Protein 2FJL (pdb70)

GO terms:
  GO:0005085 guanyl-nucleotide exchange factor activity (F, IDA)
  GO:0004435 phosphatidylinositol-4,5-bisphosphate phospholipase C activity (F, IDA)
  GO:0046488 phosphatidylinositol metabolic process (P, IDA)
  GO:0007173 epidermal growth factor receptor signaling pathway (P, IDA)
  GO:0140324 lysophospholipase C activity (F, IDA)
  GO:0120548 phosphatidylinositol phospholipase C activity (F, EXP)
  GO:0005515 protein binding (F, IPI)
  GO:0005158 insulin receptor binding (F, IDA)
  GO:0030136 clathrin-coated vesicle (C, IDA)
  GO:0042542 response to hydrogen peroxide (P, IEP)
  GO:0009629 response to gravity (P, IEP)
  GO:1904643 response to curcumin (P, IDA)
  GO:0031161 phosphatidylinositol catabolic process (P, IDA)
  GO:0032957 inositol trisphosphate metabolic process (P, IDA)
  GO:0045793 positive regulation of cell size (P, IMP)
  GO:0010634 positive regulation of epithelial cell migration (P, IMP)
  GO:0030335 positive regulation of cell migration (P, IMP)
  GO:1901339 regulation of store-operated calcium channel activity (P, IMP)
  GO:0032959 inositol trisphosphate biosynthetic process (P, IMP)
  GO:0090303 positive regulation of wound healing (P, IMP)

Structure (mmCIF, N/CA/C/O backbone):
data_2FJL
#
_entry.id   2FJL
#
loop_
_atom_site.group_PDB
_atom_site.id
_atom_site.type_symbol
_atom_site.label_atom_id
_atom_site.label_alt_id
_atom_site.label_comp_id
_atom_site.label_asym_id
_atom_site.label_entity_id
_atom_site.label_seq_id
_atom_site.pdbx_PDB_ins_code
_atom_site.Cartn_x
_atom_site.Cartn_y
_atom_site.Cartn_z
_atom_site.occupancy
_atom_site.B_iso_or_equiv
_atom_site.auth_seq_id
_atom_site.auth_comp_id
_atom_site.auth_asym_id
_atom_site.auth_atom_id
_atom_site.pdbx_PDB_model_num
ATOM 1 N N . SER A 1 1 ? -3.854 14.056 -4.381 1.00 0.00 1 SER A N 1
ATOM 2 C CA . SER A 1 1 ? -3.672 12.591 -4.206 1.00 0.00 1 SER A CA 1
ATOM 3 C C . SER A 1 1 ? -2.268 12.157 -4.621 1.00 0.00 1 SER A C 1
ATOM 4 O O . SER A 1 1 ? -2.056 11.695 -5.741 1.00 0.00 1 SER A O 1
ATOM 14 N N . ILE A 1 2 ? -1.315 12.311 -3.708 1.00 0.00 2 ILE A N 1
ATOM 15 C CA . ILE A 1 2 ? 0.069 11.935 -3.978 1.00 0.00 2 ILE A CA 1
ATOM 16 C C . ILE A 1 2 ? 0.297 10.451 -3.720 1.00 0.00 2 ILE A C 1
ATOM 17 O O . ILE A 1 2 ? 1.091 9.807 -4.406 1.00 0.00 2 ILE A O 1
ATOM 33 N N . LYS A 1 3 ? -0.403 9.913 -2.727 1.00 0.00 3 LYS A N 1
ATOM 34 C CA . LYS A 1 3 ? -0.270 8.502 -2.382 1.00 0.00 3 LYS A CA 1
ATOM 35 C C . LYS A 1 3 ? -1.637 7.858 -2.176 1.00 0.00 3 LYS A C 1
ATOM 36 O O . LYS A 1 3 ? -2.535 8.457 -1.584 1.00 0.00 3 LYS A O 1
ATOM 55 N N . ASN A 1 4 ? -1.786 6.632 -2.669 1.00 0.00 4 ASN A N 1
ATOM 56 C CA . ASN A 1 4 ? -3.043 5.904 -2.541 1.00 0.00 4 ASN A CA 1
ATOM 57 C C . ASN A 1 4 ? -2.794 4.401 -2.474 1.00 0.00 4 ASN A C 1
ATOM 58 O O . ASN A 1 4 ? -2.146 3.828 -3.350 1.00 0.00 4 ASN A O 1
ATOM 69 N N . GLY A 1 5 ? -3.314 3.766 -1.427 1.00 0.00 5 GLY A N 1
ATOM 70 C CA . GLY A 1 5 ? -3.136 2.335 -1.265 1.00 0.00 5 GLY A CA 1
ATOM 71 C C . GLY A 1 5 ? -3.997 1.766 -0.155 1.00 0.00 5 GLY A C 1
ATOM 72 O O . GLY A 1 5 ? -4.723 2.501 0.515 1.00 0.00 5 GLY A O 1
ATOM 76 N N . ILE A 1 6 ? -3.916 0.454 0.042 1.00 0.00 6 ILE A N 1
ATOM 77 C CA . ILE A 1 6 ? -4.693 -0.213 1.078 1.00 0.00 6 ILE A CA 1
ATOM 78 C C . ILE A 1 6 ? -3.887 -0.347 2.366 1.00 0.00 6 ILE A C 1
ATOM 79 O O . ILE A 1 6 ? -3.187 -1.338 2.573 1.00 0.00 6 ILE A O 1
ATOM 95 N N . LEU A 1 7 ? -3.992 0.657 3.230 1.00 0.00 7 LEU A N 1
ATOM 96 C CA . LEU A 1 7 ? -3.274 0.651 4.500 1.00 0.00 7 LEU A CA 1
ATOM 97 C C . LEU A 1 7 ? -4.130 0.044 5.607 1.00 0.00 7 LEU A C 1
ATOM 98 O O . LEU A 1 7 ? -5.333 0.293 5.683 1.00 0.00 7 LEU A O 1
ATOM 114 N N . TYR A 1 8 ? -3.501 -0.754 6.464 1.00 0.00 8 TYR A N 1
ATOM 115 C CA . TYR A 1 8 ? -4.205 -1.396 7.567 1.00 0.00 8 TYR A CA 1
ATOM 116 C C . TYR A 1 8 ? -4.402 -0.426 8.727 1.00 0.00 8 TYR A C 1
ATOM 117 O O . TYR A 1 8 ? -3.764 0.626 8.785 1.00 0.00 8 TYR A O 1
ATOM 135 N N . LEU A 1 9 ? -5.288 -0.785 9.649 1.00 0.00 9 LEU A N 1
ATOM 136 C CA . LEU A 1 9 ? -5.569 0.055 10.808 1.00 0.00 9 LEU A CA 1
ATOM 137 C C . LEU A 1 9 ? -6.466 -0.673 11.804 1.00 0.00 9 LEU A C 1
ATOM 138 O O . LEU A 1 9 ? -7.460 -1.290 11.423 1.00 0.00 9 LEU A O 1
ATOM 154 N N . GLU A 1 10 ? -6.106 -0.598 13.082 1.00 0.00 10 GLU A N 1
ATOM 155 C CA . GLU A 1 10 ? -6.879 -1.249 14.133 1.00 0.00 10 GLU A CA 1
ATOM 156 C C . GLU A 1 10 ? -8.265 -0.625 14.257 1.00 0.00 10 GLU A C 1
ATOM 157 O O . GLU A 1 10 ? -8.460 0.329 15.009 1.00 0.00 10 GLU A O 1
ATOM 169 N N . ASP A 1 11 ? -9.224 -1.172 13.519 1.00 0.00 11 ASP A N 1
ATOM 170 C CA . ASP A 1 11 ? -10.592 -0.667 13.551 1.00 0.00 11 ASP A CA 1
ATOM 171 C C . ASP A 1 11 ? -11.193 -0.825 14.947 1.00 0.00 11 ASP A C 1
ATOM 172 O O . ASP A 1 11 ? -11.003 -1.853 15.597 1.00 0.00 11 ASP A O 1
ATOM 181 N N . PRO A 1 12 ? -11.929 0.192 15.428 1.00 0.00 12 PRO A N 1
ATOM 182 C CA . PRO A 1 12 ? -12.553 0.153 16.754 1.00 0.00 12 PRO A CA 1
ATOM 183 C C . PRO A 1 12 ? -13.748 -0.795 16.811 1.00 0.00 12 PRO A C 1
ATOM 184 O O . PRO A 1 12 ? -14.285 -1.065 17.886 1.00 0.00 12 PRO A O 1
ATOM 195 N N . VAL A 1 13 ? -14.163 -1.300 15.652 1.00 0.00 13 VAL A N 1
ATOM 196 C CA . VAL A 1 13 ? -15.293 -2.217 15.582 1.00 0.00 13 VAL A CA 1
ATOM 197 C C . VAL A 1 13 ? -14.960 -3.545 16.248 1.00 0.00 13 VAL A C 1
ATOM 198 O O . VAL A 1 13 ? -15.776 -4.112 16.974 1.00 0.00 13 VAL A O 1
ATOM 211 N N . ASN A 1 14 ? -13.754 -4.036 15.994 1.00 0.00 14 ASN A N 1
ATOM 212 C CA . ASN A 1 14 ? -13.304 -5.299 16.568 1.00 0.00 14 ASN A CA 1
ATOM 213 C C . ASN A 1 14 ? -11.906 -5.173 17.178 1.00 0.00 14 ASN A C 1
ATOM 214 O O . ASN A 1 14 ? -11.333 -6.161 17.638 1.00 0.00 14 ASN A O 1
ATOM 225 N N . HIS A 1 15 ? -11.363 -3.956 17.184 1.00 0.00 15 HIS A N 1
ATOM 226 C CA . HIS A 1 15 ? -10.035 -3.712 17.742 1.00 0.00 15 HIS A CA 1
ATOM 227 C C . HIS A 1 15 ? -9.000 -4.660 17.137 1.00 0.00 15 HIS A C 1
ATOM 228 O O . HIS A 1 15 ? -8.355 -5.430 17.849 1.00 0.00 15 HIS A O 1
ATOM 243 N N . GLU A 1 16 ? -8.846 -4.596 15.817 1.00 0.00 16 GLU A N 1
ATOM 244 C CA . GLU A 1 16 ? -7.890 -5.448 15.118 1.00 0.00 16 GLU A CA 1
ATOM 245 C C . GLU A 1 16 ? -7.521 -4.853 13.762 1.00 0.00 16 GLU A C 1
ATOM 246 O O . GLU A 1 16 ? -8.252 -4.025 13.218 1.00 0.00 16 GLU A O 1
ATOM 258 N N . TRP A 1 17 ? -6.384 -5.281 13.222 1.00 0.00 17 TRP A N 1
ATOM 259 C CA . TRP A 1 17 ? -5.919 -4.789 11.929 1.00 0.00 17 TRP A CA 1
ATOM 260 C C . TRP A 1 17 ? -6.959 -5.046 10.842 1.00 0.00 17 TRP A C 1
ATOM 261 O O . TRP A 1 17 ? -7.456 -6.162 10.696 1.00 0.00 17 TRP A O 1
ATOM 282 N N . TYR A 1 18 ? -7.280 -4.005 10.080 1.00 0.00 18 TYR A N 1
ATOM 283 C CA . TYR A 1 18 ? -8.259 -4.119 9.006 1.00 0.00 18 TYR A CA 1
ATOM 284 C C . TYR A 1 18 ? -7.753 -3.437 7.734 1.00 0.00 18 TYR A C 1
ATOM 285 O O . TYR A 1 18 ? -7.403 -2.258 7.753 1.00 0.00 18 TYR A O 1
ATOM 303 N N . PRO A 1 19 ? -7.705 -4.171 6.607 1.00 0.00 19 PRO A N 1
ATOM 304 C CA . PRO A 1 19 ? -7.236 -3.621 5.331 1.00 0.00 19 PRO A CA 1
ATOM 305 C C . PRO A 1 19 ? -8.235 -2.645 4.719 1.00 0.00 19 PRO A C 1
ATOM 306 O O . PRO A 1 19 ? -9.096 -3.034 3.931 1.00 0.00 19 PRO A O 1
ATOM 317 N N . HIS A 1 20 ? -8.114 -1.373 5.088 1.00 0.00 20 HIS A N 1
ATOM 318 C CA . HIS A 1 20 ? -9.006 -0.340 4.575 1.00 0.00 20 HIS A CA 1
ATOM 319 C C . HIS A 1 20 ? -8.254 0.621 3.661 1.00 0.00 20 HIS A C 1
ATOM 320 O O . HIS A 1 20 ? -7.050 0.825 3.812 1.00 0.00 20 HIS A O 1
ATOM 335 N N . TYR A 1 21 ? -8.974 1.211 2.711 1.00 0.00 21 TYR A N 1
ATOM 336 C CA . TYR A 1 21 ? -8.376 2.150 1.771 1.00 0.00 21 TYR A CA 1
ATOM 337 C C . TYR A 1 21 ? -7.773 3.344 2.504 1.00 0.00 21 TYR A C 1
ATOM 338 O O . TYR A 1 21 ? -8.178 3.669 3.619 1.00 0.00 21 TYR A O 1
ATOM 356 N N . PHE A 1 22 ? -6.800 3.991 1.870 1.00 0.00 22 PHE A N 1
ATOM 357 C CA . PHE A 1 22 ? -6.139 5.147 2.462 1.00 0.00 22 PHE A CA 1
ATOM 358 C C . PHE A 1 22 ? -5.569 6.059 1.378 1.00 0.00 22 PHE A C 1
ATOM 359 O O . PHE A 1 22 ? -5.001 5.588 0.393 1.00 0.00 22 PHE A O 1
ATOM 376 N N . VAL A 1 23 ? -5.726 7.367 1.563 1.00 0.00 23 VAL A N 1
ATOM 377 C CA . VAL A 1 23 ? -5.228 8.340 0.598 1.00 0.00 23 VAL A CA 1
ATOM 378 C C . VAL A 1 23 ? -4.361 9.399 1.273 1.00 0.00 23 VAL A C 1
ATOM 379 O O . VAL A 1 23 ? -4.517 9.678 2.462 1.00 0.00 23 VAL A O 1
ATOM 392 N N . LEU A 1 24 ? -3.447 9.984 0.502 1.00 0.00 24 LEU A N 1
ATOM 393 C CA . LEU A 1 24 ? -2.553 11.011 1.022 1.00 0.00 24 LEU A CA 1
ATOM 394 C C . LEU A 1 24 ? -2.484 12.204 0.074 1.00 0.00 24 LEU A C 1
ATOM 395 O O . LEU A 1 24 ? -2.077 12.070 -1.082 1.00 0.00 24 LEU A O 1
ATOM 411 N N . THR A 1 25 ? -2.882 13.372 0.572 1.00 0.00 25 THR A N 1
ATOM 412 C CA . THR A 1 25 ? -2.863 14.593 -0.228 1.00 0.00 25 THR A CA 1
ATOM 413 C C . THR A 1 25 ? -1.679 15.477 0.154 1.00 0.00 25 THR A C 1
ATOM 414 O O . THR A 1 25 ? -1.136 15.366 1.255 1.00 0.00 25 THR A O 1
ATOM 425 N N . SER A 1 26 ? -1.285 16.348 -0.772 1.00 0.00 26 SER A N 1
ATOM 426 C CA . SER A 1 26 ? -0.158 17.260 -0.565 1.00 0.00 26 SER A CA 1
ATOM 427 C C . SER A 1 26 ? -0.128 17.830 0.852 1.00 0.00 26 SER A C 1
ATOM 428 O O . SER A 1 26 ? 0.944 18.097 1.395 1.00 0.00 26 SER A O 1
ATOM 436 N N . SER A 1 27 ? -1.300 18.022 1.446 1.00 0.00 27 SER A N 1
ATOM 437 C CA . SER A 1 27 ? -1.381 18.566 2.796 1.00 0.00 27 SER A CA 1
ATOM 438 C C . SER A 1 27 ? -2.638 18.088 3.516 1.00 0.00 27 SER A C 1
ATOM 439 O O . SER A 1 27 ? -3.362 18.886 4.112 1.00 0.00 27 SER A O 1
ATOM 447 N N . LYS A 1 28 ? -2.891 16.786 3.465 1.00 0.00 28 LYS A N 1
ATOM 448 C CA . LYS A 1 28 ? -4.061 16.217 4.125 1.00 0.00 28 LYS A CA 1
ATOM 449 C C . LYS A 1 28 ? -4.072 14.696 4.016 1.00 0.00 28 LYS A C 1
ATOM 450 O O . LYS A 1 28 ? -3.463 14.122 3.117 1.00 0.00 28 LYS A O 1
ATOM 469 N N . ILE A 1 29 ? -4.772 14.052 4.944 1.00 0.00 29 ILE A N 1
ATOM 470 C CA . ILE A 1 29 ? -4.873 12.598 4.961 1.00 0.00 29 ILE A CA 1
ATOM 471 C C . ILE A 1 29 ? -6.332 12.159 4.941 1.00 0.00 29 ILE A C 1
ATOM 472 O O . ILE A 1 29 ? -7.119 12.558 5.800 1.00 0.00 29 ILE A O 1
ATOM 488 N N . TYR A 1 30 ? -6.693 11.343 3.955 1.00 0.00 30 TYR A N 1
ATOM 489 C CA . TYR A 1 30 ? -8.066 10.865 3.832 1.00 0.00 30 TYR A CA 1
ATOM 490 C C . TYR A 1 30 ? -8.144 9.354 4.019 1.00 0.00 30 TYR A C 1
ATOM 491 O O . TYR A 1 30 ? -7.177 8.634 3.774 1.00 0.00 30 TYR A O 1
ATOM 509 N N . TYR A 1 31 ? -9.307 8.882 4.457 1.00 0.00 31 TYR A N 1
ATOM 510 C CA . TYR A 1 31 ? -9.523 7.458 4.679 1.00 0.00 31 TYR A CA 1
ATOM 511 C C . TYR A 1 31 ? -11.014 7.130 4.669 1.00 0.00 31 TYR A C 1
ATOM 512 O O . TYR A 1 31 ? -11.842 7.956 5.052 1.00 0.00 31 TYR A O 1
ATOM 530 N N . SER A 1 32 ? -11.349 5.922 4.227 1.00 0.00 32 SER A N 1
ATOM 531 C CA . SER A 1 32 ? -12.741 5.493 4.168 1.00 0.00 32 SER A CA 1
ATOM 532 C C . SER A 1 32 ? -12.856 3.981 4.341 1.00 0.00 32 SER A C 1
ATOM 533 O O . SER A 1 32 ? -11.850 3.279 4.438 1.00 0.00 32 SER A O 1
ATOM 541 N N . GLU A 1 33 ? -14.089 3.488 4.377 1.00 0.00 33 GLU A N 1
ATOM 542 C CA . GLU A 1 33 ? -14.339 2.060 4.539 1.00 0.00 33 GLU A CA 1
ATOM 543 C C . GLU A 1 33 ? -14.468 1.365 3.184 1.00 0.00 33 GLU A C 1
ATOM 544 O O . GLU A 1 33 ? -14.380 0.140 3.097 1.00 0.00 33 GLU A O 1
ATOM 556 N N . GLU A 1 34 ? -14.678 2.152 2.130 1.00 0.00 34 GLU A N 1
ATOM 557 C CA . GLU A 1 34 ? -14.819 1.606 0.783 1.00 0.00 34 GLU A CA 1
ATOM 558 C C . GLU A 1 34 ? -16.114 0.813 0.651 1.00 0.00 34 GLU A C 1
ATOM 559 O O . GLU A 1 34 ? -16.175 -0.362 1.014 1.00 0.00 34 GLU A O 1
ATOM 571 N N . THR A 1 35 ? -17.149 1.462 0.127 1.00 0.00 35 THR A N 1
ATOM 572 C CA . THR A 1 35 ? -18.445 0.818 -0.053 1.00 0.00 35 THR A CA 1
ATOM 573 C C . THR A 1 35 ? -18.389 -0.216 -1.173 1.00 0.00 35 THR A C 1
ATOM 574 O O . THR A 1 35 ? -17.324 -0.487 -1.729 1.00 0.00 35 THR A O 1
ATOM 585 N N . SER A 1 36 ? -19.541 -0.791 -1.500 1.00 0.00 36 SER A N 1
ATOM 586 C CA . SER A 1 36 ? -19.623 -1.796 -2.555 1.00 0.00 36 SER A CA 1
ATOM 587 C C . SER A 1 36 ? -20.091 -1.172 -3.865 1.00 0.00 36 SER A C 1
ATOM 588 O O . SER A 1 36 ? -20.882 -1.762 -4.599 1.00 0.00 36 SER A O 1
ATOM 596 N N . SER A 1 37 ? -19.595 0.028 -4.152 1.00 0.00 37 SER A N 1
ATOM 597 C CA . SER A 1 37 ? -19.961 0.734 -5.375 1.00 0.00 37 SER A CA 1
ATOM 598 C C . SER A 1 37 ? -18.846 0.642 -6.412 1.00 0.00 37 SER A C 1
ATOM 599 O O . SER A 1 37 ? -17.734 1.117 -6.184 1.00 0.00 37 SER A O 1
ATOM 607 N N . ASP A 1 38 ? -19.152 0.029 -7.550 1.00 0.00 38 ASP A N 1
ATOM 608 C CA . ASP A 1 38 ? -18.176 -0.125 -8.623 1.00 0.00 38 ASP A CA 1
ATOM 609 C C . ASP A 1 38 ? -18.867 -0.427 -9.948 1.00 0.00 38 ASP A C 1
ATOM 610 O O . ASP A 1 38 ? -18.937 -1.579 -10.373 1.00 0.00 38 ASP A O 1
ATOM 619 N N . GLN A 1 39 ? -19.376 0.616 -10.596 1.00 0.00 39 GLN A N 1
ATOM 620 C CA . GLN A 1 39 ? -20.062 0.464 -11.874 1.00 0.00 39 GLN A CA 1
ATOM 621 C C . GLN A 1 39 ? -21.264 -0.464 -11.737 1.00 0.00 39 GLN A C 1
ATOM 622 O O . GLN A 1 39 ? -21.622 -1.177 -12.675 1.00 0.00 39 GLN A O 1
ATOM 636 N N . GLY A 1 40 ? -21.888 -0.448 -10.564 1.00 0.00 40 GLY A N 1
ATOM 637 C CA . GLY A 1 40 ? -23.045 -1.291 -10.325 1.00 0.00 40 GLY A CA 1
ATOM 638 C C . GLY A 1 40 ? -24.340 -0.636 -10.763 1.00 0.00 40 GLY A C 1
ATOM 639 O O . GLY A 1 40 ? -25.247 -0.440 -9.956 1.00 0.00 40 GLY A O 1
ATOM 643 N N . ASN A 1 41 ? -24.425 -0.297 -12.046 1.00 0.00 41 ASN A N 1
ATOM 644 C CA . ASN A 1 41 ? -25.616 0.339 -12.590 1.00 0.00 41 ASN A CA 1
ATOM 645 C C . ASN A 1 41 ? -26.040 -0.327 -13.897 1.00 0.00 41 ASN A C 1
ATOM 646 O O . ASN A 1 41 ? -26.403 0.347 -14.861 1.00 0.00 41 ASN A O 1
ATOM 657 N N . GLU A 1 42 ? -25.991 -1.655 -13.920 1.00 0.00 42 GLU A N 1
ATOM 658 C CA . GLU A 1 42 ? -26.367 -2.412 -15.105 1.00 0.00 42 GLU A CA 1
ATOM 659 C C . GLU A 1 42 ? -27.173 -3.652 -14.728 1.00 0.00 42 GLU A C 1
ATOM 660 O O . GLU A 1 42 ? -26.984 -4.725 -15.298 1.00 0.00 42 GLU A O 1
ATOM 672 N N . ASP A 1 43 ? -28.072 -3.495 -13.761 1.00 0.00 43 ASP A N 1
ATOM 673 C CA . ASP A 1 43 ? -28.907 -4.602 -13.307 1.00 0.00 43 ASP A CA 1
ATOM 674 C C . ASP A 1 43 ? -30.215 -4.089 -12.712 1.00 0.00 43 ASP A C 1
ATOM 675 O O . ASP A 1 43 ? -30.326 -3.900 -11.503 1.00 0.00 43 ASP A O 1
ATOM 684 N N . GLU A 1 44 ? -31.201 -3.866 -13.574 1.00 0.00 44 GLU A N 1
ATOM 685 C CA . GLU A 1 44 ? -32.501 -3.375 -13.136 1.00 0.00 44 GLU A CA 1
ATOM 686 C C . GLU A 1 44 ? -33.531 -4.501 -13.118 1.00 0.00 44 GLU A C 1
ATOM 687 O O . GLU A 1 44 ? -33.613 -5.297 -14.055 1.00 0.00 44 GLU A O 1
ATOM 699 N N . GLU A 1 45 ? -34.316 -4.562 -12.047 1.00 0.00 45 GLU A N 1
ATOM 700 C CA . GLU A 1 45 ? -35.340 -5.591 -11.908 1.00 0.00 45 GLU A CA 1
ATOM 701 C C . GLU A 1 45 ? -36.588 -5.226 -12.706 1.00 0.00 45 GLU A C 1
ATOM 702 O O . GLU A 1 45 ? -37.393 -4.400 -12.277 1.00 0.00 45 GLU A O 1
ATOM 714 N N . GLU A 1 46 ? -36.742 -5.851 -13.869 1.00 0.00 46 GLU A N 1
ATOM 715 C CA . GLU A 1 46 ? -37.891 -5.595 -14.728 1.00 0.00 46 GLU A CA 1
ATOM 716 C C . GLU A 1 46 ? -38.334 -6.871 -15.442 1.00 0.00 46 GLU A C 1
ATOM 717 O O . GLU A 1 46 ? -37.559 -7.816 -15.574 1.00 0.00 46 GLU A O 1
ATOM 729 N N . PRO A 1 47 ? -39.592 -6.911 -15.912 1.00 0.00 47 PRO A N 1
ATOM 730 C CA . PRO A 1 47 ? -40.134 -8.078 -16.614 1.00 0.00 47 PRO A CA 1
ATOM 731 C C . PRO A 1 47 ? -39.510 -8.266 -17.993 1.00 0.00 47 PRO A C 1
ATOM 732 O O . PRO A 1 47 ? -40.197 -8.191 -19.014 1.00 0.00 47 PRO A O 1
ATOM 743 N N . LYS A 1 48 ? -38.204 -8.512 -18.017 1.00 0.00 48 LYS A N 1
ATOM 744 C CA . LYS A 1 48 ? -37.484 -8.711 -19.270 1.00 0.00 48 LYS A CA 1
ATOM 745 C C . LYS A 1 48 ? -37.519 -7.449 -20.127 1.00 0.00 48 LYS A C 1
ATOM 746 O O . LYS A 1 48 ? -38.553 -6.789 -20.235 1.00 0.00 48 LYS A O 1
ATOM 765 N N . GLU A 1 49 ? -36.383 -7.120 -20.733 1.00 0.00 49 GLU A N 1
ATOM 766 C CA . GLU A 1 49 ? -36.283 -5.937 -21.579 1.00 0.00 49 GLU A CA 1
ATOM 767 C C . GLU A 1 49 ? -36.765 -6.240 -22.995 1.00 0.00 49 GLU A C 1
ATOM 768 O O . GLU A 1 49 ? -36.881 -7.400 -23.388 1.00 0.00 49 GLU A O 1
ATOM 780 N N . ALA A 1 50 ? -37.045 -5.186 -23.755 1.00 0.00 50 ALA A N 1
ATOM 781 C CA . ALA A 1 50 ? -37.514 -5.339 -25.127 1.00 0.00 50 ALA A CA 1
ATOM 782 C C . ALA A 1 50 ? -36.958 -4.239 -26.024 1.00 0.00 50 ALA A C 1
ATOM 783 O O . ALA A 1 50 ? -37.116 -3.052 -25.739 1.00 0.00 50 ALA A O 1
ATOM 790 N N . SER A 1 51 ? -36.303 -4.642 -27.109 1.00 0.00 51 SER A N 1
ATOM 791 C CA . SER A 1 51 ? -35.722 -3.691 -28.049 1.00 0.00 51 SER A CA 1
ATOM 792 C C . SER A 1 51 ? -36.602 -3.537 -29.284 1.00 0.00 51 SER A C 1
ATOM 793 O O . SER A 1 51 ? -37.244 -4.491 -29.725 1.00 0.00 51 SER A O 1
ATOM 801 N N . GLY A 1 52 ? -36.629 -2.329 -29.838 1.00 0.00 52 GLY A N 1
ATOM 802 C CA . GLY A 1 52 ? -37.435 -2.073 -31.018 1.00 0.00 52 GLY A CA 1
ATOM 803 C C . GLY A 1 52 ? -36.631 -2.160 -32.301 1.00 0.00 52 GLY A C 1
ATOM 804 O O . GLY A 1 52 ? -35.491 -2.626 -32.297 1.00 0.00 52 GLY A O 1
ATOM 808 N N . SER A 1 53 ? -37.226 -1.709 -33.401 1.00 0.00 53 SER A N 1
ATOM 809 C CA . SER A 1 53 ? -36.557 -1.738 -34.697 1.00 0.00 53 SER A CA 1
ATOM 810 C C . SER A 1 53 ? -35.956 -0.377 -35.029 1.00 0.00 53 SER A C 1
ATOM 811 O O . SER A 1 53 ? -35.893 0.016 -36.195 1.00 0.00 53 SER A O 1
ATOM 819 N N . THR A 1 54 ? -35.517 0.338 -34.000 1.00 0.00 54 THR A N 1
ATOM 820 C CA . THR A 1 54 ? -34.920 1.657 -34.183 1.00 0.00 54 THR A CA 1
ATOM 821 C C . THR A 1 54 ? -33.905 1.953 -33.082 1.00 0.00 54 THR A C 1
ATOM 822 O O . THR A 1 54 ? -34.239 1.942 -31.897 1.00 0.00 54 THR A O 1
ATOM 833 N N . GLU A 1 55 ? -32.667 2.218 -33.484 1.00 0.00 55 GLU A N 1
ATOM 834 C CA . GLU A 1 55 ? -31.602 2.518 -32.534 1.00 0.00 55 GLU A CA 1
ATOM 835 C C . GLU A 1 55 ? -30.433 3.206 -33.229 1.00 0.00 55 GLU A C 1
ATOM 836 O O . GLU A 1 55 ? -30.460 3.429 -34.439 1.00 0.00 55 GLU A O 1
ATOM 848 N N . LEU A 1 56 ? -29.404 3.537 -32.456 1.00 0.00 56 LEU A N 1
ATOM 849 C CA . LEU A 1 56 ? -28.223 4.199 -32.994 1.00 0.00 56 LEU A CA 1
ATOM 850 C C . LEU A 1 56 ? -26.959 3.412 -32.664 1.00 0.00 56 LEU A C 1
ATOM 851 O O . LEU A 1 56 ? -26.978 2.516 -31.821 1.00 0.00 56 LEU A O 1
ATOM 867 N N . HIS A 1 57 ? -25.864 3.752 -33.335 1.00 0.00 57 HIS A N 1
ATOM 868 C CA . HIS A 1 57 ? -24.591 3.077 -33.111 1.00 0.00 57 HIS A CA 1
ATOM 869 C C . HIS A 1 57 ? -23.482 3.723 -33.936 1.00 0.00 57 HIS A C 1
ATOM 870 O O . HIS A 1 57 ? -23.236 3.332 -35.078 1.00 0.00 57 HIS A O 1
ATOM 885 N N . SER A 1 58 ? -22.816 4.713 -33.350 1.00 0.00 58 SER A N 1
ATOM 886 C CA . SER A 1 58 ? -21.731 5.412 -34.031 1.00 0.00 58 SER A CA 1
ATOM 887 C C . SER A 1 58 ? -20.374 4.888 -33.574 1.00 0.00 58 SER A C 1
ATOM 888 O O . SER A 1 58 ? -20.294 3.971 -32.757 1.00 0.00 58 SER A O 1
ATOM 896 N N . SER A 1 59 ? -19.308 5.479 -34.105 1.00 0.00 59 SER A N 1
ATOM 897 C CA . SER A 1 59 ? -17.953 5.073 -33.752 1.00 0.00 59 SER A CA 1
ATOM 898 C C . SER A 1 59 ? -16.991 6.253 -33.854 1.00 0.00 59 SER A C 1
ATOM 899 O O . SER A 1 59 ? -17.330 7.295 -34.412 1.00 0.00 59 SER A O 1
ATOM 907 N N . LEU A 1 60 ? -15.790 6.077 -33.303 1.00 0.00 60 LEU A N 1
ATOM 908 C CA . LEU A 1 60 ? -14.762 7.121 -33.320 1.00 0.00 60 LEU A CA 1
ATOM 909 C C . LEU A 1 60 ? -14.997 8.159 -32.223 1.00 0.00 60 LEU A C 1
ATOM 910 O O . LEU A 1 60 ? -14.130 8.991 -31.955 1.00 0.00 60 LEU A O 1
ATOM 926 N N . GLU A 1 61 ? -16.163 8.105 -31.582 1.00 0.00 61 GLU A N 1
ATOM 927 C CA . GLU A 1 61 ? -16.487 9.039 -30.513 1.00 0.00 61 GLU A CA 1
ATOM 928 C C . GLU A 1 61 ? -15.987 8.509 -29.174 1.00 0.00 61 GLU A C 1
ATOM 929 O O . GLU A 1 61 ? -15.670 9.279 -28.267 1.00 0.00 61 GLU A O 1
ATOM 941 N N . VAL A 1 62 ? -15.913 7.187 -29.062 1.00 0.00 62 VAL A N 1
ATOM 942 C CA . VAL A 1 62 ? -15.446 6.547 -27.841 1.00 0.00 62 VAL A CA 1
ATOM 943 C C . VAL A 1 62 ? -13.950 6.775 -27.650 1.00 0.00 62 VAL A C 1
ATOM 944 O O . VAL A 1 62 ? -13.478 6.951 -26.526 1.00 0.00 62 VAL A O 1
ATOM 957 N N . LEU A 1 63 ? -13.210 6.774 -28.754 1.00 0.00 63 LEU A N 1
ATOM 958 C CA . LEU A 1 63 ? -11.769 6.987 -28.705 1.00 0.00 63 LEU A CA 1
ATOM 959 C C . LEU A 1 63 ? -11.443 8.422 -28.295 1.00 0.00 63 LEU A C 1
ATOM 960 O O . LEU A 1 63 ? -10.314 8.721 -27.906 1.00 0.00 63 LEU A O 1
ATOM 976 N N . PHE A 1 64 ? -12.439 9.305 -28.366 1.00 0.00 64 PHE A N 1
ATOM 977 C CA . PHE A 1 64 ? -12.244 10.698 -27.980 1.00 0.00 64 PHE A CA 1
ATOM 978 C C . PHE A 1 64 ? -12.544 10.890 -26.496 1.00 0.00 64 PHE A C 1
ATOM 979 O O . PHE A 1 64 ? -12.812 12.000 -26.037 1.00 0.00 64 PHE A O 1
ATOM 996 N N . GLN A 1 65 ? -12.475 9.791 -25.758 1.00 0.00 65 GLN A N 1
ATOM 997 C CA . GLN A 1 65 ? -12.715 9.791 -24.323 1.00 0.00 65 GLN A CA 1
ATOM 998 C C . GLN A 1 65 ? -11.919 8.664 -23.674 1.00 0.00 65 GLN A C 1
ATOM 999 O O . GLN A 1 65 ? -12.289 8.147 -22.621 1.00 0.00 65 GLN A O 1
ATOM 1013 N N . GLY A 1 66 ? -10.821 8.294 -24.325 1.00 0.00 66 GLY A N 1
ATOM 1014 C CA . GLY A 1 66 ? -9.973 7.231 -23.827 1.00 0.00 66 GLY A CA 1
ATOM 1015 C C . GLY A 1 66 ? -8.599 7.734 -23.428 1.00 0.00 66 GLY A C 1
ATOM 1016 O O . GLY A 1 66 ? -8.304 7.864 -22.240 1.00 0.00 66 GLY A O 1
ATOM 1020 N N . PRO A 1 67 ? -7.728 8.033 -24.410 1.00 0.00 67 PRO A N 1
ATOM 1021 C CA . PRO A 1 67 ? -6.375 8.530 -24.143 1.00 0.00 67 PRO A CA 1
ATOM 1022 C C . PRO A 1 67 ? -6.385 9.873 -23.421 1.00 0.00 67 PRO A C 1
ATOM 1023 O O . PRO A 1 67 ? -6.283 10.928 -24.046 1.00 0.00 67 PRO A O 1
ATOM 1034 N N . ASN A 1 68 ? -6.509 9.826 -22.097 1.00 0.00 68 ASN A N 1
ATOM 1035 C CA . ASN A 1 68 ? -6.533 11.039 -21.288 1.00 0.00 68 ASN A CA 1
ATOM 1036 C C . ASN A 1 68 ? -7.693 11.944 -21.695 1.00 0.00 68 ASN A C 1
ATOM 1037 O O . ASN A 1 68 ? -7.509 12.908 -22.439 1.00 0.00 68 ASN A O 1
ATOM 1048 N N . PRO A 1 69 ? -8.911 11.642 -21.212 1.00 0.00 69 PRO A N 1
ATOM 1049 C CA . PRO A 1 69 ? -10.110 12.419 -21.523 1.00 0.00 69 PRO A CA 1
ATOM 1050 C C . PRO A 1 69 ? -10.228 13.689 -20.680 1.00 0.00 69 PRO A C 1
ATOM 1051 O O . PRO A 1 69 ? -11.251 14.373 -20.720 1.00 0.00 69 PRO A O 1
ATOM 1062 N N . ALA A 1 70 ? -9.184 14.001 -19.915 1.00 0.00 70 ALA A N 1
ATOM 1063 C CA . ALA A 1 70 ? -9.191 15.189 -19.068 1.00 0.00 70 ALA A CA 1
ATOM 1064 C C . ALA A 1 70 ? -8.497 16.361 -19.753 1.00 0.00 70 ALA A C 1
ATOM 1065 O O . ALA A 1 70 ? -7.913 17.221 -19.093 1.00 0.00 70 ALA A O 1
ATOM 1072 N N . ILE A 1 71 ? -8.564 16.389 -21.079 1.00 0.00 71 ILE A N 1
ATOM 1073 C CA . ILE A 1 71 ? -7.945 17.457 -21.853 1.00 0.00 71 ILE A CA 1
ATOM 1074 C C . ILE A 1 71 ? -8.982 18.443 -22.384 1.00 0.00 71 ILE A C 1
ATOM 1075 O O . ILE A 1 71 ? -8.632 19.520 -22.865 1.00 0.00 71 ILE A O 1
ATOM 1091 N N . LEU A 1 72 ? -10.257 18.075 -22.301 1.00 0.00 72 LEU A N 1
ATOM 1092 C CA . LEU A 1 72 ? -11.326 18.940 -22.784 1.00 0.00 72 LEU A CA 1
ATOM 1093 C C . LEU A 1 72 ? -11.828 19.871 -21.688 1.00 0.00 72 LEU A C 1
ATOM 1094 O O . LEU A 1 72 ? -12.936 20.402 -21.762 1.00 0.00 72 LEU A O 1
ATOM 1110 N N . GLU A 1 73 ? -10.999 20.065 -20.681 1.00 0.00 73 GLU A N 1
ATOM 1111 C CA . GLU A 1 73 ? -11.330 20.932 -19.558 1.00 0.00 73 GLU A CA 1
ATOM 1112 C C . GLU A 1 73 ? -10.063 21.551 -18.970 1.00 0.00 73 GLU A C 1
ATOM 1113 O O . GLU A 1 73 ? -9.679 21.245 -17.840 1.00 0.00 73 GLU A O 1
ATOM 1125 N N . PRO A 1 74 ? -9.389 22.426 -19.737 1.00 0.00 74 PRO A N 1
ATOM 1126 C CA . PRO A 1 74 ? -8.154 23.085 -19.296 1.00 0.00 74 PRO A CA 1
ATOM 1127 C C . PRO A 1 74 ? -8.400 24.085 -18.168 1.00 0.00 74 PRO A C 1
ATOM 1128 O O . PRO A 1 74 ? -8.110 25.275 -18.303 1.00 0.00 74 PRO A O 1
ATOM 1139 N N . GLU A 1 75 ? -8.934 23.596 -17.054 1.00 0.00 75 GLU A N 1
ATOM 1140 C CA . GLU A 1 75 ? -9.215 24.447 -15.906 1.00 0.00 75 GLU A CA 1
ATOM 1141 C C . GLU A 1 75 ? -8.225 24.182 -14.778 1.00 0.00 75 GLU A C 1
ATOM 1142 O O . GLU A 1 75 ? -7.741 25.108 -14.129 1.00 0.00 75 GLU A O 1
ATOM 1154 N N . ARG A 1 76 ? -7.929 22.907 -14.554 1.00 0.00 76 ARG A N 1
ATOM 1155 C CA . ARG A 1 76 ? -6.997 22.511 -13.506 1.00 0.00 76 ARG A CA 1
ATOM 1156 C C . ARG A 1 76 ? -6.399 21.140 -13.804 1.00 0.00 76 ARG A C 1
ATOM 1157 O O . ARG A 1 76 ? -7.095 20.233 -14.260 1.00 0.00 76 ARG A O 1
ATOM 1178 N N . GLU A 1 77 ? -5.104 20.996 -13.544 1.00 0.00 77 GLU A N 1
ATOM 1179 C CA . GLU A 1 77 ? -4.411 19.738 -13.783 1.00 0.00 77 GLU A CA 1
ATOM 1180 C C . GLU A 1 77 ? -3.730 19.242 -12.513 1.00 0.00 77 GLU A C 1
ATOM 1181 O O . GLU A 1 77 ? -3.037 19.997 -11.831 1.00 0.00 77 GLU A O 1
ATOM 1193 N N . HIS A 1 78 ? -3.936 17.967 -12.197 1.00 0.00 78 HIS A N 1
ATOM 1194 C CA . HIS A 1 78 ? -3.346 17.369 -11.006 1.00 0.00 78 HIS A CA 1
ATOM 1195 C C . HIS A 1 78 ? -3.861 18.051 -9.743 1.00 0.00 78 HIS A C 1
ATOM 1196 O O . HIS A 1 78 ? -3.114 18.258 -8.787 1.00 0.00 78 HIS A O 1
ATOM 1211 N N . LEU A 1 79 ? -5.143 18.400 -9.748 1.00 0.00 79 LEU A N 1
ATOM 1212 C CA . LEU A 1 79 ? -5.762 19.059 -8.605 1.00 0.00 79 LEU A CA 1
ATOM 1213 C C . LEU A 1 79 ? -7.018 18.314 -8.163 1.00 0.00 79 LEU A C 1
ATOM 1214 O O . LEU A 1 79 ? -7.372 17.282 -8.733 1.00 0.00 79 LEU A O 1
ATOM 1230 N N . ASP A 1 80 ? -7.691 18.844 -7.147 1.00 0.00 80 ASP A N 1
ATOM 1231 C CA . ASP A 1 80 ? -8.908 18.229 -6.634 1.00 0.00 80 ASP A CA 1
ATOM 1232 C C . ASP A 1 80 ? -10.044 18.345 -7.646 1.00 0.00 80 ASP A C 1
ATOM 1233 O O . ASP A 1 80 ? -10.981 19.120 -7.458 1.00 0.00 80 ASP A O 1
ATOM 1242 N N . GLU A 1 81 ? -9.950 17.570 -8.722 1.00 0.00 81 GLU A N 1
ATOM 1243 C CA . GLU A 1 81 ? -10.966 17.585 -9.765 1.00 0.00 81 GLU A CA 1
ATOM 1244 C C . GLU A 1 81 ? -12.015 16.504 -9.522 1.00 0.00 81 GLU A C 1
ATOM 1245 O O . GLU A 1 81 ? -11.708 15.312 -9.541 1.00 0.00 81 GLU A O 1
ATOM 1257 N N . ASN A 1 82 ? -13.253 16.930 -9.293 1.00 0.00 82 ASN A N 1
ATOM 1258 C CA . ASN A 1 82 ? -14.349 15.998 -9.048 1.00 0.00 82 ASN A CA 1
ATOM 1259 C C . ASN A 1 82 ? -14.063 15.132 -7.823 1.00 0.00 82 ASN A C 1
ATOM 1260 O O . ASN A 1 82 ? -14.349 13.935 -7.816 1.00 0.00 82 ASN A O 1
ATOM 1271 N N . SER A 1 83 ? -13.496 15.746 -6.789 1.00 0.00 83 SER A N 1
ATOM 1272 C CA . SER A 1 83 ? -13.173 15.030 -5.561 1.00 0.00 83 SER A CA 1
ATOM 1273 C C . SER A 1 83 ? -14.428 14.784 -4.727 1.00 0.00 83 SER A C 1
ATOM 1274 O O . SER A 1 83 ? -14.738 13.647 -4.371 1.00 0.00 83 SER A O 1
ATOM 1282 N N . PRO A 1 84 ? -15.164 15.856 -4.404 1.00 0.00 84 PRO A N 1
ATOM 1283 C CA . PRO A 1 84 ? -16.389 15.775 -3.609 1.00 0.00 84 PRO A CA 1
ATOM 1284 C C . PRO A 1 84 ? -17.607 15.411 -4.453 1.00 0.00 84 PRO A C 1
ATOM 1285 O O . PRO A 1 84 ? -18.636 16.084 -4.397 1.00 0.00 84 PRO A O 1
ATOM 1296 N N . LEU A 1 85 ? -17.485 14.343 -5.237 1.00 0.00 85 LEU A N 1
ATOM 1297 C CA . LEU A 1 85 ? -18.576 13.894 -6.093 1.00 0.00 85 LEU A CA 1
ATOM 1298 C C . LEU A 1 85 ? -18.331 12.472 -6.586 1.00 0.00 85 LEU A C 1
ATOM 1299 O O . LEU A 1 85 ? -19.238 11.638 -6.588 1.00 0.00 85 LEU A O 1
ATOM 1315 N N . GLY A 1 86 ? -17.101 12.206 -7.004 1.00 0.00 86 GLY A N 1
ATOM 1316 C CA . GLY A 1 86 ? -16.752 10.886 -7.496 1.00 0.00 86 GLY A CA 1
ATOM 1317 C C . GLY A 1 86 ? -15.792 10.157 -6.577 1.00 0.00 86 GLY A C 1
ATOM 1318 O O . GLY A 1 86 ? -14.865 9.492 -7.038 1.00 0.00 86 GLY A O 1
ATOM 1322 N N . ASP A 1 87 ? -16.015 10.284 -5.273 1.00 0.00 87 ASP A N 1
ATOM 1323 C CA . ASP A 1 87 ? -15.161 9.631 -4.286 1.00 0.00 87 ASP A CA 1
ATOM 1324 C C . ASP A 1 87 ? -15.817 9.639 -2.910 1.00 0.00 87 ASP A C 1
ATOM 1325 O O . ASP A 1 87 ? -15.821 8.630 -2.205 1.00 0.00 87 ASP A O 1
ATOM 1334 N N . LEU A 1 88 ? -16.370 10.786 -2.535 1.00 0.00 88 LEU A N 1
ATOM 1335 C CA . LEU A 1 88 ? -17.031 10.934 -1.243 1.00 0.00 88 LEU A CA 1
ATOM 1336 C C . LEU A 1 88 ? -16.086 10.567 -0.102 1.00 0.00 88 LEU A C 1
ATOM 1337 O O . LEU A 1 88 ? -16.035 9.413 0.327 1.00 0.00 88 LEU A O 1
ATOM 1353 N N . LEU A 1 89 ? -15.342 11.554 0.384 1.00 0.00 89 LEU A N 1
ATOM 1354 C CA . LEU A 1 89 ? -14.399 11.334 1.474 1.00 0.00 89 LEU A CA 1
ATOM 1355 C C . LEU A 1 89 ? -15.129 11.014 2.773 1.00 0.00 89 LEU A C 1
ATOM 1356 O O . LEU A 1 89 ? -16.084 11.696 3.146 1.00 0.00 89 LEU A O 1
ATOM 1372 N N . ARG A 1 90 ? -14.674 9.971 3.459 1.00 0.00 90 ARG A N 1
ATOM 1373 C CA . ARG A 1 90 ? -15.283 9.560 4.719 1.00 0.00 90 ARG A CA 1
ATOM 1374 C C . ARG A 1 90 ? -14.531 10.157 5.903 1.00 0.00 90 ARG A C 1
ATOM 1375 O O . ARG A 1 90 ? -15.132 10.526 6.912 1.00 0.00 90 ARG A O 1
ATOM 1396 N N . GLY A 1 91 ? -13.213 10.250 5.772 1.00 0.00 91 GLY A N 1
ATOM 1397 C CA . GLY A 1 91 ? -12.396 10.805 6.834 1.00 0.00 91 GLY A CA 1
ATOM 1398 C C . GLY A 1 91 ? -11.304 11.714 6.308 1.00 0.00 91 GLY A C 1
ATOM 1399 O O . GLY A 1 91 ? -10.783 11.499 5.214 1.00 0.00 91 GLY A O 1
ATOM 1403 N N . VAL A 1 92 ? -10.957 12.734 7.088 1.00 0.00 92 VAL A N 1
ATOM 1404 C CA . VAL A 1 92 ? -9.920 13.679 6.691 1.00 0.00 92 VAL A CA 1
ATOM 1405 C C . VAL A 1 92 ? -9.104 14.139 7.897 1.00 0.00 92 VAL A C 1
ATOM 1406 O O . VAL A 1 92 ? -9.603 14.166 9.022 1.00 0.00 92 VAL A O 1
ATOM 1419 N N . LEU A 1 93 ? -7.847 14.497 7.653 1.00 0.00 93 LEU A N 1
ATOM 1420 C CA . LEU A 1 93 ? -6.962 14.955 8.717 1.00 0.00 93 LEU A CA 1
ATOM 1421 C C . LEU A 1 93 ? -5.846 15.830 8.157 1.00 0.00 93 LEU A C 1
ATOM 1422 O O . LEU A 1 93 ? -5.674 15.934 6.943 1.00 0.00 93 LEU A O 1
ATOM 1438 N N . ASP A 1 94 ? -5.088 16.458 9.051 1.00 0.00 94 ASP A N 1
ATOM 1439 C CA . ASP A 1 94 ? -3.988 17.327 8.646 1.00 0.00 94 ASP A CA 1
ATOM 1440 C C . ASP A 1 94 ? -2.649 16.608 8.773 1.00 0.00 94 ASP A C 1
ATOM 1441 O O . ASP A 1 94 ? -2.251 16.202 9.867 1.00 0.00 94 ASP A O 1
ATOM 1450 N N . VAL A 1 95 ? -1.956 16.454 7.649 1.00 0.00 95 VAL A N 1
ATOM 1451 C CA . VAL A 1 95 ? -0.662 15.787 7.633 1.00 0.00 95 VAL A CA 1
ATOM 1452 C C . VAL A 1 95 ? 0.488 16.730 8.015 1.00 0.00 95 VAL A C 1
ATOM 1453 O O . VAL A 1 95 ? 1.508 16.276 8.533 1.00 0.00 95 VAL A O 1
ATOM 1466 N N . PRO A 1 96 ? 0.358 18.053 7.771 1.00 0.00 96 PRO A N 1
ATOM 1467 C CA . PRO A 1 96 ? 1.410 19.012 8.102 1.00 0.00 96 PRO A CA 1
ATOM 1468 C C . PRO A 1 96 ? 1.329 19.493 9.547 1.00 0.00 96 PRO A C 1
ATOM 1469 O O . PRO A 1 96 ? 1.364 20.695 9.816 1.00 0.00 96 PRO A O 1
ATOM 1480 N N . ALA A 1 97 ? 1.223 18.549 10.477 1.00 0.00 97 ALA A N 1
ATOM 1481 C CA . ALA A 1 97 ? 1.139 18.873 11.896 1.00 0.00 97 ALA A CA 1
ATOM 1482 C C . ALA A 1 97 ? 1.039 17.607 12.740 1.00 0.00 97 ALA A C 1
ATOM 1483 O O . ALA A 1 97 ? 0.317 17.567 13.736 1.00 0.00 97 ALA A O 1
ATOM 1490 N N . CYS A 1 98 ? 1.770 16.573 12.334 1.00 0.00 98 CYS A N 1
ATOM 1491 C CA . CYS A 1 98 ? 1.764 15.304 13.050 1.00 0.00 98 CYS A CA 1
ATOM 1492 C C . CYS A 1 98 ? 3.175 14.740 13.172 1.00 0.00 98 CYS A C 1
ATOM 1493 O O . CYS A 1 98 ? 4.123 15.281 12.603 1.00 0.00 98 CYS A O 1
ATOM 1501 N N . GLN A 1 99 ? 3.306 13.646 13.916 1.00 0.00 99 GLN A N 1
ATOM 1502 C CA . GLN A 1 99 ? 4.600 13.004 14.113 1.00 0.00 99 GLN A CA 1
ATOM 1503 C C . GLN A 1 99 ? 4.469 11.486 14.020 1.00 0.00 99 GLN A C 1
ATOM 1504 O O . GLN A 1 99 ? 3.834 10.856 14.865 1.00 0.00 99 GLN A O 1
ATOM 1518 N N . ILE A 1 100 ? 5.073 10.907 12.989 1.00 0.00 100 ILE A N 1
ATOM 1519 C CA . ILE A 1 100 ? 5.022 9.464 12.786 1.00 0.00 100 ILE A CA 1
ATOM 1520 C C . ILE A 1 100 ? 6.015 8.748 13.695 1.00 0.00 100 ILE A C 1
ATOM 1521 O O . ILE A 1 100 ? 6.969 9.350 14.187 1.00 0.00 100 ILE A O 1
ATOM 1537 N N . ALA A 1 101 ? 5.783 7.457 13.914 1.00 0.00 101 ALA A N 1
ATOM 1538 C CA . ALA A 1 101 ? 6.657 6.658 14.764 1.00 0.00 101 ALA A CA 1
ATOM 1539 C C . ALA A 1 101 ? 6.643 5.194 14.338 1.00 0.00 101 ALA A C 1
ATOM 1540 O O . ALA A 1 101 ? 5.802 4.416 14.787 1.00 0.00 101 ALA A O 1
ATOM 1547 N N . ILE A 1 102 ? 7.580 4.826 13.472 1.00 0.00 102 ILE A N 1
ATOM 1548 C CA . ILE A 1 102 ? 7.674 3.453 12.987 1.00 0.00 102 ILE A CA 1
ATOM 1549 C C . ILE A 1 102 ? 7.859 2.476 14.143 1.00 0.00 102 ILE A C 1
ATOM 1550 O O . ILE A 1 102 ? 8.614 2.740 15.078 1.00 0.00 102 ILE A O 1
ATOM 1566 N N . ARG A 1 103 ? 7.166 1.346 14.068 1.00 0.00 103 ARG A N 1
ATOM 1567 C CA . ARG A 1 103 ? 7.252 0.326 15.106 1.00 0.00 103 ARG A CA 1
ATOM 1568 C C . ARG A 1 103 ? 7.583 -1.036 14.499 1.00 0.00 103 ARG A C 1
ATOM 1569 O O . ARG A 1 103 ? 6.739 -1.650 13.845 1.00 0.00 103 ARG A O 1
ATOM 1590 N N . PRO A 1 104 ? 8.818 -1.535 14.702 1.00 0.00 104 PRO A N 1
ATOM 1591 C CA . PRO A 1 104 ? 9.248 -2.829 14.168 1.00 0.00 104 PRO A CA 1
ATOM 1592 C C . PRO A 1 104 ? 8.709 -4.010 14.980 1.00 0.00 104 PRO A C 1
ATOM 1593 O O . PRO A 1 104 ? 9.278 -5.101 14.951 1.00 0.00 104 PRO A O 1
ATOM 1604 N N . GLU A 1 105 ? 7.614 -3.787 15.703 1.00 0.00 105 GLU A N 1
ATOM 1605 C CA . GLU A 1 105 ? 7.007 -4.832 16.518 1.00 0.00 105 GLU A CA 1
ATOM 1606 C C . GLU A 1 105 ? 5.682 -4.350 17.105 1.00 0.00 105 GLU A C 1
ATOM 1607 O O . GLU A 1 105 ? 5.541 -4.211 18.319 1.00 0.00 105 GLU A O 1
ATOM 1619 N N . GLY A 1 106 ? 4.713 -4.092 16.231 1.00 0.00 106 GLY A N 1
ATOM 1620 C CA . GLY A 1 106 ? 3.415 -3.623 16.677 1.00 0.00 106 GLY A CA 1
ATOM 1621 C C . GLY A 1 106 ? 2.761 -4.565 17.668 1.00 0.00 106 GLY A C 1
ATOM 1622 O O . GLY A 1 106 ? 3.031 -4.500 18.866 1.00 0.00 106 GLY A O 1
ATOM 1626 N N . LYS A 1 107 ? 1.893 -5.439 17.165 1.00 0.00 107 LYS A N 1
ATOM 1627 C CA . LYS A 1 107 ? 1.194 -6.398 18.015 1.00 0.00 107 LYS A CA 1
ATOM 1628 C C . LYS A 1 107 ? 0.258 -7.278 17.193 1.00 0.00 107 LYS A C 1
ATOM 1629 O O . LYS A 1 107 ? -0.185 -6.891 16.112 1.00 0.00 107 LYS A O 1
ATOM 1648 N N . ASN A 1 108 ? -0.045 -8.461 17.718 1.00 0.00 108 ASN A N 1
ATOM 1649 C CA . ASN A 1 108 ? -0.935 -9.398 17.039 1.00 0.00 108 ASN A CA 1
ATOM 1650 C C . ASN A 1 108 ? -0.399 -9.762 15.656 1.00 0.00 108 ASN A C 1
ATOM 1651 O O . ASN A 1 108 ? -1.077 -9.575 14.645 1.00 0.00 108 ASN A O 1
ATOM 1662 N N . ASN A 1 109 ? 0.820 -10.289 15.620 1.00 0.00 109 ASN A N 1
ATOM 1663 C CA . ASN A 1 109 ? 1.445 -10.687 14.363 1.00 0.00 109 ASN A CA 1
ATOM 1664 C C . ASN A 1 109 ? 1.564 -9.501 13.409 1.00 0.00 109 ASN A C 1
ATOM 1665 O O . ASN A 1 109 ? 1.042 -9.532 12.294 1.00 0.00 109 ASN A O 1
ATOM 1676 N N . ARG A 1 110 ? 2.257 -8.458 13.853 1.00 0.00 110 ARG A N 1
ATOM 1677 C CA . ARG A 1 110 ? 2.449 -7.264 13.039 1.00 0.00 110 ARG A CA 1
ATOM 1678 C C . ARG A 1 110 ? 3.742 -6.553 13.421 1.00 0.00 110 ARG A C 1
ATOM 1679 O O . ARG A 1 110 ? 3.753 -5.692 14.300 1.00 0.00 110 ARG A O 1
ATOM 1700 N N . LEU A 1 111 ? 4.832 -6.924 12.758 1.00 0.00 111 LEU A N 1
ATOM 1701 C CA . LEU A 1 111 ? 6.134 -6.324 13.030 1.00 0.00 111 LEU A CA 1
ATOM 1702 C C . LEU A 1 111 ? 6.285 -4.986 12.313 1.00 0.00 111 LEU A C 1
ATOM 1703 O O . LEU A 1 111 ? 7.014 -4.107 12.770 1.00 0.00 111 LEU A O 1
ATOM 1719 N N . PHE A 1 112 ? 5.591 -4.838 11.190 1.00 0.00 112 PHE A N 1
ATOM 1720 C CA . PHE A 1 112 ? 5.653 -3.605 10.414 1.00 0.00 112 PHE A CA 1
ATOM 1721 C C . PHE A 1 112 ? 4.425 -2.737 10.668 1.00 0.00 112 PHE A C 1
ATOM 1722 O O . PHE A 1 112 ? 3.381 -2.924 10.043 1.00 0.00 112 PHE A O 1
ATOM 1739 N N . VAL A 1 113 ? 4.558 -1.788 11.588 1.00 0.00 113 VAL A N 1
ATOM 1740 C CA . VAL A 1 113 ? 3.459 -0.890 11.925 1.00 0.00 113 VAL A CA 1
ATOM 1741 C C . VAL A 1 113 ? 3.982 0.438 12.461 1.00 0.00 113 VAL A C 1
ATOM 1742 O O . VAL A 1 113 ? 4.690 0.477 13.465 1.00 0.00 113 VAL A O 1
ATOM 1755 N N . PHE A 1 114 ? 3.625 1.527 11.785 1.00 0.00 114 PHE A N 1
ATOM 1756 C CA . PHE A 1 114 ? 4.058 2.855 12.201 1.00 0.00 114 PHE A CA 1
ATOM 1757 C C . PHE A 1 114 ? 2.910 3.620 12.852 1.00 0.00 114 PHE A C 1
ATOM 1758 O O . PHE A 1 114 ? 1.857 3.818 12.243 1.00 0.00 114 PHE A O 1
ATOM 1775 N N . SER A 1 115 ? 3.121 4.041 14.093 1.00 0.00 115 SER A N 1
ATOM 1776 C CA . SER A 1 115 ? 2.103 4.780 14.833 1.00 0.00 115 SER A CA 1
ATOM 1777 C C . SER A 1 115 ? 2.286 6.284 14.666 1.00 0.00 115 SER A C 1
ATOM 1778 O O . SER A 1 115 ? 3.388 6.809 14.825 1.00 0.00 115 SER A O 1
ATOM 1786 N N . ILE A 1 116 ? 1.195 6.974 14.346 1.00 0.00 116 ILE A N 1
ATOM 1787 C CA . ILE A 1 116 ? 1.231 8.420 14.162 1.00 0.00 116 ILE A CA 1
ATOM 1788 C C . ILE A 1 116 ? 0.772 9.139 15.426 1.00 0.00 116 ILE A C 1
ATOM 1789 O O . ILE A 1 116 ? 0.111 8.549 16.280 1.00 0.00 116 ILE A O 1
ATOM 1805 N N . SER A 1 117 ? 1.123 10.415 15.540 1.00 0.00 117 SER A N 1
ATOM 1806 C CA . SER A 1 117 ? 0.742 11.209 16.703 1.00 0.00 117 SER A CA 1
ATOM 1807 C C . SER A 1 117 ? 1.122 12.673 16.516 1.00 0.00 117 SER A C 1
ATOM 1808 O O . SER A 1 117 ? 2.264 12.991 16.186 1.00 0.00 117 SER A O 1
ATOM 1816 N N . MET A 1 118 ? 0.157 13.561 16.730 1.00 0.00 118 MET A N 1
ATOM 1817 C CA . MET A 1 118 ? 0.392 14.993 16.586 1.00 0.00 118 MET A CA 1
ATOM 1818 C C . MET A 1 118 ? 0.604 15.646 17.951 1.00 0.00 118 MET A C 1
ATOM 1819 O O . MET A 1 118 ? -0.212 15.478 18.858 1.00 0.00 118 MET A O 1
ATOM 1833 N N . PRO A 1 119 ? 1.705 16.399 18.121 1.00 0.00 119 PRO A N 1
ATOM 1834 C CA . PRO A 1 119 ? 2.016 17.071 19.381 1.00 0.00 119 PRO A CA 1
ATOM 1835 C C . PRO A 1 119 ? 1.319 18.421 19.516 1.00 0.00 119 PRO A C 1
ATOM 1836 O O . PRO A 1 119 ? 1.944 19.421 19.866 1.00 0.00 119 PRO A O 1
ATOM 1847 N N . SER A 1 120 ? 0.017 18.446 19.238 1.00 0.00 120 SER A N 1
ATOM 1848 C CA . SER A 1 120 ? -0.761 19.676 19.331 1.00 0.00 120 SER A CA 1
ATOM 1849 C C . SER A 1 120 ? -2.209 19.439 18.908 1.00 0.00 120 SER A C 1
ATOM 1850 O O . SER A 1 120 ? -2.818 20.279 18.244 1.00 0.00 120 SER A O 1
ATOM 1858 N N . VAL A 1 121 ? -2.756 18.292 19.296 1.00 0.00 121 VAL A N 1
ATOM 1859 C CA . VAL A 1 121 ? -4.132 17.951 18.957 1.00 0.00 121 VAL A CA 1
ATOM 1860 C C . VAL A 1 121 ? -4.895 17.462 20.185 1.00 0.00 121 VAL A C 1
ATOM 1861 O O . VAL A 1 121 ? -5.995 17.932 20.473 1.00 0.00 121 VAL A O 1
ATOM 1874 N N . ALA A 1 122 ? -4.294 16.520 20.904 1.00 0.00 122 ALA A N 1
ATOM 1875 C CA . ALA A 1 122 ? -4.900 15.956 22.111 1.00 0.00 122 ALA A CA 1
ATOM 1876 C C . ALA A 1 122 ? -4.195 14.669 22.533 1.00 0.00 122 ALA A C 1
ATOM 1877 O O . ALA A 1 122 ? -4.838 13.705 22.951 1.00 0.00 122 ALA A O 1
ATOM 1884 N N . GLN A 1 123 ? -2.869 14.657 22.423 1.00 0.00 123 GLN A N 1
ATOM 1885 C CA . GLN A 1 123 ? -2.080 13.486 22.795 1.00 0.00 123 GLN A CA 1
ATOM 1886 C C . GLN A 1 123 ? -2.619 12.224 22.127 1.00 0.00 123 GLN A C 1
ATOM 1887 O O . GLN A 1 123 ? -2.540 11.131 22.689 1.00 0.00 123 GLN A O 1
ATOM 1901 N N . TRP A 1 124 ? -3.167 12.382 20.927 1.00 0.00 124 TRP A N 1
ATOM 1902 C CA . TRP A 1 124 ? -3.720 11.253 20.185 1.00 0.00 124 TRP A CA 1
ATOM 1903 C C . TRP A 1 124 ? -2.611 10.321 19.706 1.00 0.00 124 TRP A C 1
ATOM 1904 O O . TRP A 1 124 ? -1.426 10.639 19.820 1.00 0.00 124 TRP A O 1
ATOM 1925 N N . SER A 1 125 ? -3.003 9.171 19.170 1.00 0.00 125 SER A N 1
ATOM 1926 C CA . SER A 1 125 ? -2.043 8.193 18.674 1.00 0.00 125 SER A CA 1
ATOM 1927 C C . SER A 1 125 ? -2.694 7.256 17.662 1.00 0.00 125 SER A C 1
ATOM 1928 O O . SER A 1 125 ? -3.539 6.433 18.016 1.00 0.00 125 SER A O 1
ATOM 1936 N N . LEU A 1 126 ? -2.296 7.386 16.401 1.00 0.00 126 LEU A N 1
ATOM 1937 C CA . LEU A 1 126 ? -2.840 6.551 15.336 1.00 0.00 126 LEU A CA 1
ATOM 1938 C C . LEU A 1 126 ? -1.885 5.412 14.997 1.00 0.00 126 LEU A C 1
ATOM 1939 O O . LEU A 1 126 ? -0.701 5.459 15.334 1.00 0.00 126 LEU A O 1
ATOM 1955 N N . ASP A 1 127 ? -2.405 4.389 14.328 1.00 0.00 127 ASP A N 1
ATOM 1956 C CA . ASP A 1 127 ? -1.599 3.237 13.943 1.00 0.00 127 ASP A CA 1
ATOM 1957 C C . ASP A 1 127 ? -1.967 2.758 12.543 1.00 0.00 127 ASP A C 1
ATOM 1958 O O . ASP A 1 127 ? -3.143 2.578 12.225 1.00 0.00 127 ASP A O 1
ATOM 1967 N N . VAL A 1 128 ? -0.954 2.558 11.707 1.00 0.00 128 VAL A N 1
ATOM 1968 C CA . VAL A 1 128 ? -1.169 2.101 10.340 1.00 0.00 128 VAL A CA 1
ATOM 1969 C C . VAL A 1 128 ? -0.052 1.160 9.898 1.00 0.00 128 VAL A C 1
ATOM 1970 O O . VAL A 1 128 ? 1.097 1.307 10.313 1.00 0.00 128 VAL A O 1
ATOM 1983 N N . ALA A 1 129 ? -0.398 0.191 9.057 1.00 0.00 129 ALA A N 1
ATOM 1984 C CA . ALA A 1 129 ? 0.577 -0.773 8.563 1.00 0.00 129 ALA A CA 1
ATOM 1985 C C . ALA A 1 129 ? 0.357 -1.073 7.085 1.00 0.00 129 ALA A C 1
ATOM 1986 O O . ALA A 1 129 ? -0.769 -1.310 6.649 1.00 0.00 129 ALA A O 1
ATOM 1993 N N . ALA A 1 130 ? 1.444 -1.068 6.318 1.00 0.00 130 ALA A N 1
ATOM 1994 C CA . ALA A 1 130 ? 1.374 -1.345 4.889 1.00 0.00 130 ALA A CA 1
ATOM 1995 C C . ALA A 1 130 ? 1.847 -2.764 4.587 1.00 0.00 130 ALA A C 1
ATOM 1996 O O . ALA A 1 130 ? 2.865 -3.213 5.113 1.00 0.00 130 ALA A O 1
ATOM 2003 N N . ASP A 1 131 ? 1.098 -3.467 3.743 1.00 0.00 131 ASP A N 1
ATOM 2004 C CA . ASP A 1 131 ? 1.438 -4.840 3.374 1.00 0.00 131 ASP A CA 1
ATOM 2005 C C . ASP A 1 131 ? 2.890 -4.949 2.921 1.00 0.00 131 ASP A C 1
ATOM 2006 O O . ASP A 1 131 ? 3.628 -5.829 3.365 1.00 0.00 131 ASP A O 1
ATOM 2015 N N . SER A 1 132 ? 3.292 -4.045 2.039 1.00 0.00 132 SER A N 1
ATOM 2016 C CA . SER A 1 132 ? 4.656 -4.027 1.522 1.00 0.00 132 SER A CA 1
ATOM 2017 C C . SER A 1 132 ? 5.567 -3.207 2.423 1.00 0.00 132 SER A C 1
ATOM 2018 O O . SER A 1 132 ? 5.376 -2.002 2.584 1.00 0.00 132 SER A O 1
ATOM 2026 N N . GLN A 1 133 ? 6.567 -3.869 3.000 1.00 0.00 133 GLN A N 1
ATOM 2027 C CA . GLN A 1 133 ? 7.521 -3.199 3.878 1.00 0.00 133 GLN A CA 1
ATOM 2028 C C . GLN A 1 133 ? 8.028 -1.916 3.229 1.00 0.00 133 GLN A C 1
ATOM 2029 O O . GLN A 1 133 ? 8.399 -0.961 3.915 1.00 0.00 133 GLN A O 1
ATOM 2043 N N . GLU A 1 134 ? 8.035 -1.900 1.899 1.00 0.00 134 GLU A N 1
ATOM 2044 C CA . GLU A 1 134 ? 8.488 -0.735 1.153 1.00 0.00 134 GLU A CA 1
ATOM 2045 C C . GLU A 1 134 ? 7.432 0.361 1.182 1.00 0.00 134 GLU A C 1
ATOM 2046 O O . GLU A 1 134 ? 7.745 1.535 1.367 1.00 0.00 134 GLU A O 1
ATOM 2058 N N . GLU A 1 135 ? 6.178 -0.038 1.009 1.00 0.00 135 GLU A N 1
ATOM 2059 C CA . GLU A 1 135 ? 5.071 0.907 1.029 1.00 0.00 135 GLU A CA 1
ATOM 2060 C C . GLU A 1 135 ? 4.947 1.537 2.410 1.00 0.00 135 GLU A C 1
ATOM 2061 O O . GLU A 1 135 ? 4.587 2.706 2.541 1.00 0.00 135 GLU A O 1
ATOM 2073 N N . LEU A 1 136 ? 5.257 0.752 3.438 1.00 0.00 136 LEU A N 1
ATOM 2074 C CA . LEU A 1 136 ? 5.191 1.229 4.813 1.00 0.00 136 LEU A CA 1
ATOM 2075 C C . LEU A 1 136 ? 6.244 2.298 5.058 1.00 0.00 136 LEU A C 1
ATOM 2076 O O . LEU A 1 136 ? 5.937 3.392 5.533 1.00 0.00 136 LEU A O 1
ATOM 2092 N N . GLN A 1 137 ? 7.486 1.978 4.720 1.00 0.00 137 GLN A N 1
ATOM 2093 C CA . GLN A 1 137 ? 8.588 2.917 4.895 1.00 0.00 137 GLN A CA 1
ATOM 2094 C C . GLN A 1 137 ? 8.425 4.104 3.956 1.00 0.00 137 GLN A C 1
ATOM 2095 O O . GLN A 1 137 ? 8.730 5.243 4.315 1.00 0.00 137 GLN A O 1
ATOM 2109 N N . ASP A 1 138 ? 7.931 3.831 2.755 1.00 0.00 138 ASP A N 1
ATOM 2110 C CA . ASP A 1 138 ? 7.715 4.874 1.764 1.00 0.00 138 ASP A CA 1
ATOM 2111 C C . ASP A 1 138 ? 6.566 5.782 2.187 1.00 0.00 138 ASP A C 1
ATOM 2112 O O . ASP A 1 138 ? 6.563 6.976 1.886 1.00 0.00 138 ASP A O 1
ATOM 2121 N N . TRP A 1 139 ? 5.595 5.211 2.894 1.00 0.00 139 TRP A N 1
ATOM 2122 C CA . TRP A 1 139 ? 4.450 5.978 3.362 1.00 0.00 139 TRP A CA 1
ATOM 2123 C C . TRP A 1 139 ? 4.880 6.987 4.417 1.00 0.00 139 TRP A C 1
ATOM 2124 O O . TRP A 1 139 ? 4.479 8.149 4.383 1.00 0.00 139 TRP A O 1
ATOM 2145 N N . VAL A 1 140 ? 5.708 6.534 5.350 1.00 0.00 140 VAL A N 1
ATOM 2146 C CA . VAL A 1 140 ? 6.202 7.396 6.414 1.00 0.00 140 VAL A CA 1
ATOM 2147 C C . VAL A 1 140 ? 7.007 8.555 5.839 1.00 0.00 140 VAL A C 1
ATOM 2148 O O . VAL A 1 140 ? 6.836 9.708 6.238 1.00 0.00 140 VAL A O 1
ATOM 2161 N N . LYS A 1 141 ? 7.882 8.237 4.892 1.00 0.00 141 LYS A N 1
ATOM 2162 C CA . LYS A 1 141 ? 8.714 9.249 4.253 1.00 0.00 141 LYS A CA 1
ATOM 2163 C C . LYS A 1 141 ? 7.850 10.284 3.542 1.00 0.00 141 LYS A C 1
ATOM 2164 O O . LYS A 1 141 ? 8.175 11.471 3.522 1.00 0.00 141 LYS A O 1
ATOM 2183 N N . LYS A 1 142 ? 6.745 9.826 2.962 1.00 0.00 142 LYS A N 1
ATOM 2184 C CA . LYS A 1 142 ? 5.834 10.716 2.255 1.00 0.00 142 LYS A CA 1
ATOM 2185 C C . LYS A 1 142 ? 5.184 11.690 3.228 1.00 0.00 142 LYS A C 1
ATOM 2186 O O . LYS A 1 142 ? 5.192 12.899 3.002 1.00 0.00 142 LYS A O 1
ATOM 2205 N N . ILE A 1 143 ? 4.638 11.163 4.319 1.00 0.00 143 ILE A N 1
ATOM 2206 C CA . ILE A 1 143 ? 4.010 12.003 5.330 1.00 0.00 143 ILE A CA 1
ATOM 2207 C C . ILE A 1 143 ? 4.979 13.095 5.762 1.00 0.00 143 ILE A C 1
ATOM 2208 O O . ILE A 1 143 ? 4.587 14.236 6.008 1.00 0.00 143 ILE A O 1
ATOM 2224 N N . ARG A 1 144 ? 6.254 12.732 5.831 1.00 0.00 144 ARG A N 1
ATOM 2225 C CA . ARG A 1 144 ? 7.299 13.670 6.211 1.00 0.00 144 ARG A CA 1
ATOM 2226 C C . ARG A 1 144 ? 7.664 14.569 5.034 1.00 0.00 144 ARG A C 1
ATOM 2227 O O . ARG A 1 144 ? 8.102 15.705 5.222 1.00 0.00 144 ARG A O 1
ATOM 2248 N N . GLU A 1 145 ? 7.475 14.059 3.816 1.00 0.00 145 GLU A N 1
ATOM 2249 C CA . GLU A 1 145 ? 7.783 14.828 2.616 1.00 0.00 145 GLU A CA 1
ATOM 2250 C C . GLU A 1 145 ? 6.742 15.919 2.395 1.00 0.00 145 GLU A C 1
ATOM 2251 O O . GLU A 1 145 ? 7.074 17.033 1.989 1.00 0.00 145 GLU A O 1
ATOM 2263 N N . VAL A 1 146 ? 5.487 15.595 2.676 1.00 0.00 146 VAL A N 1
ATOM 2264 C CA . VAL A 1 146 ? 4.401 16.554 2.520 1.00 0.00 146 VAL A CA 1
ATOM 2265 C C . VAL A 1 146 ? 4.368 17.510 3.703 1.00 0.00 146 VAL A C 1
ATOM 2266 O O . VAL A 1 146 ? 3.982 18.671 3.571 1.00 0.00 146 VAL A O 1
ATOM 2279 N N . ALA A 1 147 ? 4.791 17.014 4.861 1.00 0.00 147 ALA A N 1
ATOM 2280 C CA . ALA A 1 147 ? 4.827 17.819 6.070 1.00 0.00 147 ALA A CA 1
ATOM 2281 C C . ALA A 1 147 ? 6.012 18.775 6.036 1.00 0.00 147 ALA A C 1
ATOM 2282 O O . ALA A 1 147 ? 5.935 19.897 6.536 1.00 0.00 147 ALA A O 1
ATOM 2289 N N . GLN A 1 148 ? 7.108 18.322 5.434 1.00 0.00 148 GLN A N 1
ATOM 2290 C CA . GLN A 1 148 ? 8.310 19.137 5.323 1.00 0.00 148 GLN A CA 1
ATOM 2291 C C . GLN A 1 148 ? 8.148 20.202 4.240 1.00 0.00 148 GLN A C 1
ATOM 2292 O O . GLN A 1 148 ? 8.967 21.115 4.129 1.00 0.00 148 GLN A O 1
ATOM 2306 N N . THR A 1 149 ? 7.087 20.083 3.442 1.00 0.00 149 THR A N 1
ATOM 2307 C CA . THR A 1 149 ? 6.827 21.039 2.371 1.00 0.00 149 THR A CA 1
ATOM 2308 C C . THR A 1 149 ? 5.489 21.748 2.576 1.00 0.00 149 THR A C 1
ATOM 2309 O O . THR A 1 149 ? 4.960 22.371 1.654 1.00 0.00 149 THR A O 1
ATOM 2320 N N . ALA A 1 150 ? 4.943 21.653 3.786 1.00 0.00 150 ALA A N 1
ATOM 2321 C CA . ALA A 1 150 ? 3.670 22.287 4.102 1.00 0.00 150 ALA A CA 1
ATOM 2322 C C . ALA A 1 150 ? 3.691 22.893 5.502 1.00 0.00 150 ALA A C 1
ATOM 2323 O O . ALA A 1 150 ? 4.664 22.636 6.242 1.00 0.00 150 ALA A O 1
ATOM 2331 N N . SER A 1 1 ? -3.267 13.921 -3.913 1.00 0.00 1 SER A N 2
ATOM 2332 C CA . SER A 1 1 ? -3.128 12.444 -3.828 1.00 0.00 1 SER A CA 2
ATOM 2333 C C . SER A 1 1 ? -1.733 11.995 -4.251 1.00 0.00 1 SER A C 2
ATOM 2334 O O . SER A 1 1 ? -1.532 11.532 -5.373 1.00 0.00 1 SER A O 2
ATOM 2344 N N . ILE A 1 2 ? -0.772 12.133 -3.342 1.00 0.00 2 ILE A N 2
ATOM 2345 C CA . ILE A 1 2 ? 0.605 11.741 -3.623 1.00 0.00 2 ILE A CA 2
ATOM 2346 C C . ILE A 1 2 ? 0.808 10.249 -3.392 1.00 0.00 2 ILE A C 2
ATOM 2347 O O . ILE A 1 2 ? 1.580 9.601 -4.098 1.00 0.00 2 ILE A O 2
ATOM 2363 N N . LYS A 1 3 ? 0.111 9.708 -2.399 1.00 0.00 3 LYS A N 2
ATOM 2364 C CA . LYS A 1 3 ? 0.216 8.289 -2.076 1.00 0.00 3 LYS A CA 2
ATOM 2365 C C . LYS A 1 3 ? -1.101 7.755 -1.520 1.00 0.00 3 LYS A C 2
ATOM 2366 O O . LYS A 1 3 ? -1.553 8.173 -0.454 1.00 0.00 3 LYS A O 2
ATOM 2385 N N . ASN A 1 4 ? -1.714 6.829 -2.253 1.00 0.00 4 ASN A N 2
ATOM 2386 C CA . ASN A 1 4 ? -2.979 6.237 -1.833 1.00 0.00 4 ASN A CA 2
ATOM 2387 C C . ASN A 1 4 ? -2.974 4.728 -2.062 1.00 0.00 4 ASN A C 2
ATOM 2388 O O . ASN A 1 4 ? -2.512 4.251 -3.097 1.00 0.00 4 ASN A O 2
ATOM 2399 N N . GLY A 1 5 ? -3.492 3.988 -1.088 1.00 0.00 5 GLY A N 2
ATOM 2400 C CA . GLY A 1 5 ? -3.537 2.541 -1.204 1.00 0.00 5 GLY A CA 2
ATOM 2401 C C . GLY A 1 5 ? -4.372 1.897 -0.116 1.00 0.00 5 GLY A C 2
ATOM 2402 O O . GLY A 1 5 ? -5.101 2.579 0.605 1.00 0.00 5 GLY A O 2
ATOM 2406 N N . ILE A 1 6 ? -4.267 0.577 0.004 1.00 0.00 6 ILE A N 2
ATOM 2407 C CA . ILE A 1 6 ? -5.018 -0.160 1.012 1.00 0.00 6 ILE A CA 2
ATOM 2408 C C . ILE A 1 6 ? -4.189 -0.359 2.276 1.00 0.00 6 ILE A C 2
ATOM 2409 O O . ILE A 1 6 ? -3.387 -1.289 2.364 1.00 0.00 6 ILE A O 2
ATOM 2425 N N . LEU A 1 7 ? -4.387 0.520 3.253 1.00 0.00 7 LEU A N 2
ATOM 2426 C CA . LEU A 1 7 ? -3.656 0.440 4.513 1.00 0.00 7 LEU A CA 2
ATOM 2427 C C . LEU A 1 7 ? -4.526 -0.173 5.608 1.00 0.00 7 LEU A C 2
ATOM 2428 O O . LEU A 1 7 ? -5.753 -0.101 5.551 1.00 0.00 7 LEU A O 2
ATOM 2444 N N . TYR A 1 8 ? -3.881 -0.779 6.600 1.00 0.00 8 TYR A N 2
ATOM 2445 C CA . TYR A 1 8 ? -4.596 -1.407 7.707 1.00 0.00 8 TYR A CA 2
ATOM 2446 C C . TYR A 1 8 ? -4.401 -0.619 8.998 1.00 0.00 8 TYR A C 2
ATOM 2447 O O . TYR A 1 8 ? -3.277 -0.270 9.360 1.00 0.00 8 TYR A O 2
ATOM 2465 N N . LEU A 1 9 ? -5.502 -0.341 9.689 1.00 0.00 9 LEU A N 2
ATOM 2466 C CA . LEU A 1 9 ? -5.450 0.409 10.941 1.00 0.00 9 LEU A CA 2
ATOM 2467 C C . LEU A 1 9 ? -6.123 -0.354 12.084 1.00 0.00 9 LEU A C 2
ATOM 2468 O O . LEU A 1 9 ? -6.141 0.114 13.223 1.00 0.00 9 LEU A O 2
ATOM 2484 N N . GLU A 1 10 ? -6.678 -1.527 11.778 1.00 0.00 10 GLU A N 2
ATOM 2485 C CA . GLU A 1 10 ? -7.353 -2.351 12.780 1.00 0.00 10 GLU A CA 2
ATOM 2486 C C . GLU A 1 10 ? -8.304 -1.519 13.639 1.00 0.00 10 GLU A C 2
ATOM 2487 O O . GLU A 1 10 ? -8.575 -0.357 13.339 1.00 0.00 10 GLU A O 2
ATOM 2499 N N . ASP A 1 11 ? -8.806 -2.127 14.710 1.00 0.00 11 ASP A N 2
ATOM 2500 C CA . ASP A 1 11 ? -9.724 -1.450 15.616 1.00 0.00 11 ASP A CA 2
ATOM 2501 C C . ASP A 1 11 ? -9.583 -2.003 17.034 1.00 0.00 11 ASP A C 2
ATOM 2502 O O . ASP A 1 11 ? -9.312 -3.187 17.219 1.00 0.00 11 ASP A O 2
ATOM 2511 N N . PRO A 1 12 ? -9.763 -1.149 18.055 1.00 0.00 12 PRO A N 2
ATOM 2512 C CA . PRO A 1 12 ? -9.649 -1.564 19.457 1.00 0.00 12 PRO A CA 2
ATOM 2513 C C . PRO A 1 12 ? -10.855 -2.371 19.929 1.00 0.00 12 PRO A C 2
ATOM 2514 O O . PRO A 1 12 ? -10.791 -3.056 20.950 1.00 0.00 12 PRO A O 2
ATOM 2525 N N . VAL A 1 13 ? -11.954 -2.287 19.185 1.00 0.00 13 VAL A N 2
ATOM 2526 C CA . VAL A 1 13 ? -13.169 -3.012 19.536 1.00 0.00 13 VAL A CA 2
ATOM 2527 C C . VAL A 1 13 ? -13.025 -4.500 19.244 1.00 0.00 13 VAL A C 2
ATOM 2528 O O . VAL A 1 13 ? -13.447 -5.344 20.035 1.00 0.00 13 VAL A O 2
ATOM 2541 N N . ASN A 1 14 ? -12.423 -4.813 18.103 1.00 0.00 14 ASN A N 2
ATOM 2542 C CA . ASN A 1 14 ? -12.217 -6.200 17.700 1.00 0.00 14 ASN A CA 2
ATOM 2543 C C . ASN A 1 14 ? -10.751 -6.600 17.853 1.00 0.00 14 ASN A C 2
ATOM 2544 O O . ASN A 1 14 ? -10.431 -7.782 17.979 1.00 0.00 14 ASN A O 2
ATOM 2555 N N . HIS A 1 15 ? -9.865 -5.607 17.838 1.00 0.00 15 HIS A N 2
ATOM 2556 C CA . HIS A 1 15 ? -8.433 -5.856 17.975 1.00 0.00 15 HIS A CA 2
ATOM 2557 C C . HIS A 1 15 ? -7.903 -6.654 16.788 1.00 0.00 15 HIS A C 2
ATOM 2558 O O . HIS A 1 15 ? -6.984 -7.461 16.931 1.00 0.00 15 HIS A O 2
ATOM 2573 N N . GLU A 1 16 ? -8.486 -6.422 15.617 1.00 0.00 16 GLU A N 2
ATOM 2574 C CA . GLU A 1 16 ? -8.071 -7.119 14.403 1.00 0.00 16 GLU A CA 2
ATOM 2575 C C . GLU A 1 16 ? -7.729 -6.127 13.298 1.00 0.00 16 GLU A C 2
ATOM 2576 O O . GLU A 1 16 ? -8.366 -5.081 13.170 1.00 0.00 16 GLU A O 2
ATOM 2588 N N . TRP A 1 17 ? -6.719 -6.460 12.501 1.00 0.00 17 TRP A N 2
ATOM 2589 C CA . TRP A 1 17 ? -6.293 -5.594 11.407 1.00 0.00 17 TRP A CA 2
ATOM 2590 C C . TRP A 1 17 ? -7.041 -5.929 10.120 1.00 0.00 17 TRP A C 2
ATOM 2591 O O . TRP A 1 17 ? -7.029 -7.071 9.662 1.00 0.00 17 TRP A O 2
ATOM 2612 N N . TYR A 1 18 ? -7.684 -4.921 9.540 1.00 0.00 18 TYR A N 2
ATOM 2613 C CA . TYR A 1 18 ? -8.434 -5.102 8.302 1.00 0.00 18 TYR A CA 2
ATOM 2614 C C . TYR A 1 18 ? -8.005 -4.074 7.258 1.00 0.00 18 TYR A C 2
ATOM 2615 O O . TYR A 1 18 ? -7.636 -2.950 7.599 1.00 0.00 18 TYR A O 2
ATOM 2633 N N . PRO A 1 19 ? -8.042 -4.447 5.968 1.00 0.00 19 PRO A N 2
ATOM 2634 C CA . PRO A 1 19 ? -7.651 -3.549 4.877 1.00 0.00 19 PRO A CA 2
ATOM 2635 C C . PRO A 1 19 ? -8.620 -2.384 4.706 1.00 0.00 19 PRO A C 2
ATOM 2636 O O . PRO A 1 19 ? -9.822 -2.584 4.531 1.00 0.00 19 PRO A O 2
ATOM 2647 N N . HIS A 1 20 ? -8.086 -1.168 4.754 1.00 0.00 20 HIS A N 2
ATOM 2648 C CA . HIS A 1 20 ? -8.899 0.032 4.602 1.00 0.00 20 HIS A CA 2
ATOM 2649 C C . HIS A 1 20 ? -8.350 0.917 3.485 1.00 0.00 20 HIS A C 2
ATOM 2650 O O . HIS A 1 20 ? -7.220 0.730 3.034 1.00 0.00 20 HIS A O 2
ATOM 2665 N N . TYR A 1 21 ? -9.155 1.877 3.042 1.00 0.00 21 TYR A N 2
ATOM 2666 C CA . TYR A 1 21 ? -8.744 2.784 1.976 1.00 0.00 21 TYR A CA 2
ATOM 2667 C C . TYR A 1 21 ? -8.258 4.112 2.549 1.00 0.00 21 TYR A C 2
ATOM 2668 O O . TYR A 1 21 ? -9.046 4.900 3.071 1.00 0.00 21 TYR A O 2
ATOM 2686 N N . PHE A 1 22 ? -6.955 4.352 2.448 1.00 0.00 22 PHE A N 2
ATOM 2687 C CA . PHE A 1 22 ? -6.363 5.585 2.955 1.00 0.00 22 PHE A CA 2
ATOM 2688 C C . PHE A 1 22 ? -5.619 6.325 1.848 1.00 0.00 22 PHE A C 2
ATOM 2689 O O . PHE A 1 22 ? -4.828 5.732 1.115 1.00 0.00 22 PHE A O 2
ATOM 2706 N N . VAL A 1 23 ? -5.875 7.625 1.734 1.00 0.00 23 VAL A N 2
ATOM 2707 C CA . VAL A 1 23 ? -5.225 8.443 0.718 1.00 0.00 23 VAL A CA 2
ATOM 2708 C C . VAL A 1 23 ? -4.444 9.586 1.357 1.00 0.00 23 VAL A C 2
ATOM 2709 O O . VAL A 1 23 ? -4.941 10.265 2.256 1.00 0.00 23 VAL A O 2
ATOM 2722 N N . LEU A 1 24 ? -3.218 9.792 0.890 1.00 0.00 24 LEU A N 2
ATOM 2723 C CA . LEU A 1 24 ? -2.366 10.849 1.419 1.00 0.00 24 LEU A CA 2
ATOM 2724 C C . LEU A 1 24 ? -2.173 11.964 0.396 1.00 0.00 24 LEU A C 2
ATOM 2725 O O . LEU A 1 24 ? -1.458 11.795 -0.592 1.00 0.00 24 LEU A O 2
ATOM 2741 N N . THR A 1 25 ? -2.810 13.104 0.642 1.00 0.00 25 THR A N 2
ATOM 2742 C CA . THR A 1 25 ? -2.703 14.248 -0.255 1.00 0.00 25 THR A CA 2
ATOM 2743 C C . THR A 1 25 ? -1.720 15.276 0.294 1.00 0.00 25 THR A C 2
ATOM 2744 O O . THR A 1 25 ? -1.628 15.482 1.506 1.00 0.00 25 THR A O 2
ATOM 2755 N N . SER A 1 26 ? -0.985 15.917 -0.606 1.00 0.00 26 SER A N 2
ATOM 2756 C CA . SER A 1 26 ? 0.004 16.922 -0.223 1.00 0.00 26 SER A CA 2
ATOM 2757 C C . SER A 1 26 ? -0.594 17.986 0.698 1.00 0.00 26 SER A C 2
ATOM 2758 O O . SER A 1 26 ? 0.134 18.674 1.414 1.00 0.00 26 SER A O 2
ATOM 2766 N N . SER A 1 27 ? -1.915 18.133 0.669 1.00 0.00 27 SER A N 2
ATOM 2767 C CA . SER A 1 27 ? -2.582 19.130 1.498 1.00 0.00 27 SER A CA 2
ATOM 2768 C C . SER A 1 27 ? -3.212 18.506 2.742 1.00 0.00 27 SER A C 2
ATOM 2769 O O . SER A 1 27 ? -3.364 19.173 3.764 1.00 0.00 27 SER A O 2
ATOM 2777 N N . LYS A 1 28 ? -3.583 17.230 2.653 1.00 0.00 28 LYS A N 2
ATOM 2778 C CA . LYS A 1 28 ? -4.206 16.539 3.782 1.00 0.00 28 LYS A CA 2
ATOM 2779 C C . LYS A 1 28 ? -4.141 15.022 3.610 1.00 0.00 28 LYS A C 2
ATOM 2780 O O . LYS A 1 28 ? -3.544 14.519 2.660 1.00 0.00 28 LYS A O 2
ATOM 2799 N N . ILE A 1 29 ? -4.763 14.302 4.537 1.00 0.00 29 ILE A N 2
ATOM 2800 C CA . ILE A 1 29 ? -4.786 12.844 4.492 1.00 0.00 29 ILE A CA 2
ATOM 2801 C C . ILE A 1 29 ? -6.212 12.324 4.626 1.00 0.00 29 ILE A C 2
ATOM 2802 O O . ILE A 1 29 ? -6.868 12.542 5.644 1.00 0.00 29 ILE A O 2
ATOM 2818 N N . TYR A 1 30 ? -6.693 11.643 3.590 1.00 0.00 30 TYR A N 2
ATOM 2819 C CA . TYR A 1 30 ? -8.047 11.102 3.596 1.00 0.00 30 TYR A CA 2
ATOM 2820 C C . TYR A 1 30 ? -8.075 9.695 4.184 1.00 0.00 30 TYR A C 2
ATOM 2821 O O . TYR A 1 30 ? -7.197 8.878 3.908 1.00 0.00 30 TYR A O 2
ATOM 2839 N N . TYR A 1 31 ? -9.092 9.422 4.994 1.00 0.00 31 TYR A N 2
ATOM 2840 C CA . TYR A 1 31 ? -9.244 8.116 5.623 1.00 0.00 31 TYR A CA 2
ATOM 2841 C C . TYR A 1 31 ? -10.670 7.918 6.123 1.00 0.00 31 TYR A C 2
ATOM 2842 O O . TYR A 1 31 ? -11.057 8.457 7.163 1.00 0.00 31 TYR A O 2
ATOM 2860 N N . SER A 1 32 ? -11.449 7.142 5.374 1.00 0.00 32 SER A N 2
ATOM 2861 C CA . SER A 1 32 ? -12.837 6.866 5.733 1.00 0.00 32 SER A CA 2
ATOM 2862 C C . SER A 1 32 ? -13.502 5.987 4.681 1.00 0.00 32 SER A C 2
ATOM 2863 O O . SER A 1 32 ? -14.156 6.486 3.765 1.00 0.00 32 SER A O 2
ATOM 2871 N N . GLU A 1 33 ? -13.331 4.676 4.817 1.00 0.00 33 GLU A N 2
ATOM 2872 C CA . GLU A 1 33 ? -13.913 3.726 3.874 1.00 0.00 33 GLU A CA 2
ATOM 2873 C C . GLU A 1 33 ? -13.342 3.930 2.474 1.00 0.00 33 GLU A C 2
ATOM 2874 O O . GLU A 1 33 ? -12.533 4.829 2.248 1.00 0.00 33 GLU A O 2
ATOM 2886 N N . GLU A 1 34 ? -13.769 3.090 1.537 1.00 0.00 34 GLU A N 2
ATOM 2887 C CA . GLU A 1 34 ? -13.299 3.178 0.159 1.00 0.00 34 GLU A CA 2
ATOM 2888 C C . GLU A 1 34 ? -13.984 4.324 -0.577 1.00 0.00 34 GLU A C 2
ATOM 2889 O O . GLU A 1 34 ? -14.973 4.882 -0.098 1.00 0.00 34 GLU A O 2
ATOM 2901 N N . THR A 1 35 ? -13.452 4.673 -1.745 1.00 0.00 35 THR A N 2
ATOM 2902 C CA . THR A 1 35 ? -14.012 5.753 -2.549 1.00 0.00 35 THR A CA 2
ATOM 2903 C C . THR A 1 35 ? -15.313 5.320 -3.215 1.00 0.00 35 THR A C 2
ATOM 2904 O O . THR A 1 35 ? -15.477 4.155 -3.580 1.00 0.00 35 THR A O 2
ATOM 2915 N N . SER A 1 36 ? -16.237 6.263 -3.369 1.00 0.00 36 SER A N 2
ATOM 2916 C CA . SER A 1 36 ? -17.523 5.980 -3.992 1.00 0.00 36 SER A CA 2
ATOM 2917 C C . SER A 1 36 ? -18.222 7.270 -4.408 1.00 0.00 36 SER A C 2
ATOM 2918 O O . SER A 1 36 ? -19.443 7.389 -4.300 1.00 0.00 36 SER A O 2
ATOM 2926 N N . SER A 1 37 ? -17.440 8.234 -4.882 1.00 0.00 37 SER A N 2
ATOM 2927 C CA . SER A 1 37 ? -17.985 9.516 -5.314 1.00 0.00 37 SER A CA 2
ATOM 2928 C C . SER A 1 37 ? -18.687 10.225 -4.161 1.00 0.00 37 SER A C 2
ATOM 2929 O O . SER A 1 37 ? -18.879 9.649 -3.090 1.00 0.00 37 SER A O 2
ATOM 2937 N N . ASP A 1 38 ? -19.069 11.477 -4.387 1.00 0.00 38 ASP A N 2
ATOM 2938 C CA . ASP A 1 38 ? -19.751 12.265 -3.366 1.00 0.00 38 ASP A CA 2
ATOM 2939 C C . ASP A 1 38 ? -18.876 12.423 -2.127 1.00 0.00 38 ASP A C 2
ATOM 2940 O O . ASP A 1 38 ? -19.362 12.347 -0.998 1.00 0.00 38 ASP A O 2
ATOM 2949 N N . GLN A 1 39 ? -17.584 12.644 -2.345 1.00 0.00 39 GLN A N 2
ATOM 2950 C CA . GLN A 1 39 ? -16.642 12.814 -1.247 1.00 0.00 39 GLN A CA 2
ATOM 2951 C C . GLN A 1 39 ? -15.813 14.081 -1.432 1.00 0.00 39 GLN A C 2
ATOM 2952 O O . GLN A 1 39 ? -14.652 14.141 -1.026 1.00 0.00 39 GLN A O 2
ATOM 2966 N N . GLY A 1 40 ? -16.416 15.092 -2.049 1.00 0.00 40 GLY A N 2
ATOM 2967 C CA . GLY A 1 40 ? -15.719 16.344 -2.277 1.00 0.00 40 GLY A CA 2
ATOM 2968 C C . GLY A 1 40 ? -14.597 16.210 -3.287 1.00 0.00 40 GLY A C 2
ATOM 2969 O O . GLY A 1 40 ? -13.602 16.934 -3.219 1.00 0.00 40 GLY A O 2
ATOM 2973 N N . ASN A 1 41 ? -14.754 15.281 -4.224 1.00 0.00 41 ASN A N 2
ATOM 2974 C CA . ASN A 1 41 ? -13.744 15.053 -5.250 1.00 0.00 41 ASN A CA 2
ATOM 2975 C C . ASN A 1 41 ? -14.222 15.567 -6.606 1.00 0.00 41 ASN A C 2
ATOM 2976 O O . ASN A 1 41 ? -13.864 15.021 -7.650 1.00 0.00 41 ASN A O 2
ATOM 2987 N N . GLU A 1 42 ? -15.031 16.621 -6.581 1.00 0.00 42 GLU A N 2
ATOM 2988 C CA . GLU A 1 42 ? -15.556 17.208 -7.806 1.00 0.00 42 GLU A CA 2
ATOM 2989 C C . GLU A 1 42 ? -14.831 18.507 -8.141 1.00 0.00 42 GLU A C 2
ATOM 2990 O O . GLU A 1 42 ? -15.438 19.461 -8.629 1.00 0.00 42 GLU A O 2
ATOM 3002 N N . ASP A 1 43 ? -13.530 18.536 -7.877 1.00 0.00 43 ASP A N 2
ATOM 3003 C CA . ASP A 1 43 ? -12.720 19.717 -8.151 1.00 0.00 43 ASP A CA 2
ATOM 3004 C C . ASP A 1 43 ? -11.304 19.323 -8.564 1.00 0.00 43 ASP A C 2
ATOM 3005 O O . ASP A 1 43 ? -10.391 19.296 -7.740 1.00 0.00 43 ASP A O 2
ATOM 3014 N N . GLU A 1 44 ? -11.133 19.017 -9.846 1.00 0.00 44 GLU A N 2
ATOM 3015 C CA . GLU A 1 44 ? -9.830 18.623 -10.369 1.00 0.00 44 GLU A CA 2
ATOM 3016 C C . GLU A 1 44 ? -9.011 19.847 -10.772 1.00 0.00 44 GLU A C 2
ATOM 3017 O O . GLU A 1 44 ? -9.564 20.870 -11.174 1.00 0.00 44 GLU A O 2
ATOM 3029 N N . GLU A 1 45 ? -7.692 19.732 -10.662 1.00 0.00 45 GLU A N 2
ATOM 3030 C CA . GLU A 1 45 ? -6.797 20.827 -11.015 1.00 0.00 45 GLU A CA 2
ATOM 3031 C C . GLU A 1 45 ? -5.440 20.294 -11.469 1.00 0.00 45 GLU A C 2
ATOM 3032 O O . GLU A 1 45 ? -4.500 20.207 -10.678 1.00 0.00 45 GLU A O 2
ATOM 3044 N N . GLU A 1 46 ? -5.346 19.940 -12.746 1.00 0.00 46 GLU A N 2
ATOM 3045 C CA . GLU A 1 46 ? -4.107 19.417 -13.305 1.00 0.00 46 GLU A CA 2
ATOM 3046 C C . GLU A 1 46 ? -3.881 19.947 -14.721 1.00 0.00 46 GLU A C 2
ATOM 3047 O O . GLU A 1 46 ? -4.472 19.448 -15.677 1.00 0.00 46 GLU A O 2
ATOM 3059 N N . PRO A 1 47 ? -3.019 20.970 -14.874 1.00 0.00 47 PRO A N 2
ATOM 3060 C CA . PRO A 1 47 ? -2.724 21.560 -16.184 1.00 0.00 47 PRO A CA 2
ATOM 3061 C C . PRO A 1 47 ? -1.953 20.604 -17.089 1.00 0.00 47 PRO A C 2
ATOM 3062 O O . PRO A 1 47 ? -0.790 20.293 -16.834 1.00 0.00 47 PRO A O 2
ATOM 3073 N N . LYS A 1 48 ? -2.609 20.141 -18.148 1.00 0.00 48 LYS A N 2
ATOM 3074 C CA . LYS A 1 48 ? -1.989 19.223 -19.092 1.00 0.00 48 LYS A CA 2
ATOM 3075 C C . LYS A 1 48 ? -1.769 19.895 -20.444 1.00 0.00 48 LYS A C 2
ATOM 3076 O O . LYS A 1 48 ? -2.160 19.365 -21.485 1.00 0.00 48 LYS A O 2
ATOM 3095 N N . GLU A 1 49 ? -1.139 21.066 -20.420 1.00 0.00 49 GLU A N 2
ATOM 3096 C CA . GLU A 1 49 ? -0.867 21.812 -21.643 1.00 0.00 49 GLU A CA 2
ATOM 3097 C C . GLU A 1 49 ? -2.164 22.188 -22.353 1.00 0.00 49 GLU A C 2
ATOM 3098 O O . GLU A 1 49 ? -3.253 21.822 -21.912 1.00 0.00 49 GLU A O 2
ATOM 3110 N N . ALA A 1 50 ? -2.039 22.918 -23.456 1.00 0.00 50 ALA A N 2
ATOM 3111 C CA . ALA A 1 50 ? -3.201 23.342 -24.228 1.00 0.00 50 ALA A CA 2
ATOM 3112 C C . ALA A 1 50 ? -3.039 22.989 -25.703 1.00 0.00 50 ALA A C 2
ATOM 3113 O O . ALA A 1 50 ? -2.061 22.354 -26.097 1.00 0.00 50 ALA A O 2
ATOM 3120 N N . SER A 1 51 ? -4.005 23.406 -26.515 1.00 0.00 51 SER A N 2
ATOM 3121 C CA . SER A 1 51 ? -3.970 23.133 -27.948 1.00 0.00 51 SER A CA 2
ATOM 3122 C C . SER A 1 51 ? -4.648 24.252 -28.731 1.00 0.00 51 SER A C 2
ATOM 3123 O O . SER A 1 51 ? -3.985 25.046 -29.398 1.00 0.00 51 SER A O 2
ATOM 3131 N N . GLY A 1 52 ? -5.972 24.309 -28.646 1.00 0.00 52 GLY A N 2
ATOM 3132 C CA . GLY A 1 52 ? -6.718 25.335 -29.352 1.00 0.00 52 GLY A CA 2
ATOM 3133 C C . GLY A 1 52 ? -6.941 26.574 -28.508 1.00 0.00 52 GLY A C 2
ATOM 3134 O O . GLY A 1 52 ? -6.821 26.530 -27.284 1.00 0.00 52 GLY A O 2
ATOM 3138 N N . SER A 1 53 ? -7.268 27.683 -29.164 1.00 0.00 53 SER A N 2
ATOM 3139 C CA . SER A 1 53 ? -7.509 28.941 -28.467 1.00 0.00 53 SER A CA 2
ATOM 3140 C C . SER A 1 53 ? -8.987 29.314 -28.511 1.00 0.00 53 SER A C 2
ATOM 3141 O O . SER A 1 53 ? -9.651 29.142 -29.532 1.00 0.00 53 SER A O 2
ATOM 3149 N N . THR A 1 54 ? -9.497 29.825 -27.395 1.00 0.00 54 THR A N 2
ATOM 3150 C CA . THR A 1 54 ? -10.896 30.221 -27.305 1.00 0.00 54 THR A CA 2
ATOM 3151 C C . THR A 1 54 ? -11.106 31.230 -26.182 1.00 0.00 54 THR A C 2
ATOM 3152 O O . THR A 1 54 ? -10.287 31.336 -25.268 1.00 0.00 54 THR A O 2
ATOM 3163 N N . GLU A 1 55 ? -12.206 31.973 -26.257 1.00 0.00 55 GLU A N 2
ATOM 3164 C CA . GLU A 1 55 ? -12.521 32.974 -25.245 1.00 0.00 55 GLU A CA 2
ATOM 3165 C C . GLU A 1 55 ? -12.858 32.314 -23.912 1.00 0.00 55 GLU A C 2
ATOM 3166 O O . GLU A 1 55 ? -13.699 31.417 -23.846 1.00 0.00 55 GLU A O 2
ATOM 3178 N N . LEU A 1 56 ? -12.198 32.766 -22.851 1.00 0.00 56 LEU A N 2
ATOM 3179 C CA . LEU A 1 56 ? -12.427 32.220 -21.520 1.00 0.00 56 LEU A CA 2
ATOM 3180 C C . LEU A 1 56 ? -13.393 33.098 -20.730 1.00 0.00 56 LEU A C 2
ATOM 3181 O O . LEU A 1 56 ? -13.392 34.320 -20.869 1.00 0.00 56 LEU A O 2
ATOM 3197 N N . HIS A 1 57 ? -14.217 32.464 -19.902 1.00 0.00 57 HIS A N 2
ATOM 3198 C CA . HIS A 1 57 ? -15.189 33.188 -19.090 1.00 0.00 57 HIS A CA 2
ATOM 3199 C C . HIS A 1 57 ? -14.746 33.241 -17.633 1.00 0.00 57 HIS A C 2
ATOM 3200 O O . HIS A 1 57 ? -14.790 32.237 -16.921 1.00 0.00 57 HIS A O 2
ATOM 3215 N N . SER A 1 58 ? -14.319 34.421 -17.193 1.00 0.00 58 SER A N 2
ATOM 3216 C CA . SER A 1 58 ? -13.867 34.608 -15.818 1.00 0.00 58 SER A CA 2
ATOM 3217 C C . SER A 1 58 ? -15.012 34.383 -14.835 1.00 0.00 58 SER A C 2
ATOM 3218 O O . SER A 1 58 ? -16.015 35.097 -14.860 1.00 0.00 58 SER A O 2
ATOM 3226 N N . SER A 1 59 ? -14.853 33.388 -13.968 1.00 0.00 59 SER A N 2
ATOM 3227 C CA . SER A 1 59 ? -15.872 33.070 -12.974 1.00 0.00 59 SER A CA 2
ATOM 3228 C C . SER A 1 59 ? -15.418 33.485 -11.578 1.00 0.00 59 SER A C 2
ATOM 3229 O O . SER A 1 59 ? -14.517 32.878 -11.001 1.00 0.00 59 SER A O 2
ATOM 3237 N N . LEU A 1 60 ? -16.050 34.524 -11.041 1.00 0.00 60 LEU A N 2
ATOM 3238 C CA . LEU A 1 60 ? -15.710 35.021 -9.713 1.00 0.00 60 LEU A CA 2
ATOM 3239 C C . LEU A 1 60 ? -16.940 35.582 -9.010 1.00 0.00 60 LEU A C 2
ATOM 3240 O O . LEU A 1 60 ? -17.186 35.295 -7.838 1.00 0.00 60 LEU A O 2
ATOM 3256 N N . GLU A 1 61 ? -17.712 36.383 -9.735 1.00 0.00 61 GLU A N 2
ATOM 3257 C CA . GLU A 1 61 ? -18.920 36.987 -9.186 1.00 0.00 61 GLU A CA 2
ATOM 3258 C C . GLU A 1 61 ? -19.880 35.919 -8.672 1.00 0.00 61 GLU A C 2
ATOM 3259 O O . GLU A 1 61 ? -20.629 36.148 -7.722 1.00 0.00 61 GLU A O 2
ATOM 3271 N N . VAL A 1 62 ? -19.848 34.749 -9.303 1.00 0.00 62 VAL A N 2
ATOM 3272 C CA . VAL A 1 62 ? -20.714 33.645 -8.909 1.00 0.00 62 VAL A CA 2
ATOM 3273 C C . VAL A 1 62 ? -20.397 33.175 -7.494 1.00 0.00 62 VAL A C 2
ATOM 3274 O O . VAL A 1 62 ? -21.273 32.687 -6.781 1.00 0.00 62 VAL A O 2
ATOM 3287 N N . LEU A 1 63 ? -19.138 33.326 -7.092 1.00 0.00 63 LEU A N 2
ATOM 3288 C CA . LEU A 1 63 ? -18.707 32.916 -5.760 1.00 0.00 63 LEU A CA 2
ATOM 3289 C C . LEU A 1 63 ? -18.916 34.034 -4.741 1.00 0.00 63 LEU A C 2
ATOM 3290 O O . LEU A 1 63 ? -18.860 33.798 -3.534 1.00 0.00 63 LEU A O 2
ATOM 3306 N N . PHE A 1 64 ? -19.172 35.250 -5.225 1.00 0.00 64 PHE A N 2
ATOM 3307 C CA . PHE A 1 64 ? -19.405 36.387 -4.339 1.00 0.00 64 PHE A CA 2
ATOM 3308 C C . PHE A 1 64 ? -20.884 36.487 -3.977 1.00 0.00 64 PHE A C 2
ATOM 3309 O O . PHE A 1 64 ? -21.388 37.558 -3.638 1.00 0.00 64 PHE A O 2
ATOM 3326 N N . GLN A 1 65 ? -21.566 35.352 -4.058 1.00 0.00 65 GLN A N 2
ATOM 3327 C CA . GLN A 1 65 ? -22.986 35.261 -3.750 1.00 0.00 65 GLN A CA 2
ATOM 3328 C C . GLN A 1 65 ? -23.478 33.842 -4.012 1.00 0.00 65 GLN A C 2
ATOM 3329 O O . GLN A 1 65 ? -24.618 33.629 -4.426 1.00 0.00 65 GLN A O 2
ATOM 3343 N N . GLY A 1 66 ? -22.597 32.872 -3.773 1.00 0.00 66 GLY A N 2
ATOM 3344 C CA . GLY A 1 66 ? -22.936 31.480 -3.992 1.00 0.00 66 GLY A CA 2
ATOM 3345 C C . GLY A 1 66 ? -21.927 30.535 -3.367 1.00 0.00 66 GLY A C 2
ATOM 3346 O O . GLY A 1 66 ? -21.441 29.619 -4.030 1.00 0.00 66 GLY A O 2
ATOM 3350 N N . PRO A 1 67 ? -21.589 30.730 -2.081 1.00 0.00 67 PRO A N 2
ATOM 3351 C CA . PRO A 1 67 ? -20.625 29.876 -1.381 1.00 0.00 67 PRO A CA 2
ATOM 3352 C C . PRO A 1 67 ? -21.156 28.461 -1.179 1.00 0.00 67 PRO A C 2
ATOM 3353 O O . PRO A 1 67 ? -22.312 28.271 -0.803 1.00 0.00 67 PRO A O 2
ATOM 3364 N N . ASN A 1 68 ? -20.305 27.471 -1.433 1.00 0.00 68 ASN A N 2
ATOM 3365 C CA . ASN A 1 68 ? -20.694 26.074 -1.282 1.00 0.00 68 ASN A CA 2
ATOM 3366 C C . ASN A 1 68 ? -21.822 25.722 -2.252 1.00 0.00 68 ASN A C 2
ATOM 3367 O O . ASN A 1 68 ? -22.967 26.120 -2.048 1.00 0.00 68 ASN A O 2
ATOM 3378 N N . PRO A 1 69 ? -21.515 24.974 -3.330 1.00 0.00 69 PRO A N 2
ATOM 3379 C CA . PRO A 1 69 ? -22.508 24.579 -4.332 1.00 0.00 69 PRO A CA 2
ATOM 3380 C C . PRO A 1 69 ? -23.420 23.444 -3.858 1.00 0.00 69 PRO A C 2
ATOM 3381 O O . PRO A 1 69 ? -24.162 22.868 -4.651 1.00 0.00 69 PRO A O 2
ATOM 3392 N N . ALA A 1 70 ? -23.362 23.123 -2.566 1.00 0.00 70 ALA A N 2
ATOM 3393 C CA . ALA A 1 70 ? -24.187 22.055 -2.012 1.00 0.00 70 ALA A CA 2
ATOM 3394 C C . ALA A 1 70 ? -25.474 22.603 -1.406 1.00 0.00 70 ALA A C 2
ATOM 3395 O O . ALA A 1 70 ? -26.019 22.032 -0.462 1.00 0.00 70 ALA A O 2
ATOM 3402 N N . ILE A 1 71 ? -25.958 23.711 -1.957 1.00 0.00 71 ILE A N 2
ATOM 3403 C CA . ILE A 1 71 ? -27.185 24.333 -1.473 1.00 0.00 71 ILE A CA 2
ATOM 3404 C C . ILE A 1 71 ? -28.371 24.018 -2.380 1.00 0.00 71 ILE A C 2
ATOM 3405 O O . ILE A 1 71 ? -29.519 24.277 -2.020 1.00 0.00 71 ILE A O 2
ATOM 3421 N N . LEU A 1 72 ? -28.095 23.464 -3.556 1.00 0.00 72 LEU A N 2
ATOM 3422 C CA . LEU A 1 72 ? -29.155 23.126 -4.499 1.00 0.00 72 LEU A CA 2
ATOM 3423 C C . LEU A 1 72 ? -29.687 21.719 -4.257 1.00 0.00 72 LEU A C 2
ATOM 3424 O O . LEU A 1 72 ? -30.301 21.110 -5.133 1.00 0.00 72 LEU A O 2
ATOM 3440 N N . GLU A 1 73 ? -29.446 21.219 -3.061 1.00 0.00 73 GLU A N 2
ATOM 3441 C CA . GLU A 1 73 ? -29.892 19.890 -2.667 1.00 0.00 73 GLU A CA 2
ATOM 3442 C C . GLU A 1 73 ? -30.011 19.802 -1.148 1.00 0.00 73 GLU A C 2
ATOM 3443 O O . GLU A 1 73 ? -29.091 19.343 -0.470 1.00 0.00 73 GLU A O 2
ATOM 3455 N N . PRO A 1 74 ? -31.151 20.250 -0.591 1.00 0.00 74 PRO A N 2
ATOM 3456 C CA . PRO A 1 74 ? -31.390 20.232 0.855 1.00 0.00 74 PRO A CA 2
ATOM 3457 C C . PRO A 1 74 ? -31.549 18.818 1.407 1.00 0.00 74 PRO A C 2
ATOM 3458 O O . PRO A 1 74 ? -32.564 18.488 2.019 1.00 0.00 74 PRO A O 2
ATOM 3469 N N . GLU A 1 75 ? -30.536 17.988 1.189 1.00 0.00 75 GLU A N 2
ATOM 3470 C CA . GLU A 1 75 ? -30.559 16.610 1.664 1.00 0.00 75 GLU A CA 2
ATOM 3471 C C . GLU A 1 75 ? -29.917 16.500 3.043 1.00 0.00 75 GLU A C 2
ATOM 3472 O O . GLU A 1 75 ? -30.609 16.386 4.055 1.00 0.00 75 GLU A O 2
ATOM 3484 N N . ARG A 1 76 ? -28.590 16.536 3.072 1.00 0.00 76 ARG A N 2
ATOM 3485 C CA . ARG A 1 76 ? -27.847 16.442 4.321 1.00 0.00 76 ARG A CA 2
ATOM 3486 C C . ARG A 1 76 ? -27.086 17.734 4.601 1.00 0.00 76 ARG A C 2
ATOM 3487 O O . ARG A 1 76 ? -26.485 18.320 3.701 1.00 0.00 76 ARG A O 2
ATOM 3508 N N . GLU A 1 77 ? -27.116 18.172 5.855 1.00 0.00 77 GLU A N 2
ATOM 3509 C CA . GLU A 1 77 ? -26.431 19.395 6.256 1.00 0.00 77 GLU A CA 2
ATOM 3510 C C . GLU A 1 77 ? -26.212 19.425 7.767 1.00 0.00 77 GLU A C 2
ATOM 3511 O O . GLU A 1 77 ? -26.961 20.071 8.499 1.00 0.00 77 GLU A O 2
ATOM 3523 N N . HIS A 1 78 ? -25.181 18.723 8.223 1.00 0.00 78 HIS A N 2
ATOM 3524 C CA . HIS A 1 78 ? -24.863 18.670 9.646 1.00 0.00 78 HIS A CA 2
ATOM 3525 C C . HIS A 1 78 ? -26.027 18.086 10.441 1.00 0.00 78 HIS A C 2
ATOM 3526 O O . HIS A 1 78 ? -26.796 18.819 11.064 1.00 0.00 78 HIS A O 2
ATOM 3541 N N . LEU A 1 79 ? -26.150 16.763 10.416 1.00 0.00 79 LEU A N 2
ATOM 3542 C CA . LEU A 1 79 ? -27.219 16.081 11.135 1.00 0.00 79 LEU A CA 2
ATOM 3543 C C . LEU A 1 79 ? -26.702 15.480 12.438 1.00 0.00 79 LEU A C 2
ATOM 3544 O O . LEU A 1 79 ? -25.574 15.751 12.854 1.00 0.00 79 LEU A O 2
ATOM 3560 N N . ASP A 1 80 ? -27.531 14.664 13.079 1.00 0.00 80 ASP A N 2
ATOM 3561 C CA . ASP A 1 80 ? -27.157 14.025 14.336 1.00 0.00 80 ASP A CA 2
ATOM 3562 C C . ASP A 1 80 ? -26.326 12.769 14.083 1.00 0.00 80 ASP A C 2
ATOM 3563 O O . ASP A 1 80 ? -26.722 11.664 14.453 1.00 0.00 80 ASP A O 2
ATOM 3572 N N . GLU A 1 81 ? -25.171 12.948 13.449 1.00 0.00 81 GLU A N 2
ATOM 3573 C CA . GLU A 1 81 ? -24.283 11.830 13.148 1.00 0.00 81 GLU A CA 2
ATOM 3574 C C . GLU A 1 81 ? -23.693 11.247 14.427 1.00 0.00 81 GLU A C 2
ATOM 3575 O O . GLU A 1 81 ? -23.049 11.952 15.204 1.00 0.00 81 GLU A O 2
ATOM 3587 N N . ASN A 1 82 ? -23.919 9.955 14.642 1.00 0.00 82 ASN A N 2
ATOM 3588 C CA . ASN A 1 82 ? -23.412 9.276 15.827 1.00 0.00 82 ASN A CA 2
ATOM 3589 C C . ASN A 1 82 ? -22.110 8.545 15.526 1.00 0.00 82 ASN A C 2
ATOM 3590 O O . ASN A 1 82 ? -21.870 7.449 16.033 1.00 0.00 82 ASN A O 2
ATOM 3601 N N . SER A 1 83 ? -21.265 9.164 14.708 1.00 0.00 83 SER A N 2
ATOM 3602 C CA . SER A 1 83 ? -19.980 8.576 14.350 1.00 0.00 83 SER A CA 2
ATOM 3603 C C . SER A 1 83 ? -19.187 8.235 15.611 1.00 0.00 83 SER A C 2
ATOM 3604 O O . SER A 1 83 ? -19.613 8.565 16.720 1.00 0.00 83 SER A O 2
ATOM 3612 N N . PRO A 1 84 ? -18.028 7.571 15.474 1.00 0.00 84 PRO A N 2
ATOM 3613 C CA . PRO A 1 84 ? -17.201 7.199 16.626 1.00 0.00 84 PRO A CA 2
ATOM 3614 C C . PRO A 1 84 ? -16.546 8.409 17.289 1.00 0.00 84 PRO A C 2
ATOM 3615 O O . PRO A 1 84 ? -15.324 8.463 17.434 1.00 0.00 84 PRO A O 2
ATOM 3626 N N . LEU A 1 85 ? -17.366 9.379 17.690 1.00 0.00 85 LEU A N 2
ATOM 3627 C CA . LEU A 1 85 ? -16.865 10.590 18.337 1.00 0.00 85 LEU A CA 2
ATOM 3628 C C . LEU A 1 85 ? -15.744 11.236 17.526 1.00 0.00 85 LEU A C 2
ATOM 3629 O O . LEU A 1 85 ? -14.923 11.976 18.069 1.00 0.00 85 LEU A O 2
ATOM 3645 N N . GLY A 1 86 ? -15.715 10.954 16.222 1.00 0.00 86 GLY A N 2
ATOM 3646 C CA . GLY A 1 86 ? -14.691 11.519 15.355 1.00 0.00 86 GLY A CA 2
ATOM 3647 C C . GLY A 1 86 ? -13.304 11.482 15.971 1.00 0.00 86 GLY A C 2
ATOM 3648 O O . GLY A 1 86 ? -12.555 12.453 15.885 1.00 0.00 86 GLY A O 2
ATOM 3652 N N . ASP A 1 87 ? -12.965 10.360 16.598 1.00 0.00 87 ASP A N 2
ATOM 3653 C CA . ASP A 1 87 ? -11.661 10.206 17.235 1.00 0.00 87 ASP A CA 2
ATOM 3654 C C . ASP A 1 87 ? -10.702 9.421 16.347 1.00 0.00 87 ASP A C 2
ATOM 3655 O O . ASP A 1 87 ? -9.511 9.725 16.284 1.00 0.00 87 ASP A O 2
ATOM 3664 N N . LEU A 1 88 ? -11.228 8.411 15.664 1.00 0.00 88 LEU A N 2
ATOM 3665 C CA . LEU A 1 88 ? -10.414 7.583 14.781 1.00 0.00 88 LEU A CA 2
ATOM 3666 C C . LEU A 1 88 ? -10.708 7.893 13.316 1.00 0.00 88 LEU A C 2
ATOM 3667 O O . LEU A 1 88 ? -9.897 8.514 12.629 1.00 0.00 88 LEU A O 2
ATOM 3683 N N . LEU A 1 89 ? -11.870 7.455 12.843 1.00 0.00 89 LEU A N 2
ATOM 3684 C CA . LEU A 1 89 ? -12.267 7.686 11.458 1.00 0.00 89 LEU A CA 2
ATOM 3685 C C . LEU A 1 89 ? -12.839 9.089 11.280 1.00 0.00 89 LEU A C 2
ATOM 3686 O O . LEU A 1 89 ? -13.879 9.421 11.847 1.00 0.00 89 LEU A O 2
ATOM 3702 N N . ARG A 1 90 ? -12.151 9.909 10.490 1.00 0.00 90 ARG A N 2
ATOM 3703 C CA . ARG A 1 90 ? -12.593 11.276 10.238 1.00 0.00 90 ARG A CA 2
ATOM 3704 C C . ARG A 1 90 ? -12.829 11.515 8.750 1.00 0.00 90 ARG A C 2
ATOM 3705 O O . ARG A 1 90 ? -13.761 12.220 8.365 1.00 0.00 90 ARG A O 2
ATOM 3726 N N . GLY A 1 91 ? -11.980 10.923 7.916 1.00 0.00 91 GLY A N 2
ATOM 3727 C CA . GLY A 1 91 ? -12.121 11.086 6.481 1.00 0.00 91 GLY A CA 2
ATOM 3728 C C . GLY A 1 91 ? -11.113 12.057 5.894 1.00 0.00 91 GLY A C 2
ATOM 3729 O O . GLY A 1 91 ? -10.810 11.997 4.702 1.00 0.00 91 GLY A O 2
ATOM 3733 N N . VAL A 1 92 ? -10.592 12.956 6.726 1.00 0.00 92 VAL A N 2
ATOM 3734 C CA . VAL A 1 92 ? -9.618 13.941 6.267 1.00 0.00 92 VAL A CA 2
ATOM 3735 C C . VAL A 1 92 ? -8.881 14.582 7.442 1.00 0.00 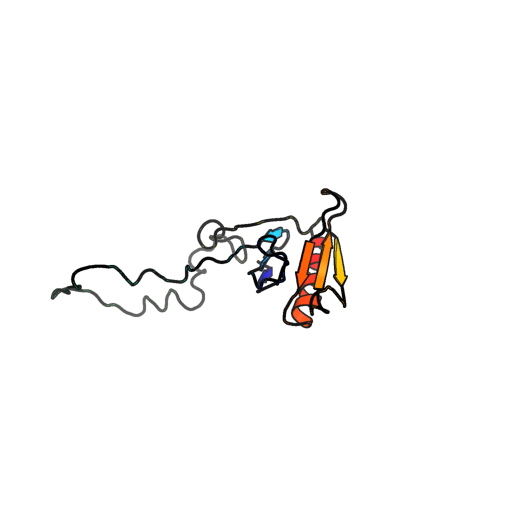92 VAL A C 2
ATOM 3736 O O . VAL A 1 92 ? -9.475 14.851 8.487 1.00 0.00 92 VAL A O 2
ATOM 3749 N N . LEU A 1 93 ? -7.585 14.825 7.265 1.00 0.00 93 LEU A N 2
ATOM 3750 C CA . LEU A 1 93 ? -6.769 15.436 8.310 1.00 0.00 93 LEU A CA 2
ATOM 3751 C C . LEU A 1 93 ? -5.604 16.218 7.709 1.00 0.00 93 LEU A C 2
ATOM 3752 O O . LEU A 1 93 ? -5.141 15.917 6.611 1.00 0.00 93 LEU A O 2
ATOM 3768 N N . ASP A 1 94 ? -5.133 17.225 8.439 1.00 0.00 94 ASP A N 2
ATOM 3769 C CA . ASP A 1 94 ? -4.022 18.050 7.980 1.00 0.00 94 ASP A CA 2
ATOM 3770 C C . ASP A 1 94 ? -2.708 17.277 8.038 1.00 0.00 94 ASP A C 2
ATOM 3771 O O . ASP A 1 94 ? -2.408 16.618 9.033 1.00 0.00 94 ASP A O 2
ATOM 3780 N N . VAL A 1 95 ? -1.929 17.365 6.966 1.00 0.00 95 VAL A N 2
ATOM 3781 C CA . VAL A 1 95 ? -0.647 16.675 6.892 1.00 0.00 95 VAL A CA 2
ATOM 3782 C C . VAL A 1 95 ? 0.419 17.369 7.742 1.00 0.00 95 VAL A C 2
ATOM 3783 O O . VAL A 1 95 ? 1.129 16.715 8.505 1.00 0.00 95 VAL A O 2
ATOM 3796 N N . PRO A 1 96 ? 0.554 18.707 7.626 1.00 0.00 96 PRO A N 2
ATOM 3797 C CA . PRO A 1 96 ? 1.548 19.460 8.395 1.00 0.00 96 PRO A CA 2
ATOM 3798 C C . PRO A 1 96 ? 1.141 19.643 9.854 1.00 0.00 96 PRO A C 2
ATOM 3799 O O . PRO A 1 96 ? 1.019 20.767 10.341 1.00 0.00 96 PRO A O 2
ATOM 3810 N N . ALA A 1 97 ? 0.936 18.528 10.547 1.00 0.00 97 ALA A N 2
ATOM 3811 C CA . ALA A 1 97 ? 0.545 18.560 11.951 1.00 0.00 97 ALA A CA 2
ATOM 3812 C C . ALA A 1 97 ? 0.467 17.151 12.528 1.00 0.00 97 ALA A C 2
ATOM 3813 O O . ALA A 1 97 ? -0.404 16.851 13.345 1.00 0.00 97 ALA A O 2
ATOM 3820 N N . CYS A 1 98 ? 1.382 16.289 12.096 1.00 0.00 98 CYS A N 2
ATOM 3821 C CA . CYS A 1 98 ? 1.414 14.911 12.571 1.00 0.00 98 CYS A CA 2
ATOM 3822 C C . CYS A 1 98 ? 2.849 14.453 12.819 1.00 0.00 98 CYS A C 2
ATOM 3823 O O . CYS A 1 98 ? 3.799 15.065 12.332 1.00 0.00 98 CYS A O 2
ATOM 3831 N N . GLN A 1 99 ? 2.994 13.374 13.580 1.00 0.00 99 GLN A N 2
ATOM 3832 C CA . GLN A 1 99 ? 4.310 12.830 13.895 1.00 0.00 99 GLN A CA 2
ATOM 3833 C C . GLN A 1 99 ? 4.296 11.306 13.836 1.00 0.00 99 GLN A C 2
ATOM 3834 O O . GLN A 1 99 ? 3.713 10.648 14.697 1.00 0.00 99 GLN A O 2
ATOM 3848 N N . ILE A 1 100 ? 4.940 10.752 12.814 1.00 0.00 100 ILE A N 2
ATOM 3849 C CA . ILE A 1 100 ? 5.001 9.305 12.643 1.00 0.00 100 ILE A CA 2
ATOM 3850 C C . ILE A 1 100 ? 6.061 8.688 13.548 1.00 0.00 100 ILE A C 2
ATOM 3851 O O . ILE A 1 100 ? 6.966 9.376 14.020 1.00 0.00 100 ILE A O 2
ATOM 3867 N N . ALA A 1 101 ? 5.944 7.385 13.783 1.00 0.00 101 ALA A N 2
ATOM 3868 C CA . ALA A 1 101 ? 6.893 6.674 14.632 1.00 0.00 101 ALA A CA 2
ATOM 3869 C C . ALA A 1 101 ? 6.831 5.171 14.381 1.00 0.00 101 ALA A C 2
ATOM 3870 O O . ALA A 1 101 ? 6.037 4.462 14.997 1.00 0.00 101 ALA A O 2
ATOM 3877 N N . ILE A 1 102 ? 7.675 4.691 13.473 1.00 0.00 102 ILE A N 2
ATOM 3878 C CA . ILE A 1 102 ? 7.716 3.271 13.142 1.00 0.00 102 ILE A CA 2
ATOM 3879 C C . ILE A 1 102 ? 8.044 2.431 14.371 1.00 0.00 102 ILE A C 2
ATOM 3880 O O . ILE A 1 102 ? 8.869 2.817 15.200 1.00 0.00 102 ILE A O 2
ATOM 3896 N N . ARG A 1 103 ? 7.392 1.280 14.480 1.00 0.00 103 ARG A N 2
ATOM 3897 C CA . ARG A 1 103 ? 7.609 0.378 15.604 1.00 0.00 103 ARG A CA 2
ATOM 3898 C C . ARG A 1 103 ? 7.752 -1.062 15.121 1.00 0.00 103 ARG A C 2
ATOM 3899 O O . ARG A 1 103 ? 6.767 -1.688 14.727 1.00 0.00 103 ARG A O 2
ATOM 3920 N N . PRO A 1 104 ? 8.978 -1.616 15.142 1.00 0.00 104 PRO A N 2
ATOM 3921 C CA . PRO A 1 104 ? 9.231 -2.994 14.700 1.00 0.00 104 PRO A CA 2
ATOM 3922 C C . PRO A 1 104 ? 8.639 -4.031 15.656 1.00 0.00 104 PRO A C 2
ATOM 3923 O O . PRO A 1 104 ? 9.329 -4.955 16.088 1.00 0.00 104 PRO A O 2
ATOM 3934 N N . GLU A 1 105 ? 7.358 -3.869 15.983 1.00 0.00 105 GLU A N 2
ATOM 3935 C CA . GLU A 1 105 ? 6.664 -4.783 16.888 1.00 0.00 105 GLU A CA 2
ATOM 3936 C C . GLU A 1 105 ? 5.265 -4.255 17.203 1.00 0.00 105 GLU A C 2
ATOM 3937 O O . GLU A 1 105 ? 4.889 -4.112 18.365 1.00 0.00 105 GLU A O 2
ATOM 3949 N N . GLY A 1 106 ? 4.502 -3.961 16.152 1.00 0.00 106 GLY A N 2
ATOM 3950 C CA . GLY A 1 106 ? 3.154 -3.444 16.322 1.00 0.00 106 GLY A CA 2
ATOM 3951 C C . GLY A 1 106 ? 2.360 -4.187 17.379 1.00 0.00 106 GLY A C 2
ATOM 3952 O O . GLY A 1 106 ? 2.343 -3.788 18.544 1.00 0.00 106 GLY A O 2
ATOM 3956 N N . LYS A 1 107 ? 1.698 -5.264 16.974 1.00 0.00 107 LYS A N 2
ATOM 3957 C CA . LYS A 1 107 ? 0.894 -6.057 17.900 1.00 0.00 107 LYS A CA 2
ATOM 3958 C C . LYS A 1 107 ? 0.218 -7.222 17.182 1.00 0.00 107 LYS A C 2
ATOM 3959 O O . LYS A 1 107 ? 0.206 -7.288 15.954 1.00 0.00 107 LYS A O 2
ATOM 3978 N N . ASN A 1 108 ? -0.351 -8.135 17.965 1.00 0.00 108 ASN A N 2
ATOM 3979 C CA . ASN A 1 108 ? -1.039 -9.297 17.414 1.00 0.00 108 ASN A CA 2
ATOM 3980 C C . ASN A 1 108 ? -0.088 -10.163 16.590 1.00 0.00 108 ASN A C 2
ATOM 3981 O O . ASN A 1 108 ? 0.444 -11.156 17.085 1.00 0.00 108 ASN A O 2
ATOM 3992 N N . ASN A 1 109 ? 0.118 -9.782 15.336 1.00 0.00 109 ASN A N 2
ATOM 3993 C CA . ASN A 1 109 ? 1.002 -10.526 14.448 1.00 0.00 109 ASN A CA 2
ATOM 3994 C C . ASN A 1 109 ? 1.637 -9.602 13.412 1.00 0.00 109 ASN A C 2
ATOM 3995 O O . ASN A 1 109 ? 1.914 -10.013 12.285 1.00 0.00 109 ASN A O 2
ATOM 4006 N N . ARG A 1 110 ? 1.866 -8.352 13.803 1.00 0.00 110 ARG A N 2
ATOM 4007 C CA . ARG A 1 110 ? 2.470 -7.370 12.910 1.00 0.00 110 ARG A CA 2
ATOM 4008 C C . ARG A 1 110 ? 3.802 -6.879 13.464 1.00 0.00 110 ARG A C 2
ATOM 4009 O O . ARG A 1 110 ? 3.843 -6.170 14.470 1.00 0.00 110 ARG A O 2
ATOM 4030 N N . LEU A 1 111 ? 4.890 -7.259 12.803 1.00 0.00 111 LEU A N 2
ATOM 4031 C CA . LEU A 1 111 ? 6.223 -6.857 13.231 1.00 0.00 111 LEU A CA 2
ATOM 4032 C C . LEU A 1 111 ? 6.590 -5.491 12.661 1.00 0.00 111 LEU A C 2
ATOM 4033 O O . LEU A 1 111 ? 7.313 -4.721 13.290 1.00 0.00 111 LEU A O 2
ATOM 4049 N N . PHE A 1 112 ? 6.083 -5.197 11.469 1.00 0.00 112 PHE A N 2
ATOM 4050 C CA . PHE A 1 112 ? 6.359 -3.921 10.816 1.00 0.00 112 PHE A CA 2
ATOM 4051 C C . PHE A 1 112 ? 5.139 -3.006 10.873 1.00 0.00 112 PHE A C 2
ATOM 4052 O O . PHE A 1 112 ? 4.319 -2.991 9.955 1.00 0.00 112 PHE A O 2
ATOM 4069 N N . VAL A 1 113 ? 5.027 -2.244 11.955 1.00 0.00 113 VAL A N 2
ATOM 4070 C CA . VAL A 1 113 ? 3.909 -1.325 12.132 1.00 0.00 113 VAL A CA 2
ATOM 4071 C C . VAL A 1 113 ? 4.395 0.054 12.563 1.00 0.00 113 VAL A C 2
ATOM 4072 O O . VAL A 1 113 ? 5.355 0.175 13.324 1.00 0.00 113 VAL A O 2
ATOM 4085 N N . PHE A 1 114 ? 3.727 1.093 12.072 1.00 0.00 114 PHE A N 2
ATOM 4086 C CA . PHE A 1 114 ? 4.092 2.464 12.407 1.00 0.00 114 PHE A CA 2
ATOM 4087 C C . PHE A 1 114 ? 2.894 3.226 12.965 1.00 0.00 114 PHE A C 2
ATOM 4088 O O . PHE A 1 114 ? 1.796 3.169 12.411 1.00 0.00 114 PHE A O 2
ATOM 4105 N N . SER A 1 115 ? 3.112 3.939 14.064 1.00 0.00 115 SER A N 2
ATOM 4106 C CA . SER A 1 115 ? 2.049 4.712 14.697 1.00 0.00 115 SER A CA 2
ATOM 4107 C C . SER A 1 115 ? 2.225 6.202 14.423 1.00 0.00 115 SER A C 2
ATOM 4108 O O . SER A 1 115 ? 3.344 6.716 14.417 1.00 0.00 115 SER A O 2
ATOM 4116 N N . ILE A 1 116 ? 1.112 6.891 14.198 1.00 0.00 116 ILE A N 2
ATOM 4117 C CA . ILE A 1 116 ? 1.141 8.324 13.924 1.00 0.00 116 ILE A CA 2
ATOM 4118 C C . ILE A 1 116 ? 0.667 9.121 15.135 1.00 0.00 116 ILE A C 2
ATOM 4119 O O . ILE A 1 116 ? -0.040 8.600 15.996 1.00 0.00 116 ILE A O 2
ATOM 4135 N N . SER A 1 117 ? 1.062 10.389 15.193 1.00 0.00 117 SER A N 2
ATOM 4136 C CA . SER A 1 117 ? 0.677 11.262 16.296 1.00 0.00 117 SER A CA 2
ATOM 4137 C C . SER A 1 117 ? 0.587 12.712 15.834 1.00 0.00 117 SER A C 2
ATOM 4138 O O . SER A 1 117 ? 0.589 12.990 14.635 1.00 0.00 117 SER A O 2
ATOM 4146 N N . MET A 1 118 ? 0.512 13.634 16.788 1.00 0.00 118 MET A N 2
ATOM 4147 C CA . MET A 1 118 ? 0.425 15.055 16.470 1.00 0.00 118 MET A CA 2
ATOM 4148 C C . MET A 1 118 ? 1.353 15.873 17.367 1.00 0.00 118 MET A C 2
ATOM 4149 O O . MET A 1 118 ? 1.699 15.445 18.468 1.00 0.00 118 MET A O 2
ATOM 4163 N N . PRO A 1 119 ? 1.772 17.065 16.904 1.00 0.00 119 PRO A N 2
ATOM 4164 C CA . PRO A 1 119 ? 2.666 17.942 17.668 1.00 0.00 119 PRO A CA 2
ATOM 4165 C C . PRO A 1 119 ? 2.030 18.430 18.967 1.00 0.00 119 PRO A C 2
ATOM 4166 O O . PRO A 1 119 ? 1.649 19.595 19.085 1.00 0.00 119 PRO A O 2
ATOM 4177 N N . SER A 1 120 ? 1.920 17.532 19.940 1.00 0.00 120 SER A N 2
ATOM 4178 C CA . SER A 1 120 ? 1.332 17.870 21.231 1.00 0.00 120 SER A CA 2
ATOM 4179 C C . SER A 1 120 ? -0.105 18.360 21.065 1.00 0.00 120 SER A C 2
ATOM 4180 O O . SER A 1 120 ? -0.343 19.458 20.564 1.00 0.00 120 SER A O 2
ATOM 4188 N N . VAL A 1 121 ? -1.057 17.537 21.493 1.00 0.00 121 VAL A N 2
ATOM 4189 C CA . VAL A 1 121 ? -2.468 17.886 21.394 1.00 0.00 121 VAL A CA 2
ATOM 4190 C C . VAL A 1 121 ? -3.254 17.332 22.578 1.00 0.00 121 VAL A C 2
ATOM 4191 O O . VAL A 1 121 ? -3.763 18.087 23.407 1.00 0.00 121 VAL A O 2
ATOM 4204 N N . ALA A 1 122 ? -3.348 16.009 22.651 1.00 0.00 122 ALA A N 2
ATOM 4205 C CA . ALA A 1 122 ? -4.070 15.351 23.734 1.00 0.00 122 ALA A CA 2
ATOM 4206 C C . ALA A 1 122 ? -3.942 13.834 23.635 1.00 0.00 122 ALA A C 2
ATOM 4207 O O . ALA A 1 122 ? -4.893 13.144 23.270 1.00 0.00 122 ALA A O 2
ATOM 4214 N N . GLN A 1 123 ? -2.753 13.326 23.962 1.00 0.00 123 GLN A N 2
ATOM 4215 C CA . GLN A 1 123 ? -2.474 11.890 23.916 1.00 0.00 123 GLN A CA 2
ATOM 4216 C C . GLN A 1 123 ? -3.097 11.230 22.685 1.00 0.00 123 GLN A C 2
ATOM 4217 O O . GLN A 1 123 ? -3.570 10.095 22.751 1.00 0.00 123 GLN A O 2
ATOM 4231 N N . TRP A 1 124 ? -3.090 11.947 21.566 1.00 0.00 124 TRP A N 2
ATOM 4232 C CA . TRP A 1 124 ? -3.652 11.430 20.325 1.00 0.00 124 TRP A CA 2
ATOM 4233 C C . TRP A 1 124 ? -2.583 10.727 19.496 1.00 0.00 124 TRP A C 2
ATOM 4234 O O . TRP A 1 124 ? -1.532 11.298 19.206 1.00 0.00 124 TRP A O 2
ATOM 4255 N N . SER A 1 125 ? -2.856 9.482 19.119 1.00 0.00 125 SER A N 2
ATOM 4256 C CA . SER A 1 125 ? -1.915 8.701 18.324 1.00 0.00 125 SER A CA 2
ATOM 4257 C C . SER A 1 125 ? -2.593 7.468 17.734 1.00 0.00 125 SER A C 2
ATOM 4258 O O . SER A 1 125 ? -3.105 6.620 18.465 1.00 0.00 125 SER A O 2
ATOM 4266 N N . LEU A 1 126 ? -2.592 7.376 16.409 1.00 0.00 126 LEU A N 2
ATOM 4267 C CA . LEU A 1 126 ? -3.206 6.246 15.721 1.00 0.00 126 LEU A CA 2
ATOM 4268 C C . LEU A 1 126 ? -2.147 5.253 15.255 1.00 0.00 126 LEU A C 2
ATOM 4269 O O . LEU A 1 126 ? -0.954 5.558 15.252 1.00 0.00 126 LEU A O 2
ATOM 4285 N N . ASP A 1 127 ? -2.590 4.062 14.864 1.00 0.00 127 ASP A N 2
ATOM 4286 C CA . ASP A 1 127 ? -1.679 3.022 14.398 1.00 0.00 127 ASP A CA 2
ATOM 4287 C C . ASP A 1 127 ? -1.923 2.703 12.927 1.00 0.00 127 ASP A C 2
ATOM 4288 O O . ASP A 1 127 ? -3.063 2.690 12.464 1.00 0.00 127 ASP A O 2
ATOM 4297 N N . VAL A 1 128 ? -0.842 2.447 12.197 1.00 0.00 128 VAL A N 2
ATOM 4298 C CA . VAL A 1 128 ? -0.936 2.125 10.778 1.00 0.00 128 VAL A CA 2
ATOM 4299 C C . VAL A 1 128 ? 0.179 1.174 10.358 1.00 0.00 128 VAL A C 2
ATOM 4300 O O . VAL A 1 128 ? 1.244 1.142 10.975 1.00 0.00 128 VAL A O 2
ATOM 4313 N N . ALA A 1 129 ? -0.070 0.402 9.306 1.00 0.00 129 ALA A N 2
ATOM 4314 C CA . ALA A 1 129 ? 0.918 -0.548 8.809 1.00 0.00 129 ALA A CA 2
ATOM 4315 C C . ALA A 1 129 ? 0.629 -0.941 7.363 1.00 0.00 129 ALA A C 2
ATOM 4316 O O . ALA A 1 129 ? -0.513 -1.226 7.004 1.00 0.00 129 ALA A O 2
ATOM 4323 N N . ALA A 1 130 ? 1.673 -0.959 6.542 1.00 0.00 130 ALA A N 2
ATOM 4324 C CA . ALA A 1 130 ? 1.534 -1.320 5.137 1.00 0.00 130 ALA A CA 2
ATOM 4325 C C . ALA A 1 130 ? 2.064 -2.728 4.880 1.00 0.00 130 ALA A C 2
ATOM 4326 O O . ALA A 1 130 ? 3.160 -3.078 5.319 1.00 0.00 130 ALA A O 2
ATOM 4333 N N . ASP A 1 131 ? 1.278 -3.532 4.169 1.00 0.00 131 ASP A N 2
ATOM 4334 C CA . ASP A 1 131 ? 1.668 -4.903 3.856 1.00 0.00 131 ASP A CA 2
ATOM 4335 C C . ASP A 1 131 ? 3.033 -4.943 3.172 1.00 0.00 131 ASP A C 2
ATOM 4336 O O . ASP A 1 131 ? 3.831 -5.849 3.408 1.00 0.00 131 ASP A O 2
ATOM 4345 N N . SER A 1 132 ? 3.291 -3.950 2.329 1.00 0.00 132 SER A N 2
ATOM 4346 C CA . SER A 1 132 ? 4.556 -3.864 1.611 1.00 0.00 132 SER A CA 2
ATOM 4347 C C . SER A 1 132 ? 5.566 -3.033 2.392 1.00 0.00 132 SER A C 2
ATOM 4348 O O . SER A 1 132 ? 5.406 -1.822 2.539 1.00 0.00 132 SER A O 2
ATOM 4356 N N . GLN A 1 133 ? 6.612 -3.691 2.885 1.00 0.00 133 GLN A N 2
ATOM 4357 C CA . GLN A 1 133 ? 7.655 -3.012 3.644 1.00 0.00 133 GLN A CA 2
ATOM 4358 C C . GLN A 1 133 ? 8.118 -1.758 2.912 1.00 0.00 133 GLN A C 2
ATOM 4359 O O . GLN A 1 133 ? 8.550 -0.784 3.531 1.00 0.00 133 GLN A O 2
ATOM 4373 N N . GLU A 1 134 ? 8.011 -1.786 1.586 1.00 0.00 134 GLU A N 2
ATOM 4374 C CA . GLU A 1 134 ? 8.408 -0.650 0.766 1.00 0.00 134 GLU A CA 2
ATOM 4375 C C . GLU A 1 134 ? 7.360 0.451 0.847 1.00 0.00 134 GLU A C 2
ATOM 4376 O O . GLU A 1 134 ? 7.691 1.634 0.939 1.00 0.00 134 GLU A O 2
ATOM 4388 N N . GLU A 1 135 ? 6.095 0.053 0.826 1.00 0.00 135 GLU A N 2
ATOM 4389 C CA . GLU A 1 135 ? 4.996 1.004 0.913 1.00 0.00 135 GLU A CA 2
ATOM 4390 C C . GLU A 1 135 ? 4.957 1.632 2.301 1.00 0.00 135 GLU A C 2
ATOM 4391 O O . GLU A 1 135 ? 4.598 2.798 2.460 1.00 0.00 135 GLU A O 2
ATOM 4403 N N . LEU A 1 136 ? 5.337 0.846 3.304 1.00 0.00 136 LEU A N 2
ATOM 4404 C CA . LEU A 1 136 ? 5.357 1.319 4.682 1.00 0.00 136 LEU A CA 2
ATOM 4405 C C . LEU A 1 136 ? 6.418 2.398 4.858 1.00 0.00 136 LEU A C 2
ATOM 4406 O O . LEU A 1 136 ? 6.151 3.462 5.417 1.00 0.00 136 LEU A O 2
ATOM 4422 N N . GLN A 1 137 ? 7.618 2.117 4.368 1.00 0.00 137 GLN A N 2
ATOM 4423 C CA . GLN A 1 137 ? 8.717 3.068 4.462 1.00 0.00 137 GLN A CA 2
ATOM 4424 C C . GLN A 1 137 ? 8.456 4.268 3.560 1.00 0.00 137 GLN A C 2
ATOM 4425 O O . GLN A 1 137 ? 8.753 5.407 3.919 1.00 0.00 137 GLN A O 2
ATOM 4439 N N . ASP A 1 138 ? 7.885 4.002 2.392 1.00 0.00 138 ASP A N 2
ATOM 4440 C CA . ASP A 1 138 ? 7.568 5.057 1.440 1.00 0.00 138 ASP A CA 2
ATOM 4441 C C . ASP A 1 138 ? 6.424 5.916 1.965 1.00 0.00 138 ASP A C 2
ATOM 4442 O O . ASP A 1 138 ? 6.331 7.103 1.651 1.00 0.00 138 ASP A O 2
ATOM 4451 N N . TRP A 1 139 ? 5.558 5.309 2.772 1.00 0.00 139 TRP A N 2
ATOM 4452 C CA . TRP A 1 139 ? 4.423 6.020 3.347 1.00 0.00 139 TRP A CA 2
ATOM 4453 C C . TRP A 1 139 ? 4.894 7.034 4.381 1.00 0.00 139 TRP A C 2
ATOM 4454 O O . TRP A 1 139 ? 4.466 8.187 4.376 1.00 0.00 139 TRP A O 2
ATOM 4475 N N . VAL A 1 140 ? 5.783 6.594 5.264 1.00 0.00 140 VAL A N 2
ATOM 4476 C CA . VAL A 1 140 ? 6.318 7.464 6.304 1.00 0.00 140 VAL A CA 2
ATOM 4477 C C . VAL A 1 140 ? 7.107 8.618 5.699 1.00 0.00 140 VAL A C 2
ATOM 4478 O O . VAL A 1 140 ? 7.022 9.756 6.163 1.00 0.00 140 VAL A O 2
ATOM 4491 N N . LYS A 1 141 ? 7.872 8.319 4.657 1.00 0.00 141 LYS A N 2
ATOM 4492 C CA . LYS A 1 141 ? 8.676 9.331 3.985 1.00 0.00 141 LYS A CA 2
ATOM 4493 C C . LYS A 1 141 ? 7.787 10.369 3.312 1.00 0.00 141 LYS A C 2
ATOM 4494 O O . LYS A 1 141 ? 8.114 11.556 3.287 1.00 0.00 141 LYS A O 2
ATOM 4513 N N . LYS A 1 142 ? 6.662 9.918 2.770 1.00 0.00 142 LYS A N 2
ATOM 4514 C CA . LYS A 1 142 ? 5.731 10.817 2.102 1.00 0.00 142 LYS A CA 2
ATOM 4515 C C . LYS A 1 142 ? 5.093 11.765 3.107 1.00 0.00 142 LYS A C 2
ATOM 4516 O O . LYS A 1 142 ? 5.097 12.981 2.911 1.00 0.00 142 LYS A O 2
ATOM 4535 N N . ILE A 1 143 ? 4.566 11.211 4.193 1.00 0.00 143 ILE A N 2
ATOM 4536 C CA . ILE A 1 143 ? 3.955 12.031 5.231 1.00 0.00 143 ILE A CA 2
ATOM 4537 C C . ILE A 1 143 ? 4.949 13.084 5.697 1.00 0.00 143 ILE A C 2
ATOM 4538 O O . ILE A 1 143 ? 4.583 14.222 5.997 1.00 0.00 143 ILE A O 2
ATOM 4554 N N . ARG A 1 144 ? 6.217 12.689 5.731 1.00 0.00 144 ARG A N 2
ATOM 4555 C CA . ARG A 1 144 ? 7.287 13.587 6.135 1.00 0.00 144 ARG A CA 2
ATOM 4556 C C . ARG A 1 144 ? 7.624 14.554 5.005 1.00 0.00 144 ARG A C 2
ATOM 4557 O O . ARG A 1 144 ? 8.055 15.682 5.251 1.00 0.00 144 ARG A O 2
ATOM 4578 N N . GLU A 1 145 ? 7.421 14.113 3.763 1.00 0.00 145 GLU A N 2
ATOM 4579 C CA . GLU A 1 145 ? 7.700 14.955 2.607 1.00 0.00 145 GLU A CA 2
ATOM 4580 C C . GLU A 1 145 ? 6.611 16.005 2.433 1.00 0.00 145 GLU A C 2
ATOM 4581 O O . GLU A 1 145 ? 6.875 17.118 1.980 1.00 0.00 145 GLU A O 2
ATOM 4593 N N . VAL A 1 146 ? 5.388 15.648 2.808 1.00 0.00 146 VAL A N 2
ATOM 4594 C CA . VAL A 1 146 ? 4.263 16.565 2.708 1.00 0.00 146 VAL A CA 2
ATOM 4595 C C . VAL A 1 146 ? 4.288 17.554 3.866 1.00 0.00 146 VAL A C 2
ATOM 4596 O O . VAL A 1 146 ? 3.878 18.707 3.725 1.00 0.00 146 VAL A O 2
ATOM 4609 N N . ALA A 1 147 ? 4.782 17.093 5.010 1.00 0.00 147 ALA A N 2
ATOM 4610 C CA . ALA A 1 147 ? 4.873 17.931 6.196 1.00 0.00 147 ALA A CA 2
ATOM 4611 C C . ALA A 1 147 ? 5.986 18.961 6.048 1.00 0.00 147 ALA A C 2
ATOM 4612 O O . ALA A 1 147 ? 5.835 20.115 6.448 1.00 0.00 147 ALA A O 2
ATOM 4619 N N . GLN A 1 148 ? 7.101 18.536 5.465 1.00 0.00 148 GLN A N 2
ATOM 4620 C CA . GLN A 1 148 ? 8.239 19.422 5.260 1.00 0.00 148 GLN A CA 2
ATOM 4621 C C . GLN A 1 148 ? 7.949 20.433 4.154 1.00 0.00 148 GLN A C 2
ATOM 4622 O O . GLN A 1 148 ? 8.633 21.449 4.034 1.00 0.00 148 GLN A O 2
ATOM 4636 N N . THR A 1 149 ? 6.926 20.150 3.353 1.00 0.00 149 THR A N 2
ATOM 4637 C CA . THR A 1 149 ? 6.543 21.040 2.263 1.00 0.00 149 THR A CA 2
ATOM 4638 C C . THR A 1 149 ? 5.193 21.692 2.542 1.00 0.00 149 THR A C 2
ATOM 4639 O O . THR A 1 149 ? 4.552 22.226 1.636 1.00 0.00 149 THR A O 2
ATOM 4650 N N . ALA A 1 150 ? 4.763 21.648 3.801 1.00 0.00 150 ALA A N 2
ATOM 4651 C CA . ALA A 1 150 ? 3.488 22.235 4.194 1.00 0.00 150 ALA A CA 2
ATOM 4652 C C . ALA A 1 150 ? 2.332 21.598 3.433 1.00 0.00 150 ALA A C 2
ATOM 4653 O O . ALA A 1 150 ? 2.566 20.585 2.742 1.00 0.00 150 ALA A O 2
ATOM 4661 N N . SER A 1 1 ? -2.896 13.998 -4.312 1.00 0.00 1 SER A N 3
ATOM 4662 C CA . SER A 1 1 ? -2.712 12.526 -4.219 1.00 0.00 1 SER A CA 3
ATOM 4663 C C . SER A 1 1 ? -1.234 12.149 -4.286 1.00 0.00 1 SER A C 3
ATOM 4664 O O . SER A 1 1 ? -0.698 11.886 -5.363 1.00 0.00 1 SER A O 3
ATOM 4674 N N . ILE A 1 2 ? -0.583 12.128 -3.129 1.00 0.00 2 ILE A N 3
ATOM 4675 C CA . ILE A 1 2 ? 0.832 11.783 -3.054 1.00 0.00 2 ILE A CA 3
ATOM 4676 C C . ILE A 1 2 ? 1.029 10.274 -2.974 1.00 0.00 2 ILE A C 3
ATOM 4677 O O . ILE A 1 2 ? 2.010 9.737 -3.488 1.00 0.00 2 ILE A O 3
ATOM 4693 N N . LYS A 1 3 ? 0.088 9.594 -2.326 1.00 0.00 3 LYS A N 3
ATOM 4694 C CA . LYS A 1 3 ? 0.159 8.145 -2.178 1.00 0.00 3 LYS A CA 3
ATOM 4695 C C . LYS A 1 3 ? -1.213 7.562 -1.857 1.00 0.00 3 LYS A C 3
ATOM 4696 O O . LYS A 1 3 ? -1.989 8.151 -1.103 1.00 0.00 3 LYS A O 3
ATOM 4715 N N . ASN A 1 4 ? -1.507 6.402 -2.431 1.00 0.00 4 ASN A N 3
ATOM 4716 C CA . ASN A 1 4 ? -2.784 5.735 -2.207 1.00 0.00 4 ASN A CA 3
ATOM 4717 C C . ASN A 1 4 ? -2.590 4.230 -2.056 1.00 0.00 4 ASN A C 3
ATOM 4718 O O . ASN A 1 4 ? -1.889 3.603 -2.848 1.00 0.00 4 ASN A O 3
ATOM 4729 N N . GLY A 1 5 ? -3.214 3.657 -1.032 1.00 0.00 5 GLY A N 3
ATOM 4730 C CA . GLY A 1 5 ? -3.092 2.228 -0.800 1.00 0.00 5 GLY A CA 3
ATOM 4731 C C . GLY A 1 5 ? -4.057 1.724 0.255 1.00 0.00 5 GLY A C 3
ATOM 4732 O O . GLY A 1 5 ? -4.777 2.507 0.875 1.00 0.00 5 GLY A O 3
ATOM 4736 N N . ILE A 1 6 ? -4.070 0.409 0.458 1.00 0.00 6 ILE A N 3
ATOM 4737 C CA . ILE A 1 6 ? -4.953 -0.204 1.444 1.00 0.00 6 ILE A CA 3
ATOM 4738 C C . ILE A 1 6 ? -4.250 -0.361 2.788 1.00 0.00 6 ILE A C 3
ATOM 4739 O O . ILE A 1 6 ? -3.844 -1.462 3.162 1.00 0.00 6 ILE A O 3
ATOM 4755 N N . LEU A 1 7 ? -4.110 0.745 3.512 1.00 0.00 7 LEU A N 3
ATOM 4756 C CA . LEU A 1 7 ? -3.458 0.726 4.816 1.00 0.00 7 LEU A CA 3
ATOM 4757 C C . LEU A 1 7 ? -4.410 0.207 5.888 1.00 0.00 7 LEU A C 3
ATOM 4758 O O . LEU A 1 7 ? -5.557 0.646 5.981 1.00 0.00 7 LEU A O 3
ATOM 4774 N N . TYR A 1 8 ? -3.929 -0.737 6.694 1.00 0.00 8 TYR A N 3
ATOM 4775 C CA . TYR A 1 8 ? -4.739 -1.321 7.757 1.00 0.00 8 TYR A CA 3
ATOM 4776 C C . TYR A 1 8 ? -4.751 -0.429 8.993 1.00 0.00 8 TYR A C 3
ATOM 4777 O O . TYR A 1 8 ? -3.831 0.357 9.216 1.00 0.00 8 TYR A O 3
ATOM 4795 N N . LEU A 1 9 ? -5.801 -0.561 9.797 1.00 0.00 9 LEU A N 3
ATOM 4796 C CA . LEU A 1 9 ? -5.940 0.225 11.016 1.00 0.00 9 LEU A CA 3
ATOM 4797 C C . LEU A 1 9 ? -6.535 -0.620 12.138 1.00 0.00 9 LEU A C 3
ATOM 4798 O O . LEU A 1 9 ? -7.080 -1.697 11.892 1.00 0.00 9 LEU A O 3
ATOM 4814 N N . GLU A 1 10 ? -6.427 -0.129 13.368 1.00 0.00 10 GLU A N 3
ATOM 4815 C CA . GLU A 1 10 ? -6.954 -0.848 14.523 1.00 0.00 10 GLU A CA 3
ATOM 4816 C C . GLU A 1 10 ? -8.145 -0.114 15.130 1.00 0.00 10 GLU A C 3
ATOM 4817 O O . GLU A 1 10 ? -7.997 0.965 15.705 1.00 0.00 10 GLU A O 3
ATOM 4829 N N . ASP A 1 11 ? -9.325 -0.712 15.007 1.00 0.00 11 ASP A N 3
ATOM 4830 C CA . ASP A 1 11 ? -10.543 -0.122 15.552 1.00 0.00 11 ASP A CA 3
ATOM 4831 C C . ASP A 1 11 ? -10.717 -0.521 17.018 1.00 0.00 11 ASP A C 3
ATOM 4832 O O . ASP A 1 11 ? -10.935 -1.691 17.323 1.00 0.00 11 ASP A O 3
ATOM 4841 N N . PRO A 1 12 ? -10.617 0.446 17.948 1.00 0.00 12 PRO A N 3
ATOM 4842 C CA . PRO A 1 12 ? -10.758 0.178 19.386 1.00 0.00 12 PRO A CA 3
ATOM 4843 C C . PRO A 1 12 ? -12.052 -0.553 19.736 1.00 0.00 12 PRO A C 3
ATOM 4844 O O . PRO A 1 12 ? -12.176 -1.119 20.823 1.00 0.00 12 PRO A O 3
ATOM 4855 N N . VAL A 1 13 ? -13.015 -0.542 18.820 1.00 0.00 13 VAL A N 3
ATOM 4856 C CA . VAL A 1 13 ? -14.291 -1.207 19.049 1.00 0.00 13 VAL A CA 3
ATOM 4857 C C . VAL A 1 13 ? -14.103 -2.711 19.192 1.00 0.00 13 VAL A C 3
ATOM 4858 O O . VAL A 1 13 ? -14.743 -3.354 20.024 1.00 0.00 13 VAL A O 3
ATOM 4871 N N . ASN A 1 14 ? -13.218 -3.264 18.373 1.00 0.00 14 ASN A N 3
ATOM 4872 C CA . ASN A 1 14 ? -12.939 -4.697 18.401 1.00 0.00 14 ASN A CA 3
ATOM 4873 C C . ASN A 1 14 ? -11.437 -4.977 18.519 1.00 0.00 14 ASN A C 3
ATOM 4874 O O . ASN A 1 14 ? -11.028 -6.127 18.677 1.00 0.00 14 ASN A O 3
ATOM 4885 N N . HIS A 1 15 ? -10.622 -3.928 18.438 1.00 0.00 15 HIS A N 3
ATOM 4886 C CA . HIS A 1 15 ? -9.174 -4.075 18.533 1.00 0.00 15 HIS A CA 3
ATOM 4887 C C . HIS A 1 15 ? -8.659 -5.097 17.521 1.00 0.00 15 HIS A C 3
ATOM 4888 O O . HIS A 1 15 ? -8.119 -6.139 17.894 1.00 0.00 15 HIS A O 3
ATOM 4903 N N . GLU A 1 16 ? -8.837 -4.794 16.239 1.00 0.00 16 GLU A N 3
ATOM 4904 C CA . GLU A 1 16 ? -8.393 -5.687 15.174 1.00 0.00 16 GLU A CA 3
ATOM 4905 C C . GLU A 1 16 ? -7.981 -4.895 13.936 1.00 0.00 16 GLU A C 3
ATOM 4906 O O . GLU A 1 16 ? -8.360 -3.734 13.776 1.00 0.00 16 GLU A O 3
ATOM 4918 N N . TRP A 1 17 ? -7.206 -5.530 13.064 1.00 0.00 17 TRP A N 3
ATOM 4919 C CA . TRP A 1 17 ? -6.744 -4.885 11.840 1.00 0.00 17 TRP A CA 3
ATOM 4920 C C . TRP A 1 17 ? -7.823 -4.924 10.763 1.00 0.00 17 TRP A C 3
ATOM 4921 O O . TRP A 1 17 ? -8.481 -5.946 10.567 1.00 0.00 17 TRP A O 3
ATOM 4942 N N . TYR A 1 18 ? -7.997 -3.806 10.067 1.00 0.00 18 TYR A N 3
ATOM 4943 C CA . TYR A 1 18 ? -8.997 -3.712 9.008 1.00 0.00 18 TYR A CA 3
ATOM 4944 C C . TYR A 1 18 ? -8.429 -2.983 7.791 1.00 0.00 18 TYR A C 3
ATOM 4945 O O . TYR A 1 18 ? -7.868 -1.895 7.919 1.00 0.00 18 TYR A O 3
ATOM 4963 N N . PRO A 1 19 ? -8.564 -3.572 6.588 1.00 0.00 19 PRO A N 3
ATOM 4964 C CA . PRO A 1 19 ? -8.058 -2.966 5.354 1.00 0.00 19 PRO A CA 3
ATOM 4965 C C . PRO A 1 19 ? -8.887 -1.762 4.920 1.00 0.00 19 PRO A C 3
ATOM 4966 O O . PRO A 1 19 ? -10.115 -1.781 4.998 1.00 0.00 19 PRO A O 3
ATOM 4977 N N . HIS A 1 20 ? -8.207 -0.716 4.460 1.00 0.00 20 HIS A N 3
ATOM 4978 C CA . HIS A 1 20 ? -8.881 0.497 4.014 1.00 0.00 20 HIS A CA 3
ATOM 4979 C C . HIS A 1 20 ? -8.019 1.263 3.015 1.00 0.00 20 HIS A C 3
ATOM 4980 O O . HIS A 1 20 ? -6.842 1.518 3.264 1.00 0.00 20 HIS A O 3
ATOM 4995 N N . TYR A 1 21 ? -8.615 1.629 1.885 1.00 0.00 21 TYR A N 3
ATOM 4996 C CA . TYR A 1 21 ? -7.903 2.367 0.849 1.00 0.00 21 TYR A CA 3
ATOM 4997 C C . TYR A 1 21 ? -7.694 3.820 1.262 1.00 0.00 21 TYR A C 3
ATOM 4998 O O . TYR A 1 21 ? -8.536 4.677 0.993 1.00 0.00 21 TYR A O 3
ATOM 5016 N N . PHE A 1 22 ? -6.569 4.091 1.915 1.00 0.00 22 PHE A N 3
ATOM 5017 C CA . PHE A 1 22 ? -6.252 5.441 2.363 1.00 0.00 22 PHE A CA 3
ATOM 5018 C C . PHE A 1 22 ? -5.773 6.303 1.199 1.00 0.00 22 PHE A C 3
ATOM 5019 O O . PHE A 1 22 ? -5.080 5.824 0.302 1.00 0.00 22 PHE A O 3
ATOM 5036 N N . VAL A 1 23 ? -6.147 7.579 1.224 1.00 0.00 23 VAL A N 3
ATOM 5037 C CA . VAL A 1 23 ? -5.757 8.513 0.174 1.00 0.00 23 VAL A CA 3
ATOM 5038 C C . VAL A 1 23 ? -4.978 9.689 0.753 1.00 0.00 23 VAL A C 3
ATOM 5039 O O . VAL A 1 23 ? -5.558 10.602 1.341 1.00 0.00 23 VAL A O 3
ATOM 5052 N N . LEU A 1 24 ? -3.659 9.660 0.584 1.00 0.00 24 LEU A N 3
ATOM 5053 C CA . LEU A 1 24 ? -2.800 10.723 1.092 1.00 0.00 24 LEU A CA 3
ATOM 5054 C C . LEU A 1 24 ? -2.596 11.810 0.041 1.00 0.00 24 LEU A C 3
ATOM 5055 O O . LEU A 1 24 ? -1.955 11.583 -0.985 1.00 0.00 24 LEU A O 3
ATOM 5071 N N . THR A 1 25 ? -3.146 12.991 0.306 1.00 0.00 25 THR A N 3
ATOM 5072 C CA . THR A 1 25 ? -3.023 14.115 -0.615 1.00 0.00 25 THR A CA 3
ATOM 5073 C C . THR A 1 25 ? -2.051 15.157 -0.072 1.00 0.00 25 THR A C 3
ATOM 5074 O O . THR A 1 25 ? -1.886 15.293 1.142 1.00 0.00 25 THR A O 3
ATOM 5085 N N . SER A 1 26 ? -1.416 15.893 -0.980 1.00 0.00 26 SER A N 3
ATOM 5086 C CA . SER A 1 26 ? -0.457 16.929 -0.608 1.00 0.00 26 SER A CA 3
ATOM 5087 C C . SER A 1 26 ? -1.166 18.113 0.037 1.00 0.00 26 SER A C 3
ATOM 5088 O O . SER A 1 26 ? -1.079 19.245 -0.441 1.00 0.00 26 SER A O 3
ATOM 5096 N N . SER A 1 27 ? -1.868 17.836 1.126 1.00 0.00 27 SER A N 3
ATOM 5097 C CA . SER A 1 27 ? -2.603 18.864 1.853 1.00 0.00 27 SER A CA 3
ATOM 5098 C C . SER A 1 27 ? -3.352 18.261 3.040 1.00 0.00 27 SER A C 3
ATOM 5099 O O . SER A 1 27 ? -3.582 18.935 4.043 1.00 0.00 27 SER A O 3
ATOM 5107 N N . LYS A 1 28 ? -3.730 16.989 2.920 1.00 0.00 28 LYS A N 3
ATOM 5108 C CA . LYS A 1 28 ? -4.452 16.302 3.986 1.00 0.00 28 LYS A CA 3
ATOM 5109 C C . LYS A 1 28 ? -4.608 14.819 3.668 1.00 0.00 28 LYS A C 3
ATOM 5110 O O . LYS A 1 28 ? -4.344 14.383 2.548 1.00 0.00 28 LYS A O 3
ATOM 5129 N N . ILE A 1 29 ? -5.042 14.048 4.661 1.00 0.00 29 ILE A N 3
ATOM 5130 C CA . ILE A 1 29 ? -5.236 12.613 4.488 1.00 0.00 29 ILE A CA 3
ATOM 5131 C C . ILE A 1 29 ? -6.720 12.262 4.453 1.00 0.00 29 ILE A C 3
ATOM 5132 O O . ILE A 1 29 ? -7.479 12.653 5.339 1.00 0.00 29 ILE A O 3
ATOM 5148 N N . TYR A 1 30 ? -7.127 11.522 3.426 1.00 0.00 30 TYR A N 3
ATOM 5149 C CA . TYR A 1 30 ? -8.521 11.120 3.278 1.00 0.00 30 TYR A CA 3
ATOM 5150 C C . TYR A 1 30 ? -8.646 9.600 3.228 1.00 0.00 30 TYR A C 3
ATOM 5151 O O . TYR A 1 30 ? -8.108 8.952 2.332 1.00 0.00 30 TYR A O 3
ATOM 5169 N N . TYR A 1 31 ? -9.362 9.038 4.197 1.00 0.00 31 TYR A N 3
ATOM 5170 C CA . TYR A 1 31 ? -9.559 7.594 4.264 1.00 0.00 31 TYR A CA 3
ATOM 5171 C C . TYR A 1 31 ? -11.045 7.246 4.274 1.00 0.00 31 TYR A C 3
ATOM 5172 O O . TYR A 1 31 ? -11.863 7.991 4.814 1.00 0.00 31 TYR A O 3
ATOM 5190 N N . SER A 1 32 ? -11.386 6.110 3.673 1.00 0.00 32 SER A N 3
ATOM 5191 C CA . SER A 1 32 ? -12.774 5.664 3.614 1.00 0.00 32 SER A CA 3
ATOM 5192 C C . SER A 1 32 ? -12.856 4.185 3.254 1.00 0.00 32 SER A C 3
ATOM 5193 O O . SER A 1 32 ? -11.979 3.652 2.575 1.00 0.00 32 SER A O 3
ATOM 5201 N N . GLU A 1 33 ? -13.917 3.527 3.711 1.00 0.00 33 GLU A N 3
ATOM 5202 C CA . GLU A 1 33 ? -14.115 2.108 3.437 1.00 0.00 33 GLU A CA 3
ATOM 5203 C C . GLU A 1 33 ? -14.180 1.850 1.935 1.00 0.00 33 GLU A C 3
ATOM 5204 O O . GLU A 1 33 ? -15.108 2.296 1.259 1.00 0.00 33 GLU A O 3
ATOM 5216 N N . GLU A 1 34 ? -13.192 1.128 1.419 1.00 0.00 34 GLU A N 3
ATOM 5217 C CA . GLU A 1 34 ? -13.138 0.810 -0.004 1.00 0.00 34 GLU A CA 3
ATOM 5218 C C . GLU A 1 34 ? -12.430 -0.520 -0.240 1.00 0.00 34 GLU A C 3
ATOM 5219 O O . GLU A 1 34 ? -11.342 -0.757 0.285 1.00 0.00 34 GLU A O 3
ATOM 5231 N N . THR A 1 35 ? -13.056 -1.385 -1.031 1.00 0.00 35 THR A N 3
ATOM 5232 C CA . THR A 1 35 ? -12.487 -2.692 -1.338 1.00 0.00 35 THR A CA 3
ATOM 5233 C C . THR A 1 35 ? -11.125 -2.549 -2.008 1.00 0.00 35 THR A C 3
ATOM 5234 O O . THR A 1 35 ? -10.650 -1.438 -2.240 1.00 0.00 35 THR A O 3
ATOM 5245 N N . SER A 1 36 ? -10.502 -3.682 -2.318 1.00 0.00 36 SER A N 3
ATOM 5246 C CA . SER A 1 36 ? -9.193 -3.682 -2.962 1.00 0.00 36 SER A CA 3
ATOM 5247 C C . SER A 1 36 ? -9.335 -3.720 -4.481 1.00 0.00 36 SER A C 3
ATOM 5248 O O . SER A 1 36 ? -8.727 -4.554 -5.153 1.00 0.00 36 SER A O 3
ATOM 5256 N N . SER A 1 37 ? -10.142 -2.810 -5.016 1.00 0.00 37 SER A N 3
ATOM 5257 C CA . SER A 1 37 ? -10.364 -2.738 -6.456 1.00 0.00 37 SER A CA 3
ATOM 5258 C C . SER A 1 37 ? -9.312 -1.861 -7.127 1.00 0.00 37 SER A C 3
ATOM 5259 O O . SER A 1 37 ? -8.318 -1.483 -6.506 1.00 0.00 37 SER A O 3
ATOM 5267 N N . ASP A 1 38 ? -9.535 -1.545 -8.399 1.00 0.00 38 ASP A N 3
ATOM 5268 C CA . ASP A 1 38 ? -8.606 -0.714 -9.153 1.00 0.00 38 ASP A CA 3
ATOM 5269 C C . ASP A 1 38 ? -7.233 -1.373 -9.239 1.00 0.00 38 ASP A C 3
ATOM 5270 O O . ASP A 1 38 ? -6.352 -1.104 -8.422 1.00 0.00 38 ASP A O 3
ATOM 5279 N N . GLN A 1 39 ? -7.057 -2.237 -10.233 1.00 0.00 39 GLN A N 3
ATOM 5280 C CA . GLN A 1 39 ? -5.793 -2.935 -10.426 1.00 0.00 39 GLN A CA 3
ATOM 5281 C C . GLN A 1 39 ? -5.489 -3.112 -11.909 1.00 0.00 39 GLN A C 3
ATOM 5282 O O . GLN A 1 39 ? -4.965 -4.145 -12.328 1.00 0.00 39 GLN A O 3
ATOM 5296 N N . GLY A 1 40 ? -5.823 -2.098 -12.702 1.00 0.00 40 GLY A N 3
ATOM 5297 C CA . GLY A 1 40 ? -5.579 -2.163 -14.131 1.00 0.00 40 GLY A CA 3
ATOM 5298 C C . GLY A 1 40 ? -6.861 -2.132 -14.941 1.00 0.00 40 GLY A C 3
ATOM 5299 O O . GLY A 1 40 ? -6.861 -1.713 -16.099 1.00 0.00 40 GLY A O 3
ATOM 5303 N N . ASN A 1 41 ? -7.955 -2.576 -14.332 1.00 0.00 41 ASN A N 3
ATOM 5304 C CA . ASN A 1 41 ? -9.249 -2.599 -15.004 1.00 0.00 41 ASN A CA 3
ATOM 5305 C C . ASN A 1 41 ? -9.213 -3.515 -16.222 1.00 0.00 41 ASN A C 3
ATOM 5306 O O . ASN A 1 41 ? -9.903 -3.275 -17.214 1.00 0.00 41 ASN A O 3
ATOM 5317 N N . GLU A 1 42 ? -8.403 -4.566 -16.142 1.00 0.00 42 GLU A N 3
ATOM 5318 C CA . GLU A 1 42 ? -8.277 -5.519 -17.236 1.00 0.00 42 GLU A CA 3
ATOM 5319 C C . GLU A 1 42 ? -9.085 -6.782 -16.955 1.00 0.00 42 GLU A C 3
ATOM 5320 O O . GLU A 1 42 ? -8.677 -7.886 -17.316 1.00 0.00 42 GLU A O 3
ATOM 5332 N N . ASP A 1 43 ? -10.232 -6.611 -16.308 1.00 0.00 43 ASP A N 3
ATOM 5333 C CA . ASP A 1 43 ? -11.099 -7.734 -15.977 1.00 0.00 43 ASP A CA 3
ATOM 5334 C C . ASP A 1 43 ? -12.567 -7.323 -16.032 1.00 0.00 43 ASP A C 3
ATOM 5335 O O . ASP A 1 43 ? -12.984 -6.386 -15.353 1.00 0.00 43 ASP A O 3
ATOM 5344 N N . GLU A 1 44 ? -13.345 -8.031 -16.844 1.00 0.00 44 GLU A N 3
ATOM 5345 C CA . GLU A 1 44 ? -14.765 -7.739 -16.986 1.00 0.00 44 GLU A CA 3
ATOM 5346 C C . GLU A 1 44 ? -15.582 -9.026 -17.039 1.00 0.00 44 GLU A C 3
ATOM 5347 O O . GLU A 1 44 ? -15.028 -10.123 -17.105 1.00 0.00 44 GLU A O 3
ATOM 5359 N N . GLU A 1 45 ? -16.904 -8.883 -17.010 1.00 0.00 45 GLU A N 3
ATOM 5360 C CA . GLU A 1 45 ? -17.798 -10.032 -17.054 1.00 0.00 45 GLU A CA 3
ATOM 5361 C C . GLU A 1 45 ? -19.219 -9.600 -17.402 1.00 0.00 45 GLU A C 3
ATOM 5362 O O . GLU A 1 45 ? -19.762 -8.675 -16.798 1.00 0.00 45 GLU A O 3
ATOM 5374 N N . GLU A 1 46 ? -19.815 -10.276 -18.381 1.00 0.00 46 GLU A N 3
ATOM 5375 C CA . GLU A 1 46 ? -21.174 -9.959 -18.806 1.00 0.00 46 GLU A CA 3
ATOM 5376 C C . GLU A 1 46 ? -22.159 -10.121 -17.651 1.00 0.00 46 GLU A C 3
ATOM 5377 O O . GLU A 1 46 ? -22.035 -11.040 -16.843 1.00 0.00 46 GLU A O 3
ATOM 5389 N N . PRO A 1 47 ? -23.157 -9.223 -17.554 1.00 0.00 47 PRO A N 3
ATOM 5390 C CA . PRO A 1 47 ? -24.163 -9.274 -16.490 1.00 0.00 47 PRO A CA 3
ATOM 5391 C C . PRO A 1 47 ? -25.175 -10.395 -16.701 1.00 0.00 47 PRO A C 3
ATOM 5392 O O . PRO A 1 47 ? -25.375 -10.860 -17.823 1.00 0.00 47 PRO A O 3
ATOM 5403 N N . LYS A 1 48 ? -25.810 -10.824 -15.616 1.00 0.00 48 LYS A N 3
ATOM 5404 C CA . LYS A 1 48 ? -26.803 -11.890 -15.684 1.00 0.00 48 LYS A CA 3
ATOM 5405 C C . LYS A 1 48 ? -28.130 -11.360 -16.225 1.00 0.00 48 LYS A C 3
ATOM 5406 O O . LYS A 1 48 ? -29.127 -11.293 -15.506 1.00 0.00 48 LYS A O 3
ATOM 5425 N N . GLU A 1 49 ? -28.133 -10.984 -17.499 1.00 0.00 49 GLU A N 3
ATOM 5426 C CA . GLU A 1 49 ? -29.334 -10.460 -18.139 1.00 0.00 49 GLU A CA 3
ATOM 5427 C C . GLU A 1 49 ? -29.921 -11.478 -19.113 1.00 0.00 49 GLU A C 3
ATOM 5428 O O . GLU A 1 49 ? -29.724 -11.379 -20.323 1.00 0.00 49 GLU A O 3
ATOM 5440 N N . ALA A 1 50 ? -30.640 -12.457 -18.574 1.00 0.00 50 ALA A N 3
ATOM 5441 C CA . ALA A 1 50 ? -31.256 -13.493 -19.394 1.00 0.00 50 ALA A CA 3
ATOM 5442 C C . ALA A 1 50 ? -32.745 -13.617 -19.097 1.00 0.00 50 ALA A C 3
ATOM 5443 O O . ALA A 1 50 ? -33.175 -13.466 -17.953 1.00 0.00 50 ALA A O 3
ATOM 5450 N N . SER A 1 51 ? -33.530 -13.890 -20.135 1.00 0.00 51 SER A N 3
ATOM 5451 C CA . SER A 1 51 ? -34.972 -14.032 -19.986 1.00 0.00 51 SER A CA 3
ATOM 5452 C C . SER A 1 51 ? -35.484 -15.238 -20.764 1.00 0.00 51 SER A C 3
ATOM 5453 O O . SER A 1 51 ? -34.759 -15.822 -21.571 1.00 0.00 51 SER A O 3
ATOM 5461 N N . GLY A 1 52 ? -36.737 -15.609 -20.519 1.00 0.00 52 GLY A N 3
ATOM 5462 C CA . GLY A 1 52 ? -37.322 -16.744 -21.207 1.00 0.00 52 GLY A CA 3
ATOM 5463 C C . GLY A 1 52 ? -38.372 -17.449 -20.370 1.00 0.00 52 GLY A C 3
ATOM 5464 O O . GLY A 1 52 ? -38.047 -18.132 -19.399 1.00 0.00 52 GLY A O 3
ATOM 5468 N N . SER A 1 53 ? -39.637 -17.286 -20.749 1.00 0.00 53 SER A N 3
ATOM 5469 C CA . SER A 1 53 ? -40.739 -17.911 -20.028 1.00 0.00 53 SER A CA 3
ATOM 5470 C C . SER A 1 53 ? -41.095 -19.260 -20.643 1.00 0.00 53 SER A C 3
ATOM 5471 O O . SER A 1 53 ? -41.530 -20.175 -19.945 1.00 0.00 53 SER A O 3
ATOM 5479 N N . THR A 1 54 ? -40.907 -19.375 -21.954 1.00 0.00 54 THR A N 3
ATOM 5480 C CA . THR A 1 54 ? -41.209 -20.613 -22.663 1.00 0.00 54 THR A CA 3
ATOM 5481 C C . THR A 1 54 ? -40.070 -20.992 -23.605 1.00 0.00 54 THR A C 3
ATOM 5482 O O . THR A 1 54 ? -39.827 -20.314 -24.606 1.00 0.00 54 THR A O 3
ATOM 5493 N N . GLU A 1 55 ? -39.375 -22.076 -23.279 1.00 0.00 55 GLU A N 3
ATOM 5494 C CA . GLU A 1 55 ? -38.262 -22.545 -24.096 1.00 0.00 55 GLU A CA 3
ATOM 5495 C C . GLU A 1 55 ? -38.767 -23.211 -25.372 1.00 0.00 55 GLU A C 3
ATOM 5496 O O . GLU A 1 55 ? -39.968 -23.423 -25.541 1.00 0.00 55 GLU A O 3
ATOM 5508 N N . LEU A 1 56 ? -37.842 -23.540 -26.269 1.00 0.00 56 LEU A N 3
ATOM 5509 C CA . LEU A 1 56 ? -38.192 -24.183 -27.529 1.00 0.00 56 LEU A CA 3
ATOM 5510 C C . LEU A 1 56 ? -38.408 -25.681 -27.334 1.00 0.00 56 LEU A C 3
ATOM 5511 O O . LEU A 1 56 ? -39.542 -26.160 -27.340 1.00 0.00 56 LEU A O 3
ATOM 5527 N N . HIS A 1 57 ? -37.313 -26.413 -27.166 1.00 0.00 57 HIS A N 3
ATOM 5528 C CA . HIS A 1 57 ? -37.382 -27.857 -26.971 1.00 0.00 57 HIS A CA 3
ATOM 5529 C C . HIS A 1 57 ? -36.472 -28.295 -25.828 1.00 0.00 57 HIS A C 3
ATOM 5530 O O . HIS A 1 57 ? -36.905 -28.987 -24.907 1.00 0.00 57 HIS A O 3
ATOM 5545 N N . SER A 1 58 ? -35.209 -27.887 -25.895 1.00 0.00 58 SER A N 3
ATOM 5546 C CA . SER A 1 58 ? -34.237 -28.238 -24.866 1.00 0.00 58 SER A CA 3
ATOM 5547 C C . SER A 1 58 ? -34.269 -27.231 -23.720 1.00 0.00 58 SER A C 3
ATOM 5548 O O . SER A 1 58 ? -35.162 -26.386 -23.649 1.00 0.00 58 SER A O 3
ATOM 5556 N N . SER A 1 59 ? -33.289 -27.326 -22.828 1.00 0.00 59 SER A N 3
ATOM 5557 C CA . SER A 1 59 ? -33.205 -26.424 -21.687 1.00 0.00 59 SER A CA 3
ATOM 5558 C C . SER A 1 59 ? -31.779 -26.360 -21.147 1.00 0.00 59 SER A C 3
ATOM 5559 O O . SER A 1 59 ? -31.114 -27.385 -20.999 1.00 0.00 59 SER A O 3
ATOM 5567 N N . LEU A 1 60 ? -31.318 -25.150 -20.853 1.00 0.00 60 LEU A N 3
ATOM 5568 C CA . LEU A 1 60 ? -29.972 -24.951 -20.328 1.00 0.00 60 LEU A CA 3
ATOM 5569 C C . LEU A 1 60 ? -29.946 -23.817 -19.312 1.00 0.00 60 LEU A C 3
ATOM 5570 O O . LEU A 1 60 ? -29.388 -23.955 -18.224 1.00 0.00 60 LEU A O 3
ATOM 5586 N N . GLU A 1 61 ? -30.558 -22.698 -19.675 1.00 0.00 61 GLU A N 3
ATOM 5587 C CA . GLU A 1 61 ? -30.610 -21.535 -18.797 1.00 0.00 61 GLU A CA 3
ATOM 5588 C C . GLU A 1 61 ? -31.431 -21.837 -17.547 1.00 0.00 61 GLU A C 3
ATOM 5589 O O . GLU A 1 61 ? -31.174 -21.291 -16.475 1.00 0.00 61 GLU A O 3
ATOM 5601 N N . VAL A 1 62 ? -32.419 -22.716 -17.694 1.00 0.00 62 VAL A N 3
ATOM 5602 C CA . VAL A 1 62 ? -33.274 -23.095 -16.576 1.00 0.00 62 VAL A CA 3
ATOM 5603 C C . VAL A 1 62 ? -32.510 -23.947 -15.568 1.00 0.00 62 VAL A C 3
ATOM 5604 O O . VAL A 1 62 ? -32.691 -23.807 -14.359 1.00 0.00 62 VAL A O 3
ATOM 5617 N N . LEU A 1 63 ? -31.654 -24.827 -16.076 1.00 0.00 63 LEU A N 3
ATOM 5618 C CA . LEU A 1 63 ? -30.860 -25.700 -15.219 1.00 0.00 63 LEU A CA 3
ATOM 5619 C C . LEU A 1 63 ? -29.825 -24.902 -14.432 1.00 0.00 63 LEU A C 3
ATOM 5620 O O . LEU A 1 63 ? -29.300 -25.377 -13.424 1.00 0.00 63 LEU A O 3
ATOM 5636 N N . PHE A 1 64 ? -29.540 -23.681 -14.884 1.00 0.00 64 PHE A N 3
ATOM 5637 C CA . PHE A 1 64 ? -28.576 -22.825 -14.202 1.00 0.00 64 PHE A CA 3
ATOM 5638 C C . PHE A 1 64 ? -29.272 -21.932 -13.181 1.00 0.00 64 PHE A C 3
ATOM 5639 O O . PHE A 1 64 ? -28.753 -20.885 -12.792 1.00 0.00 64 PHE A O 3
ATOM 5656 N N . GLN A 1 65 ? -30.447 -22.367 -12.749 1.00 0.00 65 GLN A N 3
ATOM 5657 C CA . GLN A 1 65 ? -31.237 -21.640 -11.766 1.00 0.00 65 GLN A CA 3
ATOM 5658 C C . GLN A 1 65 ? -32.170 -22.601 -11.038 1.00 0.00 65 GLN A C 3
ATOM 5659 O O . GLN A 1 65 ? -33.240 -22.213 -10.567 1.00 0.00 65 GLN A O 3
ATOM 5673 N N . GLY A 1 66 ? -31.752 -23.860 -10.957 1.00 0.00 66 GLY A N 3
ATOM 5674 C CA . GLY A 1 66 ? -32.548 -24.872 -10.295 1.00 0.00 66 GLY A CA 3
ATOM 5675 C C . GLY A 1 66 ? -32.097 -25.121 -8.867 1.00 0.00 66 GLY A C 3
ATOM 5676 O O . GLY A 1 66 ? -32.892 -25.005 -7.934 1.00 0.00 66 GLY A O 3
ATOM 5680 N N . PRO A 1 67 ? -30.813 -25.466 -8.664 1.00 0.00 67 PRO A N 3
ATOM 5681 C CA . PRO A 1 67 ? -30.266 -25.729 -7.328 1.00 0.00 67 PRO A CA 3
ATOM 5682 C C . PRO A 1 67 ? -30.562 -24.598 -6.349 1.00 0.00 67 PRO A C 3
ATOM 5683 O O . PRO A 1 67 ? -30.486 -23.420 -6.702 1.00 0.00 67 PRO A O 3
ATOM 5694 N N . ASN A 1 68 ? -30.899 -24.963 -5.115 1.00 0.00 68 ASN A N 3
ATOM 5695 C CA . ASN A 1 68 ? -31.207 -23.979 -4.084 1.00 0.00 68 ASN A CA 3
ATOM 5696 C C . ASN A 1 68 ? -32.390 -23.104 -4.502 1.00 0.00 68 ASN A C 3
ATOM 5697 O O . ASN A 1 68 ? -32.230 -21.915 -4.777 1.00 0.00 68 ASN A O 3
ATOM 5708 N N . PRO A 1 69 ? -33.599 -23.690 -4.555 1.00 0.00 69 PRO A N 3
ATOM 5709 C CA . PRO A 1 69 ? -34.810 -22.970 -4.944 1.00 0.00 69 PRO A CA 3
ATOM 5710 C C . PRO A 1 69 ? -35.475 -22.250 -3.771 1.00 0.00 69 PRO A C 3
ATOM 5711 O O . PRO A 1 69 ? -36.633 -21.843 -3.863 1.00 0.00 69 PRO A O 3
ATOM 5722 N N . ALA A 1 70 ? -34.741 -22.094 -2.673 1.00 0.00 70 ALA A N 3
ATOM 5723 C CA . ALA A 1 70 ? -35.273 -21.421 -1.494 1.00 0.00 70 ALA A CA 3
ATOM 5724 C C . ALA A 1 70 ? -34.842 -19.960 -1.450 1.00 0.00 70 ALA A C 3
ATOM 5725 O O . ALA A 1 70 ? -34.694 -19.377 -0.375 1.00 0.00 70 ALA A O 3
ATOM 5732 N N . ILE A 1 71 ? -34.644 -19.375 -2.625 1.00 0.00 71 ILE A N 3
ATOM 5733 C CA . ILE A 1 71 ? -34.230 -17.982 -2.728 1.00 0.00 71 ILE A CA 3
ATOM 5734 C C . ILE A 1 71 ? -35.402 -17.071 -3.083 1.00 0.00 71 ILE A C 3
ATOM 5735 O O . ILE A 1 71 ? -35.254 -15.849 -3.127 1.00 0.00 71 ILE A O 3
ATOM 5751 N N . LEU A 1 72 ? -36.562 -17.661 -3.346 1.00 0.00 72 LEU A N 3
ATOM 5752 C CA . LEU A 1 72 ? -37.738 -16.881 -3.706 1.00 0.00 72 LEU A CA 3
ATOM 5753 C C . LEU A 1 72 ? -38.571 -16.523 -2.479 1.00 0.00 72 LEU A C 3
ATOM 5754 O O . LEU A 1 72 ? -39.762 -16.233 -2.583 1.00 0.00 72 LEU A O 3
ATOM 5770 N N . GLU A 1 73 ? -37.929 -16.545 -1.329 1.00 0.00 73 GLU A N 3
ATOM 5771 C CA . GLU A 1 73 ? -38.589 -16.224 -0.071 1.00 0.00 73 GLU A CA 3
ATOM 5772 C C . GLU A 1 73 ? -37.711 -15.312 0.785 1.00 0.00 73 GLU A C 3
ATOM 5773 O O . GLU A 1 73 ? -37.196 -15.725 1.825 1.00 0.00 73 GLU A O 3
ATOM 5785 N N . PRO A 1 74 ? -37.525 -14.052 0.352 1.00 0.00 74 PRO A N 3
ATOM 5786 C CA . PRO A 1 74 ? -36.704 -13.074 1.074 1.00 0.00 74 PRO A CA 3
ATOM 5787 C C . PRO A 1 74 ? -37.339 -12.653 2.398 1.00 0.00 74 PRO A C 3
ATOM 5788 O O . PRO A 1 74 ? -37.637 -11.478 2.610 1.00 0.00 74 PRO A O 3
ATOM 5799 N N . GLU A 1 75 ? -37.543 -13.621 3.285 1.00 0.00 75 GLU A N 3
ATOM 5800 C CA . GLU A 1 75 ? -38.142 -13.353 4.587 1.00 0.00 75 GLU A CA 3
ATOM 5801 C C . GLU A 1 75 ? -37.366 -12.275 5.341 1.00 0.00 75 GLU A C 3
ATOM 5802 O O . GLU A 1 75 ? -37.931 -11.543 6.153 1.00 0.00 75 GLU A O 3
ATOM 5814 N N . ARG A 1 76 ? -36.068 -12.185 5.067 1.00 0.00 76 ARG A N 3
ATOM 5815 C CA . ARG A 1 76 ? -35.217 -11.198 5.719 1.00 0.00 76 ARG A CA 3
ATOM 5816 C C . ARG A 1 76 ? -34.253 -10.565 4.721 1.00 0.00 76 ARG A C 3
ATOM 5817 O O . ARG A 1 76 ? -33.638 -11.257 3.911 1.00 0.00 76 ARG A O 3
ATOM 5838 N N . GLU A 1 77 ? -34.127 -9.243 4.787 1.00 0.00 77 GLU A N 3
ATOM 5839 C CA . GLU A 1 77 ? -33.237 -8.514 3.892 1.00 0.00 77 GLU A CA 3
ATOM 5840 C C . GLU A 1 77 ? -33.147 -7.045 4.293 1.00 0.00 77 GLU A C 3
ATOM 5841 O O . GLU A 1 77 ? -33.901 -6.208 3.799 1.00 0.00 77 GLU A O 3
ATOM 5853 N N . HIS A 1 78 ? -32.218 -6.740 5.194 1.00 0.00 78 HIS A N 3
ATOM 5854 C CA . HIS A 1 78 ? -32.029 -5.371 5.664 1.00 0.00 78 HIS A CA 3
ATOM 5855 C C . HIS A 1 78 ? -33.286 -4.854 6.355 1.00 0.00 78 HIS A C 3
ATOM 5856 O O . HIS A 1 78 ? -34.065 -4.102 5.767 1.00 0.00 78 HIS A O 3
ATOM 5871 N N . LEU A 1 79 ? -33.478 -5.260 7.605 1.00 0.00 79 LEU A N 3
ATOM 5872 C CA . LEU A 1 79 ? -34.640 -4.838 8.378 1.00 0.00 79 LEU A CA 3
ATOM 5873 C C . LEU A 1 79 ? -34.233 -4.414 9.784 1.00 0.00 79 LEU A C 3
ATOM 5874 O O . LEU A 1 79 ? -33.753 -5.228 10.574 1.00 0.00 79 LEU A O 3
ATOM 5890 N N . ASP A 1 80 ? -34.426 -3.136 10.092 1.00 0.00 80 ASP A N 3
ATOM 5891 C CA . ASP A 1 80 ? -34.077 -2.606 11.406 1.00 0.00 80 ASP A CA 3
ATOM 5892 C C . ASP A 1 80 ? -32.590 -2.791 11.687 1.00 0.00 80 ASP A C 3
ATOM 5893 O O . ASP A 1 80 ? -32.182 -2.974 12.835 1.00 0.00 80 ASP A O 3
ATOM 5902 N N . GLU A 1 81 ? -31.783 -2.743 10.631 1.00 0.00 81 GLU A N 3
ATOM 5903 C CA . GLU A 1 81 ? -30.341 -2.907 10.762 1.00 0.00 81 GLU A CA 3
ATOM 5904 C C . GLU A 1 81 ? -29.717 -1.707 11.467 1.00 0.00 81 GLU A C 3
ATOM 5905 O O . GLU A 1 81 ? -30.127 -0.565 11.252 1.00 0.00 81 GLU A O 3
ATOM 5917 N N . ASN A 1 82 ? -28.720 -1.974 12.304 1.00 0.00 82 ASN A N 3
ATOM 5918 C CA . ASN A 1 82 ? -28.034 -0.917 13.039 1.00 0.00 82 ASN A CA 3
ATOM 5919 C C . ASN A 1 82 ? -27.133 -0.110 12.118 1.00 0.00 82 ASN A C 3
ATOM 5920 O O . ASN A 1 82 ? -27.172 1.120 12.118 1.00 0.00 82 ASN A O 3
ATOM 5931 N N . SER A 1 83 ? -26.315 -0.805 11.331 1.00 0.00 83 SER A N 3
ATOM 5932 C CA . SER A 1 83 ? -25.405 -0.135 10.412 1.00 0.00 83 SER A CA 3
ATOM 5933 C C . SER A 1 83 ? -24.522 0.854 11.171 1.00 0.00 83 SER A C 3
ATOM 5934 O O . SER A 1 83 ? -24.663 1.008 12.384 1.00 0.00 83 SER A O 3
ATOM 5942 N N . PRO A 1 84 ? -23.597 1.539 10.480 1.00 0.00 84 PRO A N 3
ATOM 5943 C CA . PRO A 1 84 ? -22.705 2.507 11.124 1.00 0.00 84 PRO A CA 3
ATOM 5944 C C . PRO A 1 84 ? -23.403 3.825 11.463 1.00 0.00 84 PRO A C 3
ATOM 5945 O O . PRO A 1 84 ? -22.850 4.901 11.238 1.00 0.00 84 PRO A O 3
ATOM 5956 N N . LEU A 1 85 ? -24.614 3.735 12.019 1.00 0.00 85 LEU A N 3
ATOM 5957 C CA . LEU A 1 85 ? -25.380 4.920 12.404 1.00 0.00 85 LEU A CA 3
ATOM 5958 C C . LEU A 1 85 ? -25.327 6.010 11.332 1.00 0.00 85 LEU A C 3
ATOM 5959 O O . LEU A 1 85 ? -24.974 7.155 11.617 1.00 0.00 85 LEU A O 3
ATOM 5975 N N . GLY A 1 86 ? -25.690 5.654 10.103 1.00 0.00 86 GLY A N 3
ATOM 5976 C CA . GLY A 1 86 ? -25.685 6.624 9.021 1.00 0.00 86 GLY A CA 3
ATOM 5977 C C . GLY A 1 86 ? -24.644 6.324 7.959 1.00 0.00 86 GLY A C 3
ATOM 5978 O O . GLY A 1 86 ? -24.910 6.466 6.767 1.00 0.00 86 GLY A O 3
ATOM 5982 N N . ASP A 1 87 ? -23.455 5.911 8.391 1.00 0.00 87 ASP A N 3
ATOM 5983 C CA . ASP A 1 87 ? -22.367 5.594 7.468 1.00 0.00 87 ASP A CA 3
ATOM 5984 C C . ASP A 1 87 ? -21.738 6.865 6.908 1.00 0.00 87 ASP A C 3
ATOM 5985 O O . ASP A 1 87 ? -22.230 7.440 5.938 1.00 0.00 87 ASP A O 3
ATOM 5994 N N . LEU A 1 88 ? -20.642 7.296 7.527 1.00 0.00 88 LEU A N 3
ATOM 5995 C CA . LEU A 1 88 ? -19.940 8.497 7.092 1.00 0.00 88 LEU A CA 3
ATOM 5996 C C . LEU A 1 88 ? -18.484 8.181 6.757 1.00 0.00 88 LEU A C 3
ATOM 5997 O O . LEU A 1 88 ? -17.562 8.766 7.326 1.00 0.00 88 LEU A O 3
ATOM 6013 N N . LEU A 1 89 ? -18.288 7.246 5.832 1.00 0.00 89 LEU A N 3
ATOM 6014 C CA . LEU A 1 89 ? -16.948 6.844 5.419 1.00 0.00 89 LEU A CA 3
ATOM 6015 C C . LEU A 1 89 ? -16.222 7.991 4.721 1.00 0.00 89 LEU A C 3
ATOM 6016 O O . LEU A 1 89 ? -16.111 8.017 3.496 1.00 0.00 89 LEU A O 3
ATOM 6032 N N . ARG A 1 90 ? -15.728 8.935 5.512 1.00 0.00 90 ARG A N 3
ATOM 6033 C CA . ARG A 1 90 ? -15.011 10.084 4.975 1.00 0.00 90 ARG A CA 3
ATOM 6034 C C . ARG A 1 90 ? -14.296 10.847 6.086 1.00 0.00 90 ARG A C 3
ATOM 6035 O O . ARG A 1 90 ? -14.790 11.866 6.572 1.00 0.00 90 ARG A O 3
ATOM 6056 N N . GLY A 1 91 ? -13.131 10.348 6.486 1.00 0.00 91 GLY A N 3
ATOM 6057 C CA . GLY A 1 91 ? -12.369 10.995 7.538 1.00 0.00 91 GLY A CA 3
ATOM 6058 C C . GLY A 1 91 ? -11.177 11.763 7.003 1.00 0.00 91 GLY A C 3
ATOM 6059 O O . GLY A 1 91 ? -10.497 11.306 6.083 1.00 0.00 91 GLY A O 3
ATOM 6063 N N . VAL A 1 92 ? -10.921 12.933 7.580 1.00 0.00 92 VAL A N 3
ATOM 6064 C CA . VAL A 1 92 ? -9.803 13.767 7.155 1.00 0.00 92 VAL A CA 3
ATOM 6065 C C . VAL A 1 92 ? -8.723 13.831 8.233 1.00 0.00 92 VAL A C 3
ATOM 6066 O O . VAL A 1 92 ? -9.003 13.641 9.417 1.00 0.00 92 VAL A O 3
ATOM 6079 N N . LEU A 1 93 ? -7.491 14.099 7.814 1.00 0.00 93 LEU A N 3
ATOM 6080 C CA . LEU A 1 93 ? -6.370 14.188 8.742 1.00 0.00 93 LEU A CA 3
ATOM 6081 C C . LEU A 1 93 ? -5.268 15.082 8.181 1.00 0.00 93 LEU A C 3
ATOM 6082 O O . LEU A 1 93 ? -4.619 14.737 7.194 1.00 0.00 93 LEU A O 3
ATOM 6098 N N . ASP A 1 94 ? -5.063 16.230 8.817 1.00 0.00 94 ASP A N 3
ATOM 6099 C CA . ASP A 1 94 ? -4.041 17.175 8.381 1.00 0.00 94 ASP A CA 3
ATOM 6100 C C . ASP A 1 94 ? -2.656 16.536 8.406 1.00 0.00 94 ASP A C 3
ATOM 6101 O O . ASP A 1 94 ? -2.236 15.982 9.422 1.00 0.00 94 ASP A O 3
ATOM 6110 N N . VAL A 1 95 ? -1.951 16.618 7.282 1.00 0.00 95 VAL A N 3
ATOM 6111 C CA . VAL A 1 95 ? -0.613 16.050 7.176 1.00 0.00 95 VAL A CA 3
ATOM 6112 C C . VAL A 1 95 ? 0.417 16.895 7.924 1.00 0.00 95 VAL A C 3
ATOM 6113 O O . VAL A 1 95 ? 1.216 16.362 8.694 1.00 0.00 95 VAL A O 3
ATOM 6126 N N . PRO A 1 96 ? 0.423 18.228 7.715 1.00 0.00 96 PRO A N 3
ATOM 6127 C CA . PRO A 1 96 ? 1.375 19.120 8.386 1.00 0.00 96 PRO A CA 3
ATOM 6128 C C . PRO A 1 96 ? 1.031 19.335 9.856 1.00 0.00 96 PRO A C 3
ATOM 6129 O O . PRO A 1 96 ? 0.833 20.466 10.302 1.00 0.00 96 PRO A O 3
ATOM 6140 N N . ALA A 1 97 ? 0.964 18.239 10.607 1.00 0.00 97 ALA A N 3
ATOM 6141 C CA . ALA A 1 97 ? 0.648 18.292 12.031 1.00 0.00 97 ALA A CA 3
ATOM 6142 C C . ALA A 1 97 ? 0.445 16.889 12.589 1.00 0.00 97 ALA A C 3
ATOM 6143 O O . ALA A 1 97 ? -0.455 16.652 13.396 1.00 0.00 97 ALA A O 3
ATOM 6150 N N . CYS A 1 98 ? 1.288 15.957 12.152 1.00 0.00 98 CYS A N 3
ATOM 6151 C CA . CYS A 1 98 ? 1.200 14.575 12.604 1.00 0.00 98 CYS A CA 3
ATOM 6152 C C . CYS A 1 98 ? 2.518 13.842 12.373 1.00 0.00 98 CYS A C 3
ATOM 6153 O O . CYS A 1 98 ? 2.804 13.397 11.261 1.00 0.00 98 CYS A O 3
ATOM 6161 N N . GLN A 1 99 ? 3.316 13.718 13.428 1.00 0.00 99 GLN A N 3
ATOM 6162 C CA . GLN A 1 99 ? 4.600 13.036 13.338 1.00 0.00 99 GLN A CA 3
ATOM 6163 C C . GLN A 1 99 ? 4.413 11.524 13.382 1.00 0.00 99 GLN A C 3
ATOM 6164 O O . GLN A 1 99 ? 3.628 11.009 14.178 1.00 0.00 99 GLN A O 3
ATOM 6178 N N . ILE A 1 100 ? 5.137 10.817 12.521 1.00 0.00 100 ILE A N 3
ATOM 6179 C CA . ILE A 1 100 ? 5.047 9.364 12.462 1.00 0.00 100 ILE A CA 3
ATOM 6180 C C . ILE A 1 100 ? 6.009 8.715 13.451 1.00 0.00 100 ILE A C 3
ATOM 6181 O O . ILE A 1 100 ? 6.945 9.355 13.933 1.00 0.00 100 ILE A O 3
ATOM 6197 N N . ALA A 1 101 ? 5.774 7.442 13.749 1.00 0.00 101 ALA A N 3
ATOM 6198 C CA . ALA A 1 101 ? 6.619 6.706 14.680 1.00 0.00 101 ALA A CA 3
ATOM 6199 C C . ALA A 1 101 ? 6.659 5.225 14.327 1.00 0.00 101 ALA A C 3
ATOM 6200 O O . ALA A 1 101 ? 5.912 4.422 14.889 1.00 0.00 101 ALA A O 3
ATOM 6207 N N . ILE A 1 102 ? 7.532 4.864 13.391 1.00 0.00 102 ILE A N 3
ATOM 6208 C CA . ILE A 1 102 ? 7.664 3.478 12.963 1.00 0.00 102 ILE A CA 3
ATOM 6209 C C . ILE A 1 102 ? 8.027 2.571 14.134 1.00 0.00 102 ILE A C 3
ATOM 6210 O O . ILE A 1 102 ? 8.646 3.004 15.104 1.00 0.00 102 ILE A O 3
ATOM 6226 N N . ARG A 1 103 ? 7.638 1.308 14.023 1.00 0.00 103 ARG A N 3
ATOM 6227 C CA . ARG A 1 103 ? 7.919 0.323 15.057 1.00 0.00 103 ARG A CA 3
ATOM 6228 C C . ARG A 1 103 ? 8.112 -1.056 14.433 1.00 0.00 103 ARG A C 3
ATOM 6229 O O . ARG A 1 103 ? 7.180 -1.615 13.857 1.00 0.00 103 ARG A O 3
ATOM 6250 N N . PRO A 1 104 ? 9.327 -1.627 14.529 1.00 0.00 104 PRO A N 3
ATOM 6251 C CA . PRO A 1 104 ? 9.622 -2.944 13.958 1.00 0.00 104 PRO A CA 3
ATOM 6252 C C . PRO A 1 104 ? 9.099 -4.092 14.822 1.00 0.00 104 PRO A C 3
ATOM 6253 O O . PRO A 1 104 ? 9.787 -5.093 15.018 1.00 0.00 104 PRO A O 3
ATOM 6264 N N . GLU A 1 105 ? 7.881 -3.940 15.336 1.00 0.00 105 GLU A N 3
ATOM 6265 C CA . GLU A 1 105 ? 7.261 -4.959 16.179 1.00 0.00 105 GLU A CA 3
ATOM 6266 C C . GLU A 1 105 ? 5.922 -4.462 16.718 1.00 0.00 105 GLU A C 3
ATOM 6267 O O . GLU A 1 105 ? 5.738 -4.319 17.926 1.00 0.00 105 GLU A O 3
ATOM 6279 N N . GLY A 1 106 ? 4.990 -4.194 15.808 1.00 0.00 106 GLY A N 3
ATOM 6280 C CA . GLY A 1 106 ? 3.679 -3.708 16.204 1.00 0.00 106 GLY A CA 3
ATOM 6281 C C . GLY A 1 106 ? 3.009 -4.599 17.232 1.00 0.00 106 GLY A C 3
ATOM 6282 O O . GLY A 1 106 ? 3.223 -4.444 18.433 1.00 0.00 106 GLY A O 3
ATOM 6286 N N . LYS A 1 107 ? 2.192 -5.533 16.757 1.00 0.00 107 LYS A N 3
ATOM 6287 C CA . LYS A 1 107 ? 1.485 -6.449 17.643 1.00 0.00 107 LYS A CA 3
ATOM 6288 C C . LYS A 1 107 ? 0.659 -7.452 16.844 1.00 0.00 107 LYS A C 3
ATOM 6289 O O . LYS A 1 107 ? 0.499 -7.314 15.631 1.00 0.00 107 LYS A O 3
ATOM 6308 N N . ASN A 1 108 ? 0.135 -8.461 17.534 1.00 0.00 108 ASN A N 3
ATOM 6309 C CA . ASN A 1 108 ? -0.678 -9.490 16.894 1.00 0.00 108 ASN A CA 3
ATOM 6310 C C . ASN A 1 108 ? 0.147 -10.286 15.887 1.00 0.00 108 ASN A C 3
ATOM 6311 O O . ASN A 1 108 ? 0.601 -11.393 16.178 1.00 0.00 108 ASN A O 3
ATOM 6322 N N . ASN A 1 109 ? 0.337 -9.716 14.703 1.00 0.00 109 ASN A N 3
ATOM 6323 C CA . ASN A 1 109 ? 1.107 -10.370 13.653 1.00 0.00 109 ASN A CA 3
ATOM 6324 C C . ASN A 1 109 ? 1.600 -9.356 12.626 1.00 0.00 109 ASN A C 3
ATOM 6325 O O . ASN A 1 109 ? 1.733 -9.669 11.443 1.00 0.00 109 ASN A O 3
ATOM 6336 N N . ARG A 1 110 ? 1.871 -8.139 13.086 1.00 0.00 110 ARG A N 3
ATOM 6337 C CA . ARG A 1 110 ? 2.350 -7.077 12.209 1.00 0.00 110 ARG A CA 3
ATOM 6338 C C . ARG A 1 110 ? 3.721 -6.581 12.655 1.00 0.00 110 ARG A C 3
ATOM 6339 O O . ARG A 1 110 ? 3.825 -5.685 13.491 1.00 0.00 110 ARG A O 3
ATOM 6360 N N . LEU A 1 111 ? 4.771 -7.170 12.090 1.00 0.00 111 LEU A N 3
ATOM 6361 C CA . LEU A 1 111 ? 6.136 -6.7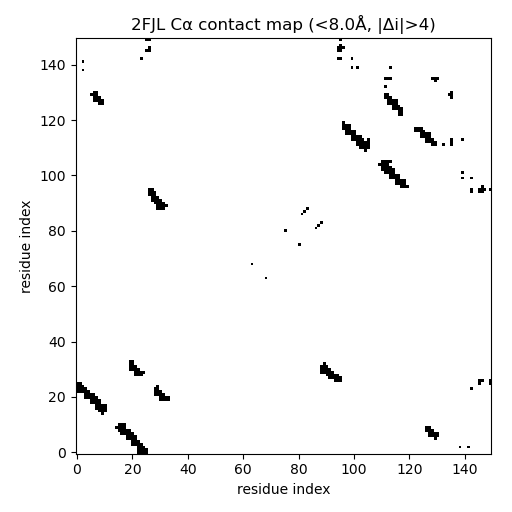89 12.430 1.00 0.00 111 LEU A CA 3
ATOM 6362 C C . LEU A 1 111 ? 6.448 -5.382 11.929 1.00 0.00 111 LEU A C 3
ATOM 6363 O O . LEU A 1 111 ? 7.244 -4.662 12.532 1.00 0.00 111 LEU A O 3
ATOM 6379 N N . PHE A 1 112 ? 5.818 -4.998 10.824 1.00 0.00 112 PHE A N 3
ATOM 6380 C CA . PHE A 1 112 ? 6.030 -3.678 10.243 1.00 0.00 112 PHE A CA 3
ATOM 6381 C C . PHE A 1 112 ? 4.835 -2.769 10.503 1.00 0.00 112 PHE A C 3
ATOM 6382 O O . PHE A 1 112 ? 3.871 -2.756 9.736 1.00 0.00 112 PHE A O 3
ATOM 6399 N N . VAL A 1 113 ? 4.904 -2.009 11.591 1.00 0.00 113 VAL A N 3
ATOM 6400 C CA . VAL A 1 113 ? 3.828 -1.096 11.956 1.00 0.00 113 VAL A CA 3
ATOM 6401 C C . VAL A 1 113 ? 4.383 0.247 12.421 1.00 0.00 113 VAL A C 3
ATOM 6402 O O . VAL A 1 113 ? 5.422 0.304 13.079 1.00 0.00 113 VAL A O 3
ATOM 6415 N N . PHE A 1 114 ? 3.686 1.323 12.072 1.00 0.00 114 PHE A N 3
ATOM 6416 C CA . PHE A 1 114 ? 4.111 2.664 12.454 1.00 0.00 114 PHE A CA 3
ATOM 6417 C C . PHE A 1 114 ? 2.968 3.430 13.112 1.00 0.00 114 PHE A C 3
ATOM 6418 O O . PHE A 1 114 ? 1.854 3.472 12.589 1.00 0.00 114 PHE A O 3
ATOM 6435 N N . SER A 1 115 ? 3.252 4.036 14.259 1.00 0.00 115 SER A N 3
ATOM 6436 C CA . SER A 1 115 ? 2.249 4.802 14.989 1.00 0.00 115 SER A CA 3
ATOM 6437 C C . SER A 1 115 ? 2.451 6.299 14.779 1.00 0.00 115 SER A C 3
ATOM 6438 O O . SER A 1 115 ? 3.550 6.821 14.969 1.00 0.00 115 SER A O 3
ATOM 6446 N N . ILE A 1 116 ? 1.383 6.984 14.388 1.00 0.00 116 ILE A N 3
ATOM 6447 C CA . ILE A 1 116 ? 1.438 8.422 14.156 1.00 0.00 116 ILE A CA 3
ATOM 6448 C C . ILE A 1 116 ? 0.873 9.189 15.346 1.00 0.00 116 ILE A C 3
ATOM 6449 O O . ILE A 1 116 ? 0.127 8.635 16.155 1.00 0.00 116 ILE A O 3
ATOM 6465 N N . SER A 1 117 ? 1.229 10.466 15.450 1.00 0.00 117 SER A N 3
ATOM 6466 C CA . SER A 1 117 ? 0.753 11.303 16.546 1.00 0.00 117 SER A CA 3
ATOM 6467 C C . SER A 1 117 ? 0.732 12.773 16.140 1.00 0.00 117 SER A C 3
ATOM 6468 O O . SER A 1 117 ? 1.533 13.211 15.314 1.00 0.00 117 SER A O 3
ATOM 6476 N N . MET A 1 118 ? -0.193 13.531 16.724 1.00 0.00 118 MET A N 3
ATOM 6477 C CA . MET A 1 118 ? -0.322 14.953 16.424 1.00 0.00 118 MET A CA 3
ATOM 6478 C C . MET A 1 118 ? 0.423 15.804 17.456 1.00 0.00 118 MET A C 3
ATOM 6479 O O . MET A 1 118 ? -0.010 15.912 18.602 1.00 0.00 118 MET A O 3
ATOM 6493 N N . PRO A 1 119 ? 1.557 16.419 17.066 1.00 0.00 119 PRO A N 3
ATOM 6494 C CA . PRO A 1 119 ? 2.352 17.257 17.965 1.00 0.00 119 PRO A CA 3
ATOM 6495 C C . PRO A 1 119 ? 1.706 18.620 18.214 1.00 0.00 119 PRO A C 3
ATOM 6496 O O . PRO A 1 119 ? 2.328 19.661 18.001 1.00 0.00 119 PRO A O 3
ATOM 6507 N N . SER A 1 120 ? 0.455 18.606 18.664 1.00 0.00 120 SER A N 3
ATOM 6508 C CA . SER A 1 120 ? -0.279 19.839 18.943 1.00 0.00 120 SER A CA 3
ATOM 6509 C C . SER A 1 120 ? -1.745 19.539 19.240 1.00 0.00 120 SER A C 3
ATOM 6510 O O . SER A 1 120 ? -2.641 20.244 18.776 1.00 0.00 120 SER A O 3
ATOM 6518 N N . VAL A 1 121 ? -1.981 18.483 20.012 1.00 0.00 121 VAL A N 3
ATOM 6519 C CA . VAL A 1 121 ? -3.338 18.084 20.367 1.00 0.00 121 VAL A CA 3
ATOM 6520 C C . VAL A 1 121 ? -3.367 17.397 21.727 1.00 0.00 121 VAL A C 3
ATOM 6521 O O . VAL A 1 121 ? -3.911 17.930 22.695 1.00 0.00 121 VAL A O 3
ATOM 6534 N N . ALA A 1 122 ? -2.782 16.207 21.786 1.00 0.00 122 ALA A N 3
ATOM 6535 C CA . ALA A 1 122 ? -2.736 15.431 23.017 1.00 0.00 122 ALA A CA 3
ATOM 6536 C C . ALA A 1 122 ? -1.953 14.139 22.800 1.00 0.00 122 ALA A C 3
ATOM 6537 O O . ALA A 1 122 ? -1.096 14.068 21.918 1.00 0.00 122 ALA A O 3
ATOM 6544 N N . GLN A 1 123 ? -2.244 13.120 23.598 1.00 0.00 123 GLN A N 3
ATOM 6545 C CA . GLN A 1 123 ? -1.559 11.839 23.478 1.00 0.00 123 GLN A CA 3
ATOM 6546 C C . GLN A 1 123 ? -2.227 10.952 22.427 1.00 0.00 123 GLN A C 3
ATOM 6547 O O . GLN A 1 123 ? -2.451 9.763 22.658 1.00 0.00 123 GLN A O 3
ATOM 6561 N N . TRP A 1 124 ? -2.541 11.532 21.268 1.00 0.00 124 TRP A N 3
ATOM 6562 C CA . TRP A 1 124 ? -3.177 10.786 20.190 1.00 0.00 124 TRP A CA 3
ATOM 6563 C C . TRP A 1 124 ? -2.176 9.854 19.514 1.00 0.00 124 TRP A C 3
ATOM 6564 O O . TRP A 1 124 ? -1.021 10.221 19.296 1.00 0.00 124 TRP A O 3
ATOM 6585 N N . SER A 1 125 ? -2.624 8.647 19.186 1.00 0.00 125 SER A N 3
ATOM 6586 C CA . SER A 1 125 ? -1.764 7.665 18.538 1.00 0.00 125 SER A CA 3
ATOM 6587 C C . SER A 1 125 ? -2.525 6.891 17.466 1.00 0.00 125 SER A C 3
ATOM 6588 O O . SER A 1 125 ? -3.406 6.088 17.773 1.00 0.00 125 SER A O 3
ATOM 6596 N N . LEU A 1 126 ? -2.179 7.140 16.207 1.00 0.00 126 LEU A N 3
ATOM 6597 C CA . LEU A 1 126 ? -2.828 6.466 15.089 1.00 0.00 126 LEU A CA 3
ATOM 6598 C C . LEU A 1 126 ? -1.998 5.276 14.614 1.00 0.00 126 LEU A C 3
ATOM 6599 O O . LEU A 1 126 ? -0.904 5.444 14.077 1.00 0.00 126 LEU A O 3
ATOM 6615 N N . ASP A 1 127 ? -2.525 4.073 14.819 1.00 0.00 127 ASP A N 3
ATOM 6616 C CA . ASP A 1 127 ? -1.832 2.855 14.414 1.00 0.00 127 ASP A CA 3
ATOM 6617 C C . ASP A 1 127 ? -2.102 2.535 12.947 1.00 0.00 127 ASP A C 3
ATOM 6618 O O . ASP A 1 127 ? -3.245 2.314 12.550 1.00 0.00 127 ASP A O 3
ATOM 6627 N N . VAL A 1 128 ? -1.039 2.512 12.147 1.00 0.00 128 VAL A N 3
ATOM 6628 C CA . VAL A 1 128 ? -1.158 2.217 10.724 1.00 0.00 128 VAL A CA 3
ATOM 6629 C C . VAL A 1 128 ? 0.014 1.370 10.244 1.00 0.00 128 VAL A C 3
ATOM 6630 O O . VAL A 1 128 ? 1.111 1.438 10.799 1.00 0.00 128 VAL A O 3
ATOM 6643 N N . ALA A 1 129 ? -0.222 0.570 9.209 1.00 0.00 129 ALA A N 3
ATOM 6644 C CA . ALA A 1 129 ? 0.819 -0.290 8.658 1.00 0.00 129 ALA A CA 3
ATOM 6645 C C . ALA A 1 129 ? 0.480 -0.728 7.236 1.00 0.00 129 ALA A C 3
ATOM 6646 O O . ALA A 1 129 ? -0.690 -0.885 6.886 1.00 0.00 129 ALA A O 3
ATOM 6653 N N . ALA A 1 130 ? 1.513 -0.926 6.425 1.00 0.00 130 ALA A N 3
ATOM 6654 C CA . ALA A 1 130 ? 1.328 -1.351 5.040 1.00 0.00 130 ALA A CA 3
ATOM 6655 C C . ALA A 1 130 ? 1.893 -2.750 4.820 1.00 0.00 130 ALA A C 3
ATOM 6656 O O . ALA A 1 130 ? 2.845 -3.158 5.485 1.00 0.00 130 ALA A O 3
ATOM 6663 N N . ASP A 1 131 ? 1.302 -3.483 3.881 1.00 0.00 131 ASP A N 3
ATOM 6664 C CA . ASP A 1 131 ? 1.749 -4.839 3.575 1.00 0.00 131 ASP A CA 3
ATOM 6665 C C . ASP A 1 131 ? 3.223 -4.850 3.186 1.00 0.00 131 ASP A C 3
ATOM 6666 O O . ASP A 1 131 ? 4.041 -5.513 3.823 1.00 0.00 131 ASP A O 3
ATOM 6675 N N . SER A 1 132 ? 3.549 -4.106 2.139 1.00 0.00 132 SER A N 3
ATOM 6676 C CA . SER A 1 132 ? 4.922 -4.019 1.657 1.00 0.00 132 SER A CA 3
ATOM 6677 C C . SER A 1 132 ? 5.770 -3.169 2.594 1.00 0.00 132 SER A C 3
ATOM 6678 O O . SER A 1 132 ? 5.560 -1.962 2.714 1.00 0.00 132 SER A O 3
ATOM 6686 N N . GLN A 1 133 ? 6.736 -3.807 3.249 1.00 0.00 133 GLN A N 3
ATOM 6687 C CA . GLN A 1 133 ? 7.624 -3.106 4.171 1.00 0.00 133 GLN A CA 3
ATOM 6688 C C . GLN A 1 133 ? 8.178 -1.842 3.524 1.00 0.00 133 GLN A C 3
ATOM 6689 O O . GLN A 1 133 ? 8.502 -0.870 4.207 1.00 0.00 133 GLN A O 3
ATOM 6703 N N . GLU A 1 134 ? 8.276 -1.860 2.198 1.00 0.00 134 GLU A N 3
ATOM 6704 C CA . GLU A 1 134 ? 8.780 -0.710 1.457 1.00 0.00 134 GLU A CA 3
ATOM 6705 C C . GLU A 1 134 ? 7.741 0.400 1.426 1.00 0.00 134 GLU A C 3
ATOM 6706 O O . GLU A 1 134 ? 8.067 1.577 1.577 1.00 0.00 134 GLU A O 3
ATOM 6718 N N . GLU A 1 135 ? 6.483 0.014 1.244 1.00 0.00 135 GLU A N 3
ATOM 6719 C CA . GLU A 1 135 ? 5.389 0.975 1.208 1.00 0.00 135 GLU A CA 3
ATOM 6720 C C . GLU A 1 135 ? 5.201 1.609 2.581 1.00 0.00 135 GLU A C 3
ATOM 6721 O O . GLU A 1 135 ? 4.810 2.770 2.691 1.00 0.00 135 GLU A O 3
ATOM 6733 N N . LEU A 1 136 ? 5.491 0.836 3.624 1.00 0.00 136 LEU A N 3
ATOM 6734 C CA . LEU A 1 136 ? 5.365 1.320 4.992 1.00 0.00 136 LEU A CA 3
ATOM 6735 C C . LEU A 1 136 ? 6.408 2.393 5.277 1.00 0.00 136 LEU A C 3
ATOM 6736 O O . LEU A 1 136 ? 6.088 3.471 5.779 1.00 0.00 136 LEU A O 3
ATOM 6752 N N . GLN A 1 137 ? 7.656 2.093 4.941 1.00 0.00 137 GLN A N 3
ATOM 6753 C CA . GLN A 1 137 ? 8.747 3.036 5.151 1.00 0.00 137 GLN A CA 3
ATOM 6754 C C . GLN A 1 137 ? 8.591 4.238 4.230 1.00 0.00 137 GLN A C 3
ATOM 6755 O O . GLN A 1 137 ? 8.821 5.379 4.632 1.00 0.00 137 GLN A O 3
ATOM 6769 N N . ASP A 1 138 ? 8.186 3.971 2.993 1.00 0.00 138 ASP A N 3
ATOM 6770 C CA . ASP A 1 138 ? 7.983 5.031 2.016 1.00 0.00 138 ASP A CA 3
ATOM 6771 C C . ASP A 1 138 ? 6.804 5.906 2.422 1.00 0.00 138 ASP A C 3
ATOM 6772 O O . ASP A 1 138 ? 6.765 7.097 2.112 1.00 0.00 138 ASP A O 3
ATOM 6781 N N . TRP A 1 139 ? 5.847 5.307 3.127 1.00 0.00 139 TRP A N 3
ATOM 6782 C CA . TRP A 1 139 ? 4.670 6.035 3.584 1.00 0.00 139 TRP A CA 3
ATOM 6783 C C . TRP A 1 139 ? 5.056 7.063 4.639 1.00 0.00 139 TRP A C 3
ATOM 6784 O O . TRP A 1 139 ? 4.671 8.228 4.559 1.00 0.00 139 TRP A O 3
ATOM 6805 N N . VAL A 1 140 ? 5.821 6.616 5.626 1.00 0.00 140 VAL A N 3
ATOM 6806 C CA . VAL A 1 140 ? 6.267 7.490 6.705 1.00 0.00 140 VAL A CA 3
ATOM 6807 C C . VAL A 1 140 ? 7.098 8.646 6.164 1.00 0.00 140 VAL A C 3
ATOM 6808 O O . VAL A 1 140 ? 6.963 9.787 6.609 1.00 0.00 140 VAL A O 3
ATOM 6821 N N . LYS A 1 141 ? 7.959 8.343 5.199 1.00 0.00 141 LYS A N 3
ATOM 6822 C CA . LYS A 1 141 ? 8.815 9.357 4.594 1.00 0.00 141 LYS A CA 3
ATOM 6823 C C . LYS A 1 141 ? 7.990 10.360 3.797 1.00 0.00 141 LYS A C 3
ATOM 6824 O O . LYS A 1 141 ? 8.278 11.558 3.803 1.00 0.00 141 LYS A O 3
ATOM 6843 N N . LYS A 1 142 ? 6.964 9.868 3.114 1.00 0.00 142 LYS A N 3
ATOM 6844 C CA . LYS A 1 142 ? 6.100 10.729 2.318 1.00 0.00 142 LYS A CA 3
ATOM 6845 C C . LYS A 1 142 ? 5.315 11.674 3.216 1.00 0.00 142 LYS A C 3
ATOM 6846 O O . LYS A 1 142 ? 5.301 12.882 2.995 1.00 0.00 142 LYS A O 3
ATOM 6865 N N . ILE A 1 143 ? 4.679 11.121 4.244 1.00 0.00 143 ILE A N 3
ATOM 6866 C CA . ILE A 1 143 ? 3.918 11.934 5.182 1.00 0.00 143 ILE A CA 3
ATOM 6867 C C . ILE A 1 143 ? 4.814 13.023 5.755 1.00 0.00 143 ILE A C 3
ATOM 6868 O O . ILE A 1 143 ? 4.386 14.158 5.971 1.00 0.00 143 ILE A O 3
ATOM 6884 N N . ARG A 1 144 ? 6.071 12.660 5.982 1.00 0.00 144 ARG A N 3
ATOM 6885 C CA . ARG A 1 144 ? 7.054 13.591 6.514 1.00 0.00 144 ARG A CA 3
ATOM 6886 C C . ARG A 1 144 ? 7.590 14.499 5.409 1.00 0.00 144 ARG A C 3
ATOM 6887 O O . ARG A 1 144 ? 8.036 15.614 5.676 1.00 0.00 144 ARG A O 3
ATOM 6908 N N . GLU A 1 145 ? 7.543 14.019 4.165 1.00 0.00 145 GLU A N 3
ATOM 6909 C CA . GLU A 1 145 ? 8.026 14.803 3.035 1.00 0.00 145 GLU A CA 3
ATOM 6910 C C . GLU A 1 145 ? 7.027 15.893 2.668 1.00 0.00 145 GLU A C 3
ATOM 6911 O O . GLU A 1 145 ? 7.409 17.015 2.336 1.00 0.00 145 GLU A O 3
ATOM 6923 N N . VAL A 1 146 ? 5.745 15.560 2.743 1.00 0.00 146 VAL A N 3
ATOM 6924 C CA . VAL A 1 146 ? 4.691 16.515 2.433 1.00 0.00 146 VAL A CA 3
ATOM 6925 C C . VAL A 1 146 ? 4.439 17.428 3.627 1.00 0.00 146 VAL A C 3
ATOM 6926 O O . VAL A 1 146 ? 4.036 18.581 3.468 1.00 0.00 146 VAL A O 3
ATOM 6939 N N . ALA A 1 147 ? 4.697 16.910 4.821 1.00 0.00 147 ALA A N 3
ATOM 6940 C CA . ALA A 1 147 ? 4.516 17.680 6.041 1.00 0.00 147 ALA A CA 3
ATOM 6941 C C . ALA A 1 147 ? 5.694 18.621 6.251 1.00 0.00 147 ALA A C 3
ATOM 6942 O O . ALA A 1 147 ? 5.535 19.727 6.767 1.00 0.00 147 ALA A O 3
ATOM 6949 N N . GLN A 1 148 ? 6.876 18.173 5.840 1.00 0.00 148 GLN A N 3
ATOM 6950 C CA . GLN A 1 148 ? 8.084 18.977 5.975 1.00 0.00 148 GLN A CA 3
ATOM 6951 C C . GLN A 1 148 ? 8.103 20.107 4.949 1.00 0.00 148 GLN A C 3
ATOM 6952 O O . GLN A 1 148 ? 8.900 21.040 5.058 1.00 0.00 148 GLN A O 3
ATOM 6966 N N . THR A 1 149 ? 7.223 20.021 3.954 1.00 0.00 149 THR A N 3
ATOM 6967 C CA . THR A 1 149 ? 7.150 21.045 2.916 1.00 0.00 149 THR A CA 3
ATOM 6968 C C . THR A 1 149 ? 5.925 21.936 3.108 1.00 0.00 149 THR A C 3
ATOM 6969 O O . THR A 1 149 ? 5.876 23.055 2.596 1.00 0.00 149 THR A O 3
ATOM 6980 N N . ALA A 1 150 ? 4.939 21.437 3.848 1.00 0.00 150 ALA A N 3
ATOM 6981 C CA . ALA A 1 150 ? 3.720 22.193 4.104 1.00 0.00 150 ALA A CA 3
ATOM 6982 C C . ALA A 1 150 ? 3.950 23.265 5.164 1.00 0.00 150 ALA A C 3
ATOM 6983 O O . ALA A 1 150 ? 5.076 23.332 5.702 1.00 0.00 150 ALA A O 3
ATOM 6991 N N . SER A 1 1 ? -3.698 13.068 -4.575 1.00 0.00 1 SER A N 4
ATOM 6992 C CA . SER A 1 1 ? -3.383 11.758 -3.946 1.00 0.00 1 SER A CA 4
ATOM 6993 C C . SER A 1 1 ? -1.957 11.321 -4.267 1.00 0.00 1 SER A C 4
ATOM 6994 O O . SER A 1 1 ? -1.718 10.621 -5.250 1.00 0.00 1 SER A O 4
ATOM 7004 N N . ILE A 1 2 ? -1.014 11.738 -3.428 1.00 0.00 2 ILE A N 4
ATOM 7005 C CA . ILE A 1 2 ? 0.388 11.389 -3.621 1.00 0.00 2 ILE A CA 4
ATOM 7006 C C . ILE A 1 2 ? 0.659 9.950 -3.201 1.00 0.00 2 ILE A C 4
ATOM 7007 O O . ILE A 1 2 ? 1.482 9.260 -3.801 1.00 0.00 2 ILE A O 4
ATOM 7023 N N . LYS A 1 3 ? -0.041 9.502 -2.164 1.00 0.00 3 LYS A N 4
ATOM 7024 C CA . LYS A 1 3 ? 0.124 8.143 -1.661 1.00 0.00 3 LYS A CA 4
ATOM 7025 C C . LYS A 1 3 ? -1.215 7.558 -1.228 1.00 0.00 3 LYS A C 4
ATOM 7026 O O . LYS A 1 3 ? -1.635 7.724 -0.083 1.00 0.00 3 LYS A O 4
ATOM 7045 N N . ASN A 1 4 ? -1.881 6.871 -2.150 1.00 0.00 4 ASN A N 4
ATOM 7046 C CA . ASN A 1 4 ? -3.172 6.259 -1.863 1.00 0.00 4 ASN A CA 4
ATOM 7047 C C . ASN A 1 4 ? -3.151 4.768 -2.183 1.00 0.00 4 ASN A C 4
ATOM 7048 O O . ASN A 1 4 ? -2.703 4.359 -3.256 1.00 0.00 4 ASN A O 4
ATOM 7059 N N . GLY A 1 5 ? -3.636 3.959 -1.246 1.00 0.00 5 GLY A N 4
ATOM 7060 C CA . GLY A 1 5 ? -3.664 2.523 -1.448 1.00 0.00 5 GLY A CA 4
ATOM 7061 C C . GLY A 1 5 ? -4.468 1.803 -0.385 1.00 0.00 5 GLY A C 4
ATOM 7062 O O . GLY A 1 5 ? -5.230 2.425 0.356 1.00 0.00 5 GLY A O 4
ATOM 7066 N N . ILE A 1 6 ? -4.301 0.486 -0.309 1.00 0.00 6 ILE A N 4
ATOM 7067 C CA . ILE A 1 6 ? -5.018 -0.320 0.671 1.00 0.00 6 ILE A CA 4
ATOM 7068 C C . ILE A 1 6 ? -4.156 -0.584 1.901 1.00 0.00 6 ILE A C 4
ATOM 7069 O O . ILE A 1 6 ? -3.565 -1.655 2.037 1.00 0.00 6 ILE A O 4
ATOM 7085 N N . LEU A 1 7 ? -4.093 0.397 2.793 1.00 0.00 7 LEU A N 4
ATOM 7086 C CA . LEU A 1 7 ? -3.303 0.269 4.013 1.00 0.00 7 LEU A CA 4
ATOM 7087 C C . LEU A 1 7 ? -4.125 -0.376 5.125 1.00 0.00 7 LEU A C 4
ATOM 7088 O O . LEU A 1 7 ? -5.355 -0.360 5.089 1.00 0.00 7 LEU A O 4
ATOM 7104 N N . TYR A 1 8 ? -3.436 -0.943 6.110 1.00 0.00 8 TYR A N 4
ATOM 7105 C CA . TYR A 1 8 ? -4.103 -1.596 7.231 1.00 0.00 8 TYR A CA 4
ATOM 7106 C C . TYR A 1 8 ? -4.093 -0.704 8.469 1.00 0.00 8 TYR A C 4
ATOM 7107 O O . TYR A 1 8 ? -3.331 0.260 8.546 1.00 0.00 8 TYR A O 4
ATOM 7125 N N . LEU A 1 9 ? -4.945 -1.034 9.434 1.00 0.00 9 LEU A N 4
ATOM 7126 C CA . LEU A 1 9 ? -5.038 -0.266 10.670 1.00 0.00 9 LEU A CA 4
ATOM 7127 C C . LEU A 1 9 ? -6.052 -0.893 11.622 1.00 0.00 9 LEU A C 4
ATOM 7128 O O . LEU A 1 9 ? -7.187 -1.176 11.236 1.00 0.00 9 LEU A O 4
ATOM 7144 N N . GLU A 1 10 ? -5.636 -1.111 12.865 1.00 0.00 10 GLU A N 4
ATOM 7145 C CA . GLU A 1 10 ? -6.511 -1.709 13.867 1.00 0.00 10 GLU A CA 4
ATOM 7146 C C . GLU A 1 10 ? -7.195 -0.636 14.706 1.00 0.00 10 GLU A C 4
ATOM 7147 O O . GLU A 1 10 ? -6.806 0.531 14.681 1.00 0.00 10 GLU A O 4
ATOM 7159 N N . ASP A 1 11 ? -8.218 -1.043 15.452 1.00 0.00 11 ASP A N 4
ATOM 7160 C CA . ASP A 1 11 ? -8.962 -0.121 16.302 1.00 0.00 11 ASP A CA 4
ATOM 7161 C C . ASP A 1 11 ? -8.912 -0.571 17.760 1.00 0.00 11 ASP A C 4
ATOM 7162 O O . ASP A 1 11 ? -8.817 -1.762 18.048 1.00 0.00 11 ASP A O 4
ATOM 7171 N N . PRO A 1 12 ? -8.976 0.384 18.704 1.00 0.00 12 PRO A N 4
ATOM 7172 C CA . PRO A 1 12 ? -8.940 0.081 20.137 1.00 0.00 12 PRO A CA 4
ATOM 7173 C C . PRO A 1 12 ? -10.246 -0.530 20.638 1.00 0.00 12 PRO A C 4
ATOM 7174 O O . PRO A 1 12 ? -10.285 -1.141 21.707 1.00 0.00 12 PRO A O 4
ATOM 7185 N N . VAL A 1 13 ? -11.312 -0.365 19.861 1.00 0.00 13 VAL A N 4
ATOM 7186 C CA . VAL A 1 13 ? -12.616 -0.903 20.229 1.00 0.00 13 VAL A CA 4
ATOM 7187 C C . VAL A 1 13 ? -12.685 -2.400 19.956 1.00 0.00 13 VAL A C 4
ATOM 7188 O O . VAL A 1 13 ? -13.266 -3.160 20.732 1.00 0.00 13 VAL A O 4
ATOM 7201 N N . ASN A 1 14 ? -12.085 -2.817 18.848 1.00 0.00 14 ASN A N 4
ATOM 7202 C CA . ASN A 1 14 ? -12.071 -4.224 18.466 1.00 0.00 14 ASN A CA 4
ATOM 7203 C C . ASN A 1 14 ? -10.724 -4.863 18.796 1.00 0.00 14 ASN A C 4
ATOM 7204 O O . ASN A 1 14 ? -10.630 -6.079 18.971 1.00 0.00 14 ASN A O 4
ATOM 7215 N N . HIS A 1 15 ? -9.685 -4.036 18.881 1.00 0.00 15 HIS A N 4
ATOM 7216 C CA . HIS A 1 15 ? -8.344 -4.520 19.192 1.00 0.00 15 HIS A CA 4
ATOM 7217 C C . HIS A 1 15 ? -7.834 -5.450 18.093 1.00 0.00 15 HIS A C 4
ATOM 7218 O O . HIS A 1 15 ? -7.095 -6.397 18.361 1.00 0.00 15 HIS A O 4
ATOM 7233 N N . GLU A 1 16 ? -8.233 -5.173 16.856 1.00 0.00 16 GLU A N 4
ATOM 7234 C CA . GLU A 1 16 ? -7.815 -5.986 15.718 1.00 0.00 16 GLU A CA 4
ATOM 7235 C C . GLU A 1 16 ? -7.616 -5.126 14.474 1.00 0.00 16 GLU A C 4
ATOM 7236 O O . GLU A 1 16 ? -8.192 -4.045 14.356 1.00 0.00 16 GLU A O 4
ATOM 7248 N N . TRP A 1 17 ? -6.797 -5.616 13.550 1.00 0.00 17 TRP A N 4
ATOM 7249 C CA . TRP A 1 17 ? -6.521 -4.894 12.312 1.00 0.00 17 TRP A CA 4
ATOM 7250 C C . TRP A 1 17 ? -7.682 -5.032 11.332 1.00 0.00 17 TRP A C 4
ATOM 7251 O O . TRP A 1 17 ? -8.268 -6.107 11.197 1.00 0.00 17 TRP A O 4
ATOM 7272 N N . TYR A 1 18 ? -8.009 -3.939 10.650 1.00 0.00 18 TYR A N 4
ATOM 7273 C CA . TYR A 1 18 ? -9.099 -3.940 9.682 1.00 0.00 18 TYR A CA 4
ATOM 7274 C C . TYR A 1 18 ? -8.664 -3.283 8.373 1.00 0.00 18 TYR A C 4
ATOM 7275 O O . TYR A 1 18 ? -7.977 -2.262 8.382 1.00 0.00 18 TYR A O 4
ATOM 7293 N N . PRO A 1 19 ? -9.060 -3.861 7.224 1.00 0.00 19 PRO A N 4
ATOM 7294 C CA . PRO A 1 19 ? -8.703 -3.322 5.908 1.00 0.00 19 PRO A CA 4
ATOM 7295 C C . PRO A 1 19 ? -9.480 -2.054 5.572 1.00 0.00 19 PRO A C 4
ATOM 7296 O O . PRO A 1 19 ? -10.703 -2.012 5.694 1.00 0.00 19 PRO A O 4
ATOM 7307 N N . HIS A 1 20 ? -8.759 -1.020 5.148 1.00 0.00 20 HIS A N 4
ATOM 7308 C CA . HIS A 1 20 ? -9.381 0.250 4.794 1.00 0.00 20 HIS A CA 4
ATOM 7309 C C . HIS A 1 20 ? -8.653 0.904 3.624 1.00 0.00 20 HIS A C 4
ATOM 7310 O O . HIS A 1 20 ? -7.695 0.349 3.087 1.00 0.00 20 HIS A O 4
ATOM 7325 N N . TYR A 1 21 ? -9.113 2.088 3.235 1.00 0.00 21 TYR A N 4
ATOM 7326 C CA . TYR A 1 21 ? -8.506 2.819 2.129 1.00 0.00 21 TYR A CA 4
ATOM 7327 C C . TYR A 1 21 ? -7.984 4.174 2.593 1.00 0.00 21 TYR A C 4
ATOM 7328 O O . TYR A 1 21 ? -8.629 4.861 3.384 1.00 0.00 21 TYR A O 4
ATOM 7346 N N . PHE A 1 22 ? -6.811 4.551 2.095 1.00 0.00 22 PHE A N 4
ATOM 7347 C CA . PHE A 1 22 ? -6.201 5.825 2.458 1.00 0.00 22 PHE A CA 4
ATOM 7348 C C . PHE A 1 22 ? -5.716 6.568 1.218 1.00 0.00 22 PHE A C 4
ATOM 7349 O O . PHE A 1 22 ? -5.311 5.952 0.230 1.00 0.00 22 PHE A O 4
ATOM 7366 N N . VAL A 1 23 ? -5.756 7.895 1.275 1.00 0.00 23 VAL A N 4
ATOM 7367 C CA . VAL A 1 23 ? -5.318 8.723 0.158 1.00 0.00 23 VAL A CA 4
ATOM 7368 C C . VAL A 1 23 ? -4.546 9.941 0.650 1.00 0.00 23 VAL A C 4
ATOM 7369 O O . VAL A 1 23 ? -5.133 10.983 0.948 1.00 0.00 23 VAL A O 4
ATOM 7382 N N . LEU A 1 24 ? -3.227 9.803 0.738 1.00 0.00 24 LEU A N 4
ATOM 7383 C CA . LEU A 1 24 ? -2.372 10.889 1.197 1.00 0.00 24 LEU A CA 4
ATOM 7384 C C . LEU A 1 24 ? -2.315 12.015 0.169 1.00 0.00 24 LEU A C 4
ATOM 7385 O O . LEU A 1 24 ? -1.813 11.829 -0.941 1.00 0.00 24 LEU A O 4
ATOM 7401 N N . THR A 1 25 ? -2.833 13.179 0.546 1.00 0.00 25 THR A N 4
ATOM 7402 C CA . THR A 1 25 ? -2.840 14.336 -0.340 1.00 0.00 25 THR A CA 4
ATOM 7403 C C . THR A 1 25 ? -1.697 15.291 -0.003 1.00 0.00 25 THR A C 4
ATOM 7404 O O . THR A 1 25 ? -1.177 15.284 1.114 1.00 0.00 25 THR A O 4
ATOM 7415 N N . SER A 1 26 ? -1.311 16.103 -0.984 1.00 0.00 26 SER A N 4
ATOM 7416 C CA . SER A 1 26 ? -0.223 17.065 -0.819 1.00 0.00 26 SER A CA 4
ATOM 7417 C C . SER A 1 26 ? -0.291 17.790 0.525 1.00 0.00 26 SER A C 4
ATOM 7418 O O . SER A 1 26 ? 0.740 18.120 1.109 1.00 0.00 26 SER A O 4
ATOM 7426 N N . SER A 1 27 ? -1.503 18.045 1.008 1.00 0.00 27 SER A N 4
ATOM 7427 C CA . SER A 1 27 ? -1.674 18.742 2.278 1.00 0.00 27 SER A CA 4
ATOM 7428 C C . SER A 1 27 ? -2.875 18.210 3.054 1.00 0.00 27 SER A C 4
ATOM 7429 O O . SER A 1 27 ? -3.683 18.982 3.569 1.00 0.00 27 SER A O 4
ATOM 7437 N N . LYS A 1 28 ? -2.987 16.887 3.145 1.00 0.00 28 LYS A N 4
ATOM 7438 C CA . LYS A 1 28 ? -4.093 16.269 3.872 1.00 0.00 28 LYS A CA 4
ATOM 7439 C C . LYS A 1 28 ? -4.041 14.747 3.774 1.00 0.00 28 LYS A C 4
ATOM 7440 O O . LYS A 1 28 ? -3.295 14.192 2.968 1.00 0.00 28 LYS A O 4
ATOM 7459 N N . ILE A 1 29 ? -4.843 14.084 4.601 1.00 0.00 29 ILE A N 4
ATOM 7460 C CA . ILE A 1 29 ? -4.899 12.626 4.614 1.00 0.00 29 ILE A CA 4
ATOM 7461 C C . ILE A 1 29 ? -6.346 12.146 4.589 1.00 0.00 29 ILE A C 4
ATOM 7462 O O . ILE A 1 29 ? -7.027 12.141 5.615 1.00 0.00 29 ILE A O 4
ATOM 7478 N N . TYR A 1 30 ? -6.812 11.747 3.410 1.00 0.00 30 TYR A N 4
ATOM 7479 C CA . TYR A 1 30 ? -8.180 11.269 3.249 1.00 0.00 30 TYR A CA 4
ATOM 7480 C C . TYR A 1 30 ? -8.352 9.877 3.851 1.00 0.00 30 TYR A C 4
ATOM 7481 O O . TYR A 1 30 ? -7.546 8.980 3.604 1.00 0.00 30 TYR A O 4
ATOM 7499 N N . TYR A 1 31 ? -9.407 9.707 4.641 1.00 0.00 31 TYR A N 4
ATOM 7500 C CA . TYR A 1 31 ? -9.690 8.426 5.278 1.00 0.00 31 TYR A CA 4
ATOM 7501 C C . TYR A 1 31 ? -11.193 8.168 5.331 1.00 0.00 31 TYR A C 4
ATOM 7502 O O . TYR A 1 31 ? -11.951 8.973 5.874 1.00 0.00 31 TYR A O 4
ATOM 7520 N N . SER A 1 32 ? -11.617 7.044 4.763 1.00 0.00 32 SER A N 4
ATOM 7521 C CA . SER A 1 32 ? -13.031 6.683 4.748 1.00 0.00 32 SER A CA 4
ATOM 7522 C C . SER A 1 32 ? -13.216 5.225 4.336 1.00 0.00 32 SER A C 4
ATOM 7523 O O . SER A 1 32 ? -13.430 4.354 5.177 1.00 0.00 32 SER A O 4
ATOM 7531 N N . GLU A 1 33 ? -13.133 4.971 3.035 1.00 0.00 33 GLU A N 4
ATOM 7532 C CA . GLU A 1 33 ? -13.291 3.621 2.508 1.00 0.00 33 GLU A CA 4
ATOM 7533 C C . GLU A 1 33 ? -12.728 3.519 1.094 1.00 0.00 33 GLU A C 4
ATOM 7534 O O . GLU A 1 33 ? -12.233 4.500 0.540 1.00 0.00 33 GLU A O 4
ATOM 7546 N N . GLU A 1 34 ? -12.807 2.325 0.516 1.00 0.00 34 GLU A N 4
ATOM 7547 C CA . GLU A 1 34 ? -12.306 2.093 -0.833 1.00 0.00 34 GLU A CA 4
ATOM 7548 C C . GLU A 1 34 ? -13.315 2.562 -1.877 1.00 0.00 34 GLU A C 4
ATOM 7549 O O . GLU A 1 34 ? -14.526 2.479 -1.665 1.00 0.00 34 GLU A O 4
ATOM 7561 N N . THR A 1 35 ? -12.811 3.052 -3.004 1.00 0.00 35 THR A N 4
ATOM 7562 C CA . THR A 1 35 ? -13.667 3.534 -4.081 1.00 0.00 35 THR A CA 4
ATOM 7563 C C . THR A 1 35 ? -13.837 2.466 -5.158 1.00 0.00 35 THR A C 4
ATOM 7564 O O . THR A 1 35 ? -12.908 1.716 -5.456 1.00 0.00 35 THR A O 4
ATOM 7575 N N . SER A 1 36 ? -15.032 2.406 -5.739 1.00 0.00 36 SER A N 4
ATOM 7576 C CA . SER A 1 36 ? -15.324 1.431 -6.783 1.00 0.00 36 SER A CA 4
ATOM 7577 C C . SER A 1 36 ? -16.346 1.981 -7.772 1.00 0.00 36 SER A C 4
ATOM 7578 O O . SER A 1 36 ? -17.217 1.254 -8.251 1.00 0.00 36 SER A O 4
ATOM 7586 N N . SER A 1 37 ? -16.233 3.270 -8.076 1.00 0.00 37 SER A N 4
ATOM 7587 C CA . SER A 1 37 ? -17.148 3.920 -9.008 1.00 0.00 37 SER A CA 4
ATOM 7588 C C . SER A 1 37 ? -16.379 4.664 -10.095 1.00 0.00 37 SER A C 4
ATOM 7589 O O . SER A 1 37 ? -15.153 4.763 -10.046 1.00 0.00 37 SER A O 4
ATOM 7597 N N . ASP A 1 38 ? -17.109 5.188 -11.075 1.00 0.00 38 ASP A N 4
ATOM 7598 C CA . ASP A 1 38 ? -16.497 5.925 -12.173 1.00 0.00 38 ASP A CA 4
ATOM 7599 C C . ASP A 1 38 ? -17.061 7.338 -12.263 1.00 0.00 38 ASP A C 4
ATOM 7600 O O . ASP A 1 38 ? -18.125 7.557 -12.842 1.00 0.00 38 ASP A O 4
ATOM 7609 N N . GLN A 1 39 ? -16.343 8.294 -11.684 1.00 0.00 39 GLN A N 4
ATOM 7610 C CA . GLN A 1 39 ? -16.772 9.687 -11.696 1.00 0.00 39 GLN A CA 4
ATOM 7611 C C . GLN A 1 39 ? -15.572 10.625 -11.803 1.00 0.00 39 GLN A C 4
ATOM 7612 O O . GLN A 1 39 ? -15.448 11.583 -11.039 1.00 0.00 39 GLN A O 4
ATOM 7626 N N . GLY A 1 40 ? -14.689 10.340 -12.756 1.00 0.00 40 GLY A N 4
ATOM 7627 C CA . GLY A 1 40 ? -13.512 11.167 -12.945 1.00 0.00 40 GLY A CA 4
ATOM 7628 C C . GLY A 1 40 ? -13.727 12.254 -13.981 1.00 0.00 40 GLY A C 4
ATOM 7629 O O . GLY A 1 40 ? -12.872 12.482 -14.837 1.00 0.00 40 GLY A O 4
ATOM 7633 N N . ASN A 1 41 ? -14.872 12.925 -13.902 1.00 0.00 41 ASN A N 4
ATOM 7634 C CA . ASN A 1 41 ? -15.197 13.992 -14.839 1.00 0.00 41 ASN A CA 4
ATOM 7635 C C . ASN A 1 41 ? -15.749 15.210 -14.104 1.00 0.00 41 ASN A C 4
ATOM 7636 O O . ASN A 1 41 ? -16.639 15.898 -14.604 1.00 0.00 41 ASN A O 4
ATOM 7647 N N . GLU A 1 42 ? -15.214 15.468 -12.912 1.00 0.00 42 GLU A N 4
ATOM 7648 C CA . GLU A 1 42 ? -15.645 16.602 -12.097 1.00 0.00 42 GLU A CA 4
ATOM 7649 C C . GLU A 1 42 ? -17.167 16.713 -12.056 1.00 0.00 42 GLU A C 4
ATOM 7650 O O . GLU A 1 42 ? -17.720 17.812 -12.025 1.00 0.00 42 GLU A O 4
ATOM 7662 N N . ASP A 1 43 ? -17.839 15.566 -12.058 1.00 0.00 43 ASP A N 4
ATOM 7663 C CA . ASP A 1 43 ? -19.296 15.533 -12.022 1.00 0.00 43 ASP A CA 4
ATOM 7664 C C . ASP A 1 43 ? -19.888 16.251 -13.231 1.00 0.00 43 ASP A C 4
ATOM 7665 O O . ASP A 1 43 ? -19.169 16.897 -13.993 1.00 0.00 43 ASP A O 4
ATOM 7674 N N . GLU A 1 44 ? -21.200 16.131 -13.400 1.00 0.00 44 GLU A N 4
ATOM 7675 C CA . GLU A 1 44 ? -21.887 16.770 -14.517 1.00 0.00 44 GLU A CA 4
ATOM 7676 C C . GLU A 1 44 ? -22.274 18.203 -14.169 1.00 0.00 44 GLU A C 4
ATOM 7677 O O . GLU A 1 44 ? -23.123 18.438 -13.310 1.00 0.00 44 GLU A O 4
ATOM 7689 N N . GLU A 1 45 ? -21.645 19.161 -14.845 1.00 0.00 45 GLU A N 4
ATOM 7690 C CA . GLU A 1 45 ? -21.923 20.572 -14.608 1.00 0.00 45 GLU A CA 4
ATOM 7691 C C . GLU A 1 45 ? -21.870 21.363 -15.912 1.00 0.00 45 GLU A C 4
ATOM 7692 O O . GLU A 1 45 ? -20.876 21.319 -16.635 1.00 0.00 45 GLU A O 4
ATOM 7704 N N . GLU A 1 46 ? -22.947 22.084 -16.205 1.00 0.00 46 GLU A N 4
ATOM 7705 C CA . GLU A 1 46 ? -23.023 22.885 -17.422 1.00 0.00 46 GLU A CA 4
ATOM 7706 C C . GLU A 1 46 ? -22.093 24.095 -17.337 1.00 0.00 46 GLU A C 4
ATOM 7707 O O . GLU A 1 46 ? -22.330 25.013 -16.551 1.00 0.00 46 GLU A O 4
ATOM 7719 N N . PRO A 1 47 ? -21.019 24.117 -18.147 1.00 0.00 47 PRO A N 4
ATOM 7720 C CA . PRO A 1 47 ? -20.059 25.227 -18.150 1.00 0.00 47 PRO A CA 4
ATOM 7721 C C . PRO A 1 47 ? -20.645 26.496 -18.760 1.00 0.00 47 PRO A C 4
ATOM 7722 O O . PRO A 1 47 ? -21.715 26.467 -19.370 1.00 0.00 47 PRO A O 4
ATOM 7733 N N . LYS A 1 48 ? -19.939 27.608 -18.589 1.00 0.00 48 LYS A N 4
ATOM 7734 C CA . LYS A 1 48 ? -20.389 28.889 -19.124 1.00 0.00 48 LYS A CA 4
ATOM 7735 C C . LYS A 1 48 ? -19.914 29.074 -20.562 1.00 0.00 48 LYS A C 4
ATOM 7736 O O . LYS A 1 48 ? -18.885 28.530 -20.962 1.00 0.00 48 LYS A O 4
ATOM 7755 N N . GLU A 1 49 ? -20.670 29.847 -21.334 1.00 0.00 49 GLU A N 4
ATOM 7756 C CA . GLU A 1 49 ? -20.328 30.106 -22.729 1.00 0.00 49 GLU A CA 4
ATOM 7757 C C . GLU A 1 49 ? -20.099 31.594 -22.965 1.00 0.00 49 GLU A C 4
ATOM 7758 O O . GLU A 1 49 ? -20.419 32.425 -22.115 1.00 0.00 49 GLU A O 4
ATOM 7770 N N . ALA A 1 50 ? -19.545 31.926 -24.127 1.00 0.00 50 ALA A N 4
ATOM 7771 C CA . ALA A 1 50 ? -19.274 33.315 -24.478 1.00 0.00 50 ALA A CA 4
ATOM 7772 C C . ALA A 1 50 ? -20.170 33.778 -25.621 1.00 0.00 50 ALA A C 4
ATOM 7773 O O . ALA A 1 50 ? -19.821 33.635 -26.793 1.00 0.00 50 ALA A O 4
ATOM 7780 N N . SER A 1 51 ? -21.326 34.334 -25.272 1.00 0.00 51 SER A N 4
ATOM 7781 C CA . SER A 1 51 ? -22.271 34.820 -26.270 1.00 0.00 51 SER A CA 4
ATOM 7782 C C . SER A 1 51 ? -21.950 36.257 -26.670 1.00 0.00 51 SER A C 4
ATOM 7783 O O . SER A 1 51 ? -21.254 36.972 -25.949 1.00 0.00 51 SER A O 4
ATOM 7791 N N . GLY A 1 52 ? -22.461 36.673 -27.824 1.00 0.00 52 GLY A N 4
ATOM 7792 C CA . GLY A 1 52 ? -22.218 38.022 -28.299 1.00 0.00 52 GLY A CA 4
ATOM 7793 C C . GLY A 1 52 ? -23.398 38.942 -28.059 1.00 0.00 52 GLY A C 4
ATOM 7794 O O . GLY A 1 52 ? -23.954 38.975 -26.961 1.00 0.00 52 GLY A O 4
ATOM 7798 N N . SER A 1 53 ? -23.784 39.689 -29.087 1.00 0.00 53 SER A N 4
ATOM 7799 C CA . SER A 1 53 ? -24.908 40.612 -28.983 1.00 0.00 53 SER A CA 4
ATOM 7800 C C . SER A 1 53 ? -26.167 40.005 -29.592 1.00 0.00 53 SER A C 4
ATOM 7801 O O . SER A 1 53 ? -26.093 39.067 -30.385 1.00 0.00 53 SER A O 4
ATOM 7809 N N . THR A 1 54 ? -27.323 40.548 -29.213 1.00 0.00 54 THR A N 4
ATOM 7810 C CA . THR A 1 54 ? -28.611 40.067 -29.714 1.00 0.00 54 THR A CA 4
ATOM 7811 C C . THR A 1 54 ? -28.667 38.540 -29.739 1.00 0.00 54 THR A C 4
ATOM 7812 O O . THR A 1 54 ? -28.625 37.923 -30.804 1.00 0.00 54 THR A O 4
ATOM 7823 N N . GLU A 1 55 ? -28.760 37.937 -28.558 1.00 0.00 55 GLU A N 4
ATOM 7824 C CA . GLU A 1 55 ? -28.821 36.485 -28.443 1.00 0.00 55 GLU A CA 4
ATOM 7825 C C . GLU A 1 55 ? -29.403 36.071 -27.095 1.00 0.00 55 GLU A C 4
ATOM 7826 O O . GLU A 1 55 ? -29.587 36.902 -26.206 1.00 0.00 55 GLU A O 4
ATOM 7838 N N . LEU A 1 56 ? -29.692 34.781 -26.951 1.00 0.00 56 LEU A N 4
ATOM 7839 C CA . LEU A 1 56 ? -30.254 34.257 -25.712 1.00 0.00 56 LEU A CA 4
ATOM 7840 C C . LEU A 1 56 ? -29.218 34.285 -24.591 1.00 0.00 56 LEU A C 4
ATOM 7841 O O . LEU A 1 56 ? -28.051 33.957 -24.804 1.00 0.00 56 LEU A O 4
ATOM 7857 N N . HIS A 1 57 ? -29.653 34.676 -23.398 1.00 0.00 57 HIS A N 4
ATOM 7858 C CA . HIS A 1 57 ? -28.763 34.744 -22.245 1.00 0.00 57 HIS A CA 4
ATOM 7859 C C . HIS A 1 57 ? -29.560 34.852 -20.949 1.00 0.00 57 HIS A C 4
ATOM 7860 O O . HIS A 1 57 ? -30.730 35.235 -20.958 1.00 0.00 57 HIS A O 4
ATOM 7875 N N . SER A 1 58 ? -28.918 34.513 -19.836 1.00 0.00 58 SER A N 4
ATOM 7876 C CA . SER A 1 58 ? -29.566 34.572 -18.531 1.00 0.00 58 SER A CA 4
ATOM 7877 C C . SER A 1 58 ? -28.534 34.532 -17.409 1.00 0.00 58 SER A C 4
ATOM 7878 O O . SER A 1 58 ? -27.670 33.656 -17.377 1.00 0.00 58 SER A O 4
ATOM 7886 N N . SER A 1 59 ? -28.632 35.487 -16.489 1.00 0.00 59 SER A N 4
ATOM 7887 C CA . SER A 1 59 ? -27.705 35.561 -15.365 1.00 0.00 59 SER A CA 4
ATOM 7888 C C . SER A 1 59 ? -28.363 36.226 -14.161 1.00 0.00 59 SER A C 4
ATOM 7889 O O . SER A 1 59 ? -28.834 37.360 -14.246 1.00 0.00 59 SER A O 4
ATOM 7897 N N . LEU A 1 60 ? -28.392 35.514 -13.039 1.00 0.00 60 LEU A N 4
ATOM 7898 C CA . LEU A 1 60 ? -28.992 36.036 -11.817 1.00 0.00 60 LEU A CA 4
ATOM 7899 C C . LEU A 1 60 ? -28.268 35.505 -10.586 1.00 0.00 60 LEU A C 4
ATOM 7900 O O . LEU A 1 60 ? -27.935 36.260 -9.673 1.00 0.00 60 LEU A O 4
ATOM 7916 N N . GLU A 1 61 ? -28.027 34.199 -10.571 1.00 0.00 61 GLU A N 4
ATOM 7917 C CA . GLU A 1 61 ? -27.340 33.561 -9.454 1.00 0.00 61 GLU A CA 4
ATOM 7918 C C . GLU A 1 61 ? -25.950 34.158 -9.263 1.00 0.00 61 GLU A C 4
ATOM 7919 O O . GLU A 1 61 ? -25.441 34.227 -8.143 1.00 0.00 61 GLU A O 4
ATOM 7931 N N . VAL A 1 62 ? -25.341 34.592 -10.362 1.00 0.00 62 VAL A N 4
ATOM 7932 C CA . VAL A 1 62 ? -24.012 35.187 -10.313 1.00 0.00 62 VAL A CA 4
ATOM 7933 C C . VAL A 1 62 ? -24.017 36.457 -9.472 1.00 0.00 62 VAL A C 4
ATOM 7934 O O . VAL A 1 62 ? -23.041 36.765 -8.786 1.00 0.00 62 VAL A O 4
ATOM 7947 N N . LEU A 1 63 ? -25.123 37.192 -9.526 1.00 0.00 63 LEU A N 4
ATOM 7948 C CA . LEU A 1 63 ? -25.258 38.429 -8.766 1.00 0.00 63 LEU A CA 4
ATOM 7949 C C . LEU A 1 63 ? -25.217 38.155 -7.266 1.00 0.00 63 LEU A C 4
ATOM 7950 O O . LEU A 1 63 ? -24.957 39.057 -6.469 1.00 0.00 63 LEU A O 4
ATOM 7966 N N . PHE A 1 64 ? -25.461 36.902 -6.880 1.00 0.00 64 PHE A N 4
ATOM 7967 C CA . PHE A 1 64 ? -25.433 36.523 -5.473 1.00 0.00 64 PHE A CA 4
ATOM 7968 C C . PHE A 1 64 ? -24.035 36.072 -5.063 1.00 0.00 64 PHE A C 4
ATOM 7969 O O . PHE A 1 64 ? -23.859 35.361 -4.073 1.00 0.00 64 PHE A O 4
ATOM 7986 N N . GLN A 1 65 ? -23.048 36.509 -5.831 1.00 0.00 65 GLN A N 4
ATOM 7987 C CA . GLN A 1 65 ? -21.651 36.189 -5.574 1.00 0.00 65 GLN A CA 4
ATOM 7988 C C . GLN A 1 65 ? -20.761 37.300 -6.115 1.00 0.00 65 GLN A C 4
ATOM 7989 O O . GLN A 1 65 ? -19.598 37.077 -6.457 1.00 0.00 65 GLN A O 4
ATOM 8003 N N . GLY A 1 66 ? -21.326 38.500 -6.189 1.00 0.00 66 GLY A N 4
ATOM 8004 C CA . GLY A 1 66 ? -20.596 39.648 -6.687 1.00 0.00 66 GLY A CA 4
ATOM 8005 C C . GLY A 1 66 ? -20.111 40.549 -5.567 1.00 0.00 66 GLY A C 4
ATOM 8006 O O . GLY A 1 66 ? -18.914 40.593 -5.280 1.00 0.00 66 GLY A O 4
ATOM 8010 N N . PRO A 1 67 ? -21.025 41.282 -4.905 1.00 0.00 67 PRO A N 4
ATOM 8011 C CA . PRO A 1 67 ? -20.680 42.182 -3.803 1.00 0.00 67 PRO A CA 4
ATOM 8012 C C . PRO A 1 67 ? -19.730 41.528 -2.803 1.00 0.00 67 PRO A C 4
ATOM 8013 O O . PRO A 1 67 ? -20.098 40.579 -2.112 1.00 0.00 67 PRO A O 4
ATOM 8024 N N . ASN A 1 68 ? -18.506 42.042 -2.734 1.00 0.00 68 ASN A N 4
ATOM 8025 C CA . ASN A 1 68 ? -17.502 41.507 -1.821 1.00 0.00 68 ASN A CA 4
ATOM 8026 C C . ASN A 1 68 ? -17.159 40.063 -2.179 1.00 0.00 68 ASN A C 4
ATOM 8027 O O . ASN A 1 68 ? -17.802 39.128 -1.700 1.00 0.00 68 ASN A O 4
ATOM 8038 N N . PRO A 1 69 ? -16.143 39.860 -3.035 1.00 0.00 69 PRO A N 4
ATOM 8039 C CA . PRO A 1 69 ? -15.720 38.525 -3.460 1.00 0.00 69 PRO A CA 4
ATOM 8040 C C . PRO A 1 69 ? -14.793 37.844 -2.455 1.00 0.00 69 PRO A C 4
ATOM 8041 O O . PRO A 1 69 ? -14.216 36.797 -2.746 1.00 0.00 69 PRO A O 4
ATOM 8052 N N . ALA A 1 70 ? -14.652 38.439 -1.273 1.00 0.00 70 ALA A N 4
ATOM 8053 C CA . ALA A 1 70 ? -13.792 37.877 -0.237 1.00 0.00 70 ALA A CA 4
ATOM 8054 C C . ALA A 1 70 ? -14.597 37.052 0.761 1.00 0.00 70 ALA A C 4
ATOM 8055 O O . ALA A 1 70 ? -14.238 36.954 1.934 1.00 0.00 70 ALA A O 4
ATOM 8062 N N . ILE A 1 71 ? -15.686 36.460 0.285 1.00 0.00 71 ILE A N 4
ATOM 8063 C CA . ILE A 1 71 ? -16.544 35.640 1.131 1.00 0.00 71 ILE A CA 4
ATOM 8064 C C . ILE A 1 71 ? -16.261 34.151 0.947 1.00 0.00 71 ILE A C 4
ATOM 8065 O O . ILE A 1 71 ? -16.810 33.316 1.666 1.00 0.00 71 ILE A O 4
ATOM 8081 N N . LEU A 1 72 ? -15.410 33.819 -0.018 1.00 0.00 72 LEU A N 4
ATOM 8082 C CA . LEU A 1 72 ? -15.076 32.426 -0.282 1.00 0.00 72 LEU A CA 4
ATOM 8083 C C . LEU A 1 72 ? -13.842 31.987 0.499 1.00 0.00 72 LEU A C 4
ATOM 8084 O O . LEU A 1 72 ? -13.179 31.014 0.145 1.00 0.00 72 LEU A O 4
ATOM 8100 N N . GLU A 1 73 ? -13.552 32.713 1.559 1.00 0.00 73 GLU A N 4
ATOM 8101 C CA . GLU A 1 73 ? -12.407 32.417 2.410 1.00 0.00 73 GLU A CA 4
ATOM 8102 C C . GLU A 1 73 ? -12.773 32.593 3.883 1.00 0.00 73 GLU A C 4
ATOM 8103 O O . GLU A 1 73 ? -12.281 33.506 4.548 1.00 0.00 73 GLU A O 4
ATOM 8115 N N . PRO A 1 74 ? -13.648 31.721 4.410 1.00 0.00 74 PRO A N 4
ATOM 8116 C CA . PRO A 1 74 ? -14.090 31.778 5.808 1.00 0.00 74 PRO A CA 4
ATOM 8117 C C . PRO A 1 74 ? -12.967 31.434 6.785 1.00 0.00 74 PRO A C 4
ATOM 8118 O O . PRO A 1 74 ? -13.068 30.477 7.552 1.00 0.00 74 PRO A O 4
ATOM 8129 N N . GLU A 1 75 ? -11.898 32.221 6.749 1.00 0.00 75 GLU A N 4
ATOM 8130 C CA . GLU A 1 75 ? -10.756 32.000 7.630 1.00 0.00 75 GLU A CA 4
ATOM 8131 C C . GLU A 1 75 ? -10.874 32.830 8.906 1.00 0.00 75 GLU A C 4
ATOM 8132 O O . GLU A 1 75 ? -9.880 33.073 9.591 1.00 0.00 75 GLU A O 4
ATOM 8144 N N . ARG A 1 76 ? -12.091 33.262 9.224 1.00 0.00 76 ARG A N 4
ATOM 8145 C CA . ARG A 1 76 ? -12.330 34.062 10.420 1.00 0.00 76 ARG A CA 4
ATOM 8146 C C . ARG A 1 76 ? -13.708 33.765 11.002 1.00 0.00 76 ARG A C 4
ATOM 8147 O O . ARG A 1 76 ? -14.520 33.077 10.384 1.00 0.00 76 ARG A O 4
ATOM 8168 N N . GLU A 1 77 ? -13.966 34.289 12.196 1.00 0.00 77 GLU A N 4
ATOM 8169 C CA . GLU A 1 77 ? -15.248 34.079 12.862 1.00 0.00 77 GLU A CA 4
ATOM 8170 C C . GLU A 1 77 ? -15.483 32.597 13.133 1.00 0.00 77 GLU A C 4
ATOM 8171 O O . GLU A 1 77 ? -15.664 31.806 12.206 1.00 0.00 77 GLU A O 4
ATOM 8183 N N . HIS A 1 78 ? -15.482 32.226 14.409 1.00 0.00 78 HIS A N 4
ATOM 8184 C CA . HIS A 1 78 ? -15.696 30.838 14.802 1.00 0.00 78 HIS A CA 4
ATOM 8185 C C . HIS A 1 78 ? -14.617 29.933 14.214 1.00 0.00 78 HIS A C 4
ATOM 8186 O O . HIS A 1 78 ? -14.752 29.434 13.097 1.00 0.00 78 HIS A O 4
ATOM 8201 N N . LEU A 1 79 ? -13.546 29.726 14.975 1.00 0.00 79 LEU A N 4
ATOM 8202 C CA . LEU A 1 79 ? -12.445 28.881 14.530 1.00 0.00 79 LEU A CA 4
ATOM 8203 C C . LEU A 1 79 ? -12.176 27.764 15.534 1.00 0.00 79 LEU A C 4
ATOM 8204 O O . LEU A 1 79 ? -12.875 27.638 16.539 1.00 0.00 79 LEU A O 4
ATOM 8220 N N . ASP A 1 80 ? -11.158 26.956 15.254 1.00 0.00 80 ASP A N 4
ATOM 8221 C CA . ASP A 1 80 ? -10.796 25.850 16.134 1.00 0.00 80 ASP A CA 4
ATOM 8222 C C . ASP A 1 80 ? -11.954 24.866 16.272 1.00 0.00 80 ASP A C 4
ATOM 8223 O O . ASP A 1 80 ? -12.198 24.323 17.349 1.00 0.00 80 ASP A O 4
ATOM 8232 N N . GLU A 1 81 ? -12.664 24.641 15.170 1.00 0.00 81 GLU A N 4
ATOM 8233 C CA . GLU A 1 81 ? -13.797 23.722 15.166 1.00 0.00 81 GLU A CA 4
ATOM 8234 C C . GLU A 1 81 ? -13.339 22.294 14.881 1.00 0.00 81 GLU A C 4
ATOM 8235 O O . GLU A 1 81 ? -13.827 21.645 13.955 1.00 0.00 81 GLU A O 4
ATOM 8247 N N . ASN A 1 82 ? -12.397 21.809 15.684 1.00 0.00 82 ASN A N 4
ATOM 8248 C CA . ASN A 1 82 ? -11.872 20.460 15.519 1.00 0.00 82 ASN A CA 4
ATOM 8249 C C . ASN A 1 82 ? -12.546 19.490 16.484 1.00 0.00 82 ASN A C 4
ATOM 8250 O O . ASN A 1 82 ? -11.952 18.493 16.895 1.00 0.00 82 ASN A O 4
ATOM 8261 N N . SER A 1 83 ? -13.792 19.786 16.844 1.00 0.00 83 SER A N 4
ATOM 8262 C CA . SER A 1 83 ? -14.545 18.939 17.763 1.00 0.00 83 SER A CA 4
ATOM 8263 C C . SER A 1 83 ? -14.999 17.654 17.074 1.00 0.00 83 SER A C 4
ATOM 8264 O O . SER A 1 83 ? -14.658 16.552 17.504 1.00 0.00 83 SER A O 4
ATOM 8272 N N . PRO A 1 84 ? -15.777 17.786 15.991 1.00 0.00 84 PRO A N 4
ATOM 8273 C CA . PRO A 1 84 ? -16.286 16.642 15.233 1.00 0.00 84 PRO A CA 4
ATOM 8274 C C . PRO A 1 84 ? -15.223 16.016 14.340 1.00 0.00 84 PRO A C 4
ATOM 8275 O O . PRO A 1 84 ? -15.085 14.794 14.281 1.00 0.00 84 PRO A O 4
ATOM 8286 N N . LEU A 1 85 ? -14.473 16.866 13.649 1.00 0.00 85 LEU A N 4
ATOM 8287 C CA . LEU A 1 85 ? -13.415 16.409 12.753 1.00 0.00 85 LEU A CA 4
ATOM 8288 C C . LEU A 1 85 ? -13.997 15.704 11.534 1.00 0.00 85 LEU A C 4
ATOM 8289 O O . LEU A 1 85 ? -13.888 16.191 10.409 1.00 0.00 85 LEU A O 4
ATOM 8305 N N . GLY A 1 86 ? -14.613 14.554 11.767 1.00 0.00 86 GLY A N 4
ATOM 8306 C CA . GLY A 1 86 ? -15.207 13.794 10.684 1.00 0.00 86 GLY A CA 4
ATOM 8307 C C . GLY A 1 86 ? -16.709 13.978 10.599 1.00 0.00 86 GLY A C 4
ATOM 8308 O O . GLY A 1 86 ? -17.356 14.312 11.591 1.00 0.00 86 GLY A O 4
ATOM 8312 N N . ASP A 1 87 ? -17.265 13.760 9.412 1.00 0.00 87 ASP A N 4
ATOM 8313 C CA . ASP A 1 87 ? -18.700 13.904 9.203 1.00 0.00 87 ASP A CA 4
ATOM 8314 C C . ASP A 1 87 ? -19.377 12.542 9.112 1.00 0.00 87 ASP A C 4
ATOM 8315 O O . ASP A 1 87 ? -20.107 12.137 10.016 1.00 0.00 87 ASP A O 4
ATOM 8324 N N . LEU A 1 88 ? -19.128 11.843 8.015 1.00 0.00 88 LEU A N 4
ATOM 8325 C CA . LEU A 1 88 ? -19.710 10.523 7.798 1.00 0.00 88 LEU A CA 4
ATOM 8326 C C . LEU A 1 88 ? -18.744 9.623 7.033 1.00 0.00 88 LEU A C 4
ATOM 8327 O O . LEU A 1 88 ? -18.394 8.537 7.494 1.00 0.00 88 LEU A O 4
ATOM 8343 N N . LEU A 1 89 ? -18.319 10.081 5.859 1.00 0.00 89 LEU A N 4
ATOM 8344 C CA . LEU A 1 89 ? -17.394 9.318 5.030 1.00 0.00 89 LEU A CA 4
ATOM 8345 C C . LEU A 1 89 ? -16.260 10.202 4.522 1.00 0.00 89 LEU A C 4
ATOM 8346 O O . LEU A 1 89 ? -15.741 9.992 3.425 1.00 0.00 89 LEU A O 4
ATOM 8362 N N . ARG A 1 90 ? -15.883 11.191 5.325 1.00 0.00 90 ARG A N 4
ATOM 8363 C CA . ARG A 1 90 ? -14.811 12.107 4.956 1.00 0.00 90 ARG A CA 4
ATOM 8364 C C . ARG A 1 90 ? -13.840 12.304 6.115 1.00 0.00 90 ARG A C 4
ATOM 8365 O O . ARG A 1 90 ? -13.880 13.321 6.807 1.00 0.00 90 ARG A O 4
ATOM 8386 N N . GLY A 1 91 ? -12.966 11.323 6.321 1.00 0.00 91 GLY A N 4
ATOM 8387 C CA . GLY A 1 91 ? -11.998 11.406 7.397 1.00 0.00 91 GLY A CA 4
ATOM 8388 C C . GLY A 1 91 ? -10.710 12.082 6.970 1.00 0.00 91 GLY A C 4
ATOM 8389 O O . GLY A 1 91 ? -9.695 11.420 6.757 1.00 0.00 91 GLY A O 4
ATOM 8393 N N . VAL A 1 92 ? -10.753 13.404 6.840 1.00 0.00 92 VAL A N 4
ATOM 8394 C CA . VAL A 1 92 ? -9.588 14.172 6.433 1.00 0.00 92 VAL A CA 4
ATOM 8395 C C . VAL A 1 92 ? -8.701 14.501 7.631 1.00 0.00 92 VAL A C 4
ATOM 8396 O O . VAL A 1 92 ? -9.196 14.836 8.707 1.00 0.00 92 VAL A O 4
ATOM 8409 N N . LEU A 1 93 ? -7.391 14.408 7.434 1.00 0.00 93 LEU A N 4
ATOM 8410 C CA . LEU A 1 93 ? -6.438 14.698 8.500 1.00 0.00 93 LEU A CA 4
ATOM 8411 C C . LEU A 1 93 ? -5.348 15.647 8.012 1.00 0.00 93 LEU A C 4
ATOM 8412 O O . LEU A 1 93 ? -4.795 15.468 6.925 1.00 0.00 93 LEU A O 4
ATOM 8428 N N . ASP A 1 94 ? -5.044 16.655 8.821 1.00 0.00 94 ASP A N 4
ATOM 8429 C CA . ASP A 1 94 ? -4.019 17.634 8.474 1.00 0.00 94 ASP A CA 4
ATOM 8430 C C . ASP A 1 94 ? -2.630 17.002 8.507 1.00 0.00 94 ASP A C 4
ATOM 8431 O O . ASP A 1 94 ? -2.236 16.396 9.503 1.00 0.00 94 ASP A O 4
ATOM 8440 N N . VAL A 1 95 ? -1.894 17.149 7.410 1.00 0.00 95 VAL A N 4
ATOM 8441 C CA . VAL A 1 95 ? -0.550 16.594 7.310 1.00 0.00 95 VAL A CA 4
ATOM 8442 C C . VAL A 1 95 ? 0.505 17.491 7.970 1.00 0.00 95 VAL A C 4
ATOM 8443 O O . VAL A 1 95 ? 1.537 16.995 8.423 1.00 0.00 95 VAL A O 4
ATOM 8456 N N . PRO A 1 96 ? 0.281 18.822 8.038 1.00 0.00 96 PRO A N 4
ATOM 8457 C CA . PRO A 1 96 ? 1.239 19.741 8.646 1.00 0.00 96 PRO A CA 4
ATOM 8458 C C . PRO A 1 96 ? 1.057 19.866 10.157 1.00 0.00 96 PRO A C 4
ATOM 8459 O O . PRO A 1 96 ? 1.024 20.970 10.699 1.00 0.00 96 PRO A O 4
ATOM 8470 N N . ALA A 1 97 ? 0.938 18.725 10.829 1.00 0.00 97 ALA A N 4
ATOM 8471 C CA . ALA A 1 97 ? 0.761 18.700 12.277 1.00 0.00 97 ALA A CA 4
ATOM 8472 C C . ALA A 1 97 ? 0.620 17.269 12.782 1.00 0.00 97 ALA A C 4
ATOM 8473 O O . ALA A 1 97 ? -0.182 16.991 13.675 1.00 0.00 97 ALA A O 4
ATOM 8480 N N . CYS A 1 98 ? 1.403 16.364 12.204 1.00 0.00 98 CYS A N 4
ATOM 8481 C CA . CYS A 1 98 ? 1.366 14.959 12.592 1.00 0.00 98 CYS A CA 4
ATOM 8482 C C . CYS A 1 98 ? 2.723 14.502 13.116 1.00 0.00 98 CYS A C 4
ATOM 8483 O O . CYS A 1 98 ? 3.704 15.244 13.061 1.00 0.00 98 CYS A O 4
ATOM 8491 N N . GLN A 1 99 ? 2.772 13.275 13.624 1.00 0.00 99 GLN A N 4
ATOM 8492 C CA . GLN A 1 99 ? 4.007 12.716 14.158 1.00 0.00 99 GLN A CA 4
ATOM 8493 C C . GLN A 1 99 ? 4.022 11.198 14.010 1.00 0.00 99 GLN A C 4
ATOM 8494 O O . GLN A 1 99 ? 3.374 10.485 14.776 1.00 0.00 99 GLN A O 4
ATOM 8508 N N . ILE A 1 100 ? 4.762 10.711 13.020 1.00 0.00 100 ILE A N 4
ATOM 8509 C CA . ILE A 1 100 ? 4.859 9.277 12.776 1.00 0.00 100 ILE A CA 4
ATOM 8510 C C . ILE A 1 100 ? 5.833 8.620 13.748 1.00 0.00 100 ILE A C 4
ATOM 8511 O O . ILE A 1 100 ? 6.701 9.282 14.316 1.00 0.00 100 ILE A O 4
ATOM 8527 N N . ALA A 1 101 ? 5.682 7.313 13.936 1.00 0.00 101 ALA A N 4
ATOM 8528 C CA . ALA A 1 101 ? 6.547 6.566 14.840 1.00 0.00 101 ALA A CA 4
ATOM 8529 C C . ALA A 1 101 ? 6.597 5.092 14.456 1.00 0.00 101 ALA A C 4
ATOM 8530 O O . ALA A 1 101 ? 5.756 4.300 14.883 1.00 0.00 101 ALA A O 4
ATOM 8537 N N . ILE A 1 102 ? 7.588 4.729 13.647 1.00 0.00 102 ILE A N 4
ATOM 8538 C CA . ILE A 1 102 ? 7.746 3.348 13.206 1.00 0.00 102 ILE A CA 4
ATOM 8539 C C . ILE A 1 102 ? 7.926 2.409 14.393 1.00 0.00 102 ILE A C 4
ATOM 8540 O O . ILE A 1 102 ? 8.559 2.760 15.388 1.00 0.00 102 ILE A O 4
ATOM 8556 N N . ARG A 1 103 ? 7.365 1.212 14.275 1.00 0.00 103 ARG A N 4
ATOM 8557 C CA . ARG A 1 103 ? 7.461 0.213 15.330 1.00 0.00 103 ARG A CA 4
ATOM 8558 C C . ARG A 1 103 ? 7.844 -1.147 14.747 1.00 0.00 103 ARG A C 4
ATOM 8559 O O . ARG A 1 103 ? 7.072 -1.739 13.992 1.00 0.00 103 ARG A O 4
ATOM 8580 N N . PRO A 1 104 ? 9.040 -1.665 15.082 1.00 0.00 104 PRO A N 4
ATOM 8581 C CA . PRO A 1 104 ? 9.508 -2.961 14.580 1.00 0.00 104 PRO A CA 4
ATOM 8582 C C . PRO A 1 104 ? 8.812 -4.142 15.259 1.00 0.00 104 PRO A C 4
ATOM 8583 O O . PRO A 1 104 ? 9.395 -5.218 15.395 1.00 0.00 104 PRO A O 4
ATOM 8594 N N . GLU A 1 105 ? 7.567 -3.938 15.681 1.00 0.00 105 GLU A N 4
ATOM 8595 C CA . GLU A 1 105 ? 6.797 -4.983 16.343 1.00 0.00 105 GLU A CA 4
ATOM 8596 C C . GLU A 1 105 ? 5.389 -4.486 16.662 1.00 0.00 105 GLU A C 4
ATOM 8597 O O . GLU A 1 105 ? 5.071 -4.194 17.815 1.00 0.00 105 GLU A O 4
ATOM 8609 N N . GLY A 1 106 ? 4.555 -4.386 15.628 1.00 0.00 106 GLY A N 4
ATOM 8610 C CA . GLY A 1 106 ? 3.189 -3.917 15.803 1.00 0.00 106 GLY A CA 4
ATOM 8611 C C . GLY A 1 106 ? 2.512 -4.495 17.030 1.00 0.00 106 GLY A C 4
ATOM 8612 O O . GLY A 1 106 ? 2.501 -3.872 18.091 1.00 0.00 106 GLY A O 4
ATOM 8616 N N . LYS A 1 107 ? 1.943 -5.689 16.887 1.00 0.00 107 LYS A N 4
ATOM 8617 C CA . LYS A 1 107 ? 1.261 -6.340 18.000 1.00 0.00 107 LYS A CA 4
ATOM 8618 C C . LYS A 1 107 ? 0.799 -7.745 17.620 1.00 0.00 107 LYS A C 4
ATOM 8619 O O . LYS A 1 107 ? 1.445 -8.735 17.961 1.00 0.00 107 LYS A O 4
ATOM 8638 N N . ASN A 1 108 ? -0.328 -7.821 16.922 1.00 0.00 108 ASN A N 4
ATOM 8639 C CA . ASN A 1 108 ? -0.886 -9.102 16.504 1.00 0.00 108 ASN A CA 4
ATOM 8640 C C . ASN A 1 108 ? -0.486 -9.437 15.070 1.00 0.00 108 ASN A C 4
ATOM 8641 O O . ASN A 1 108 ? -0.958 -8.812 14.121 1.00 0.00 108 ASN A O 4
ATOM 8652 N N . ASN A 1 109 ? 0.381 -10.435 14.921 1.00 0.00 109 ASN A N 4
ATOM 8653 C CA . ASN A 1 109 ? 0.845 -10.866 13.604 1.00 0.00 109 ASN A CA 4
ATOM 8654 C C . ASN A 1 109 ? 1.280 -9.675 12.754 1.00 0.00 109 ASN A C 4
ATOM 8655 O O . ASN A 1 109 ? 1.033 -9.636 11.549 1.00 0.00 109 ASN A O 4
ATOM 8666 N N . ARG A 1 110 ? 1.928 -8.706 13.390 1.00 0.00 110 ARG A N 4
ATOM 8667 C CA . ARG A 1 110 ? 2.396 -7.515 12.690 1.00 0.00 110 ARG A CA 4
ATOM 8668 C C . ARG A 1 110 ? 3.776 -7.097 13.188 1.00 0.00 110 ARG A C 4
ATOM 8669 O O . ARG A 1 110 ? 3.931 -6.673 14.334 1.00 0.00 110 ARG A O 4
ATOM 8690 N N . LEU A 1 111 ? 4.774 -7.218 12.319 1.00 0.00 111 LEU A N 4
ATOM 8691 C CA . LEU A 1 111 ? 6.142 -6.851 12.669 1.00 0.00 111 LEU A CA 4
ATOM 8692 C C . LEU A 1 111 ? 6.457 -5.432 12.209 1.00 0.00 111 LEU A C 4
ATOM 8693 O O . LEU A 1 111 ? 7.217 -4.712 12.857 1.00 0.00 111 LEU A O 4
ATOM 8709 N N . PHE A 1 112 ? 5.869 -5.036 11.084 1.00 0.00 112 PHE A N 4
ATOM 8710 C CA . PHE A 1 112 ? 6.086 -3.702 10.536 1.00 0.00 112 PHE A CA 4
ATOM 8711 C C . PHE A 1 112 ? 4.842 -2.836 10.706 1.00 0.00 112 PHE A C 4
ATOM 8712 O O . PHE A 1 112 ? 3.840 -3.029 10.018 1.00 0.00 112 PHE A O 4
ATOM 8729 N N . VAL A 1 113 ? 4.913 -1.882 11.628 1.00 0.00 113 VAL A N 4
ATOM 8730 C CA . VAL A 1 113 ? 3.794 -0.986 11.891 1.00 0.00 113 VAL A CA 4
ATOM 8731 C C . VAL A 1 113 ? 4.281 0.368 12.397 1.00 0.00 113 VAL A C 4
ATOM 8732 O O . VAL A 1 113 ? 5.118 0.439 13.295 1.00 0.00 113 VAL A O 4
ATOM 8745 N N . PHE A 1 114 ? 3.752 1.440 11.816 1.00 0.00 114 PHE A N 4
ATOM 8746 C CA . PHE A 1 114 ? 4.135 2.789 12.213 1.00 0.00 114 PHE A CA 4
ATOM 8747 C C . PHE A 1 114 ? 2.950 3.535 12.819 1.00 0.00 114 PHE A C 4
ATOM 8748 O O . PHE A 1 114 ? 1.908 3.685 12.183 1.00 0.00 114 PHE A O 4
ATOM 8765 N N . SER A 1 115 ? 3.119 3.996 14.053 1.00 0.00 115 SER A N 4
ATOM 8766 C CA . SER A 1 115 ? 2.063 4.724 14.749 1.00 0.00 115 SER A CA 4
ATOM 8767 C C . SER A 1 115 ? 2.156 6.220 14.470 1.00 0.00 115 SER A C 4
ATOM 8768 O O . SER A 1 115 ? 3.215 6.828 14.631 1.00 0.00 115 SER A O 4
ATOM 8776 N N . ILE A 1 116 ? 1.040 6.810 14.051 1.00 0.00 116 ILE A N 4
ATOM 8777 C CA . ILE A 1 116 ? 0.994 8.236 13.751 1.00 0.00 116 ILE A CA 4
ATOM 8778 C C . ILE A 1 116 ? 0.359 9.015 14.897 1.00 0.00 116 ILE A C 4
ATOM 8779 O O . ILE A 1 116 ? -0.377 8.453 15.708 1.00 0.00 116 ILE A O 4
ATOM 8795 N N . SER A 1 117 ? 0.647 10.311 14.958 1.00 0.00 117 SER A N 4
ATOM 8796 C CA . SER A 1 117 ? 0.101 11.165 16.009 1.00 0.00 117 SER A CA 4
ATOM 8797 C C . SER A 1 117 ? -0.039 12.604 15.525 1.00 0.00 117 SER A C 4
ATOM 8798 O O . SER A 1 117 ? 0.121 12.890 14.339 1.00 0.00 117 SER A O 4
ATOM 8806 N N . MET A 1 118 ? -0.341 13.508 16.454 1.00 0.00 118 MET A N 4
ATOM 8807 C CA . MET A 1 118 ? -0.504 14.919 16.122 1.00 0.00 118 MET A CA 4
ATOM 8808 C C . MET A 1 118 ? -0.041 15.812 17.274 1.00 0.00 118 MET A C 4
ATOM 8809 O O . MET A 1 118 ? -0.733 15.937 18.285 1.00 0.00 118 MET A O 4
ATOM 8823 N N . PRO A 1 119 ? 1.138 16.447 17.139 1.00 0.00 119 PRO A N 4
ATOM 8824 C CA . PRO A 1 119 ? 1.681 17.328 18.176 1.00 0.00 119 PRO A CA 4
ATOM 8825 C C . PRO A 1 119 ? 1.018 18.703 18.176 1.00 0.00 119 PRO A C 4
ATOM 8826 O O . PRO A 1 119 ? 1.685 19.724 18.007 1.00 0.00 119 PRO A O 4
ATOM 8837 N N . SER A 1 120 ? -0.296 18.720 18.367 1.00 0.00 120 SER A N 4
ATOM 8838 C CA . SER A 1 120 ? -1.049 19.970 18.390 1.00 0.00 120 SER A CA 4
ATOM 8839 C C . SER A 1 120 ? -2.522 19.712 18.694 1.00 0.00 120 SER A C 4
ATOM 8840 O O . SER A 1 120 ? -3.126 20.398 19.517 1.00 0.00 120 SER A O 4
ATOM 8848 N N . VAL A 1 121 ? -3.089 18.714 18.025 1.00 0.00 121 VAL A N 4
ATOM 8849 C CA . VAL A 1 121 ? -4.489 18.360 18.223 1.00 0.00 121 VAL A CA 4
ATOM 8850 C C . VAL A 1 121 ? -4.725 17.833 19.634 1.00 0.00 121 VAL A C 4
ATOM 8851 O O . VAL A 1 121 ? -5.416 18.461 20.437 1.00 0.00 121 VAL A O 4
ATOM 8864 N N . ALA A 1 122 ? -4.147 16.674 19.921 1.00 0.00 122 ALA A N 4
ATOM 8865 C CA . ALA A 1 122 ? -4.284 16.043 21.226 1.00 0.00 122 ALA A CA 4
ATOM 8866 C C . ALA A 1 122 ? -3.516 14.726 21.260 1.00 0.00 122 ALA A C 4
ATOM 8867 O O . ALA A 1 122 ? -2.559 14.542 20.507 1.00 0.00 122 ALA A O 4
ATOM 8874 N N . GLN A 1 123 ? -3.933 13.810 22.128 1.00 0.00 123 GLN A N 4
ATOM 8875 C CA . GLN A 1 123 ? -3.273 12.515 22.239 1.00 0.00 123 GLN A CA 4
ATOM 8876 C C . GLN A 1 123 ? -3.816 11.532 21.203 1.00 0.00 123 GLN A C 4
ATOM 8877 O O . GLN A 1 123 ? -4.140 10.389 21.528 1.00 0.00 123 GLN A O 4
ATOM 8891 N N . TRP A 1 124 ? -3.912 11.980 19.952 1.00 0.00 124 TRP A N 4
ATOM 8892 C CA . TRP A 1 124 ? -4.414 11.136 18.874 1.00 0.00 124 TRP A CA 4
ATOM 8893 C C . TRP A 1 124 ? -3.326 10.190 18.375 1.00 0.00 124 TRP A C 4
ATOM 8894 O O . TRP A 1 124 ? -2.217 10.619 18.055 1.00 0.00 124 TRP A O 4
ATOM 8915 N N . SER A 1 125 ? -3.650 8.904 18.309 1.00 0.00 125 SER A N 4
ATOM 8916 C CA . SER A 1 125 ? -2.698 7.900 17.848 1.00 0.00 125 SER A CA 4
ATOM 8917 C C . SER A 1 125 ? -3.343 6.963 16.832 1.00 0.00 125 SER A C 4
ATOM 8918 O O . SER A 1 125 ? -4.265 6.217 17.160 1.00 0.00 125 SER A O 4
ATOM 8926 N N . LEU A 1 126 ? -2.852 7.008 15.597 1.00 0.00 126 LEU A N 4
ATOM 8927 C CA . LEU A 1 126 ? -3.382 6.161 14.534 1.00 0.00 126 LEU A CA 4
ATOM 8928 C C . LEU A 1 126 ? -2.353 5.123 14.097 1.00 0.00 126 LEU A C 4
ATOM 8929 O O . LEU A 1 126 ? -1.320 5.464 13.521 1.00 0.00 126 LEU A O 4
ATOM 8945 N N . ASP A 1 127 ? -2.642 3.856 14.374 1.00 0.00 127 ASP A N 4
ATOM 8946 C CA . ASP A 1 127 ? -1.741 2.769 14.008 1.00 0.00 127 ASP A CA 4
ATOM 8947 C C . ASP A 1 127 ? -1.937 2.369 12.549 1.00 0.00 127 ASP A C 4
ATOM 8948 O O . ASP A 1 127 ? -3.053 2.074 12.120 1.00 0.00 127 ASP A O 4
ATOM 8957 N N . VAL A 1 128 ? -0.846 2.360 11.791 1.00 0.00 128 VAL A N 4
ATOM 8958 C CA . VAL A 1 128 ? -0.899 1.995 10.381 1.00 0.00 128 VAL A CA 4
ATOM 8959 C C . VAL A 1 128 ? 0.256 1.069 10.010 1.00 0.00 128 VAL A C 4
ATOM 8960 O O . VAL A 1 128 ? 1.306 1.082 10.653 1.00 0.00 128 VAL A O 4
ATOM 8973 N N . ALA A 1 129 ? 0.055 0.267 8.970 1.00 0.00 129 ALA A N 4
ATOM 8974 C CA . ALA A 1 129 ? 1.079 -0.667 8.516 1.00 0.00 129 ALA A CA 4
ATOM 8975 C C . ALA A 1 129 ? 0.813 -1.122 7.085 1.00 0.00 129 ALA A C 4
ATOM 8976 O O . ALA A 1 129 ? -0.281 -1.587 6.763 1.00 0.00 129 ALA A O 4
ATOM 8983 N N . ALA A 1 130 ? 1.821 -0.986 6.228 1.00 0.00 130 ALA A N 4
ATOM 8984 C CA . ALA A 1 130 ? 1.698 -1.384 4.832 1.00 0.00 130 ALA A CA 4
ATOM 8985 C C . ALA A 1 130 ? 2.170 -2.821 4.630 1.00 0.00 130 ALA A C 4
ATOM 8986 O O . ALA A 1 130 ? 3.137 -3.260 5.252 1.00 0.00 130 ALA A O 4
ATOM 8993 N N . ASP A 1 131 ? 1.480 -3.550 3.757 1.00 0.00 131 ASP A N 4
ATOM 8994 C CA . ASP A 1 131 ? 1.830 -4.940 3.474 1.00 0.00 131 ASP A CA 4
ATOM 8995 C C . ASP A 1 131 ? 3.282 -5.054 3.021 1.00 0.00 131 ASP A C 4
ATOM 8996 O O . ASP A 1 131 ? 3.980 -6.006 3.368 1.00 0.00 131 ASP A O 4
ATOM 9005 N N . SER A 1 132 ? 3.728 -4.074 2.244 1.00 0.00 132 SER A N 4
ATOM 9006 C CA . SER A 1 132 ? 5.097 -4.055 1.741 1.00 0.00 132 SER A CA 4
ATOM 9007 C C . SER A 1 132 ? 5.979 -3.168 2.608 1.00 0.00 132 SER A C 4
ATOM 9008 O O . SER A 1 132 ? 5.795 -1.952 2.658 1.00 0.00 132 SER A O 4
ATOM 9016 N N . GLN A 1 133 ? 6.943 -3.784 3.287 1.00 0.00 133 GLN A N 4
ATOM 9017 C CA . GLN A 1 133 ? 7.861 -3.048 4.150 1.00 0.00 133 GLN A CA 4
ATOM 9018 C C . GLN A 1 133 ? 8.426 -1.835 3.419 1.00 0.00 133 GLN A C 4
ATOM 9019 O O . GLN A 1 133 ? 8.781 -0.832 4.039 1.00 0.00 133 GLN A O 4
ATOM 9033 N N . GLU A 1 134 ? 8.496 -1.931 2.094 1.00 0.00 134 GLU A N 4
ATOM 9034 C CA . GLU A 1 134 ? 9.007 -0.837 1.279 1.00 0.00 134 GLU A CA 4
ATOM 9035 C C . GLU A 1 134 ? 7.989 0.292 1.210 1.00 0.00 134 GLU A C 4
ATOM 9036 O O . GLU A 1 134 ? 8.339 1.468 1.317 1.00 0.00 134 GLU A O 4
ATOM 9048 N N . GLU A 1 135 ? 6.725 -0.076 1.046 1.00 0.00 135 GLU A N 4
ATOM 9049 C CA . GLU A 1 135 ? 5.648 0.902 0.978 1.00 0.00 135 GLU A CA 4
ATOM 9050 C C . GLU A 1 135 ? 5.447 1.556 2.340 1.00 0.00 135 GLU A C 4
ATOM 9051 O O . GLU A 1 135 ? 5.046 2.716 2.431 1.00 0.00 135 GLU A O 4
ATOM 9063 N N . LEU A 1 136 ? 5.737 0.801 3.396 1.00 0.00 136 LEU A N 4
ATOM 9064 C CA . LEU A 1 136 ? 5.598 1.305 4.757 1.00 0.00 136 LEU A CA 4
ATOM 9065 C C . LEU A 1 136 ? 6.635 2.384 5.032 1.00 0.00 136 LEU A C 4
ATOM 9066 O O . LEU A 1 136 ? 6.318 3.441 5.577 1.00 0.00 136 LEU A O 4
ATOM 9082 N N . GLN A 1 137 ? 7.874 2.112 4.643 1.00 0.00 137 GLN A N 4
ATOM 9083 C CA . GLN A 1 137 ? 8.961 3.063 4.837 1.00 0.00 137 GLN A CA 4
ATOM 9084 C C . GLN A 1 137 ? 8.760 4.283 3.950 1.00 0.00 137 GLN A C 4
ATOM 9085 O O . GLN A 1 137 ? 8.950 5.420 4.382 1.00 0.00 137 GLN A O 4
ATOM 9099 N N . ASP A 1 138 ? 8.363 4.036 2.707 1.00 0.00 138 ASP A N 4
ATOM 9100 C CA . ASP A 1 138 ? 8.119 5.110 1.757 1.00 0.00 138 ASP A CA 4
ATOM 9101 C C . ASP A 1 138 ? 6.916 5.937 2.191 1.00 0.00 138 ASP A C 4
ATOM 9102 O O . ASP A 1 138 ? 6.845 7.138 1.927 1.00 0.00 138 ASP A O 4
ATOM 9111 N N . TRP A 1 139 ? 5.973 5.286 2.866 1.00 0.00 139 TRP A N 4
ATOM 9112 C CA . TRP A 1 139 ? 4.775 5.959 3.348 1.00 0.00 139 TRP A CA 4
ATOM 9113 C C . TRP A 1 139 ? 5.131 6.978 4.422 1.00 0.00 139 TRP A C 4
ATOM 9114 O O . TRP A 1 139 ? 4.667 8.118 4.394 1.00 0.00 139 TRP A O 4
ATOM 9135 N N . VAL A 1 140 ? 5.960 6.554 5.368 1.00 0.00 140 VAL A N 4
ATOM 9136 C CA . VAL A 1 140 ? 6.386 7.424 6.457 1.00 0.00 140 VAL A CA 4
ATOM 9137 C C . VAL A 1 140 ? 7.144 8.634 5.923 1.00 0.00 140 VAL A C 4
ATOM 9138 O O . VAL A 1 140 ? 6.912 9.766 6.352 1.00 0.00 140 VAL A O 4
ATOM 9151 N N . LYS A 1 141 ? 8.048 8.385 4.985 1.00 0.00 141 LYS A N 4
ATOM 9152 C CA . LYS A 1 141 ? 8.842 9.452 4.390 1.00 0.00 141 LYS A CA 4
ATOM 9153 C C . LYS A 1 141 ? 7.955 10.436 3.638 1.00 0.00 141 LYS A C 4
ATOM 9154 O O . LYS A 1 141 ? 8.213 11.641 3.635 1.00 0.00 141 LYS A O 4
ATOM 9173 N N . LYS A 1 142 ? 6.908 9.922 3.005 1.00 0.00 142 LYS A N 4
ATOM 9174 C CA . LYS A 1 142 ? 5.986 10.766 2.256 1.00 0.00 142 LYS A CA 4
ATOM 9175 C C . LYS A 1 142 ? 5.225 11.687 3.196 1.00 0.00 142 LYS A C 4
ATOM 9176 O O . LYS A 1 142 ? 5.205 12.902 3.001 1.00 0.00 142 LYS A O 4
ATOM 9195 N N . ILE A 1 143 ? 4.615 11.113 4.228 1.00 0.00 143 ILE A N 4
ATOM 9196 C CA . ILE A 1 143 ? 3.880 11.908 5.202 1.00 0.00 143 ILE A CA 4
ATOM 9197 C C . ILE A 1 143 ? 4.779 13.009 5.747 1.00 0.00 143 ILE A C 4
ATOM 9198 O O . ILE A 1 143 ? 4.331 14.123 6.022 1.00 0.00 143 ILE A O 4
ATOM 9214 N N . ARG A 1 144 ? 6.062 12.686 5.880 1.00 0.00 144 ARG A N 4
ATOM 9215 C CA . ARG A 1 144 ? 7.044 13.638 6.372 1.00 0.00 144 ARG A CA 4
ATOM 9216 C C . ARG A 1 144 ? 7.444 14.615 5.269 1.00 0.00 144 ARG A C 4
ATOM 9217 O O . ARG A 1 144 ? 7.816 15.754 5.546 1.00 0.00 144 ARG A O 4
ATOM 9238 N N . GLU A 1 145 ? 7.364 14.165 4.015 1.00 0.00 145 GLU A N 4
ATOM 9239 C CA . GLU A 1 145 ? 7.716 15.016 2.885 1.00 0.00 145 GLU A CA 4
ATOM 9240 C C . GLU A 1 145 ? 6.626 16.047 2.625 1.00 0.00 145 GLU A C 4
ATOM 9241 O O . GLU A 1 145 ? 6.911 17.207 2.329 1.00 0.00 145 GLU A O 4
ATOM 9253 N N . VAL A 1 146 ? 5.377 15.619 2.756 1.00 0.00 146 VAL A N 4
ATOM 9254 C CA . VAL A 1 146 ? 4.241 16.508 2.551 1.00 0.00 146 VAL A CA 4
ATOM 9255 C C . VAL A 1 146 ? 4.029 17.384 3.778 1.00 0.00 146 VAL A C 4
ATOM 9256 O O . VAL A 1 146 ? 3.500 18.492 3.681 1.00 0.00 146 VAL A O 4
ATOM 9269 N N . ALA A 1 147 ? 4.452 16.881 4.933 1.00 0.00 147 ALA A N 4
ATOM 9270 C CA . ALA A 1 147 ? 4.319 17.614 6.181 1.00 0.00 147 ALA A CA 4
ATOM 9271 C C . ALA A 1 147 ? 5.383 18.698 6.288 1.00 0.00 147 ALA A C 4
ATOM 9272 O O . ALA A 1 147 ? 5.135 19.776 6.831 1.00 0.00 147 ALA A O 4
ATOM 9279 N N . GLN A 1 148 ? 6.570 18.410 5.764 1.00 0.00 148 GLN A N 4
ATOM 9280 C CA . GLN A 1 148 ? 7.670 19.366 5.799 1.00 0.00 148 GLN A CA 4
ATOM 9281 C C . GLN A 1 148 ? 7.505 20.435 4.721 1.00 0.00 148 GLN A C 4
ATOM 9282 O O . GLN A 1 148 ? 8.234 21.425 4.702 1.00 0.00 148 GLN A O 4
ATOM 9296 N N . THR A 1 149 ? 6.542 20.230 3.822 1.00 0.00 149 THR A N 4
ATOM 9297 C CA . THR A 1 149 ? 6.291 21.183 2.745 1.00 0.00 149 THR A CA 4
ATOM 9298 C C . THR A 1 149 ? 4.928 21.852 2.908 1.00 0.00 149 THR A C 4
ATOM 9299 O O . THR A 1 149 ? 4.737 22.998 2.504 1.00 0.00 149 THR A O 4
ATOM 9310 N N . ALA A 1 150 ? 3.985 21.129 3.503 1.00 0.00 150 ALA A N 4
ATOM 9311 C CA . ALA A 1 150 ? 2.641 21.657 3.717 1.00 0.00 150 ALA A CA 4
ATOM 9312 C C . ALA A 1 150 ? 2.599 22.573 4.935 1.00 0.00 150 ALA A C 4
ATOM 9313 O O . ALA A 1 150 ? 3.590 22.591 5.696 1.00 0.00 150 ALA A O 4
ATOM 9321 N N . SER A 1 1 ? -3.571 13.691 -4.053 1.00 0.00 1 SER A N 5
ATOM 9322 C CA . SER A 1 1 ? -3.207 12.403 -3.408 1.00 0.00 1 SER A CA 5
ATOM 9323 C C . SER A 1 1 ? -1.829 11.929 -3.860 1.00 0.00 1 SER A C 5
ATOM 9324 O O . SER A 1 1 ? -1.683 11.358 -4.941 1.00 0.00 1 SER A O 5
ATOM 9334 N N . ILE A 1 2 ? -0.824 12.168 -3.025 1.00 0.00 2 ILE A N 5
ATOM 9335 C CA . ILE A 1 2 ? 0.541 11.765 -3.340 1.00 0.00 2 ILE A CA 5
ATOM 9336 C C . ILE A 1 2 ? 0.723 10.260 -3.172 1.00 0.00 2 ILE A C 5
ATOM 9337 O O . ILE A 1 2 ? 1.525 9.640 -3.869 1.00 0.00 2 ILE A O 5
ATOM 9353 N N . LYS A 1 3 ? -0.028 9.679 -2.241 1.00 0.00 3 LYS A N 5
ATOM 9354 C CA . LYS A 1 3 ? 0.049 8.247 -1.983 1.00 0.00 3 LYS A CA 5
ATOM 9355 C C . LYS A 1 3 ? -1.306 7.697 -1.549 1.00 0.00 3 LYS A C 5
ATOM 9356 O O . LYS A 1 3 ? -1.840 8.082 -0.508 1.00 0.00 3 LYS A O 5
ATOM 9375 N N . ASN A 1 4 ? -1.860 6.798 -2.355 1.00 0.00 4 ASN A N 5
ATOM 9376 C CA . ASN A 1 4 ? -3.153 6.194 -2.055 1.00 0.00 4 ASN A CA 5
ATOM 9377 C C . ASN A 1 4 ? -3.118 4.689 -2.292 1.00 0.00 4 ASN A C 5
ATOM 9378 O O . ASN A 1 4 ? -2.775 4.229 -3.382 1.00 0.00 4 ASN A O 5
ATOM 9389 N N . GLY A 1 5 ? -3.476 3.925 -1.266 1.00 0.00 5 GLY A N 5
ATOM 9390 C CA . GLY A 1 5 ? -3.478 2.478 -1.385 1.00 0.00 5 GLY A CA 5
ATOM 9391 C C . GLY A 1 5 ? -4.280 1.807 -0.288 1.00 0.00 5 GLY A C 5
ATOM 9392 O O . GLY A 1 5 ? -5.174 2.416 0.299 1.00 0.00 5 GLY A O 5
ATOM 9396 N N . ILE A 1 6 ? -3.958 0.547 -0.009 1.00 0.00 6 ILE A N 5
ATOM 9397 C CA . ILE A 1 6 ? -4.655 -0.208 1.025 1.00 0.00 6 ILE A CA 5
ATOM 9398 C C . ILE A 1 6 ? -3.793 -0.358 2.273 1.00 0.00 6 ILE A C 5
ATOM 9399 O O . ILE A 1 6 ? -2.911 -1.215 2.331 1.00 0.00 6 ILE A O 5
ATOM 9415 N N . LEU A 1 7 ? -4.054 0.481 3.270 1.00 0.00 7 LEU A N 5
ATOM 9416 C CA . LEU A 1 7 ? -3.302 0.441 4.518 1.00 0.00 7 LEU A CA 5
ATOM 9417 C C . LEU A 1 7 ? -4.112 -0.238 5.618 1.00 0.00 7 LEU A C 5
ATOM 9418 O O . LEU A 1 7 ? -5.320 -0.032 5.731 1.00 0.00 7 LEU A O 5
ATOM 9434 N N . TYR A 1 8 ? -3.438 -1.051 6.425 1.00 0.00 8 TYR A N 5
ATOM 9435 C CA . TYR A 1 8 ? -4.094 -1.763 7.514 1.00 0.00 8 TYR A CA 5
ATOM 9436 C C . TYR A 1 8 ? -4.277 -0.858 8.728 1.00 0.00 8 TYR A C 5
ATOM 9437 O O . TYR A 1 8 ? -3.400 -0.060 9.058 1.00 0.00 8 TYR A O 5
ATOM 9455 N N . LEU A 1 9 ? -5.423 -0.988 9.390 1.00 0.00 9 LEU A N 5
ATOM 9456 C CA . LEU A 1 9 ? -5.721 -0.184 10.569 1.00 0.00 9 LEU A CA 5
ATOM 9457 C C . LEU A 1 9 ? -6.679 -0.921 11.499 1.00 0.00 9 LEU A C 5
ATOM 9458 O O . LEU A 1 9 ? -7.882 -0.984 11.245 1.00 0.00 9 LEU A O 5
ATOM 9474 N N . GLU A 1 10 ? -6.138 -1.481 12.575 1.00 0.00 10 GLU A N 5
ATOM 9475 C CA . GLU A 1 10 ? -6.943 -2.219 13.543 1.00 0.00 10 GLU A CA 5
ATOM 9476 C C . GLU A 1 10 ? -7.835 -1.274 14.341 1.00 0.00 10 GLU A C 5
ATOM 9477 O O . GLU A 1 10 ? -7.514 -0.099 14.518 1.00 0.00 10 GLU A O 5
ATOM 9489 N N . ASP A 1 11 ? -8.958 -1.798 14.825 1.00 0.00 11 ASP A N 5
ATOM 9490 C CA . ASP A 1 11 ? -9.897 -1.005 15.608 1.00 0.00 11 ASP A CA 5
ATOM 9491 C C . ASP A 1 11 ? -9.952 -1.495 17.052 1.00 0.00 11 ASP A C 5
ATOM 9492 O O . ASP A 1 11 ? -9.732 -2.675 17.324 1.00 0.00 11 ASP A O 5
ATOM 9501 N N . PRO A 1 12 ? -10.248 -0.592 18.003 1.00 0.00 12 PRO A N 5
ATOM 9502 C CA . PRO A 1 12 ? -10.331 -0.940 19.425 1.00 0.00 12 PRO A CA 5
ATOM 9503 C C . PRO A 1 12 ? -11.583 -1.746 19.758 1.00 0.00 12 PRO A C 5
ATOM 9504 O O . PRO A 1 12 ? -11.655 -2.394 20.802 1.00 0.00 12 PRO A O 5
ATOM 9515 N N . VAL A 1 13 ? -12.568 -1.704 18.866 1.00 0.00 13 VAL A N 5
ATOM 9516 C CA . VAL A 1 13 ? -13.816 -2.433 19.073 1.00 0.00 13 VAL A CA 5
ATOM 9517 C C . VAL A 1 13 ? -13.613 -3.933 18.896 1.00 0.00 13 VAL A C 5
ATOM 9518 O O . VAL A 1 13 ? -14.038 -4.730 19.732 1.00 0.00 13 VAL A O 5
ATOM 9531 N N . ASN A 1 14 ? -12.959 -4.306 17.806 1.00 0.00 14 ASN A N 5
ATOM 9532 C CA . ASN A 1 14 ? -12.694 -5.709 17.515 1.00 0.00 14 ASN A CA 5
ATOM 9533 C C . ASN A 1 14 ? -11.260 -6.080 17.880 1.00 0.00 14 ASN A C 5
ATOM 9534 O O . ASN A 1 14 ? -10.936 -7.255 18.053 1.00 0.00 14 ASN A O 5
ATOM 9545 N N . HIS A 1 15 ? -10.404 -5.069 17.999 1.00 0.00 15 HIS A N 5
ATOM 9546 C CA . HIS A 1 15 ? -9.004 -5.291 18.345 1.00 0.00 15 HIS A CA 5
ATOM 9547 C C . HIS A 1 15 ? -8.319 -6.174 17.308 1.00 0.00 15 HIS A C 5
ATOM 9548 O O . HIS A 1 15 ? -7.552 -7.074 17.651 1.00 0.00 15 HIS A O 5
ATOM 9563 N N . GLU A 1 16 ? -8.600 -5.910 16.035 1.00 0.00 16 GLU A N 5
ATOM 9564 C CA . GLU A 1 16 ? -8.008 -6.682 14.947 1.00 0.00 16 GLU A CA 5
ATOM 9565 C C . GLU A 1 16 ? -7.772 -5.804 13.724 1.00 0.00 16 GLU A C 5
ATOM 9566 O O . GLU A 1 16 ? -8.537 -4.877 13.455 1.00 0.00 16 GLU A O 5
ATOM 9578 N N . TRP A 1 17 ? -6.708 -6.100 12.984 1.00 0.00 17 TRP A N 5
ATOM 9579 C CA . TRP A 1 17 ? -6.370 -5.339 11.788 1.00 0.00 17 TRP A CA 5
ATOM 9580 C C . TRP A 1 17 ? -7.339 -5.652 10.653 1.00 0.00 17 TRP A C 5
ATOM 9581 O O . TRP A 1 17 ? -7.880 -6.753 10.571 1.00 0.00 17 TRP A O 5
ATOM 9602 N N . TYR A 1 18 ? -7.553 -4.674 9.777 1.00 0.00 18 TYR A N 5
ATOM 9603 C CA . TYR A 1 18 ? -8.457 -4.847 8.646 1.00 0.00 18 TYR A CA 5
ATOM 9604 C C . TYR A 1 18 ? -7.938 -4.103 7.416 1.00 0.00 18 TYR A C 5
ATOM 9605 O O . TYR A 1 18 ? -7.428 -2.987 7.527 1.00 0.00 18 TYR A O 5
ATOM 9623 N N . PRO A 1 19 ? -8.061 -4.711 6.223 1.00 0.00 19 PRO A N 5
ATOM 9624 C CA . PRO A 1 19 ? -7.602 -4.098 4.974 1.00 0.00 19 PRO A CA 5
ATOM 9625 C C . PRO A 1 19 ? -8.514 -2.968 4.512 1.00 0.00 19 PRO A C 5
ATOM 9626 O O . PRO A 1 19 ? -9.449 -3.187 3.740 1.00 0.00 19 PRO A O 5
ATOM 9637 N N . HIS A 1 20 ? -8.240 -1.758 4.990 1.00 0.00 20 HIS A N 5
ATOM 9638 C CA . HIS A 1 20 ? -9.039 -0.593 4.625 1.00 0.00 20 HIS A CA 5
ATOM 9639 C C . HIS A 1 20 ? -8.299 0.279 3.617 1.00 0.00 20 HIS A C 5
ATOM 9640 O O . HIS A 1 20 ? -7.083 0.160 3.452 1.00 0.00 20 HIS A O 5
ATOM 9655 N N . TYR A 1 21 ? -9.037 1.155 2.944 1.00 0.00 21 TYR A N 5
ATOM 9656 C CA . TYR A 1 21 ? -8.451 2.048 1.950 1.00 0.00 21 TYR A CA 5
ATOM 9657 C C . TYR A 1 21 ? -8.074 3.387 2.578 1.00 0.00 21 TYR A C 5
ATOM 9658 O O . TYR A 1 21 ? -8.826 3.944 3.376 1.00 0.00 21 TYR A O 5
ATOM 9676 N N . PHE A 1 22 ? -6.902 3.897 2.211 1.00 0.00 22 PHE A N 5
ATOM 9677 C CA . PHE A 1 22 ? -6.426 5.170 2.737 1.00 0.00 22 PHE A CA 5
ATOM 9678 C C . PHE A 1 22 ? -5.775 6.005 1.638 1.00 0.00 22 PHE A C 5
ATOM 9679 O O . PHE A 1 22 ? -5.313 5.471 0.629 1.00 0.00 22 PHE A O 5
ATOM 9696 N N . VAL A 1 23 ? -5.742 7.317 1.844 1.00 0.00 23 VAL A N 5
ATOM 9697 C CA . VAL A 1 23 ? -5.144 8.230 0.876 1.00 0.00 23 VAL A CA 5
ATOM 9698 C C . VAL A 1 23 ? -4.380 9.345 1.581 1.00 0.00 23 VAL A C 5
ATOM 9699 O O . VAL A 1 23 ? -4.725 9.738 2.696 1.00 0.00 23 VAL A O 5
ATOM 9712 N N . LEU A 1 24 ? -3.339 9.851 0.929 1.00 0.00 24 LEU A N 5
ATOM 9713 C CA . LEU A 1 24 ? -2.527 10.918 1.501 1.00 0.00 24 LEU A CA 5
ATOM 9714 C C . LEU A 1 24 ? -2.279 12.029 0.485 1.00 0.00 24 LEU A C 5
ATOM 9715 O O . LEU A 1 24 ? -1.669 11.803 -0.560 1.00 0.00 24 LEU A O 5
ATOM 9731 N N . THR A 1 25 ? -2.752 13.230 0.804 1.00 0.00 25 THR A N 5
ATOM 9732 C CA . THR A 1 25 ? -2.577 14.379 -0.077 1.00 0.00 25 THR A CA 5
ATOM 9733 C C . THR A 1 25 ? -1.590 15.376 0.526 1.00 0.00 25 THR A C 5
ATOM 9734 O O . THR A 1 25 ? -1.483 15.498 1.747 1.00 0.00 25 THR A O 5
ATOM 9745 N N . SER A 1 26 ? -0.869 16.081 -0.339 1.00 0.00 26 SER A N 5
ATOM 9746 C CA . SER A 1 26 ? 0.117 17.064 0.099 1.00 0.00 26 SER A CA 5
ATOM 9747 C C . SER A 1 26 ? -0.504 18.130 1.001 1.00 0.00 26 SER A C 5
ATOM 9748 O O . SER A 1 26 ? 0.206 18.829 1.723 1.00 0.00 26 SER A O 5
ATOM 9756 N N . SER A 1 27 ? -1.825 18.263 0.954 1.00 0.00 27 SER A N 5
ATOM 9757 C CA . SER A 1 27 ? -2.514 19.257 1.767 1.00 0.00 27 SER A CA 5
ATOM 9758 C C . SER A 1 27 ? -3.108 18.637 3.031 1.00 0.00 27 SER A C 5
ATOM 9759 O O . SER A 1 27 ? -3.319 19.328 4.027 1.00 0.00 27 SER A O 5
ATOM 9767 N N . LYS A 1 28 ? -3.379 17.336 2.985 1.00 0.00 28 LYS A N 5
ATOM 9768 C CA . LYS A 1 28 ? -3.956 16.636 4.130 1.00 0.00 28 LYS A CA 5
ATOM 9769 C C . LYS A 1 28 ? -4.052 15.138 3.857 1.00 0.00 28 LYS A C 5
ATOM 9770 O O . LYS A 1 28 ? -3.575 14.654 2.831 1.00 0.00 28 LYS A O 5
ATOM 9789 N N . ILE A 1 29 ? -4.677 14.408 4.777 1.00 0.00 29 ILE A N 5
ATOM 9790 C CA . ILE A 1 29 ? -4.839 12.967 4.627 1.00 0.00 29 ILE A CA 5
ATOM 9791 C C . ILE A 1 29 ? -6.303 12.611 4.384 1.00 0.00 29 ILE A C 5
ATOM 9792 O O . ILE A 1 29 ? -7.197 13.413 4.649 1.00 0.00 29 ILE A O 5
ATOM 9808 N N . TYR A 1 30 ? -6.542 11.406 3.876 1.00 0.00 30 TYR A N 5
ATOM 9809 C CA . TYR A 1 30 ? -7.900 10.953 3.598 1.00 0.00 30 TYR A CA 5
ATOM 9810 C C . TYR A 1 30 ? -8.124 9.537 4.121 1.00 0.00 30 TYR A C 5
ATOM 9811 O O . TYR A 1 30 ? -7.259 8.671 3.989 1.00 0.00 30 TYR A O 5
ATOM 9829 N N . TYR A 1 31 ? -9.289 9.311 4.719 1.00 0.00 31 TYR A N 5
ATOM 9830 C CA . TYR A 1 31 ? -9.630 8.001 5.264 1.00 0.00 31 TYR A CA 5
ATOM 9831 C C . TYR A 1 31 ? -10.900 7.457 4.617 1.00 0.00 31 TYR A C 5
ATOM 9832 O O . TYR A 1 31 ? -11.860 8.195 4.392 1.00 0.00 31 TYR A O 5
ATOM 9850 N N . SER A 1 32 ? -10.900 6.162 4.320 1.00 0.00 32 SER A N 5
ATOM 9851 C CA . SER A 1 32 ? -12.051 5.518 3.699 1.00 0.00 32 SER A CA 5
ATOM 9852 C C . SER A 1 32 ? -12.070 4.024 4.004 1.00 0.00 32 SER A C 5
ATOM 9853 O O . SER A 1 32 ? -11.050 3.446 4.383 1.00 0.00 32 SER A O 5
ATOM 9861 N N . GLU A 1 33 ? -13.232 3.405 3.834 1.00 0.00 33 GLU A N 5
ATOM 9862 C CA . GLU A 1 33 ? -13.384 1.977 4.092 1.00 0.00 33 GLU A CA 5
ATOM 9863 C C . GLU A 1 33 ? -13.978 1.265 2.879 1.00 0.00 33 GLU A C 5
ATOM 9864 O O . GLU A 1 33 ? -14.701 1.868 2.087 1.00 0.00 33 GLU A O 5
ATOM 9876 N N . GLU A 1 34 ? -13.669 -0.019 2.743 1.00 0.00 34 GLU A N 5
ATOM 9877 C CA . GLU A 1 34 ? -14.171 -0.813 1.629 1.00 0.00 34 GLU A CA 5
ATOM 9878 C C . GLU A 1 34 ? -15.478 -1.507 2.001 1.00 0.00 34 GLU A C 5
ATOM 9879 O O . GLU A 1 34 ? -15.970 -1.368 3.121 1.00 0.00 34 GLU A O 5
ATOM 9891 N N . THR A 1 35 ? -16.034 -2.256 1.055 1.00 0.00 35 THR A N 5
ATOM 9892 C CA . THR A 1 35 ? -17.284 -2.972 1.284 1.00 0.00 35 THR A CA 5
ATOM 9893 C C . THR A 1 35 ? -17.148 -4.440 0.891 1.00 0.00 35 THR A C 5
ATOM 9894 O O . THR A 1 35 ? -16.048 -4.922 0.619 1.00 0.00 35 THR A O 5
ATOM 9905 N N . SER A 1 36 ? -18.274 -5.147 0.861 1.00 0.00 36 SER A N 5
ATOM 9906 C CA . SER A 1 36 ? -18.280 -6.559 0.502 1.00 0.00 36 SER A CA 5
ATOM 9907 C C . SER A 1 36 ? -18.305 -6.735 -1.014 1.00 0.00 36 SER A C 5
ATOM 9908 O O . SER A 1 36 ? -18.938 -5.958 -1.727 1.00 0.00 36 SER A O 5
ATOM 9916 N N . SER A 1 37 ? -17.614 -7.762 -1.497 1.00 0.00 37 SER A N 5
ATOM 9917 C CA . SER A 1 37 ? -17.556 -8.040 -2.927 1.00 0.00 37 SER A CA 5
ATOM 9918 C C . SER A 1 37 ? -17.306 -9.523 -3.182 1.00 0.00 37 SER A C 5
ATOM 9919 O O . SER A 1 37 ? -16.765 -10.227 -2.330 1.00 0.00 37 SER A O 5
ATOM 9927 N N . ASP A 1 38 ? -17.704 -9.990 -4.362 1.00 0.00 38 ASP A N 5
ATOM 9928 C CA . ASP A 1 38 ? -17.523 -11.389 -4.729 1.00 0.00 38 ASP A CA 5
ATOM 9929 C C . ASP A 1 38 ? -16.182 -11.600 -5.423 1.00 0.00 38 ASP A C 5
ATOM 9930 O O . ASP A 1 38 ? -15.513 -12.611 -5.211 1.00 0.00 38 ASP A O 5
ATOM 9939 N N . GLN A 1 39 ? -15.798 -10.640 -6.255 1.00 0.00 39 GLN A N 5
ATOM 9940 C CA . GLN A 1 39 ? -14.536 -10.716 -6.985 1.00 0.00 39 GLN A CA 5
ATOM 9941 C C . GLN A 1 39 ? -14.479 -11.977 -7.843 1.00 0.00 39 GLN A C 5
ATOM 9942 O O . GLN A 1 39 ? -13.409 -12.543 -8.061 1.00 0.00 39 GLN A O 5
ATOM 9956 N N . GLY A 1 40 ? -15.638 -12.411 -8.325 1.00 0.00 40 GLY A N 5
ATOM 9957 C CA . GLY A 1 40 ? -15.698 -13.601 -9.153 1.00 0.00 40 GLY A CA 5
ATOM 9958 C C . GLY A 1 40 ? -16.517 -13.391 -10.413 1.00 0.00 40 GLY A C 5
ATOM 9959 O O . GLY A 1 40 ? -17.185 -14.310 -10.886 1.00 0.00 40 GLY A O 5
ATOM 9963 N N . ASN A 1 41 ? -16.462 -12.180 -10.957 1.00 0.00 41 ASN A N 5
ATOM 9964 C CA . ASN A 1 41 ? -17.204 -11.854 -12.168 1.00 0.00 41 ASN A CA 5
ATOM 9965 C C . ASN A 1 41 ? -16.676 -10.569 -12.800 1.00 0.00 41 ASN A C 5
ATOM 9966 O O . ASN A 1 41 ? -17.427 -9.816 -13.418 1.00 0.00 41 ASN A O 5
ATOM 9977 N N . GLU A 1 42 ? -15.379 -10.328 -12.639 1.00 0.00 42 GLU A N 5
ATOM 9978 C CA . GLU A 1 42 ? -14.749 -9.137 -13.193 1.00 0.00 42 GLU A CA 5
ATOM 9979 C C . GLU A 1 42 ? -13.877 -9.488 -14.394 1.00 0.00 42 GLU A C 5
ATOM 9980 O O . GLU A 1 42 ? -12.832 -8.876 -14.615 1.00 0.00 42 GLU A O 5
ATOM 9992 N N . ASP A 1 43 ? -14.312 -10.479 -15.165 1.00 0.00 43 ASP A N 5
ATOM 9993 C CA . ASP A 1 43 ? -13.571 -10.912 -16.343 1.00 0.00 43 ASP A CA 5
ATOM 9994 C C . ASP A 1 43 ? -12.183 -11.415 -15.959 1.00 0.00 43 ASP A C 5
ATOM 9995 O O . ASP A 1 43 ? -11.848 -11.497 -14.777 1.00 0.00 43 ASP A O 5
ATOM 10004 N N . GLU A 1 44 ? -11.381 -11.746 -16.964 1.00 0.00 44 GLU A N 5
ATOM 10005 C CA . GLU A 1 44 ? -10.028 -12.240 -16.732 1.00 0.00 44 GLU A CA 5
ATOM 10006 C C . GLU A 1 44 ? -9.034 -11.086 -16.645 1.00 0.00 44 GLU A C 5
ATOM 10007 O O . GLU A 1 44 ? -9.421 -9.918 -16.669 1.00 0.00 44 GLU A O 5
ATOM 10019 N N . GLU A 1 45 ? -7.752 -11.422 -16.544 1.00 0.00 45 GLU A N 5
ATOM 10020 C CA . GLU A 1 45 ? -6.703 -10.413 -16.454 1.00 0.00 45 GLU A CA 5
ATOM 10021 C C . GLU A 1 45 ? -6.524 -9.694 -17.787 1.00 0.00 45 GLU A C 5
ATOM 10022 O O . GLU A 1 45 ? -5.963 -10.247 -18.733 1.00 0.00 45 GLU A O 5
ATOM 10034 N N . GLU A 1 46 ? -7.003 -8.457 -17.854 1.00 0.00 46 GLU A N 5
ATOM 10035 C CA . GLU A 1 46 ? -6.895 -7.660 -19.070 1.00 0.00 46 GLU A CA 5
ATOM 10036 C C . GLU A 1 46 ? -7.584 -8.356 -20.242 1.00 0.00 46 GLU A C 5
ATOM 10037 O O . GLU A 1 46 ? -6.939 -9.052 -21.027 1.00 0.00 46 GLU A O 5
ATOM 10049 N N . PRO A 1 47 ? -8.909 -8.176 -20.377 1.00 0.00 47 PRO A N 5
ATOM 10050 C CA . PRO A 1 47 ? -9.683 -8.790 -21.459 1.00 0.00 47 PRO A CA 5
ATOM 10051 C C . PRO A 1 47 ? -9.390 -8.155 -22.815 1.00 0.00 47 PRO A C 5
ATOM 10052 O O . PRO A 1 47 ? -8.868 -7.043 -22.889 1.00 0.00 47 PRO A O 5
ATOM 10063 N N . LYS A 1 48 ? -9.730 -8.869 -23.882 1.00 0.00 48 LYS A N 5
ATOM 10064 C CA . LYS A 1 48 ? -9.502 -8.375 -25.236 1.00 0.00 48 LYS A CA 5
ATOM 10065 C C . LYS A 1 48 ? -10.687 -7.543 -25.718 1.00 0.00 48 LYS A C 5
ATOM 10066 O O . LYS A 1 48 ? -11.754 -7.551 -25.103 1.00 0.00 48 LYS A O 5
ATOM 10085 N N . GLU A 1 49 ? -10.491 -6.829 -26.820 1.00 0.00 49 GLU A N 5
ATOM 10086 C CA . GLU A 1 49 ? -11.543 -5.991 -27.386 1.00 0.00 49 GLU A CA 5
ATOM 10087 C C . GLU A 1 49 ? -12.241 -6.703 -28.542 1.00 0.00 49 GLU A C 5
ATOM 10088 O O . GLU A 1 49 ? -11.591 -7.313 -29.391 1.00 0.00 49 GLU A O 5
ATOM 10100 N N . ALA A 1 50 ? -13.567 -6.618 -28.567 1.00 0.00 50 ALA A N 5
ATOM 10101 C CA . ALA A 1 50 ? -14.352 -7.253 -29.619 1.00 0.00 50 ALA A CA 5
ATOM 10102 C C . ALA A 1 50 ? -14.957 -6.212 -30.554 1.00 0.00 50 ALA A C 5
ATOM 10103 O O . ALA A 1 50 ? -14.699 -5.016 -30.418 1.00 0.00 50 ALA A O 5
ATOM 10110 N N . SER A 1 51 ? -15.761 -6.676 -31.506 1.00 0.00 51 SER A N 5
ATOM 10111 C CA . SER A 1 51 ? -16.402 -5.784 -32.465 1.00 0.00 51 SER A CA 5
ATOM 10112 C C . SER A 1 51 ? -17.607 -6.457 -33.115 1.00 0.00 51 SER A C 5
ATOM 10113 O O . SER A 1 51 ? -18.674 -5.858 -33.240 1.00 0.00 51 SER A O 5
ATOM 10121 N N . GLY A 1 52 ? -17.427 -7.708 -33.527 1.00 0.00 52 GLY A N 5
ATOM 10122 C CA . GLY A 1 52 ? -18.507 -8.443 -34.158 1.00 0.00 52 GLY A CA 5
ATOM 10123 C C . GLY A 1 52 ? -18.025 -9.705 -34.846 1.00 0.00 52 GLY A C 5
ATOM 10124 O O . GLY A 1 52 ? -16.993 -9.700 -35.516 1.00 0.00 52 GLY A O 5
ATOM 10128 N N . SER A 1 53 ? -18.775 -10.791 -34.678 1.00 0.00 53 SER A N 5
ATOM 10129 C CA . SER A 1 53 ? -18.416 -12.067 -35.288 1.00 0.00 53 SER A CA 5
ATOM 10130 C C . SER A 1 53 ? -19.315 -12.369 -36.483 1.00 0.00 53 SER A C 5
ATOM 10131 O O . SER A 1 53 ? -19.606 -13.528 -36.776 1.00 0.00 53 SER A O 5
ATOM 10139 N N . THR A 1 54 ? -19.751 -11.318 -37.169 1.00 0.00 54 THR A N 5
ATOM 10140 C CA . THR A 1 54 ? -20.616 -11.471 -38.333 1.00 0.00 54 THR A CA 5
ATOM 10141 C C . THR A 1 54 ? -19.805 -11.852 -39.568 1.00 0.00 54 THR A C 5
ATOM 10142 O O . THR A 1 54 ? -18.591 -12.031 -39.494 1.00 0.00 54 THR A O 5
ATOM 10153 N N . GLU A 1 55 ? -20.488 -11.974 -40.703 1.00 0.00 55 GLU A N 5
ATOM 10154 C CA . GLU A 1 55 ? -19.833 -12.333 -41.953 1.00 0.00 55 GLU A CA 5
ATOM 10155 C C . GLU A 1 55 ? -20.427 -11.552 -43.121 1.00 0.00 55 GLU A C 5
ATOM 10156 O O . GLU A 1 55 ? -21.553 -11.062 -43.043 1.00 0.00 55 GLU A O 5
ATOM 10168 N N . LEU A 1 56 ? -19.661 -11.442 -44.203 1.00 0.00 56 LEU A N 5
ATOM 10169 C CA . LEU A 1 56 ? -20.108 -10.720 -45.392 1.00 0.00 56 LEU A CA 5
ATOM 10170 C C . LEU A 1 56 ? -20.188 -9.221 -45.123 1.00 0.00 56 LEU A C 5
ATOM 10171 O O . LEU A 1 56 ? -19.431 -8.437 -45.693 1.00 0.00 56 LEU A O 5
ATOM 10187 N N . HIS A 1 57 ? -21.109 -8.829 -44.247 1.00 0.00 57 HIS A N 5
ATOM 10188 C CA . HIS A 1 57 ? -21.288 -7.423 -43.903 1.00 0.00 57 HIS A CA 5
ATOM 10189 C C . HIS A 1 57 ? -21.246 -7.225 -42.392 1.00 0.00 57 HIS A C 5
ATOM 10190 O O . HIS A 1 57 ? -21.471 -8.162 -41.625 1.00 0.00 57 HIS A O 5
ATOM 10205 N N . SER A 1 58 ? -20.960 -5.997 -41.970 1.00 0.00 58 SER A N 5
ATOM 10206 C CA . SER A 1 58 ? -20.889 -5.674 -40.548 1.00 0.00 58 SER A CA 5
ATOM 10207 C C . SER A 1 58 ? -21.728 -4.443 -40.230 1.00 0.00 58 SER A C 5
ATOM 10208 O O . SER A 1 58 ? -22.030 -3.640 -41.113 1.00 0.00 58 SER A O 5
ATOM 10216 N N . SER A 1 59 ? -22.102 -4.298 -38.963 1.00 0.00 59 SER A N 5
ATOM 10217 C CA . SER A 1 59 ? -22.907 -3.162 -38.528 1.00 0.00 59 SER A CA 5
ATOM 10218 C C . SER A 1 59 ? -22.653 -2.845 -37.059 1.00 0.00 59 SER A C 5
ATOM 10219 O O . SER A 1 59 ? -21.870 -3.522 -36.392 1.00 0.00 59 SER A O 5
ATOM 10227 N N . LEU A 1 60 ? -23.315 -1.803 -36.564 1.00 0.00 60 LEU A N 5
ATOM 10228 C CA . LEU A 1 60 ? -23.167 -1.378 -35.173 1.00 0.00 60 LEU A CA 5
ATOM 10229 C C . LEU A 1 60 ? -21.751 -0.879 -34.888 1.00 0.00 60 LEU A C 5
ATOM 10230 O O . LEU A 1 60 ? -21.394 -0.631 -33.735 1.00 0.00 60 LEU A O 5
ATOM 10246 N N . GLU A 1 61 ? -20.956 -0.715 -35.940 1.00 0.00 61 GLU A N 5
ATOM 10247 C CA . GLU A 1 61 ? -19.592 -0.229 -35.800 1.00 0.00 61 GLU A CA 5
ATOM 10248 C C . GLU A 1 61 ? -19.487 1.187 -36.352 1.00 0.00 61 GLU A C 5
ATOM 10249 O O . GLU A 1 61 ? -18.692 1.996 -35.877 1.00 0.00 61 GLU A O 5
ATOM 10261 N N . VAL A 1 62 ? -20.310 1.478 -37.355 1.00 0.00 62 VAL A N 5
ATOM 10262 C CA . VAL A 1 62 ? -20.331 2.794 -37.974 1.00 0.00 62 VAL A CA 5
ATOM 10263 C C . VAL A 1 62 ? -21.139 3.771 -37.126 1.00 0.00 62 VAL A C 5
ATOM 10264 O O . VAL A 1 62 ? -20.915 4.980 -37.173 1.00 0.00 62 VAL A O 5
ATOM 10277 N N . LEU A 1 63 ? -22.082 3.238 -36.350 1.00 0.00 63 LEU A N 5
ATOM 10278 C CA . LEU A 1 63 ? -22.920 4.064 -35.491 1.00 0.00 63 LEU A CA 5
ATOM 10279 C C . LEU A 1 63 ? -22.227 4.361 -34.161 1.00 0.00 63 LEU A C 5
ATOM 10280 O O . LEU A 1 63 ? -22.667 5.228 -33.407 1.00 0.00 63 LEU A O 5
ATOM 10296 N N . PHE A 1 64 ? -21.138 3.646 -33.881 1.00 0.00 64 PHE A N 5
ATOM 10297 C CA . PHE A 1 64 ? -20.391 3.853 -32.643 1.00 0.00 64 PHE A CA 5
ATOM 10298 C C . PHE A 1 64 ? -19.283 4.882 -32.847 1.00 0.00 64 PHE A C 5
ATOM 10299 O O . PHE A 1 64 ? -18.273 4.876 -32.143 1.00 0.00 64 PHE A O 5
ATOM 10316 N N . GLN A 1 65 ? -19.491 5.766 -33.814 1.00 0.00 65 GLN A N 5
ATOM 10317 C CA . GLN A 1 65 ? -18.533 6.817 -34.130 1.00 0.00 65 GLN A CA 5
ATOM 10318 C C . GLN A 1 65 ? -19.163 7.826 -35.085 1.00 0.00 65 GLN A C 5
ATOM 10319 O O . GLN A 1 65 ? -18.483 8.426 -35.914 1.00 0.00 65 GLN A O 5
ATOM 10333 N N . GLY A 1 66 ? -20.477 7.997 -34.956 1.00 0.00 66 GLY A N 5
ATOM 10334 C CA . GLY A 1 66 ? -21.200 8.924 -35.805 1.00 0.00 66 GLY A CA 5
ATOM 10335 C C . GLY A 1 66 ? -21.907 10.002 -35.005 1.00 0.00 66 GLY A C 5
ATOM 10336 O O . GLY A 1 66 ? -21.474 11.154 -34.996 1.00 0.00 66 GLY A O 5
ATOM 10340 N N . PRO A 1 67 ? -23.004 9.652 -34.308 1.00 0.00 67 PRO A N 5
ATOM 10341 C CA . PRO A 1 67 ? -23.767 10.599 -33.492 1.00 0.00 67 PRO A CA 5
ATOM 10342 C C . PRO A 1 67 ? -22.864 11.504 -32.659 1.00 0.00 67 PRO A C 5
ATOM 10343 O O . PRO A 1 67 ? -21.919 11.040 -32.024 1.00 0.00 67 PRO A O 5
ATOM 10354 N N . ASN A 1 68 ? -23.160 12.800 -32.672 1.00 0.00 68 ASN A N 5
ATOM 10355 C CA . ASN A 1 68 ? -22.372 13.772 -31.923 1.00 0.00 68 ASN A CA 5
ATOM 10356 C C . ASN A 1 68 ? -20.942 13.839 -32.461 1.00 0.00 68 ASN A C 5
ATOM 10357 O O . ASN A 1 68 ? -20.131 12.955 -32.193 1.00 0.00 68 ASN A O 5
ATOM 10368 N N . PRO A 1 69 ? -20.613 14.890 -33.237 1.00 0.00 69 PRO A N 5
ATOM 10369 C CA . PRO A 1 69 ? -19.279 15.062 -33.816 1.00 0.00 69 PRO A CA 5
ATOM 10370 C C . PRO A 1 69 ? -18.247 15.565 -32.804 1.00 0.00 69 PRO A C 5
ATOM 10371 O O . PRO A 1 69 ? -17.127 15.912 -33.177 1.00 0.00 69 PRO A O 5
ATOM 10382 N N . ALA A 1 70 ? -18.624 15.604 -31.528 1.00 0.00 70 ALA A N 5
ATOM 10383 C CA . ALA A 1 70 ? -17.717 16.067 -30.482 1.00 0.00 70 ALA A CA 5
ATOM 10384 C C . ALA A 1 70 ? -16.996 14.901 -29.813 1.00 0.00 70 ALA A C 5
ATOM 10385 O O . ALA A 1 70 ? -16.639 14.971 -28.636 1.00 0.00 70 ALA A O 5
ATOM 10392 N N . ILE A 1 71 ? -16.785 13.832 -30.571 1.00 0.00 71 ILE A N 5
ATOM 10393 C CA . ILE A 1 71 ? -16.109 12.648 -30.056 1.00 0.00 71 ILE A CA 5
ATOM 10394 C C . ILE A 1 71 ? -14.662 12.568 -30.541 1.00 0.00 71 ILE A C 5
ATOM 10395 O O . ILE A 1 71 ? -13.925 11.660 -30.158 1.00 0.00 71 ILE A O 5
ATOM 10411 N N . LEU A 1 72 ? -14.259 13.510 -31.385 1.00 0.00 72 LEU A N 5
ATOM 10412 C CA . LEU A 1 72 ? -12.898 13.516 -31.910 1.00 0.00 72 LEU A CA 5
ATOM 10413 C C . LEU A 1 72 ? -11.967 14.355 -31.045 1.00 0.00 72 LEU A C 5
ATOM 10414 O O . LEU A 1 72 ? -10.921 14.819 -31.501 1.00 0.00 72 LEU A O 5
ATOM 10430 N N . GLU A 1 73 ? -12.355 14.540 -29.799 1.00 0.00 73 GLU A N 5
ATOM 10431 C CA . GLU A 1 73 ? -11.569 15.315 -28.851 1.00 0.00 73 GLU A CA 5
ATOM 10432 C C . GLU A 1 73 ? -11.457 14.585 -27.513 1.00 0.00 73 GLU A C 5
ATOM 10433 O O . GLU A 1 73 ? -12.040 15.008 -26.514 1.00 0.00 73 GLU A O 5
ATOM 10445 N N . PRO A 1 74 ? -10.705 13.470 -27.476 1.00 0.00 74 PRO A N 5
ATOM 10446 C CA . PRO A 1 74 ? -10.520 12.673 -26.259 1.00 0.00 74 PRO A CA 5
ATOM 10447 C C . PRO A 1 74 ? -9.682 13.401 -25.209 1.00 0.00 74 PRO A C 5
ATOM 10448 O O . PRO A 1 74 ? -8.628 12.916 -24.794 1.00 0.00 74 PRO A O 5
ATOM 10459 N N . GLU A 1 75 ? -10.157 14.565 -24.778 1.00 0.00 75 GLU A N 5
ATOM 10460 C CA . GLU A 1 75 ? -9.452 15.352 -23.773 1.00 0.00 75 GLU A CA 5
ATOM 10461 C C . GLU A 1 75 ? -9.493 14.653 -22.420 1.00 0.00 75 GLU A C 5
ATOM 10462 O O . GLU A 1 75 ? -8.489 14.586 -21.711 1.00 0.00 75 GLU A O 5
ATOM 10474 N N . ARG A 1 76 ? -10.662 14.132 -22.072 1.00 0.00 76 ARG A N 5
ATOM 10475 C CA . ARG A 1 76 ? -10.848 13.430 -20.810 1.00 0.00 76 ARG A CA 5
ATOM 10476 C C . ARG A 1 76 ? -11.795 12.251 -20.978 1.00 0.00 76 ARG A C 5
ATOM 10477 O O . ARG A 1 76 ? -12.938 12.415 -21.406 1.00 0.00 76 ARG A O 5
ATOM 10498 N N . GLU A 1 77 ? -11.314 11.061 -20.639 1.00 0.00 77 GLU A N 5
ATOM 10499 C CA . GLU A 1 77 ? -12.117 9.852 -20.753 1.00 0.00 77 GLU A CA 5
ATOM 10500 C C . GLU A 1 77 ? -12.457 9.294 -19.375 1.00 0.00 77 GLU A C 5
ATOM 10501 O O . GLU A 1 77 ? -12.615 8.085 -19.203 1.00 0.00 77 GLU A O 5
ATOM 10513 N N . HIS A 1 78 ? -12.571 10.186 -18.397 1.00 0.00 78 HIS A N 5
ATOM 10514 C CA . HIS A 1 78 ? -12.897 9.792 -17.032 1.00 0.00 78 HIS A CA 5
ATOM 10515 C C . HIS A 1 78 ? -13.875 10.785 -16.411 1.00 0.00 78 HIS A C 5
ATOM 10516 O O . HIS A 1 78 ? -13.857 11.018 -15.203 1.00 0.00 78 HIS A O 5
ATOM 10531 N N . LEU A 1 79 ? -14.725 11.368 -17.249 1.00 0.00 79 LEU A N 5
ATOM 10532 C CA . LEU A 1 79 ? -15.711 12.338 -16.794 1.00 0.00 79 LEU A CA 5
ATOM 10533 C C . LEU A 1 79 ? -17.125 11.789 -16.945 1.00 0.00 79 LEU A C 5
ATOM 10534 O O . LEU A 1 79 ? -17.424 11.069 -17.899 1.00 0.00 79 LEU A O 5
ATOM 10550 N N . ASP A 1 80 ? -17.993 12.133 -15.998 1.00 0.00 80 ASP A N 5
ATOM 10551 C CA . ASP A 1 80 ? -19.378 11.674 -16.025 1.00 0.00 80 ASP A CA 5
ATOM 10552 C C . ASP A 1 80 ? -19.448 10.150 -16.056 1.00 0.00 80 ASP A C 5
ATOM 10553 O O . ASP A 1 80 ? -20.275 9.572 -16.762 1.00 0.00 80 ASP A O 5
ATOM 10562 N N . GLU A 1 81 ? -18.578 9.507 -15.286 1.00 0.00 81 GLU A N 5
ATOM 10563 C CA . GLU A 1 81 ? -18.543 8.052 -15.224 1.00 0.00 81 GLU A CA 5
ATOM 10564 C C . GLU A 1 81 ? -18.276 7.572 -13.801 1.00 0.00 81 GLU A C 5
ATOM 10565 O O . GLU A 1 81 ? -17.217 7.841 -13.234 1.00 0.00 81 GLU A O 5
ATOM 10577 N N . ASN A 1 82 ? -19.243 6.861 -13.230 1.00 0.00 82 ASN A N 5
ATOM 10578 C CA . ASN A 1 82 ? -19.114 6.341 -11.874 1.00 0.00 82 ASN A CA 5
ATOM 10579 C C . ASN A 1 82 ? -18.855 7.467 -10.877 1.00 0.00 82 ASN A C 5
ATOM 10580 O O . ASN A 1 82 ? -17.711 7.739 -10.516 1.00 0.00 82 ASN A O 5
ATOM 10591 N N . SER A 1 83 ? -19.927 8.119 -10.438 1.00 0.00 83 SER A N 5
ATOM 10592 C CA . SER A 1 83 ? -19.814 9.215 -9.482 1.00 0.00 83 SER A CA 5
ATOM 10593 C C . SER A 1 83 ? -19.750 8.689 -8.050 1.00 0.00 83 SER A C 5
ATOM 10594 O O . SER A 1 83 ? -18.845 9.039 -7.290 1.00 0.00 83 SER A O 5
ATOM 10602 N N . PRO A 1 84 ? -20.712 7.839 -7.668 1.00 0.00 84 PRO A N 5
ATOM 10603 C CA . PRO A 1 84 ? -20.771 7.256 -6.323 1.00 0.00 84 PRO A CA 5
ATOM 10604 C C . PRO A 1 84 ? -19.457 6.597 -5.921 1.00 0.00 84 PRO A C 5
ATOM 10605 O O . PRO A 1 84 ? -19.095 6.574 -4.745 1.00 0.00 84 PRO A O 5
ATOM 10616 N N . LEU A 1 85 ? -18.745 6.063 -6.908 1.00 0.00 85 LEU A N 5
ATOM 10617 C CA . LEU A 1 85 ? -17.472 5.401 -6.663 1.00 0.00 85 LEU A CA 5
ATOM 10618 C C . LEU A 1 85 ? -16.332 6.144 -7.350 1.00 0.00 85 LEU A C 5
ATOM 10619 O O . LEU A 1 85 ? -15.860 5.736 -8.411 1.00 0.00 85 LEU A O 5
ATOM 10635 N N . GLY A 1 86 ? -15.892 7.239 -6.737 1.00 0.00 86 GLY A N 5
ATOM 10636 C CA . GLY A 1 86 ? -14.811 8.022 -7.304 1.00 0.00 86 GLY A CA 5
ATOM 10637 C C . GLY A 1 86 ? -13.825 8.497 -6.255 1.00 0.00 86 GLY A C 5
ATOM 10638 O O . GLY A 1 86 ? -12.772 7.891 -6.060 1.00 0.00 86 GLY A O 5
ATOM 10642 N N . ASP A 1 87 ? -14.167 9.588 -5.575 1.00 0.00 87 ASP A N 5
ATOM 10643 C CA . ASP A 1 87 ? -13.305 10.147 -4.541 1.00 0.00 87 ASP A CA 5
ATOM 10644 C C . ASP A 1 87 ? -13.521 9.435 -3.209 1.00 0.00 87 ASP A C 5
ATOM 10645 O O . ASP A 1 87 ? -12.577 9.225 -2.446 1.00 0.00 87 ASP A O 5
ATOM 10654 N N . LEU A 1 88 ? -14.767 9.067 -2.938 1.00 0.00 88 LEU A N 5
ATOM 10655 C CA . LEU A 1 88 ? -15.109 8.378 -1.698 1.00 0.00 88 LEU A CA 5
ATOM 10656 C C . LEU A 1 88 ? -14.760 9.236 -0.486 1.00 0.00 88 LEU A C 5
ATOM 10657 O O . LEU A 1 88 ? -13.611 9.270 -0.047 1.00 0.00 88 LEU A O 5
ATOM 10673 N N . LEU A 1 89 ? -15.760 9.928 0.051 1.00 0.00 89 LEU A N 5
ATOM 10674 C CA . LEU A 1 89 ? -15.558 10.786 1.213 1.00 0.00 89 LEU A CA 5
ATOM 10675 C C . LEU A 1 89 ? -15.902 10.044 2.501 1.00 0.00 89 LEU A C 5
ATOM 10676 O O . LEU A 1 89 ? -16.774 9.176 2.515 1.00 0.00 89 LEU A O 5
ATOM 10692 N N . ARG A 1 90 ? -15.210 10.391 3.580 1.00 0.00 90 ARG A N 5
ATOM 10693 C CA . ARG A 1 90 ? -15.441 9.758 4.874 1.00 0.00 90 ARG A CA 5
ATOM 10694 C C . ARG A 1 90 ? -14.636 10.446 5.970 1.00 0.00 90 ARG A C 5
ATOM 10695 O O . ARG A 1 90 ? -15.196 11.070 6.871 1.00 0.00 90 ARG A O 5
ATOM 10716 N N . GLY A 1 91 ? -13.319 10.326 5.883 1.00 0.00 91 GLY A N 5
ATOM 10717 C CA . GLY A 1 91 ? -12.446 10.939 6.869 1.00 0.00 91 GLY A CA 5
ATOM 10718 C C . GLY A 1 91 ? -11.370 11.797 6.234 1.00 0.00 91 GLY A C 5
ATOM 10719 O O . GLY A 1 91 ? -11.225 11.817 5.011 1.00 0.00 91 GLY A O 5
ATOM 10723 N N . VAL A 1 92 ? -10.614 12.509 7.064 1.00 0.00 92 VAL A N 5
ATOM 10724 C CA . VAL A 1 92 ? -9.549 13.373 6.570 1.00 0.00 92 VAL A CA 5
ATOM 10725 C C . VAL A 1 92 ? -8.668 13.876 7.712 1.00 0.00 92 VAL A C 5
ATOM 10726 O O . VAL A 1 92 ? -9.168 14.371 8.722 1.00 0.00 92 VAL A O 5
ATOM 10739 N N . LEU A 1 93 ? -7.356 13.750 7.538 1.00 0.00 93 LEU A N 5
ATOM 10740 C CA . LEU A 1 93 ? -6.403 14.196 8.548 1.00 0.00 93 LEU A CA 5
ATOM 10741 C C . LEU A 1 93 ? -5.576 15.367 8.024 1.00 0.00 93 LEU A C 5
ATOM 10742 O O . LEU A 1 93 ? -5.834 15.881 6.938 1.00 0.00 93 LEU A O 5
ATOM 10758 N N . ASP A 1 94 ? -4.582 15.783 8.803 1.00 0.00 94 ASP A N 5
ATOM 10759 C CA . ASP A 1 94 ? -3.721 16.895 8.413 1.00 0.00 94 ASP A CA 5
ATOM 10760 C C . ASP A 1 94 ? -2.256 16.473 8.405 1.00 0.00 94 ASP A C 5
ATOM 10761 O O . ASP A 1 94 ? -1.807 15.733 9.281 1.00 0.00 94 ASP A O 5
ATOM 10770 N N . VAL A 1 95 ? -1.515 16.945 7.407 1.00 0.00 95 VAL A N 5
ATOM 10771 C CA . VAL A 1 95 ? -0.101 16.615 7.282 1.00 0.00 95 VAL A CA 5
ATOM 10772 C C . VAL A 1 95 ? 0.783 17.563 8.097 1.00 0.00 95 VAL A C 5
ATOM 10773 O O . VAL A 1 95 ? 1.691 17.118 8.797 1.00 0.00 95 VAL A O 5
ATOM 10786 N N . PRO A 1 96 ? 0.542 18.888 8.019 1.00 0.00 96 PRO A N 5
ATOM 10787 C CA . PRO A 1 96 ? 1.338 19.871 8.754 1.00 0.00 96 PRO A CA 5
ATOM 10788 C C . PRO A 1 96 ? 0.912 19.994 10.215 1.00 0.00 96 PRO A C 5
ATOM 10789 O O . PRO A 1 96 ? 0.608 21.087 10.695 1.00 0.00 96 PRO A O 5
ATOM 10800 N N . ALA A 1 97 ? 0.898 18.865 10.918 1.00 0.00 97 ALA A N 5
ATOM 10801 C CA . ALA A 1 97 ? 0.514 18.840 12.326 1.00 0.00 97 ALA A CA 5
ATOM 10802 C C . ALA A 1 97 ? 0.492 17.410 12.856 1.00 0.00 97 ALA A C 5
ATOM 10803 O O . ALA A 1 97 ? -0.389 17.038 13.631 1.00 0.00 97 ALA A O 5
ATOM 10810 N N . CYS A 1 98 ? 1.467 16.610 12.434 1.00 0.00 98 CYS A N 5
ATOM 10811 C CA . CYS A 1 98 ? 1.552 15.221 12.867 1.00 0.00 98 CYS A CA 5
ATOM 10812 C C . CYS A 1 98 ? 2.999 14.808 13.114 1.00 0.00 98 CYS A C 5
ATOM 10813 O O . CYS A 1 98 ? 3.922 15.610 12.963 1.00 0.00 98 CYS A O 5
ATOM 10821 N N . GLN A 1 99 ? 3.189 13.547 13.492 1.00 0.00 99 GLN A N 5
ATOM 10822 C CA . GLN A 1 99 ? 4.520 13.017 13.761 1.00 0.00 99 GLN A CA 5
ATOM 10823 C C . GLN A 1 99 ? 4.512 11.492 13.696 1.00 0.00 99 GLN A C 5
ATOM 10824 O O . GLN A 1 99 ? 4.011 10.825 14.603 1.00 0.00 99 GLN A O 5
ATOM 10838 N N . ILE A 1 100 ? 5.065 10.949 12.618 1.00 0.00 100 ILE A N 5
ATOM 10839 C CA . ILE A 1 100 ? 5.118 9.504 12.433 1.00 0.00 100 ILE A CA 5
ATOM 10840 C C . ILE A 1 100 ? 6.171 8.870 13.336 1.00 0.00 100 ILE A C 5
ATOM 10841 O O . ILE A 1 100 ? 7.078 9.547 13.820 1.00 0.00 100 ILE A O 5
ATOM 10857 N N . ALA A 1 101 ? 6.044 7.567 13.554 1.00 0.00 101 ALA A N 5
ATOM 10858 C CA . ALA A 1 101 ? 6.984 6.835 14.396 1.00 0.00 101 ALA A CA 5
ATOM 10859 C C . ALA A 1 101 ? 6.917 5.339 14.111 1.00 0.00 101 ALA A C 5
ATOM 10860 O O . ALA A 1 101 ? 6.105 4.621 14.697 1.00 0.00 101 ALA A O 5
ATOM 10867 N N . ILE A 1 102 ? 7.773 4.873 13.207 1.00 0.00 102 ILE A N 5
ATOM 10868 C CA . ILE A 1 102 ? 7.807 3.462 12.843 1.00 0.00 102 ILE A CA 5
ATOM 10869 C C . ILE A 1 102 ? 8.046 2.581 14.063 1.00 0.00 102 ILE A C 5
ATOM 10870 O O . ILE A 1 102 ? 8.899 2.876 14.902 1.00 0.00 102 ILE A O 5
ATOM 10886 N N . ARG A 1 103 ? 7.293 1.492 14.147 1.00 0.00 103 ARG A N 5
ATOM 10887 C CA . ARG A 1 103 ? 7.419 0.553 15.254 1.00 0.00 103 ARG A CA 5
ATOM 10888 C C . ARG A 1 103 ? 7.729 -0.846 14.726 1.00 0.00 103 ARG A C 5
ATOM 10889 O O . ARG A 1 103 ? 6.986 -1.383 13.904 1.00 0.00 103 ARG A O 5
ATOM 10910 N N . PRO A 1 104 ? 8.835 -1.459 15.184 1.00 0.00 104 PRO A N 5
ATOM 10911 C CA . PRO A 1 104 ? 9.232 -2.796 14.742 1.00 0.00 104 PRO A CA 5
ATOM 10912 C C . PRO A 1 104 ? 8.507 -3.912 15.495 1.00 0.00 104 PRO A C 5
ATOM 10913 O O . PRO A 1 104 ? 8.959 -5.057 15.507 1.00 0.00 104 PRO A O 5
ATOM 10924 N N . GLU A 1 105 ? 7.383 -3.575 16.123 1.00 0.00 105 GLU A N 5
ATOM 10925 C CA . GLU A 1 105 ? 6.603 -4.550 16.875 1.00 0.00 105 GLU A CA 5
ATOM 10926 C C . GLU A 1 105 ? 5.244 -3.972 17.259 1.00 0.00 105 GLU A C 5
ATOM 10927 O O . GLU A 1 105 ? 4.991 -3.679 18.428 1.00 0.00 105 GLU A O 5
ATOM 10939 N N . GLY A 1 106 ? 4.377 -3.808 16.266 1.00 0.00 106 GLY A N 5
ATOM 10940 C CA . GLY A 1 106 ? 3.055 -3.261 16.515 1.00 0.00 106 GLY A CA 5
ATOM 10941 C C . GLY A 1 106 ? 2.278 -4.056 17.546 1.00 0.00 106 GLY A C 5
ATOM 10942 O O . GLY A 1 106 ? 2.424 -3.836 18.747 1.00 0.00 106 GLY A O 5
ATOM 10946 N N . LYS A 1 107 ? 1.449 -4.981 17.075 1.00 0.00 107 LYS A N 5
ATOM 10947 C CA . LYS A 1 107 ? 0.644 -5.811 17.964 1.00 0.00 107 LYS A CA 5
ATOM 10948 C C . LYS A 1 107 ? 0.006 -6.969 17.202 1.00 0.00 107 LYS A C 5
ATOM 10949 O O . LYS A 1 107 ? -0.025 -6.974 15.972 1.00 0.00 107 LYS A O 5
ATOM 10968 N N . ASN A 1 108 ? -0.503 -7.946 17.945 1.00 0.00 108 ASN A N 5
ATOM 10969 C CA . ASN A 1 108 ? -1.144 -9.112 17.346 1.00 0.00 108 ASN A CA 5
ATOM 10970 C C . ASN A 1 108 ? -0.149 -9.922 16.518 1.00 0.00 108 ASN A C 5
ATOM 10971 O O . ASN A 1 108 ? 0.374 -10.936 16.979 1.00 0.00 108 ASN A O 5
ATOM 10982 N N . ASN A 1 109 ? 0.106 -9.468 15.297 1.00 0.00 109 ASN A N 5
ATOM 10983 C CA . ASN A 1 109 ? 1.037 -10.151 14.407 1.00 0.00 109 ASN A CA 5
ATOM 10984 C C . ASN A 1 109 ? 1.559 -9.202 13.333 1.00 0.00 109 ASN A C 5
ATOM 10985 O O . ASN A 1 109 ? 1.860 -9.619 12.215 1.00 0.00 109 ASN A O 5
ATOM 10996 N N . ARG A 1 110 ? 1.666 -7.925 13.680 1.00 0.00 110 ARG A N 5
ATOM 10997 C CA . ARG A 1 110 ? 2.155 -6.915 12.749 1.00 0.00 110 ARG A CA 5
ATOM 10998 C C . ARG A 1 110 ? 3.416 -6.247 13.286 1.00 0.00 110 ARG A C 5
ATOM 10999 O O . ARG A 1 110 ? 3.351 -5.198 13.925 1.00 0.00 110 ARG A O 5
ATOM 11020 N N . LEU A 1 111 ? 4.564 -6.866 13.023 1.00 0.00 111 LEU A N 5
ATOM 11021 C CA . LEU A 1 111 ? 5.840 -6.335 13.484 1.00 0.00 111 LEU A CA 5
ATOM 11022 C C . LEU A 1 111 ? 6.198 -5.049 12.746 1.00 0.00 111 LEU A C 5
ATOM 11023 O O . LEU A 1 111 ? 6.840 -4.160 13.307 1.00 0.00 111 LEU A O 5
ATOM 11039 N N . PHE A 1 112 ? 5.783 -4.957 11.486 1.00 0.00 112 PHE A N 5
ATOM 11040 C CA . PHE A 1 112 ? 6.066 -3.779 10.677 1.00 0.00 112 PHE A CA 5
ATOM 11041 C C . PHE A 1 112 ? 4.875 -2.824 10.665 1.00 0.00 112 PHE A C 5
ATOM 11042 O O . PHE A 1 112 ? 4.020 -2.892 9.783 1.00 0.00 112 PHE A O 5
ATOM 11059 N N . VAL A 1 113 ? 4.831 -1.933 11.650 1.00 0.00 113 VAL A N 5
ATOM 11060 C CA . VAL A 1 113 ? 3.750 -0.962 11.756 1.00 0.00 113 VAL A CA 5
ATOM 11061 C C . VAL A 1 113 ? 4.282 0.401 12.184 1.00 0.00 113 VAL A C 5
ATOM 11062 O O . VAL A 1 113 ? 5.223 0.491 12.972 1.00 0.00 113 VAL A O 5
ATOM 11075 N N . PHE A 1 114 ? 3.675 1.461 11.659 1.00 0.00 114 PHE A N 5
ATOM 11076 C CA . PHE A 1 114 ? 4.094 2.819 11.990 1.00 0.00 114 PHE A CA 5
ATOM 11077 C C . PHE A 1 114 ? 2.965 3.586 12.670 1.00 0.00 114 PHE A C 5
ATOM 11078 O O . PHE A 1 114 ? 1.857 3.679 12.142 1.00 0.00 114 PHE A O 5
ATOM 11095 N N . SER A 1 115 ? 3.254 4.130 13.848 1.00 0.00 115 SER A N 5
ATOM 11096 C CA . SER A 1 115 ? 2.263 4.888 14.601 1.00 0.00 115 SER A CA 5
ATOM 11097 C C . SER A 1 115 ? 2.447 6.387 14.391 1.00 0.00 115 SER A C 5
ATOM 11098 O O . SER A 1 115 ? 3.561 6.905 14.475 1.00 0.00 115 SER A O 5
ATOM 11106 N N . ILE A 1 116 ? 1.346 7.079 14.121 1.00 0.00 116 ILE A N 5
ATOM 11107 C CA . ILE A 1 116 ? 1.380 8.519 13.902 1.00 0.00 116 ILE A CA 5
ATOM 11108 C C . ILE A 1 116 ? 0.906 9.268 15.144 1.00 0.00 116 ILE A C 5
ATOM 11109 O O . ILE A 1 116 ? 0.224 8.701 15.998 1.00 0.00 116 ILE A O 5
ATOM 11125 N N . SER A 1 117 ? 1.270 10.542 15.241 1.00 0.00 117 SER A N 5
ATOM 11126 C CA . SER A 1 117 ? 0.878 11.363 16.380 1.00 0.00 117 SER A CA 5
ATOM 11127 C C . SER A 1 117 ? 0.788 12.833 15.983 1.00 0.00 117 SER A C 5
ATOM 11128 O O . SER A 1 117 ? 1.026 13.189 14.830 1.00 0.00 117 SER A O 5
ATOM 11136 N N . MET A 1 118 ? 0.444 13.682 16.945 1.00 0.00 118 MET A N 5
ATOM 11137 C CA . MET A 1 118 ? 0.327 15.116 16.694 1.00 0.00 118 MET A CA 5
ATOM 11138 C C . MET A 1 118 ? 0.991 15.919 17.811 1.00 0.00 118 MET A C 5
ATOM 11139 O O . MET A 1 118 ? 0.815 15.616 18.991 1.00 0.00 118 MET A O 5
ATOM 11153 N N . PRO A 1 119 ? 1.774 16.957 17.457 1.00 0.00 119 PRO A N 5
ATOM 11154 C CA . PRO A 1 119 ? 2.468 17.795 18.445 1.00 0.00 119 PRO A CA 5
ATOM 11155 C C . PRO A 1 119 ? 1.510 18.475 19.416 1.00 0.00 119 PRO A C 5
ATOM 11156 O O . PRO A 1 119 ? 1.517 18.189 20.614 1.00 0.00 119 PRO A O 5
ATOM 11167 N N . SER A 1 120 ? 0.693 19.380 18.893 1.00 0.00 120 SER A N 5
ATOM 11168 C CA . SER A 1 120 ? -0.266 20.109 19.713 1.00 0.00 120 SER A CA 5
ATOM 11169 C C . SER A 1 120 ? -1.701 19.778 19.315 1.00 0.00 120 SER A C 5
ATOM 11170 O O . SER A 1 120 ? -2.196 20.251 18.291 1.00 0.00 120 SER A O 5
ATOM 11178 N N . VAL A 1 121 ? -2.365 18.970 20.135 1.00 0.00 121 VAL A N 5
ATOM 11179 C CA . VAL A 1 121 ? -3.745 18.579 19.874 1.00 0.00 121 VAL A CA 5
ATOM 11180 C C . VAL A 1 121 ? -4.271 17.674 20.985 1.00 0.00 121 VAL A C 5
ATOM 11181 O O . VAL A 1 121 ? -5.366 17.884 21.508 1.00 0.00 121 VAL A O 5
ATOM 11194 N N . ALA A 1 122 ? -3.478 16.669 21.333 1.00 0.00 122 ALA A N 5
ATOM 11195 C CA . ALA A 1 122 ? -3.842 15.716 22.379 1.00 0.00 122 ALA A CA 5
ATOM 11196 C C . ALA A 1 122 ? -2.884 14.530 22.387 1.00 0.00 122 ALA A C 5
ATOM 11197 O O . ALA A 1 122 ? -1.830 14.566 21.752 1.00 0.00 122 ALA A O 5
ATOM 11204 N N . GLN A 1 123 ? -3.255 13.478 23.111 1.00 0.00 123 GLN A N 5
ATOM 11205 C CA . GLN A 1 123 ? -2.427 12.280 23.196 1.00 0.00 123 GLN A CA 5
ATOM 11206 C C . GLN A 1 123 ? -2.920 11.211 22.227 1.00 0.00 123 GLN A C 5
ATOM 11207 O O . GLN A 1 123 ? -2.879 10.019 22.530 1.00 0.00 123 GLN A O 5
ATOM 11221 N N . TRP A 1 124 ? -3.386 11.647 21.061 1.00 0.00 124 TRP A N 5
ATOM 11222 C CA . TRP A 1 124 ? -3.890 10.727 20.047 1.00 0.00 124 TRP A CA 5
ATOM 11223 C C . TRP A 1 124 ? -2.781 9.810 19.542 1.00 0.00 124 TRP A C 5
ATOM 11224 O O . TRP A 1 124 ? -1.645 9.872 20.015 1.00 0.00 124 TRP A O 5
ATOM 11245 N N . SER A 1 125 ? -3.119 8.959 18.577 1.00 0.00 125 SER A N 5
ATOM 11246 C CA . SER A 1 125 ? -2.155 8.027 18.004 1.00 0.00 125 SER A CA 5
ATOM 11247 C C . SER A 1 125 ? -2.794 7.205 16.892 1.00 0.00 125 SER A C 5
ATOM 11248 O O . SER A 1 125 ? -3.547 6.266 17.154 1.00 0.00 125 SER A O 5
ATOM 11256 N N . LEU A 1 126 ? -2.492 7.563 15.648 1.00 0.00 126 LEU A N 5
ATOM 11257 C CA . LEU A 1 126 ? -3.040 6.858 14.495 1.00 0.00 126 LEU A CA 5
ATOM 11258 C C . LEU A 1 126 ? -2.105 5.744 14.036 1.00 0.00 126 LEU A C 5
ATOM 11259 O O . LEU A 1 126 ? -1.072 6.002 13.417 1.00 0.00 126 LEU A O 5
ATOM 11275 N N . ASP A 1 127 ? -2.473 4.505 14.344 1.00 0.00 127 ASP A N 5
ATOM 11276 C CA . ASP A 1 127 ? -1.667 3.350 13.962 1.00 0.00 127 ASP A CA 5
ATOM 11277 C C . ASP A 1 127 ? -2.015 2.889 12.550 1.00 0.00 127 ASP A C 5
ATOM 11278 O O . ASP A 1 127 ? -3.186 2.729 12.209 1.00 0.00 127 ASP A O 5
ATOM 11287 N N . VAL A 1 128 ? -0.988 2.672 11.734 1.00 0.00 128 VAL A N 5
ATOM 11288 C CA . VAL A 1 128 ? -1.184 2.226 10.360 1.00 0.00 128 VAL A CA 5
ATOM 11289 C C . VAL A 1 128 ? 0.018 1.429 9.866 1.00 0.00 128 VAL A C 5
ATOM 11290 O O . VAL A 1 128 ? 1.153 1.690 10.263 1.00 0.00 128 VAL A O 5
ATOM 11303 N N . ALA A 1 129 ? -0.238 0.455 8.999 1.00 0.00 129 ALA A N 5
ATOM 11304 C CA . ALA A 1 129 ? 0.823 -0.381 8.454 1.00 0.00 129 ALA A CA 5
ATOM 11305 C C . ALA A 1 129 ? 0.498 -0.831 7.034 1.00 0.00 129 ALA A C 5
ATOM 11306 O O . ALA A 1 129 ? -0.659 -1.099 6.707 1.00 0.00 129 ALA A O 5
ATOM 11313 N N . ALA A 1 130 ? 1.525 -0.916 6.195 1.00 0.00 130 ALA A N 5
ATOM 11314 C CA . ALA A 1 130 ? 1.350 -1.337 4.811 1.00 0.00 130 ALA A CA 5
ATOM 11315 C C . ALA A 1 130 ? 1.839 -2.767 4.608 1.00 0.00 130 ALA A C 5
ATOM 11316 O O . ALA A 1 130 ? 2.906 -3.143 5.094 1.00 0.00 130 ALA A O 5
ATOM 11323 N N . ASP A 1 131 ? 1.052 -3.562 3.886 1.00 0.00 131 ASP A N 5
ATOM 11324 C CA . ASP A 1 131 ? 1.408 -4.953 3.619 1.00 0.00 131 ASP A CA 5
ATOM 11325 C C . ASP A 1 131 ? 2.796 -5.049 2.993 1.00 0.00 131 ASP A C 5
ATOM 11326 O O . ASP A 1 131 ? 3.543 -5.992 3.250 1.00 0.00 131 ASP A O 5
ATOM 11335 N N . SER A 1 132 ? 3.134 -4.059 2.175 1.00 0.00 132 SER A N 5
ATOM 11336 C CA . SER A 1 132 ? 4.433 -4.020 1.513 1.00 0.00 132 SER A CA 5
ATOM 11337 C C . SER A 1 132 ? 5.410 -3.158 2.298 1.00 0.00 132 SER A C 5
ATOM 11338 O O . SER A 1 132 ? 5.226 -1.947 2.422 1.00 0.00 132 SER A O 5
ATOM 11346 N N . GLN A 1 133 ? 6.457 -3.790 2.823 1.00 0.00 133 GLN A N 5
ATOM 11347 C CA . GLN A 1 133 ? 7.471 -3.078 3.594 1.00 0.00 133 GLN A CA 5
ATOM 11348 C C . GLN A 1 133 ? 7.941 -1.833 2.848 1.00 0.00 133 GLN A C 5
ATOM 11349 O O . GLN A 1 133 ? 8.390 -0.864 3.459 1.00 0.00 133 GLN A O 5
ATOM 11363 N N . GLU A 1 134 ? 7.827 -1.866 1.523 1.00 0.00 134 GLU A N 5
ATOM 11364 C CA . GLU A 1 134 ? 8.235 -0.737 0.697 1.00 0.00 134 GLU A CA 5
ATOM 11365 C C . GLU A 1 134 ? 7.210 0.385 0.780 1.00 0.00 134 GLU A C 5
ATOM 11366 O O . GLU A 1 134 ? 7.563 1.557 0.901 1.00 0.00 134 GLU A O 5
ATOM 11378 N N . GLU A 1 135 ? 5.937 0.014 0.727 1.00 0.00 135 GLU A N 5
ATOM 11379 C CA . GLU A 1 135 ? 4.856 0.988 0.808 1.00 0.00 135 GLU A CA 5
ATOM 11380 C C . GLU A 1 135 ? 4.809 1.609 2.199 1.00 0.00 135 GLU A C 5
ATOM 11381 O O . GLU A 1 135 ? 4.448 2.776 2.357 1.00 0.00 135 GLU A O 5
ATOM 11393 N N . LEU A 1 136 ? 5.184 0.822 3.202 1.00 0.00 136 LEU A N 5
ATOM 11394 C CA . LEU A 1 136 ? 5.194 1.294 4.580 1.00 0.00 136 LEU A CA 5
ATOM 11395 C C . LEU A 1 136 ? 6.288 2.333 4.780 1.00 0.00 136 LEU A C 5
ATOM 11396 O O . LEU A 1 136 ? 6.056 3.393 5.363 1.00 0.00 136 LEU A O 5
ATOM 11412 N N . GLN A 1 137 ? 7.480 2.024 4.286 1.00 0.00 137 GLN A N 5
ATOM 11413 C CA . GLN A 1 137 ? 8.610 2.936 4.402 1.00 0.00 137 GLN A CA 5
ATOM 11414 C C . GLN A 1 137 ? 8.389 4.167 3.535 1.00 0.00 137 GLN A C 5
ATOM 11415 O O . GLN A 1 137 ? 8.675 5.292 3.947 1.00 0.00 137 GLN A O 5
ATOM 11429 N N . ASP A 1 138 ? 7.864 3.944 2.337 1.00 0.00 138 ASP A N 5
ATOM 11430 C CA . ASP A 1 138 ? 7.588 5.035 1.412 1.00 0.00 138 ASP A CA 5
ATOM 11431 C C . ASP A 1 138 ? 6.465 5.914 1.949 1.00 0.00 138 ASP A C 5
ATOM 11432 O O . ASP A 1 138 ? 6.411 7.112 1.667 1.00 0.00 138 ASP A O 5
ATOM 11441 N N . TRP A 1 139 ? 5.571 5.311 2.727 1.00 0.00 139 TRP A N 5
ATOM 11442 C CA . TRP A 1 139 ? 4.452 6.042 3.307 1.00 0.00 139 TRP A CA 5
ATOM 11443 C C . TRP A 1 139 ? 4.942 7.021 4.364 1.00 0.00 139 TRP A C 5
ATOM 11444 O O . TRP A 1 139 ? 4.554 8.189 4.374 1.00 0.00 139 TRP A O 5
ATOM 11465 N N . VAL A 1 140 ? 5.801 6.535 5.251 1.00 0.00 140 VAL A N 5
ATOM 11466 C CA . VAL A 1 140 ? 6.352 7.364 6.314 1.00 0.00 140 VAL A CA 5
ATOM 11467 C C . VAL A 1 140 ? 7.152 8.526 5.738 1.00 0.00 140 VAL A C 5
ATOM 11468 O O . VAL A 1 140 ? 7.080 9.650 6.235 1.00 0.00 140 VAL A O 5
ATOM 11481 N N . LYS A 1 141 ? 7.910 8.246 4.686 1.00 0.00 141 LYS A N 5
ATOM 11482 C CA . LYS A 1 141 ? 8.723 9.268 4.037 1.00 0.00 141 LYS A CA 5
ATOM 11483 C C . LYS A 1 141 ? 7.844 10.341 3.408 1.00 0.00 141 LYS A C 5
ATOM 11484 O O . LYS A 1 141 ? 8.172 11.526 3.443 1.00 0.00 141 LYS A O 5
ATOM 11503 N N . LYS A 1 142 ? 6.723 9.919 2.835 1.00 0.00 142 LYS A N 5
ATOM 11504 C CA . LYS A 1 142 ? 5.795 10.849 2.204 1.00 0.00 142 LYS A CA 5
ATOM 11505 C C . LYS A 1 142 ? 5.177 11.769 3.246 1.00 0.00 142 LYS A C 5
ATOM 11506 O O . LYS A 1 142 ? 5.218 12.992 3.107 1.00 0.00 142 LYS A O 5
ATOM 11525 N N . ILE A 1 143 ? 4.622 11.180 4.301 1.00 0.00 143 ILE A N 5
ATOM 11526 C CA . ILE A 1 143 ? 4.022 11.963 5.372 1.00 0.00 143 ILE A CA 5
ATOM 11527 C C . ILE A 1 143 ? 5.031 12.978 5.891 1.00 0.00 143 ILE A C 5
ATOM 11528 O O . ILE A 1 143 ? 4.676 14.097 6.268 1.00 0.00 143 ILE A O 5
ATOM 11544 N N . ARG A 1 144 ? 6.298 12.578 5.887 1.00 0.00 144 ARG A N 5
ATOM 11545 C CA . ARG A 1 144 ? 7.376 13.445 6.336 1.00 0.00 144 ARG A CA 5
ATOM 11546 C C . ARG A 1 144 ? 7.778 14.412 5.230 1.00 0.00 144 ARG A C 5
ATOM 11547 O O . ARG A 1 144 ? 8.253 15.515 5.500 1.00 0.00 144 ARG A O 5
ATOM 11568 N N . GLU A 1 145 ? 7.579 13.998 3.977 1.00 0.00 145 GLU A N 5
ATOM 11569 C CA . GLU A 1 145 ? 7.919 14.842 2.838 1.00 0.00 145 GLU A CA 5
ATOM 11570 C C . GLU A 1 145 ? 6.950 16.012 2.736 1.00 0.00 145 GLU A C 5
ATOM 11571 O O . GLU A 1 145 ? 7.349 17.140 2.447 1.00 0.00 145 GLU A O 5
ATOM 11583 N N . VAL A 1 146 ? 5.676 15.737 2.989 1.00 0.00 146 VAL A N 5
ATOM 11584 C CA . VAL A 1 146 ? 4.651 16.770 2.943 1.00 0.00 146 VAL A CA 5
ATOM 11585 C C . VAL A 1 146 ? 4.697 17.601 4.217 1.00 0.00 146 VAL A C 5
ATOM 11586 O O . VAL A 1 146 ? 4.440 18.805 4.198 1.00 0.00 146 VAL A O 5
ATOM 11599 N N . ALA A 1 147 ? 5.042 16.946 5.320 1.00 0.00 147 ALA A N 5
ATOM 11600 C CA . ALA A 1 147 ? 5.142 17.617 6.608 1.00 0.00 147 ALA A CA 5
ATOM 11601 C C . ALA A 1 147 ? 6.386 18.493 6.657 1.00 0.00 147 ALA A C 5
ATOM 11602 O O . ALA A 1 147 ? 6.386 19.560 7.271 1.00 0.00 147 ALA A O 5
ATOM 11609 N N . GLN A 1 148 ? 7.446 18.034 5.997 1.00 0.00 148 GLN A N 5
ATOM 11610 C CA . GLN A 1 148 ? 8.699 18.776 5.956 1.00 0.00 148 GLN A CA 5
ATOM 11611 C C . GLN A 1 148 ? 8.591 19.974 5.015 1.00 0.00 148 GLN A C 5
ATOM 11612 O O . GLN A 1 148 ? 9.460 20.847 5.005 1.00 0.00 148 GLN A O 5
ATOM 11626 N N . THR A 1 149 ? 7.518 20.014 4.226 1.00 0.00 149 THR A N 5
ATOM 11627 C CA . THR A 1 149 ? 7.300 21.107 3.285 1.00 0.00 149 THR A CA 5
ATOM 11628 C C . THR A 1 149 ? 5.981 21.825 3.572 1.00 0.00 149 THR A C 5
ATOM 11629 O O . THR A 1 149 ? 5.467 22.554 2.724 1.00 0.00 149 THR A O 5
ATOM 11640 N N . ALA A 1 150 ? 5.439 21.615 4.768 1.00 0.00 150 ALA A N 5
ATOM 11641 C CA . ALA A 1 150 ? 4.183 22.244 5.157 1.00 0.00 150 ALA A CA 5
ATOM 11642 C C . ALA A 1 150 ? 4.195 22.626 6.633 1.00 0.00 150 ALA A C 5
ATOM 11643 O O . ALA A 1 150 ? 3.764 23.752 6.956 1.00 0.00 150 ALA A O 5
ATOM 11651 N N . SER A 1 1 ? -2.931 13.918 -4.958 1.00 0.00 1 SER A N 6
ATOM 11652 C CA . SER A 1 1 ? -2.835 12.473 -4.623 1.00 0.00 1 SER A CA 6
ATOM 11653 C C . SER A 1 1 ? -1.423 11.944 -4.854 1.00 0.00 1 SER A C 6
ATOM 11654 O O . SER A 1 1 ? -1.082 11.517 -5.958 1.00 0.00 1 SER A O 6
ATOM 11664 N N . ILE A 1 2 ? -0.607 11.974 -3.805 1.00 0.00 2 ILE A N 6
ATOM 11665 C CA . ILE A 1 2 ? 0.768 11.495 -3.894 1.00 0.00 2 ILE A CA 6
ATOM 11666 C C . ILE A 1 2 ? 0.840 9.991 -3.662 1.00 0.00 2 ILE A C 6
ATOM 11667 O O . ILE A 1 2 ? 1.682 9.303 -4.240 1.00 0.00 2 ILE A O 6
ATOM 11683 N N . LYS A 1 3 ? -0.047 9.485 -2.812 1.00 0.00 3 LYS A N 6
ATOM 11684 C CA . LYS A 1 3 ? -0.084 8.060 -2.502 1.00 0.00 3 LYS A CA 6
ATOM 11685 C C . LYS A 1 3 ? -1.448 7.655 -1.955 1.00 0.00 3 LYS A C 6
ATOM 11686 O O . LYS A 1 3 ? -1.862 8.115 -0.891 1.00 0.00 3 LYS A O 6
ATOM 11705 N N . ASN A 1 4 ? -2.142 6.791 -2.689 1.00 0.00 4 ASN A N 6
ATOM 11706 C CA . ASN A 1 4 ? -3.459 6.323 -2.275 1.00 0.00 4 ASN A CA 6
ATOM 11707 C C . ASN A 1 4 ? -3.555 4.806 -2.376 1.00 0.00 4 ASN A C 6
ATOM 11708 O O . ASN A 1 4 ? -3.256 4.222 -3.418 1.00 0.00 4 ASN A O 6
ATOM 11719 N N . GLY A 1 5 ? -3.973 4.169 -1.287 1.00 0.00 5 GLY A N 6
ATOM 11720 C CA . GLY A 1 5 ? -4.099 2.724 -1.274 1.00 0.00 5 GLY A CA 6
ATOM 11721 C C . GLY A 1 5 ? -4.891 2.220 -0.083 1.00 0.00 5 GLY A C 6
ATOM 11722 O O . GLY A 1 5 ? -5.708 2.948 0.481 1.00 0.00 5 GLY A O 6
ATOM 11726 N N . ILE A 1 6 ? -4.649 0.970 0.299 1.00 0.00 6 ILE A N 6
ATOM 11727 C CA . ILE A 1 6 ? -5.344 0.369 1.431 1.00 0.00 6 ILE A CA 6
ATOM 11728 C C . ILE A 1 6 ? -4.373 0.043 2.562 1.00 0.00 6 ILE A C 6
ATOM 11729 O O . ILE A 1 6 ? -3.665 -0.963 2.515 1.00 0.00 6 ILE A O 6
ATOM 11745 N N . LEU A 1 7 ? -4.348 0.901 3.577 1.00 0.00 7 LEU A N 6
ATOM 11746 C CA . LEU A 1 7 ? -3.465 0.705 4.721 1.00 0.00 7 LEU A CA 6
ATOM 11747 C C . LEU A 1 7 ? -4.205 0.016 5.864 1.00 0.00 7 LEU A C 6
ATOM 11748 O O . LEU A 1 7 ? -5.372 0.308 6.128 1.00 0.00 7 LEU A O 6
ATOM 11764 N N . TYR A 1 8 ? -3.521 -0.904 6.535 1.00 0.00 8 TYR A N 6
ATOM 11765 C CA . TYR A 1 8 ? -4.113 -1.639 7.647 1.00 0.00 8 TYR A CA 6
ATOM 11766 C C . TYR A 1 8 ? -4.166 -0.781 8.907 1.00 0.00 8 TYR A C 6
ATOM 11767 O O . TYR A 1 8 ? -3.277 0.034 9.156 1.00 0.00 8 TYR A O 6
ATOM 11785 N N . LEU A 1 9 ? -5.216 -0.972 9.700 1.00 0.00 9 LEU A N 6
ATOM 11786 C CA . LEU A 1 9 ? -5.390 -0.220 10.938 1.00 0.00 9 LEU A CA 6
ATOM 11787 C C . LEU A 1 9 ? -6.317 -0.964 11.895 1.00 0.00 9 LEU A C 6
ATOM 11788 O O . LEU A 1 9 ? -7.461 -1.266 11.556 1.00 0.00 9 LEU A O 6
ATOM 11804 N N . GLU A 1 10 ? -5.815 -1.258 13.089 1.00 0.00 10 GLU A N 6
ATOM 11805 C CA . GLU A 1 10 ? -6.599 -1.971 14.092 1.00 0.00 10 GLU A CA 6
ATOM 11806 C C . GLU A 1 10 ? -7.654 -1.063 14.711 1.00 0.00 10 GLU A C 6
ATOM 11807 O O . GLU A 1 10 ? -7.334 -0.033 15.305 1.00 0.00 10 GLU A O 6
ATOM 11819 N N . ASP A 1 11 ? -8.914 -1.461 14.580 1.00 0.00 11 ASP A N 6
ATOM 11820 C CA . ASP A 1 11 ? -10.018 -0.692 15.138 1.00 0.00 11 ASP A CA 6
ATOM 11821 C C . ASP A 1 11 ? -10.125 -0.945 16.640 1.00 0.00 11 ASP A C 6
ATOM 11822 O O . ASP A 1 11 ? -9.980 -2.077 17.092 1.00 0.00 11 ASP A O 6
ATOM 11831 N N . PRO A 1 12 ? -10.375 0.106 17.438 1.00 0.00 12 PRO A N 6
ATOM 11832 C CA . PRO A 1 12 ? -10.494 -0.029 18.894 1.00 0.00 12 PRO A CA 6
ATOM 11833 C C . PRO A 1 12 ? -11.736 -0.813 19.310 1.00 0.00 12 PRO A C 6
ATOM 11834 O O . PRO A 1 12 ? -11.871 -1.206 20.470 1.00 0.00 12 PRO A O 6
ATOM 11845 N N . VAL A 1 13 ? -12.640 -1.040 18.362 1.00 0.00 13 VAL A N 6
ATOM 11846 C CA . VAL A 1 13 ? -13.865 -1.779 18.638 1.00 0.00 13 VAL A CA 6
ATOM 11847 C C . VAL A 1 13 ? -13.594 -3.279 18.700 1.00 0.00 13 VAL A C 6
ATOM 11848 O O . VAL A 1 13 ? -14.193 -3.996 19.499 1.00 0.00 13 VAL A O 6
ATOM 11861 N N . ASN A 1 14 ? -12.685 -3.742 17.850 1.00 0.00 14 ASN A N 6
ATOM 11862 C CA . ASN A 1 14 ? -12.330 -5.157 17.802 1.00 0.00 14 ASN A CA 6
ATOM 11863 C C . ASN A 1 14 ? -10.902 -5.381 18.294 1.00 0.00 14 ASN A C 6
ATOM 11864 O O . ASN A 1 14 ? -10.558 -6.472 18.746 1.00 0.00 14 ASN A O 6
ATOM 11875 N N . HIS A 1 15 ? -10.073 -4.343 18.198 1.00 0.00 15 HIS A N 6
ATOM 11876 C CA . HIS A 1 15 ? -8.683 -4.427 18.629 1.00 0.00 15 HIS A CA 6
ATOM 11877 C C . HIS A 1 15 ? -7.901 -5.387 17.739 1.00 0.00 15 HIS A C 6
ATOM 11878 O O . HIS A 1 15 ? -6.997 -6.083 18.201 1.00 0.00 15 HIS A O 6
ATOM 11893 N N . GLU A 1 16 ? -8.255 -5.415 16.458 1.00 0.00 16 GLU A N 6
ATOM 11894 C CA . GLU A 1 16 ? -7.588 -6.288 15.497 1.00 0.00 16 GLU A CA 6
ATOM 11895 C C . GLU A 1 16 ? -7.343 -5.559 14.180 1.00 0.00 16 GLU A C 6
ATOM 11896 O O . GLU A 1 16 ? -8.158 -4.741 13.752 1.00 0.00 16 GLU A O 6
ATOM 11908 N N . TRP A 1 17 ? -6.217 -5.863 13.540 1.00 0.00 17 TRP A N 6
ATOM 11909 C CA . TRP A 1 17 ? -5.861 -5.236 12.271 1.00 0.00 17 TRP A CA 6
ATOM 11910 C C . TRP A 1 17 ? -6.994 -5.366 11.256 1.00 0.00 17 TRP A C 6
ATOM 11911 O O . TRP A 1 17 ? -7.717 -6.361 11.241 1.00 0.00 17 TRP A O 6
ATOM 11932 N N . TYR A 1 18 ? -7.141 -4.352 10.407 1.00 0.00 18 TYR A N 6
ATOM 11933 C CA . TYR A 1 18 ? -8.184 -4.354 9.389 1.00 0.00 18 TYR A CA 6
ATOM 11934 C C . TYR A 1 18 ? -7.744 -3.565 8.157 1.00 0.00 18 TYR A C 6
ATOM 11935 O O . TYR A 1 18 ? -7.270 -2.435 8.273 1.00 0.00 18 TYR A O 6
ATOM 11953 N N . PRO A 1 19 ? -7.894 -4.150 6.954 1.00 0.00 19 PRO A N 6
ATOM 11954 C CA . PRO A 1 19 ? -7.507 -3.489 5.705 1.00 0.00 19 PRO A CA 6
ATOM 11955 C C . PRO A 1 19 ? -8.505 -2.416 5.283 1.00 0.00 19 PRO A C 6
ATOM 11956 O O . PRO A 1 19 ? -9.530 -2.715 4.669 1.00 0.00 19 PRO A O 6
ATOM 11967 N N . HIS A 1 20 ? -8.200 -1.166 5.616 1.00 0.00 20 HIS A N 6
ATOM 11968 C CA . HIS A 1 20 ? -9.072 -0.048 5.271 1.00 0.00 20 HIS A CA 6
ATOM 11969 C C . HIS A 1 20 ? -8.375 0.907 4.306 1.00 0.00 20 HIS A C 6
ATOM 11970 O O . HIS A 1 20 ? -7.154 1.054 4.336 1.00 0.00 20 HIS A O 6
ATOM 11985 N N . TYR A 1 21 ? -9.161 1.552 3.450 1.00 0.00 21 TYR A N 6
ATOM 11986 C CA . TYR A 1 21 ? -8.619 2.493 2.475 1.00 0.00 21 TYR A CA 6
ATOM 11987 C C . TYR A 1 21 ? -8.007 3.705 3.169 1.00 0.00 21 TYR A C 6
ATOM 11988 O O . TYR A 1 21 ? -8.254 3.947 4.352 1.00 0.00 21 TYR A O 6
ATOM 12006 N N . PHE A 1 22 ? -7.209 4.465 2.427 1.00 0.00 22 PHE A N 6
ATOM 12007 C CA . PHE A 1 22 ? -6.559 5.654 2.969 1.00 0.00 22 PHE A CA 6
ATOM 12008 C C . PHE A 1 22 ? -5.758 6.371 1.886 1.00 0.00 22 PHE A C 6
ATOM 12009 O O . PHE A 1 22 ? -4.837 5.802 1.301 1.00 0.00 22 PHE A O 6
ATOM 12026 N N . VAL A 1 23 ? -6.115 7.625 1.624 1.00 0.00 23 VAL A N 6
ATOM 12027 C CA . VAL A 1 23 ? -5.430 8.417 0.608 1.00 0.00 23 VAL A CA 6
ATOM 12028 C C . VAL A 1 23 ? -4.503 9.447 1.247 1.00 0.00 23 VAL A C 6
ATOM 12029 O O . VAL A 1 23 ? -4.830 10.037 2.277 1.00 0.00 23 VAL A O 6
ATOM 12042 N N . LEU A 1 24 ? -3.347 9.660 0.628 1.00 0.00 24 LEU A N 6
ATOM 12043 C CA . LEU A 1 24 ? -2.373 10.618 1.134 1.00 0.00 24 LEU A CA 6
ATOM 12044 C C . LEU A 1 24 ? -2.121 11.728 0.116 1.00 0.00 24 LEU A C 6
ATOM 12045 O O . LEU A 1 24 ? -1.411 11.529 -0.870 1.00 0.00 24 LEU A O 6
ATOM 12061 N N . THR A 1 25 ? -2.707 12.895 0.363 1.00 0.00 25 THR A N 6
ATOM 12062 C CA . THR A 1 25 ? -2.542 14.036 -0.530 1.00 0.00 25 THR A CA 6
ATOM 12063 C C . THR A 1 25 ? -1.533 15.029 0.038 1.00 0.00 25 THR A C 6
ATOM 12064 O O . THR A 1 25 ? -1.353 15.122 1.253 1.00 0.00 25 THR A O 6
ATOM 12075 N N . SER A 1 26 ? -0.875 15.764 -0.851 1.00 0.00 26 SER A N 6
ATOM 12076 C CA . SER A 1 26 ? 0.123 16.750 -0.448 1.00 0.00 26 SER A CA 6
ATOM 12077 C C . SER A 1 26 ? -0.476 17.816 0.469 1.00 0.00 26 SER A C 6
ATOM 12078 O O . SER A 1 26 ? 0.252 18.547 1.140 1.00 0.00 26 SER A O 6
ATOM 12086 N N . SER A 1 27 ? -1.802 17.914 0.491 1.00 0.00 27 SER A N 6
ATOM 12087 C CA . SER A 1 27 ? -2.475 18.901 1.325 1.00 0.00 27 SER A CA 6
ATOM 12088 C C . SER A 1 27 ? -2.993 18.280 2.620 1.00 0.00 27 SER A C 6
ATOM 12089 O O . SER A 1 27 ? -3.200 18.980 3.611 1.00 0.00 27 SER A O 6
ATOM 12097 N N . LYS A 1 28 ? -3.208 16.967 2.607 1.00 0.00 28 LYS A N 6
ATOM 12098 C CA . LYS A 1 28 ? -3.709 16.266 3.787 1.00 0.00 28 LYS A CA 6
ATOM 12099 C C . LYS A 1 28 ? -3.905 14.780 3.497 1.00 0.00 28 LYS A C 6
ATOM 12100 O O . LYS A 1 28 ? -3.560 14.296 2.421 1.00 0.00 28 LYS A O 6
ATOM 12119 N N . ILE A 1 29 ? -4.462 14.061 4.469 1.00 0.00 29 ILE A N 6
ATOM 12120 C CA . ILE A 1 29 ? -4.708 12.631 4.321 1.00 0.00 29 ILE A CA 6
ATOM 12121 C C . ILE A 1 29 ? -6.195 12.321 4.450 1.00 0.00 29 ILE A C 6
ATOM 12122 O O . ILE A 1 29 ? -6.823 12.663 5.452 1.00 0.00 29 ILE A O 6
ATOM 12138 N N . TYR A 1 30 ? -6.755 11.676 3.433 1.00 0.00 30 TYR A N 6
ATOM 12139 C CA . TYR A 1 30 ? -8.172 11.327 3.438 1.00 0.00 30 TYR A CA 6
ATOM 12140 C C . TYR A 1 30 ? -8.382 9.901 3.935 1.00 0.00 30 TYR A C 6
ATOM 12141 O O . TYR A 1 30 ? -7.459 9.085 3.927 1.00 0.00 30 TYR A O 6
ATOM 12159 N N . TYR A 1 31 ? -9.605 9.606 4.364 1.00 0.00 31 TYR A N 6
ATOM 12160 C CA . TYR A 1 31 ? -9.940 8.278 4.864 1.00 0.00 31 TYR A CA 6
ATOM 12161 C C . TYR A 1 31 ? -11.419 7.972 4.639 1.00 0.00 31 TYR A C 6
ATOM 12162 O O . TYR A 1 31 ? -12.291 8.714 5.088 1.00 0.00 31 TYR A O 6
ATOM 12180 N N . SER A 1 32 ? -11.691 6.876 3.939 1.00 0.00 32 SER A N 6
ATOM 12181 C CA . SER A 1 32 ? -13.063 6.472 3.654 1.00 0.00 32 SER A CA 6
ATOM 12182 C C . SER A 1 32 ? -13.135 4.983 3.332 1.00 0.00 32 SER A C 6
ATOM 12183 O O . SER A 1 32 ? -12.198 4.413 2.774 1.00 0.00 32 SER A O 6
ATOM 12191 N N . GLU A 1 33 ? -14.252 4.357 3.690 1.00 0.00 33 GLU A N 6
ATOM 12192 C CA . GLU A 1 33 ? -14.446 2.934 3.439 1.00 0.00 33 GLU A CA 6
ATOM 12193 C C . GLU A 1 33 ? -15.506 2.708 2.367 1.00 0.00 33 GLU A C 6
ATOM 12194 O O . GLU A 1 33 ? -16.328 3.585 2.098 1.00 0.00 33 GLU A O 6
ATOM 12206 N N . GLU A 1 34 ? -15.483 1.528 1.756 1.00 0.00 34 GLU A N 6
ATOM 12207 C CA . GLU A 1 34 ? -16.442 1.188 0.711 1.00 0.00 34 GLU A CA 6
ATOM 12208 C C . GLU A 1 34 ? -16.605 -0.324 0.592 1.00 0.00 34 GLU A C 6
ATOM 12209 O O . GLU A 1 34 ? -16.005 -1.084 1.351 1.00 0.00 34 GLU A O 6
ATOM 12221 N N . THR A 1 35 ? -17.425 -0.751 -0.369 1.00 0.00 35 THR A N 6
ATOM 12222 C CA . THR A 1 35 ? -17.675 -2.174 -0.598 1.00 0.00 35 THR A CA 6
ATOM 12223 C C . THR A 1 35 ? -17.923 -2.913 0.716 1.00 0.00 35 THR A C 6
ATOM 12224 O O . THR A 1 35 ? -18.143 -2.295 1.757 1.00 0.00 35 THR A O 6
ATOM 12235 N N . SER A 1 36 ? -17.883 -4.242 0.659 1.00 0.00 36 SER A N 6
ATOM 12236 C CA . SER A 1 36 ? -18.102 -5.064 1.842 1.00 0.00 36 SER A CA 6
ATOM 12237 C C . SER A 1 36 ? -19.501 -4.846 2.408 1.00 0.00 36 SER A C 6
ATOM 12238 O O . SER A 1 36 ? -19.682 -4.105 3.374 1.00 0.00 36 SER A O 6
ATOM 12246 N N . SER A 1 37 ? -20.489 -5.496 1.799 1.00 0.00 37 SER A N 6
ATOM 12247 C CA . SER A 1 37 ? -21.872 -5.371 2.243 1.00 0.00 37 SER A CA 6
ATOM 12248 C C . SER A 1 37 ? -22.542 -6.739 2.326 1.00 0.00 37 SER A C 6
ATOM 12249 O O . SER A 1 37 ? -22.111 -7.692 1.678 1.00 0.00 37 SER A O 6
ATOM 12257 N N . ASP A 1 38 ? -23.599 -6.827 3.126 1.00 0.00 38 ASP A N 6
ATOM 12258 C CA . ASP A 1 38 ? -24.329 -8.079 3.292 1.00 0.00 38 ASP A CA 6
ATOM 12259 C C . ASP A 1 38 ? -25.282 -8.311 2.126 1.00 0.00 38 ASP A C 6
ATOM 12260 O O . ASP A 1 38 ? -25.485 -9.446 1.693 1.00 0.00 38 ASP A O 6
ATOM 12269 N N . GLN A 1 39 ? -25.864 -7.229 1.622 1.00 0.00 39 GLN A N 6
ATOM 12270 C CA . GLN A 1 39 ? -26.798 -7.312 0.505 1.00 0.00 39 GLN A CA 6
ATOM 12271 C C . GLN A 1 39 ? -27.984 -8.206 0.852 1.00 0.00 39 GLN A C 6
ATOM 12272 O O . GLN A 1 39 ? -28.553 -8.868 -0.017 1.00 0.00 39 GLN A O 6
ATOM 12286 N N . GLY A 1 40 ? -28.353 -8.221 2.128 1.00 0.00 40 GLY A N 6
ATOM 12287 C CA . GLY A 1 40 ? -29.467 -9.037 2.570 1.00 0.00 40 GLY A CA 6
ATOM 12288 C C . GLY A 1 40 ? -30.407 -8.285 3.493 1.00 0.00 40 GLY A C 6
ATOM 12289 O O . GLY A 1 40 ? -30.972 -8.865 4.421 1.00 0.00 40 GLY A O 6
ATOM 12293 N N . ASN A 1 41 ? -30.571 -6.991 3.241 1.00 0.00 41 ASN A N 6
ATOM 12294 C CA . ASN A 1 41 ? -31.447 -6.159 4.057 1.00 0.00 41 ASN A CA 6
ATOM 12295 C C . ASN A 1 41 ? -31.866 -4.903 3.297 1.00 0.00 41 ASN A C 6
ATOM 12296 O O . ASN A 1 41 ? -31.887 -3.806 3.854 1.00 0.00 41 ASN A O 6
ATOM 12307 N N . GLU A 1 42 ? -32.202 -5.074 2.023 1.00 0.00 42 GLU A N 6
ATOM 12308 C CA . GLU A 1 42 ? -32.623 -3.959 1.186 1.00 0.00 42 GLU A CA 6
ATOM 12309 C C . GLU A 1 42 ? -33.860 -4.324 0.373 1.00 0.00 42 GLU A C 6
ATOM 12310 O O . GLU A 1 42 ? -33.941 -4.035 -0.821 1.00 0.00 42 GLU A O 6
ATOM 12322 N N . ASP A 1 43 ? -34.824 -4.962 1.029 1.00 0.00 43 ASP A N 6
ATOM 12323 C CA . ASP A 1 43 ? -36.058 -5.369 0.368 1.00 0.00 43 ASP A CA 6
ATOM 12324 C C . ASP A 1 43 ? -37.247 -5.249 1.317 1.00 0.00 43 ASP A C 6
ATOM 12325 O O . ASP A 1 43 ? -37.132 -4.681 2.403 1.00 0.00 43 ASP A O 6
ATOM 12334 N N . GLU A 1 44 ? -38.387 -5.788 0.900 1.00 0.00 44 GLU A N 6
ATOM 12335 C CA . GLU A 1 44 ? -39.597 -5.744 1.712 1.00 0.00 44 GLU A CA 6
ATOM 12336 C C . GLU A 1 44 ? -40.368 -7.055 1.614 1.00 0.00 44 GLU A C 6
ATOM 12337 O O . GLU A 1 44 ? -40.691 -7.517 0.520 1.00 0.00 44 GLU A O 6
ATOM 12349 N N . GLU A 1 45 ? -40.660 -7.650 2.767 1.00 0.00 45 GLU A N 6
ATOM 12350 C CA . GLU A 1 45 ? -41.395 -8.909 2.811 1.00 0.00 45 GLU A CA 6
ATOM 12351 C C . GLU A 1 45 ? -42.185 -9.032 4.110 1.00 0.00 45 GLU A C 6
ATOM 12352 O O . GLU A 1 45 ? -42.381 -10.131 4.628 1.00 0.00 45 GLU A O 6
ATOM 12364 N N . GLU A 1 46 ? -42.639 -7.896 4.629 1.00 0.00 46 GLU A N 6
ATOM 12365 C CA . GLU A 1 46 ? -43.408 -7.874 5.867 1.00 0.00 46 GLU A CA 6
ATOM 12366 C C . GLU A 1 46 ? -44.775 -8.525 5.669 1.00 0.00 46 GLU A C 6
ATOM 12367 O O . GLU A 1 46 ? -45.319 -8.522 4.563 1.00 0.00 46 GLU A O 6
ATOM 12379 N N . PRO A 1 47 ? -45.354 -9.091 6.743 1.00 0.00 47 PRO A N 6
ATOM 12380 C CA . PRO A 1 47 ? -46.665 -9.745 6.682 1.00 0.00 47 PRO A CA 6
ATOM 12381 C C . PRO A 1 47 ? -47.739 -8.835 6.097 1.00 0.00 47 PRO A C 6
ATOM 12382 O O . PRO A 1 47 ? -48.430 -8.125 6.826 1.00 0.00 47 PRO A O 6
ATOM 12393 N N . LYS A 1 48 ? -47.874 -8.862 4.775 1.00 0.00 48 LYS A N 6
ATOM 12394 C CA . LYS A 1 48 ? -48.862 -8.039 4.090 1.00 0.00 48 LYS A CA 6
ATOM 12395 C C . LYS A 1 48 ? -50.146 -8.825 3.841 1.00 0.00 48 LYS A C 6
ATOM 12396 O O . LYS A 1 48 ? -50.295 -9.479 2.808 1.00 0.00 48 LYS A O 6
ATOM 12415 N N . GLU A 1 49 ? -51.071 -8.757 4.793 1.00 0.00 49 GLU A N 6
ATOM 12416 C CA . GLU A 1 49 ? -52.341 -9.465 4.677 1.00 0.00 49 GLU A CA 6
ATOM 12417 C C . GLU A 1 49 ? -53.232 -8.811 3.626 1.00 0.00 49 GLU A C 6
ATOM 12418 O O . GLU A 1 49 ? -53.549 -7.624 3.716 1.00 0.00 49 GLU A O 6
ATOM 12430 N N . ALA A 1 50 ? -53.635 -9.591 2.628 1.00 0.00 50 ALA A N 6
ATOM 12431 C CA . ALA A 1 50 ? -54.489 -9.089 1.560 1.00 0.00 50 ALA A CA 6
ATOM 12432 C C . ALA A 1 50 ? -55.082 -10.234 0.747 1.00 0.00 50 ALA A C 6
ATOM 12433 O O . ALA A 1 50 ? -55.275 -10.116 -0.464 1.00 0.00 50 ALA A O 6
ATOM 12440 N N . SER A 1 51 ? -55.369 -11.345 1.420 1.00 0.00 51 SER A N 6
ATOM 12441 C CA . SER A 1 51 ? -55.941 -12.513 0.759 1.00 0.00 51 SER A CA 6
ATOM 12442 C C . SER A 1 51 ? -54.988 -13.064 -0.295 1.00 0.00 51 SER A C 6
ATOM 12443 O O . SER A 1 51 ? -54.201 -12.322 -0.883 1.00 0.00 51 SER A O 6
ATOM 12451 N N . GLY A 1 52 ? -55.061 -14.370 -0.528 1.00 0.00 52 GLY A N 6
ATOM 12452 C CA . GLY A 1 52 ? -54.200 -14.999 -1.511 1.00 0.00 52 GLY A CA 6
ATOM 12453 C C . GLY A 1 52 ? -54.140 -16.506 -1.351 1.00 0.00 52 GLY A C 6
ATOM 12454 O O . GLY A 1 52 ? -55.127 -17.202 -1.593 1.00 0.00 52 GLY A O 6
ATOM 12458 N N . SER A 1 53 ? -52.980 -17.010 -0.943 1.00 0.00 53 SER A N 6
ATOM 12459 C CA . SER A 1 53 ? -52.796 -18.444 -0.749 1.00 0.00 53 SER A CA 6
ATOM 12460 C C . SER A 1 53 ? -51.662 -18.724 0.231 1.00 0.00 53 SER A C 6
ATOM 12461 O O . SER A 1 53 ? -51.023 -19.775 0.171 1.00 0.00 53 SER A O 6
ATOM 12469 N N . THR A 1 54 ? -51.413 -17.779 1.131 1.00 0.00 54 THR A N 6
ATOM 12470 C CA . THR A 1 54 ? -50.355 -17.924 2.121 1.00 0.00 54 THR A CA 6
ATOM 12471 C C . THR A 1 54 ? -50.895 -17.711 3.532 1.00 0.00 54 THR A C 6
ATOM 12472 O O . THR A 1 54 ? -52.096 -17.515 3.724 1.00 0.00 54 THR A O 6
ATOM 12483 N N . GLU A 1 55 ? -50.001 -17.752 4.514 1.00 0.00 55 GLU A N 6
ATOM 12484 C CA . GLU A 1 55 ? -50.385 -17.562 5.907 1.00 0.00 55 GLU A CA 6
ATOM 12485 C C . GLU A 1 55 ? -49.224 -16.994 6.716 1.00 0.00 55 GLU A C 6
ATOM 12486 O O . GLU A 1 55 ? -48.066 -17.095 6.313 1.00 0.00 55 GLU A O 6
ATOM 12498 N N . LEU A 1 56 ? -49.543 -16.396 7.858 1.00 0.00 56 LEU A N 6
ATOM 12499 C CA . LEU A 1 56 ? -48.524 -15.810 8.724 1.00 0.00 56 LEU A CA 6
ATOM 12500 C C . LEU A 1 56 ? -49.041 -15.660 10.151 1.00 0.00 56 LEU A C 6
ATOM 12501 O O . LEU A 1 56 ? -49.907 -14.830 10.425 1.00 0.00 56 LEU A O 6
ATOM 12517 N N . HIS A 1 57 ? -48.503 -16.470 11.055 1.00 0.00 57 HIS A N 6
ATOM 12518 C CA . HIS A 1 57 ? -48.907 -16.431 12.457 1.00 0.00 57 HIS A CA 6
ATOM 12519 C C . HIS A 1 57 ? -48.048 -15.444 13.241 1.00 0.00 57 HIS A C 6
ATOM 12520 O O . HIS A 1 57 ? -46.829 -15.600 13.329 1.00 0.00 57 HIS A O 6
ATOM 12535 N N . SER A 1 58 ? -48.690 -14.429 13.809 1.00 0.00 58 SER A N 6
ATOM 12536 C CA . SER A 1 58 ? -47.985 -13.415 14.586 1.00 0.00 58 SER A CA 6
ATOM 12537 C C . SER A 1 58 ? -47.570 -13.963 15.949 1.00 0.00 58 SER A C 6
ATOM 12538 O O . SER A 1 58 ? -48.412 -14.384 16.741 1.00 0.00 58 SER A O 6
ATOM 12546 N N . SER A 1 59 ? -46.266 -13.957 16.214 1.00 0.00 59 SER A N 6
ATOM 12547 C CA . SER A 1 59 ? -45.743 -14.456 17.481 1.00 0.00 59 SER A CA 6
ATOM 12548 C C . SER A 1 59 ? -45.488 -13.317 18.464 1.00 0.00 59 SER A C 6
ATOM 12549 O O . SER A 1 59 ? -45.850 -12.168 18.210 1.00 0.00 59 SER A O 6
ATOM 12557 N N . LEU A 1 60 ? -44.864 -13.650 19.592 1.00 0.00 60 LEU A N 6
ATOM 12558 C CA . LEU A 1 60 ? -44.559 -12.662 20.623 1.00 0.00 60 LEU A CA 6
ATOM 12559 C C . LEU A 1 60 ? -43.682 -11.545 20.071 1.00 0.00 60 LEU A C 6
ATOM 12560 O O . LEU A 1 60 ? -43.890 -10.369 20.376 1.00 0.00 60 LEU A O 6
ATOM 12576 N N . GLU A 1 61 ? -42.702 -11.918 19.257 1.00 0.00 61 GLU A N 6
ATOM 12577 C CA . GLU A 1 61 ? -41.792 -10.947 18.656 1.00 0.00 61 GLU A CA 6
ATOM 12578 C C . GLU A 1 61 ? -42.566 -9.845 17.937 1.00 0.00 61 GLU A C 6
ATOM 12579 O O . GLU A 1 61 ? -42.073 -8.730 17.772 1.00 0.00 61 GLU A O 6
ATOM 12591 N N . VAL A 1 62 ? -43.783 -10.171 17.513 1.00 0.00 62 VAL A N 6
ATOM 12592 C CA . VAL A 1 62 ? -44.633 -9.216 16.811 1.00 0.00 62 VAL A CA 6
ATOM 12593 C C . VAL A 1 62 ? -45.088 -8.097 17.741 1.00 0.00 62 VAL A C 6
ATOM 12594 O O . VAL A 1 62 ? -45.061 -6.922 17.375 1.00 0.00 62 VAL A O 6
ATOM 12607 N N . LEU A 1 63 ? -45.508 -8.470 18.946 1.00 0.00 63 LEU A N 6
ATOM 12608 C CA . LEU A 1 63 ? -45.972 -7.496 19.928 1.00 0.00 63 LEU A CA 6
ATOM 12609 C C . LEU A 1 63 ? -44.819 -6.641 20.449 1.00 0.00 63 LEU A C 6
ATOM 12610 O O . LEU A 1 63 ? -45.041 -5.631 21.118 1.00 0.00 63 LEU A O 6
ATOM 12626 N N . PHE A 1 64 ? -43.585 -7.039 20.136 1.00 0.00 64 PHE A N 6
ATOM 12627 C CA . PHE A 1 64 ? -42.413 -6.291 20.571 1.00 0.00 64 PHE A CA 6
ATOM 12628 C C . PHE A 1 64 ? -41.979 -5.294 19.498 1.00 0.00 64 PHE A C 6
ATOM 12629 O O . PHE A 1 64 ? -40.811 -4.915 19.417 1.00 0.00 64 PHE A O 6
ATOM 12646 N N . GLN A 1 65 ? -42.938 -4.875 18.682 1.00 0.00 65 GLN A N 6
ATOM 12647 C CA . GLN A 1 65 ? -42.687 -3.919 17.612 1.00 0.00 65 GLN A CA 6
ATOM 12648 C C . GLN A 1 65 ? -44.006 -3.434 17.021 1.00 0.00 65 GLN A C 6
ATOM 12649 O O . GLN A 1 65 ? -44.089 -3.108 15.836 1.00 0.00 65 GLN A O 6
ATOM 12663 N N . GLY A 1 66 ? -45.036 -3.391 17.862 1.00 0.00 66 GLY A N 6
ATOM 12664 C CA . GLY A 1 66 ? -46.344 -2.948 17.421 1.00 0.00 66 GLY A CA 6
ATOM 12665 C C . GLY A 1 66 ? -46.757 -1.637 18.063 1.00 0.00 66 GLY A C 6
ATOM 12666 O O . GLY A 1 66 ? -46.912 -0.629 17.374 1.00 0.00 66 GLY A O 6
ATOM 12670 N N . PRO A 1 67 ? -46.940 -1.618 19.395 1.00 0.00 67 PRO A N 6
ATOM 12671 C CA . PRO A 1 67 ? -47.338 -0.407 20.121 1.00 0.00 67 PRO A CA 6
ATOM 12672 C C . PRO A 1 67 ? -46.450 0.787 19.782 1.00 0.00 67 PRO A C 6
ATOM 12673 O O . PRO A 1 67 ? -45.257 0.632 19.526 1.00 0.00 67 PRO A O 6
ATOM 12684 N N . ASN A 1 68 ? -47.041 1.978 19.781 1.00 0.00 68 ASN A N 6
ATOM 12685 C CA . ASN A 1 68 ? -46.302 3.195 19.470 1.00 0.00 68 ASN A CA 6
ATOM 12686 C C . ASN A 1 68 ? -45.727 3.138 18.058 1.00 0.00 68 ASN A C 6
ATOM 12687 O O . ASN A 1 68 ? -44.620 2.641 17.850 1.00 0.00 68 ASN A O 6
ATOM 12698 N N . PRO A 1 69 ? -46.477 3.643 17.062 1.00 0.00 69 PRO A N 6
ATOM 12699 C CA . PRO A 1 69 ? -46.042 3.643 15.665 1.00 0.00 69 PRO A CA 6
ATOM 12700 C C . PRO A 1 69 ? -45.160 4.841 15.314 1.00 0.00 69 PRO A C 6
ATOM 12701 O O . PRO A 1 69 ? -44.998 5.176 14.142 1.00 0.00 69 PRO A O 6
ATOM 12712 N N . ALA A 1 70 ? -44.590 5.482 16.331 1.00 0.00 70 ALA A N 6
ATOM 12713 C CA . ALA A 1 70 ? -43.726 6.636 16.114 1.00 0.00 70 ALA A CA 6
ATOM 12714 C C . ALA A 1 70 ? -42.256 6.233 16.123 1.00 0.00 70 ALA A C 6
ATOM 12715 O O . ALA A 1 70 ? -41.385 7.025 16.478 1.00 0.00 70 ALA A O 6
ATOM 12722 N N . ILE A 1 71 ? -41.992 4.992 15.729 1.00 0.00 71 ILE A N 6
ATOM 12723 C CA . ILE A 1 71 ? -40.633 4.472 15.690 1.00 0.00 71 ILE A CA 6
ATOM 12724 C C . ILE A 1 71 ? -40.157 4.231 14.260 1.00 0.00 71 ILE A C 6
ATOM 12725 O O . ILE A 1 71 ? -39.000 3.873 14.039 1.00 0.00 71 ILE A O 6
ATOM 12741 N N . LEU A 1 72 ? -41.046 4.414 13.291 1.00 0.00 72 LEU A N 6
ATOM 12742 C CA . LEU A 1 72 ? -40.690 4.193 11.896 1.00 0.00 72 LEU A CA 6
ATOM 12743 C C . LEU A 1 72 ? -40.204 5.470 11.227 1.00 0.00 72 LEU A C 6
ATOM 12744 O O . LEU A 1 72 ? -40.199 5.584 10.001 1.00 0.00 72 LEU A O 6
ATOM 12760 N N . GLU A 1 73 ? -39.795 6.420 12.041 1.00 0.00 73 GLU A N 6
ATOM 12761 C CA . GLU A 1 73 ? -39.298 7.698 11.548 1.00 0.00 73 GLU A CA 6
ATOM 12762 C C . GLU A 1 73 ? -38.106 8.178 12.376 1.00 0.00 73 GLU A C 6
ATOM 12763 O O . GLU A 1 73 ? -38.175 9.217 13.032 1.00 0.00 73 GLU A O 6
ATOM 12775 N N . PRO A 1 74 ? -36.992 7.425 12.357 1.00 0.00 74 PRO A N 6
ATOM 12776 C CA . PRO A 1 74 ? -35.783 7.777 13.109 1.00 0.00 74 PRO A CA 6
ATOM 12777 C C . PRO A 1 74 ? -35.048 8.964 12.490 1.00 0.00 74 PRO A C 6
ATOM 12778 O O . PRO A 1 74 ? -33.895 8.847 12.074 1.00 0.00 74 PRO A O 6
ATOM 12789 N N . GLU A 1 75 ? -35.722 10.107 12.430 1.00 0.00 75 GLU A N 6
ATOM 12790 C CA . GLU A 1 75 ? -35.132 11.313 11.858 1.00 0.00 75 GLU A CA 6
ATOM 12791 C C . GLU A 1 75 ? -34.460 12.159 12.935 1.00 0.00 75 GLU A C 6
ATOM 12792 O O . GLU A 1 75 ? -33.441 12.802 12.687 1.00 0.00 75 GLU A O 6
ATOM 12804 N N . ARG A 1 76 ? -35.037 12.153 14.131 1.00 0.00 76 ARG A N 6
ATOM 12805 C CA . ARG A 1 76 ? -34.494 12.921 15.244 1.00 0.00 76 ARG A CA 6
ATOM 12806 C C . ARG A 1 76 ? -33.310 12.198 15.877 1.00 0.00 76 ARG A C 6
ATOM 12807 O O . ARG A 1 76 ? -33.015 11.052 15.539 1.00 0.00 76 ARG A O 6
ATOM 12828 N N . GLU A 1 77 ? -32.633 12.877 16.799 1.00 0.00 77 GLU A N 6
ATOM 12829 C CA . GLU A 1 77 ? -31.480 12.300 17.480 1.00 0.00 77 GLU A CA 6
ATOM 12830 C C . GLU A 1 77 ? -30.357 11.999 16.492 1.00 0.00 77 GLU A C 6
ATOM 12831 O O . GLU A 1 77 ? -29.636 11.012 16.642 1.00 0.00 77 GLU A O 6
ATOM 12843 N N . HIS A 1 78 ? -30.216 12.853 15.484 1.00 0.00 78 HIS A N 6
ATOM 12844 C CA . HIS A 1 78 ? -29.180 12.678 14.473 1.00 0.00 78 HIS A CA 6
ATOM 12845 C C . HIS A 1 78 ? -29.221 13.810 13.449 1.00 0.00 78 HIS A C 6
ATOM 12846 O O . HIS A 1 78 ? -29.127 13.578 12.244 1.00 0.00 78 HIS A O 6
ATOM 12861 N N . LEU A 1 79 ? -29.359 15.039 13.939 1.00 0.00 79 LEU A N 6
ATOM 12862 C CA . LEU A 1 79 ? -29.410 16.207 13.069 1.00 0.00 79 LEU A CA 6
ATOM 12863 C C . LEU A 1 79 ? -28.006 16.706 12.742 1.00 0.00 79 LEU A C 6
ATOM 12864 O O . LEU A 1 79 ? -27.162 16.840 13.628 1.00 0.00 79 LEU A O 6
ATOM 12880 N N . ASP A 1 80 ? -27.763 16.982 11.464 1.00 0.00 80 ASP A N 6
ATOM 12881 C CA . ASP A 1 80 ? -26.462 17.467 11.019 1.00 0.00 80 ASP A CA 6
ATOM 12882 C C . ASP A 1 80 ? -25.358 16.473 11.372 1.00 0.00 80 ASP A C 6
ATOM 12883 O O . ASP A 1 80 ? -24.222 16.862 11.643 1.00 0.00 80 ASP A O 6
ATOM 12892 N N . GLU A 1 81 ? -25.700 15.190 11.365 1.00 0.00 81 GLU A N 6
ATOM 12893 C CA . GLU A 1 81 ? -24.740 14.141 11.681 1.00 0.00 81 GLU A CA 6
ATOM 12894 C C . GLU A 1 81 ? -24.941 12.930 10.778 1.00 0.00 81 GLU A C 6
ATOM 12895 O O . GLU A 1 81 ? -25.343 11.860 11.236 1.00 0.00 81 GLU A O 6
ATOM 12907 N N . ASN A 1 82 ? -24.662 13.106 9.491 1.00 0.00 82 ASN A N 6
ATOM 12908 C CA . ASN A 1 82 ? -24.813 12.029 8.522 1.00 0.00 82 ASN A CA 6
ATOM 12909 C C . ASN A 1 82 ? -23.484 11.316 8.277 1.00 0.00 82 ASN A C 6
ATOM 12910 O O . ASN A 1 82 ? -23.306 10.657 7.252 1.00 0.00 82 ASN A O 6
ATOM 12921 N N . SER A 1 83 ? -22.556 11.450 9.220 1.00 0.00 83 SER A N 6
ATOM 12922 C CA . SER A 1 83 ? -21.250 10.813 9.097 1.00 0.00 83 SER A CA 6
ATOM 12923 C C . SER A 1 83 ? -21.298 9.373 9.600 1.00 0.00 83 SER A C 6
ATOM 12924 O O . SER A 1 83 ? -20.930 8.441 8.886 1.00 0.00 83 SER A O 6
ATOM 12932 N N . PRO A 1 84 ? -21.753 9.180 10.845 1.00 0.00 84 PRO A N 6
ATOM 12933 C CA . PRO A 1 84 ? -21.857 7.864 11.465 1.00 0.00 84 PRO A CA 6
ATOM 12934 C C . PRO A 1 84 ? -23.194 7.184 11.178 1.00 0.00 84 PRO A C 6
ATOM 12935 O O . PRO A 1 84 ? -23.788 6.570 12.063 1.00 0.00 84 PRO A O 6
ATOM 12946 N N . LEU A 1 85 ? -23.663 7.299 9.939 1.00 0.00 85 LEU A N 6
ATOM 12947 C CA . LEU A 1 85 ? -24.931 6.695 9.547 1.00 0.00 85 LEU A CA 6
ATOM 12948 C C . LEU A 1 85 ? -25.085 6.677 8.030 1.00 0.00 85 LEU A C 6
ATOM 12949 O O . LEU A 1 85 ? -25.540 5.690 7.452 1.00 0.00 85 LEU A O 6
ATOM 12965 N N . GLY A 1 86 ? -24.703 7.776 7.392 1.00 0.00 86 GLY A N 6
ATOM 12966 C CA . GLY A 1 86 ? -24.808 7.870 5.947 1.00 0.00 86 GLY A CA 6
ATOM 12967 C C . GLY A 1 86 ? -23.522 7.485 5.244 1.00 0.00 86 GLY A C 6
ATOM 12968 O O . GLY A 1 86 ? -23.193 8.039 4.194 1.00 0.00 86 GLY A O 6
ATOM 12972 N N . ASP A 1 87 ? -22.792 6.532 5.823 1.00 0.00 87 ASP A N 6
ATOM 12973 C CA . ASP A 1 87 ? -21.529 6.063 5.253 1.00 0.00 87 ASP A CA 6
ATOM 12974 C C . ASP A 1 87 ? -20.669 7.228 4.765 1.00 0.00 87 ASP A C 6
ATOM 12975 O O . ASP A 1 87 ? -19.915 7.094 3.802 1.00 0.00 87 ASP A O 6
ATOM 12984 N N . LEU A 1 88 ? -20.791 8.368 5.437 1.00 0.00 88 LEU A N 6
ATOM 12985 C CA . LEU A 1 88 ? -20.025 9.554 5.074 1.00 0.00 88 LEU A CA 6
ATOM 12986 C C . LEU A 1 88 ? -18.994 9.886 6.148 1.00 0.00 88 LEU A C 6
ATOM 12987 O O . LEU A 1 88 ? -19.034 10.958 6.754 1.00 0.00 88 LEU A O 6
ATOM 13003 N N . LEU A 1 89 ? -18.069 8.960 6.378 1.00 0.00 89 LEU A N 6
ATOM 13004 C CA . LEU A 1 89 ? -17.027 9.154 7.379 1.00 0.00 89 LEU A CA 6
ATOM 13005 C C . LEU A 1 89 ? -15.715 9.573 6.724 1.00 0.00 89 LEU A C 6
ATOM 13006 O O . LEU A 1 89 ? -14.636 9.151 7.143 1.00 0.00 89 LEU A O 6
ATOM 13022 N N . ARG A 1 90 ? -15.814 10.409 5.694 1.00 0.00 90 ARG A N 6
ATOM 13023 C CA . ARG A 1 90 ? -14.633 10.886 4.983 1.00 0.00 90 ARG A CA 6
ATOM 13024 C C . ARG A 1 90 ? -13.750 11.726 5.901 1.00 0.00 90 ARG A C 6
ATOM 13025 O O . ARG A 1 90 ? -13.818 12.954 5.891 1.00 0.00 90 ARG A O 6
ATOM 13046 N N . GLY A 1 91 ? -12.924 11.053 6.695 1.00 0.00 91 GLY A N 6
ATOM 13047 C CA . GLY A 1 91 ? -12.039 11.751 7.609 1.00 0.00 91 GLY A CA 6
ATOM 13048 C C . GLY A 1 91 ? -10.824 12.331 6.913 1.00 0.00 91 GLY A C 6
ATOM 13049 O O . GLY A 1 91 ? -10.227 11.685 6.052 1.00 0.00 91 GLY A O 6
ATOM 13053 N N . VAL A 1 92 ? -10.457 13.552 7.287 1.00 0.00 92 VAL A N 6
ATOM 13054 C CA . VAL A 1 92 ? -9.306 14.220 6.694 1.00 0.00 92 VAL A CA 6
ATOM 13055 C C . VAL A 1 92 ? -8.348 14.723 7.770 1.00 0.00 92 VAL A C 6
ATOM 13056 O O . VAL A 1 92 ? -8.773 15.294 8.774 1.00 0.00 92 VAL A O 6
ATOM 13069 N N . LEU A 1 93 ? -7.055 14.508 7.553 1.00 0.00 93 LEU A N 6
ATOM 13070 C CA . LEU A 1 93 ? -6.037 14.940 8.505 1.00 0.00 93 LEU A CA 6
ATOM 13071 C C . LEU A 1 93 ? -4.919 15.702 7.802 1.00 0.00 93 LEU A C 6
ATOM 13072 O O . LEU A 1 93 ? -4.259 15.172 6.907 1.00 0.00 93 LEU A O 6
ATOM 13088 N N . ASP A 1 94 ? -4.711 16.949 8.212 1.00 0.00 94 ASP A N 6
ATOM 13089 C CA . ASP A 1 94 ? -3.672 17.786 7.623 1.00 0.00 94 ASP A CA 6
ATOM 13090 C C . ASP A 1 94 ? -2.302 17.132 7.762 1.00 0.00 94 ASP A C 6
ATOM 13091 O O . ASP A 1 94 ? -2.042 16.408 8.723 1.00 0.00 94 ASP A O 6
ATOM 13100 N N . VAL A 1 95 ? -1.429 17.388 6.793 1.00 0.00 95 VAL A N 6
ATOM 13101 C CA . VAL A 1 95 ? -0.086 16.821 6.804 1.00 0.00 95 VAL A CA 6
ATOM 13102 C C . VAL A 1 95 ? 0.843 17.577 7.757 1.00 0.00 95 VAL A C 6
ATOM 13103 O O . VAL A 1 95 ? 1.547 16.962 8.556 1.00 0.00 95 VAL A O 6
ATOM 13116 N N . PRO A 1 96 ? 0.866 18.923 7.688 1.00 0.00 96 PRO A N 6
ATOM 13117 C CA . PRO A 1 96 ? 1.723 19.735 8.555 1.00 0.00 96 PRO A CA 6
ATOM 13118 C C . PRO A 1 96 ? 1.164 19.870 9.967 1.00 0.00 96 PRO A C 6
ATOM 13119 O O . PRO A 1 96 ? 0.921 20.978 10.447 1.00 0.00 96 PRO A O 6
ATOM 13130 N N . ALA A 1 97 ? 0.963 18.734 10.629 1.00 0.00 97 ALA A N 6
ATOM 13131 C CA . ALA A 1 97 ? 0.433 18.721 11.988 1.00 0.00 97 ALA A CA 6
ATOM 13132 C C . ALA A 1 97 ? 0.311 17.293 12.511 1.00 0.00 97 ALA A C 6
ATOM 13133 O O . ALA A 1 97 ? -0.651 16.956 13.202 1.00 0.00 97 ALA A O 6
ATOM 13140 N N . CYS A 1 98 ? 1.291 16.458 12.177 1.00 0.00 98 CYS A N 6
ATOM 13141 C CA . CYS A 1 98 ? 1.288 15.067 12.613 1.00 0.00 98 CYS A CA 6
ATOM 13142 C C . CYS A 1 98 ? 2.686 14.622 13.032 1.00 0.00 98 CYS A C 6
ATOM 13143 O O . CYS A 1 98 ? 3.646 15.389 12.948 1.00 0.00 98 CYS A O 6
ATOM 13151 N N . GLN A 1 99 ? 2.789 13.377 13.485 1.00 0.00 99 GLN A N 6
ATOM 13152 C CA . GLN A 1 99 ? 4.066 12.821 13.919 1.00 0.00 99 GLN A CA 6
ATOM 13153 C C . GLN A 1 99 ? 4.030 11.298 13.886 1.00 0.00 99 GLN A C 6
ATOM 13154 O O . GLN A 1 99 ? 3.455 10.662 14.770 1.00 0.00 99 GLN A O 6
ATOM 13168 N N . ILE A 1 100 ? 4.639 10.718 12.859 1.00 0.00 100 ILE A N 6
ATOM 13169 C CA . ILE A 1 100 ? 4.672 9.268 12.705 1.00 0.00 100 ILE A CA 6
ATOM 13170 C C . ILE A 1 100 ? 5.686 8.633 13.650 1.00 0.00 100 ILE A C 6
ATOM 13171 O O . ILE A 1 100 ? 6.589 9.303 14.151 1.00 0.00 100 ILE A O 6
ATOM 13187 N N . ALA A 1 101 ? 5.530 7.334 13.887 1.00 0.00 101 ALA A N 6
ATOM 13188 C CA . ALA A 1 101 ? 6.429 6.599 14.766 1.00 0.00 101 ALA A CA 6
ATOM 13189 C C . ALA A 1 101 ? 6.481 5.126 14.378 1.00 0.00 101 ALA A C 6
ATOM 13190 O O . ALA A 1 101 ? 5.699 4.314 14.872 1.00 0.00 101 ALA A O 6
ATOM 13197 N N . ILE A 1 102 ? 7.402 4.787 13.481 1.00 0.00 102 ILE A N 6
ATOM 13198 C CA . ILE A 1 102 ? 7.549 3.413 13.019 1.00 0.00 102 ILE A CA 6
ATOM 13199 C C . ILE A 1 102 ? 7.933 2.477 14.159 1.00 0.00 102 ILE A C 6
ATOM 13200 O O . ILE A 1 102 ? 8.671 2.854 15.071 1.00 0.00 102 ILE A O 6
ATOM 13216 N N . ARG A 1 103 ? 7.434 1.250 14.085 1.00 0.00 103 ARG A N 6
ATOM 13217 C CA . ARG A 1 103 ? 7.723 0.238 15.091 1.00 0.00 103 ARG A CA 6
ATOM 13218 C C . ARG A 1 103 ? 8.066 -1.086 14.412 1.00 0.00 103 ARG A C 6
ATOM 13219 O O . ARG A 1 103 ? 7.301 -1.578 13.583 1.00 0.00 103 ARG A O 6
ATOM 13240 N N . PRO A 1 104 ? 9.228 -1.680 14.738 1.00 0.00 104 PRO A N 6
ATOM 13241 C CA . PRO A 1 104 ? 9.659 -2.941 14.138 1.00 0.00 104 PRO A CA 6
ATOM 13242 C C . PRO A 1 104 ? 9.040 -4.169 14.806 1.00 0.00 104 PRO A C 6
ATOM 13243 O O . PRO A 1 104 ? 9.611 -5.258 14.765 1.00 0.00 104 PRO A O 6
ATOM 13254 N N . GLU A 1 105 ? 7.872 -3.991 15.421 1.00 0.00 105 GLU A N 6
ATOM 13255 C CA . GLU A 1 105 ? 7.187 -5.091 16.091 1.00 0.00 105 GLU A CA 6
ATOM 13256 C C . GLU A 1 105 ? 5.854 -4.631 16.675 1.00 0.00 105 GLU A C 6
ATOM 13257 O O . GLU A 1 105 ? 5.723 -4.463 17.888 1.00 0.00 105 GLU A O 6
ATOM 13269 N N . GLY A 1 106 ? 4.867 -4.428 15.806 1.00 0.00 106 GLY A N 6
ATOM 13270 C CA . GLY A 1 106 ? 3.560 -3.991 16.260 1.00 0.00 106 GLY A CA 6
ATOM 13271 C C . GLY A 1 106 ? 2.930 -4.961 17.241 1.00 0.00 106 GLY A C 6
ATOM 13272 O O . GLY A 1 106 ? 3.218 -4.920 18.436 1.00 0.00 106 GLY A O 6
ATOM 13276 N N . LYS A 1 107 ? 2.068 -5.836 16.733 1.00 0.00 107 LYS A N 6
ATOM 13277 C CA . LYS A 1 107 ? 1.394 -6.822 17.571 1.00 0.00 107 LYS A CA 6
ATOM 13278 C C . LYS A 1 107 ? 0.506 -7.736 16.731 1.00 0.00 107 LYS A C 6
ATOM 13279 O O . LYS A 1 107 ? 0.334 -7.519 15.532 1.00 0.00 107 LYS A O 6
ATOM 13298 N N . ASN A 1 108 ? -0.058 -8.756 17.373 1.00 0.00 108 ASN A N 6
ATOM 13299 C CA . ASN A 1 108 ? -0.932 -9.707 16.690 1.00 0.00 108 ASN A CA 6
ATOM 13300 C C . ASN A 1 108 ? -0.149 -10.559 15.701 1.00 0.00 108 ASN A C 6
ATOM 13301 O O . ASN A 1 108 ? 0.021 -11.764 15.898 1.00 0.00 108 ASN A O 6
ATOM 13312 N N . ASN A 1 109 ? 0.328 -9.927 14.637 1.00 0.00 109 ASN A N 6
ATOM 13313 C CA . ASN A 1 109 ? 1.094 -10.623 13.611 1.00 0.00 109 ASN A CA 6
ATOM 13314 C C . ASN A 1 109 ? 1.614 -9.645 12.563 1.00 0.00 109 ASN A C 6
ATOM 13315 O O . ASN A 1 109 ? 1.670 -9.965 11.375 1.00 0.00 109 ASN A O 6
ATOM 13326 N N . ARG A 1 110 ? 1.995 -8.453 13.010 1.00 0.00 110 ARG A N 6
ATOM 13327 C CA . ARG A 1 110 ? 2.511 -7.429 12.109 1.00 0.00 110 ARG A CA 6
ATOM 13328 C C . ARG A 1 110 ? 3.826 -6.859 12.633 1.00 0.00 110 ARG A C 6
ATOM 13329 O O . ARG A 1 110 ? 3.838 -5.867 13.362 1.00 0.00 110 ARG A O 6
ATOM 13350 N N . LEU A 1 111 ? 4.931 -7.495 12.256 1.00 0.00 111 LEU A N 6
ATOM 13351 C CA . LEU A 1 111 ? 6.253 -7.052 12.689 1.00 0.00 111 LEU A CA 6
ATOM 13352 C C . LEU A 1 111 ? 6.519 -5.621 12.239 1.00 0.00 111 LEU A C 6
ATOM 13353 O O . LEU A 1 111 ? 7.133 -4.835 12.962 1.00 0.00 111 LEU A O 6
ATOM 13369 N N . PHE A 1 112 ? 6.055 -5.289 11.040 1.00 0.00 112 PHE A N 6
ATOM 13370 C CA . PHE A 1 112 ? 6.241 -3.950 10.490 1.00 0.00 112 PHE A CA 6
ATOM 13371 C C . PHE A 1 112 ? 4.986 -3.106 10.681 1.00 0.00 112 PHE A C 6
ATOM 13372 O O . PHE A 1 112 ? 3.914 -3.446 10.179 1.00 0.00 112 PHE A O 6
ATOM 13389 N N . VAL A 1 113 ? 5.126 -2.003 11.410 1.00 0.00 113 VAL A N 6
ATOM 13390 C CA . VAL A 1 113 ? 4.002 -1.110 11.666 1.00 0.00 113 VAL A CA 6
ATOM 13391 C C . VAL A 1 113 ? 4.482 0.309 11.958 1.00 0.00 113 VAL A C 6
ATOM 13392 O O . VAL A 1 113 ? 5.650 0.524 12.283 1.00 0.00 113 VAL A O 6
ATOM 13405 N N . PHE A 1 114 ? 3.575 1.272 11.845 1.00 0.00 114 PHE A N 6
ATOM 13406 C CA . PHE A 1 114 ? 3.908 2.668 12.104 1.00 0.00 114 PHE A CA 6
ATOM 13407 C C . PHE A 1 114 ? 2.704 3.421 12.659 1.00 0.00 114 PHE A C 6
ATOM 13408 O O . PHE A 1 114 ? 1.699 3.599 11.970 1.00 0.00 114 PHE A O 6
ATOM 13425 N N . SER A 1 115 ? 2.814 3.860 13.908 1.00 0.00 115 SER A N 6
ATOM 13426 C CA . SER A 1 115 ? 1.734 4.593 14.558 1.00 0.00 115 SER A CA 6
ATOM 13427 C C . SER A 1 115 ? 1.910 6.097 14.377 1.00 0.00 115 SER A C 6
ATOM 13428 O O . SER A 1 115 ? 3.023 6.616 14.453 1.00 0.00 115 SER A O 6
ATOM 13436 N N . ILE A 1 116 ? 0.802 6.791 14.138 1.00 0.00 116 ILE A N 6
ATOM 13437 C CA . ILE A 1 116 ? 0.832 8.236 13.948 1.00 0.00 116 ILE A CA 6
ATOM 13438 C C . ILE A 1 116 ? 0.301 8.960 15.181 1.00 0.00 116 ILE A C 6
ATOM 13439 O O . ILE A 1 116 ? -0.448 8.388 15.975 1.00 0.00 116 ILE A O 6
ATOM 13455 N N . SER A 1 117 ? 0.690 10.221 15.334 1.00 0.00 117 SER A N 6
ATOM 13456 C CA . SER A 1 117 ? 0.251 11.024 16.470 1.00 0.00 117 SER A CA 6
ATOM 13457 C C . SER A 1 117 ? 0.456 12.509 16.194 1.00 0.00 117 SER A C 6
ATOM 13458 O O . SER A 1 117 ? 1.480 12.913 15.644 1.00 0.00 117 SER A O 6
ATOM 13466 N N . MET A 1 118 ? -0.525 13.319 16.579 1.00 0.00 118 MET A N 6
ATOM 13467 C CA . MET A 1 118 ? -0.452 14.760 16.370 1.00 0.00 118 MET A CA 6
ATOM 13468 C C . MET A 1 118 ? -0.088 15.485 17.665 1.00 0.00 118 MET A C 6
ATOM 13469 O O . MET A 1 118 ? -0.955 15.758 18.495 1.00 0.00 118 MET A O 6
ATOM 13483 N N . PRO A 1 119 ? 1.203 15.810 17.857 1.00 0.00 119 PRO A N 6
ATOM 13484 C CA . PRO A 1 119 ? 1.669 16.509 19.059 1.00 0.00 119 PRO A CA 6
ATOM 13485 C C . PRO A 1 119 ? 1.286 17.986 19.057 1.00 0.00 119 PRO A C 6
ATOM 13486 O O . PRO A 1 119 ? 2.149 18.862 19.115 1.00 0.00 119 PRO A O 6
ATOM 13497 N N . SER A 1 120 ? -0.014 18.255 18.985 1.00 0.00 120 SER A N 6
ATOM 13498 C CA . SER A 1 120 ? -0.514 19.625 18.971 1.00 0.00 120 SER A CA 6
ATOM 13499 C C . SER A 1 120 ? -2.038 19.645 18.937 1.00 0.00 120 SER A C 6
ATOM 13500 O O . SER A 1 120 ? -2.644 20.486 18.274 1.00 0.00 120 SER A O 6
ATOM 13508 N N . VAL A 1 121 ? -2.652 18.710 19.656 1.00 0.00 121 VAL A N 6
ATOM 13509 C CA . VAL A 1 121 ? -4.105 18.614 19.709 1.00 0.00 121 VAL A CA 6
ATOM 13510 C C . VAL A 1 121 ? -4.549 17.799 20.922 1.00 0.00 121 VAL A C 6
ATOM 13511 O O . VAL A 1 121 ? -4.904 18.357 21.961 1.00 0.00 121 VAL A O 6
ATOM 13524 N N . ALA A 1 122 ? -4.527 16.478 20.785 1.00 0.00 122 ALA A N 6
ATOM 13525 C CA . ALA A 1 122 ? -4.927 15.589 21.868 1.00 0.00 122 ALA A CA 6
ATOM 13526 C C . ALA A 1 122 ? -4.015 14.367 21.935 1.00 0.00 122 ALA A C 6
ATOM 13527 O O . ALA A 1 122 ? -2.973 14.321 21.281 1.00 0.00 122 ALA A O 6
ATOM 13534 N N . GLN A 1 123 ? -4.415 13.379 22.728 1.00 0.00 123 GLN A N 6
ATOM 13535 C CA . GLN A 1 123 ? -3.633 12.157 22.880 1.00 0.00 123 GLN A CA 6
ATOM 13536 C C . GLN A 1 123 ? -4.110 11.084 21.904 1.00 0.00 123 GLN A C 6
ATOM 13537 O O . GLN A 1 123 ? -4.321 9.932 22.286 1.00 0.00 123 GLN A O 6
ATOM 13551 N N . TRP A 1 124 ? -4.279 11.470 20.646 1.00 0.00 124 TRP A N 6
ATOM 13552 C CA . TRP A 1 124 ? -4.732 10.543 19.614 1.00 0.00 124 TRP A CA 6
ATOM 13553 C C . TRP A 1 124 ? -3.555 9.770 19.023 1.00 0.00 124 TRP A C 6
ATOM 13554 O O . TRP A 1 124 ? -2.439 10.282 18.946 1.00 0.00 124 TRP A O 6
ATOM 13575 N N . SER A 1 125 ? -3.816 8.535 18.607 1.00 0.00 125 SER A N 6
ATOM 13576 C CA . SER A 1 125 ? -2.780 7.690 18.023 1.00 0.00 125 SER A CA 6
ATOM 13577 C C . SER A 1 125 ? -3.355 6.819 16.911 1.00 0.00 125 SER A C 6
ATOM 13578 O O . SER A 1 125 ? -4.034 5.826 17.175 1.00 0.00 125 SER A O 6
ATOM 13586 N N . LEU A 1 126 ? -3.082 7.199 15.667 1.00 0.00 126 LEU A N 6
ATOM 13587 C CA . LEU A 1 126 ? -3.575 6.453 14.514 1.00 0.00 126 LEU A CA 6
ATOM 13588 C C . LEU A 1 126 ? -2.587 5.366 14.101 1.00 0.00 126 LEU A C 6
ATOM 13589 O O . LEU A 1 126 ? -1.589 5.640 13.435 1.00 0.00 126 LEU A O 6
ATOM 13605 N N . ASP A 1 127 ? -2.875 4.131 14.499 1.00 0.00 127 ASP A N 6
ATOM 13606 C CA . ASP A 1 127 ? -2.014 3.001 14.167 1.00 0.00 127 ASP A CA 6
ATOM 13607 C C . ASP A 1 127 ? -2.225 2.564 12.721 1.00 0.00 127 ASP A C 6
ATOM 13608 O O . ASP A 1 127 ? -3.345 2.257 12.313 1.00 0.00 127 ASP A O 6
ATOM 13617 N N . VAL A 1 128 ? -1.143 2.540 11.950 1.00 0.00 128 VAL A N 6
ATOM 13618 C CA . VAL A 1 128 ? -1.212 2.141 10.551 1.00 0.00 128 VAL A CA 6
ATOM 13619 C C . VAL A 1 128 ? -0.051 1.224 10.184 1.00 0.00 128 VAL A C 6
ATOM 13620 O O . VAL A 1 128 ? 1.016 1.284 10.792 1.00 0.00 128 VAL A O 6
ATOM 13633 N N . ALA A 1 129 ? -0.269 0.370 9.188 1.00 0.00 129 ALA A N 6
ATOM 13634 C CA . ALA A 1 129 ? 0.760 -0.562 8.743 1.00 0.00 129 ALA A CA 6
ATOM 13635 C C . ALA A 1 129 ? 0.511 -1.016 7.309 1.00 0.00 129 ALA A C 6
ATOM 13636 O O . ALA A 1 129 ? -0.577 -1.487 6.977 1.00 0.00 129 ALA A O 6
ATOM 13643 N N . ALA A 1 130 ? 1.526 -0.873 6.463 1.00 0.00 130 ALA A N 6
ATOM 13644 C CA . ALA A 1 130 ? 1.420 -1.271 5.065 1.00 0.00 130 ALA A CA 6
ATOM 13645 C C . ALA A 1 130 ? 1.917 -2.700 4.866 1.00 0.00 130 ALA A C 6
ATOM 13646 O O . ALA A 1 130 ? 2.941 -3.092 5.427 1.00 0.00 130 ALA A O 6
ATOM 13653 N N . ASP A 1 131 ? 1.186 -3.474 4.068 1.00 0.00 131 ASP A N 6
ATOM 13654 C CA . ASP A 1 131 ? 1.555 -4.860 3.799 1.00 0.00 131 ASP A CA 6
ATOM 13655 C C . ASP A 1 131 ? 3.000 -4.961 3.323 1.00 0.00 131 ASP A C 6
ATOM 13656 O O . ASP A 1 131 ? 3.709 -5.914 3.648 1.00 0.00 131 ASP A O 6
ATOM 13665 N N . SER A 1 132 ? 3.431 -3.967 2.555 1.00 0.00 132 SER A N 6
ATOM 13666 C CA . SER A 1 132 ? 4.792 -3.933 2.034 1.00 0.00 132 SER A CA 6
ATOM 13667 C C . SER A 1 132 ? 5.684 -3.066 2.912 1.00 0.00 132 SER A C 6
ATOM 13668 O O . SER A 1 132 ? 5.484 -1.856 3.013 1.00 0.00 132 SER A O 6
ATOM 13676 N N . GLN A 1 133 ? 6.675 -3.694 3.539 1.00 0.00 133 GLN A N 6
ATOM 13677 C CA . GLN A 1 133 ? 7.608 -2.979 4.403 1.00 0.00 133 GLN A CA 6
ATOM 13678 C C . GLN A 1 133 ? 8.131 -1.728 3.707 1.00 0.00 133 GLN A C 6
ATOM 13679 O O . GLN A 1 133 ? 8.491 -0.745 4.356 1.00 0.00 133 GLN A O 6
ATOM 13693 N N . GLU A 1 134 ? 8.160 -1.772 2.379 1.00 0.00 134 GLU A N 6
ATOM 13694 C CA . GLU A 1 134 ? 8.629 -0.641 1.590 1.00 0.00 134 GLU A CA 6
ATOM 13695 C C . GLU A 1 134 ? 7.577 0.458 1.559 1.00 0.00 134 GLU A C 6
ATOM 13696 O O . GLU A 1 134 ? 7.884 1.635 1.755 1.00 0.00 134 GLU A O 6
ATOM 13708 N N . GLU A 1 135 ? 6.332 0.064 1.327 1.00 0.00 135 GLU A N 6
ATOM 13709 C CA . GLU A 1 135 ? 5.229 1.014 1.287 1.00 0.00 135 GLU A CA 6
ATOM 13710 C C . GLU A 1 135 ? 5.047 1.666 2.651 1.00 0.00 135 GLU A C 6
ATOM 13711 O O . GLU A 1 135 ? 4.657 2.830 2.749 1.00 0.00 135 GLU A O 6
ATOM 13723 N N . LEU A 1 136 ? 5.343 0.908 3.702 1.00 0.00 136 LEU A N 6
ATOM 13724 C CA . LEU A 1 136 ? 5.224 1.408 5.064 1.00 0.00 136 LEU A CA 6
ATOM 13725 C C . LEU A 1 136 ? 6.256 2.497 5.326 1.00 0.00 136 LEU A C 6
ATOM 13726 O O . LEU A 1 136 ? 5.921 3.592 5.778 1.00 0.00 136 LEU A O 6
ATOM 13742 N N . GLN A 1 137 ? 7.511 2.190 5.029 1.00 0.00 137 GLN A N 6
ATOM 13743 C CA . GLN A 1 137 ? 8.593 3.145 5.224 1.00 0.00 137 GLN A CA 6
ATOM 13744 C C . GLN A 1 137 ? 8.451 4.313 4.255 1.00 0.00 137 GLN A C 6
ATOM 13745 O O . GLN A 1 137 ? 8.751 5.458 4.595 1.00 0.00 137 GLN A O 6
ATOM 13759 N N . ASP A 1 138 ? 7.977 4.012 3.051 1.00 0.00 138 ASP A N 6
ATOM 13760 C CA . ASP A 1 138 ? 7.780 5.036 2.034 1.00 0.00 138 ASP A CA 6
ATOM 13761 C C . ASP A 1 138 ? 6.609 5.936 2.406 1.00 0.00 138 ASP A C 6
ATOM 13762 O O . ASP A 1 138 ? 6.591 7.121 2.068 1.00 0.00 138 ASP A O 6
ATOM 13771 N N . TRP A 1 139 ? 5.633 5.369 3.108 1.00 0.00 139 TRP A N 6
ATOM 13772 C CA . TRP A 1 139 ? 4.463 6.124 3.529 1.00 0.00 139 TRP A CA 6
ATOM 13773 C C . TRP A 1 139 ? 4.840 7.156 4.583 1.00 0.00 139 TRP A C 6
ATOM 13774 O O . TRP A 1 139 ? 4.428 8.313 4.512 1.00 0.00 139 TRP A O 6
ATOM 13795 N N . VAL A 1 140 ? 5.631 6.727 5.558 1.00 0.00 140 VAL A N 6
ATOM 13796 C CA . VAL A 1 140 ? 6.071 7.614 6.628 1.00 0.00 140 VAL A CA 6
ATOM 13797 C C . VAL A 1 140 ? 6.931 8.745 6.077 1.00 0.00 140 VAL A C 6
ATOM 13798 O O . VAL A 1 140 ? 6.788 9.901 6.477 1.00 0.00 140 VAL A O 6
ATOM 13811 N N . LYS A 1 141 ? 7.820 8.404 5.153 1.00 0.00 141 LYS A N 6
ATOM 13812 C CA . LYS A 1 141 ? 8.701 9.391 4.543 1.00 0.00 141 LYS A CA 6
ATOM 13813 C C . LYS A 1 141 ? 7.899 10.418 3.754 1.00 0.00 141 LYS A C 6
ATOM 13814 O O . LYS A 1 141 ? 8.248 11.597 3.719 1.00 0.00 141 LYS A O 6
ATOM 13833 N N . LYS A 1 142 ? 6.820 9.965 3.125 1.00 0.00 142 LYS A N 6
ATOM 13834 C CA . LYS A 1 142 ? 5.968 10.851 2.344 1.00 0.00 142 LYS A CA 6
ATOM 13835 C C . LYS A 1 142 ? 5.262 11.848 3.248 1.00 0.00 142 LYS A C 6
ATOM 13836 O O . LYS A 1 142 ? 5.306 13.055 3.008 1.00 0.00 142 LYS A O 6
ATOM 13855 N N . ILE A 1 143 ? 4.628 11.348 4.305 1.00 0.00 143 ILE A N 6
ATOM 13856 C CA . ILE A 1 143 ? 3.940 12.217 5.249 1.00 0.00 143 ILE A CA 6
ATOM 13857 C C . ILE A 1 143 ? 4.905 13.277 5.760 1.00 0.00 143 ILE A C 6
ATOM 13858 O O . ILE A 1 143 ? 4.530 14.428 5.988 1.00 0.00 143 ILE A O 6
ATOM 13874 N N . ARG A 1 144 ? 6.163 12.873 5.920 1.00 0.00 144 ARG A N 6
ATOM 13875 C CA . ARG A 1 144 ? 7.203 13.776 6.384 1.00 0.00 144 ARG A CA 6
ATOM 13876 C C . ARG A 1 144 ? 7.668 14.682 5.248 1.00 0.00 144 ARG A C 6
ATOM 13877 O O . ARG A 1 144 ? 8.104 15.811 5.482 1.00 0.00 144 ARG A O 6
ATOM 13898 N N . GLU A 1 145 ? 7.568 14.189 4.013 1.00 0.00 145 GLU A N 6
ATOM 13899 C CA . GLU A 1 145 ? 7.974 14.968 2.851 1.00 0.00 145 GLU A CA 6
ATOM 13900 C C . GLU A 1 145 ? 6.931 16.030 2.529 1.00 0.00 145 GLU A C 6
ATOM 13901 O O . GLU A 1 145 ? 7.263 17.121 2.061 1.00 0.00 145 GLU A O 6
ATOM 13913 N N . VAL A 1 146 ? 5.669 15.710 2.796 1.00 0.00 146 VAL A N 6
ATOM 13914 C CA . VAL A 1 146 ? 4.579 16.640 2.550 1.00 0.00 146 VAL A CA 6
ATOM 13915 C C . VAL A 1 146 ? 4.490 17.660 3.678 1.00 0.00 146 VAL A C 6
ATOM 13916 O O . VAL A 1 146 ? 4.105 18.809 3.466 1.00 0.00 146 VAL A O 6
ATOM 13929 N N . ALA A 1 147 ? 4.859 17.228 4.880 1.00 0.00 147 ALA A N 6
ATOM 13930 C CA . ALA A 1 147 ? 4.831 18.100 6.045 1.00 0.00 147 ALA A CA 6
ATOM 13931 C C . ALA A 1 147 ? 5.963 19.118 5.987 1.00 0.00 147 ALA A C 6
ATOM 13932 O O . ALA A 1 147 ? 5.807 20.262 6.414 1.00 0.00 147 ALA A O 6
ATOM 13939 N N . GLN A 1 148 ? 7.104 18.692 5.452 1.00 0.00 148 GLN A N 6
ATOM 13940 C CA . GLN A 1 148 ? 8.263 19.567 5.335 1.00 0.00 148 GLN A CA 6
ATOM 13941 C C . GLN A 1 148 ? 8.082 20.573 4.198 1.00 0.00 148 GLN A C 6
ATOM 13942 O O . GLN A 1 148 ? 8.859 21.519 4.069 1.00 0.00 148 GLN A O 6
ATOM 13956 N N . THR A 1 149 ? 7.058 20.362 3.374 1.00 0.00 149 THR A N 6
ATOM 13957 C CA . THR A 1 149 ? 6.791 21.256 2.251 1.00 0.00 149 THR A CA 6
ATOM 13958 C C . THR A 1 149 ? 5.467 21.993 2.438 1.00 0.00 149 THR A C 6
ATOM 13959 O O . THR A 1 149 ? 5.329 23.149 2.042 1.00 0.00 149 THR A O 6
ATOM 13970 N N . ALA A 1 150 ? 4.498 21.315 3.042 1.00 0.00 150 ALA A N 6
ATOM 13971 C CA . ALA A 1 150 ? 3.186 21.906 3.279 1.00 0.00 150 ALA A CA 6
ATOM 13972 C C . ALA A 1 150 ? 2.695 21.607 4.690 1.00 0.00 150 ALA A C 6
ATOM 13973 O O . ALA A 1 150 ? 2.549 20.412 5.024 1.00 0.00 150 ALA A O 6
ATOM 13981 N N . SER A 1 1 ? -3.294 14.548 -3.602 1.00 0.00 1 SER A N 7
ATOM 13982 C CA . SER A 1 1 ? -3.095 13.080 -3.482 1.00 0.00 1 SER A CA 7
ATOM 13983 C C . SER A 1 1 ? -1.657 12.691 -3.814 1.00 0.00 1 SER A C 7
ATOM 13984 O O . SER A 1 1 ? -1.326 12.423 -4.969 1.00 0.00 1 SER A O 7
ATOM 13994 N N . ILE A 1 2 ? -0.809 12.659 -2.791 1.00 0.00 2 ILE A N 7
ATOM 13995 C CA . ILE A 1 2 ? 0.593 12.301 -2.974 1.00 0.00 2 ILE A CA 7
ATOM 13996 C C . ILE A 1 2 ? 0.755 10.795 -3.152 1.00 0.00 2 ILE A C 7
ATOM 13997 O O . ILE A 1 2 ? 1.626 10.338 -3.891 1.00 0.00 2 ILE A O 7
ATOM 14013 N N . LYS A 1 3 ? -0.090 10.031 -2.469 1.00 0.00 3 LYS A N 7
ATOM 14014 C CA . LYS A 1 3 ? -0.041 8.577 -2.553 1.00 0.00 3 LYS A CA 7
ATOM 14015 C C . LYS A 1 3 ? -1.390 7.964 -2.184 1.00 0.00 3 LYS A C 7
ATOM 14016 O O . LYS A 1 3 ? -2.280 8.652 -1.685 1.00 0.00 3 LYS A O 7
ATOM 14035 N N . ASN A 1 4 ? -1.532 6.667 -2.435 1.00 0.00 4 ASN A N 7
ATOM 14036 C CA . ASN A 1 4 ? -2.771 5.960 -2.130 1.00 0.00 4 ASN A CA 7
ATOM 14037 C C . ASN A 1 4 ? -2.565 4.450 -2.201 1.00 0.00 4 ASN A C 7
ATOM 14038 O O . ASN A 1 4 ? -2.104 3.923 -3.214 1.00 0.00 4 ASN A O 7
ATOM 14049 N N . GLY A 1 5 ? -2.910 3.760 -1.120 1.00 0.00 5 GLY A N 7
ATOM 14050 C CA . GLY A 1 5 ? -2.756 2.317 -1.082 1.00 0.00 5 GLY A CA 7
ATOM 14051 C C . GLY A 1 5 ? -3.623 1.667 -0.023 1.00 0.00 5 GLY A C 7
ATOM 14052 O O . GLY A 1 5 ? -4.480 2.319 0.575 1.00 0.00 5 GLY A O 7
ATOM 14056 N N . ILE A 1 6 ? -3.401 0.377 0.210 1.00 0.00 6 ILE A N 7
ATOM 14057 C CA . ILE A 1 6 ? -4.168 -0.364 1.204 1.00 0.00 6 ILE A CA 7
ATOM 14058 C C . ILE A 1 6 ? -3.442 -0.399 2.545 1.00 0.00 6 ILE A C 7
ATOM 14059 O O . ILE A 1 6 ? -2.622 -1.283 2.795 1.00 0.00 6 ILE A O 7
ATOM 14075 N N . LEU A 1 7 ? -3.751 0.565 3.405 1.00 0.00 7 LEU A N 7
ATOM 14076 C CA . LEU A 1 7 ? -3.129 0.643 4.723 1.00 0.00 7 LEU A CA 7
ATOM 14077 C C . LEU A 1 7 ? -4.017 -0.002 5.781 1.00 0.00 7 LEU A C 7
ATOM 14078 O O . LEU A 1 7 ? -5.207 0.300 5.876 1.00 0.00 7 LEU A O 7
ATOM 14094 N N . TYR A 1 8 ? -3.431 -0.893 6.575 1.00 0.00 8 TYR A N 7
ATOM 14095 C CA . TYR A 1 8 ? -4.170 -1.584 7.626 1.00 0.00 8 TYR A CA 7
ATOM 14096 C C . TYR A 1 8 ? -4.324 -0.696 8.858 1.00 0.00 8 TYR A C 7
ATOM 14097 O O . TYR A 1 8 ? -3.441 0.101 9.175 1.00 0.00 8 TYR A O 7
ATOM 14115 N N . LEU A 1 9 ? -5.451 -0.842 9.547 1.00 0.00 9 LEU A N 7
ATOM 14116 C CA . LEU A 1 9 ? -5.721 -0.055 10.746 1.00 0.00 9 LEU A CA 7
ATOM 14117 C C . LEU A 1 9 ? -6.551 -0.857 11.744 1.00 0.00 9 LEU A C 7
ATOM 14118 O O . LEU A 1 9 ? -7.541 -1.491 11.376 1.00 0.00 9 LEU A O 7
ATOM 14134 N N . GLU A 1 10 ? -6.140 -0.827 13.008 1.00 0.00 10 GLU A N 7
ATOM 14135 C CA . GLU A 1 10 ? -6.847 -1.553 14.058 1.00 0.00 10 GLU A CA 7
ATOM 14136 C C . GLU A 1 10 ? -8.075 -0.782 14.528 1.00 0.00 10 GLU A C 7
ATOM 14137 O O . GLU A 1 10 ? -7.962 0.326 15.051 1.00 0.00 10 GLU A O 7
ATOM 14149 N N . ASP A 1 11 ? -9.247 -1.379 14.346 1.00 0.00 11 ASP A N 7
ATOM 14150 C CA . ASP A 1 11 ? -10.494 -0.751 14.761 1.00 0.00 11 ASP A CA 7
ATOM 14151 C C . ASP A 1 11 ? -10.729 -0.972 16.255 1.00 0.00 11 ASP A C 7
ATOM 14152 O O . ASP A 1 11 ? -10.562 -2.083 16.756 1.00 0.00 11 ASP A O 7
ATOM 14161 N N . PRO A 1 12 ? -11.117 0.085 16.991 1.00 0.00 12 PRO A N 7
ATOM 14162 C CA . PRO A 1 12 ? -11.366 -0.013 18.434 1.00 0.00 12 PRO A CA 7
ATOM 14163 C C . PRO A 1 12 ? -12.604 -0.844 18.762 1.00 0.00 12 PRO A C 7
ATOM 14164 O O . PRO A 1 12 ? -12.842 -1.184 19.921 1.00 0.00 12 PRO A O 7
ATOM 14175 N N . VAL A 1 13 ? -13.390 -1.170 17.740 1.00 0.00 13 VAL A N 7
ATOM 14176 C CA . VAL A 1 13 ? -14.597 -1.963 17.933 1.00 0.00 13 VAL A CA 7
ATOM 14177 C C . VAL A 1 13 ? -14.253 -3.378 18.379 1.00 0.00 13 VAL A C 7
ATOM 14178 O O . VAL A 1 13 ? -14.931 -3.956 19.229 1.00 0.00 13 VAL A O 7
ATOM 14191 N N . ASN A 1 14 ? -13.192 -3.928 17.800 1.00 0.00 14 ASN A N 7
ATOM 14192 C CA . ASN A 1 14 ? -12.750 -5.278 18.137 1.00 0.00 14 ASN A CA 7
ATOM 14193 C C . ASN A 1 14 ? -11.227 -5.354 18.260 1.00 0.00 14 ASN A C 7
ATOM 14194 O O . ASN A 1 14 ? -10.663 -6.441 18.373 1.00 0.00 14 ASN A O 7
ATOM 14205 N N . HIS A 1 15 ? -10.565 -4.197 18.242 1.00 0.00 15 HIS A N 7
ATOM 14206 C CA . HIS A 1 15 ? -9.111 -4.143 18.355 1.00 0.00 15 HIS A CA 7
ATOM 14207 C C . HIS A 1 15 ? -8.445 -5.108 17.372 1.00 0.00 15 HIS A C 7
ATOM 14208 O O . HIS A 1 15 ? -7.573 -5.893 17.748 1.00 0.00 15 HIS A O 7
ATOM 14223 N N . GLU A 1 16 ? -8.863 -5.043 16.112 1.00 0.00 16 GLU A N 7
ATOM 14224 C CA . GLU A 1 16 ? -8.307 -5.909 15.077 1.00 0.00 16 GLU A CA 7
ATOM 14225 C C . GLU A 1 16 ? -8.014 -5.118 13.806 1.00 0.00 16 GLU A C 7
ATOM 14226 O O . GLU A 1 16 ? -8.691 -4.134 13.505 1.00 0.00 16 GLU A O 7
ATOM 14238 N N . TRP A 1 17 ? -7.001 -5.553 13.064 1.00 0.00 17 TRP A N 7
ATOM 14239 C CA . TRP A 1 17 ? -6.618 -4.885 11.825 1.00 0.00 17 TRP A CA 7
ATOM 14240 C C . TRP A 1 17 ? -7.635 -5.159 10.722 1.00 0.00 17 TRP A C 7
ATOM 14241 O O . TRP A 1 17 ? -8.185 -6.256 10.630 1.00 0.00 17 TRP A O 7
ATOM 14262 N N . TYR A 1 18 ? -7.879 -4.155 9.886 1.00 0.00 18 TYR A N 7
ATOM 14263 C CA . TYR A 1 18 ? -8.829 -4.288 8.788 1.00 0.00 18 TYR A CA 7
ATOM 14264 C C . TYR A 1 18 ? -8.206 -3.822 7.472 1.00 0.00 18 TYR A C 7
ATOM 14265 O O . TYR A 1 18 ? -7.818 -2.661 7.340 1.00 0.00 18 TYR A O 7
ATOM 14283 N N . PRO A 1 19 ? -8.100 -4.721 6.476 1.00 0.00 19 PRO A N 7
ATOM 14284 C CA . PRO A 1 19 ? -7.519 -4.384 5.171 1.00 0.00 19 PRO A CA 7
ATOM 14285 C C . PRO A 1 19 ? -8.398 -3.427 4.375 1.00 0.00 19 PRO A C 7
ATOM 14286 O O . PRO A 1 19 ? -9.168 -3.847 3.512 1.00 0.00 19 PRO A O 7
ATOM 14297 N N . HIS A 1 20 ? -8.277 -2.136 4.670 1.00 0.00 20 HIS A N 7
ATOM 14298 C CA . HIS A 1 20 ? -9.060 -1.117 3.981 1.00 0.00 20 HIS A CA 7
ATOM 14299 C C . HIS A 1 20 ? -8.159 -0.206 3.154 1.00 0.00 20 HIS A C 7
ATOM 14300 O O . HIS A 1 20 ? -6.936 -0.236 3.291 1.00 0.00 20 HIS A O 7
ATOM 14315 N N . TYR A 1 21 ? -8.772 0.605 2.298 1.00 0.00 21 TYR A N 7
ATOM 14316 C CA . TYR A 1 21 ? -8.023 1.526 1.450 1.00 0.00 21 TYR A CA 7
ATOM 14317 C C . TYR A 1 21 ? -7.488 2.700 2.262 1.00 0.00 21 TYR A C 7
ATOM 14318 O O . TYR A 1 21 ? -7.824 2.862 3.435 1.00 0.00 21 TYR A O 7
ATOM 14336 N N . PHE A 1 22 ? -6.653 3.518 1.630 1.00 0.00 22 PHE A N 7
ATOM 14337 C CA . PHE A 1 22 ? -6.070 4.678 2.294 1.00 0.00 22 PHE A CA 7
ATOM 14338 C C . PHE A 1 22 ? -5.417 5.613 1.281 1.00 0.00 22 PHE A C 7
ATOM 14339 O O . PHE A 1 22 ? -4.795 5.164 0.318 1.00 0.00 22 PHE A O 7
ATOM 14356 N N . VAL A 1 23 ? -5.562 6.915 1.506 1.00 0.00 23 VAL A N 7
ATOM 14357 C CA . VAL A 1 23 ? -4.986 7.912 0.614 1.00 0.00 23 VAL A CA 7
ATOM 14358 C C . VAL A 1 23 ? -4.292 9.014 1.407 1.00 0.00 23 VAL A C 7
ATOM 14359 O O . VAL A 1 23 ? -4.643 9.281 2.556 1.00 0.00 23 VAL A O 7
ATOM 14372 N N . LEU A 1 24 ? -3.302 9.649 0.788 1.00 0.00 24 LEU A N 7
ATOM 14373 C CA . LEU A 1 24 ? -2.558 10.719 1.441 1.00 0.00 24 LEU A CA 7
ATOM 14374 C C . LEU A 1 24 ? -2.403 11.923 0.518 1.00 0.00 24 LEU A C 7
ATOM 14375 O O . LEU A 1 24 ? -1.661 11.872 -0.463 1.00 0.00 24 LEU A O 7
ATOM 14391 N N . THR A 1 25 ? -3.102 13.006 0.841 1.00 0.00 25 THR A N 7
ATOM 14392 C CA . THR A 1 25 ? -3.033 14.224 0.043 1.00 0.00 25 THR A CA 7
ATOM 14393 C C . THR A 1 25 ? -2.013 15.193 0.631 1.00 0.00 25 THR A C 7
ATOM 14394 O O . THR A 1 25 ? -1.674 15.113 1.813 1.00 0.00 25 THR A O 7
ATOM 14405 N N . SER A 1 26 ? -1.520 16.102 -0.202 1.00 0.00 26 SER A N 7
ATOM 14406 C CA . SER A 1 26 ? -0.530 17.083 0.230 1.00 0.00 26 SER A CA 7
ATOM 14407 C C . SER A 1 26 ? -1.087 18.023 1.298 1.00 0.00 26 SER A C 7
ATOM 14408 O O . SER A 1 26 ? -0.331 18.745 1.949 1.00 0.00 26 SER A O 7
ATOM 14416 N N . SER A 1 27 ? -2.405 18.024 1.474 1.00 0.00 27 SER A N 7
ATOM 14417 C CA . SER A 1 27 ? -3.037 18.893 2.462 1.00 0.00 27 SER A CA 7
ATOM 14418 C C . SER A 1 27 ? -3.629 18.102 3.628 1.00 0.00 27 SER A C 7
ATOM 14419 O O . SER A 1 27 ? -4.085 18.690 4.609 1.00 0.00 27 SER A O 7
ATOM 14427 N N . LYS A 1 28 ? -3.628 16.774 3.525 1.00 0.00 28 LYS A N 7
ATOM 14428 C CA . LYS A 1 28 ? -4.175 15.932 4.588 1.00 0.00 28 LYS A CA 7
ATOM 14429 C C . LYS A 1 28 ? -4.205 14.464 4.172 1.00 0.00 28 LYS A C 7
ATOM 14430 O O . LYS A 1 28 ? -3.719 14.100 3.102 1.00 0.00 28 LYS A O 7
ATOM 14449 N N . ILE A 1 29 ? -4.784 13.627 5.028 1.00 0.00 29 ILE A N 7
ATOM 14450 C CA . ILE A 1 29 ? -4.888 12.198 4.755 1.00 0.00 29 ILE A CA 7
ATOM 14451 C C . ILE A 1 29 ? -6.346 11.798 4.567 1.00 0.00 29 ILE A C 7
ATOM 14452 O O . ILE A 1 29 ? -7.217 12.237 5.318 1.00 0.00 29 ILE A O 7
ATOM 14468 N N . TYR A 1 30 ? -6.612 10.969 3.563 1.00 0.00 30 TYR A N 7
ATOM 14469 C CA . TYR A 1 30 ? -7.974 10.524 3.286 1.00 0.00 30 TYR A CA 7
ATOM 14470 C C . TYR A 1 30 ? -8.122 9.027 3.532 1.00 0.00 30 TYR A C 7
ATOM 14471 O O . TYR A 1 30 ? -7.246 8.239 3.176 1.00 0.00 30 TYR A O 7
ATOM 14489 N N . TYR A 1 31 ? -9.237 8.641 4.143 1.00 0.00 31 TYR A N 7
ATOM 14490 C CA . TYR A 1 31 ? -9.501 7.238 4.436 1.00 0.00 31 TYR A CA 7
ATOM 14491 C C . TYR A 1 31 ? -10.997 6.991 4.611 1.00 0.00 31 TYR A C 7
ATOM 14492 O O . TYR A 1 31 ? -11.759 7.915 4.896 1.00 0.00 31 TYR A O 7
ATOM 14510 N N . SER A 1 32 ? -11.408 5.739 4.440 1.00 0.00 32 SER A N 7
ATOM 14511 C CA . SER A 1 32 ? -12.811 5.368 4.579 1.00 0.00 32 SER A CA 7
ATOM 14512 C C . SER A 1 32 ? -13.017 4.465 5.789 1.00 0.00 32 SER A C 7
ATOM 14513 O O . SER A 1 32 ? -13.610 4.871 6.789 1.00 0.00 32 SER A O 7
ATOM 14521 N N . GLU A 1 33 ? -12.524 3.239 5.687 1.00 0.00 33 GLU A N 7
ATOM 14522 C CA . GLU A 1 33 ? -12.647 2.269 6.769 1.00 0.00 33 GLU A CA 7
ATOM 14523 C C . GLU A 1 33 ? -14.115 1.961 7.058 1.00 0.00 33 GLU A C 7
ATOM 14524 O O . GLU A 1 33 ? -14.488 1.681 8.196 1.00 0.00 33 GLU A O 7
ATOM 14536 N N . GLU A 1 34 ? -14.940 2.012 6.017 1.00 0.00 34 GLU A N 7
ATOM 14537 C CA . GLU A 1 34 ? -16.366 1.737 6.159 1.00 0.00 34 GLU A CA 7
ATOM 14538 C C . GLU A 1 34 ? -16.611 0.252 6.409 1.00 0.00 34 GLU A C 7
ATOM 14539 O O . GLU A 1 34 ? -16.361 -0.583 5.540 1.00 0.00 34 GLU A O 7
ATOM 14551 N N . THR A 1 35 ? -17.102 -0.068 7.601 1.00 0.00 35 THR A N 7
ATOM 14552 C CA . THR A 1 35 ? -17.382 -1.453 7.965 1.00 0.00 35 THR A CA 7
ATOM 14553 C C . THR A 1 35 ? -18.593 -1.980 7.206 1.00 0.00 35 THR A C 7
ATOM 14554 O O . THR A 1 35 ? -18.473 -2.856 6.350 1.00 0.00 35 THR A O 7
ATOM 14565 N N . SER A 1 36 ? -19.759 -1.439 7.530 1.00 0.00 36 SER A N 7
ATOM 14566 C CA . SER A 1 36 ? -21.002 -1.849 6.885 1.00 0.00 36 SER A CA 7
ATOM 14567 C C . SER A 1 36 ? -21.279 -3.329 7.129 1.00 0.00 36 SER A C 7
ATOM 14568 O O . SER A 1 36 ? -20.985 -4.174 6.285 1.00 0.00 36 SER A O 7
ATOM 14576 N N . SER A 1 37 ? -21.848 -3.634 8.291 1.00 0.00 37 SER A N 7
ATOM 14577 C CA . SER A 1 37 ? -22.166 -5.012 8.648 1.00 0.00 37 SER A CA 7
ATOM 14578 C C . SER A 1 37 ? -23.646 -5.156 8.994 1.00 0.00 37 SER A C 7
ATOM 14579 O O . SER A 1 37 ? -24.069 -4.824 10.100 1.00 0.00 37 SER A O 7
ATOM 14587 N N . ASP A 1 38 ? -24.425 -5.654 8.040 1.00 0.00 38 ASP A N 7
ATOM 14588 C CA . ASP A 1 38 ? -25.857 -5.843 8.245 1.00 0.00 38 ASP A CA 7
ATOM 14589 C C . ASP A 1 38 ? -26.336 -7.132 7.583 1.00 0.00 38 ASP A C 7
ATOM 14590 O O . ASP A 1 38 ? -26.777 -7.124 6.434 1.00 0.00 38 ASP A O 7
ATOM 14599 N N . GLN A 1 39 ? -26.245 -8.235 8.317 1.00 0.00 39 GLN A N 7
ATOM 14600 C CA . GLN A 1 39 ? -26.670 -9.532 7.802 1.00 0.00 39 GLN A CA 7
ATOM 14601 C C . GLN A 1 39 ? -25.873 -9.911 6.558 1.00 0.00 39 GLN A C 7
ATOM 14602 O O . GLN A 1 39 ? -26.384 -10.583 5.661 1.00 0.00 39 GLN A O 7
ATOM 14616 N N . GLY A 1 40 ? -24.618 -9.477 6.510 1.00 0.00 40 GLY A N 7
ATOM 14617 C CA . GLY A 1 40 ? -23.771 -9.780 5.372 1.00 0.00 40 GLY A CA 7
ATOM 14618 C C . GLY A 1 40 ? -22.361 -10.157 5.781 1.00 0.00 40 GLY A C 7
ATOM 14619 O O . GLY A 1 40 ? -21.390 -9.705 5.176 1.00 0.00 40 GLY A O 7
ATOM 14623 N N . ASN A 1 41 ? -22.249 -10.989 6.813 1.00 0.00 41 ASN A N 7
ATOM 14624 C CA . ASN A 1 41 ? -20.948 -11.426 7.304 1.00 0.00 41 ASN A CA 7
ATOM 14625 C C . ASN A 1 41 ? -20.590 -12.801 6.748 1.00 0.00 41 ASN A C 7
ATOM 14626 O O . ASN A 1 41 ? -19.907 -13.587 7.403 1.00 0.00 41 ASN A O 7
ATOM 14637 N N . GLU A 1 42 ? -21.055 -13.083 5.536 1.00 0.00 42 GLU A N 7
ATOM 14638 C CA . GLU A 1 42 ? -20.784 -14.360 4.890 1.00 0.00 42 GLU A CA 7
ATOM 14639 C C . GLU A 1 42 ? -19.786 -14.193 3.749 1.00 0.00 42 GLU A C 7
ATOM 14640 O O . GLU A 1 42 ? -19.894 -14.854 2.716 1.00 0.00 42 GLU A O 7
ATOM 14652 N N . ASP A 1 43 ? -18.815 -13.307 3.945 1.00 0.00 43 ASP A N 7
ATOM 14653 C CA . ASP A 1 43 ? -17.797 -13.053 2.935 1.00 0.00 43 ASP A CA 7
ATOM 14654 C C . ASP A 1 43 ? -16.399 -13.290 3.499 1.00 0.00 43 ASP A C 7
ATOM 14655 O O . ASP A 1 43 ? -15.505 -12.459 3.342 1.00 0.00 43 ASP A O 7
ATOM 14664 N N . GLU A 1 44 ? -16.219 -14.431 4.157 1.00 0.00 44 GLU A N 7
ATOM 14665 C CA . GLU A 1 44 ? -14.932 -14.779 4.744 1.00 0.00 44 GLU A CA 7
ATOM 14666 C C . GLU A 1 44 ? -14.558 -16.221 4.417 1.00 0.00 44 GLU A C 7
ATOM 14667 O O . GLU A 1 44 ? -15.260 -16.900 3.669 1.00 0.00 44 GLU A O 7
ATOM 14679 N N . GLU A 1 45 ? -13.446 -16.682 4.982 1.00 0.00 45 GLU A N 7
ATOM 14680 C CA . GLU A 1 45 ? -12.978 -18.044 4.750 1.00 0.00 45 GLU A CA 7
ATOM 14681 C C . GLU A 1 45 ? -12.613 -18.251 3.284 1.00 0.00 45 GLU A C 7
ATOM 14682 O O . GLU A 1 45 ? -13.367 -17.875 2.387 1.00 0.00 45 GLU A O 7
ATOM 14694 N N . GLU A 1 46 ? -11.451 -18.851 3.046 1.00 0.00 46 GLU A N 7
ATOM 14695 C CA . GLU A 1 46 ? -10.986 -19.107 1.690 1.00 0.00 46 GLU A CA 7
ATOM 14696 C C . GLU A 1 46 ? -10.467 -20.538 1.552 1.00 0.00 46 GLU A C 7
ATOM 14697 O O . GLU A 1 46 ? -9.641 -20.984 2.349 1.00 0.00 46 GLU A O 7
ATOM 14709 N N . PRO A 1 47 ? -10.943 -21.283 0.535 1.00 0.00 47 PRO A N 7
ATOM 14710 C CA . PRO A 1 47 ? -10.515 -22.667 0.306 1.00 0.00 47 PRO A CA 7
ATOM 14711 C C . PRO A 1 47 ? -9.000 -22.794 0.198 1.00 0.00 47 PRO A C 7
ATOM 14712 O O . PRO A 1 47 ? -8.298 -21.807 -0.023 1.00 0.00 47 PRO A O 7
ATOM 14723 N N . LYS A 1 48 ? -8.500 -24.016 0.354 1.00 0.00 48 LYS A N 7
ATOM 14724 C CA . LYS A 1 48 ? -7.068 -24.273 0.272 1.00 0.00 48 LYS A CA 7
ATOM 14725 C C . LYS A 1 48 ? -6.682 -24.764 -1.120 1.00 0.00 48 LYS A C 7
ATOM 14726 O O . LYS A 1 48 ? -7.541 -25.147 -1.914 1.00 0.00 48 LYS A O 7
ATOM 14745 N N . GLU A 1 49 ? -5.385 -24.749 -1.408 1.00 0.00 49 GLU A N 7
ATOM 14746 C CA . GLU A 1 49 ? -4.884 -25.193 -2.703 1.00 0.00 49 GLU A CA 7
ATOM 14747 C C . GLU A 1 49 ? -5.474 -24.353 -3.832 1.00 0.00 49 GLU A C 7
ATOM 14748 O O . GLU A 1 49 ? -6.660 -24.458 -4.144 1.00 0.00 49 GLU A O 7
ATOM 14760 N N . ALA A 1 50 ? -4.637 -23.518 -4.441 1.00 0.00 50 ALA A N 7
ATOM 14761 C CA . ALA A 1 50 ? -5.076 -22.660 -5.534 1.00 0.00 50 ALA A CA 7
ATOM 14762 C C . ALA A 1 50 ? -5.430 -23.480 -6.768 1.00 0.00 50 ALA A C 7
ATOM 14763 O O . ALA A 1 50 ? -6.321 -23.115 -7.536 1.00 0.00 50 ALA A O 7
ATOM 14770 N N . SER A 1 51 ? -4.726 -24.592 -6.955 1.00 0.00 51 SER A N 7
ATOM 14771 C CA . SER A 1 51 ? -4.966 -25.467 -8.098 1.00 0.00 51 SER A CA 7
ATOM 14772 C C . SER A 1 51 ? -5.278 -26.887 -7.640 1.00 0.00 51 SER A C 7
ATOM 14773 O O . SER A 1 51 ? -4.372 -27.682 -7.387 1.00 0.00 51 SER A O 7
ATOM 14781 N N . GLY A 1 52 ? -6.565 -27.201 -7.536 1.00 0.00 52 GLY A N 7
ATOM 14782 C CA . GLY A 1 52 ? -6.974 -28.526 -7.108 1.00 0.00 52 GLY A CA 7
ATOM 14783 C C . GLY A 1 52 ? -8.457 -28.768 -7.304 1.00 0.00 52 GLY A C 7
ATOM 14784 O O . GLY A 1 52 ? -9.257 -28.529 -6.398 1.00 0.00 52 GLY A O 7
ATOM 14788 N N . SER A 1 53 ? -8.827 -29.243 -8.488 1.00 0.00 53 SER A N 7
ATOM 14789 C CA . SER A 1 53 ? -10.226 -29.517 -8.802 1.00 0.00 53 SER A CA 7
ATOM 14790 C C . SER A 1 53 ? -11.075 -28.260 -8.651 1.00 0.00 53 SER A C 7
ATOM 14791 O O . SER A 1 53 ? -12.245 -28.329 -8.274 1.00 0.00 53 SER A O 7
ATOM 14799 N N . THR A 1 54 ? -10.478 -27.110 -8.946 1.00 0.00 54 THR A N 7
ATOM 14800 C CA . THR A 1 54 ? -11.180 -25.835 -8.843 1.00 0.00 54 THR A CA 7
ATOM 14801 C C . THR A 1 54 ? -11.694 -25.384 -10.205 1.00 0.00 54 THR A C 7
ATOM 14802 O O . THR A 1 54 ? -11.200 -25.824 -11.244 1.00 0.00 54 THR A O 7
ATOM 14813 N N . GLU A 1 55 ? -12.691 -24.505 -10.195 1.00 0.00 55 GLU A N 7
ATOM 14814 C CA . GLU A 1 55 ? -13.273 -23.994 -11.430 1.00 0.00 55 GLU A CA 7
ATOM 14815 C C . GLU A 1 55 ? -12.251 -23.185 -12.222 1.00 0.00 55 GLU A C 7
ATOM 14816 O O . GLU A 1 55 ? -11.068 -23.155 -11.878 1.00 0.00 55 GLU A O 7
ATOM 14828 N N . LEU A 1 56 ? -12.714 -22.530 -13.281 1.00 0.00 56 LEU A N 7
ATOM 14829 C CA . LEU A 1 56 ? -11.839 -21.720 -14.121 1.00 0.00 56 LEU A CA 7
ATOM 14830 C C . LEU A 1 56 ? -12.612 -20.574 -14.765 1.00 0.00 56 LEU A C 7
ATOM 14831 O O . LEU A 1 56 ? -13.758 -20.742 -15.184 1.00 0.00 56 LEU A O 7
ATOM 14847 N N . HIS A 1 57 ? -11.979 -19.408 -14.842 1.00 0.00 57 HIS A N 7
ATOM 14848 C CA . HIS A 1 57 ? -12.608 -18.233 -15.435 1.00 0.00 57 HIS A CA 7
ATOM 14849 C C . HIS A 1 57 ? -12.030 -17.940 -16.817 1.00 0.00 57 HIS A C 7
ATOM 14850 O O . HIS A 1 57 ? -11.838 -16.783 -17.187 1.00 0.00 57 HIS A O 7
ATOM 14865 N N . SER A 1 58 ? -11.755 -18.998 -17.573 1.00 0.00 58 SER A N 7
ATOM 14866 C CA . SER A 1 58 ? -11.199 -18.853 -18.914 1.00 0.00 58 SER A CA 7
ATOM 14867 C C . SER A 1 58 ? -12.296 -18.544 -19.928 1.00 0.00 58 SER A C 7
ATOM 14868 O O . SER A 1 58 ? -12.560 -19.334 -20.835 1.00 0.00 58 SER A O 7
ATOM 14876 N N . SER A 1 59 ? -12.934 -17.389 -19.767 1.00 0.00 59 SER A N 7
ATOM 14877 C CA . SER A 1 59 ? -14.003 -16.974 -20.668 1.00 0.00 59 SER A CA 7
ATOM 14878 C C . SER A 1 59 ? -14.275 -15.479 -20.538 1.00 0.00 59 SER A C 7
ATOM 14879 O O . SER A 1 59 ? -14.799 -15.019 -19.523 1.00 0.00 59 SER A O 7
ATOM 14887 N N . LEU A 1 60 ? -13.914 -14.726 -21.572 1.00 0.00 60 LEU A N 7
ATOM 14888 C CA . LEU A 1 60 ? -14.118 -13.284 -21.574 1.00 0.00 60 LEU A CA 7
ATOM 14889 C C . LEU A 1 60 ? -15.367 -12.913 -22.364 1.00 0.00 60 LEU A C 7
ATOM 14890 O O . LEU A 1 60 ? -16.082 -11.974 -22.011 1.00 0.00 60 LEU A O 7
ATOM 14906 N N . GLU A 1 61 ? -15.626 -13.657 -23.434 1.00 0.00 61 GLU A N 7
ATOM 14907 C CA . GLU A 1 61 ? -16.790 -13.408 -24.276 1.00 0.00 61 GLU A CA 7
ATOM 14908 C C . GLU A 1 61 ? -18.082 -13.718 -23.525 1.00 0.00 61 GLU A C 7
ATOM 14909 O O . GLU A 1 61 ? -19.125 -13.123 -23.792 1.00 0.00 61 GLU A O 7
ATOM 14921 N N . VAL A 1 62 ? -18.004 -14.654 -22.584 1.00 0.00 62 VAL A N 7
ATOM 14922 C CA . VAL A 1 62 ? -19.166 -15.042 -21.795 1.00 0.00 62 VAL A CA 7
ATOM 14923 C C . VAL A 1 62 ? -19.554 -13.941 -20.813 1.00 0.00 62 VAL A C 7
ATOM 14924 O O . VAL A 1 62 ? -20.732 -13.754 -20.508 1.00 0.00 62 VAL A O 7
ATOM 14937 N N . LEU A 1 63 ? -18.556 -13.216 -20.319 1.00 0.00 63 LEU A N 7
ATOM 14938 C CA . LEU A 1 63 ? -18.796 -12.132 -19.371 1.00 0.00 63 LEU A CA 7
ATOM 14939 C C . LEU A 1 63 ? -19.074 -10.813 -20.092 1.00 0.00 63 LEU A C 7
ATOM 14940 O O . LEU A 1 63 ? -19.391 -9.809 -19.456 1.00 0.00 63 LEU A O 7
ATOM 14956 N N . PHE A 1 64 ? -18.968 -10.821 -21.422 1.00 0.00 64 PHE A N 7
ATOM 14957 C CA . PHE A 1 64 ? -19.227 -9.621 -22.210 1.00 0.00 64 PHE A CA 7
ATOM 14958 C C . PHE A 1 64 ? -20.691 -9.564 -22.633 1.00 0.00 64 PHE A C 7
ATOM 14959 O O . PHE A 1 64 ? -21.042 -8.940 -23.634 1.00 0.00 64 PHE A O 7
ATOM 14976 N N . GLN A 1 65 ? -21.536 -10.223 -21.852 1.00 0.00 65 GLN A N 7
ATOM 14977 C CA . GLN A 1 65 ? -22.967 -10.270 -22.109 1.00 0.00 65 GLN A CA 7
ATOM 14978 C C . GLN A 1 65 ? -23.674 -11.021 -20.985 1.00 0.00 65 GLN A C 7
ATOM 14979 O O . GLN A 1 65 ? -24.693 -11.677 -21.204 1.00 0.00 65 GLN A O 7
ATOM 14993 N N . GLY A 1 66 ? -23.116 -10.919 -19.780 1.00 0.00 66 GLY A N 7
ATOM 14994 C CA . GLY A 1 66 ? -23.691 -11.591 -18.632 1.00 0.00 66 GLY A CA 7
ATOM 14995 C C . GLY A 1 66 ? -23.439 -10.842 -17.336 1.00 0.00 66 GLY A C 7
ATOM 14996 O O . GLY A 1 66 ? -23.016 -11.438 -16.346 1.00 0.00 66 GLY A O 7
ATOM 15000 N N . PRO A 1 67 ? -23.693 -9.522 -17.310 1.00 0.00 67 PRO A N 7
ATOM 15001 C CA . PRO A 1 67 ? -23.486 -8.702 -16.114 1.00 0.00 67 PRO A CA 7
ATOM 15002 C C . PRO A 1 67 ? -24.598 -8.885 -15.088 1.00 0.00 67 PRO A C 7
ATOM 15003 O O . PRO A 1 67 ? -25.661 -8.273 -15.195 1.00 0.00 67 PRO A O 7
ATOM 15014 N N . ASN A 1 68 ? -24.348 -9.731 -14.095 1.00 0.00 68 ASN A N 7
ATOM 15015 C CA . ASN A 1 68 ? -25.333 -9.995 -13.052 1.00 0.00 68 ASN A CA 7
ATOM 15016 C C . ASN A 1 68 ? -26.606 -10.591 -13.650 1.00 0.00 68 ASN A C 7
ATOM 15017 O O . ASN A 1 68 ? -27.455 -9.867 -14.168 1.00 0.00 68 ASN A O 7
ATOM 15028 N N . PRO A 1 69 ? -26.756 -11.928 -13.590 1.00 0.00 69 PRO A N 7
ATOM 15029 C CA . PRO A 1 69 ? -27.928 -12.616 -14.132 1.00 0.00 69 PRO A CA 7
ATOM 15030 C C . PRO A 1 69 ? -29.120 -12.610 -13.177 1.00 0.00 69 PRO A C 7
ATOM 15031 O O . PRO A 1 69 ? -30.090 -13.340 -13.381 1.00 0.00 69 PRO A O 7
ATOM 15042 N N . ALA A 1 70 ? -29.049 -11.785 -12.134 1.00 0.00 70 ALA A N 7
ATOM 15043 C CA . ALA A 1 70 ? -30.129 -11.694 -11.159 1.00 0.00 70 ALA A CA 7
ATOM 15044 C C . ALA A 1 70 ? -31.055 -10.524 -11.471 1.00 0.00 70 ALA A C 7
ATOM 15045 O O . ALA A 1 70 ? -31.647 -9.931 -10.570 1.00 0.00 70 ALA A O 7
ATOM 15052 N N . ILE A 1 71 ? -31.174 -10.197 -12.753 1.00 0.00 71 ILE A N 7
ATOM 15053 C CA . ILE A 1 71 ? -32.027 -9.098 -13.187 1.00 0.00 71 ILE A CA 7
ATOM 15054 C C . ILE A 1 71 ? -33.312 -9.603 -13.833 1.00 0.00 71 ILE A C 7
ATOM 15055 O O . ILE A 1 71 ? -34.250 -8.835 -14.046 1.00 0.00 71 ILE A O 7
ATOM 15071 N N . LEU A 1 72 ? -33.357 -10.894 -14.149 1.00 0.00 72 LEU A N 7
ATOM 15072 C CA . LEU A 1 72 ? -34.539 -11.478 -14.773 1.00 0.00 72 LEU A CA 7
ATOM 15073 C C . LEU A 1 72 ? -35.528 -11.983 -13.733 1.00 0.00 72 LEU A C 7
ATOM 15074 O O . LEU A 1 72 ? -36.415 -12.783 -14.029 1.00 0.00 72 LEU A O 7
ATOM 15090 N N . GLU A 1 73 ? -35.364 -11.498 -12.521 1.00 0.00 73 GLU A N 7
ATOM 15091 C CA . GLU A 1 73 ? -36.227 -11.870 -11.408 1.00 0.00 73 GLU A CA 7
ATOM 15092 C C . GLU A 1 73 ? -36.414 -10.685 -10.463 1.00 0.00 73 GLU A C 7
ATOM 15093 O O . GLU A 1 73 ? -35.824 -10.641 -9.384 1.00 0.00 73 GLU A O 7
ATOM 15105 N N . PRO A 1 74 ? -37.235 -9.700 -10.867 1.00 0.00 74 PRO A N 7
ATOM 15106 C CA . PRO A 1 74 ? -37.496 -8.501 -10.062 1.00 0.00 74 PRO A CA 7
ATOM 15107 C C . PRO A 1 74 ? -38.294 -8.811 -8.798 1.00 0.00 74 PRO A C 7
ATOM 15108 O O . PRO A 1 74 ? -39.387 -8.282 -8.596 1.00 0.00 74 PRO A O 7
ATOM 15119 N N . GLU A 1 75 ? -37.742 -9.671 -7.949 1.00 0.00 75 GLU A N 7
ATOM 15120 C CA . GLU A 1 75 ? -38.403 -10.047 -6.706 1.00 0.00 75 GLU A CA 7
ATOM 15121 C C . GLU A 1 75 ? -38.021 -9.093 -5.578 1.00 0.00 75 GLU A C 7
ATOM 15122 O O . GLU A 1 75 ? -38.834 -8.791 -4.705 1.00 0.00 75 GLU A O 7
ATOM 15134 N N . ARG A 1 76 ? -36.779 -8.620 -5.607 1.00 0.00 76 ARG A N 7
ATOM 15135 C CA . ARG A 1 76 ? -36.287 -7.700 -4.593 1.00 0.00 76 ARG A CA 7
ATOM 15136 C C . ARG A 1 76 ? -35.645 -6.475 -5.234 1.00 0.00 76 ARG A C 7
ATOM 15137 O O . ARG A 1 76 ? -35.002 -6.574 -6.279 1.00 0.00 76 ARG A O 7
ATOM 15158 N N . GLU A 1 77 ? -35.825 -5.321 -4.601 1.00 0.00 77 GLU A N 7
ATOM 15159 C CA . GLU A 1 77 ? -35.263 -4.076 -5.107 1.00 0.00 77 GLU A CA 7
ATOM 15160 C C . GLU A 1 77 ? -34.721 -3.221 -3.967 1.00 0.00 77 GLU A C 7
ATOM 15161 O O . GLU A 1 77 ? -34.732 -1.992 -4.039 1.00 0.00 77 GLU A O 7
ATOM 15173 N N . HIS A 1 78 ? -34.245 -3.882 -2.918 1.00 0.00 78 HIS A N 7
ATOM 15174 C CA . HIS A 1 78 ? -33.694 -3.188 -1.760 1.00 0.00 78 HIS A CA 7
ATOM 15175 C C . HIS A 1 78 ? -32.834 -4.134 -0.929 1.00 0.00 78 HIS A C 7
ATOM 15176 O O . HIS A 1 78 ? -32.748 -4.003 0.293 1.00 0.00 78 HIS A O 7
ATOM 15191 N N . LEU A 1 79 ? -32.201 -5.090 -1.601 1.00 0.00 79 LEU A N 7
ATOM 15192 C CA . LEU A 1 79 ? -31.348 -6.064 -0.932 1.00 0.00 79 LEU A CA 7
ATOM 15193 C C . LEU A 1 79 ? -29.908 -5.565 -0.854 1.00 0.00 79 LEU A C 7
ATOM 15194 O O . LEU A 1 79 ? -29.578 -4.506 -1.387 1.00 0.00 79 LEU A O 7
ATOM 15210 N N . ASP A 1 80 ? -29.055 -6.337 -0.188 1.00 0.00 80 ASP A N 7
ATOM 15211 C CA . ASP A 1 80 ? -27.651 -5.974 -0.041 1.00 0.00 80 ASP A CA 7
ATOM 15212 C C . ASP A 1 80 ? -26.899 -6.160 -1.354 1.00 0.00 80 ASP A C 7
ATOM 15213 O O . ASP A 1 80 ? -26.295 -7.207 -1.593 1.00 0.00 80 ASP A O 7
ATOM 15222 N N . GLU A 1 81 ? -26.939 -5.139 -2.203 1.00 0.00 81 GLU A N 7
ATOM 15223 C CA . GLU A 1 81 ? -26.261 -5.190 -3.493 1.00 0.00 81 GLU A CA 7
ATOM 15224 C C . GLU A 1 81 ? -24.840 -4.646 -3.382 1.00 0.00 81 GLU A C 7
ATOM 15225 O O . GLU A 1 81 ? -24.512 -3.928 -2.438 1.00 0.00 81 GLU A O 7
ATOM 15237 N N . ASN A 1 82 ? -24.001 -4.994 -4.353 1.00 0.00 82 ASN A N 7
ATOM 15238 C CA . ASN A 1 82 ? -22.616 -4.542 -4.365 1.00 0.00 82 ASN A CA 7
ATOM 15239 C C . ASN A 1 82 ? -22.445 -3.333 -5.276 1.00 0.00 82 ASN A C 7
ATOM 15240 O O . ASN A 1 82 ? -21.406 -3.168 -5.915 1.00 0.00 82 ASN A O 7
ATOM 15251 N N . SER A 1 83 ? -23.466 -2.483 -5.321 1.00 0.00 83 SER A N 7
ATOM 15252 C CA . SER A 1 83 ? -23.421 -1.280 -6.146 1.00 0.00 83 SER A CA 7
ATOM 15253 C C . SER A 1 83 ? -22.161 -0.473 -5.835 1.00 0.00 83 SER A C 7
ATOM 15254 O O . SER A 1 83 ? -21.423 -0.806 -4.909 1.00 0.00 83 SER A O 7
ATOM 15262 N N . PRO A 1 84 ? -21.892 0.596 -6.603 1.00 0.00 84 PRO A N 7
ATOM 15263 C CA . PRO A 1 84 ? -20.707 1.433 -6.386 1.00 0.00 84 PRO A CA 7
ATOM 15264 C C . PRO A 1 84 ? -20.778 2.210 -5.075 1.00 0.00 84 PRO A C 7
ATOM 15265 O O . PRO A 1 84 ? -20.788 3.441 -5.070 1.00 0.00 84 PRO A O 7
ATOM 15276 N N . LEU A 1 85 ? -20.829 1.482 -3.961 1.00 0.00 85 LEU A N 7
ATOM 15277 C CA . LEU A 1 85 ? -20.899 2.106 -2.645 1.00 0.00 85 LEU A CA 7
ATOM 15278 C C . LEU A 1 85 ? -19.503 2.412 -2.112 1.00 0.00 85 LEU A C 7
ATOM 15279 O O . LEU A 1 85 ? -19.306 3.379 -1.375 1.00 0.00 85 LEU A O 7
ATOM 15295 N N . GLY A 1 86 ? -18.536 1.581 -2.488 1.00 0.00 86 GLY A N 7
ATOM 15296 C CA . GLY A 1 86 ? -17.171 1.782 -2.038 1.00 0.00 86 GLY A CA 7
ATOM 15297 C C . GLY A 1 86 ? -16.510 2.972 -2.703 1.00 0.00 86 GLY A C 7
ATOM 15298 O O . GLY A 1 86 ? -15.591 2.814 -3.506 1.00 0.00 86 GLY A O 7
ATOM 15302 N N . ASP A 1 87 ? -16.980 4.170 -2.369 1.00 0.00 87 ASP A N 7
ATOM 15303 C CA . ASP A 1 87 ? -16.429 5.394 -2.939 1.00 0.00 87 ASP A CA 7
ATOM 15304 C C . ASP A 1 87 ? -17.067 6.625 -2.301 1.00 0.00 87 ASP A C 7
ATOM 15305 O O . ASP A 1 87 ? -18.078 7.133 -2.785 1.00 0.00 87 ASP A O 7
ATOM 15314 N N . LEU A 1 88 ? -16.468 7.099 -1.213 1.00 0.00 88 LEU A N 7
ATOM 15315 C CA . LEU A 1 88 ? -16.978 8.270 -0.509 1.00 0.00 88 LEU A CA 7
ATOM 15316 C C . LEU A 1 88 ? -15.836 9.109 0.054 1.00 0.00 88 LEU A C 7
ATOM 15317 O O . LEU A 1 88 ? -15.726 10.301 -0.232 1.00 0.00 88 LEU A O 7
ATOM 15333 N N . LEU A 1 89 ? -14.986 8.478 0.859 1.00 0.00 89 LEU A N 7
ATOM 15334 C CA . LEU A 1 89 ? -13.851 9.166 1.463 1.00 0.00 89 LEU A CA 7
ATOM 15335 C C . LEU A 1 89 ? -14.322 10.310 2.357 1.00 0.00 89 LEU A C 7
ATOM 15336 O O . LEU A 1 89 ? -14.524 11.431 1.891 1.00 0.00 89 LEU A O 7
ATOM 15352 N N . ARG A 1 90 ? -14.495 10.020 3.642 1.00 0.00 90 ARG A N 7
ATOM 15353 C CA . ARG A 1 90 ? -14.942 11.027 4.599 1.00 0.00 90 ARG A CA 7
ATOM 15354 C C . ARG A 1 90 ? -13.852 11.333 5.621 1.00 0.00 90 ARG A C 7
ATOM 15355 O O . ARG A 1 90 ? -13.730 12.464 6.091 1.00 0.00 90 ARG A O 7
ATOM 15376 N N . GLY A 1 91 ? -13.062 10.319 5.960 1.00 0.00 91 GLY A N 7
ATOM 15377 C CA . GLY A 1 91 ? -11.995 10.503 6.925 1.00 0.00 91 GLY A CA 7
ATOM 15378 C C . GLY A 1 91 ? -10.926 11.459 6.433 1.00 0.00 91 GLY A C 7
ATOM 15379 O O . GLY A 1 91 ? -10.333 11.248 5.375 1.00 0.00 91 GLY A O 7
ATOM 15383 N N . VAL A 1 92 ? -10.680 12.514 7.204 1.00 0.00 92 VAL A N 7
ATOM 15384 C CA . VAL A 1 92 ? -9.676 13.509 6.844 1.00 0.00 92 VAL A CA 7
ATOM 15385 C C . VAL A 1 92 ? -8.773 13.833 8.032 1.00 0.00 92 VAL A C 7
ATOM 15386 O O . VAL A 1 92 ? -9.244 13.974 9.161 1.00 0.00 92 VAL A O 7
ATOM 15399 N N . LEU A 1 93 ? -7.474 13.946 7.772 1.00 0.00 93 LEU A N 7
ATOM 15400 C CA . LEU A 1 93 ? -6.508 14.250 8.823 1.00 0.00 93 LEU A CA 7
ATOM 15401 C C . LEU A 1 93 ? -5.451 15.236 8.331 1.00 0.00 93 LEU A C 7
ATOM 15402 O O . LEU A 1 93 ? -4.838 15.034 7.284 1.00 0.00 93 LEU A O 7
ATOM 15418 N N . ASP A 1 94 ? -5.240 16.301 9.099 1.00 0.00 94 ASP A N 7
ATOM 15419 C CA . ASP A 1 94 ? -4.255 17.319 8.747 1.00 0.00 94 ASP A CA 7
ATOM 15420 C C . ASP A 1 94 ? -2.858 16.714 8.659 1.00 0.00 94 ASP A C 7
ATOM 15421 O O . ASP A 1 94 ? -2.346 16.170 9.636 1.00 0.00 94 ASP A O 7
ATOM 15430 N N . VAL A 1 95 ? -2.248 16.808 7.482 1.00 0.00 95 VAL A N 7
ATOM 15431 C CA . VAL A 1 95 ? -0.912 16.263 7.270 1.00 0.00 95 VAL A CA 7
ATOM 15432 C C . VAL A 1 95 ? 0.195 17.220 7.736 1.00 0.00 95 VAL A C 7
ATOM 15433 O O . VAL A 1 95 ? 1.236 16.768 8.213 1.00 0.00 95 VAL A O 7
ATOM 15446 N N . PRO A 1 96 ? 0.007 18.553 7.608 1.00 0.00 96 PRO A N 7
ATOM 15447 C CA . PRO A 1 96 ? 1.019 19.530 8.024 1.00 0.00 96 PRO A CA 7
ATOM 15448 C C . PRO A 1 96 ? 1.087 19.695 9.542 1.00 0.00 96 PRO A C 7
ATOM 15449 O O . PRO A 1 96 ? 0.978 20.806 10.060 1.00 0.00 96 PRO A O 7
ATOM 15460 N N . ALA A 1 97 ? 1.272 18.582 10.253 1.00 0.00 97 ALA A N 7
ATOM 15461 C CA . ALA A 1 97 ? 1.358 18.606 11.714 1.00 0.00 97 ALA A CA 7
ATOM 15462 C C . ALA A 1 97 ? 1.293 17.195 12.289 1.00 0.00 97 ALA A C 7
ATOM 15463 O O . ALA A 1 97 ? 0.612 16.953 13.285 1.00 0.00 97 ALA A O 7
ATOM 15470 N N . CYS A 1 98 ? 2.000 16.266 11.655 1.00 0.00 98 CYS A N 7
ATOM 15471 C CA . CYS A 1 98 ? 2.015 14.880 12.106 1.00 0.00 98 CYS A CA 7
ATOM 15472 C C . CYS A 1 98 ? 3.441 14.391 12.340 1.00 0.00 98 CYS A C 7
ATOM 15473 O O . CYS A 1 98 ? 4.404 14.996 11.866 1.00 0.00 98 CYS A O 7
ATOM 15481 N N . GLN A 1 99 ? 3.566 13.290 13.073 1.00 0.00 99 GLN A N 7
ATOM 15482 C CA . GLN A 1 99 ? 4.868 12.708 13.375 1.00 0.00 99 GLN A CA 7
ATOM 15483 C C . GLN A 1 99 ? 4.777 11.187 13.418 1.00 0.00 99 GLN A C 7
ATOM 15484 O O . GLN A 1 99 ? 4.317 10.610 14.403 1.00 0.00 99 GLN A O 7
ATOM 15498 N N . ILE A 1 100 ? 5.212 10.543 12.340 1.00 0.00 100 ILE A N 7
ATOM 15499 C CA . ILE A 1 100 ? 5.173 9.089 12.249 1.00 0.00 100 ILE A CA 7
ATOM 15500 C C . ILE A 1 100 ? 6.202 8.446 13.172 1.00 0.00 100 ILE A C 7
ATOM 15501 O O . ILE A 1 100 ? 7.165 9.089 13.592 1.00 0.00 100 ILE A O 7
ATOM 15517 N N . ALA A 1 101 ? 5.991 7.170 13.482 1.00 0.00 101 ALA A N 7
ATOM 15518 C CA . ALA A 1 101 ? 6.896 6.430 14.352 1.00 0.00 101 ALA A CA 7
ATOM 15519 C C . ALA A 1 101 ? 6.797 4.931 14.091 1.00 0.00 101 ALA A C 7
ATOM 15520 O O . ALA A 1 101 ? 5.988 4.236 14.705 1.00 0.00 101 ALA A O 7
ATOM 15527 N N . ILE A 1 102 ? 7.623 4.438 13.172 1.00 0.00 102 ILE A N 7
ATOM 15528 C CA . ILE A 1 102 ? 7.625 3.021 12.825 1.00 0.00 102 ILE A CA 7
ATOM 15529 C C . ILE A 1 102 ? 7.864 2.149 14.054 1.00 0.00 102 ILE A C 7
ATOM 15530 O O . ILE A 1 102 ? 8.552 2.552 14.993 1.00 0.00 102 ILE A O 7
ATOM 15546 N N . ARG A 1 103 ? 7.292 0.950 14.036 1.00 0.00 103 ARG A N 7
ATOM 15547 C CA . ARG A 1 103 ? 7.440 0.011 15.140 1.00 0.00 103 ARG A CA 7
ATOM 15548 C C . ARG A 1 103 ? 7.546 -1.421 14.616 1.00 0.00 103 ARG A C 7
ATOM 15549 O O . ARG A 1 103 ? 6.590 -1.951 14.050 1.00 0.00 103 ARG A O 7
ATOM 15570 N N . PRO A 1 104 ? 8.714 -2.070 14.792 1.00 0.00 104 PRO A N 7
ATOM 15571 C CA . PRO A 1 104 ? 8.932 -3.446 14.325 1.00 0.00 104 PRO A CA 7
ATOM 15572 C C . PRO A 1 104 ? 8.092 -4.477 15.085 1.00 0.00 104 PRO A C 7
ATOM 15573 O O . PRO A 1 104 ? 8.176 -5.674 14.811 1.00 0.00 104 PRO A O 7
ATOM 15584 N N . GLU A 1 105 ? 7.288 -4.014 16.040 1.00 0.00 105 GLU A N 7
ATOM 15585 C CA . GLU A 1 105 ? 6.444 -4.903 16.828 1.00 0.00 105 GLU A CA 7
ATOM 15586 C C . GLU A 1 105 ? 5.085 -4.261 17.086 1.00 0.00 105 GLU A C 7
ATOM 15587 O O . GLU A 1 105 ? 4.689 -4.054 18.234 1.00 0.00 105 GLU A O 7
ATOM 15599 N N . GLY A 1 106 ? 4.381 -3.942 16.003 1.00 0.00 106 GLY A N 7
ATOM 15600 C CA . GLY A 1 106 ? 3.072 -3.317 16.110 1.00 0.00 106 GLY A CA 7
ATOM 15601 C C . GLY A 1 106 ? 2.197 -3.939 17.183 1.00 0.00 106 GLY A C 7
ATOM 15602 O O . GLY A 1 106 ? 2.155 -3.455 18.314 1.00 0.00 106 GLY A O 7
ATOM 15606 N N . LYS A 1 107 ? 1.492 -5.009 16.828 1.00 0.00 107 LYS A N 7
ATOM 15607 C CA . LYS A 1 107 ? 0.612 -5.685 17.776 1.00 0.00 107 LYS A CA 7
ATOM 15608 C C . LYS A 1 107 ? -0.022 -6.928 17.157 1.00 0.00 107 LYS A C 7
ATOM 15609 O O . LYS A 1 107 ? -0.079 -7.068 15.935 1.00 0.00 107 LYS A O 7
ATOM 15628 N N . ASN A 1 108 ? -0.503 -7.825 18.013 1.00 0.00 108 ASN A N 7
ATOM 15629 C CA . ASN A 1 108 ? -1.142 -9.057 17.564 1.00 0.00 108 ASN A CA 7
ATOM 15630 C C . ASN A 1 108 ? -0.177 -9.910 16.742 1.00 0.00 108 ASN A C 7
ATOM 15631 O O . ASN A 1 108 ? 0.461 -10.821 17.269 1.00 0.00 108 ASN A O 7
ATOM 15642 N N . ASN A 1 109 ? -0.078 -9.613 15.452 1.00 0.00 109 ASN A N 7
ATOM 15643 C CA . ASN A 1 109 ? 0.806 -10.357 14.563 1.00 0.00 109 ASN A CA 7
ATOM 15644 C C . ASN A 1 109 ? 1.383 -9.449 13.483 1.00 0.00 109 ASN A C 7
ATOM 15645 O O . ASN A 1 109 ? 1.653 -9.890 12.366 1.00 0.00 109 ASN A O 7
ATOM 15656 N N . ARG A 1 110 ? 1.570 -8.179 13.823 1.00 0.00 110 ARG A N 7
ATOM 15657 C CA . ARG A 1 110 ? 2.117 -7.208 12.885 1.00 0.00 110 ARG A CA 7
ATOM 15658 C C . ARG A 1 110 ? 3.479 -6.710 13.355 1.00 0.00 110 ARG A C 7
ATOM 15659 O O . ARG A 1 110 ? 3.567 -5.849 14.231 1.00 0.00 110 ARG A O 7
ATOM 15680 N N . LEU A 1 111 ? 4.538 -7.259 12.770 1.00 0.00 111 LEU A N 7
ATOM 15681 C CA . LEU A 1 111 ? 5.897 -6.870 13.132 1.00 0.00 111 LEU A CA 7
ATOM 15682 C C . LEU A 1 111 ? 6.349 -5.631 12.359 1.00 0.00 111 LEU A C 7
ATOM 15683 O O . LEU A 1 111 ? 7.503 -5.215 12.464 1.00 0.00 111 LEU A O 7
ATOM 15699 N N . PHE A 1 112 ? 5.441 -5.041 11.587 1.00 0.00 112 PHE A N 7
ATOM 15700 C CA . PHE A 1 112 ? 5.761 -3.851 10.807 1.00 0.00 112 PHE A CA 7
ATOM 15701 C C . PHE A 1 112 ? 4.606 -2.854 10.833 1.00 0.00 112 PHE A C 7
ATOM 15702 O O . PHE A 1 112 ? 3.836 -2.756 9.878 1.00 0.00 112 PHE A O 7
ATOM 15719 N N . VAL A 1 113 ? 4.494 -2.117 11.931 1.00 0.00 113 VAL A N 7
ATOM 15720 C CA . VAL A 1 113 ? 3.436 -1.126 12.083 1.00 0.00 113 VAL A CA 7
ATOM 15721 C C . VAL A 1 113 ? 4.009 0.222 12.507 1.00 0.00 113 VAL A C 7
ATOM 15722 O O . VAL A 1 113 ? 4.865 0.293 13.388 1.00 0.00 113 VAL A O 7
ATOM 15735 N N . PHE A 1 114 ? 3.533 1.289 11.875 1.00 0.00 114 PHE A N 7
ATOM 15736 C CA . PHE A 1 114 ? 4.001 2.633 12.190 1.00 0.00 114 PHE A CA 7
ATOM 15737 C C . PHE A 1 114 ? 2.882 3.474 12.795 1.00 0.00 114 PHE A C 7
ATOM 15738 O O . PHE A 1 114 ? 1.828 3.653 12.186 1.00 0.00 114 PHE A O 7
ATOM 15755 N N . SER A 1 115 ? 3.122 3.986 13.997 1.00 0.00 115 SER A N 7
ATOM 15756 C CA . SER A 1 115 ? 2.136 4.808 14.688 1.00 0.00 115 SER A CA 7
ATOM 15757 C C . SER A 1 115 ? 2.431 6.290 14.492 1.00 0.00 115 SER A C 7
ATOM 15758 O O . SER A 1 115 ? 3.578 6.725 14.592 1.00 0.00 115 SER A O 7
ATOM 15766 N N . ILE A 1 116 ? 1.386 7.063 14.215 1.00 0.00 116 ILE A N 7
ATOM 15767 C CA . ILE A 1 116 ? 1.530 8.498 14.005 1.00 0.00 116 ILE A CA 7
ATOM 15768 C C . ILE A 1 116 ? 1.228 9.270 15.285 1.00 0.00 116 ILE A C 7
ATOM 15769 O O . ILE A 1 116 ? 0.542 8.769 16.177 1.00 0.00 116 ILE A O 7
ATOM 15785 N N . SER A 1 117 ? 1.743 10.492 15.371 1.00 0.00 117 SER A N 7
ATOM 15786 C CA . SER A 1 117 ? 1.527 11.332 16.543 1.00 0.00 117 SER A CA 7
ATOM 15787 C C . SER A 1 117 ? 1.534 12.809 16.164 1.00 0.00 117 SER A C 7
ATOM 15788 O O . SER A 1 117 ? 1.937 13.174 15.061 1.00 0.00 117 SER A O 7
ATOM 15796 N N . MET A 1 118 ? 1.083 13.654 17.085 1.00 0.00 118 MET A N 7
ATOM 15797 C CA . MET A 1 118 ? 1.037 15.093 16.846 1.00 0.00 118 MET A CA 7
ATOM 15798 C C . MET A 1 118 ? 1.465 15.867 18.093 1.00 0.00 118 MET A C 7
ATOM 15799 O O . MET A 1 118 ? 0.678 16.040 19.023 1.00 0.00 118 MET A O 7
ATOM 15813 N N . PRO A 1 119 ? 2.723 16.344 18.131 1.00 0.00 119 PRO A N 7
ATOM 15814 C CA . PRO A 1 119 ? 3.246 17.097 19.272 1.00 0.00 119 PRO A CA 7
ATOM 15815 C C . PRO A 1 119 ? 2.808 18.560 19.261 1.00 0.00 119 PRO A C 7
ATOM 15816 O O . PRO A 1 119 ? 3.640 19.466 19.317 1.00 0.00 119 PRO A O 7
ATOM 15827 N N . SER A 1 120 ? 1.499 18.784 19.189 1.00 0.00 120 SER A N 7
ATOM 15828 C CA . SER A 1 120 ? 0.955 20.138 19.171 1.00 0.00 120 SER A CA 7
ATOM 15829 C C . SER A 1 120 ? -0.568 20.114 19.058 1.00 0.00 120 SER A C 7
ATOM 15830 O O . SER A 1 120 ? -1.149 20.804 18.219 1.00 0.00 120 SER A O 7
ATOM 15838 N N . VAL A 1 121 ? -1.209 19.317 19.905 1.00 0.00 121 VAL A N 7
ATOM 15839 C CA . VAL A 1 121 ? -2.663 19.206 19.898 1.00 0.00 121 VAL A CA 7
ATOM 15840 C C . VAL A 1 121 ? -3.171 18.605 21.209 1.00 0.00 121 VAL A C 7
ATOM 15841 O O . VAL A 1 121 ? -3.593 19.328 22.111 1.00 0.00 121 VAL A O 7
ATOM 15854 N N . ALA A 1 122 ? -3.129 17.283 21.307 1.00 0.00 122 ALA A N 7
ATOM 15855 C CA . ALA A 1 122 ? -3.587 16.590 22.506 1.00 0.00 122 ALA A CA 7
ATOM 15856 C C . ALA A 1 122 ? -2.948 15.210 22.623 1.00 0.00 122 ALA A C 7
ATOM 15857 O O . ALA A 1 122 ? -1.972 14.907 21.935 1.00 0.00 122 ALA A O 7
ATOM 15864 N N . GLN A 1 123 ? -3.504 14.376 23.496 1.00 0.00 123 GLN A N 7
ATOM 15865 C CA . GLN A 1 123 ? -2.989 13.029 23.703 1.00 0.00 123 GLN A CA 7
ATOM 15866 C C . GLN A 1 123 ? -3.566 12.060 22.674 1.00 0.00 123 GLN A C 7
ATOM 15867 O O . GLN A 1 123 ? -4.181 11.053 23.029 1.00 0.00 123 GLN A O 7
ATOM 15881 N N . TRP A 1 124 ? -3.365 12.371 21.398 1.00 0.00 124 TRP A N 7
ATOM 15882 C CA . TRP A 1 124 ? -3.865 11.528 20.318 1.00 0.00 124 TRP A CA 7
ATOM 15883 C C . TRP A 1 124 ? -2.736 10.719 19.692 1.00 0.00 124 TRP A C 7
ATOM 15884 O O . TRP A 1 124 ? -1.588 11.163 19.651 1.00 0.00 124 TRP A O 7
ATOM 15905 N N . SER A 1 125 ? -3.068 9.528 19.205 1.00 0.00 125 SER A N 7
ATOM 15906 C CA . SER A 1 125 ? -2.080 8.655 18.580 1.00 0.00 125 SER A CA 7
ATOM 15907 C C . SER A 1 125 ? -2.741 7.727 17.567 1.00 0.00 125 SER A C 7
ATOM 15908 O O . SER A 1 125 ? -3.664 6.985 17.899 1.00 0.00 125 SER A O 7
ATOM 15916 N N . LEU A 1 126 ? -2.262 7.775 16.328 1.00 0.00 126 LEU A N 7
ATOM 15917 C CA . LEU A 1 126 ? -2.806 6.938 15.266 1.00 0.00 126 LEU A CA 7
ATOM 15918 C C . LEU A 1 126 ? -1.888 5.754 14.979 1.00 0.00 126 LEU A C 7
ATOM 15919 O O . LEU A 1 126 ? -0.688 5.806 15.249 1.00 0.00 126 LEU A O 7
ATOM 15935 N N . ASP A 1 127 ? -2.461 4.688 14.430 1.00 0.00 127 ASP A N 7
ATOM 15936 C CA . ASP A 1 127 ? -1.695 3.490 14.106 1.00 0.00 127 ASP A CA 7
ATOM 15937 C C . ASP A 1 127 ? -2.000 3.018 12.688 1.00 0.00 127 ASP A C 7
ATOM 15938 O O . ASP A 1 127 ? -3.160 2.955 12.280 1.00 0.00 127 ASP A O 7
ATOM 15947 N N . VAL A 1 128 ? -0.953 2.687 11.942 1.00 0.00 128 VAL A N 7
ATOM 15948 C CA . VAL A 1 128 ? -1.108 2.219 10.570 1.00 0.00 128 VAL A CA 7
ATOM 15949 C C . VAL A 1 128 ? 0.042 1.302 10.170 1.00 0.00 128 VAL A C 7
ATOM 15950 O O . VAL A 1 128 ? 1.111 1.330 10.778 1.00 0.00 128 VAL A O 7
ATOM 15963 N N . ALA A 1 129 ? -0.185 0.488 9.144 1.00 0.00 129 ALA A N 7
ATOM 15964 C CA . ALA A 1 129 ? 0.835 -0.438 8.666 1.00 0.00 129 ALA A CA 7
ATOM 15965 C C . ALA A 1 129 ? 0.564 -0.860 7.226 1.00 0.00 129 ALA A C 7
ATOM 15966 O O . ALA A 1 129 ? -0.460 -1.477 6.931 1.00 0.00 129 ALA A O 7
ATOM 15973 N N . ALA A 1 130 ? 1.489 -0.526 6.332 1.00 0.00 130 ALA A N 7
ATOM 15974 C CA . ALA A 1 130 ? 1.351 -0.872 4.923 1.00 0.00 130 ALA A CA 7
ATOM 15975 C C . ALA A 1 130 ? 1.779 -2.315 4.674 1.00 0.00 130 ALA A C 7
ATOM 15976 O O . ALA A 1 130 ? 2.812 -2.761 5.172 1.00 0.00 130 ALA A O 7
ATOM 15983 N N . ASP A 1 131 ? 0.978 -3.041 3.899 1.00 0.00 131 ASP A N 7
ATOM 15984 C CA . ASP A 1 131 ? 1.275 -4.436 3.583 1.00 0.00 131 ASP A CA 7
ATOM 15985 C C . ASP A 1 131 ? 2.673 -4.573 2.987 1.00 0.00 131 ASP A C 7
ATOM 15986 O O . ASP A 1 131 ? 3.364 -5.565 3.218 1.00 0.00 131 ASP A O 7
ATOM 15995 N N . SER A 1 132 ? 3.081 -3.567 2.223 1.00 0.00 132 SER A N 7
ATOM 15996 C CA . SER A 1 132 ? 4.396 -3.565 1.594 1.00 0.00 132 SER A CA 7
ATOM 15997 C C . SER A 1 132 ? 5.390 -2.769 2.426 1.00 0.00 132 SER A C 7
ATOM 15998 O O . SER A 1 132 ? 5.270 -1.552 2.559 1.00 0.00 132 SER A O 7
ATOM 16006 N N . GLN A 1 133 ? 6.379 -3.464 2.982 1.00 0.00 133 GLN A N 7
ATOM 16007 C CA . GLN A 1 133 ? 7.402 -2.820 3.798 1.00 0.00 133 GLN A CA 7
ATOM 16008 C C . GLN A 1 133 ? 7.950 -1.585 3.090 1.00 0.00 133 GLN A C 7
ATOM 16009 O O . GLN A 1 133 ? 8.391 -0.630 3.733 1.00 0.00 133 GLN A O 7
ATOM 16023 N N . GLU A 1 134 ? 7.904 -1.606 1.761 1.00 0.00 134 GLU A N 7
ATOM 16024 C CA . GLU A 1 134 ? 8.382 -0.484 0.967 1.00 0.00 134 GLU A CA 7
ATOM 16025 C C . GLU A 1 134 ? 7.367 0.649 0.990 1.00 0.00 134 GLU A C 7
ATOM 16026 O O . GLU A 1 134 ? 7.722 1.814 1.166 1.00 0.00 134 GLU A O 7
ATOM 16038 N N . GLU A 1 135 ? 6.099 0.293 0.826 1.00 0.00 135 GLU A N 7
ATOM 16039 C CA . GLU A 1 135 ? 5.025 1.275 0.844 1.00 0.00 135 GLU A CA 7
ATOM 16040 C C . GLU A 1 135 ? 4.912 1.899 2.230 1.00 0.00 135 GLU A C 7
ATOM 16041 O O . GLU A 1 135 ? 4.554 3.068 2.370 1.00 0.00 135 GLU A O 7
ATOM 16053 N N . LEU A 1 136 ? 5.230 1.109 3.252 1.00 0.00 136 LEU A N 7
ATOM 16054 C CA . LEU A 1 136 ? 5.176 1.578 4.630 1.00 0.00 136 LEU A CA 7
ATOM 16055 C C . LEU A 1 136 ? 6.250 2.629 4.873 1.00 0.00 136 LEU A C 7
ATOM 16056 O O . LEU A 1 136 ? 5.969 3.716 5.381 1.00 0.00 136 LEU A O 7
ATOM 16072 N N . GLN A 1 137 ? 7.479 2.301 4.499 1.00 0.00 137 GLN A N 7
ATOM 16073 C CA . GLN A 1 137 ? 8.597 3.219 4.668 1.00 0.00 137 GLN A CA 7
ATOM 16074 C C . GLN A 1 137 ? 8.420 4.437 3.770 1.00 0.00 137 GLN A C 7
ATOM 16075 O O . GLN A 1 137 ? 8.746 5.561 4.154 1.00 0.00 137 GLN A O 7
ATOM 16089 N N . ASP A 1 138 ? 7.890 4.204 2.575 1.00 0.00 138 ASP A N 7
ATOM 16090 C CA . ASP A 1 138 ? 7.656 5.277 1.621 1.00 0.00 138 ASP A CA 7
ATOM 16091 C C . ASP A 1 138 ? 6.516 6.170 2.095 1.00 0.00 138 ASP A C 7
ATOM 16092 O O . ASP A 1 138 ? 6.503 7.372 1.828 1.00 0.00 138 ASP A O 7
ATOM 16101 N N . TRP A 1 139 ? 5.560 5.575 2.803 1.00 0.00 139 TRP A N 7
ATOM 16102 C CA . TRP A 1 139 ? 4.418 6.320 3.317 1.00 0.00 139 TRP A CA 7
ATOM 16103 C C . TRP A 1 139 ? 4.860 7.301 4.395 1.00 0.00 139 TRP A C 7
ATOM 16104 O O . TRP A 1 139 ? 4.418 8.449 4.425 1.00 0.00 139 TRP A O 7
ATOM 16125 N N . VAL A 1 140 ? 5.737 6.839 5.278 1.00 0.00 140 VAL A N 7
ATOM 16126 C CA . VAL A 1 140 ? 6.243 7.676 6.358 1.00 0.00 140 VAL A CA 7
ATOM 16127 C C . VAL A 1 140 ? 7.066 8.833 5.807 1.00 0.00 140 VAL A C 7
ATOM 16128 O O . VAL A 1 140 ? 6.927 9.977 6.245 1.00 0.00 140 VAL A O 7
ATOM 16141 N N . LYS A 1 141 ? 7.924 8.527 4.842 1.00 0.00 141 LYS A N 7
ATOM 16142 C CA . LYS A 1 141 ? 8.772 9.540 4.225 1.00 0.00 141 LYS A CA 7
ATOM 16143 C C . LYS A 1 141 ? 7.932 10.579 3.493 1.00 0.00 141 LYS A C 7
ATOM 16144 O O . LYS A 1 141 ? 8.287 11.757 3.447 1.00 0.00 141 LYS A O 7
ATOM 16163 N N . LYS A 1 142 ? 6.814 10.139 2.924 1.00 0.00 142 LYS A N 7
ATOM 16164 C CA . LYS A 1 142 ? 5.927 11.042 2.201 1.00 0.00 142 LYS A CA 7
ATOM 16165 C C . LYS A 1 142 ? 5.269 12.022 3.158 1.00 0.00 142 LYS A C 7
ATOM 16166 O O . LYS A 1 142 ? 5.292 13.232 2.931 1.00 0.00 142 LYS A O 7
ATOM 16185 N N . ILE A 1 143 ? 4.704 11.502 4.243 1.00 0.00 143 ILE A N 7
ATOM 16186 C CA . ILE A 1 143 ? 4.068 12.352 5.240 1.00 0.00 143 ILE A CA 7
ATOM 16187 C C . ILE A 1 143 ? 5.053 13.413 5.706 1.00 0.00 143 ILE A C 7
ATOM 16188 O O . ILE A 1 143 ? 4.693 14.570 5.923 1.00 0.00 143 ILE A O 7
ATOM 16204 N N . ARG A 1 144 ? 6.309 13.001 5.833 1.00 0.00 144 ARG A N 7
ATOM 16205 C CA . ARG A 1 144 ? 7.372 13.902 6.251 1.00 0.00 144 ARG A CA 7
ATOM 16206 C C . ARG A 1 144 ? 7.809 14.788 5.088 1.00 0.00 144 ARG A C 7
ATOM 16207 O O . ARG A 1 144 ? 8.280 15.907 5.293 1.00 0.00 144 ARG A O 7
ATOM 16228 N N . GLU A 1 145 ? 7.647 14.287 3.862 1.00 0.00 145 GLU A N 7
ATOM 16229 C CA . GLU A 1 145 ? 8.023 15.046 2.676 1.00 0.00 145 GLU A CA 7
ATOM 16230 C C . GLU A 1 145 ? 7.006 16.145 2.395 1.00 0.00 145 GLU A C 7
ATOM 16231 O O . GLU A 1 145 ? 7.357 17.222 1.911 1.00 0.00 145 GLU A O 7
ATOM 16243 N N . VAL A 1 146 ? 5.745 15.872 2.712 1.00 0.00 146 VAL A N 7
ATOM 16244 C CA . VAL A 1 146 ? 4.681 16.843 2.504 1.00 0.00 146 VAL A CA 7
ATOM 16245 C C . VAL A 1 146 ? 4.682 17.872 3.626 1.00 0.00 146 VAL A C 7
ATOM 16246 O O . VAL A 1 146 ? 4.387 19.048 3.410 1.00 0.00 146 VAL A O 7
ATOM 16259 N N . ALA A 1 147 ? 5.030 17.418 4.825 1.00 0.00 147 ALA A N 7
ATOM 16260 C CA . ALA A 1 147 ? 5.088 18.292 5.986 1.00 0.00 147 ALA A CA 7
ATOM 16261 C C . ALA A 1 147 ? 6.277 19.239 5.884 1.00 0.00 147 ALA A C 7
ATOM 16262 O O . ALA A 1 147 ? 6.210 20.389 6.316 1.00 0.00 147 ALA A O 7
ATOM 16269 N N . GLN A 1 148 ? 7.366 18.746 5.300 1.00 0.00 148 GLN A N 7
ATOM 16270 C CA . GLN A 1 148 ? 8.572 19.546 5.131 1.00 0.00 148 GLN A CA 7
ATOM 16271 C C . GLN A 1 148 ? 8.398 20.565 4.005 1.00 0.00 148 GLN A C 7
ATOM 16272 O O . GLN A 1 148 ? 9.224 21.461 3.836 1.00 0.00 148 GLN A O 7
ATOM 16286 N N . THR A 1 149 ? 7.319 20.423 3.238 1.00 0.00 149 THR A N 7
ATOM 16287 C CA . THR A 1 149 ? 7.043 21.333 2.132 1.00 0.00 149 THR A CA 7
ATOM 16288 C C . THR A 1 149 ? 5.642 21.929 2.247 1.00 0.00 149 THR A C 7
ATOM 16289 O O . THR A 1 149 ? 5.073 22.394 1.259 1.00 0.00 149 THR A O 7
ATOM 16300 N N . ALA A 1 150 ? 5.090 21.915 3.459 1.00 0.00 150 ALA A N 7
ATOM 16301 C CA . ALA A 1 150 ? 3.757 22.455 3.697 1.00 0.00 150 ALA A CA 7
ATOM 16302 C C . ALA A 1 150 ? 2.715 21.752 2.833 1.00 0.00 150 ALA A C 7
ATOM 16303 O O . ALA A 1 150 ? 2.181 20.714 3.280 1.00 0.00 150 ALA A O 7
ATOM 16311 N N . SER A 1 1 ? -3.514 14.039 -3.822 1.00 0.00 1 SER A N 8
ATOM 16312 C CA . SER A 1 1 ? -3.343 12.575 -3.619 1.00 0.00 1 SER A CA 8
ATOM 16313 C C . SER A 1 1 ? -2.012 12.093 -4.184 1.00 0.00 1 SER A C 8
ATOM 16314 O O . SER A 1 1 ? -1.936 11.647 -5.328 1.00 0.00 1 SER A O 8
ATOM 16324 N N . ILE A 1 2 ? -0.962 12.188 -3.374 1.00 0.00 2 ILE A N 8
ATOM 16325 C CA . ILE A 1 2 ? 0.369 11.763 -3.794 1.00 0.00 2 ILE A CA 8
ATOM 16326 C C . ILE A 1 2 ? 0.520 10.250 -3.692 1.00 0.00 2 ILE A C 8
ATOM 16327 O O . ILE A 1 2 ? 1.207 9.628 -4.502 1.00 0.00 2 ILE A O 8
ATOM 16343 N N . LYS A 1 3 ? -0.124 9.662 -2.690 1.00 0.00 3 LYS A N 8
ATOM 16344 C CA . LYS A 1 3 ? -0.058 8.219 -2.485 1.00 0.00 3 LYS A CA 8
ATOM 16345 C C . LYS A 1 3 ? -1.416 7.663 -2.071 1.00 0.00 3 LYS A C 8
ATOM 16346 O O . LYS A 1 3 ? -2.241 8.373 -1.495 1.00 0.00 3 LYS A O 8
ATOM 16365 N N . ASN A 1 4 ? -1.642 6.386 -2.369 1.00 0.00 4 ASN A N 8
ATOM 16366 C CA . ASN A 1 4 ? -2.900 5.733 -2.030 1.00 0.00 4 ASN A CA 8
ATOM 16367 C C . ASN A 1 4 ? -2.746 4.215 -2.040 1.00 0.00 4 ASN A C 8
ATOM 16368 O O . ASN A 1 4 ? -2.328 3.632 -3.039 1.00 0.00 4 ASN A O 8
ATOM 16379 N N . GLY A 1 5 ? -3.088 3.584 -0.923 1.00 0.00 5 GLY A N 8
ATOM 16380 C CA . GLY A 1 5 ? -2.980 2.140 -0.825 1.00 0.00 5 GLY A CA 8
ATOM 16381 C C . GLY A 1 5 ? -3.830 1.568 0.293 1.00 0.00 5 GLY A C 8
ATOM 16382 O O . GLY A 1 5 ? -4.540 2.303 0.979 1.00 0.00 5 GLY A O 8
ATOM 16386 N N . ILE A 1 6 ? -3.756 0.254 0.477 1.00 0.00 6 ILE A N 8
ATOM 16387 C CA . ILE A 1 6 ? -4.523 -0.416 1.520 1.00 0.00 6 ILE A CA 8
ATOM 16388 C C . ILE A 1 6 ? -3.739 -0.468 2.826 1.00 0.00 6 ILE A C 8
ATOM 16389 O O . ILE A 1 6 ? -2.969 -1.399 3.065 1.00 0.00 6 ILE A O 8
ATOM 16405 N N . LEU A 1 7 ? -3.941 0.538 3.672 1.00 0.00 7 LEU A N 8
ATOM 16406 C CA . LEU A 1 7 ? -3.254 0.607 4.956 1.00 0.00 7 LEU A CA 8
ATOM 16407 C C . LEU A 1 7 ? -4.126 0.029 6.067 1.00 0.00 7 LEU A C 8
ATOM 16408 O O . LEU A 1 7 ? -5.321 0.315 6.145 1.00 0.00 7 LEU A O 8
ATOM 16424 N N . TYR A 1 8 ? -3.520 -0.786 6.923 1.00 0.00 8 TYR A N 8
ATOM 16425 C CA . TYR A 1 8 ? -4.242 -1.409 8.029 1.00 0.00 8 TYR A CA 8
ATOM 16426 C C . TYR A 1 8 ? -4.477 -0.410 9.159 1.00 0.00 8 TYR A C 8
ATOM 16427 O O . TYR A 1 8 ? -3.774 0.595 9.271 1.00 0.00 8 TYR A O 8
ATOM 16445 N N . LEU A 1 9 ? -5.471 -0.695 9.993 1.00 0.00 9 LEU A N 8
ATOM 16446 C CA . LEU A 1 9 ? -5.802 0.176 11.115 1.00 0.00 9 LEU A CA 8
ATOM 16447 C C . LEU A 1 9 ? -6.643 -0.567 12.148 1.00 0.00 9 LEU A C 8
ATOM 16448 O O . LEU A 1 9 ? -7.661 -1.173 11.812 1.00 0.00 9 LEU A O 8
ATOM 16464 N N . GLU A 1 10 ? -6.212 -0.518 13.404 1.00 0.00 10 GLU A N 8
ATOM 16465 C CA . GLU A 1 10 ? -6.927 -1.190 14.483 1.00 0.00 10 GLU A CA 8
ATOM 16466 C C . GLU A 1 10 ? -8.241 -0.480 14.793 1.00 0.00 10 GLU A C 8
ATOM 16467 O O . GLU A 1 10 ? -8.246 0.640 15.306 1.00 0.00 10 GLU A O 8
ATOM 16479 N N . ASP A 1 11 ? -9.352 -1.138 14.484 1.00 0.00 11 ASP A N 8
ATOM 16480 C CA . ASP A 1 11 ? -10.671 -0.571 14.734 1.00 0.00 11 ASP A CA 8
ATOM 16481 C C . ASP A 1 11 ? -11.101 -0.830 16.178 1.00 0.00 11 ASP A C 8
ATOM 16482 O O . ASP A 1 11 ? -11.073 -1.968 16.641 1.00 0.00 11 ASP A O 8
ATOM 16491 N N . PRO A 1 12 ? -11.503 0.222 16.915 1.00 0.00 12 PRO A N 8
ATOM 16492 C CA . PRO A 1 12 ? -11.933 0.088 18.314 1.00 0.00 12 PRO A CA 8
ATOM 16493 C C . PRO A 1 12 ? -13.085 -0.901 18.490 1.00 0.00 12 PRO A C 8
ATOM 16494 O O . PRO A 1 12 ? -13.358 -1.352 19.602 1.00 0.00 12 PRO A O 8
ATOM 16505 N N . VAL A 1 13 ? -13.761 -1.230 17.394 1.00 0.00 13 VAL A N 8
ATOM 16506 C CA . VAL A 1 13 ? -14.884 -2.159 17.441 1.00 0.00 13 VAL A CA 8
ATOM 16507 C C . VAL A 1 13 ? -14.418 -3.578 17.745 1.00 0.00 13 VAL A C 8
ATOM 16508 O O . VAL A 1 13 ? -15.048 -4.297 18.521 1.00 0.00 13 VAL A O 8
ATOM 16521 N N . ASN A 1 14 ? -13.315 -3.978 17.126 1.00 0.00 14 ASN A N 8
ATOM 16522 C CA . ASN A 1 14 ? -12.768 -5.316 17.327 1.00 0.00 14 ASN A CA 8
ATOM 16523 C C . ASN A 1 14 ? -11.370 -5.267 17.945 1.00 0.00 14 ASN A C 8
ATOM 16524 O O . ASN A 1 14 ? -10.831 -6.295 18.355 1.00 0.00 14 ASN A O 8
ATOM 16535 N N . HIS A 1 15 ? -10.786 -4.074 18.009 1.00 0.00 15 HIS A N 8
ATOM 16536 C CA . HIS A 1 15 ? -9.452 -3.908 18.575 1.00 0.00 15 HIS A CA 8
ATOM 16537 C C . HIS A 1 15 ? -8.416 -4.674 17.756 1.00 0.00 15 HIS A C 8
ATOM 16538 O O . HIS A 1 15 ? -7.411 -5.143 18.291 1.00 0.00 15 HIS A O 8
ATOM 16553 N N . GLU A 1 16 ? -8.668 -4.795 16.458 1.00 0.00 16 GLU A N 8
ATOM 16554 C CA . GLU A 1 16 ? -7.758 -5.501 15.565 1.00 0.00 16 GLU A CA 8
ATOM 16555 C C . GLU A 1 16 ? -7.627 -4.767 14.234 1.00 0.00 16 GLU A C 8
ATOM 16556 O O . GLU A 1 16 ? -8.477 -3.952 13.877 1.00 0.00 16 GLU A O 8
ATOM 16568 N N . TRP A 1 17 ? -6.555 -5.062 13.504 1.00 0.00 17 TRP A N 8
ATOM 16569 C CA . TRP A 1 17 ? -6.312 -4.429 12.213 1.00 0.00 17 TRP A CA 8
ATOM 16570 C C . TRP A 1 17 ? -7.488 -4.648 11.265 1.00 0.00 17 TRP A C 8
ATOM 16571 O O . TRP A 1 17 ? -8.048 -5.741 11.197 1.00 0.00 17 TRP A O 8
ATOM 16592 N N . TYR A 1 18 ? -7.857 -3.599 10.537 1.00 0.00 18 TYR A N 8
ATOM 16593 C CA . TYR A 1 18 ? -8.965 -3.674 9.592 1.00 0.00 18 TYR A CA 8
ATOM 16594 C C . TYR A 1 18 ? -8.522 -3.215 8.203 1.00 0.00 18 TYR A C 8
ATOM 16595 O O . TYR A 1 18 ? -8.001 -2.111 8.045 1.00 0.00 18 TYR A O 8
ATOM 16613 N N . PRO A 1 19 ? -8.724 -4.055 7.171 1.00 0.00 19 PRO A N 8
ATOM 16614 C CA . PRO A 1 19 ? -8.339 -3.719 5.796 1.00 0.00 19 PRO A CA 8
ATOM 16615 C C . PRO A 1 19 ? -9.211 -2.616 5.206 1.00 0.00 19 PRO A C 8
ATOM 16616 O O . PRO A 1 19 ? -10.400 -2.815 4.962 1.00 0.00 19 PRO A O 8
ATOM 16627 N N . HIS A 1 20 ? -8.610 -1.453 4.980 1.00 0.00 20 HIS A N 8
ATOM 16628 C CA . HIS A 1 20 ? -9.332 -0.316 4.419 1.00 0.00 20 HIS A CA 8
ATOM 16629 C C . HIS A 1 20 ? -8.407 0.550 3.571 1.00 0.00 20 HIS A C 8
ATOM 16630 O O . HIS A 1 20 ? -7.243 0.753 3.916 1.00 0.00 20 HIS A O 8
ATOM 16645 N N . TYR A 1 21 ? -8.933 1.061 2.462 1.00 0.00 21 TYR A N 8
ATOM 16646 C CA . TYR A 1 21 ? -8.152 1.908 1.569 1.00 0.00 21 TYR A CA 8
ATOM 16647 C C . TYR A 1 21 ? -7.646 3.145 2.304 1.00 0.00 21 TYR A C 8
ATOM 16648 O O . TYR A 1 21 ? -8.238 3.578 3.293 1.00 0.00 21 TYR A O 8
ATOM 16666 N N . PHE A 1 22 ? -6.545 3.707 1.817 1.00 0.00 22 PHE A N 8
ATOM 16667 C CA . PHE A 1 22 ? -5.959 4.892 2.432 1.00 0.00 22 PHE A CA 8
ATOM 16668 C C . PHE A 1 22 ? -5.299 5.781 1.384 1.00 0.00 22 PHE A C 8
ATOM 16669 O O . PHE A 1 22 ? -4.639 5.292 0.468 1.00 0.00 22 PHE A O 8
ATOM 16686 N N . VAL A 1 23 ? -5.484 7.090 1.525 1.00 0.00 23 VAL A N 8
ATOM 16687 C CA . VAL A 1 23 ? -4.907 8.048 0.591 1.00 0.00 23 VAL A CA 8
ATOM 16688 C C . VAL A 1 23 ? -4.194 9.176 1.331 1.00 0.00 23 VAL A C 8
ATOM 16689 O O . VAL A 1 23 ? -4.561 9.523 2.452 1.00 0.00 23 VAL A O 8
ATOM 16702 N N . LEU A 1 24 ? -3.171 9.740 0.696 1.00 0.00 24 LEU A N 8
ATOM 16703 C CA . LEU A 1 24 ? -2.406 10.825 1.296 1.00 0.00 24 LEU A CA 8
ATOM 16704 C C . LEU A 1 24 ? -2.175 11.951 0.291 1.00 0.00 24 LEU A C 8
ATOM 16705 O O . LEU A 1 24 ? -1.550 11.744 -0.751 1.00 0.00 24 LEU A O 8
ATOM 16721 N N . THR A 1 25 ? -2.681 13.137 0.611 1.00 0.00 25 THR A N 8
ATOM 16722 C CA . THR A 1 25 ? -2.527 14.294 -0.265 1.00 0.00 25 THR A CA 8
ATOM 16723 C C . THR A 1 25 ? -1.367 15.174 0.191 1.00 0.00 25 THR A C 8
ATOM 16724 O O . THR A 1 25 ? -0.957 15.130 1.351 1.00 0.00 25 THR A O 8
ATOM 16735 N N . SER A 1 26 ? -0.839 15.964 -0.738 1.00 0.00 26 SER A N 8
ATOM 16736 C CA . SER A 1 26 ? 0.283 16.854 -0.454 1.00 0.00 26 SER A CA 8
ATOM 16737 C C . SER A 1 26 ? 0.053 17.682 0.809 1.00 0.00 26 SER A C 8
ATOM 16738 O O . SER A 1 26 ? 0.986 17.928 1.573 1.00 0.00 26 SER A O 8
ATOM 16746 N N . SER A 1 27 ? -1.184 18.122 1.019 1.00 0.00 27 SER A N 8
ATOM 16747 C CA . SER A 1 27 ? -1.506 18.934 2.188 1.00 0.00 27 SER A CA 8
ATOM 16748 C C . SER A 1 27 ? -2.718 18.391 2.941 1.00 0.00 27 SER A C 8
ATOM 16749 O O . SER A 1 27 ? -3.547 19.160 3.430 1.00 0.00 27 SER A O 8
ATOM 16757 N N . LYS A 1 28 ? -2.818 17.068 3.043 1.00 0.00 28 LYS A N 8
ATOM 16758 C CA . LYS A 1 28 ? -3.934 16.446 3.750 1.00 0.00 28 LYS A CA 8
ATOM 16759 C C . LYS A 1 28 ? -3.893 14.926 3.626 1.00 0.00 28 LYS A C 8
ATOM 16760 O O . LYS A 1 28 ? -3.115 14.374 2.848 1.00 0.00 28 LYS A O 8
ATOM 16779 N N . ILE A 1 29 ? -4.742 14.257 4.401 1.00 0.00 29 ILE A N 8
ATOM 16780 C CA . ILE A 1 29 ? -4.818 12.802 4.384 1.00 0.00 29 ILE A CA 8
ATOM 16781 C C . ILE A 1 29 ? -6.260 12.339 4.199 1.00 0.00 29 ILE A C 8
ATOM 16782 O O . ILE A 1 29 ? -7.198 13.047 4.559 1.00 0.00 29 ILE A O 8
ATOM 16798 N N . TYR A 1 30 ? -6.430 11.150 3.631 1.00 0.00 30 TYR A N 8
ATOM 16799 C CA . TYR A 1 30 ? -7.761 10.601 3.399 1.00 0.00 30 TYR A CA 8
ATOM 16800 C C . TYR A 1 30 ? -7.866 9.173 3.926 1.00 0.00 30 TYR A C 8
ATOM 16801 O O . TYR A 1 30 ? -6.899 8.413 3.889 1.00 0.00 30 TYR A O 8
ATOM 16819 N N . TYR A 1 31 ? -9.050 8.815 4.415 1.00 0.00 31 TYR A N 8
ATOM 16820 C CA . TYR A 1 31 ? -9.286 7.480 4.949 1.00 0.00 31 TYR A CA 8
ATOM 16821 C C . TYR A 1 31 ? -10.719 7.031 4.675 1.00 0.00 31 TYR A C 8
ATOM 16822 O O . TYR A 1 31 ? -11.649 7.836 4.716 1.00 0.00 31 TYR A O 8
ATOM 16840 N N . SER A 1 32 ? -10.887 5.743 4.394 1.00 0.00 32 SER A N 8
ATOM 16841 C CA . SER A 1 32 ? -12.206 5.190 4.112 1.00 0.00 32 SER A CA 8
ATOM 16842 C C . SER A 1 32 ? -12.522 4.028 5.048 1.00 0.00 32 SER A C 8
ATOM 16843 O O . SER A 1 32 ? -11.675 3.597 5.829 1.00 0.00 32 SER A O 8
ATOM 16851 N N . GLU A 1 33 ? -13.749 3.524 4.962 1.00 0.00 33 GLU A N 8
ATOM 16852 C CA . GLU A 1 33 ? -14.181 2.411 5.799 1.00 0.00 33 GLU A CA 8
ATOM 16853 C C . GLU A 1 33 ? -15.176 1.526 5.055 1.00 0.00 33 GLU A C 8
ATOM 16854 O O . GLU A 1 33 ? -15.528 1.801 3.907 1.00 0.00 33 GLU A O 8
ATOM 16866 N N . GLU A 1 34 ? -15.626 0.463 5.713 1.00 0.00 34 GLU A N 8
ATOM 16867 C CA . GLU A 1 34 ? -16.582 -0.461 5.113 1.00 0.00 34 GLU A CA 8
ATOM 16868 C C . GLU A 1 34 ? -18.011 0.036 5.300 1.00 0.00 34 GLU A C 8
ATOM 16869 O O . GLU A 1 34 ? -18.300 0.795 6.224 1.00 0.00 34 GLU A O 8
ATOM 16881 N N . THR A 1 35 ? -18.903 -0.398 4.414 1.00 0.00 35 THR A N 8
ATOM 16882 C CA . THR A 1 35 ? -20.304 0.002 4.481 1.00 0.00 35 THR A CA 8
ATOM 16883 C C . THR A 1 35 ? -20.973 -0.566 5.729 1.00 0.00 35 THR A C 8
ATOM 16884 O O . THR A 1 35 ? -20.845 -1.753 6.029 1.00 0.00 35 THR A O 8
ATOM 16895 N N . SER A 1 36 ? -21.690 0.289 6.451 1.00 0.00 36 SER A N 8
ATOM 16896 C CA . SER A 1 36 ? -22.383 -0.126 7.665 1.00 0.00 36 SER A CA 8
ATOM 16897 C C . SER A 1 36 ? -23.447 0.891 8.059 1.00 0.00 36 SER A C 8
ATOM 16898 O O . SER A 1 36 ? -23.709 1.105 9.242 1.00 0.00 36 SER A O 8
ATOM 16906 N N . SER A 1 37 ? -24.059 1.517 7.058 1.00 0.00 37 SER A N 8
ATOM 16907 C CA . SER A 1 37 ? -25.097 2.513 7.299 1.00 0.00 37 SER A CA 8
ATOM 16908 C C . SER A 1 37 ? -24.549 3.685 8.107 1.00 0.00 37 SER A C 8
ATOM 16909 O O . SER A 1 37 ? -24.999 3.951 9.220 1.00 0.00 37 SER A O 8
ATOM 16917 N N . ASP A 1 38 ? -23.574 4.385 7.536 1.00 0.00 38 ASP A N 8
ATOM 16918 C CA . ASP A 1 38 ? -22.965 5.530 8.201 1.00 0.00 38 ASP A CA 8
ATOM 16919 C C . ASP A 1 38 ? -23.862 6.760 8.096 1.00 0.00 38 ASP A C 8
ATOM 16920 O O . ASP A 1 38 ? -24.116 7.264 7.003 1.00 0.00 38 ASP A O 8
ATOM 16929 N N . GLN A 1 39 ? -24.340 7.235 9.242 1.00 0.00 39 GLN A N 8
ATOM 16930 C CA . GLN A 1 39 ? -25.210 8.404 9.282 1.00 0.00 39 GLN A CA 8
ATOM 16931 C C . GLN A 1 39 ? -25.001 9.189 10.574 1.00 0.00 39 GLN A C 8
ATOM 16932 O O . GLN A 1 39 ? -25.924 9.353 11.372 1.00 0.00 39 GLN A O 8
ATOM 16946 N N . GLY A 1 40 ? -23.779 9.673 10.773 1.00 0.00 40 GLY A N 8
ATOM 16947 C CA . GLY A 1 40 ? -23.470 10.434 11.970 1.00 0.00 40 GLY A CA 8
ATOM 16948 C C . GLY A 1 40 ? -22.025 10.890 12.018 1.00 0.00 40 GLY A C 8
ATOM 16949 O O . GLY A 1 40 ? -21.721 11.953 12.558 1.00 0.00 40 GLY A O 8
ATOM 16953 N N . ASN A 1 41 ? -21.129 10.084 11.454 1.00 0.00 41 ASN A N 8
ATOM 16954 C CA . ASN A 1 41 ? -19.708 10.412 11.437 1.00 0.00 41 ASN A CA 8
ATOM 16955 C C . ASN A 1 41 ? -19.322 11.114 10.139 1.00 0.00 41 ASN A C 8
ATOM 16956 O O . ASN A 1 41 ? -18.199 10.971 9.655 1.00 0.00 41 ASN A O 8
ATOM 16967 N N . GLU A 1 42 ? -20.257 11.875 9.580 1.00 0.00 42 GLU A N 8
ATOM 16968 C CA . GLU A 1 42 ? -20.014 12.600 8.340 1.00 0.00 42 GLU A CA 8
ATOM 16969 C C . GLU A 1 42 ? -19.742 14.075 8.618 1.00 0.00 42 GLU A C 8
ATOM 16970 O O . GLU A 1 42 ? -20.096 14.942 7.821 1.00 0.00 42 GLU A O 8
ATOM 16982 N N . ASP A 1 43 ? -19.110 14.351 9.755 1.00 0.00 43 ASP A N 8
ATOM 16983 C CA . ASP A 1 43 ? -18.791 15.721 10.139 1.00 0.00 43 ASP A CA 8
ATOM 16984 C C . ASP A 1 43 ? -20.061 16.551 10.305 1.00 0.00 43 ASP A C 8
ATOM 16985 O O . ASP A 1 43 ? -20.465 17.275 9.395 1.00 0.00 43 ASP A O 8
ATOM 16994 N N . GLU A 1 44 ? -20.685 16.439 11.472 1.00 0.00 44 GLU A N 8
ATOM 16995 C CA . GLU A 1 44 ? -21.910 17.179 11.758 1.00 0.00 44 GLU A CA 8
ATOM 16996 C C . GLU A 1 44 ? -21.593 18.570 12.298 1.00 0.00 44 GLU A C 8
ATOM 16997 O O . GLU A 1 44 ? -20.429 18.923 12.486 1.00 0.00 44 GLU A O 8
ATOM 17009 N N . GLU A 1 45 ? -22.637 19.354 12.545 1.00 0.00 45 GLU A N 8
ATOM 17010 C CA . GLU A 1 45 ? -22.470 20.707 13.064 1.00 0.00 45 GLU A CA 8
ATOM 17011 C C . GLU A 1 45 ? -23.194 20.872 14.396 1.00 0.00 45 GLU A C 8
ATOM 17012 O O . GLU A 1 45 ? -24.332 20.432 14.553 1.00 0.00 45 GLU A O 8
ATOM 17024 N N . GLU A 1 46 ? -22.526 21.510 15.352 1.00 0.00 46 GLU A N 8
ATOM 17025 C CA . GLU A 1 46 ? -23.105 21.732 16.672 1.00 0.00 46 GLU A CA 8
ATOM 17026 C C . GLU A 1 46 ? -23.484 20.409 17.333 1.00 0.00 46 GLU A C 8
ATOM 17027 O O . GLU A 1 46 ? -24.654 20.024 17.346 1.00 0.00 46 GLU A O 8
ATOM 17039 N N . PRO A 1 47 ? -22.494 19.693 17.890 1.00 0.00 47 PRO A N 8
ATOM 17040 C CA . PRO A 1 47 ? -22.728 18.404 18.555 1.00 0.00 47 PRO A CA 8
ATOM 17041 C C . PRO A 1 47 ? -23.789 18.500 19.646 1.00 0.00 47 PRO A C 8
ATOM 17042 O O . PRO A 1 47 ? -23.474 18.732 20.813 1.00 0.00 47 PRO A O 8
ATOM 17053 N N . LYS A 1 48 ? -25.047 18.321 19.259 1.00 0.00 48 LYS A N 8
ATOM 17054 C CA . LYS A 1 48 ? -26.153 18.386 20.204 1.00 0.00 48 LYS A CA 8
ATOM 17055 C C . LYS A 1 48 ? -26.472 17.007 20.767 1.00 0.00 48 LYS A C 8
ATOM 17056 O O . LYS A 1 48 ? -25.716 16.055 20.570 1.00 0.00 48 LYS A O 8
ATOM 17075 N N . GLU A 1 49 ? -27.597 16.903 21.468 1.00 0.00 49 GLU A N 8
ATOM 17076 C CA . GLU A 1 49 ? -28.015 15.638 22.062 1.00 0.00 49 GLU A CA 8
ATOM 17077 C C . GLU A 1 49 ? -29.085 14.965 21.207 1.00 0.00 49 GLU A C 8
ATOM 17078 O O . GLU A 1 49 ? -30.162 15.523 20.990 1.00 0.00 49 GLU A O 8
ATOM 17090 N N . ALA A 1 50 ? -28.784 13.762 20.728 1.00 0.00 50 ALA A N 8
ATOM 17091 C CA . ALA A 1 50 ? -29.721 13.014 19.899 1.00 0.00 50 ALA A CA 8
ATOM 17092 C C . ALA A 1 50 ? -30.229 11.774 20.628 1.00 0.00 50 ALA A C 8
ATOM 17093 O O . ALA A 1 50 ? -29.529 10.766 20.722 1.00 0.00 50 ALA A O 8
ATOM 17100 N N . SER A 1 51 ? -31.451 11.857 21.143 1.00 0.00 51 SER A N 8
ATOM 17101 C CA . SER A 1 51 ? -32.053 10.742 21.864 1.00 0.00 51 SER A CA 8
ATOM 17102 C C . SER A 1 51 ? -32.808 9.820 20.912 1.00 0.00 51 SER A C 8
ATOM 17103 O O . SER A 1 51 ? -34.004 9.996 20.681 1.00 0.00 51 SER A O 8
ATOM 17111 N N . GLY A 1 52 ? -32.102 8.837 20.365 1.00 0.00 52 GLY A N 8
ATOM 17112 C CA . GLY A 1 52 ? -32.722 7.901 19.445 1.00 0.00 52 GLY A CA 8
ATOM 17113 C C . GLY A 1 52 ? -33.143 8.559 18.146 1.00 0.00 52 GLY A C 8
ATOM 17114 O O . GLY A 1 52 ? -33.616 9.696 18.143 1.00 0.00 52 GLY A O 8
ATOM 17118 N N . SER A 1 53 ? -32.973 7.842 17.039 1.00 0.00 53 SER A N 8
ATOM 17119 C CA . SER A 1 53 ? -33.338 8.364 15.727 1.00 0.00 53 SER A CA 8
ATOM 17120 C C . SER A 1 53 ? -34.206 7.365 14.967 1.00 0.00 53 SER A C 8
ATOM 17121 O O . SER A 1 53 ? -33.825 6.209 14.786 1.00 0.00 53 SER A O 8
ATOM 17129 N N . THR A 1 54 ? -35.374 7.820 14.524 1.00 0.00 54 THR A N 8
ATOM 17130 C CA . THR A 1 54 ? -36.294 6.967 13.782 1.00 0.00 54 THR A CA 8
ATOM 17131 C C . THR A 1 54 ? -36.185 7.224 12.283 1.00 0.00 54 THR A C 8
ATOM 17132 O O . THR A 1 54 ? -37.184 7.195 11.563 1.00 0.00 54 THR A O 8
ATOM 17143 N N . GLU A 1 55 ? -34.966 7.474 11.818 1.00 0.00 55 GLU A N 8
ATOM 17144 C CA . GLU A 1 55 ? -34.725 7.735 10.403 1.00 0.00 55 GLU A CA 8
ATOM 17145 C C . GLU A 1 55 ? -34.672 6.432 9.611 1.00 0.00 55 GLU A C 8
ATOM 17146 O O . GLU A 1 55 ? -34.283 5.389 10.137 1.00 0.00 55 GLU A O 8
ATOM 17158 N N . LEU A 1 56 ? -35.065 6.500 8.343 1.00 0.00 56 LEU A N 8
ATOM 17159 C CA . LEU A 1 56 ? -35.061 5.325 7.478 1.00 0.00 56 LEU A CA 8
ATOM 17160 C C . LEU A 1 56 ? -35.973 4.236 8.038 1.00 0.00 56 LEU A C 8
ATOM 17161 O O . LEU A 1 56 ? -35.517 3.325 8.728 1.00 0.00 56 LEU A O 8
ATOM 17177 N N . HIS A 1 57 ? -37.263 4.337 7.736 1.00 0.00 57 HIS A N 8
ATOM 17178 C CA . HIS A 1 57 ? -38.239 3.361 8.208 1.00 0.00 57 HIS A CA 8
ATOM 17179 C C . HIS A 1 57 ? -39.148 2.906 7.071 1.00 0.00 57 HIS A C 8
ATOM 17180 O O . HIS A 1 57 ? -39.199 3.534 6.013 1.00 0.00 57 HIS A O 8
ATOM 17195 N N . SER A 1 58 ? -39.863 1.810 7.297 1.00 0.00 58 SER A N 8
ATOM 17196 C CA . SER A 1 58 ? -40.772 1.269 6.293 1.00 0.00 58 SER A CA 8
ATOM 17197 C C . SER A 1 58 ? -42.223 1.579 6.648 1.00 0.00 58 SER A C 8
ATOM 17198 O O . SER A 1 58 ? -42.533 1.917 7.790 1.00 0.00 58 SER A O 8
ATOM 17206 N N . SER A 1 59 ? -43.107 1.463 5.661 1.00 0.00 59 SER A N 8
ATOM 17207 C CA . SER A 1 59 ? -44.524 1.732 5.871 1.00 0.00 59 SER A CA 8
ATOM 17208 C C . SER A 1 59 ? -45.098 0.821 6.952 1.00 0.00 59 SER A C 8
ATOM 17209 O O . SER A 1 59 ? -44.878 -0.390 6.937 1.00 0.00 59 SER A O 8
ATOM 17217 N N . LEU A 1 60 ? -45.835 1.412 7.887 1.00 0.00 60 LEU A N 8
ATOM 17218 C CA . LEU A 1 60 ? -46.440 0.654 8.974 1.00 0.00 60 LEU A CA 8
ATOM 17219 C C . LEU A 1 60 ? -47.880 0.286 8.646 1.00 0.00 60 LEU A C 8
ATOM 17220 O O . LEU A 1 60 ? -48.230 -0.889 8.555 1.00 0.00 60 LEU A O 8
ATOM 17236 N N . GLU A 1 61 ? -48.711 1.305 8.468 1.00 0.00 61 GLU A N 8
ATOM 17237 C CA . GLU A 1 61 ? -50.117 1.099 8.146 1.00 0.00 61 GLU A CA 8
ATOM 17238 C C . GLU A 1 61 ? -50.268 0.328 6.840 1.00 0.00 61 GLU A C 8
ATOM 17239 O O . GLU A 1 61 ? -51.194 -0.466 6.678 1.00 0.00 61 GLU A O 8
ATOM 17251 N N . VAL A 1 62 ? -49.348 0.567 5.910 1.00 0.00 62 VAL A N 8
ATOM 17252 C CA . VAL A 1 62 ? -49.377 -0.107 4.620 1.00 0.00 62 VAL A CA 8
ATOM 17253 C C . VAL A 1 62 ? -48.987 -1.575 4.759 1.00 0.00 62 VAL A C 8
ATOM 17254 O O . VAL A 1 62 ? -49.409 -2.417 3.968 1.00 0.00 62 VAL A O 8
ATOM 17267 N N . LEU A 1 63 ? -48.178 -1.876 5.772 1.00 0.00 63 LEU A N 8
ATOM 17268 C CA . LEU A 1 63 ? -47.734 -3.243 6.012 1.00 0.00 63 LEU A CA 8
ATOM 17269 C C . LEU A 1 63 ? -48.816 -4.062 6.715 1.00 0.00 63 LEU A C 8
ATOM 17270 O O . LEU A 1 63 ? -48.731 -5.289 6.775 1.00 0.00 63 LEU A O 8
ATOM 17286 N N . PHE A 1 64 ? -49.844 -3.385 7.230 1.00 0.00 64 PHE A N 8
ATOM 17287 C CA . PHE A 1 64 ? -50.942 -4.074 7.904 1.00 0.00 64 PHE A CA 8
ATOM 17288 C C . PHE A 1 64 ? -51.991 -4.522 6.887 1.00 0.00 64 PHE A C 8
ATOM 17289 O O . PHE A 1 64 ? -53.160 -4.717 7.219 1.00 0.00 64 PHE A O 8
ATOM 17306 N N . GLN A 1 65 ? -51.545 -4.676 5.647 1.00 0.00 65 GLN A N 8
ATOM 17307 C CA . GLN A 1 65 ? -52.397 -5.096 4.542 1.00 0.00 65 GLN A CA 8
ATOM 17308 C C . GLN A 1 65 ? -51.619 -4.994 3.234 1.00 0.00 65 GLN A C 8
ATOM 17309 O O . GLN A 1 65 ? -52.173 -4.647 2.191 1.00 0.00 65 GLN A O 8
ATOM 17323 N N . GLY A 1 66 ? -50.322 -5.287 3.310 1.00 0.00 66 GLY A N 8
ATOM 17324 C CA . GLY A 1 66 ? -49.467 -5.214 2.142 1.00 0.00 66 GLY A CA 8
ATOM 17325 C C . GLY A 1 66 ? -47.994 -5.195 2.509 1.00 0.00 66 GLY A C 8
ATOM 17326 O O . GLY A 1 66 ? -47.312 -4.193 2.295 1.00 0.00 66 GLY A O 8
ATOM 17330 N N . PRO A 1 67 ? -47.472 -6.298 3.071 1.00 0.00 67 PRO A N 8
ATOM 17331 C CA . PRO A 1 67 ? -46.062 -6.391 3.468 1.00 0.00 67 PRO A CA 8
ATOM 17332 C C . PRO A 1 67 ? -45.120 -6.361 2.269 1.00 0.00 67 PRO A C 8
ATOM 17333 O O . PRO A 1 67 ? -45.390 -6.979 1.239 1.00 0.00 67 PRO A O 8
ATOM 17344 N N . ASN A 1 68 ? -44.017 -5.636 2.412 1.00 0.00 68 ASN A N 8
ATOM 17345 C CA . ASN A 1 68 ? -43.033 -5.518 1.342 1.00 0.00 68 ASN A CA 8
ATOM 17346 C C . ASN A 1 68 ? -43.648 -4.861 0.104 1.00 0.00 68 ASN A C 8
ATOM 17347 O O . ASN A 1 68 ? -43.550 -5.389 -1.004 1.00 0.00 68 ASN A O 8
ATOM 17358 N N . PRO A 1 69 ? -44.294 -3.694 0.276 1.00 0.00 69 PRO A N 8
ATOM 17359 C CA . PRO A 1 69 ? -44.924 -2.970 -0.829 1.00 0.00 69 PRO A CA 8
ATOM 17360 C C . PRO A 1 69 ? -43.926 -2.148 -1.643 1.00 0.00 69 PRO A C 8
ATOM 17361 O O . PRO A 1 69 ? -44.308 -1.453 -2.585 1.00 0.00 69 PRO A O 8
ATOM 17372 N N . ALA A 1 70 ? -42.650 -2.224 -1.277 1.00 0.00 70 ALA A N 8
ATOM 17373 C CA . ALA A 1 70 ? -41.612 -1.479 -1.979 1.00 0.00 70 ALA A CA 8
ATOM 17374 C C . ALA A 1 70 ? -40.923 -2.343 -3.030 1.00 0.00 70 ALA A C 8
ATOM 17375 O O . ALA A 1 70 ? -39.743 -2.151 -3.330 1.00 0.00 70 ALA A O 8
ATOM 17382 N N . ILE A 1 71 ? -41.664 -3.294 -3.586 1.00 0.00 71 ILE A N 8
ATOM 17383 C CA . ILE A 1 71 ? -41.124 -4.184 -4.604 1.00 0.00 71 ILE A CA 8
ATOM 17384 C C . ILE A 1 71 ? -41.651 -3.840 -5.993 1.00 0.00 71 ILE A C 8
ATOM 17385 O O . ILE A 1 71 ? -41.191 -4.398 -6.991 1.00 0.00 71 ILE A O 8
ATOM 17401 N N . LEU A 1 72 ? -42.614 -2.928 -6.063 1.00 0.00 72 LEU A N 8
ATOM 17402 C CA . LEU A 1 72 ? -43.184 -2.535 -7.346 1.00 0.00 72 LEU A CA 8
ATOM 17403 C C . LEU A 1 72 ? -42.418 -1.371 -7.963 1.00 0.00 72 LEU A C 8
ATOM 17404 O O . LEU A 1 72 ? -42.922 -0.673 -8.841 1.00 0.00 72 LEU A O 8
ATOM 17420 N N . GLU A 1 73 ? -41.198 -1.185 -7.498 1.00 0.00 73 GLU A N 8
ATOM 17421 C CA . GLU A 1 73 ? -40.332 -0.123 -7.987 1.00 0.00 73 GLU A CA 8
ATOM 17422 C C . GLU A 1 73 ? -38.882 -0.595 -8.023 1.00 0.00 73 GLU A C 8
ATOM 17423 O O . GLU A 1 73 ? -38.154 -0.463 -7.038 1.00 0.00 73 GLU A O 8
ATOM 17435 N N . PRO A 1 74 ? -38.443 -1.168 -9.157 1.00 0.00 74 PRO A N 8
ATOM 17436 C CA . PRO A 1 74 ? -37.074 -1.673 -9.318 1.00 0.00 74 PRO A CA 8
ATOM 17437 C C . PRO A 1 74 ? -36.035 -0.554 -9.315 1.00 0.00 74 PRO A C 8
ATOM 17438 O O . PRO A 1 74 ? -35.290 -0.382 -10.280 1.00 0.00 74 PRO A O 8
ATOM 17449 N N . GLU A 1 75 ? -35.989 0.202 -8.224 1.00 0.00 75 GLU A N 8
ATOM 17450 C CA . GLU A 1 75 ? -35.043 1.302 -8.093 1.00 0.00 75 GLU A CA 8
ATOM 17451 C C . GLU A 1 75 ? -34.160 1.115 -6.863 1.00 0.00 75 GLU A C 8
ATOM 17452 O O . GLU A 1 75 ? -32.959 1.373 -6.904 1.00 0.00 75 GLU A O 8
ATOM 17464 N N . ARG A 1 76 ? -34.769 0.664 -5.773 1.00 0.00 76 ARG A N 8
ATOM 17465 C CA . ARG A 1 76 ? -34.042 0.439 -4.528 1.00 0.00 76 ARG A CA 8
ATOM 17466 C C . ARG A 1 76 ? -33.074 -0.730 -4.668 1.00 0.00 76 ARG A C 8
ATOM 17467 O O . ARG A 1 76 ? -32.871 -1.254 -5.764 1.00 0.00 76 ARG A O 8
ATOM 17488 N N . GLU A 1 77 ? -32.476 -1.135 -3.552 1.00 0.00 77 GLU A N 8
ATOM 17489 C CA . GLU A 1 77 ? -31.528 -2.243 -3.549 1.00 0.00 77 GLU A CA 8
ATOM 17490 C C . GLU A 1 77 ? -30.298 -1.910 -4.389 1.00 0.00 77 GLU A C 8
ATOM 17491 O O . GLU A 1 77 ? -29.685 -2.792 -4.990 1.00 0.00 77 GLU A O 8
ATOM 17503 N N . HIS A 1 78 ? -29.943 -0.629 -4.422 1.00 0.00 78 HIS A N 8
ATOM 17504 C CA . HIS A 1 78 ? -28.786 -0.177 -5.186 1.00 0.00 78 HIS A CA 8
ATOM 17505 C C . HIS A 1 78 ? -28.560 1.320 -4.995 1.00 0.00 78 HIS A C 8
ATOM 17506 O O . HIS A 1 78 ? -28.862 2.122 -5.879 1.00 0.00 78 HIS A O 8
ATOM 17521 N N . LEU A 1 79 ? -28.027 1.689 -3.835 1.00 0.00 79 LEU A N 8
ATOM 17522 C CA . LEU A 1 79 ? -27.762 3.089 -3.528 1.00 0.00 79 LEU A CA 8
ATOM 17523 C C . LEU A 1 79 ? -26.347 3.270 -2.991 1.00 0.00 79 LEU A C 8
ATOM 17524 O O . LEU A 1 79 ? -25.768 2.350 -2.412 1.00 0.00 79 LEU A O 8
ATOM 17540 N N . ASP A 1 80 ? -25.795 4.464 -3.186 1.00 0.00 80 ASP A N 8
ATOM 17541 C CA . ASP A 1 80 ? -24.447 4.768 -2.722 1.00 0.00 80 ASP A CA 8
ATOM 17542 C C . ASP A 1 80 ? -23.423 3.833 -3.359 1.00 0.00 80 ASP A C 8
ATOM 17543 O O . ASP A 1 80 ? -22.400 3.514 -2.754 1.00 0.00 80 ASP A O 8
ATOM 17552 N N . GLU A 1 81 ? -23.708 3.401 -4.582 1.00 0.00 81 GLU A N 8
ATOM 17553 C CA . GLU A 1 81 ? -22.810 2.505 -5.301 1.00 0.00 81 GLU A CA 8
ATOM 17554 C C . GLU A 1 81 ? -21.541 3.239 -5.725 1.00 0.00 81 GLU A C 8
ATOM 17555 O O . GLU A 1 81 ? -21.329 4.393 -5.356 1.00 0.00 81 GLU A O 8
ATOM 17567 N N . ASN A 1 82 ? -20.696 2.561 -6.496 1.00 0.00 82 ASN A N 8
ATOM 17568 C CA . ASN A 1 82 ? -19.446 3.151 -6.962 1.00 0.00 82 ASN A CA 8
ATOM 17569 C C . ASN A 1 82 ? -19.607 3.771 -8.344 1.00 0.00 82 ASN A C 8
ATOM 17570 O O . ASN A 1 82 ? -18.704 3.696 -9.177 1.00 0.00 82 ASN A O 8
ATOM 17581 N N . SER A 1 83 ? -20.754 4.399 -8.576 1.00 0.00 83 SER A N 8
ATOM 17582 C CA . SER A 1 83 ? -21.017 5.049 -9.853 1.00 0.00 83 SER A CA 8
ATOM 17583 C C . SER A 1 83 ? -19.991 6.151 -10.091 1.00 0.00 83 SER A C 8
ATOM 17584 O O . SER A 1 83 ? -19.207 6.472 -9.199 1.00 0.00 83 SER A O 8
ATOM 17592 N N . PRO A 1 84 ? -19.972 6.749 -11.294 1.00 0.00 84 PRO A N 8
ATOM 17593 C CA . PRO A 1 84 ? -19.023 7.819 -11.617 1.00 0.00 84 PRO A CA 8
ATOM 17594 C C . PRO A 1 84 ? -19.292 9.087 -10.810 1.00 0.00 84 PRO A C 8
ATOM 17595 O O . PRO A 1 84 ? -19.594 10.140 -11.374 1.00 0.00 84 PRO A O 8
ATOM 17606 N N . LEU A 1 85 ? -19.185 8.980 -9.487 1.00 0.00 85 LEU A N 8
ATOM 17607 C CA . LEU A 1 85 ? -19.421 10.119 -8.608 1.00 0.00 85 LEU A CA 8
ATOM 17608 C C . LEU A 1 85 ? -18.154 10.499 -7.850 1.00 0.00 85 LEU A C 8
ATOM 17609 O O . LEU A 1 85 ? -17.875 11.679 -7.638 1.00 0.00 85 LEU A O 8
ATOM 17625 N N . GLY A 1 86 ? -17.391 9.491 -7.441 1.00 0.00 86 GLY A N 8
ATOM 17626 C CA . GLY A 1 86 ? -16.164 9.740 -6.708 1.00 0.00 86 GLY A CA 8
ATOM 17627 C C . GLY A 1 86 ? -16.398 10.530 -5.435 1.00 0.00 86 GLY A C 8
ATOM 17628 O O . GLY A 1 86 ? -16.493 11.757 -5.468 1.00 0.00 86 GLY A O 8
ATOM 17632 N N . ASP A 1 87 ? -16.495 9.826 -4.313 1.00 0.00 87 ASP A N 8
ATOM 17633 C CA . ASP A 1 87 ? -16.722 10.470 -3.023 1.00 0.00 87 ASP A CA 8
ATOM 17634 C C . ASP A 1 87 ? -15.554 10.219 -2.078 1.00 0.00 87 ASP A C 8
ATOM 17635 O O . ASP A 1 87 ? -14.712 11.093 -1.868 1.00 0.00 87 ASP A O 8
ATOM 17644 N N . LEU A 1 88 ? -15.512 9.021 -1.510 1.00 0.00 88 LEU A N 8
ATOM 17645 C CA . LEU A 1 88 ? -14.448 8.648 -0.585 1.00 0.00 88 LEU A CA 8
ATOM 17646 C C . LEU A 1 88 ? -14.437 9.570 0.630 1.00 0.00 88 LEU A C 8
ATOM 17647 O O . LEU A 1 88 ? -13.377 9.889 1.169 1.00 0.00 88 LEU A O 8
ATOM 17663 N N . LEU A 1 89 ? -15.620 9.995 1.059 1.00 0.00 89 LEU A N 8
ATOM 17664 C CA . LEU A 1 89 ? -15.744 10.880 2.212 1.00 0.00 89 LEU A CA 8
ATOM 17665 C C . LEU A 1 89 ? -16.049 10.085 3.478 1.00 0.00 89 LEU A C 8
ATOM 17666 O O . LEU A 1 89 ? -17.131 9.513 3.617 1.00 0.00 89 LEU A O 8
ATOM 17682 N N . ARG A 1 90 ? -15.090 10.053 4.396 1.00 0.00 90 ARG A N 8
ATOM 17683 C CA . ARG A 1 90 ? -15.257 9.327 5.650 1.00 0.00 90 ARG A CA 8
ATOM 17684 C C . ARG A 1 90 ? -14.246 9.798 6.688 1.00 0.00 90 ARG A C 8
ATOM 17685 O O . ARG A 1 90 ? -14.602 10.092 7.831 1.00 0.00 90 ARG A O 8
ATOM 17706 N N . GLY A 1 91 ? -12.986 9.868 6.283 1.00 0.00 91 GLY A N 8
ATOM 17707 C CA . GLY A 1 91 ? -11.936 10.303 7.186 1.00 0.00 91 GLY A CA 8
ATOM 17708 C C . GLY A 1 91 ? -10.929 11.212 6.510 1.00 0.00 91 GLY A C 8
ATOM 17709 O O . GLY A 1 91 ? -10.585 11.012 5.345 1.00 0.00 91 GLY A O 8
ATOM 17713 N N . VAL A 1 92 ? -10.454 12.212 7.242 1.00 0.00 92 VAL A N 8
ATOM 17714 C CA . VAL A 1 92 ? -9.478 13.156 6.708 1.00 0.00 92 VAL A CA 8
ATOM 17715 C C . VAL A 1 92 ? -8.596 13.718 7.818 1.00 0.00 92 VAL A C 8
ATOM 17716 O O . VAL A 1 92 ? -9.082 14.076 8.891 1.00 0.00 92 VAL A O 8
ATOM 17729 N N . LEU A 1 93 ? -7.294 13.794 7.553 1.00 0.00 93 LEU A N 8
ATOM 17730 C CA . LEU A 1 93 ? -6.344 14.312 8.530 1.00 0.00 93 LEU A CA 8
ATOM 17731 C C . LEU A 1 93 ? -5.546 15.476 7.949 1.00 0.00 93 LEU A C 8
ATOM 17732 O O . LEU A 1 93 ? -5.788 15.905 6.820 1.00 0.00 93 LEU A O 8
ATOM 17748 N N . ASP A 1 94 ? -4.596 15.982 8.727 1.00 0.00 94 ASP A N 8
ATOM 17749 C CA . ASP A 1 94 ? -3.761 17.097 8.290 1.00 0.00 94 ASP A CA 8
ATOM 17750 C C . ASP A 1 94 ? -2.289 16.697 8.263 1.00 0.00 94 ASP A C 8
ATOM 17751 O O . ASP A 1 94 ? -1.816 15.971 9.136 1.00 0.00 94 ASP A O 8
ATOM 17760 N N . VAL A 1 95 ? -1.570 17.177 7.252 1.00 0.00 95 VAL A N 8
ATOM 17761 C CA . VAL A 1 95 ? -0.153 16.871 7.112 1.00 0.00 95 VAL A CA 8
ATOM 17762 C C . VAL A 1 95 ? 0.710 17.758 8.009 1.00 0.00 95 VAL A C 8
ATOM 17763 O O . VAL A 1 95 ? 1.601 17.266 8.701 1.00 0.00 95 VAL A O 8
ATOM 17776 N N . PRO A 1 96 ? 0.462 19.084 8.017 1.00 0.00 96 PRO A N 8
ATOM 17777 C CA . PRO A 1 96 ? 1.232 20.021 8.839 1.00 0.00 96 PRO A CA 8
ATOM 17778 C C . PRO A 1 96 ? 0.744 20.067 10.285 1.00 0.00 96 PRO A C 8
ATOM 17779 O O . PRO A 1 96 ? 0.500 21.143 10.832 1.00 0.00 96 PRO A O 8
ATOM 17790 N N . ALA A 1 97 ? 0.606 18.895 10.899 1.00 0.00 97 ALA A N 8
ATOM 17791 C CA . ALA A 1 97 ? 0.149 18.802 12.281 1.00 0.00 97 ALA A CA 8
ATOM 17792 C C . ALA A 1 97 ? 0.091 17.348 12.740 1.00 0.00 97 ALA A C 8
ATOM 17793 O O . ALA A 1 97 ? -0.816 16.955 13.474 1.00 0.00 97 ALA A O 8
ATOM 17800 N N . CYS A 1 98 ? 1.063 16.555 12.302 1.00 0.00 98 CYS A N 8
ATOM 17801 C CA . CYS A 1 98 ? 1.119 15.144 12.667 1.00 0.00 98 CYS A CA 8
ATOM 17802 C C . CYS A 1 98 ? 2.530 14.744 13.084 1.00 0.00 98 CYS A C 8
ATOM 17803 O O . CYS A 1 98 ? 3.436 15.575 13.128 1.00 0.00 98 CYS A O 8
ATOM 17811 N N . GLN A 1 99 ? 2.707 13.462 13.388 1.00 0.00 99 GLN A N 8
ATOM 17812 C CA . GLN A 1 99 ? 4.005 12.945 13.803 1.00 0.00 99 GLN A CA 8
ATOM 17813 C C . GLN A 1 99 ? 4.031 11.422 13.718 1.00 0.00 99 GLN A C 8
ATOM 17814 O O . GLN A 1 99 ? 3.516 10.733 14.598 1.00 0.00 99 GLN A O 8
ATOM 17828 N N . ILE A 1 100 ? 4.633 10.904 12.652 1.00 0.00 100 ILE A N 8
ATOM 17829 C CA . ILE A 1 100 ? 4.722 9.462 12.450 1.00 0.00 100 ILE A CA 8
ATOM 17830 C C . ILE A 1 100 ? 5.797 8.850 13.342 1.00 0.00 100 ILE A C 8
ATOM 17831 O O . ILE A 1 100 ? 6.687 9.549 13.830 1.00 0.00 100 ILE A O 8
ATOM 17847 N N . ALA A 1 101 ? 5.709 7.541 13.550 1.00 0.00 101 ALA A N 8
ATOM 17848 C CA . ALA A 1 101 ? 6.674 6.831 14.383 1.00 0.00 101 ALA A CA 8
ATOM 17849 C C . ALA A 1 101 ? 6.679 5.341 14.060 1.00 0.00 101 ALA A C 8
ATOM 17850 O O . ALA A 1 101 ? 5.910 4.569 14.632 1.00 0.00 101 ALA A O 8
ATOM 17857 N N . ILE A 1 102 ? 7.550 4.942 13.138 1.00 0.00 102 ILE A N 8
ATOM 17858 C CA . ILE A 1 102 ? 7.652 3.544 12.738 1.00 0.00 102 ILE A CA 8
ATOM 17859 C C . ILE A 1 102 ? 7.970 2.650 13.931 1.00 0.00 102 ILE A C 8
ATOM 17860 O O . ILE A 1 102 ? 8.507 3.107 14.940 1.00 0.00 102 ILE A O 8
ATOM 17876 N N . ARG A 1 103 ? 7.636 1.371 13.801 1.00 0.00 103 ARG A N 8
ATOM 17877 C CA . ARG A 1 103 ? 7.883 0.401 14.858 1.00 0.00 103 ARG A CA 8
ATOM 17878 C C . ARG A 1 103 ? 8.085 -0.991 14.265 1.00 0.00 103 ARG A C 8
ATOM 17879 O O . ARG A 1 103 ? 7.152 -1.577 13.716 1.00 0.00 103 ARG A O 8
ATOM 17900 N N . PRO A 1 104 ? 9.307 -1.545 14.356 1.00 0.00 104 PRO A N 8
ATOM 17901 C CA . PRO A 1 104 ? 9.610 -2.871 13.815 1.00 0.00 104 PRO A CA 8
ATOM 17902 C C . PRO A 1 104 ? 9.085 -3.999 14.702 1.00 0.00 104 PRO A C 8
ATOM 17903 O O . PRO A 1 104 ? 9.814 -4.937 15.028 1.00 0.00 104 PRO A O 8
ATOM 17914 N N . GLU A 1 105 ? 7.813 -3.902 15.090 1.00 0.00 105 GLU A N 8
ATOM 17915 C CA . GLU A 1 105 ? 7.178 -4.907 15.940 1.00 0.00 105 GLU A CA 8
ATOM 17916 C C . GLU A 1 105 ? 5.845 -4.384 16.470 1.00 0.00 105 GLU A C 8
ATOM 17917 O O . GLU A 1 105 ? 5.657 -4.235 17.679 1.00 0.00 105 GLU A O 8
ATOM 17929 N N . GLY A 1 106 ? 4.920 -4.102 15.557 1.00 0.00 106 GLY A N 8
ATOM 17930 C CA . GLY A 1 106 ? 3.619 -3.593 15.948 1.00 0.00 106 GLY A CA 8
ATOM 17931 C C . GLY A 1 106 ? 2.917 -4.490 16.947 1.00 0.00 106 GLY A C 8
ATOM 17932 O O . GLY A 1 106 ? 3.143 -4.385 18.153 1.00 0.00 106 GLY A O 8
ATOM 17936 N N . LYS A 1 107 ? 2.061 -5.374 16.446 1.00 0.00 107 LYS A N 8
ATOM 17937 C CA . LYS A 1 107 ? 1.321 -6.296 17.304 1.00 0.00 107 LYS A CA 8
ATOM 17938 C C . LYS A 1 107 ? 0.305 -7.100 16.496 1.00 0.00 107 LYS A C 8
ATOM 17939 O O . LYS A 1 107 ? -0.036 -6.736 15.371 1.00 0.00 107 LYS A O 8
ATOM 17958 N N . ASN A 1 108 ? -0.174 -8.193 17.081 1.00 0.00 108 ASN A N 8
ATOM 17959 C CA . ASN A 1 108 ? -1.151 -9.055 16.423 1.00 0.00 108 ASN A CA 8
ATOM 17960 C C . ASN A 1 108 ? -0.622 -9.556 15.082 1.00 0.00 108 ASN A C 8
ATOM 17961 O O . ASN A 1 108 ? -1.265 -9.393 14.044 1.00 0.00 108 ASN A O 8
ATOM 17972 N N . ASN A 1 109 ? 0.556 -10.174 15.112 1.00 0.00 109 ASN A N 8
ATOM 17973 C CA . ASN A 1 109 ? 1.179 -10.708 13.906 1.00 0.00 109 ASN A CA 8
ATOM 17974 C C . ASN A 1 109 ? 1.494 -9.596 12.908 1.00 0.00 109 ASN A C 8
ATOM 17975 O O . ASN A 1 109 ? 1.124 -9.675 11.737 1.00 0.00 109 ASN A O 8
ATOM 17986 N N . ARG A 1 110 ? 2.186 -8.562 13.380 1.00 0.00 110 ARG A N 8
ATOM 17987 C CA . ARG A 1 110 ? 2.556 -7.436 12.529 1.00 0.00 110 ARG A CA 8
ATOM 17988 C C . ARG A 1 110 ? 3.892 -6.848 12.964 1.00 0.00 110 ARG A C 8
ATOM 17989 O O . ARG A 1 110 ? 3.955 -6.042 13.893 1.00 0.00 110 ARG A O 8
ATOM 18010 N N . LEU A 1 111 ? 4.962 -7.256 12.287 1.00 0.00 111 LEU A N 8
ATOM 18011 C CA . LEU A 1 111 ? 6.300 -6.770 12.605 1.00 0.00 111 LEU A CA 8
ATOM 18012 C C . LEU A 1 111 ? 6.512 -5.360 12.063 1.00 0.00 111 LEU A C 8
ATOM 18013 O O . LEU A 1 111 ? 7.238 -4.561 12.655 1.00 0.00 111 LEU A O 8
ATOM 18029 N N . PHE A 1 112 ? 5.879 -5.062 10.933 1.00 0.00 112 PHE A N 8
ATOM 18030 C CA . PHE A 1 112 ? 6.004 -3.748 10.313 1.00 0.00 112 PHE A CA 8
ATOM 18031 C C . PHE A 1 112 ? 4.764 -2.900 10.578 1.00 0.00 112 PHE A C 8
ATOM 18032 O O . PHE A 1 112 ? 3.715 -3.107 9.969 1.00 0.00 112 PHE A O 8
ATOM 18049 N N . VAL A 1 113 ? 4.891 -1.944 11.493 1.00 0.00 113 VAL A N 8
ATOM 18050 C CA . VAL A 1 113 ? 3.781 -1.065 11.840 1.00 0.00 113 VAL A CA 8
ATOM 18051 C C . VAL A 1 113 ? 4.283 0.289 12.327 1.00 0.00 113 VAL A C 8
ATOM 18052 O O . VAL A 1 113 ? 5.197 0.368 13.147 1.00 0.00 113 VAL A O 8
ATOM 18065 N N . PHE A 1 114 ? 3.674 1.356 11.817 1.00 0.00 114 PHE A N 8
ATOM 18066 C CA . PHE A 1 114 ? 4.057 2.711 12.201 1.00 0.00 114 PHE A CA 8
ATOM 18067 C C . PHE A 1 114 ? 2.885 3.440 12.852 1.00 0.00 114 PHE A C 8
ATOM 18068 O O . PHE A 1 114 ? 1.772 3.439 12.326 1.00 0.00 114 PHE A O 8
ATOM 18085 N N . SER A 1 115 ? 3.143 4.058 13.999 1.00 0.00 115 SER A N 8
ATOM 18086 C CA . SER A 1 115 ? 2.108 4.788 14.723 1.00 0.00 115 SER A CA 8
ATOM 18087 C C . SER A 1 115 ? 2.219 6.288 14.469 1.00 0.00 115 SER A C 8
ATOM 18088 O O . SER A 1 115 ? 3.305 6.863 14.547 1.00 0.00 115 SER A O 8
ATOM 18096 N N . ILE A 1 116 ? 1.087 6.916 14.167 1.00 0.00 116 ILE A N 8
ATOM 18097 C CA . ILE A 1 116 ? 1.054 8.350 13.905 1.00 0.00 116 ILE A CA 8
ATOM 18098 C C . ILE A 1 116 ? 0.470 9.108 15.093 1.00 0.00 116 ILE A C 8
ATOM 18099 O O . ILE A 1 116 ? -0.227 8.530 15.928 1.00 0.00 116 ILE A O 8
ATOM 18115 N N . SER A 1 117 ? 0.758 10.403 15.163 1.00 0.00 117 SER A N 8
ATOM 18116 C CA . SER A 1 117 ? 0.257 11.236 16.250 1.00 0.00 117 SER A CA 8
ATOM 18117 C C . SER A 1 117 ? 0.195 12.701 15.829 1.00 0.00 117 SER A C 8
ATOM 18118 O O . SER A 1 117 ? 0.539 13.047 14.700 1.00 0.00 117 SER A O 8
ATOM 18126 N N . MET A 1 118 ? -0.249 13.556 16.744 1.00 0.00 118 MET A N 8
ATOM 18127 C CA . MET A 1 118 ? -0.356 14.984 16.466 1.00 0.00 118 MET A CA 8
ATOM 18128 C C . MET A 1 118 ? 0.004 15.805 17.702 1.00 0.00 118 MET A C 8
ATOM 18129 O O . MET A 1 118 ? -0.848 16.072 18.550 1.00 0.00 118 MET A O 8
ATOM 18143 N N . PRO A 1 119 ? 1.280 16.215 17.826 1.00 0.00 119 PRO A N 8
ATOM 18144 C CA . PRO A 1 119 ? 1.748 17.002 18.969 1.00 0.00 119 PRO A CA 8
ATOM 18145 C C . PRO A 1 119 ? 1.337 18.472 18.884 1.00 0.00 119 PRO A C 8
ATOM 18146 O O . PRO A 1 119 ? 1.622 19.256 19.789 1.00 0.00 119 PRO A O 8
ATOM 18157 N N . SER A 1 120 ? 0.670 18.844 17.793 1.00 0.00 120 SER A N 8
ATOM 18158 C CA . SER A 1 120 ? 0.231 20.219 17.602 1.00 0.00 120 SER A CA 8
ATOM 18159 C C . SER A 1 120 ? -1.286 20.337 17.738 1.00 0.00 120 SER A C 8
ATOM 18160 O O . SER A 1 120 ? -1.916 21.151 17.064 1.00 0.00 120 SER A O 8
ATOM 18168 N N . VAL A 1 121 ? -1.863 19.523 18.614 1.00 0.00 121 VAL A N 8
ATOM 18169 C CA . VAL A 1 121 ? -3.303 19.538 18.839 1.00 0.00 121 VAL A CA 8
ATOM 18170 C C . VAL A 1 121 ? -3.653 18.897 20.183 1.00 0.00 121 VAL A C 8
ATOM 18171 O O . VAL A 1 121 ? -3.848 19.595 21.179 1.00 0.00 121 VAL A O 8
ATOM 18184 N N . ALA A 1 122 ? -3.730 17.573 20.205 1.00 0.00 122 ALA A N 8
ATOM 18185 C CA . ALA A 1 122 ? -4.056 16.845 21.425 1.00 0.00 122 ALA A CA 8
ATOM 18186 C C . ALA A 1 122 ? -3.284 15.531 21.502 1.00 0.00 122 ALA A C 8
ATOM 18187 O O . ALA A 1 122 ? -2.330 15.316 20.757 1.00 0.00 122 ALA A O 8
ATOM 18194 N N . GLN A 1 123 ? -3.705 14.656 22.411 1.00 0.00 123 GLN A N 8
ATOM 18195 C CA . GLN A 1 123 ? -3.053 13.363 22.586 1.00 0.00 123 GLN A CA 8
ATOM 18196 C C . GLN A 1 123 ? -3.628 12.326 21.623 1.00 0.00 123 GLN A C 8
ATOM 18197 O O . GLN A 1 123 ? -4.088 11.263 22.040 1.00 0.00 123 GLN A O 8
ATOM 18211 N N . TRP A 1 124 ? -3.599 12.644 20.333 1.00 0.00 124 TRP A N 8
ATOM 18212 C CA . TRP A 1 124 ? -4.115 11.740 19.311 1.00 0.00 124 TRP A CA 8
ATOM 18213 C C . TRP A 1 124 ? -3.047 10.739 18.885 1.00 0.00 124 TRP A C 8
ATOM 18214 O O . TRP A 1 124 ? -1.869 11.079 18.782 1.00 0.00 124 TRP A O 8
ATOM 18235 N N . SER A 1 125 ? -3.468 9.503 18.635 1.00 0.00 125 SER A N 8
ATOM 18236 C CA . SER A 1 125 ? -2.547 8.452 18.219 1.00 0.00 125 SER A CA 8
ATOM 18237 C C . SER A 1 125 ? -3.270 7.380 17.411 1.00 0.00 125 SER A C 8
ATOM 18238 O O . SER A 1 125 ? -4.198 6.741 17.901 1.00 0.00 125 SER A O 8
ATOM 18246 N N . LEU A 1 126 ? -2.834 7.191 16.169 1.00 0.00 126 LEU A N 8
ATOM 18247 C CA . LEU A 1 126 ? -3.439 6.195 15.293 1.00 0.00 126 LEU A CA 8
ATOM 18248 C C . LEU A 1 126 ? -2.373 5.294 14.676 1.00 0.00 126 LEU A C 8
ATOM 18249 O O . LEU A 1 126 ? -1.431 5.773 14.046 1.00 0.00 126 LEU A O 8
ATOM 18265 N N . ASP A 1 127 ? -2.527 3.988 14.864 1.00 0.00 127 ASP A N 8
ATOM 18266 C CA . ASP A 1 127 ? -1.577 3.021 14.327 1.00 0.00 127 ASP A CA 8
ATOM 18267 C C . ASP A 1 127 ? -1.942 2.634 12.897 1.00 0.00 127 ASP A C 8
ATOM 18268 O O . ASP A 1 127 ? -3.117 2.513 12.557 1.00 0.00 127 ASP A O 8
ATOM 18277 N N . VAL A 1 128 ? -0.923 2.441 12.065 1.00 0.00 128 VAL A N 8
ATOM 18278 C CA . VAL A 1 128 ? -1.136 2.066 10.671 1.00 0.00 128 VAL A CA 8
ATOM 18279 C C . VAL A 1 128 ? 0.037 1.249 10.137 1.00 0.00 128 VAL A C 8
ATOM 18280 O O . VAL A 1 128 ? 1.193 1.518 10.464 1.00 0.00 128 VAL A O 8
ATOM 18293 N N . ALA A 1 129 ? -0.270 0.251 9.315 1.00 0.00 129 ALA A N 8
ATOM 18294 C CA . ALA A 1 129 ? 0.761 -0.606 8.739 1.00 0.00 129 ALA A CA 8
ATOM 18295 C C . ALA A 1 129 ? 0.443 -0.949 7.288 1.00 0.00 129 ALA A C 8
ATOM 18296 O O . ALA A 1 129 ? -0.673 -1.354 6.964 1.00 0.00 129 ALA A O 8
ATOM 18303 N N . ALA A 1 130 ? 1.433 -0.787 6.416 1.00 0.00 130 ALA A N 8
ATOM 18304 C CA . ALA A 1 130 ? 1.262 -1.082 4.998 1.00 0.00 130 ALA A CA 8
ATOM 18305 C C . ALA A 1 130 ? 1.694 -2.510 4.683 1.00 0.00 130 ALA A C 8
ATOM 18306 O O . ALA A 1 130 ? 2.706 -2.988 5.193 1.00 0.00 130 ALA A O 8
ATOM 18313 N N . ASP A 1 131 ? 0.918 -3.189 3.842 1.00 0.00 131 ASP A N 8
ATOM 18314 C CA . ASP A 1 131 ? 1.221 -4.565 3.461 1.00 0.00 131 ASP A CA 8
ATOM 18315 C C . ASP A 1 131 ? 2.629 -4.675 2.883 1.00 0.00 131 ASP A C 8
ATOM 18316 O O . ASP A 1 131 ? 3.350 -5.636 3.153 1.00 0.00 131 ASP A O 8
ATOM 18325 N N . SER A 1 132 ? 3.011 -3.683 2.090 1.00 0.00 132 SER A N 8
ATOM 18326 C CA . SER A 1 132 ? 4.332 -3.659 1.474 1.00 0.00 132 SER A CA 8
ATOM 18327 C C . SER A 1 132 ? 5.326 -2.911 2.350 1.00 0.00 132 SER A C 8
ATOM 18328 O O . SER A 1 132 ? 5.216 -1.699 2.536 1.00 0.00 132 SER A O 8
ATOM 18336 N N . GLN A 1 133 ? 6.302 -3.641 2.883 1.00 0.00 133 GLN A N 8
ATOM 18337 C CA . GLN A 1 133 ? 7.325 -3.045 3.735 1.00 0.00 133 GLN A CA 8
ATOM 18338 C C . GLN A 1 133 ? 7.894 -1.787 3.088 1.00 0.00 133 GLN A C 8
ATOM 18339 O O . GLN A 1 133 ? 8.335 -0.867 3.777 1.00 0.00 133 GLN A O 8
ATOM 18353 N N . GLU A 1 134 ? 7.869 -1.753 1.760 1.00 0.00 134 GLU A N 8
ATOM 18354 C CA . GLU A 1 134 ? 8.370 -0.603 1.019 1.00 0.00 134 GLU A CA 8
ATOM 18355 C C . GLU A 1 134 ? 7.364 0.537 1.069 1.00 0.00 134 GLU A C 8
ATOM 18356 O O . GLU A 1 134 ? 7.726 1.691 1.298 1.00 0.00 134 GLU A O 8
ATOM 18368 N N . GLU A 1 135 ? 6.097 0.201 0.869 1.00 0.00 135 GLU A N 8
ATOM 18369 C CA . GLU A 1 135 ? 5.032 1.191 0.907 1.00 0.00 135 GLU A CA 8
ATOM 18370 C C . GLU A 1 135 ? 4.900 1.761 2.315 1.00 0.00 135 GLU A C 8
ATOM 18371 O O . GLU A 1 135 ? 4.562 2.932 2.495 1.00 0.00 135 GLU A O 8
ATOM 18383 N N . LEU A 1 136 ? 5.185 0.925 3.309 1.00 0.00 136 LEU A N 8
ATOM 18384 C CA . LEU A 1 136 ? 5.113 1.341 4.703 1.00 0.00 136 LEU A CA 8
ATOM 18385 C C . LEU A 1 136 ? 6.193 2.369 5.006 1.00 0.00 136 LEU A C 8
ATOM 18386 O O . LEU A 1 136 ? 5.913 3.444 5.541 1.00 0.00 136 LEU A O 8
ATOM 18402 N N . GLN A 1 137 ? 7.427 2.039 4.649 1.00 0.00 137 GLN A N 8
ATOM 18403 C CA . GLN A 1 137 ? 8.550 2.940 4.871 1.00 0.00 137 GLN A CA 8
ATOM 18404 C C . GLN A 1 137 ? 8.420 4.170 3.984 1.00 0.00 137 GLN A C 8
ATOM 18405 O O . GLN A 1 137 ? 8.777 5.279 4.382 1.00 0.00 137 GLN A O 8
ATOM 18419 N N . ASP A 1 138 ? 7.893 3.964 2.781 1.00 0.00 138 ASP A N 8
ATOM 18420 C CA . ASP A 1 138 ? 7.700 5.057 1.839 1.00 0.00 138 ASP A CA 8
ATOM 18421 C C . ASP A 1 138 ? 6.565 5.960 2.306 1.00 0.00 138 ASP A C 8
ATOM 18422 O O . ASP A 1 138 ? 6.570 7.164 2.047 1.00 0.00 138 ASP A O 8
ATOM 18431 N N . TRP A 1 139 ? 5.599 5.373 3.006 1.00 0.00 139 TRP A N 8
ATOM 18432 C CA . TRP A 1 139 ? 4.465 6.129 3.517 1.00 0.00 139 TRP A CA 8
ATOM 18433 C C . TRP A 1 139 ? 4.920 7.101 4.596 1.00 0.00 139 TRP A C 8
ATOM 18434 O O . TRP A 1 139 ? 4.557 8.276 4.585 1.00 0.00 139 TRP A O 8
ATOM 18455 N N . VAL A 1 140 ? 5.725 6.600 5.525 1.00 0.00 140 VAL A N 8
ATOM 18456 C CA . VAL A 1 140 ? 6.241 7.423 6.612 1.00 0.00 140 VAL A CA 8
ATOM 18457 C C . VAL A 1 140 ? 7.095 8.561 6.070 1.00 0.00 140 VAL A C 8
ATOM 18458 O O . VAL A 1 140 ? 6.958 9.711 6.490 1.00 0.00 140 VAL A O 8
ATOM 18471 N N . LYS A 1 141 ? 7.972 8.233 5.132 1.00 0.00 141 LYS A N 8
ATOM 18472 C CA . LYS A 1 141 ? 8.849 9.225 4.527 1.00 0.00 141 LYS A CA 8
ATOM 18473 C C . LYS A 1 141 ? 8.039 10.278 3.781 1.00 0.00 141 LYS A C 8
ATOM 18474 O O . LYS A 1 141 ? 8.383 11.460 3.790 1.00 0.00 141 LYS A O 8
ATOM 18493 N N . LYS A 1 142 ? 6.958 9.846 3.144 1.00 0.00 142 LYS A N 8
ATOM 18494 C CA . LYS A 1 142 ? 6.100 10.761 2.405 1.00 0.00 142 LYS A CA 8
ATOM 18495 C C . LYS A 1 142 ? 5.430 11.738 3.355 1.00 0.00 142 LYS A C 8
ATOM 18496 O O . LYS A 1 142 ? 5.574 12.950 3.209 1.00 0.00 142 LYS A O 8
ATOM 18515 N N . ILE A 1 143 ? 4.715 11.211 4.346 1.00 0.00 143 ILE A N 8
ATOM 18516 C CA . ILE A 1 143 ? 4.054 12.059 5.329 1.00 0.00 143 ILE A CA 8
ATOM 18517 C C . ILE A 1 143 ? 5.052 13.060 5.898 1.00 0.00 143 ILE A C 8
ATOM 18518 O O . ILE A 1 143 ? 4.695 14.188 6.246 1.00 0.00 143 ILE A O 8
ATOM 18534 N N . ARG A 1 144 ? 6.310 12.638 5.974 1.00 0.00 144 ARG A N 8
ATOM 18535 C CA . ARG A 1 144 ? 7.374 13.491 6.483 1.00 0.00 144 ARG A CA 8
ATOM 18536 C C . ARG A 1 144 ? 7.817 14.486 5.416 1.00 0.00 144 ARG A C 8
ATOM 18537 O O . ARG A 1 144 ? 8.249 15.595 5.733 1.00 0.00 144 ARG A O 8
ATOM 18558 N N . GLU A 1 145 ? 7.706 14.090 4.147 1.00 0.00 145 GLU A N 8
ATOM 18559 C CA . GLU A 1 145 ? 8.098 14.962 3.046 1.00 0.00 145 GLU A CA 8
ATOM 18560 C C . GLU A 1 145 ? 7.036 16.027 2.795 1.00 0.00 145 GLU A C 8
ATOM 18561 O O . GLU A 1 145 ? 7.355 17.168 2.467 1.00 0.00 145 GLU A O 8
ATOM 18573 N N . VAL A 1 146 ? 5.777 15.649 2.965 1.00 0.00 146 VAL A N 8
ATOM 18574 C CA . VAL A 1 146 ? 4.673 16.579 2.772 1.00 0.00 146 VAL A CA 8
ATOM 18575 C C . VAL A 1 146 ? 4.515 17.473 3.995 1.00 0.00 146 VAL A C 8
ATOM 18576 O O . VAL A 1 146 ? 4.062 18.613 3.894 1.00 0.00 146 VAL A O 8
ATOM 18589 N N . ALA A 1 147 ? 4.906 16.947 5.152 1.00 0.00 147 ALA A N 8
ATOM 18590 C CA . ALA A 1 147 ? 4.824 17.695 6.398 1.00 0.00 147 ALA A CA 8
ATOM 18591 C C . ALA A 1 147 ? 5.914 18.756 6.461 1.00 0.00 147 ALA A C 8
ATOM 18592 O O . ALA A 1 147 ? 5.694 19.858 6.965 1.00 0.00 147 ALA A O 8
ATOM 18599 N N . GLN A 1 148 ? 7.090 18.419 5.940 1.00 0.00 148 GLN A N 8
ATOM 18600 C CA . GLN A 1 148 ? 8.213 19.349 5.934 1.00 0.00 148 GLN A CA 8
ATOM 18601 C C . GLN A 1 148 ? 7.991 20.471 4.920 1.00 0.00 148 GLN A C 8
ATOM 18602 O O . GLN A 1 148 ? 8.696 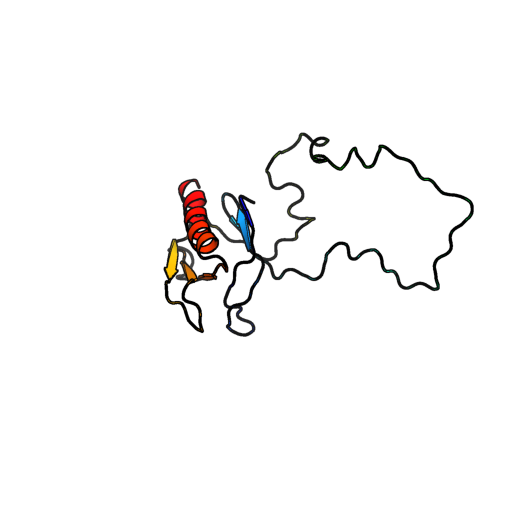21.480 4.935 1.00 0.00 148 GLN A O 8
ATOM 18616 N N . THR A 1 149 ? 7.003 20.293 4.045 1.00 0.00 149 THR A N 8
ATOM 18617 C CA . THR A 1 149 ? 6.689 21.297 3.034 1.00 0.00 149 THR A CA 8
ATOM 18618 C C . THR A 1 149 ? 5.400 22.027 3.390 1.00 0.00 149 THR A C 8
ATOM 18619 O O . THR A 1 149 ? 5.281 23.236 3.199 1.00 0.00 149 THR A O 8
ATOM 18630 N N . ALA A 1 150 ? 4.435 21.274 3.910 1.00 0.00 150 ALA A N 8
ATOM 18631 C CA . ALA A 1 150 ? 3.148 21.837 4.296 1.00 0.00 150 ALA A CA 8
ATOM 18632 C C . ALA A 1 150 ? 2.490 22.566 3.129 1.00 0.00 150 ALA A C 8
ATOM 18633 O O . ALA A 1 150 ? 1.391 23.125 3.325 1.00 0.00 150 ALA A O 8
ATOM 18641 N N . SER A 1 1 ? -2.753 14.138 -4.296 1.00 0.00 1 SER A N 9
ATOM 18642 C CA . SER A 1 1 ? -2.757 12.658 -4.150 1.00 0.00 1 SER A CA 9
ATOM 18643 C C . SER A 1 1 ? -1.388 12.069 -4.472 1.00 0.00 1 SER A C 9
ATOM 18644 O O . SER A 1 1 ? -1.135 11.642 -5.599 1.00 0.00 1 SER A O 9
ATOM 18654 N N . ILE A 1 2 ? -0.510 12.047 -3.475 1.00 0.00 2 ILE A N 9
ATOM 18655 C CA . ILE A 1 2 ? 0.832 11.507 -3.653 1.00 0.00 2 ILE A CA 9
ATOM 18656 C C . ILE A 1 2 ? 0.858 10.010 -3.372 1.00 0.00 2 ILE A C 9
ATOM 18657 O O . ILE A 1 2 ? 1.605 9.262 -4.001 1.00 0.00 2 ILE A O 9
ATOM 18673 N N . LYS A 1 3 ? 0.035 9.581 -2.422 1.00 0.00 3 LYS A N 9
ATOM 18674 C CA . LYS A 1 3 ? -0.039 8.172 -2.055 1.00 0.00 3 LYS A CA 9
ATOM 18675 C C . LYS A 1 3 ? -1.490 7.734 -1.880 1.00 0.00 3 LYS A C 9
ATOM 18676 O O . LYS A 1 3 ? -2.318 8.489 -1.372 1.00 0.00 3 LYS A O 9
ATOM 18695 N N . ASN A 1 4 ? -1.791 6.514 -2.308 1.00 0.00 4 ASN A N 9
ATOM 18696 C CA . ASN A 1 4 ? -3.144 5.979 -2.199 1.00 0.00 4 ASN A CA 9
ATOM 18697 C C . ASN A 1 4 ? -3.126 4.454 -2.152 1.00 0.00 4 ASN A C 9
ATOM 18698 O O . ASN A 1 4 ? -2.632 3.799 -3.072 1.00 0.00 4 ASN A O 9
ATOM 18709 N N . GLY A 1 5 ? -3.667 3.895 -1.076 1.00 0.00 5 GLY A N 9
ATOM 18710 C CA . GLY A 1 5 ? -3.704 2.452 -0.927 1.00 0.00 5 GLY A CA 9
ATOM 18711 C C . GLY A 1 5 ? -4.568 2.013 0.239 1.00 0.00 5 GLY A C 9
ATOM 18712 O O . GLY A 1 5 ? -5.197 2.839 0.900 1.00 0.00 5 GLY A O 9
ATOM 18716 N N . ILE A 1 6 ? -4.597 0.710 0.494 1.00 0.00 6 ILE A N 9
ATOM 18717 C CA . ILE A 1 6 ? -5.389 0.163 1.589 1.00 0.00 6 ILE A CA 9
ATOM 18718 C C . ILE A 1 6 ? -4.504 -0.200 2.776 1.00 0.00 6 ILE A C 9
ATOM 18719 O O . ILE A 1 6 ? -4.024 -1.328 2.884 1.00 0.00 6 ILE A O 9
ATOM 18735 N N . LEU A 1 7 ? -4.295 0.764 3.667 1.00 0.00 7 LEU A N 9
ATOM 18736 C CA . LEU A 1 7 ? -3.472 0.546 4.849 1.00 0.00 7 LEU A CA 9
ATOM 18737 C C . LEU A 1 7 ? -4.280 -0.138 5.949 1.00 0.00 7 LEU A C 9
ATOM 18738 O O . LEU A 1 7 ? -5.464 0.143 6.129 1.00 0.00 7 LEU A O 9
ATOM 18754 N N . TYR A 1 8 ? -3.633 -1.041 6.676 1.00 0.00 8 TYR A N 9
ATOM 18755 C CA . TYR A 1 8 ? -4.291 -1.772 7.753 1.00 0.00 8 TYR A CA 9
ATOM 18756 C C . TYR A 1 8 ? -4.426 -0.911 9.005 1.00 0.00 8 TYR A C 9
ATOM 18757 O O . TYR A 1 8 ? -3.551 -0.102 9.315 1.00 0.00 8 TYR A O 9
ATOM 18775 N N . LEU A 1 9 ? -5.530 -1.095 9.722 1.00 0.00 9 LEU A N 9
ATOM 18776 C CA . LEU A 1 9 ? -5.788 -0.345 10.945 1.00 0.00 9 LEU A CA 9
ATOM 18777 C C . LEU A 1 9 ? -6.685 -1.144 11.886 1.00 0.00 9 LEU A C 9
ATOM 18778 O O . LEU A 1 9 ? -7.840 -1.427 11.564 1.00 0.00 9 LEU A O 9
ATOM 18794 N N . GLU A 1 10 ? -6.147 -1.510 13.044 1.00 0.00 10 GLU A N 9
ATOM 18795 C CA . GLU A 1 10 ? -6.901 -2.283 14.025 1.00 0.00 10 GLU A CA 9
ATOM 18796 C C . GLU A 1 10 ? -7.963 -1.427 14.705 1.00 0.00 10 GLU A C 9
ATOM 18797 O O . GLU A 1 10 ? -7.728 -0.259 15.018 1.00 0.00 10 GLU A O 9
ATOM 18809 N N . ASP A 1 11 ? -9.128 -2.018 14.937 1.00 0.00 11 ASP A N 9
ATOM 18810 C CA . ASP A 1 11 ? -10.227 -1.317 15.588 1.00 0.00 11 ASP A CA 9
ATOM 18811 C C . ASP A 1 11 ? -10.419 -1.829 17.014 1.00 0.00 11 ASP A C 9
ATOM 18812 O O . ASP A 1 11 ? -10.168 -3.000 17.300 1.00 0.00 11 ASP A O 9
ATOM 18821 N N . PRO A 1 12 ? -10.866 -0.955 17.931 1.00 0.00 12 PRO A N 9
ATOM 18822 C CA . PRO A 1 12 ? -11.085 -1.328 19.331 1.00 0.00 12 PRO A CA 9
ATOM 18823 C C . PRO A 1 12 ? -12.325 -2.199 19.522 1.00 0.00 12 PRO A C 9
ATOM 18824 O O . PRO A 1 12 ? -12.588 -2.682 20.623 1.00 0.00 12 PRO A O 9
ATOM 18835 N N . VAL A 1 13 ? -13.083 -2.402 18.446 1.00 0.00 13 VAL A N 9
ATOM 18836 C CA . VAL A 1 13 ? -14.287 -3.218 18.507 1.00 0.00 13 VAL A CA 9
ATOM 18837 C C . VAL A 1 13 ? -13.939 -4.671 18.805 1.00 0.00 13 VAL A C 9
ATOM 18838 O O . VAL A 1 13 ? -14.620 -5.339 19.583 1.00 0.00 13 VAL A O 9
ATOM 18851 N N . ASN A 1 14 ? -12.871 -5.151 18.179 1.00 0.00 14 ASN A N 9
ATOM 18852 C CA . ASN A 1 14 ? -12.423 -6.526 18.375 1.00 0.00 14 ASN A CA 9
ATOM 18853 C C . ASN A 1 14 ? -10.898 -6.608 18.473 1.00 0.00 14 ASN A C 9
ATOM 18854 O O . ASN A 1 14 ? -10.328 -7.698 18.470 1.00 0.00 14 ASN A O 9
ATOM 18865 N N . HIS A 1 15 ? -10.239 -5.451 18.563 1.00 0.00 15 HIS A N 9
ATOM 18866 C CA . HIS A 1 15 ? -8.784 -5.402 18.667 1.00 0.00 15 HIS A CA 9
ATOM 18867 C C . HIS A 1 15 ? -8.122 -6.276 17.601 1.00 0.00 15 HIS A C 9
ATOM 18868 O O . HIS A 1 15 ? -7.376 -7.204 17.918 1.00 0.00 15 HIS A O 9
ATOM 18883 N N . GLU A 1 16 ? -8.400 -5.975 16.336 1.00 0.00 16 GLU A N 9
ATOM 18884 C CA . GLU A 1 16 ? -7.829 -6.734 15.228 1.00 0.00 16 GLU A CA 9
ATOM 18885 C C . GLU A 1 16 ? -7.638 -5.845 14.004 1.00 0.00 16 GLU A C 9
ATOM 18886 O O . GLU A 1 16 ? -8.493 -5.018 13.684 1.00 0.00 16 GLU A O 9
ATOM 18898 N N . TRP A 1 17 ? -6.513 -6.024 13.317 1.00 0.00 17 TRP A N 9
ATOM 18899 C CA . TRP A 1 17 ? -6.209 -5.239 12.125 1.00 0.00 17 TRP A CA 9
ATOM 18900 C C . TRP A 1 17 ? -7.304 -5.399 11.074 1.00 0.00 17 TRP A C 9
ATOM 18901 O O . TRP A 1 17 ? -7.865 -6.482 10.909 1.00 0.00 17 TRP A O 9
ATOM 18922 N N . TYR A 1 18 ? -7.603 -4.315 10.366 1.00 0.00 18 TYR A N 9
ATOM 18923 C CA . TYR A 1 18 ? -8.629 -4.336 9.331 1.00 0.00 18 TYR A CA 9
ATOM 18924 C C . TYR A 1 18 ? -8.150 -3.606 8.075 1.00 0.00 18 TYR A C 9
ATOM 18925 O O . TYR A 1 18 ? -7.547 -2.537 8.165 1.00 0.00 18 TYR A O 9
ATOM 18943 N N . PRO A 1 19 ? -8.413 -4.174 6.885 1.00 0.00 19 PRO A N 9
ATOM 18944 C CA . PRO A 1 19 ? -8.004 -3.568 5.617 1.00 0.00 19 PRO A CA 9
ATOM 18945 C C . PRO A 1 19 ? -8.901 -2.402 5.214 1.00 0.00 19 PRO A C 9
ATOM 18946 O O . PRO A 1 19 ? -9.910 -2.588 4.535 1.00 0.00 19 PRO A O 9
ATOM 18957 N N . HIS A 1 20 ? -8.527 -1.199 5.640 1.00 0.00 20 HIS A N 9
ATOM 18958 C CA . HIS A 1 20 ? -9.300 -0.004 5.325 1.00 0.00 20 HIS A CA 9
ATOM 18959 C C . HIS A 1 20 ? -8.528 0.914 4.384 1.00 0.00 20 HIS A C 9
ATOM 18960 O O . HIS A 1 20 ? -7.322 1.107 4.541 1.00 0.00 20 HIS A O 9
ATOM 18975 N N . TYR A 1 21 ? -9.230 1.479 3.408 1.00 0.00 21 TYR A N 9
ATOM 18976 C CA . TYR A 1 21 ? -8.612 2.380 2.442 1.00 0.00 21 TYR A CA 9
ATOM 18977 C C . TYR A 1 21 ? -8.007 3.593 3.143 1.00 0.00 21 TYR A C 9
ATOM 18978 O O . TYR A 1 21 ? -8.380 3.919 4.270 1.00 0.00 21 TYR A O 9
ATOM 18996 N N . PHE A 1 22 ? -7.074 4.257 2.468 1.00 0.00 22 PHE A N 9
ATOM 18997 C CA . PHE A 1 22 ? -6.422 5.435 3.030 1.00 0.00 22 PHE A CA 9
ATOM 18998 C C . PHE A 1 22 ? -5.564 6.133 1.978 1.00 0.00 22 PHE A C 9
ATOM 18999 O O . PHE A 1 22 ? -4.739 5.502 1.317 1.00 0.00 22 PHE A O 9
ATOM 19016 N N . VAL A 1 23 ? -5.767 7.438 1.828 1.00 0.00 23 VAL A N 9
ATOM 19017 C CA . VAL A 1 23 ? -5.016 8.223 0.855 1.00 0.00 23 VAL A CA 9
ATOM 19018 C C . VAL A 1 23 ? -4.270 9.368 1.532 1.00 0.00 23 VAL A C 9
ATOM 19019 O O . VAL A 1 23 ? -4.677 9.847 2.590 1.00 0.00 23 VAL A O 9
ATOM 19032 N N . LEU A 1 24 ? -3.175 9.801 0.915 1.00 0.00 24 LEU A N 9
ATOM 19033 C CA . LEU A 1 24 ? -2.371 10.891 1.458 1.00 0.00 24 LEU A CA 9
ATOM 19034 C C . LEU A 1 24 ? -2.124 11.965 0.404 1.00 0.00 24 LEU A C 9
ATOM 19035 O O . LEU A 1 24 ? -1.520 11.701 -0.637 1.00 0.00 24 LEU A O 9
ATOM 19051 N N . THR A 1 25 ? -2.594 13.178 0.681 1.00 0.00 25 THR A N 9
ATOM 19052 C CA . THR A 1 25 ? -2.421 14.292 -0.244 1.00 0.00 25 THR A CA 9
ATOM 19053 C C . THR A 1 25 ? -1.255 15.178 0.185 1.00 0.00 25 THR A C 9
ATOM 19054 O O . THR A 1 25 ? -0.894 15.223 1.360 1.00 0.00 25 THR A O 9
ATOM 19065 N N . SER A 1 26 ? -0.665 15.873 -0.782 1.00 0.00 26 SER A N 9
ATOM 19066 C CA . SER A 1 26 ? 0.469 16.753 -0.519 1.00 0.00 26 SER A CA 9
ATOM 19067 C C . SER A 1 26 ? 0.154 17.775 0.572 1.00 0.00 26 SER A C 9
ATOM 19068 O O . SER A 1 26 ? 1.056 18.273 1.242 1.00 0.00 26 SER A O 9
ATOM 19076 N N . SER A 1 27 ? -1.126 18.093 0.743 1.00 0.00 27 SER A N 9
ATOM 19077 C CA . SER A 1 27 ? -1.534 19.064 1.751 1.00 0.00 27 SER A CA 9
ATOM 19078 C C . SER A 1 27 ? -2.761 18.592 2.524 1.00 0.00 27 SER A C 9
ATOM 19079 O O . SER A 1 27 ? -3.613 19.397 2.900 1.00 0.00 27 SER A O 9
ATOM 19087 N N . LYS A 1 28 ? -2.847 17.285 2.764 1.00 0.00 28 LYS A N 9
ATOM 19088 C CA . LYS A 1 28 ? -3.976 16.718 3.503 1.00 0.00 28 LYS A CA 9
ATOM 19089 C C . LYS A 1 28 ? -3.957 15.193 3.451 1.00 0.00 28 LYS A C 9
ATOM 19090 O O . LYS A 1 28 ? -3.104 14.592 2.798 1.00 0.00 28 LYS A O 9
ATOM 19109 N N . ILE A 1 29 ? -4.911 14.578 4.144 1.00 0.00 29 ILE A N 9
ATOM 19110 C CA . ILE A 1 29 ? -5.017 13.123 4.183 1.00 0.00 29 ILE A CA 9
ATOM 19111 C C . ILE A 1 29 ? -6.476 12.687 4.118 1.00 0.00 29 ILE A C 9
ATOM 19112 O O . ILE A 1 29 ? -7.320 13.207 4.847 1.00 0.00 29 ILE A O 9
ATOM 19128 N N . TYR A 1 30 ? -6.769 11.732 3.241 1.00 0.00 30 TYR A N 9
ATOM 19129 C CA . TYR A 1 30 ? -8.130 11.234 3.084 1.00 0.00 30 TYR A CA 9
ATOM 19130 C C . TYR A 1 30 ? -8.252 9.805 3.608 1.00 0.00 30 TYR A C 9
ATOM 19131 O O . TYR A 1 30 ? -7.327 9.004 3.477 1.00 0.00 30 TYR A O 9
ATOM 19149 N N . TYR A 1 31 ? -9.400 9.496 4.200 1.00 0.00 31 TYR A N 9
ATOM 19150 C CA . TYR A 1 31 ? -9.649 8.166 4.742 1.00 0.00 31 TYR A CA 9
ATOM 19151 C C . TYR A 1 31 ? -11.077 7.718 4.448 1.00 0.00 31 TYR A C 9
ATOM 19152 O O . TYR A 1 31 ? -12.034 8.452 4.697 1.00 0.00 31 TYR A O 9
ATOM 19170 N N . SER A 1 32 ? -11.212 6.508 3.914 1.00 0.00 32 SER A N 9
ATOM 19171 C CA . SER A 1 32 ? -12.523 5.961 3.584 1.00 0.00 32 SER A CA 9
ATOM 19172 C C . SER A 1 32 ? -12.631 4.507 4.032 1.00 0.00 32 SER A C 9
ATOM 19173 O O . SER A 1 32 ? -11.681 3.941 4.574 1.00 0.00 32 SER A O 9
ATOM 19181 N N . GLU A 1 33 ? -13.795 3.906 3.804 1.00 0.00 33 GLU A N 9
ATOM 19182 C CA . GLU A 1 33 ? -14.026 2.518 4.186 1.00 0.00 33 GLU A CA 9
ATOM 19183 C C . GLU A 1 33 ? -14.831 1.784 3.120 1.00 0.00 33 GLU A C 9
ATOM 19184 O O . GLU A 1 33 ? -14.497 0.666 2.732 1.00 0.00 33 GLU A O 9
ATOM 19196 N N . GLU A 1 34 ? -15.893 2.426 2.650 1.00 0.00 34 GLU A N 9
ATOM 19197 C CA . GLU A 1 34 ? -16.751 1.840 1.626 1.00 0.00 34 GLU A CA 9
ATOM 19198 C C . GLU A 1 34 ? -17.274 2.911 0.675 1.00 0.00 34 GLU A C 9
ATOM 19199 O O . GLU A 1 34 ? -18.124 3.721 1.044 1.00 0.00 34 GLU A O 9
ATOM 19211 N N . THR A 1 35 ? -16.759 2.910 -0.550 1.00 0.00 35 THR A N 9
ATOM 19212 C CA . THR A 1 35 ? -17.172 3.883 -1.554 1.00 0.00 35 THR A CA 9
ATOM 19213 C C . THR A 1 35 ? -18.408 3.395 -2.307 1.00 0.00 35 THR A C 9
ATOM 19214 O O . THR A 1 35 ? -18.880 2.280 -2.087 1.00 0.00 35 THR A O 9
ATOM 19225 N N . SER A 1 36 ? -18.923 4.238 -3.193 1.00 0.00 36 SER A N 9
ATOM 19226 C CA . SER A 1 36 ? -20.104 3.894 -3.977 1.00 0.00 36 SER A CA 9
ATOM 19227 C C . SER A 1 36 ? -20.057 4.556 -5.351 1.00 0.00 36 SER A C 9
ATOM 19228 O O . SER A 1 36 ? -19.573 5.678 -5.494 1.00 0.00 36 SER A O 9
ATOM 19236 N N . SER A 1 37 ? -20.564 3.853 -6.358 1.00 0.00 37 SER A N 9
ATOM 19237 C CA . SER A 1 37 ? -20.581 4.371 -7.721 1.00 0.00 37 SER A CA 9
ATOM 19238 C C . SER A 1 37 ? -21.768 3.814 -8.502 1.00 0.00 37 SER A C 9
ATOM 19239 O O . SER A 1 37 ? -21.789 2.637 -8.858 1.00 0.00 37 SER A O 9
ATOM 19247 N N . ASP A 1 38 ? -22.752 4.668 -8.760 1.00 0.00 38 ASP A N 9
ATOM 19248 C CA . ASP A 1 38 ? -23.942 4.260 -9.499 1.00 0.00 38 ASP A CA 9
ATOM 19249 C C . ASP A 1 38 ? -24.485 5.414 -10.337 1.00 0.00 38 ASP A C 9
ATOM 19250 O O . ASP A 1 38 ? -25.485 6.037 -9.980 1.00 0.00 38 ASP A O 9
ATOM 19259 N N . GLN A 1 39 ? -23.819 5.692 -11.452 1.00 0.00 39 GLN A N 9
ATOM 19260 C CA . GLN A 1 39 ? -24.235 6.768 -12.341 1.00 0.00 39 GLN A CA 9
ATOM 19261 C C . GLN A 1 39 ? -24.060 6.368 -13.802 1.00 0.00 39 GLN A C 9
ATOM 19262 O O . GLN A 1 39 ? -23.766 7.204 -14.656 1.00 0.00 39 GLN A O 9
ATOM 19276 N N . GLY A 1 40 ? -24.247 5.082 -14.084 1.00 0.00 40 GLY A N 9
ATOM 19277 C CA . GLY A 1 40 ? -24.106 4.593 -15.442 1.00 0.00 40 GLY A CA 9
ATOM 19278 C C . GLY A 1 40 ? -25.431 4.540 -16.179 1.00 0.00 40 GLY A C 9
ATOM 19279 O O . GLY A 1 40 ? -26.208 3.604 -16.004 1.00 0.00 40 GLY A O 9
ATOM 19283 N N . ASN A 1 41 ? -25.685 5.549 -17.006 1.00 0.00 41 ASN A N 9
ATOM 19284 C CA . ASN A 1 41 ? -26.924 5.616 -17.772 1.00 0.00 41 ASN A CA 9
ATOM 19285 C C . ASN A 1 41 ? -26.864 6.735 -18.806 1.00 0.00 41 ASN A C 9
ATOM 19286 O O . ASN A 1 41 ? -27.533 7.760 -18.667 1.00 0.00 41 ASN A O 9
ATOM 19297 N N . GLU A 1 42 ? -26.061 6.533 -19.844 1.00 0.00 42 GLU A N 9
ATOM 19298 C CA . GLU A 1 42 ? -25.913 7.522 -20.902 1.00 0.00 42 GLU A CA 9
ATOM 19299 C C . GLU A 1 42 ? -25.838 6.850 -22.271 1.00 0.00 42 GLU A C 9
ATOM 19300 O O . GLU A 1 42 ? -24.999 7.198 -23.100 1.00 0.00 42 GLU A O 9
ATOM 19312 N N . ASP A 1 43 ? -26.723 5.884 -22.496 1.00 0.00 43 ASP A N 9
ATOM 19313 C CA . ASP A 1 43 ? -26.759 5.160 -23.762 1.00 0.00 43 ASP A CA 9
ATOM 19314 C C . ASP A 1 43 ? -25.446 4.422 -24.005 1.00 0.00 43 ASP A C 9
ATOM 19315 O O . ASP A 1 43 ? -24.399 4.810 -23.488 1.00 0.00 43 ASP A O 9
ATOM 19324 N N . GLU A 1 44 ? -25.510 3.354 -24.793 1.00 0.00 44 GLU A N 9
ATOM 19325 C CA . GLU A 1 44 ? -24.328 2.561 -25.105 1.00 0.00 44 GLU A CA 9
ATOM 19326 C C . GLU A 1 44 ? -23.612 3.111 -26.335 1.00 0.00 44 GLU A C 9
ATOM 19327 O O . GLU A 1 44 ? -24.147 3.075 -27.443 1.00 0.00 44 GLU A O 9
ATOM 19339 N N . GLU A 1 45 ? -22.402 3.618 -26.132 1.00 0.00 45 GLU A N 9
ATOM 19340 C CA . GLU A 1 45 ? -21.612 4.175 -27.223 1.00 0.00 45 GLU A CA 9
ATOM 19341 C C . GLU A 1 45 ? -21.058 3.067 -28.113 1.00 0.00 45 GLU A C 9
ATOM 19342 O O . GLU A 1 45 ? -21.249 1.882 -27.839 1.00 0.00 45 GLU A O 9
ATOM 19354 N N . GLU A 1 46 ? -20.369 3.460 -29.180 1.00 0.00 46 GLU A N 9
ATOM 19355 C CA . GLU A 1 46 ? -19.785 2.501 -30.109 1.00 0.00 46 GLU A CA 9
ATOM 19356 C C . GLU A 1 46 ? -18.383 2.092 -29.660 1.00 0.00 46 GLU A C 9
ATOM 19357 O O . GLU A 1 46 ? -17.465 2.912 -29.645 1.00 0.00 46 GLU A O 9
ATOM 19369 N N . PRO A 1 47 ? -18.193 0.811 -29.286 1.00 0.00 47 PRO A N 9
ATOM 19370 C CA . PRO A 1 47 ? -16.891 0.308 -28.838 1.00 0.00 47 PRO A CA 9
ATOM 19371 C C . PRO A 1 47 ? -15.773 0.636 -29.822 1.00 0.00 47 PRO A C 9
ATOM 19372 O O . PRO A 1 47 ? -16.027 0.921 -30.993 1.00 0.00 47 PRO A O 9
ATOM 19383 N N . LYS A 1 48 ? -14.536 0.592 -29.340 1.00 0.00 48 LYS A N 9
ATOM 19384 C CA . LYS A 1 48 ? -13.378 0.883 -30.178 1.00 0.00 48 LYS A CA 9
ATOM 19385 C C . LYS A 1 48 ? -12.901 -0.373 -30.902 1.00 0.00 48 LYS A C 9
ATOM 19386 O O . LYS A 1 48 ? -11.802 -0.869 -30.652 1.00 0.00 48 LYS A O 9
ATOM 19405 N N . GLU A 1 49 ? -13.736 -0.883 -31.803 1.00 0.00 49 GLU A N 9
ATOM 19406 C CA . GLU A 1 49 ? -13.401 -2.081 -32.564 1.00 0.00 49 GLU A CA 9
ATOM 19407 C C . GLU A 1 49 ? -12.739 -1.715 -33.889 1.00 0.00 49 GLU A C 9
ATOM 19408 O O . GLU A 1 49 ? -12.723 -0.550 -34.284 1.00 0.00 49 GLU A O 9
ATOM 19420 N N . ALA A 1 50 ? -12.196 -2.718 -34.570 1.00 0.00 50 ALA A N 9
ATOM 19421 C CA . ALA A 1 50 ? -11.534 -2.502 -35.850 1.00 0.00 50 ALA A CA 9
ATOM 19422 C C . ALA A 1 50 ? -11.552 -3.768 -36.699 1.00 0.00 50 ALA A C 9
ATOM 19423 O O . ALA A 1 50 ? -11.364 -4.872 -36.188 1.00 0.00 50 ALA A O 9
ATOM 19430 N N . SER A 1 51 ? -11.781 -3.601 -37.997 1.00 0.00 51 SER A N 9
ATOM 19431 C CA . SER A 1 51 ? -11.825 -4.731 -38.919 1.00 0.00 51 SER A CA 9
ATOM 19432 C C . SER A 1 51 ? -11.730 -4.257 -40.365 1.00 0.00 51 SER A C 9
ATOM 19433 O O . SER A 1 51 ? -12.332 -4.848 -41.263 1.00 0.00 51 SER A O 9
ATOM 19441 N N . GLY A 1 52 ? -10.973 -3.187 -40.584 1.00 0.00 52 GLY A N 9
ATOM 19442 C CA . GLY A 1 52 ? -10.815 -2.652 -41.924 1.00 0.00 52 GLY A CA 9
ATOM 19443 C C . GLY A 1 52 ? -9.662 -1.673 -42.024 1.00 0.00 52 GLY A C 9
ATOM 19444 O O . GLY A 1 52 ? -8.859 -1.552 -41.099 1.00 0.00 52 GLY A O 9
ATOM 19448 N N . SER A 1 53 ? -9.582 -0.971 -43.151 1.00 0.00 53 SER A N 9
ATOM 19449 C CA . SER A 1 53 ? -8.518 0.003 -43.369 1.00 0.00 53 SER A CA 9
ATOM 19450 C C . SER A 1 53 ? -9.097 1.368 -43.722 1.00 0.00 53 SER A C 9
ATOM 19451 O O . SER A 1 53 ? -8.494 2.134 -44.475 1.00 0.00 53 SER A O 9
ATOM 19459 N N . THR A 1 54 ? -10.270 1.668 -43.174 1.00 0.00 54 THR A N 9
ATOM 19460 C CA . THR A 1 54 ? -10.930 2.942 -43.433 1.00 0.00 54 THR A CA 9
ATOM 19461 C C . THR A 1 54 ? -11.390 3.589 -42.129 1.00 0.00 54 THR A C 9
ATOM 19462 O O . THR A 1 54 ? -12.544 3.447 -41.727 1.00 0.00 54 THR A O 9
ATOM 19473 N N . GLU A 1 55 ? -10.477 4.301 -41.474 1.00 0.00 55 GLU A N 9
ATOM 19474 C CA . GLU A 1 55 ? -10.788 4.971 -40.217 1.00 0.00 55 GLU A CA 9
ATOM 19475 C C . GLU A 1 55 ? -9.626 5.850 -39.767 1.00 0.00 55 GLU A C 9
ATOM 19476 O O . GLU A 1 55 ? -8.477 5.618 -40.144 1.00 0.00 55 GLU A O 9
ATOM 19488 N N . LEU A 1 56 ? -9.931 6.859 -38.958 1.00 0.00 56 LEU A N 9
ATOM 19489 C CA . LEU A 1 56 ? -8.913 7.774 -38.455 1.00 0.00 56 LEU A CA 9
ATOM 19490 C C . LEU A 1 56 ? -8.254 8.536 -39.601 1.00 0.00 56 LEU A C 9
ATOM 19491 O O . LEU A 1 56 ? -8.114 8.015 -40.707 1.00 0.00 56 LEU A O 9
ATOM 19507 N N . HIS A 1 57 ? -7.850 9.772 -39.328 1.00 0.00 57 HIS A N 9
ATOM 19508 C CA . HIS A 1 57 ? -7.205 10.606 -40.335 1.00 0.00 57 HIS A CA 9
ATOM 19509 C C . HIS A 1 57 ? -6.343 11.680 -39.680 1.00 0.00 57 HIS A C 9
ATOM 19510 O O . HIS A 1 57 ? -6.853 12.684 -39.182 1.00 0.00 57 HIS A O 9
ATOM 19525 N N . SER A 1 58 ? -5.031 11.464 -39.684 1.00 0.00 58 SER A N 9
ATOM 19526 C CA . SER A 1 58 ? -4.096 12.412 -39.090 1.00 0.00 58 SER A CA 9
ATOM 19527 C C . SER A 1 58 ? -4.376 12.592 -37.601 1.00 0.00 58 SER A C 9
ATOM 19528 O O . SER A 1 58 ? -5.465 12.274 -37.121 1.00 0.00 58 SER A O 9
ATOM 19536 N N . SER A 1 59 ? -3.386 13.100 -36.876 1.00 0.00 59 SER A N 9
ATOM 19537 C CA . SER A 1 59 ? -3.526 13.321 -35.441 1.00 0.00 59 SER A CA 9
ATOM 19538 C C . SER A 1 59 ? -3.989 14.745 -35.152 1.00 0.00 59 SER A C 9
ATOM 19539 O O . SER A 1 59 ? -3.347 15.712 -35.561 1.00 0.00 59 SER A O 9
ATOM 19547 N N . LEU A 1 60 ? -5.108 14.865 -34.444 1.00 0.00 60 LEU A N 9
ATOM 19548 C CA . LEU A 1 60 ? -5.656 16.171 -34.100 1.00 0.00 60 LEU A CA 9
ATOM 19549 C C . LEU A 1 60 ? -6.685 16.050 -32.981 1.00 0.00 60 LEU A C 9
ATOM 19550 O O . LEU A 1 60 ? -6.691 16.843 -32.038 1.00 0.00 60 LEU A O 9
ATOM 19566 N N . GLU A 1 61 ? -7.554 15.054 -33.092 1.00 0.00 61 GLU A N 9
ATOM 19567 C CA . GLU A 1 61 ? -8.589 14.826 -32.091 1.00 0.00 61 GLU A CA 9
ATOM 19568 C C . GLU A 1 61 ? -7.977 14.366 -30.773 1.00 0.00 61 GLU A C 9
ATOM 19569 O O . GLU A 1 61 ? -8.458 14.720 -29.696 1.00 0.00 61 GLU A O 9
ATOM 19581 N N . VAL A 1 62 ? -6.911 13.577 -30.865 1.00 0.00 62 VAL A N 9
ATOM 19582 C CA . VAL A 1 62 ? -6.231 13.072 -29.678 1.00 0.00 62 VAL A CA 9
ATOM 19583 C C . VAL A 1 62 ? -5.493 14.189 -28.952 1.00 0.00 62 VAL A C 9
ATOM 19584 O O . VAL A 1 62 ? -5.342 14.155 -27.731 1.00 0.00 62 VAL A O 9
ATOM 19597 N N . LEU A 1 63 ? -5.035 15.180 -29.710 1.00 0.00 63 LEU A N 9
ATOM 19598 C CA . LEU A 1 63 ? -4.312 16.310 -29.137 1.00 0.00 63 LEU A CA 9
ATOM 19599 C C . LEU A 1 63 ? -5.266 17.291 -28.460 1.00 0.00 63 LEU A C 9
ATOM 19600 O O . LEU A 1 63 ? -4.836 18.160 -27.702 1.00 0.00 63 LEU A O 9
ATOM 19616 N N . PHE A 1 64 ? -6.565 17.144 -28.723 1.00 0.00 64 PHE A N 9
ATOM 19617 C CA . PHE A 1 64 ? -7.564 18.017 -28.119 1.00 0.00 64 PHE A CA 9
ATOM 19618 C C . PHE A 1 64 ? -8.075 17.427 -26.808 1.00 0.00 64 PHE A C 9
ATOM 19619 O O . PHE A 1 64 ? -9.184 17.724 -26.364 1.00 0.00 64 PHE A O 9
ATOM 19636 N N . GLN A 1 65 ? -7.244 16.594 -26.197 1.00 0.00 65 GLN A N 9
ATOM 19637 C CA . GLN A 1 65 ? -7.569 15.949 -24.932 1.00 0.00 65 GLN A CA 9
ATOM 19638 C C . GLN A 1 65 ? -6.297 15.400 -24.294 1.00 0.00 65 GLN A C 9
ATOM 19639 O O . GLN A 1 65 ? -6.326 14.402 -23.575 1.00 0.00 65 GLN A O 9
ATOM 19653 N N . GLY A 1 66 ? -5.182 16.068 -24.576 1.00 0.00 66 GLY A N 9
ATOM 19654 C CA . GLY A 1 66 ? -3.900 15.651 -24.039 1.00 0.00 66 GLY A CA 9
ATOM 19655 C C . GLY A 1 66 ? -3.222 16.756 -23.253 1.00 0.00 66 GLY A C 9
ATOM 19656 O O . GLY A 1 66 ? -3.178 16.709 -22.024 1.00 0.00 66 GLY A O 9
ATOM 19660 N N . PRO A 1 67 ? -2.683 17.777 -23.942 1.00 0.00 67 PRO A N 9
ATOM 19661 C CA . PRO A 1 67 ? -2.006 18.907 -23.292 1.00 0.00 67 PRO A CA 9
ATOM 19662 C C . PRO A 1 67 ? -2.902 19.614 -22.281 1.00 0.00 67 PRO A C 9
ATOM 19663 O O . PRO A 1 67 ? -3.537 20.619 -22.599 1.00 0.00 67 PRO A O 9
ATOM 19674 N N . ASN A 1 68 ? -2.951 19.081 -21.064 1.00 0.00 68 ASN A N 9
ATOM 19675 C CA . ASN A 1 68 ? -3.771 19.663 -20.005 1.00 0.00 68 ASN A CA 9
ATOM 19676 C C . ASN A 1 68 ? -5.228 19.790 -20.450 1.00 0.00 68 ASN A C 9
ATOM 19677 O O . ASN A 1 68 ? -5.611 20.784 -21.068 1.00 0.00 68 ASN A O 9
ATOM 19688 N N . PRO A 1 69 ? -6.061 18.779 -20.146 1.00 0.00 69 PRO A N 9
ATOM 19689 C CA . PRO A 1 69 ? -7.478 18.782 -20.521 1.00 0.00 69 PRO A CA 9
ATOM 19690 C C . PRO A 1 69 ? -8.330 19.685 -19.628 1.00 0.00 69 PRO A C 9
ATOM 19691 O O . PRO A 1 69 ? -9.541 19.788 -19.819 1.00 0.00 69 PRO A O 9
ATOM 19702 N N . ALA A 1 70 ? -7.697 20.333 -18.653 1.00 0.00 70 ALA A N 9
ATOM 19703 C CA . ALA A 1 70 ? -8.413 21.218 -17.741 1.00 0.00 70 ALA A CA 9
ATOM 19704 C C . ALA A 1 70 ? -8.311 22.673 -18.185 1.00 0.00 70 ALA A C 9
ATOM 19705 O O . ALA A 1 70 ? -8.337 23.587 -17.361 1.00 0.00 70 ALA A O 9
ATOM 19712 N N . ILE A 1 71 ? -8.193 22.880 -19.490 1.00 0.00 71 ILE A N 9
ATOM 19713 C CA . ILE A 1 71 ? -8.087 24.224 -20.046 1.00 0.00 71 ILE A CA 9
ATOM 19714 C C . ILE A 1 71 ? -9.258 24.550 -20.969 1.00 0.00 71 ILE A C 9
ATOM 19715 O O . ILE A 1 71 ? -9.411 25.692 -21.404 1.00 0.00 71 ILE A O 9
ATOM 19731 N N . LEU A 1 72 ? -10.082 23.553 -21.273 1.00 0.00 72 LEU A N 9
ATOM 19732 C CA . LEU A 1 72 ? -11.222 23.764 -22.154 1.00 0.00 72 LEU A CA 9
ATOM 19733 C C . LEU A 1 72 ? -12.456 24.209 -21.378 1.00 0.00 72 LEU A C 9
ATOM 19734 O O . LEU A 1 72 ? -13.584 24.084 -21.854 1.00 0.00 72 LEU A O 9
ATOM 19750 N N . GLU A 1 73 ? -12.229 24.731 -20.190 1.00 0.00 73 GLU A N 9
ATOM 19751 C CA . GLU A 1 73 ? -13.306 25.208 -19.336 1.00 0.00 73 GLU A CA 9
ATOM 19752 C C . GLU A 1 73 ? -12.862 26.434 -18.538 1.00 0.00 73 GLU A C 9
ATOM 19753 O O . GLU A 1 73 ? -12.790 26.393 -17.309 1.00 0.00 73 GLU A O 9
ATOM 19765 N N . PRO A 1 74 ? -12.547 27.546 -19.229 1.00 0.00 74 PRO A N 9
ATOM 19766 C CA . PRO A 1 74 ? -12.102 28.782 -18.595 1.00 0.00 74 PRO A CA 9
ATOM 19767 C C . PRO A 1 74 ? -13.268 29.662 -18.147 1.00 0.00 74 PRO A C 9
ATOM 19768 O O . PRO A 1 74 ? -13.216 30.886 -18.274 1.00 0.00 74 PRO A O 9
ATOM 19779 N N . GLU A 1 75 ? -14.318 29.036 -17.623 1.00 0.00 75 GLU A N 9
ATOM 19780 C CA . GLU A 1 75 ? -15.489 29.770 -17.160 1.00 0.00 75 GLU A CA 9
ATOM 19781 C C . GLU A 1 75 ? -15.427 29.999 -15.655 1.00 0.00 75 GLU A C 9
ATOM 19782 O O . GLU A 1 75 ? -15.881 31.028 -15.154 1.00 0.00 75 GLU A O 9
ATOM 19794 N N . ARG A 1 76 ? -14.864 29.033 -14.939 1.00 0.00 76 ARG A N 9
ATOM 19795 C CA . ARG A 1 76 ? -14.740 29.129 -13.491 1.00 0.00 76 ARG A CA 9
ATOM 19796 C C . ARG A 1 76 ? -13.363 28.665 -13.030 1.00 0.00 76 ARG A C 9
ATOM 19797 O O . ARG A 1 76 ? -12.613 28.059 -13.795 1.00 0.00 76 ARG A O 9
ATOM 19818 N N . GLU A 1 77 ? -13.038 28.954 -11.776 1.00 0.00 77 GLU A N 9
ATOM 19819 C CA . GLU A 1 77 ? -11.751 28.568 -11.211 1.00 0.00 77 GLU A CA 9
ATOM 19820 C C . GLU A 1 77 ? -11.690 28.905 -9.725 1.00 0.00 77 GLU A C 9
ATOM 19821 O O . GLU A 1 77 ? -11.959 30.037 -9.324 1.00 0.00 77 GLU A O 9
ATOM 19833 N N . HIS A 1 78 ? -11.339 27.914 -8.911 1.00 0.00 78 HIS A N 9
ATOM 19834 C CA . HIS A 1 78 ? -11.247 28.103 -7.467 1.00 0.00 78 HIS A CA 9
ATOM 19835 C C . HIS A 1 78 ? -12.617 28.425 -6.877 1.00 0.00 78 HIS A C 9
ATOM 19836 O O . HIS A 1 78 ? -12.723 29.157 -5.893 1.00 0.00 78 HIS A O 9
ATOM 19851 N N . LEU A 1 79 ? -13.661 27.876 -7.488 1.00 0.00 79 LEU A N 9
ATOM 19852 C CA . LEU A 1 79 ? -15.025 28.103 -7.025 1.00 0.00 79 LEU A CA 9
ATOM 19853 C C . LEU A 1 79 ? -15.400 27.115 -5.925 1.00 0.00 79 LEU A C 9
ATOM 19854 O O . LEU A 1 79 ? -14.543 26.412 -5.391 1.00 0.00 79 LEU A O 9
ATOM 19870 N N . ASP A 1 80 ? -16.685 27.068 -5.590 1.00 0.00 80 ASP A N 9
ATOM 19871 C CA . ASP A 1 80 ? -17.174 26.166 -4.555 1.00 0.00 80 ASP A CA 9
ATOM 19872 C C . ASP A 1 80 ? -17.316 24.745 -5.094 1.00 0.00 80 ASP A C 9
ATOM 19873 O O . ASP A 1 80 ? -18.426 24.273 -5.341 1.00 0.00 80 ASP A O 9
ATOM 19882 N N . GLU A 1 81 ? -16.186 24.069 -5.273 1.00 0.00 81 GLU A N 9
ATOM 19883 C CA . GLU A 1 81 ? -16.185 22.703 -5.782 1.00 0.00 81 GLU A CA 9
ATOM 19884 C C . GLU A 1 81 ? -16.589 21.717 -4.693 1.00 0.00 81 GLU A C 9
ATOM 19885 O O . GLU A 1 81 ? -16.222 21.877 -3.529 1.00 0.00 81 GLU A O 9
ATOM 19897 N N . ASN A 1 82 ? -17.350 20.697 -5.078 1.00 0.00 82 ASN A N 9
ATOM 19898 C CA . ASN A 1 82 ? -17.806 19.685 -4.135 1.00 0.00 82 ASN A CA 9
ATOM 19899 C C . ASN A 1 82 ? -16.921 18.445 -4.193 1.00 0.00 82 ASN A C 9
ATOM 19900 O O . ASN A 1 82 ? -17.387 17.326 -3.979 1.00 0.00 82 ASN A O 9
ATOM 19911 N N . SER A 1 83 ? -15.640 18.651 -4.483 1.00 0.00 83 SER A N 9
ATOM 19912 C CA . SER A 1 83 ? -14.689 17.549 -4.567 1.00 0.00 83 SER A CA 9
ATOM 19913 C C . SER A 1 83 ? -14.392 16.973 -3.186 1.00 0.00 83 SER A C 9
ATOM 19914 O O . SER A 1 83 ? -14.613 15.789 -2.933 1.00 0.00 83 SER A O 9
ATOM 19922 N N . PRO A 1 84 ? -13.884 17.814 -2.274 1.00 0.00 84 PRO A N 9
ATOM 19923 C CA . PRO A 1 84 ? -13.550 17.401 -0.910 1.00 0.00 84 PRO A CA 9
ATOM 19924 C C . PRO A 1 84 ? -14.789 17.227 -0.034 1.00 0.00 84 PRO A C 9
ATOM 19925 O O . PRO A 1 84 ? -14.763 16.494 0.955 1.00 0.00 84 PRO A O 9
ATOM 19936 N N . LEU A 1 85 ? -15.870 17.904 -0.404 1.00 0.00 85 LEU A N 9
ATOM 19937 C CA . LEU A 1 85 ? -17.116 17.823 0.348 1.00 0.00 85 LEU A CA 9
ATOM 19938 C C . LEU A 1 85 ? -18.072 16.817 -0.286 1.00 0.00 85 LEU A C 9
ATOM 19939 O O . LEU A 1 85 ? -19.290 16.992 -0.250 1.00 0.00 85 LEU A O 9
ATOM 19955 N N . GLY A 1 86 ? -17.512 15.761 -0.867 1.00 0.00 86 GLY A N 9
ATOM 19956 C CA . GLY A 1 86 ? -18.328 14.742 -1.501 1.00 0.00 86 GLY A CA 9
ATOM 19957 C C . GLY A 1 86 ? -18.942 13.783 -0.499 1.00 0.00 86 GLY A C 9
ATOM 19958 O O . GLY A 1 86 ? -18.356 13.511 0.549 1.00 0.00 86 GLY A O 9
ATOM 19962 N N . ASP A 1 87 ? -20.126 13.272 -0.821 1.00 0.00 87 ASP A N 9
ATOM 19963 C CA . ASP A 1 87 ? -20.820 12.339 0.058 1.00 0.00 87 ASP A CA 9
ATOM 19964 C C . ASP A 1 87 ? -20.010 11.058 0.250 1.00 0.00 87 ASP A C 9
ATOM 19965 O O . ASP A 1 87 ? -20.192 10.340 1.234 1.00 0.00 87 ASP A O 9
ATOM 19974 N N . LEU A 1 88 ? -19.118 10.775 -0.694 1.00 0.00 88 LEU A N 9
ATOM 19975 C CA . LEU A 1 88 ? -18.284 9.580 -0.624 1.00 0.00 88 LEU A CA 9
ATOM 19976 C C . LEU A 1 88 ? -16.918 9.900 -0.024 1.00 0.00 88 LEU A C 9
ATOM 19977 O O . LEU A 1 88 ? -15.899 9.357 -0.450 1.00 0.00 88 LEU A O 9
ATOM 19993 N N . LEU A 1 89 ? -16.906 10.782 0.972 1.00 0.00 89 LEU A N 9
ATOM 19994 C CA . LEU A 1 89 ? -15.667 11.173 1.634 1.00 0.00 89 LEU A CA 9
ATOM 19995 C C . LEU A 1 89 ? -15.942 11.651 3.056 1.00 0.00 89 LEU A C 9
ATOM 19996 O O . LEU A 1 89 ? -16.522 12.718 3.261 1.00 0.00 89 LEU A O 9
ATOM 20012 N N . ARG A 1 90 ? -15.525 10.856 4.036 1.00 0.00 90 ARG A N 9
ATOM 20013 C CA . ARG A 1 90 ? -15.730 11.201 5.438 1.00 0.00 90 ARG A CA 9
ATOM 20014 C C . ARG A 1 90 ? -14.403 11.462 6.142 1.00 0.00 90 ARG A C 9
ATOM 20015 O O . ARG A 1 90 ? -14.320 12.298 7.040 1.00 0.00 90 ARG A O 9
ATOM 20036 N N . GLY A 1 91 ? -13.366 10.738 5.732 1.00 0.00 91 GLY A N 9
ATOM 20037 C CA . GLY A 1 91 ? -12.060 10.907 6.339 1.00 0.00 91 GLY A CA 9
ATOM 20038 C C . GLY A 1 91 ? -11.283 12.066 5.745 1.00 0.00 91 GLY A C 9
ATOM 20039 O O . GLY A 1 91 ? -11.085 12.133 4.532 1.00 0.00 91 GLY A O 9
ATOM 20043 N N . VAL A 1 92 ? -10.841 12.977 6.605 1.00 0.00 92 VAL A N 9
ATOM 20044 C CA . VAL A 1 92 ? -10.078 14.140 6.165 1.00 0.00 92 VAL A CA 9
ATOM 20045 C C . VAL A 1 92 ? -9.252 14.715 7.312 1.00 0.00 92 VAL A C 9
ATOM 20046 O O . VAL A 1 92 ? -9.765 14.935 8.409 1.00 0.00 92 VAL A O 9
ATOM 20059 N N . LEU A 1 93 ? -7.969 14.953 7.053 1.00 0.00 93 LEU A N 9
ATOM 20060 C CA . LEU A 1 93 ? -7.075 15.498 8.069 1.00 0.00 93 LEU A CA 9
ATOM 20061 C C . LEU A 1 93 ? -5.993 16.371 7.438 1.00 0.00 93 LEU A C 9
ATOM 20062 O O . LEU A 1 93 ? -5.588 16.148 6.297 1.00 0.00 93 LEU A O 9
ATOM 20078 N N . ASP A 1 94 ? -5.529 17.362 8.193 1.00 0.00 94 ASP A N 9
ATOM 20079 C CA . ASP A 1 94 ? -4.491 18.269 7.715 1.00 0.00 94 ASP A CA 9
ATOM 20080 C C . ASP A 1 94 ? -3.109 17.645 7.885 1.00 0.00 94 ASP A C 9
ATOM 20081 O O . ASP A 1 94 ? -2.756 17.182 8.969 1.00 0.00 94 ASP A O 9
ATOM 20090 N N . VAL A 1 95 ? -2.334 17.629 6.805 1.00 0.00 95 VAL A N 9
ATOM 20091 C CA . VAL A 1 95 ? -0.993 17.054 6.839 1.00 0.00 95 VAL A CA 9
ATOM 20092 C C . VAL A 1 95 ? -0.004 17.916 7.632 1.00 0.00 95 VAL A C 9
ATOM 20093 O O . VAL A 1 95 ? 0.909 17.381 8.260 1.00 0.00 95 VAL A O 9
ATOM 20106 N N . PRO A 1 96 ? -0.152 19.259 7.624 1.00 0.00 96 PRO A N 9
ATOM 20107 C CA . PRO A 1 96 ? 0.755 20.149 8.354 1.00 0.00 96 PRO A CA 9
ATOM 20108 C C . PRO A 1 96 ? 0.519 20.111 9.864 1.00 0.00 96 PRO A C 9
ATOM 20109 O O . PRO A 1 96 ? 0.272 21.143 10.489 1.00 0.00 96 PRO A O 9
ATOM 20120 N N . ALA A 1 97 ? 0.601 18.916 10.445 1.00 0.00 97 ALA A N 9
ATOM 20121 C CA . ALA A 1 97 ? 0.399 18.742 11.882 1.00 0.00 97 ALA A CA 9
ATOM 20122 C C . ALA A 1 97 ? 0.306 17.263 12.245 1.00 0.00 97 ALA A C 9
ATOM 20123 O O . ALA A 1 97 ? -0.728 16.794 12.720 1.00 0.00 97 ALA A O 9
ATOM 20130 N N . CYS A 1 98 ? 1.392 16.532 12.018 1.00 0.00 98 CYS A N 9
ATOM 20131 C CA . CYS A 1 98 ? 1.427 15.105 12.323 1.00 0.00 98 CYS A CA 9
ATOM 20132 C C . CYS A 1 98 ? 2.819 14.673 12.773 1.00 0.00 98 CYS A C 9
ATOM 20133 O O . CYS A 1 98 ? 3.787 15.420 12.638 1.00 0.00 98 CYS A O 9
ATOM 20141 N N . GLN A 1 99 ? 2.907 13.459 13.307 1.00 0.00 99 GLN A N 9
ATOM 20142 C CA . GLN A 1 99 ? 4.177 12.917 13.776 1.00 0.00 99 GLN A CA 9
ATOM 20143 C C . GLN A 1 99 ? 4.159 11.392 13.732 1.00 0.00 99 GLN A C 9
ATOM 20144 O O . GLN A 1 99 ? 3.616 10.742 14.624 1.00 0.00 99 GLN A O 9
ATOM 20158 N N . ILE A 1 100 ? 4.753 10.830 12.685 1.00 0.00 100 ILE A N 9
ATOM 20159 C CA . ILE A 1 100 ? 4.801 9.381 12.522 1.00 0.00 100 ILE A CA 9
ATOM 20160 C C . ILE A 1 100 ? 5.841 8.756 13.444 1.00 0.00 100 ILE A C 9
ATOM 20161 O O . ILE A 1 100 ? 6.762 9.429 13.908 1.00 0.00 100 ILE A O 9
ATOM 20177 N N . ALA A 1 101 ? 5.688 7.462 13.703 1.00 0.00 101 ALA A N 9
ATOM 20178 C CA . ALA A 1 101 ? 6.613 6.737 14.567 1.00 0.00 101 ALA A CA 9
ATOM 20179 C C . ALA A 1 101 ? 6.626 5.252 14.225 1.00 0.00 101 ALA A C 9
ATOM 20180 O O . ALA A 1 101 ? 5.872 4.466 14.798 1.00 0.00 101 ALA A O 9
ATOM 20187 N N . ILE A 1 102 ? 7.485 4.874 13.283 1.00 0.00 102 ILE A N 9
ATOM 20188 C CA . ILE A 1 102 ? 7.591 3.482 12.863 1.00 0.00 102 ILE A CA 9
ATOM 20189 C C . ILE A 1 102 ? 7.941 2.573 14.036 1.00 0.00 102 ILE A C 9
ATOM 20190 O O . ILE A 1 102 ? 8.519 3.011 15.031 1.00 0.00 102 ILE A O 9
ATOM 20206 N N . ARG A 1 103 ? 7.592 1.300 13.899 1.00 0.00 103 ARG A N 9
ATOM 20207 C CA . ARG A 1 103 ? 7.867 0.308 14.928 1.00 0.00 103 ARG A CA 9
ATOM 20208 C C . ARG A 1 103 ? 8.169 -1.043 14.286 1.00 0.00 103 ARG A C 9
ATOM 20209 O O . ARG A 1 103 ? 7.379 -1.543 13.485 1.00 0.00 103 ARG A O 9
ATOM 20230 N N . PRO A 1 104 ? 9.321 -1.652 14.614 1.00 0.00 104 PRO A N 9
ATOM 20231 C CA . PRO A 1 104 ? 9.714 -2.943 14.049 1.00 0.00 104 PRO A CA 9
ATOM 20232 C C . PRO A 1 104 ? 9.082 -4.129 14.778 1.00 0.00 104 PRO A C 9
ATOM 20233 O O . PRO A 1 104 ? 9.664 -5.212 14.835 1.00 0.00 104 PRO A O 9
ATOM 20244 N N . GLU A 1 105 ? 7.888 -3.921 15.331 1.00 0.00 105 GLU A N 9
ATOM 20245 C CA . GLU A 1 105 ? 7.183 -4.975 16.051 1.00 0.00 105 GLU A CA 9
ATOM 20246 C C . GLU A 1 105 ? 5.821 -4.481 16.530 1.00 0.00 105 GLU A C 9
ATOM 20247 O O . GLU A 1 105 ? 5.601 -4.296 17.728 1.00 0.00 105 GLU A O 9
ATOM 20259 N N . GLY A 1 106 ? 4.910 -4.267 15.587 1.00 0.00 106 GLY A N 9
ATOM 20260 C CA . GLY A 1 106 ? 3.581 -3.794 15.928 1.00 0.00 106 GLY A CA 9
ATOM 20261 C C . GLY A 1 106 ? 2.885 -4.682 16.942 1.00 0.00 106 GLY A C 9
ATOM 20262 O O . GLY A 1 106 ? 3.065 -4.517 18.148 1.00 0.00 106 GLY A O 9
ATOM 20266 N N . LYS A 1 107 ? 2.087 -5.624 16.451 1.00 0.00 107 LYS A N 9
ATOM 20267 C CA . LYS A 1 107 ? 1.359 -6.539 17.324 1.00 0.00 107 LYS A CA 9
ATOM 20268 C C . LYS A 1 107 ? 0.619 -7.597 16.509 1.00 0.00 107 LYS A C 9
ATOM 20269 O O . LYS A 1 107 ? 0.520 -7.497 15.287 1.00 0.00 107 LYS A O 9
ATOM 20288 N N . ASN A 1 108 ? 0.097 -8.608 17.201 1.00 0.00 108 ASN A N 9
ATOM 20289 C CA . ASN A 1 108 ? -0.639 -9.684 16.547 1.00 0.00 108 ASN A CA 9
ATOM 20290 C C . ASN A 1 108 ? 0.252 -10.438 15.563 1.00 0.00 108 ASN A C 9
ATOM 20291 O O . ASN A 1 108 ? 0.801 -11.491 15.892 1.00 0.00 108 ASN A O 9
ATOM 20302 N N . ASN A 1 109 ? 0.391 -9.896 14.358 1.00 0.00 109 ASN A N 9
ATOM 20303 C CA . ASN A 1 109 ? 1.216 -10.519 13.330 1.00 0.00 109 ASN A CA 9
ATOM 20304 C C . ASN A 1 109 ? 1.732 -9.480 12.342 1.00 0.00 109 ASN A C 9
ATOM 20305 O O . ASN A 1 109 ? 1.924 -9.772 11.161 1.00 0.00 109 ASN A O 9
ATOM 20316 N N . ARG A 1 110 ? 1.956 -8.265 12.832 1.00 0.00 110 ARG A N 9
ATOM 20317 C CA . ARG A 1 110 ? 2.453 -7.181 11.991 1.00 0.00 110 ARG A CA 9
ATOM 20318 C C . ARG A 1 110 ? 3.818 -6.703 12.473 1.00 0.00 110 ARG A C 9
ATOM 20319 O O . ARG A 1 110 ? 3.913 -5.801 13.305 1.00 0.00 110 ARG A O 9
ATOM 20340 N N . LEU A 1 111 ? 4.873 -7.312 11.943 1.00 0.00 111 LEU A N 9
ATOM 20341 C CA . LEU A 1 111 ? 6.234 -6.950 12.319 1.00 0.00 111 LEU A CA 9
ATOM 20342 C C . LEU A 1 111 ? 6.537 -5.505 11.934 1.00 0.00 111 LEU A C 9
ATOM 20343 O O . LEU A 1 111 ? 7.325 -4.829 12.597 1.00 0.00 111 LEU A O 9
ATOM 20359 N N . PHE A 1 112 ? 5.911 -5.038 10.860 1.00 0.00 112 PHE A N 9
ATOM 20360 C CA . PHE A 1 112 ? 6.115 -3.674 10.389 1.00 0.00 112 PHE A CA 9
ATOM 20361 C C . PHE A 1 112 ? 4.871 -2.823 10.621 1.00 0.00 112 PHE A C 9
ATOM 20362 O O . PHE A 1 112 ? 3.874 -2.955 9.910 1.00 0.00 112 PHE A O 9
ATOM 20379 N N . VAL A 1 113 ? 4.938 -1.951 11.621 1.00 0.00 113 VAL A N 9
ATOM 20380 C CA . VAL A 1 113 ? 3.821 -1.075 11.950 1.00 0.00 113 VAL A CA 9
ATOM 20381 C C . VAL A 1 113 ? 4.317 0.287 12.425 1.00 0.00 113 VAL A C 9
ATOM 20382 O O . VAL A 1 113 ? 5.287 0.377 13.177 1.00 0.00 113 VAL A O 9
ATOM 20395 N N . PHE A 1 114 ? 3.647 1.345 11.979 1.00 0.00 114 PHE A N 9
ATOM 20396 C CA . PHE A 1 114 ? 4.022 2.701 12.361 1.00 0.00 114 PHE A CA 9
ATOM 20397 C C . PHE A 1 114 ? 2.853 3.424 13.020 1.00 0.00 114 PHE A C 9
ATOM 20398 O O . PHE A 1 114 ? 1.727 3.388 12.521 1.00 0.00 114 PHE A O 9
ATOM 20415 N N . SER A 1 115 ? 3.128 4.081 14.142 1.00 0.00 115 SER A N 9
ATOM 20416 C CA . SER A 1 115 ? 2.100 4.813 14.871 1.00 0.00 115 SER A CA 9
ATOM 20417 C C . SER A 1 115 ? 2.230 6.315 14.636 1.00 0.00 115 SER A C 9
ATOM 20418 O O . SER A 1 115 ? 3.310 6.884 14.782 1.00 0.00 115 SER A O 9
ATOM 20426 N N . ILE A 1 116 ? 1.120 6.949 14.270 1.00 0.00 116 ILE A N 9
ATOM 20427 C CA . ILE A 1 116 ? 1.108 8.384 14.015 1.00 0.00 116 ILE A CA 9
ATOM 20428 C C . ILE A 1 116 ? 0.603 9.152 15.233 1.00 0.00 116 ILE A C 9
ATOM 20429 O O . ILE A 1 116 ? -0.069 8.590 16.098 1.00 0.00 116 ILE A O 9
ATOM 20445 N N . SER A 1 117 ? 0.931 10.439 15.293 1.00 0.00 117 SER A N 9
ATOM 20446 C CA . SER A 1 117 ? 0.508 11.282 16.407 1.00 0.00 117 SER A CA 9
ATOM 20447 C C . SER A 1 117 ? 0.490 12.754 16.002 1.00 0.00 117 SER A C 9
ATOM 20448 O O . SER A 1 117 ? 0.889 13.108 14.892 1.00 0.00 117 SER A O 9
ATOM 20456 N N . MET A 1 118 ? 0.025 13.605 16.910 1.00 0.00 118 MET A N 9
ATOM 20457 C CA . MET A 1 118 ? -0.046 15.039 16.647 1.00 0.00 118 MET A CA 9
ATOM 20458 C C . MET A 1 118 ? 0.407 15.838 17.868 1.00 0.00 118 MET A C 9
ATOM 20459 O O . MET A 1 118 ? -0.396 16.155 18.745 1.00 0.00 118 MET A O 9
ATOM 20473 N N . PRO A 1 119 ? 1.708 16.172 17.944 1.00 0.00 119 PRO A N 9
ATOM 20474 C CA . PRO A 1 119 ? 2.264 16.933 19.066 1.00 0.00 119 PRO A CA 9
ATOM 20475 C C . PRO A 1 119 ? 1.929 18.421 18.996 1.00 0.00 119 PRO A C 9
ATOM 20476 O O . PRO A 1 119 ? 2.296 19.189 19.886 1.00 0.00 119 PRO A O 9
ATOM 20487 N N . SER A 1 120 ? 1.234 18.829 17.936 1.00 0.00 120 SER A N 9
ATOM 20488 C CA . SER A 1 120 ? 0.863 20.228 17.761 1.00 0.00 120 SER A CA 9
ATOM 20489 C C . SER A 1 120 ? -0.637 20.433 17.965 1.00 0.00 120 SER A C 9
ATOM 20490 O O . SER A 1 120 ? -1.240 21.311 17.350 1.00 0.00 120 SER A O 9
ATOM 20498 N N . VAL A 1 121 ? -1.231 19.620 18.833 1.00 0.00 121 VAL A N 9
ATOM 20499 C CA . VAL A 1 121 ? -2.659 19.720 19.115 1.00 0.00 121 VAL A CA 9
ATOM 20500 C C . VAL A 1 121 ? -2.993 19.090 20.468 1.00 0.00 121 VAL A C 9
ATOM 20501 O O . VAL A 1 121 ? -3.100 19.789 21.477 1.00 0.00 121 VAL A O 9
ATOM 20514 N N . ALA A 1 122 ? -3.158 17.774 20.482 1.00 0.00 122 ALA A N 9
ATOM 20515 C CA . ALA A 1 122 ? -3.481 17.057 21.709 1.00 0.00 122 ALA A CA 9
ATOM 20516 C C . ALA A 1 122 ? -2.839 15.673 21.721 1.00 0.00 122 ALA A C 9
ATOM 20517 O O . ALA A 1 122 ? -1.943 15.388 20.927 1.00 0.00 122 ALA A O 9
ATOM 20524 N N . GLN A 1 123 ? -3.304 14.817 22.625 1.00 0.00 123 GLN A N 9
ATOM 20525 C CA . GLN A 1 123 ? -2.775 13.462 22.740 1.00 0.00 123 GLN A CA 9
ATOM 20526 C C . GLN A 1 123 ? -3.470 12.523 21.758 1.00 0.00 123 GLN A C 9
ATOM 20527 O O . GLN A 1 123 ? -4.048 11.511 22.155 1.00 0.00 123 GLN A O 9
ATOM 20541 N N . TRP A 1 124 ? -3.407 12.865 20.474 1.00 0.00 124 TRP A N 9
ATOM 20542 C CA . TRP A 1 124 ? -4.028 12.050 19.435 1.00 0.00 124 TRP A CA 9
ATOM 20543 C C . TRP A 1 124 ? -2.981 11.220 18.700 1.00 0.00 124 TRP A C 9
ATOM 20544 O O . TRP A 1 124 ? -2.084 11.765 18.057 1.00 0.00 124 TRP A O 9
ATOM 20565 N N . SER A 1 125 ? -3.103 9.902 18.798 1.00 0.00 125 SER A N 9
ATOM 20566 C CA . SER A 1 125 ? -2.166 8.998 18.141 1.00 0.00 125 SER A CA 9
ATOM 20567 C C . SER A 1 125 ? -2.887 7.769 17.597 1.00 0.00 125 SER A C 9
ATOM 20568 O O . SER A 1 125 ? -3.772 7.215 18.252 1.00 0.00 125 SER A O 9
ATOM 20576 N N . LEU A 1 126 ? -2.504 7.348 16.396 1.00 0.00 126 LEU A N 9
ATOM 20577 C CA . LEU A 1 126 ? -3.114 6.186 15.763 1.00 0.00 126 LEU A CA 9
ATOM 20578 C C . LEU A 1 126 ? -2.050 5.188 15.317 1.00 0.00 126 LEU A C 9
ATOM 20579 O O . LEU A 1 126 ? -0.857 5.489 15.340 1.00 0.00 126 LEU A O 9
ATOM 20595 N N . ASP A 1 127 ? -2.490 4.002 14.913 1.00 0.00 127 ASP A N 9
ATOM 20596 C CA . ASP A 1 127 ? -1.573 2.961 14.462 1.00 0.00 127 ASP A CA 9
ATOM 20597 C C . ASP A 1 127 ? -1.927 2.495 13.053 1.00 0.00 127 ASP A C 9
ATOM 20598 O O . ASP A 1 127 ? -3.078 2.167 12.766 1.00 0.00 127 ASP A O 9
ATOM 20607 N N . VAL A 1 128 ? -0.927 2.468 12.179 1.00 0.00 128 VAL A N 9
ATOM 20608 C CA . VAL A 1 128 ? -1.128 2.040 10.798 1.00 0.00 128 VAL A CA 9
ATOM 20609 C C . VAL A 1 128 ? 0.051 1.208 10.309 1.00 0.00 128 VAL A C 9
ATOM 20610 O O . VAL A 1 128 ? 1.146 1.278 10.868 1.00 0.00 128 VAL A O 9
ATOM 20623 N N . ALA A 1 129 ? -0.174 0.422 9.261 1.00 0.00 129 ALA A N 9
ATOM 20624 C CA . ALA A 1 129 ? 0.875 -0.423 8.703 1.00 0.00 129 ALA A CA 9
ATOM 20625 C C . ALA A 1 129 ? 0.550 -0.833 7.271 1.00 0.00 129 ALA A C 9
ATOM 20626 O O . ALA A 1 129 ? -0.616 -0.982 6.905 1.00 0.00 129 ALA A O 9
ATOM 20633 N N . ALA A 1 130 ? 1.590 -1.018 6.465 1.00 0.00 130 ALA A N 9
ATOM 20634 C CA . ALA A 1 130 ? 1.420 -1.416 5.073 1.00 0.00 130 ALA A CA 9
ATOM 20635 C C . ALA A 1 130 ? 1.950 -2.827 4.841 1.00 0.00 130 ALA A C 9
ATOM 20636 O O . ALA A 1 130 ? 3.032 -3.178 5.313 1.00 0.00 130 ALA A O 9
ATOM 20643 N N . ASP A 1 131 ? 1.184 -3.635 4.113 1.00 0.00 131 ASP A N 9
ATOM 20644 C CA . ASP A 1 131 ? 1.579 -5.010 3.822 1.00 0.00 131 ASP A CA 9
ATOM 20645 C C . ASP A 1 131 ? 2.983 -5.060 3.226 1.00 0.00 131 ASP A C 9
ATOM 20646 O O . ASP A 1 131 ? 3.747 -5.988 3.489 1.00 0.00 131 ASP A O 9
ATOM 20655 N N . SER A 1 132 ? 3.313 -4.053 2.427 1.00 0.00 132 SER A N 9
ATOM 20656 C CA . SER A 1 132 ? 4.623 -3.974 1.794 1.00 0.00 132 SER A CA 9
ATOM 20657 C C . SER A 1 132 ? 5.587 -3.155 2.644 1.00 0.00 132 SER A C 9
ATOM 20658 O O . SER A 1 132 ? 5.417 -1.946 2.800 1.00 0.00 132 SER A O 9
ATOM 20666 N N . GLN A 1 133 ? 6.602 -3.822 3.187 1.00 0.00 133 GLN A N 9
ATOM 20667 C CA . GLN A 1 133 ? 7.597 -3.153 4.017 1.00 0.00 133 GLN A CA 9
ATOM 20668 C C . GLN A 1 133 ? 8.108 -1.890 3.334 1.00 0.00 133 GLN A C 9
ATOM 20669 O O . GLN A 1 133 ? 8.519 -0.935 3.993 1.00 0.00 133 GLN A O 9
ATOM 20683 N N . GLU A 1 134 ? 8.069 -1.892 2.004 1.00 0.00 134 GLU A N 9
ATOM 20684 C CA . GLU A 1 134 ? 8.519 -0.742 1.229 1.00 0.00 134 GLU A CA 9
ATOM 20685 C C . GLU A 1 134 ? 7.468 0.356 1.254 1.00 0.00 134 GLU A C 9
ATOM 20686 O O . GLU A 1 134 ? 7.784 1.531 1.440 1.00 0.00 134 GLU A O 9
ATOM 20698 N N . GLU A 1 135 ? 6.214 -0.037 1.079 1.00 0.00 135 GLU A N 9
ATOM 20699 C CA . GLU A 1 135 ? 5.108 0.910 1.093 1.00 0.00 135 GLU A CA 9
ATOM 20700 C C . GLU A 1 135 ? 4.959 1.523 2.482 1.00 0.00 135 GLU A C 9
ATOM 20701 O O . GLU A 1 135 ? 4.551 2.676 2.623 1.00 0.00 135 GLU A O 9
ATOM 20713 N N . LEU A 1 136 ? 5.304 0.743 3.503 1.00 0.00 136 LEU A N 9
ATOM 20714 C CA . LEU A 1 136 ? 5.220 1.208 4.882 1.00 0.00 136 LEU A CA 9
ATOM 20715 C C . LEU A 1 136 ? 6.279 2.268 5.152 1.00 0.00 136 LEU A C 9
ATOM 20716 O O . LEU A 1 136 ? 5.981 3.348 5.664 1.00 0.00 136 LEU A O 9
ATOM 20732 N N . GLN A 1 137 ? 7.517 1.954 4.795 1.00 0.00 137 GLN A N 9
ATOM 20733 C CA . GLN A 1 137 ? 8.624 2.881 4.990 1.00 0.00 137 GLN A CA 9
ATOM 20734 C C . GLN A 1 137 ? 8.469 4.086 4.074 1.00 0.00 137 GLN A C 9
ATOM 20735 O O . GLN A 1 137 ? 8.787 5.214 4.453 1.00 0.00 137 GLN A O 9
ATOM 20749 N N . ASP A 1 138 ? 7.969 3.840 2.869 1.00 0.00 138 ASP A N 9
ATOM 20750 C CA . ASP A 1 138 ? 7.759 4.906 1.900 1.00 0.00 138 ASP A CA 9
ATOM 20751 C C . ASP A 1 138 ? 6.598 5.795 2.331 1.00 0.00 138 ASP A C 9
ATOM 20752 O O . ASP A 1 138 ? 6.563 6.983 2.011 1.00 0.00 138 ASP A O 9
ATOM 20761 N N . TRP A 1 139 ? 5.652 5.213 3.065 1.00 0.00 139 TRP A N 9
ATOM 20762 C CA . TRP A 1 139 ? 4.497 5.959 3.543 1.00 0.00 139 TRP A CA 9
ATOM 20763 C C . TRP A 1 139 ? 4.913 6.959 4.612 1.00 0.00 139 TRP A C 9
ATOM 20764 O O . TRP A 1 139 ? 4.513 8.123 4.581 1.00 0.00 139 TRP A O 9
ATOM 20785 N N . VAL A 1 140 ? 5.721 6.495 5.556 1.00 0.00 140 VAL A N 9
ATOM 20786 C CA . VAL A 1 140 ? 6.197 7.346 6.639 1.00 0.00 140 VAL A CA 9
ATOM 20787 C C . VAL A 1 140 ? 7.056 8.480 6.096 1.00 0.00 140 VAL A C 9
ATOM 20788 O O . VAL A 1 140 ? 6.938 9.628 6.528 1.00 0.00 140 VAL A O 9
ATOM 20801 N N . LYS A 1 141 ? 7.917 8.150 5.143 1.00 0.00 141 LYS A N 9
ATOM 20802 C CA . LYS A 1 141 ? 8.796 9.139 4.535 1.00 0.00 141 LYS A CA 9
ATOM 20803 C C . LYS A 1 141 ? 7.989 10.201 3.799 1.00 0.00 141 LYS A C 9
ATOM 20804 O O . LYS A 1 141 ? 8.343 11.380 3.808 1.00 0.00 141 LYS A O 9
ATOM 20823 N N . LYS A 1 142 ? 6.897 9.778 3.170 1.00 0.00 142 LYS A N 9
ATOM 20824 C CA . LYS A 1 142 ? 6.040 10.703 2.441 1.00 0.00 142 LYS A CA 9
ATOM 20825 C C . LYS A 1 142 ? 5.384 11.683 3.401 1.00 0.00 142 LYS A C 9
ATOM 20826 O O . LYS A 1 142 ? 5.534 12.897 3.258 1.00 0.00 142 LYS A O 9
ATOM 20845 N N . ILE A 1 143 ? 4.678 11.155 4.397 1.00 0.00 143 ILE A N 9
ATOM 20846 C CA . ILE A 1 143 ? 4.029 12.001 5.389 1.00 0.00 143 ILE A CA 9
ATOM 20847 C C . ILE A 1 143 ? 5.035 12.988 5.964 1.00 0.00 143 ILE A C 9
ATOM 20848 O O . ILE A 1 143 ? 4.690 14.116 6.319 1.00 0.00 143 ILE A O 9
ATOM 20864 N N . ARG A 1 144 ? 6.293 12.555 6.035 1.00 0.00 144 ARG A N 9
ATOM 20865 C CA . ARG A 1 144 ? 7.363 13.396 6.546 1.00 0.00 144 ARG A CA 9
ATOM 20866 C C . ARG A 1 144 ? 7.849 14.358 5.467 1.00 0.00 144 ARG A C 9
ATOM 20867 O O . ARG A 1 144 ? 8.321 15.454 5.769 1.00 0.00 144 ARG A O 9
ATOM 20888 N N . GLU A 1 145 ? 7.725 13.946 4.204 1.00 0.00 145 GLU A N 9
ATOM 20889 C CA . GLU A 1 145 ? 8.149 14.784 3.090 1.00 0.00 145 GLU A CA 9
ATOM 20890 C C . GLU A 1 145 ? 7.185 15.948 2.895 1.00 0.00 145 GLU A C 9
ATOM 20891 O O . GLU A 1 145 ? 7.602 17.074 2.621 1.00 0.00 145 GLU A O 9
ATOM 20903 N N . VAL A 1 146 ? 5.897 15.672 3.052 1.00 0.00 146 VAL A N 9
ATOM 20904 C CA . VAL A 1 146 ? 4.876 16.701 2.908 1.00 0.00 146 VAL A CA 9
ATOM 20905 C C . VAL A 1 146 ? 4.816 17.556 4.164 1.00 0.00 146 VAL A C 9
ATOM 20906 O O . VAL A 1 146 ? 4.543 18.754 4.104 1.00 0.00 146 VAL A O 9
ATOM 20919 N N . ALA A 1 147 ? 5.090 16.928 5.302 1.00 0.00 147 ALA A N 9
ATOM 20920 C CA . ALA A 1 147 ? 5.085 17.624 6.579 1.00 0.00 147 ALA A CA 9
ATOM 20921 C C . ALA A 1 147 ? 6.309 18.520 6.700 1.00 0.00 147 ALA A C 9
ATOM 20922 O O . ALA A 1 147 ? 6.248 19.601 7.288 1.00 0.00 147 ALA A O 9
ATOM 20929 N N . GLN A 1 148 ? 7.421 18.068 6.128 1.00 0.00 148 GLN A N 9
ATOM 20930 C CA . GLN A 1 148 ? 8.661 18.832 6.163 1.00 0.00 148 GLN A CA 9
ATOM 20931 C C . GLN A 1 148 ? 8.583 20.035 5.226 1.00 0.00 148 GLN A C 9
ATOM 20932 O O . GLN A 1 148 ? 9.420 20.937 5.287 1.00 0.00 148 GLN A O 9
ATOM 20946 N N . THR A 1 149 ? 7.573 20.046 4.357 1.00 0.00 149 THR A N 9
ATOM 20947 C CA . THR A 1 149 ? 7.390 21.141 3.412 1.00 0.00 149 THR A CA 9
ATOM 20948 C C . THR A 1 149 ? 6.011 21.779 3.568 1.00 0.00 149 THR A C 9
ATOM 20949 O O . THR A 1 149 ? 5.528 22.460 2.662 1.00 0.00 149 THR A O 9
ATOM 20960 N N . ALA A 1 150 ? 5.380 21.555 4.717 1.00 0.00 150 ALA A N 9
ATOM 20961 C CA . ALA A 1 150 ? 4.060 22.111 4.985 1.00 0.00 150 ALA A CA 9
ATOM 20962 C C . ALA A 1 150 ? 3.917 22.504 6.451 1.00 0.00 150 ALA A C 9
ATOM 20963 O O . ALA A 1 150 ? 4.030 21.611 7.316 1.00 0.00 150 ALA A O 9
ATOM 20971 N N . SER A 1 1 ? -3.268 14.408 -4.057 1.00 0.00 1 SER A N 10
ATOM 20972 C CA . SER A 1 1 ? -3.143 12.945 -3.823 1.00 0.00 1 SER A CA 10
ATOM 20973 C C . SER A 1 1 ? -1.743 12.447 -4.169 1.00 0.00 1 SER A C 10
ATOM 20974 O O . SER A 1 1 ? -1.480 12.045 -5.302 1.00 0.00 1 SER A O 10
ATOM 20984 N N . ILE A 1 2 ? -0.852 12.475 -3.184 1.00 0.00 2 ILE A N 10
ATOM 20985 C CA . ILE A 1 2 ? 0.519 12.024 -3.382 1.00 0.00 2 ILE A CA 10
ATOM 20986 C C . ILE A 1 2 ? 0.595 10.503 -3.386 1.00 0.00 2 ILE A C 10
ATOM 20987 O O . ILE A 1 2 ? 1.387 9.911 -4.118 1.00 0.00 2 ILE A O 10
ATOM 21003 N N . LYS A 1 3 ? -0.236 9.877 -2.560 1.00 0.00 3 LYS A N 10
ATOM 21004 C CA . LYS A 1 3 ? -0.264 8.423 -2.461 1.00 0.00 3 LYS A CA 10
ATOM 21005 C C . LYS A 1 3 ? -1.599 7.942 -1.902 1.00 0.00 3 LYS A C 10
ATOM 21006 O O . LYS A 1 3 ? -2.247 8.646 -1.127 1.00 0.00 3 LYS A O 10
ATOM 21025 N N . ASN A 1 4 ? -2.006 6.742 -2.301 1.00 0.00 4 ASN A N 10
ATOM 21026 C CA . ASN A 1 4 ? -3.264 6.171 -1.838 1.00 0.00 4 ASN A CA 10
ATOM 21027 C C . ASN A 1 4 ? -3.254 4.653 -1.973 1.00 0.00 4 ASN A C 10
ATOM 21028 O O . ASN A 1 4 ? -2.794 4.110 -2.978 1.00 0.00 4 ASN A O 10
ATOM 21039 N N . GLY A 1 5 ? -3.768 3.972 -0.954 1.00 0.00 5 GLY A N 10
ATOM 21040 C CA . GLY A 1 5 ? -3.809 2.522 -0.975 1.00 0.00 5 GLY A CA 10
ATOM 21041 C C . GLY A 1 5 ? -4.641 1.949 0.155 1.00 0.00 5 GLY A C 10
ATOM 21042 O O . GLY A 1 5 ? -5.178 2.693 0.977 1.00 0.00 5 GLY A O 10
ATOM 21046 N N . IL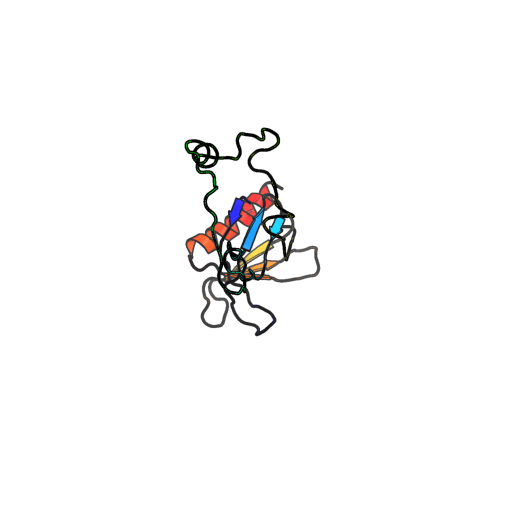E A 1 6 ? -4.747 0.627 0.198 1.00 0.00 6 ILE A N 10
ATOM 21047 C CA . ILE A 1 6 ? -5.518 -0.044 1.237 1.00 0.00 6 ILE A CA 10
ATOM 21048 C C . ILE A 1 6 ? -4.630 -0.436 2.413 1.00 0.00 6 ILE A C 10
ATOM 21049 O O . ILE A 1 6 ? -4.227 -1.592 2.544 1.00 0.00 6 ILE A O 10
ATOM 21065 N N . LEU A 1 7 ? -4.328 0.535 3.269 1.00 0.00 7 LEU A N 10
ATOM 21066 C CA . LEU A 1 7 ? -3.488 0.293 4.435 1.00 0.00 7 LEU A CA 10
ATOM 21067 C C . LEU A 1 7 ? -4.278 -0.409 5.536 1.00 0.00 7 LEU A C 10
ATOM 21068 O O . LEU A 1 7 ? -5.508 -0.433 5.511 1.00 0.00 7 LEU A O 10
ATOM 21084 N N . TYR A 1 8 ? -3.563 -0.981 6.499 1.00 0.00 8 TYR A N 10
ATOM 21085 C CA . TYR A 1 8 ? -4.198 -1.685 7.606 1.00 0.00 8 TYR A CA 10
ATOM 21086 C C . TYR A 1 8 ? -4.241 -0.813 8.857 1.00 0.00 8 TYR A C 10
ATOM 21087 O O . TYR A 1 8 ? -3.305 -0.064 9.138 1.00 0.00 8 TYR A O 10
ATOM 21105 N N . LEU A 1 9 ? -5.336 -0.916 9.604 1.00 0.00 9 LEU A N 10
ATOM 21106 C CA . LEU A 1 9 ? -5.505 -0.139 10.826 1.00 0.00 9 LEU A CA 10
ATOM 21107 C C . LEU A 1 9 ? -6.342 -0.908 11.845 1.00 0.00 9 LEU A C 10
ATOM 21108 O O . LEU A 1 9 ? -7.559 -1.027 11.699 1.00 0.00 9 LEU A O 10
ATOM 21124 N N . GLU A 1 10 ? -5.682 -1.429 12.874 1.00 0.00 10 GLU A N 10
ATOM 21125 C CA . GLU A 1 10 ? -6.366 -2.188 13.914 1.00 0.00 10 GLU A CA 10
ATOM 21126 C C . GLU A 1 10 ? -7.394 -1.326 14.637 1.00 0.00 10 GLU A C 10
ATOM 21127 O O . GLU A 1 10 ? -7.055 -0.299 15.226 1.00 0.00 10 GLU A O 10
ATOM 21139 N N . ASP A 1 11 ? -8.652 -1.752 14.592 1.00 0.00 11 ASP A N 10
ATOM 21140 C CA . ASP A 1 11 ? -9.729 -1.022 15.248 1.00 0.00 11 ASP A CA 10
ATOM 21141 C C . ASP A 1 11 ? -9.767 -1.351 16.740 1.00 0.00 11 ASP A C 10
ATOM 21142 O O . ASP A 1 11 ? -9.770 -2.522 17.121 1.00 0.00 11 ASP A O 10
ATOM 21151 N N . PRO A 1 12 ? -9.791 -0.325 17.609 1.00 0.00 12 PRO A N 10
ATOM 21152 C CA . PRO A 1 12 ? -9.824 -0.526 19.061 1.00 0.00 12 PRO A CA 10
ATOM 21153 C C . PRO A 1 12 ? -11.147 -1.118 19.544 1.00 0.00 12 PRO A C 10
ATOM 21154 O O . PRO A 1 12 ? -11.268 -1.517 20.703 1.00 0.00 12 PRO A O 10
ATOM 21165 N N . VAL A 1 13 ? -12.134 -1.178 18.654 1.00 0.00 13 VAL A N 10
ATOM 21166 C CA . VAL A 1 13 ? -13.437 -1.729 19.003 1.00 0.00 13 VAL A CA 10
ATOM 21167 C C . VAL A 1 13 ? -13.319 -3.206 19.346 1.00 0.00 13 VAL A C 10
ATOM 21168 O O . VAL A 1 13 ? -13.955 -3.694 20.280 1.00 0.00 13 VAL A O 10
ATOM 21181 N N . ASN A 1 14 ? -12.497 -3.914 18.581 1.00 0.00 14 ASN A N 10
ATOM 21182 C CA . ASN A 1 14 ? -12.283 -5.339 18.797 1.00 0.00 14 ASN A CA 10
ATOM 21183 C C . ASN A 1 14 ? -10.824 -5.726 18.554 1.00 0.00 14 ASN A C 10
ATOM 21184 O O . ASN A 1 14 ? -10.497 -6.908 18.458 1.00 0.00 14 ASN A O 10
ATOM 21195 N N . HIS A 1 15 ? -9.948 -4.725 18.456 1.00 0.00 15 HIS A N 10
ATOM 21196 C CA . HIS A 1 15 ? -8.527 -4.968 18.228 1.00 0.00 15 HIS A CA 10
ATOM 21197 C C . HIS A 1 15 ? -8.314 -5.918 17.049 1.00 0.00 15 HIS A C 10
ATOM 21198 O O . HIS A 1 15 ? -8.070 -7.110 17.239 1.00 0.00 15 HIS A O 10
ATOM 21213 N N . GLU A 1 16 ? -8.410 -5.385 15.835 1.00 0.00 16 GLU A N 10
ATOM 21214 C CA . GLU A 1 16 ? -8.226 -6.190 14.633 1.00 0.00 16 GLU A CA 10
ATOM 21215 C C . GLU A 1 16 ? -7.969 -5.306 13.416 1.00 0.00 16 GLU A C 10
ATOM 21216 O O . GLU A 1 16 ? -8.669 -4.320 13.192 1.00 0.00 16 GLU A O 10
ATOM 21228 N N . TRP A 1 17 ? -6.959 -5.671 12.633 1.00 0.00 17 TRP A N 10
ATOM 21229 C CA . TRP A 1 17 ? -6.605 -4.914 11.436 1.00 0.00 17 TRP A CA 10
ATOM 21230 C C . TRP A 1 17 ? -7.695 -5.033 10.376 1.00 0.00 17 TRP A C 10
ATOM 21231 O O . TRP A 1 17 ? -8.232 -6.116 10.144 1.00 0.00 17 TRP A O 10
ATOM 21252 N N . TYR A 1 18 ? -8.016 -3.913 9.735 1.00 0.00 18 TYR A N 10
ATOM 21253 C CA . TYR A 1 18 ? -9.041 -3.894 8.699 1.00 0.00 18 TYR A CA 10
ATOM 21254 C C . TYR A 1 18 ? -8.595 -3.048 7.507 1.00 0.00 18 TYR A C 10
ATOM 21255 O O . TYR A 1 18 ? -8.118 -1.926 7.679 1.00 0.00 18 TYR A O 10
ATOM 21273 N N . PRO A 1 19 ? -8.743 -3.573 6.276 1.00 0.00 19 PRO A N 10
ATOM 21274 C CA . PRO A 1 19 ? -8.349 -2.851 5.060 1.00 0.00 19 PRO A CA 10
ATOM 21275 C C . PRO A 1 19 ? -8.994 -1.472 4.973 1.00 0.00 19 PRO A C 10
ATOM 21276 O O . PRO A 1 19 ? -10.213 -1.337 5.082 1.00 0.00 19 PRO A O 10
ATOM 21287 N N . HIS A 1 20 ? -8.168 -0.450 4.774 1.00 0.00 20 HIS A N 10
ATOM 21288 C CA . HIS A 1 20 ? -8.658 0.920 4.671 1.00 0.00 20 HIS A CA 10
ATOM 21289 C C . HIS A 1 20 ? -7.990 1.650 3.511 1.00 0.00 20 HIS A C 10
ATOM 21290 O O . HIS A 1 20 ? -6.765 1.764 3.459 1.00 0.00 20 HIS A O 10
ATOM 21305 N N . TYR A 1 21 ? -8.803 2.144 2.582 1.00 0.00 21 TYR A N 10
ATOM 21306 C CA . TYR A 1 21 ? -8.290 2.864 1.422 1.00 0.00 21 TYR A CA 10
ATOM 21307 C C . TYR A 1 21 ? -7.954 4.309 1.782 1.00 0.00 21 TYR A C 10
ATOM 21308 O O . TYR A 1 21 ? -8.771 5.211 1.595 1.00 0.00 21 TYR A O 10
ATOM 21326 N N . PHE A 1 22 ? -6.748 4.518 2.298 1.00 0.00 22 PHE A N 10
ATOM 21327 C CA . PHE A 1 22 ? -6.302 5.852 2.682 1.00 0.00 22 PHE A CA 10
ATOM 21328 C C . PHE A 1 22 ? -5.849 6.646 1.461 1.00 0.00 22 PHE A C 10
ATOM 21329 O O . PHE A 1 22 ? -5.497 6.070 0.432 1.00 0.00 22 PHE A O 10
ATOM 21346 N N . VAL A 1 23 ? -5.863 7.971 1.579 1.00 0.00 23 VAL A N 10
ATOM 21347 C CA . VAL A 1 23 ? -5.455 8.838 0.480 1.00 0.00 23 VAL A CA 10
ATOM 21348 C C . VAL A 1 23 ? -4.703 10.064 0.988 1.00 0.00 23 VAL A C 10
ATOM 21349 O O . VAL A 1 23 ? -5.305 10.998 1.517 1.00 0.00 23 VAL A O 10
ATOM 21362 N N . LEU A 1 24 ? -3.385 10.054 0.820 1.00 0.00 24 LEU A N 10
ATOM 21363 C CA . LEU A 1 24 ? -2.549 11.167 1.257 1.00 0.00 24 LEU A CA 10
ATOM 21364 C C . LEU A 1 24 ? -2.468 12.239 0.174 1.00 0.00 24 LEU A C 10
ATOM 21365 O O . LEU A 1 24 ? -1.971 11.987 -0.924 1.00 0.00 24 LEU A O 10
ATOM 21381 N N . THR A 1 25 ? -2.964 13.433 0.490 1.00 0.00 25 THR A N 10
ATOM 21382 C CA . THR A 1 25 ? -2.955 14.542 -0.457 1.00 0.00 25 THR A CA 10
ATOM 21383 C C . THR A 1 25 ? -1.800 15.500 -0.178 1.00 0.00 25 THR A C 10
ATOM 21384 O O . THR A 1 25 ? -1.269 15.547 0.933 1.00 0.00 25 THR A O 10
ATOM 21395 N N . SER A 1 26 ? -1.418 16.261 -1.201 1.00 0.00 26 SER A N 10
ATOM 21396 C CA . SER A 1 26 ? -0.324 17.225 -1.094 1.00 0.00 26 SER A CA 10
ATOM 21397 C C . SER A 1 26 ? -0.409 18.040 0.195 1.00 0.00 26 SER A C 10
ATOM 21398 O O . SER A 1 26 ? 0.614 18.420 0.766 1.00 0.00 26 SER A O 10
ATOM 21406 N N . SER A 1 27 ? -1.628 18.314 0.648 1.00 0.00 27 SER A N 10
ATOM 21407 C CA . SER A 1 27 ? -1.825 19.089 1.866 1.00 0.00 27 SER A CA 10
ATOM 21408 C C . SER A 1 27 ? -3.031 18.589 2.655 1.00 0.00 27 SER A C 10
ATOM 21409 O O . SER A 1 27 ? -3.858 19.379 3.110 1.00 0.00 27 SER A O 10
ATOM 21417 N N . LYS A 1 28 ? -3.127 17.272 2.820 1.00 0.00 28 LYS A N 10
ATOM 21418 C CA . LYS A 1 28 ? -4.236 16.678 3.561 1.00 0.00 28 LYS A CA 10
ATOM 21419 C C . LYS A 1 28 ? -4.126 15.158 3.592 1.00 0.00 28 LYS A C 10
ATOM 21420 O O . LYS A 1 28 ? -3.329 14.567 2.866 1.00 0.00 28 LYS A O 10
ATOM 21439 N N . ILE A 1 29 ? -4.935 14.533 4.442 1.00 0.00 29 ILE A N 10
ATOM 21440 C CA . ILE A 1 29 ? -4.939 13.080 4.575 1.00 0.00 29 ILE A CA 10
ATOM 21441 C C . ILE A 1 29 ? -6.362 12.553 4.720 1.00 0.00 29 ILE A C 10
ATOM 21442 O O . ILE A 1 29 ? -6.986 12.707 5.771 1.00 0.00 29 ILE A O 10
ATOM 21458 N N . TYR A 1 30 ? -6.873 11.936 3.660 1.00 0.00 30 TYR A N 10
ATOM 21459 C CA . TYR A 1 30 ? -8.226 11.392 3.673 1.00 0.00 30 TYR A CA 10
ATOM 21460 C C . TYR A 1 30 ? -8.212 9.901 3.990 1.00 0.00 30 TYR A C 10
ATOM 21461 O O . TYR A 1 30 ? -7.354 9.161 3.509 1.00 0.00 30 TYR A O 10
ATOM 21479 N N . TYR A 1 31 ? -9.170 9.467 4.802 1.00 0.00 31 TYR A N 10
ATOM 21480 C CA . TYR A 1 31 ? -9.273 8.064 5.185 1.00 0.00 31 TYR A CA 10
ATOM 21481 C C . TYR A 1 31 ? -10.731 7.617 5.220 1.00 0.00 31 TYR A C 10
ATOM 21482 O O . TYR A 1 31 ? -11.510 8.069 6.058 1.00 0.00 31 TYR A O 10
ATOM 21500 N N . SER A 1 32 ? -11.092 6.725 4.303 1.00 0.00 32 SER A N 10
ATOM 21501 C CA . SER A 1 32 ? -12.457 6.217 4.228 1.00 0.00 32 SER A CA 10
ATOM 21502 C C . SER A 1 32 ? -12.475 4.694 4.318 1.00 0.00 32 SER A C 10
ATOM 21503 O O . SER A 1 32 ? -11.520 4.027 3.921 1.00 0.00 32 SER A O 10
ATOM 21511 N N . GLU A 1 33 ? -13.569 4.151 4.842 1.00 0.00 33 GLU A N 10
ATOM 21512 C CA . GLU A 1 33 ? -13.712 2.706 4.984 1.00 0.00 33 GLU A CA 10
ATOM 21513 C C . GLU A 1 33 ? -14.489 2.119 3.811 1.00 0.00 33 GLU A C 10
ATOM 21514 O O . GLU A 1 33 ? -15.560 2.607 3.456 1.00 0.00 33 GLU A O 10
ATOM 21526 N N . GLU A 1 34 ? -13.938 1.066 3.212 1.00 0.00 34 GLU A N 10
ATOM 21527 C CA . GLU A 1 34 ? -14.579 0.412 2.077 1.00 0.00 34 GLU A CA 10
ATOM 21528 C C . GLU A 1 34 ? -15.866 -0.285 2.508 1.00 0.00 34 GLU A C 10
ATOM 21529 O O . GLU A 1 34 ? -16.125 -0.451 3.700 1.00 0.00 34 GLU A O 10
ATOM 21541 N N . THR A 1 35 ? -16.670 -0.690 1.529 1.00 0.00 35 THR A N 10
ATOM 21542 C CA . THR A 1 35 ? -17.929 -1.369 1.807 1.00 0.00 35 THR A CA 10
ATOM 21543 C C . THR A 1 35 ? -18.020 -2.684 1.040 1.00 0.00 35 THR A C 10
ATOM 21544 O O . THR A 1 35 ? -17.045 -3.129 0.434 1.00 0.00 35 THR A O 10
ATOM 21555 N N . SER A 1 36 ? -19.196 -3.302 1.072 1.00 0.00 36 SER A N 10
ATOM 21556 C CA . SER A 1 36 ? -19.415 -4.567 0.380 1.00 0.00 36 SER A CA 10
ATOM 21557 C C . SER A 1 36 ? -20.899 -4.914 0.338 1.00 0.00 36 SER A C 10
ATOM 21558 O O . SER A 1 36 ? -21.529 -5.115 1.377 1.00 0.00 36 SER A O 10
ATOM 21566 N N . SER A 1 37 ? -21.451 -4.984 -0.869 1.00 0.00 37 SER A N 10
ATOM 21567 C CA . SER A 1 37 ? -22.862 -5.307 -1.047 1.00 0.00 37 SER A CA 10
ATOM 21568 C C . SER A 1 37 ? -23.029 -6.598 -1.843 1.00 0.00 37 SER A C 10
ATOM 21569 O O . SER A 1 37 ? -23.105 -6.576 -3.071 1.00 0.00 37 SER A O 10
ATOM 21577 N N . ASP A 1 38 ? -23.083 -7.721 -1.134 1.00 0.00 38 ASP A N 10
ATOM 21578 C CA . ASP A 1 38 ? -23.241 -9.021 -1.774 1.00 0.00 38 ASP A CA 10
ATOM 21579 C C . ASP A 1 38 ? -22.091 -9.296 -2.740 1.00 0.00 38 ASP A C 10
ATOM 21580 O O . ASP A 1 38 ? -22.299 -9.460 -3.942 1.00 0.00 38 ASP A O 10
ATOM 21589 N N . GLN A 1 39 ? -20.876 -9.345 -2.203 1.00 0.00 39 GLN A N 10
ATOM 21590 C CA . GLN A 1 39 ? -19.691 -9.600 -3.014 1.00 0.00 39 GLN A CA 10
ATOM 21591 C C . GLN A 1 39 ? -18.673 -10.434 -2.243 1.00 0.00 39 GLN A C 10
ATOM 21592 O O . GLN A 1 39 ? -17.518 -10.036 -2.087 1.00 0.00 39 GLN A O 10
ATOM 21606 N N . GLY A 1 40 ? -19.109 -11.593 -1.762 1.00 0.00 40 GLY A N 10
ATOM 21607 C CA . GLY A 1 40 ? -18.224 -12.466 -1.012 1.00 0.00 40 GLY A CA 10
ATOM 21608 C C . GLY A 1 40 ? -18.526 -12.461 0.473 1.00 0.00 40 GLY A C 10
ATOM 21609 O O . GLY A 1 40 ? -17.626 -12.625 1.296 1.00 0.00 40 GLY A O 10
ATOM 21613 N N . ASN A 1 41 ? -19.795 -12.274 0.816 1.00 0.00 41 ASN A N 10
ATOM 21614 C CA . ASN A 1 41 ? -20.213 -12.247 2.213 1.00 0.00 41 ASN A CA 10
ATOM 21615 C C . ASN A 1 41 ? -21.726 -12.410 2.332 1.00 0.00 41 ASN A C 10
ATOM 21616 O O . ASN A 1 41 ? -22.394 -11.635 3.017 1.00 0.00 41 ASN A O 10
ATOM 21627 N N . GLU A 1 42 ? -22.260 -13.425 1.661 1.00 0.00 42 GLU A N 10
ATOM 21628 C CA . GLU A 1 42 ? -23.693 -13.692 1.691 1.00 0.00 42 GLU A CA 10
ATOM 21629 C C . GLU A 1 42 ? -24.024 -14.784 2.703 1.00 0.00 42 GLU A C 10
ATOM 21630 O O . GLU A 1 42 ? -24.968 -15.552 2.515 1.00 0.00 42 GLU A O 10
ATOM 21642 N N . ASP A 1 43 ? -23.240 -14.850 3.773 1.00 0.00 43 ASP A N 10
ATOM 21643 C CA . ASP A 1 43 ? -23.450 -15.848 4.815 1.00 0.00 43 ASP A CA 10
ATOM 21644 C C . ASP A 1 43 ? -24.287 -15.278 5.954 1.00 0.00 43 ASP A C 10
ATOM 21645 O O . ASP A 1 43 ? -24.266 -14.074 6.213 1.00 0.00 43 ASP A O 10
ATOM 21654 N N . GLU A 1 44 ? -25.025 -16.151 6.635 1.00 0.00 44 GLU A N 10
ATOM 21655 C CA . GLU A 1 44 ? -25.869 -15.735 7.747 1.00 0.00 44 GLU A CA 10
ATOM 21656 C C . GLU A 1 44 ? -25.091 -15.762 9.060 1.00 0.00 44 GLU A C 10
ATOM 21657 O O . GLU A 1 44 ? -25.066 -16.775 9.758 1.00 0.00 44 GLU A O 10
ATOM 21669 N N . GLU A 1 45 ? -24.457 -14.643 9.388 1.00 0.00 45 GLU A N 10
ATOM 21670 C CA . GLU A 1 45 ? -23.677 -14.537 10.617 1.00 0.00 45 GLU A CA 10
ATOM 21671 C C . GLU A 1 45 ? -22.541 -15.554 10.630 1.00 0.00 45 GLU A C 10
ATOM 21672 O O . GLU A 1 45 ? -22.264 -16.204 9.622 1.00 0.00 45 GLU A O 10
ATOM 21684 N N . GLU A 1 46 ? -21.884 -15.688 11.778 1.00 0.00 46 GLU A N 10
ATOM 21685 C CA . GLU A 1 46 ? -20.778 -16.625 11.923 1.00 0.00 46 GLU A CA 10
ATOM 21686 C C . GLU A 1 46 ? -21.114 -17.714 12.940 1.00 0.00 46 GLU A C 10
ATOM 21687 O O . GLU A 1 46 ? -20.755 -17.612 14.113 1.00 0.00 46 GLU A O 10
ATOM 21699 N N . PRO A 1 47 ? -21.812 -18.777 12.502 1.00 0.00 47 PRO A N 10
ATOM 21700 C CA . PRO A 1 47 ? -22.194 -19.886 13.381 1.00 0.00 47 PRO A CA 10
ATOM 21701 C C . PRO A 1 47 ? -20.999 -20.477 14.121 1.00 0.00 47 PRO A C 10
ATOM 21702 O O . PRO A 1 47 ? -19.857 -20.345 13.680 1.00 0.00 47 PRO A O 10
ATOM 21713 N N . LYS A 1 48 ? -21.269 -21.128 15.248 1.00 0.00 48 LYS A N 10
ATOM 21714 C CA . LYS A 1 48 ? -20.216 -21.738 16.050 1.00 0.00 48 LYS A CA 10
ATOM 21715 C C . LYS A 1 48 ? -19.963 -23.177 15.612 1.00 0.00 48 LYS A C 10
ATOM 21716 O O . LYS A 1 48 ? -20.874 -23.864 15.148 1.00 0.00 48 LYS A O 10
ATOM 21735 N N . GLU A 1 49 ? -18.721 -23.626 15.761 1.00 0.00 49 GLU A N 10
ATOM 21736 C CA . GLU A 1 49 ? -18.349 -24.984 15.381 1.00 0.00 49 GLU A CA 10
ATOM 21737 C C . GLU A 1 49 ? -17.623 -25.689 16.523 1.00 0.00 49 GLU A C 10
ATOM 21738 O O . GLU A 1 49 ? -17.266 -25.067 17.524 1.00 0.00 49 GLU A O 10
ATOM 21750 N N . ALA A 1 50 ? -17.407 -26.991 16.365 1.00 0.00 50 ALA A N 10
ATOM 21751 C CA . ALA A 1 50 ? -16.723 -27.781 17.382 1.00 0.00 50 ALA A CA 10
ATOM 21752 C C . ALA A 1 50 ? -16.182 -29.080 16.795 1.00 0.00 50 ALA A C 10
ATOM 21753 O O . ALA A 1 50 ? -16.247 -29.302 15.586 1.00 0.00 50 ALA A O 10
ATOM 21760 N N . SER A 1 51 ? -15.649 -29.937 17.661 1.00 0.00 51 SER A N 10
ATOM 21761 C CA . SER A 1 51 ? -15.097 -31.215 17.228 1.00 0.00 51 SER A CA 10
ATOM 21762 C C . SER A 1 51 ? -16.058 -32.358 17.541 1.00 0.00 51 SER A C 10
ATOM 21763 O O . SER A 1 51 ? -15.634 -33.481 17.810 1.00 0.00 51 SER A O 10
ATOM 21771 N N . GLY A 1 52 ? -17.352 -32.062 17.504 1.00 0.00 52 GLY A N 10
ATOM 21772 C CA . GLY A 1 52 ? -18.352 -33.074 17.784 1.00 0.00 52 GLY A CA 10
ATOM 21773 C C . GLY A 1 52 ? -19.479 -32.552 18.654 1.00 0.00 52 GLY A C 10
ATOM 21774 O O . GLY A 1 52 ? -20.508 -32.104 18.146 1.00 0.00 52 GLY A O 10
ATOM 21778 N N . SER A 1 53 ? -19.285 -32.608 19.967 1.00 0.00 53 SER A N 10
ATOM 21779 C CA . SER A 1 53 ? -20.294 -32.137 20.909 1.00 0.00 53 SER A CA 10
ATOM 21780 C C . SER A 1 53 ? -19.648 -31.681 22.215 1.00 0.00 53 SER A C 10
ATOM 21781 O O . SER A 1 53 ? -18.534 -32.090 22.542 1.00 0.00 53 SER A O 10
ATOM 21789 N N . THR A 1 54 ? -20.356 -30.836 22.954 1.00 0.00 54 THR A N 10
ATOM 21790 C CA . THR A 1 54 ? -19.853 -30.325 24.224 1.00 0.00 54 THR A CA 10
ATOM 21791 C C . THR A 1 54 ? -20.587 -30.965 25.398 1.00 0.00 54 THR A C 10
ATOM 21792 O O . THR A 1 54 ? -21.421 -31.851 25.212 1.00 0.00 54 THR A O 10
ATOM 21803 N N . GLU A 1 55 ? -20.273 -30.509 26.606 1.00 0.00 55 GLU A N 10
ATOM 21804 C CA . GLU A 1 55 ? -20.903 -31.037 27.810 1.00 0.00 55 GLU A CA 10
ATOM 21805 C C . GLU A 1 55 ? -21.044 -29.950 28.871 1.00 0.00 55 GLU A C 10
ATOM 21806 O O . GLU A 1 55 ? -20.743 -28.783 28.623 1.00 0.00 55 GLU A O 10
ATOM 21818 N N . LEU A 1 56 ? -21.505 -30.343 30.054 1.00 0.00 56 LEU A N 10
ATOM 21819 C CA . LEU A 1 56 ? -21.687 -29.404 31.153 1.00 0.00 56 LEU A CA 10
ATOM 21820 C C . LEU A 1 56 ? -20.454 -29.366 32.050 1.00 0.00 56 LEU A C 10
ATOM 21821 O O . LEU A 1 56 ? -20.136 -28.334 32.643 1.00 0.00 56 LEU A O 10
ATOM 21837 N N . HIS A 1 57 ? -19.763 -30.497 32.145 1.00 0.00 57 HIS A N 10
ATOM 21838 C CA . HIS A 1 57 ? -18.564 -30.593 32.970 1.00 0.00 57 HIS A CA 10
ATOM 21839 C C . HIS A 1 57 ? -17.304 -30.530 32.110 1.00 0.00 57 HIS A C 10
ATOM 21840 O O . HIS A 1 57 ? -16.283 -31.132 32.440 1.00 0.00 57 HIS A O 10
ATOM 21855 N N . SER A 1 58 ? -17.385 -29.797 31.004 1.00 0.00 58 SER A N 10
ATOM 21856 C CA . SER A 1 58 ? -16.251 -29.656 30.098 1.00 0.00 58 SER A CA 10
ATOM 21857 C C . SER A 1 58 ? -15.945 -28.186 29.825 1.00 0.00 58 SER A C 10
ATOM 21858 O O . SER A 1 58 ? -15.366 -27.844 28.793 1.00 0.00 58 SER A O 10
ATOM 21866 N N . SER A 1 59 ? -16.338 -27.319 30.755 1.00 0.00 59 SER A N 10
ATOM 21867 C CA . SER A 1 59 ? -16.104 -25.886 30.614 1.00 0.00 59 SER A CA 10
ATOM 21868 C C . SER A 1 59 ? -16.843 -25.329 29.401 1.00 0.00 59 SER A C 10
ATOM 21869 O O . SER A 1 59 ? -16.683 -25.820 28.284 1.00 0.00 59 SER A O 10
ATOM 21877 N N . LEU A 1 60 ? -17.651 -24.299 29.628 1.00 0.00 60 LEU A N 10
ATOM 21878 C CA . LEU A 1 60 ? -18.414 -23.675 28.553 1.00 0.00 60 LEU A CA 10
ATOM 21879 C C . LEU A 1 60 ? -18.677 -22.204 28.852 1.00 0.00 60 LEU A C 10
ATOM 21880 O O . LEU A 1 60 ? -18.496 -21.341 27.993 1.00 0.00 60 LEU A O 10
ATOM 21896 N N . GLU A 1 61 ? -19.104 -21.927 30.076 1.00 0.00 61 GLU A N 10
ATOM 21897 C CA . GLU A 1 61 ? -19.393 -20.560 30.496 1.00 0.00 61 GLU A CA 10
ATOM 21898 C C . GLU A 1 61 ? -18.114 -19.733 30.574 1.00 0.00 61 GLU A C 10
ATOM 21899 O O . GLU A 1 61 ? -18.131 -18.522 30.351 1.00 0.00 61 GLU A O 10
ATOM 21911 N N . VAL A 1 62 ? -17.005 -20.394 30.891 1.00 0.00 62 VAL A N 10
ATOM 21912 C CA . VAL A 1 62 ? -15.717 -19.720 30.998 1.00 0.00 62 VAL A CA 10
ATOM 21913 C C . VAL A 1 62 ? -15.171 -19.358 29.621 1.00 0.00 62 VAL A C 10
ATOM 21914 O O . VAL A 1 62 ? -14.460 -18.365 29.466 1.00 0.00 62 VAL A O 10
ATOM 21927 N N . LEU A 1 63 ? -15.508 -20.169 28.623 1.00 0.00 63 LEU A N 10
ATOM 21928 C CA . LEU A 1 63 ? -15.049 -19.932 27.259 1.00 0.00 63 LEU A CA 10
ATOM 21929 C C . LEU A 1 63 ? -15.864 -18.831 26.583 1.00 0.00 63 LEU A C 10
ATOM 21930 O O . LEU A 1 63 ? -15.469 -18.312 25.539 1.00 0.00 63 LEU A O 10
ATOM 21946 N N . PHE A 1 64 ? -16.995 -18.468 27.184 1.00 0.00 64 PHE A N 10
ATOM 21947 C CA . PHE A 1 64 ? -17.847 -17.421 26.633 1.00 0.00 64 PHE A CA 10
ATOM 21948 C C . PHE A 1 64 ? -17.497 -16.064 27.239 1.00 0.00 64 PHE A C 10
ATOM 21949 O O . PHE A 1 64 ? -18.332 -15.162 27.304 1.00 0.00 64 PHE A O 10
ATOM 21966 N N . GLN A 1 65 ? -16.251 -15.935 27.676 1.00 0.00 65 GLN A N 10
ATOM 21967 C CA . GLN A 1 65 ? -15.761 -14.701 28.274 1.00 0.00 65 GLN A CA 10
ATOM 21968 C C . GLN A 1 65 ? -14.242 -14.745 28.399 1.00 0.00 65 GLN A C 10
ATOM 21969 O O . GLN A 1 65 ? -13.660 -14.146 29.304 1.00 0.00 65 GLN A O 10
ATOM 21983 N N . GLY A 1 66 ? -13.606 -15.466 27.478 1.00 0.00 66 GLY A N 10
ATOM 21984 C CA . GLY A 1 66 ? -12.163 -15.590 27.489 1.00 0.00 66 GLY A CA 10
ATOM 21985 C C . GLY A 1 66 ? -11.509 -14.841 26.342 1.00 0.00 66 GLY A C 10
ATOM 21986 O O . GLY A 1 66 ? -10.709 -13.934 26.569 1.00 0.00 66 GLY A O 10
ATOM 21990 N N . PRO A 1 67 ? -11.835 -15.199 25.088 1.00 0.00 67 PRO A N 10
ATOM 21991 C CA . PRO A 1 67 ? -11.266 -14.544 23.905 1.00 0.00 67 PRO A CA 10
ATOM 21992 C C . PRO A 1 67 ? -11.430 -13.027 23.945 1.00 0.00 67 PRO A C 10
ATOM 21993 O O . PRO A 1 67 ? -12.442 -12.491 23.498 1.00 0.00 67 PRO A O 10
ATOM 22004 N N . ASN A 1 68 ? -10.426 -12.343 24.484 1.00 0.00 68 ASN A N 10
ATOM 22005 C CA . ASN A 1 68 ? -10.458 -10.886 24.583 1.00 0.00 68 ASN A CA 10
ATOM 22006 C C . ASN A 1 68 ? -11.668 -10.420 25.388 1.00 0.00 68 ASN A C 10
ATOM 22007 O O . ASN A 1 68 ? -12.688 -10.027 24.820 1.00 0.00 68 ASN A O 10
ATOM 22018 N N . PRO A 1 69 ? -11.572 -10.461 26.729 1.00 0.00 69 PRO A N 10
ATOM 22019 C CA . PRO A 1 69 ? -12.657 -10.048 27.614 1.00 0.00 69 PRO A CA 10
ATOM 22020 C C . PRO A 1 69 ? -12.609 -8.561 27.957 1.00 0.00 69 PRO A C 10
ATOM 22021 O O . PRO A 1 69 ? -13.230 -8.121 28.926 1.00 0.00 69 PRO A O 10
ATOM 22032 N N . ALA A 1 70 ? -11.871 -7.789 27.165 1.00 0.00 70 ALA A N 10
ATOM 22033 C CA . ALA A 1 70 ? -11.749 -6.355 27.397 1.00 0.00 70 ALA A CA 10
ATOM 22034 C C . ALA A 1 70 ? -12.695 -5.569 26.497 1.00 0.00 70 ALA A C 10
ATOM 22035 O O . ALA A 1 70 ? -12.411 -4.431 26.124 1.00 0.00 70 ALA A O 10
ATOM 22042 N N . ILE A 1 71 ? -13.820 -6.184 26.151 1.00 0.00 71 ILE A N 10
ATOM 22043 C CA . ILE A 1 71 ? -14.809 -5.545 25.295 1.00 0.00 71 ILE A CA 10
ATOM 22044 C C . ILE A 1 71 ? -16.137 -5.335 26.017 1.00 0.00 71 ILE A C 10
ATOM 22045 O O . ILE A 1 71 ? -17.016 -4.634 25.517 1.00 0.00 71 ILE A O 10
ATOM 22061 N N . LEU A 1 72 ? -16.287 -5.947 27.187 1.00 0.00 72 LEU A N 10
ATOM 22062 C CA . LEU A 1 72 ? -17.524 -5.817 27.948 1.00 0.00 72 LEU A CA 10
ATOM 22063 C C . LEU A 1 72 ? -17.488 -4.615 28.884 1.00 0.00 72 LEU A C 10
ATOM 22064 O O . LEU A 1 72 ? -18.237 -4.547 29.858 1.00 0.00 72 LEU A O 10
ATOM 22080 N N . GLU A 1 73 ? -16.619 -3.674 28.575 1.00 0.00 73 GLU A N 10
ATOM 22081 C CA . GLU A 1 73 ? -16.477 -2.462 29.372 1.00 0.00 73 GLU A CA 10
ATOM 22082 C C . GLU A 1 73 ? -16.162 -1.261 28.482 1.00 0.00 73 GLU A C 10
ATOM 22083 O O . GLU A 1 73 ? -15.107 -0.642 28.612 1.00 0.00 73 GLU A O 10
ATOM 22095 N N . PRO A 1 74 ? -17.080 -0.913 27.558 1.00 0.00 74 PRO A N 10
ATOM 22096 C CA . PRO A 1 74 ? -16.894 0.216 26.643 1.00 0.00 74 PRO A CA 10
ATOM 22097 C C . PRO A 1 74 ? -17.079 1.561 27.346 1.00 0.00 74 PRO A C 10
ATOM 22098 O O . PRO A 1 74 ? -17.943 2.354 26.973 1.00 0.00 74 PRO A O 10
ATOM 22109 N N . GLU A 1 75 ? -16.264 1.810 28.366 1.00 0.00 75 GLU A N 10
ATOM 22110 C CA . GLU A 1 75 ? -16.344 3.057 29.119 1.00 0.00 75 GLU A CA 10
ATOM 22111 C C . GLU A 1 75 ? -15.385 4.099 28.558 1.00 0.00 75 GLU A C 10
ATOM 22112 O O . GLU A 1 75 ? -15.771 5.240 28.302 1.00 0.00 75 GLU A O 10
ATOM 22124 N N . ARG A 1 76 ? -14.136 3.700 28.370 1.00 0.00 76 ARG A N 10
ATOM 22125 C CA . ARG A 1 76 ? -13.117 4.596 27.840 1.00 0.00 76 ARG A CA 10
ATOM 22126 C C . ARG A 1 76 ? -13.045 4.506 26.320 1.00 0.00 76 ARG A C 10
ATOM 22127 O O . ARG A 1 76 ? -13.784 3.744 25.696 1.00 0.00 76 ARG A O 10
ATOM 22148 N N . GLU A 1 77 ? -12.150 5.290 25.727 1.00 0.00 77 GLU A N 10
ATOM 22149 C CA . GLU A 1 77 ? -11.980 5.302 24.280 1.00 0.00 77 GLU A CA 10
ATOM 22150 C C . GLU A 1 77 ? -13.259 5.761 23.586 1.00 0.00 77 GLU A C 10
ATOM 22151 O O . GLU A 1 77 ? -14.274 5.064 23.607 1.00 0.00 77 GLU A O 10
ATOM 22163 N N . HIS A 1 78 ? -13.203 6.938 22.973 1.00 0.00 78 HIS A N 10
ATOM 22164 C CA . HIS A 1 78 ? -14.356 7.492 22.272 1.00 0.00 78 HIS A CA 10
ATOM 22165 C C . HIS A 1 78 ? -15.519 7.721 23.234 1.00 0.00 78 HIS A C 10
ATOM 22166 O O . HIS A 1 78 ? -16.419 6.889 23.345 1.00 0.00 78 HIS A O 10
ATOM 22181 N N . LEU A 1 79 ? -15.491 8.855 23.928 1.00 0.00 79 LEU A N 10
ATOM 22182 C CA . LEU A 1 79 ? -16.542 9.192 24.880 1.00 0.00 79 LEU A CA 10
ATOM 22183 C C . LEU A 1 79 ? -17.471 10.259 24.308 1.00 0.00 79 LEU A C 10
ATOM 22184 O O . LEU A 1 79 ? -17.396 10.594 23.127 1.00 0.00 79 LEU A O 10
ATOM 22200 N N . ASP A 1 80 ? -18.348 10.788 25.156 1.00 0.00 80 ASP A N 10
ATOM 22201 C CA . ASP A 1 80 ? -19.292 11.815 24.736 1.00 0.00 80 ASP A CA 10
ATOM 22202 C C . ASP A 1 80 ? -18.619 13.183 24.674 1.00 0.00 80 ASP A C 10
ATOM 22203 O O . ASP A 1 80 ? -18.535 13.890 25.678 1.00 0.00 80 ASP A O 10
ATOM 22212 N N . GLU A 1 81 ? -18.140 13.547 23.488 1.00 0.00 81 GLU A N 10
ATOM 22213 C CA . GLU A 1 81 ? -17.475 14.829 23.295 1.00 0.00 81 GLU A CA 10
ATOM 22214 C C . GLU A 1 81 ? -17.814 15.418 21.929 1.00 0.00 81 GLU A C 10
ATOM 22215 O O . GLU A 1 81 ? -18.184 14.693 21.005 1.00 0.00 81 GLU A O 10
ATOM 22227 N N . ASN A 1 82 ? -17.690 16.736 21.811 1.00 0.00 82 ASN A N 10
ATOM 22228 C CA . ASN A 1 82 ? -17.987 17.420 20.558 1.00 0.00 82 ASN A CA 10
ATOM 22229 C C . ASN A 1 82 ? -16.712 17.671 19.755 1.00 0.00 82 ASN A C 10
ATOM 22230 O O . ASN A 1 82 ? -16.651 18.596 18.946 1.00 0.00 82 ASN A O 10
ATOM 22241 N N . SER A 1 83 ? -15.696 16.842 19.984 1.00 0.00 83 SER A N 10
ATOM 22242 C CA . SER A 1 83 ? -14.427 16.978 19.280 1.00 0.00 83 SER A CA 10
ATOM 22243 C C . SER A 1 83 ? -14.551 16.508 17.831 1.00 0.00 83 SER A C 10
ATOM 22244 O O . SER A 1 83 ? -14.324 17.275 16.896 1.00 0.00 83 SER A O 10
ATOM 22252 N N . PRO A 1 84 ? -14.914 15.233 17.633 1.00 0.00 84 PRO A N 10
ATOM 22253 C CA . PRO A 1 84 ? -15.070 14.648 16.299 1.00 0.00 84 PRO A CA 10
ATOM 22254 C C . PRO A 1 84 ? -16.343 15.117 15.601 1.00 0.00 84 PRO A C 10
ATOM 22255 O O . PRO A 1 84 ? -16.441 15.071 14.376 1.00 0.00 84 PRO A O 10
ATOM 22266 N N . LEU A 1 85 ? -17.316 15.566 16.390 1.00 0.00 85 LEU A N 10
ATOM 22267 C CA . LEU A 1 85 ? -18.585 16.043 15.848 1.00 0.00 85 LEU A CA 10
ATOM 22268 C C . LEU A 1 85 ? -19.332 14.919 15.138 1.00 0.00 85 LEU A C 10
ATOM 22269 O O . LEU A 1 85 ? -20.245 14.314 15.699 1.00 0.00 85 LEU A O 10
ATOM 22285 N N . GLY A 1 86 ? -18.939 14.644 13.900 1.00 0.00 86 GLY A N 10
ATOM 22286 C CA . GLY A 1 86 ? -19.580 13.595 13.131 1.00 0.00 86 GLY A CA 10
ATOM 22287 C C . GLY A 1 86 ? -18.859 13.303 11.830 1.00 0.00 86 GLY A C 10
ATOM 22288 O O . GLY A 1 86 ? -19.130 13.934 10.808 1.00 0.00 86 GLY A O 10
ATOM 22292 N N . ASP A 1 87 ? -17.936 12.347 11.867 1.00 0.00 87 ASP A N 10
ATOM 22293 C CA . ASP A 1 87 ? -17.174 11.974 10.682 1.00 0.00 87 ASP A CA 10
ATOM 22294 C C . ASP A 1 87 ? -17.071 10.458 10.555 1.00 0.00 87 ASP A C 10
ATOM 22295 O O . ASP A 1 87 ? -16.029 9.869 10.837 1.00 0.00 87 ASP A O 10
ATOM 22304 N N . LEU A 1 88 ? -18.163 9.831 10.128 1.00 0.00 88 LEU A N 10
ATOM 22305 C CA . LEU A 1 88 ? -18.197 8.382 9.962 1.00 0.00 88 LEU A CA 10
ATOM 22306 C C . LEU A 1 88 ? -17.315 7.948 8.796 1.00 0.00 88 LEU A C 10
ATOM 22307 O O . LEU A 1 88 ? -16.499 7.036 8.928 1.00 0.00 88 LEU A O 10
ATOM 22323 N N . LEU A 1 89 ? -17.485 8.607 7.655 1.00 0.00 89 LEU A N 10
ATOM 22324 C CA . LEU A 1 89 ? -16.705 8.290 6.465 1.00 0.00 89 LEU A CA 10
ATOM 22325 C C . LEU A 1 89 ? -16.087 9.552 5.868 1.00 0.00 89 LEU A C 10
ATOM 22326 O O . LEU A 1 89 ? -16.474 10.668 6.217 1.00 0.00 89 LEU A O 10
ATOM 22342 N N . ARG A 1 90 ? -15.125 9.369 4.969 1.00 0.00 90 ARG A N 10
ATOM 22343 C CA . ARG A 1 90 ? -14.455 10.492 4.327 1.00 0.00 90 ARG A CA 10
ATOM 22344 C C . ARG A 1 90 ? -13.769 11.380 5.363 1.00 0.00 90 ARG A C 10
ATOM 22345 O O . ARG A 1 90 ? -13.948 12.598 5.368 1.00 0.00 90 ARG A O 10
ATOM 22366 N N . GLY A 1 91 ? -12.986 10.759 6.239 1.00 0.00 91 GLY A N 10
ATOM 22367 C CA . GLY A 1 91 ? -12.288 11.505 7.268 1.00 0.00 91 GLY A CA 10
ATOM 22368 C C . GLY A 1 91 ? -11.159 12.350 6.711 1.00 0.00 91 GLY A C 10
ATOM 22369 O O . GLY A 1 91 ? -10.168 11.820 6.207 1.00 0.00 91 GLY A O 10
ATOM 22373 N N . VAL A 1 92 ? -11.308 13.669 6.803 1.00 0.00 92 VAL A N 10
ATOM 22374 C CA . VAL A 1 92 ? -10.295 14.591 6.308 1.00 0.00 92 VAL A CA 10
ATOM 22375 C C . VAL A 1 92 ? -9.360 15.032 7.431 1.00 0.00 92 VAL A C 10
ATOM 22376 O O . VAL A 1 92 ? -9.809 15.389 8.521 1.00 0.00 92 VAL A O 10
ATOM 22389 N N . LEU A 1 93 ? -8.059 15.001 7.160 1.00 0.00 93 LEU A N 10
ATOM 22390 C CA . LEU A 1 93 ? -7.065 15.397 8.153 1.00 0.00 93 LEU A CA 10
ATOM 22391 C C . LEU A 1 93 ? -6.037 16.348 7.550 1.00 0.00 93 LEU A C 10
ATOM 22392 O O . LEU A 1 93 ? -5.768 16.311 6.349 1.00 0.00 93 LEU A O 10
ATOM 22408 N N . ASP A 1 94 ? -5.461 17.197 8.395 1.00 0.00 94 ASP A N 10
ATOM 22409 C CA . ASP A 1 94 ? -4.458 18.160 7.955 1.00 0.00 94 ASP A CA 10
ATOM 22410 C C . ASP A 1 94 ? -3.058 17.559 8.039 1.00 0.00 94 ASP A C 10
ATOM 22411 O O . ASP A 1 94 ? -2.656 17.043 9.082 1.00 0.00 94 ASP A O 10
ATOM 22420 N N . VAL A 1 95 ? -2.322 17.617 6.932 1.00 0.00 95 VAL A N 10
ATOM 22421 C CA . VAL A 1 95 ? -0.971 17.067 6.883 1.00 0.00 95 VAL A CA 10
ATOM 22422 C C . VAL A 1 95 ? 0.041 17.914 7.666 1.00 0.00 95 VAL A C 10
ATOM 22423 O O . VAL A 1 95 ? 0.986 17.368 8.235 1.00 0.00 95 VAL A O 10
ATOM 22436 N N . PRO A 1 96 ? -0.122 19.254 7.713 1.00 0.00 96 PRO A N 10
ATOM 22437 C CA . PRO A 1 96 ? 0.806 20.133 8.435 1.00 0.00 96 PRO A CA 10
ATOM 22438 C C . PRO A 1 96 ? 0.633 20.049 9.951 1.00 0.00 96 PRO A C 10
ATOM 22439 O O . PRO A 1 96 ? 0.424 21.063 10.618 1.00 0.00 96 PRO A O 10
ATOM 22450 N N . ALA A 1 97 ? 0.727 18.836 10.493 1.00 0.00 97 ALA A N 10
ATOM 22451 C CA . ALA A 1 97 ? 0.585 18.621 11.932 1.00 0.00 97 ALA A CA 10
ATOM 22452 C C . ALA A 1 97 ? 0.490 17.132 12.256 1.00 0.00 97 ALA A C 10
ATOM 22453 O O . ALA A 1 97 ? -0.548 16.651 12.711 1.00 0.00 97 ALA A O 10
ATOM 22460 N N . CYS A 1 98 ? 1.577 16.408 12.018 1.00 0.00 98 CYS A N 10
ATOM 22461 C CA . CYS A 1 98 ? 1.611 14.975 12.284 1.00 0.00 98 CYS A CA 10
ATOM 22462 C C . CYS A 1 98 ? 2.975 14.547 12.817 1.00 0.00 98 CYS A C 10
ATOM 22463 O O . CYS A 1 98 ? 3.967 15.261 12.661 1.00 0.00 98 CYS A O 10
ATOM 22471 N N . GLN A 1 99 ? 3.016 13.377 13.446 1.00 0.00 99 GLN A N 10
ATOM 22472 C CA . GLN A 1 99 ? 4.253 12.846 14.002 1.00 0.00 99 GLN A CA 10
ATOM 22473 C C . GLN A 1 99 ? 4.254 11.322 13.952 1.00 0.00 99 GLN A C 10
ATOM 22474 O O . GLN A 1 99 ? 3.558 10.665 14.725 1.00 0.00 99 GLN A O 10
ATOM 22488 N N . ILE A 1 100 ? 5.034 10.765 13.031 1.00 0.00 100 ILE A N 10
ATOM 22489 C CA . ILE A 1 100 ? 5.120 9.318 12.875 1.00 0.00 100 ILE A CA 10
ATOM 22490 C C . ILE A 1 100 ? 6.009 8.697 13.946 1.00 0.00 100 ILE A C 10
ATOM 22491 O O . ILE A 1 100 ? 6.788 9.391 14.602 1.00 0.00 100 ILE A O 10
ATOM 22507 N N . ALA A 1 101 ? 5.890 7.385 14.116 1.00 0.00 101 ALA A N 10
ATOM 22508 C CA . ALA A 1 101 ? 6.681 6.662 15.104 1.00 0.00 101 ALA A CA 10
ATOM 22509 C C . ALA A 1 101 ? 6.732 5.174 14.774 1.00 0.00 101 ALA A C 10
ATOM 22510 O O . ALA A 1 101 ? 5.905 4.395 15.251 1.00 0.00 101 ALA A O 10
ATOM 22517 N N . ILE A 1 102 ? 7.703 4.784 13.953 1.00 0.00 102 ILE A N 10
ATOM 22518 C CA . ILE A 1 102 ? 7.853 3.388 13.558 1.00 0.00 102 ILE A CA 10
ATOM 22519 C C . ILE A 1 102 ? 8.004 2.482 14.774 1.00 0.00 102 ILE A C 10
ATOM 22520 O O . ILE A 1 102 ? 8.444 2.915 15.840 1.00 0.00 102 ILE A O 10
ATOM 22536 N N . ARG A 1 103 ? 7.640 1.218 14.597 1.00 0.00 103 ARG A N 10
ATOM 22537 C CA . ARG A 1 103 ? 7.734 0.234 15.664 1.00 0.00 103 ARG A CA 10
ATOM 22538 C C . ARG A 1 103 ? 8.017 -1.148 15.082 1.00 0.00 103 ARG A C 10
ATOM 22539 O O . ARG A 1 103 ? 7.214 -1.676 14.311 1.00 0.00 103 ARG A O 10
ATOM 22560 N N . PRO A 1 104 ? 9.163 -1.758 15.433 1.00 0.00 104 PRO A N 10
ATOM 22561 C CA . PRO A 1 104 ? 9.536 -3.079 14.926 1.00 0.00 104 PRO A CA 10
ATOM 22562 C C . PRO A 1 104 ? 8.862 -4.219 15.691 1.00 0.00 104 PRO A C 10
ATOM 22563 O O . PRO A 1 104 ? 9.444 -5.290 15.863 1.00 0.00 104 PRO A O 10
ATOM 22574 N N . GLU A 1 105 ? 7.633 -3.983 16.144 1.00 0.00 105 GLU A N 10
ATOM 22575 C CA . GLU A 1 105 ? 6.880 -4.986 16.889 1.00 0.00 105 GLU A CA 10
ATOM 22576 C C . GLU A 1 105 ? 5.519 -4.431 17.304 1.00 0.00 105 GLU A C 10
ATOM 22577 O O . GLU A 1 105 ? 5.268 -4.190 18.485 1.00 0.00 105 GLU A O 10
ATOM 22589 N N . GLY A 1 106 ? 4.647 -4.228 16.324 1.00 0.00 106 GLY A N 10
ATOM 22590 C CA . GLY A 1 106 ? 3.327 -3.698 16.603 1.00 0.00 106 GLY A CA 10
ATOM 22591 C C . GLY A 1 106 ? 2.514 -4.599 17.509 1.00 0.00 106 GLY A C 10
ATOM 22592 O O . GLY A 1 106 ? 2.678 -4.575 18.729 1.00 0.00 106 GLY A O 10
ATOM 22596 N N . LYS A 1 107 ? 1.634 -5.395 16.911 1.00 0.00 107 LYS A N 10
ATOM 22597 C CA . LYS A 1 107 ? 0.786 -6.307 17.671 1.00 0.00 107 LYS A CA 10
ATOM 22598 C C . LYS A 1 107 ? 0.356 -7.494 16.815 1.00 0.00 107 LYS A C 10
ATOM 22599 O O . LYS A 1 107 ? 0.564 -7.506 15.602 1.00 0.00 107 LYS A O 10
ATOM 22618 N N . ASN A 1 108 ? -0.251 -8.488 17.457 1.00 0.00 108 ASN A N 10
ATOM 22619 C CA . ASN A 1 108 ? -0.717 -9.682 16.759 1.00 0.00 108 ASN A CA 10
ATOM 22620 C C . ASN A 1 108 ? 0.443 -10.418 16.094 1.00 0.00 108 ASN A C 10
ATOM 22621 O O . ASN A 1 108 ? 0.982 -11.376 16.650 1.00 0.00 108 ASN A O 10
ATOM 22632 N N . ASN A 1 109 ? 0.822 -9.968 14.904 1.00 0.00 109 ASN A N 10
ATOM 22633 C CA . ASN A 1 109 ? 1.918 -10.587 14.166 1.00 0.00 109 ASN A CA 10
ATOM 22634 C C . ASN A 1 109 ? 2.449 -9.644 13.092 1.00 0.00 109 ASN A C 10
ATOM 22635 O O . ASN A 1 109 ? 2.919 -10.083 12.042 1.00 0.00 109 ASN A O 10
ATOM 22646 N N . ARG A 1 110 ? 2.373 -8.346 13.363 1.00 0.00 110 ARG A N 10
ATOM 22647 C CA . ARG A 1 110 ? 2.847 -7.339 12.422 1.00 0.00 110 ARG A CA 10
ATOM 22648 C C . ARG A 1 110 ? 3.982 -6.521 13.031 1.00 0.00 110 ARG A C 10
ATOM 22649 O O . ARG A 1 110 ? 3.746 -5.540 13.734 1.00 0.00 110 ARG A O 10
ATOM 22670 N N . LEU A 1 111 ? 5.215 -6.936 12.758 1.00 0.00 111 LEU A N 10
ATOM 22671 C CA . LEU A 1 111 ? 6.387 -6.243 13.280 1.00 0.00 111 LEU A CA 10
ATOM 22672 C C . LEU A 1 111 ? 6.556 -4.882 12.615 1.00 0.00 111 LEU A C 10
ATOM 22673 O O . LEU A 1 111 ? 6.999 -3.922 13.245 1.00 0.00 111 LEU A O 10
ATOM 22689 N N . PHE A 1 112 ? 6.202 -4.806 11.337 1.00 0.00 112 PHE A N 10
ATOM 22690 C CA . PHE A 1 112 ? 6.314 -3.561 10.587 1.00 0.00 112 PHE A CA 10
ATOM 22691 C C . PHE A 1 112 ? 5.064 -2.705 10.764 1.00 0.00 112 PHE A C 10
ATOM 22692 O O . PHE A 1 112 ? 4.172 -2.707 9.916 1.00 0.00 112 PHE A O 10
ATOM 22709 N N . VAL A 1 113 ? 5.007 -1.975 11.872 1.00 0.00 113 VAL A N 10
ATOM 22710 C CA . VAL A 1 113 ? 3.866 -1.115 12.161 1.00 0.00 113 VAL A CA 10
ATOM 22711 C C . VAL A 1 113 ? 4.320 0.261 12.632 1.00 0.00 113 VAL A C 10
ATOM 22712 O O . VAL A 1 113 ? 5.016 0.385 13.640 1.00 0.00 113 VAL A O 10
ATOM 22725 N N . PHE A 1 114 ? 3.921 1.291 11.896 1.00 0.00 114 PHE A N 10
ATOM 22726 C CA . PHE A 1 114 ? 4.284 2.662 12.239 1.00 0.00 114 PHE A CA 10
ATOM 22727 C C . PHE A 1 114 ? 3.082 3.413 12.800 1.00 0.00 114 PHE A C 10
ATOM 22728 O O . PHE A 1 114 ? 2.056 3.550 12.134 1.00 0.00 114 PHE A O 10
ATOM 22745 N N . SER A 1 115 ? 3.214 3.892 14.033 1.00 0.00 115 SER A N 10
ATOM 22746 C CA . SER A 1 115 ? 2.138 4.626 14.687 1.00 0.00 115 SER A CA 10
ATOM 22747 C C . SER A 1 115 ? 2.277 6.127 14.461 1.00 0.00 115 SER A C 10
ATOM 22748 O O . SER A 1 115 ? 3.350 6.698 14.652 1.00 0.00 115 SER A O 10
ATOM 22756 N N . ILE A 1 116 ? 1.180 6.761 14.057 1.00 0.00 116 ILE A N 10
ATOM 22757 C CA . ILE A 1 116 ? 1.173 8.198 13.810 1.00 0.00 116 ILE A CA 10
ATOM 22758 C C . ILE A 1 116 ? 0.733 8.956 15.056 1.00 0.00 116 ILE A C 10
ATOM 22759 O O . ILE A 1 116 ? 0.147 8.376 15.971 1.00 0.00 116 ILE A O 10
ATOM 22775 N N . SER A 1 117 ? 1.014 10.253 15.089 1.00 0.00 117 SER A N 10
ATOM 22776 C CA . SER A 1 117 ? 0.641 11.084 16.228 1.00 0.00 117 SER A CA 10
ATOM 22777 C C . SER A 1 117 ? 0.375 12.521 15.793 1.00 0.00 117 SER A C 10
ATOM 22778 O O . SER A 1 117 ? 0.477 12.851 14.611 1.00 0.00 117 SER A O 10
ATOM 22786 N N . MET A 1 118 ? 0.035 13.371 16.756 1.00 0.00 118 MET A N 10
ATOM 22787 C CA . MET A 1 118 ? -0.247 14.774 16.474 1.00 0.00 118 MET A CA 10
ATOM 22788 C C . MET A 1 118 ? -0.021 15.635 17.716 1.00 0.00 118 MET A C 10
ATOM 22789 O O . MET A 1 118 ? -0.899 15.744 18.571 1.00 0.00 118 MET A O 10
ATOM 22803 N N . PRO A 1 119 ? 1.165 16.262 17.835 1.00 0.00 119 PRO A N 10
ATOM 22804 C CA . PRO A 1 119 ? 1.494 17.113 18.985 1.00 0.00 119 PRO A CA 10
ATOM 22805 C C . PRO A 1 119 ? 0.649 18.383 19.026 1.00 0.00 119 PRO A C 10
ATOM 22806 O O . PRO A 1 119 ? 0.414 18.947 20.095 1.00 0.00 119 PRO A O 10
ATOM 22817 N N . SER A 1 120 ? 0.198 18.826 17.858 1.00 0.00 120 SER A N 10
ATOM 22818 C CA . SER A 1 120 ? -0.621 20.028 17.761 1.00 0.00 120 SER A CA 10
ATOM 22819 C C . SER A 1 120 ? -2.105 19.674 17.765 1.00 0.00 120 SER A C 10
ATOM 22820 O O . SER A 1 120 ? -2.887 20.217 16.983 1.00 0.00 120 SER A O 10
ATOM 22828 N N . VAL A 1 121 ? -2.486 18.758 18.649 1.00 0.00 121 VAL A N 10
ATOM 22829 C CA . VAL A 1 121 ? -3.875 18.326 18.759 1.00 0.00 121 VAL A CA 10
ATOM 22830 C C . VAL A 1 121 ? -4.173 17.797 20.157 1.00 0.00 121 VAL A C 10
ATOM 22831 O O . VAL A 1 121 ? -4.924 18.405 20.918 1.00 0.00 121 VAL A O 10
ATOM 22844 N N . ALA A 1 122 ? -3.579 16.653 20.481 1.00 0.00 122 ALA A N 10
ATOM 22845 C CA . ALA A 1 122 ? -3.773 16.023 21.780 1.00 0.00 122 ALA A CA 10
ATOM 22846 C C . ALA A 1 122 ? -2.977 14.722 21.860 1.00 0.00 122 ALA A C 10
ATOM 22847 O O . ALA A 1 122 ? -1.986 14.552 21.150 1.00 0.00 122 ALA A O 10
ATOM 22854 N N . GLN A 1 123 ? -3.411 13.806 22.717 1.00 0.00 123 GLN A N 10
ATOM 22855 C CA . GLN A 1 123 ? -2.731 12.526 22.871 1.00 0.00 123 GLN A CA 10
ATOM 22856 C C . GLN A 1 123 ? -3.196 11.528 21.810 1.00 0.00 123 GLN A C 10
ATOM 22857 O O . GLN A 1 123 ? -3.555 10.393 22.126 1.00 0.00 123 GLN A O 10
ATOM 22871 N N . TRP A 1 124 ? -3.185 11.958 20.549 1.00 0.00 124 TRP A N 10
ATOM 22872 C CA . TRP A 1 124 ? -3.606 11.098 19.447 1.00 0.00 124 TRP A CA 10
ATOM 22873 C C . TRP A 1 124 ? -2.461 10.199 18.991 1.00 0.00 124 TRP A C 10
ATOM 22874 O O . TRP A 1 124 ? -1.392 10.682 18.616 1.00 0.00 124 TRP A O 10
ATOM 22895 N N . SER A 1 125 ? -2.695 8.892 19.023 1.00 0.00 125 SER A N 10
ATOM 22896 C CA . SER A 1 125 ? -1.683 7.925 18.612 1.00 0.00 125 SER A CA 10
ATOM 22897 C C . SER A 1 125 ? -2.324 6.758 17.869 1.00 0.00 125 SER A C 10
ATOM 22898 O O . SER A 1 125 ? -2.811 5.808 18.484 1.00 0.00 125 SER A O 10
ATOM 22906 N N . LEU A 1 126 ? -2.321 6.833 16.542 1.00 0.00 126 LEU A N 10
ATOM 22907 C CA . LEU A 1 126 ? -2.904 5.780 15.716 1.00 0.00 126 LEU A CA 10
ATOM 22908 C C . LEU A 1 126 ? -1.828 4.833 15.197 1.00 0.00 126 LEU A C 10
ATOM 22909 O O . LEU A 1 126 ? -0.643 5.167 15.189 1.00 0.00 126 LEU A O 10
ATOM 22925 N N . ASP A 1 127 ? -2.248 3.649 14.765 1.00 0.00 127 ASP A N 10
ATOM 22926 C CA . ASP A 1 127 ? -1.321 2.649 14.245 1.00 0.00 127 ASP A CA 10
ATOM 22927 C C . ASP A 1 127 ? -1.609 2.346 12.779 1.00 0.00 127 ASP A C 10
ATOM 22928 O O . ASP A 1 127 ? -2.766 2.301 12.358 1.00 0.00 127 ASP A O 10
ATOM 22937 N N . VAL A 1 128 ? -0.548 2.138 12.003 1.00 0.00 128 VAL A N 10
ATOM 22938 C CA . VAL A 1 128 ? -0.685 1.836 10.583 1.00 0.00 128 VAL A CA 10
ATOM 22939 C C . VAL A 1 128 ? 0.443 0.926 10.108 1.00 0.00 128 VAL A C 10
ATOM 22940 O O . VAL A 1 128 ? 1.591 1.070 10.531 1.00 0.00 128 VAL A O 10
ATOM 22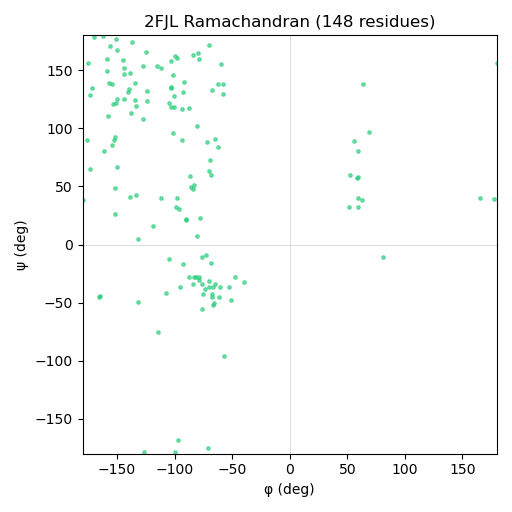953 N N . ALA A 1 129 ? 0.111 -0.014 9.228 1.00 0.00 129 ALA A N 10
ATOM 22954 C CA . ALA A 1 129 ? 1.099 -0.949 8.700 1.00 0.00 129 ALA A CA 10
ATOM 22955 C C . ALA A 1 129 ? 0.790 -1.324 7.254 1.00 0.00 129 ALA A C 10
ATOM 22956 O O . ALA A 1 129 ? -0.354 -1.625 6.911 1.00 0.00 129 ALA A O 10
ATOM 22963 N N . ALA A 1 130 ? 1.817 -1.307 6.410 1.00 0.00 130 ALA A N 10
ATOM 22964 C CA . ALA A 1 130 ? 1.656 -1.651 5.002 1.00 0.00 130 ALA A CA 10
ATOM 22965 C C . ALA A 1 130 ? 2.100 -3.086 4.738 1.00 0.00 130 ALA A C 10
ATOM 22966 O O . ALA A 1 130 ? 3.113 -3.541 5.267 1.00 0.00 130 ALA A O 10
ATOM 22973 N N . ASP A 1 131 ? 1.331 -3.799 3.916 1.00 0.00 131 ASP A N 10
ATOM 22974 C CA . ASP A 1 131 ? 1.640 -5.186 3.584 1.00 0.00 131 ASP A CA 10
ATOM 22975 C C . ASP A 1 131 ? 3.075 -5.322 3.077 1.00 0.00 131 ASP A C 10
ATOM 22976 O O . ASP A 1 131 ? 3.742 -6.325 3.331 1.00 0.00 131 ASP A O 10
ATOM 22985 N N . SER A 1 132 ? 3.540 -4.304 2.362 1.00 0.00 132 SER A N 10
ATOM 22986 C CA . SER A 1 132 ? 4.893 -4.304 1.818 1.00 0.00 132 SER A CA 10
ATOM 22987 C C . SER A 1 132 ? 5.815 -3.432 2.659 1.00 0.00 132 SER A C 10
ATOM 22988 O O . SER A 1 132 ? 5.632 -2.218 2.741 1.00 0.00 132 SER A O 10
ATOM 22996 N N . GLN A 1 133 ? 6.814 -4.061 3.275 1.00 0.00 133 GLN A N 10
ATOM 22997 C CA . GLN A 1 133 ? 7.775 -3.338 4.101 1.00 0.00 133 GLN A CA 10
ATOM 22998 C C . GLN A 1 133 ? 8.296 -2.113 3.360 1.00 0.00 133 GLN A C 10
ATOM 22999 O O . GLN A 1 133 ? 8.671 -1.111 3.972 1.00 0.00 133 GLN A O 10
ATOM 23013 N N . GLU A 1 134 ? 8.304 -2.196 2.032 1.00 0.00 134 GLU A N 10
ATOM 23014 C CA . GLU A 1 134 ? 8.765 -1.091 1.201 1.00 0.00 134 GLU A CA 10
ATOM 23015 C C . GLU A 1 134 ? 7.736 0.030 1.199 1.00 0.00 134 GLU A C 10
ATOM 23016 O O . GLU A 1 134 ? 8.085 1.210 1.259 1.00 0.00 134 GLU A O 10
ATOM 23028 N N . GLU A 1 135 ? 6.465 -0.348 1.146 1.00 0.00 135 GLU A N 10
ATOM 23029 C CA . GLU A 1 135 ? 5.380 0.622 1.153 1.00 0.00 135 GLU A CA 10
ATOM 23030 C C . GLU A 1 135 ? 5.288 1.292 2.518 1.00 0.00 135 GLU A C 10
ATOM 23031 O O . GLU A 1 135 ? 4.934 2.465 2.622 1.00 0.00 135 GLU A O 10
ATOM 23043 N N . LEU A 1 136 ? 5.618 0.536 3.560 1.00 0.00 136 LEU A N 10
ATOM 23044 C CA . LEU A 1 136 ? 5.582 1.054 4.921 1.00 0.00 136 LEU A CA 10
ATOM 23045 C C . LEU A 1 136 ? 6.636 2.136 5.107 1.00 0.00 136 LEU A C 10
ATOM 23046 O O . LEU A 1 136 ? 6.355 3.203 5.653 1.00 0.00 136 LEU A O 10
ATOM 23062 N N . GLN A 1 137 ? 7.845 1.857 4.639 1.00 0.00 137 GLN A N 10
ATOM 23063 C CA . GLN A 1 137 ? 8.939 2.814 4.743 1.00 0.00 137 GLN A CA 10
ATOM 23064 C C . GLN A 1 137 ? 8.698 3.995 3.812 1.00 0.00 137 GLN A C 10
ATOM 23065 O O . GLN A 1 137 ? 8.966 5.144 4.161 1.00 0.00 137 GLN A O 10
ATOM 23079 N N . ASP A 1 138 ? 8.179 3.701 2.626 1.00 0.00 138 ASP A N 10
ATOM 23080 C CA . ASP A 1 138 ? 7.887 4.736 1.647 1.00 0.00 138 ASP A CA 10
ATOM 23081 C C . ASP A 1 138 ? 6.731 5.604 2.124 1.00 0.00 138 ASP A C 10
ATOM 23082 O O . ASP A 1 138 ? 6.669 6.795 1.822 1.00 0.00 138 ASP A O 10
ATOM 23091 N N . TRP A 1 139 ? 5.816 5.000 2.879 1.00 0.00 139 TRP A N 10
ATOM 23092 C CA . TRP A 1 139 ? 4.668 5.725 3.403 1.00 0.00 139 TRP A CA 10
ATOM 23093 C C . TRP A 1 139 ? 5.105 6.734 4.456 1.00 0.00 139 TRP A C 10
ATOM 23094 O O . TRP A 1 139 ? 4.688 7.892 4.433 1.00 0.00 139 TRP A O 10
ATOM 23115 N N . VAL A 1 140 ? 5.951 6.288 5.375 1.00 0.00 140 VAL A N 10
ATOM 23116 C CA . VAL A 1 140 ? 6.448 7.154 6.437 1.00 0.00 140 VAL A CA 10
ATOM 23117 C C . VAL A 1 140 ? 7.218 8.336 5.855 1.00 0.00 140 VAL A C 10
ATOM 23118 O O . VAL A 1 140 ? 7.095 9.468 6.328 1.00 0.00 140 VAL A O 10
ATOM 23131 N N . LYS A 1 141 ? 8.009 8.064 4.823 1.00 0.00 141 LYS A N 10
ATOM 23132 C CA . LYS A 1 141 ? 8.795 9.104 4.174 1.00 0.00 141 LYS A CA 10
ATOM 23133 C C . LYS A 1 141 ? 7.890 10.086 3.441 1.00 0.00 141 LYS A C 10
ATOM 23134 O O . LYS A 1 141 ? 8.147 11.289 3.426 1.00 0.00 141 LYS A O 10
ATOM 23153 N N . LYS A 1 142 ? 6.827 9.566 2.841 1.00 0.00 142 LYS A N 10
ATOM 23154 C CA . LYS A 1 142 ? 5.881 10.403 2.115 1.00 0.00 142 LYS A CA 10
ATOM 23155 C C . LYS A 1 142 ? 5.131 11.308 3.078 1.00 0.00 142 LYS A C 10
ATOM 23156 O O . LYS A 1 142 ? 5.091 12.523 2.895 1.00 0.00 142 LYS A O 10
ATOM 23175 N N . ILE A 1 143 ? 4.554 10.717 4.120 1.00 0.00 143 ILE A N 10
ATOM 23176 C CA . ILE A 1 143 ? 3.832 11.495 5.118 1.00 0.00 143 ILE A CA 10
ATOM 23177 C C . ILE A 1 143 ? 4.735 12.594 5.659 1.00 0.00 143 ILE A C 10
ATOM 23178 O O . ILE A 1 143 ? 4.287 13.703 5.955 1.00 0.00 143 ILE A O 10
ATOM 23194 N N . ARG A 1 144 ? 6.022 12.274 5.767 1.00 0.00 144 ARG A N 10
ATOM 23195 C CA . ARG A 1 144 ? 7.009 13.226 6.252 1.00 0.00 144 ARG A CA 10
ATOM 23196 C C . ARG A 1 144 ? 7.401 14.204 5.146 1.00 0.00 144 ARG A C 10
ATOM 23197 O O . ARG A 1 144 ? 7.790 15.340 5.422 1.00 0.00 144 ARG A O 10
ATOM 23218 N N . GLU A 1 145 ? 7.293 13.763 3.893 1.00 0.00 145 GLU A N 10
ATOM 23219 C CA . GLU A 1 145 ? 7.635 14.613 2.759 1.00 0.00 145 GLU A CA 10
ATOM 23220 C C . GLU A 1 145 ? 6.525 15.621 2.485 1.00 0.00 145 GLU A C 10
ATOM 23221 O O . GLU A 1 145 ? 6.786 16.752 2.077 1.00 0.00 145 GLU A O 10
ATOM 23233 N N . VAL A 1 146 ? 5.286 15.204 2.721 1.00 0.00 146 VAL A N 10
ATOM 23234 C CA . VAL A 1 146 ? 4.137 16.073 2.511 1.00 0.00 146 VAL A CA 10
ATOM 23235 C C . VAL A 1 146 ? 3.941 16.992 3.710 1.00 0.00 146 VAL A C 10
ATOM 23236 O O . VAL A 1 146 ? 3.450 18.113 3.575 1.00 0.00 146 VAL A O 10
ATOM 23249 N N . ALA A 1 147 ? 4.343 16.513 4.882 1.00 0.00 147 ALA A N 10
ATOM 23250 C CA . ALA A 1 147 ? 4.226 17.292 6.104 1.00 0.00 147 ALA A CA 10
ATOM 23251 C C . ALA A 1 147 ? 5.375 18.283 6.216 1.00 0.00 147 ALA A C 10
ATOM 23252 O O . ALA A 1 147 ? 5.208 19.394 6.718 1.00 0.00 147 ALA A O 10
ATOM 23259 N N . GLN A 1 148 ? 6.545 17.872 5.737 1.00 0.00 148 GLN A N 10
ATOM 23260 C CA . GLN A 1 148 ? 7.725 18.724 5.774 1.00 0.00 148 GLN A CA 10
ATOM 23261 C C . GLN A 1 148 ? 7.692 19.752 4.646 1.00 0.00 148 GLN A C 10
ATOM 23262 O O . GLN A 1 148 ? 8.489 20.689 4.629 1.00 0.00 148 GLN A O 10
ATOM 23276 N N . THR A 1 149 ? 6.766 19.574 3.706 1.00 0.00 149 THR A N 10
ATOM 23277 C CA . THR A 1 149 ? 6.638 20.494 2.580 1.00 0.00 149 THR A CA 10
ATOM 23278 C C . THR A 1 149 ? 5.392 21.366 2.722 1.00 0.00 149 THR A C 10
ATOM 23279 O O . THR A 1 149 ? 5.304 22.438 2.124 1.00 0.00 149 THR A O 10
ATOM 23290 N N . ALA A 1 150 ? 4.432 20.900 3.516 1.00 0.00 150 ALA A N 10
ATOM 23291 C CA . ALA A 1 150 ? 3.196 21.641 3.733 1.00 0.00 150 ALA A CA 10
ATOM 23292 C C . ALA A 1 150 ? 3.276 22.485 5.001 1.00 0.00 150 ALA A C 10
ATOM 23293 O O . ALA A 1 150 ? 3.977 22.066 5.946 1.00 0.00 150 ALA A O 10
ATOM 23301 N N . SER A 1 1 ? -3.223 14.298 -3.794 1.00 0.00 1 SER A N 11
ATOM 23302 C CA . SER A 1 1 ? -3.080 12.823 -3.692 1.00 0.00 1 SER A CA 11
ATOM 23303 C C . SER A 1 1 ? -1.664 12.381 -4.040 1.00 0.00 1 SER A C 11
ATOM 23304 O O . SER A 1 1 ? -1.378 12.020 -5.182 1.00 0.00 1 SER A O 11
ATOM 23314 N N . ILE A 1 2 ? -0.779 12.411 -3.049 1.00 0.00 2 ILE A N 11
ATOM 23315 C CA . ILE A 1 2 ? 0.609 12.015 -3.251 1.00 0.00 2 ILE A CA 11
ATOM 23316 C C . ILE A 1 2 ? 0.750 10.498 -3.274 1.00 0.00 2 ILE A C 11
ATOM 23317 O O . ILE A 1 2 ? 1.579 9.954 -4.004 1.00 0.00 2 ILE A O 11
ATOM 23333 N N . LYS A 1 3 ? -0.060 9.820 -2.468 1.00 0.00 3 LYS A N 11
ATOM 23334 C CA . LYS A 1 3 ? -0.018 8.364 -2.399 1.00 0.00 3 LYS A CA 11
ATOM 23335 C C . LYS A 1 3 ? -1.244 7.814 -1.676 1.00 0.00 3 LYS A C 11
ATOM 23336 O O . LYS A 1 3 ? -1.699 8.381 -0.683 1.00 0.00 3 LYS A O 11
ATOM 23355 N N . ASN A 1 4 ? -1.770 6.703 -2.181 1.00 0.00 4 ASN A N 11
ATOM 23356 C CA . ASN A 1 4 ? -2.940 6.069 -1.586 1.00 0.00 4 ASN A CA 11
ATOM 23357 C C . ASN A 1 4 ? -2.869 4.553 -1.734 1.00 0.00 4 ASN A C 11
ATOM 23358 O O . ASN A 1 4 ? -2.419 4.041 -2.759 1.00 0.00 4 ASN A O 11
ATOM 23369 N N . GLY A 1 5 ? -3.311 3.841 -0.704 1.00 0.00 5 GLY A N 11
ATOM 23370 C CA . GLY A 1 5 ? -3.283 2.389 -0.746 1.00 0.00 5 GLY A CA 11
ATOM 23371 C C . GLY A 1 5 ? -4.172 1.758 0.308 1.00 0.00 5 GLY A C 11
ATOM 23372 O O . GLY A 1 5 ? -4.943 2.447 0.975 1.00 0.00 5 GLY A O 11
ATOM 23376 N N . ILE A 1 6 ? -4.063 0.442 0.456 1.00 0.00 6 ILE A N 11
ATOM 23377 C CA . ILE A 1 6 ? -4.863 -0.286 1.432 1.00 0.00 6 ILE A CA 11
ATOM 23378 C C . ILE A 1 6 ? -4.069 -0.542 2.709 1.00 0.00 6 ILE A C 11
ATOM 23379 O O . ILE A 1 6 ? -3.545 -1.636 2.916 1.00 0.00 6 ILE A O 11
ATOM 23395 N N . LEU A 1 7 ? -3.986 0.472 3.563 1.00 0.00 7 LEU A N 11
ATOM 23396 C CA . LEU A 1 7 ? -3.256 0.351 4.821 1.00 0.00 7 LEU A CA 11
ATOM 23397 C C . LEU A 1 7 ? -4.169 -0.175 5.925 1.00 0.00 7 LEU A C 11
ATOM 23398 O O . LEU A 1 7 ? -5.305 0.275 6.073 1.00 0.00 7 LEU A O 11
ATOM 23414 N N . TYR A 1 8 ? -3.667 -1.137 6.692 1.00 0.00 8 TYR A N 11
ATOM 23415 C CA . TYR A 1 8 ? -4.438 -1.732 7.778 1.00 0.00 8 TYR A CA 11
ATOM 23416 C C . TYR A 1 8 ? -4.563 -0.772 8.958 1.00 0.00 8 TYR A C 11
ATOM 23417 O O . TYR A 1 8 ? -3.844 0.224 9.042 1.00 0.00 8 TYR A O 11
ATOM 23435 N N . LEU A 1 9 ? -5.480 -1.084 9.867 1.00 0.00 9 LEU A N 11
ATOM 23436 C CA . LEU A 1 9 ? -5.707 -0.258 11.047 1.00 0.00 9 LEU A CA 11
ATOM 23437 C C . LEU A 1 9 ? -6.420 -1.057 12.135 1.00 0.00 9 LEU A C 11
ATOM 23438 O O . LEU A 1 9 ? -7.569 -1.466 11.964 1.00 0.00 9 LEU A O 11
ATOM 23454 N N . GLU A 1 10 ? -5.732 -1.279 13.249 1.00 0.00 10 GLU A N 11
ATOM 23455 C CA . GLU A 1 10 ? -6.300 -2.035 14.359 1.00 0.00 10 GLU A CA 11
ATOM 23456 C C . GLU A 1 10 ? -7.351 -1.216 15.103 1.00 0.00 10 GLU A C 11
ATOM 23457 O O . GLU A 1 10 ? -7.036 -0.494 16.048 1.00 0.00 10 GLU A O 11
ATOM 23469 N N . ASP A 1 11 ? -8.603 -1.335 14.673 1.00 0.00 11 ASP A N 11
ATOM 23470 C CA . ASP A 1 11 ? -9.699 -0.609 15.303 1.00 0.00 11 ASP A CA 11
ATOM 23471 C C . ASP A 1 11 ? -9.833 -1.006 16.773 1.00 0.00 11 ASP A C 11
ATOM 23472 O O . ASP A 1 11 ? -10.176 -2.147 17.082 1.00 0.00 11 ASP A O 11
ATOM 23481 N N . PRO A 1 12 ? -9.561 -0.073 17.704 1.00 0.00 12 PRO A N 11
ATOM 23482 C CA . PRO A 1 12 ? -9.650 -0.342 19.146 1.00 0.00 12 PRO A CA 11
ATOM 23483 C C . PRO A 1 12 ? -11.013 -0.889 19.566 1.00 0.00 12 PRO A C 11
ATOM 23484 O O . PRO A 1 12 ? -11.149 -1.474 20.641 1.00 0.00 12 PRO A O 11
ATOM 23495 N N . VAL A 1 13 ? -12.019 -0.694 18.720 1.00 0.00 13 VAL A N 11
ATOM 23496 C CA . VAL A 1 13 ? -13.367 -1.165 19.016 1.00 0.00 13 VAL A CA 11
ATOM 23497 C C . VAL A 1 13 ? -13.438 -2.687 18.994 1.00 0.00 13 VAL A C 11
ATOM 23498 O O . VAL A 1 13 ? -14.088 -3.302 19.840 1.00 0.00 13 VAL A O 11
ATOM 23511 N N . ASN A 1 14 ? -12.765 -3.288 18.021 1.00 0.00 14 ASN A N 11
ATOM 23512 C CA . ASN A 1 14 ? -12.752 -4.740 17.884 1.00 0.00 14 ASN A CA 11
ATOM 23513 C C . ASN A 1 14 ? -11.355 -5.307 18.134 1.00 0.00 14 ASN A C 11
ATOM 23514 O O . ASN A 1 14 ? -11.190 -6.516 18.304 1.00 0.00 14 ASN A O 11
ATOM 23525 N N . HIS A 1 15 ? -10.352 -4.435 18.155 1.00 0.00 15 HIS A N 11
ATOM 23526 C CA . HIS A 1 15 ? -8.975 -4.858 18.383 1.00 0.00 15 HIS A CA 11
ATOM 23527 C C . HIS A 1 15 ? -8.507 -5.805 17.279 1.00 0.00 15 HIS A C 11
ATOM 23528 O O . HIS A 1 15 ? -7.988 -6.886 17.553 1.00 0.00 15 HIS A O 11
ATOM 23543 N N . GLU A 1 16 ? -8.697 -5.387 16.032 1.00 0.00 16 GLU A N 11
ATOM 23544 C CA . GLU A 1 16 ? -8.296 -6.198 14.887 1.00 0.00 16 GLU A CA 11
ATOM 23545 C C . GLU A 1 16 ? -7.989 -5.316 13.679 1.00 0.00 16 GLU A C 11
ATOM 23546 O O . GLU A 1 16 ? -8.543 -4.227 13.535 1.00 0.00 16 GLU A O 11
ATOM 23558 N N . TRP A 1 17 ? -7.102 -5.796 12.812 1.00 0.00 17 TRP A N 11
ATOM 23559 C CA . TRP A 1 17 ? -6.721 -5.052 11.618 1.00 0.00 17 TRP A CA 11
ATOM 23560 C C . TRP A 1 17 ? -7.762 -5.219 10.517 1.00 0.00 17 TRP A C 11
ATOM 23561 O O . TRP A 1 17 ? -8.096 -6.338 10.128 1.00 0.00 17 TRP A O 11
ATOM 23582 N N . TYR A 1 18 ? -8.271 -4.098 10.015 1.00 0.00 18 TYR A N 11
ATOM 23583 C CA . TYR A 1 18 ? -9.274 -4.120 8.956 1.00 0.00 18 TYR A CA 11
ATOM 23584 C C . TYR A 1 18 ? -8.767 -3.391 7.713 1.00 0.00 18 TYR A C 11
ATOM 23585 O O . TYR A 1 18 ? -8.084 -2.371 7.820 1.00 0.00 18 TYR A O 11
ATOM 23603 N N . PRO A 1 19 ? -9.094 -3.904 6.515 1.00 0.00 19 PRO A N 11
ATOM 23604 C CA . PRO A 1 19 ? -8.664 -3.292 5.252 1.00 0.00 19 PRO A CA 11
ATOM 23605 C C . PRO A 1 19 ? -9.342 -1.949 5.003 1.00 0.00 19 PRO A C 11
ATOM 23606 O O . PRO A 1 19 ? -10.496 -1.893 4.577 1.00 0.00 19 PRO A O 11
ATOM 23617 N N . HIS A 1 20 ? -8.617 -0.867 5.271 1.00 0.00 20 HIS A N 11
ATOM 23618 C CA . HIS A 1 20 ? -9.149 0.477 5.077 1.00 0.00 20 HIS A CA 11
ATOM 23619 C C . HIS A 1 20 ? -8.316 1.249 4.057 1.00 0.00 20 HIS A C 11
ATOM 23620 O O . HIS A 1 20 ? -7.087 1.186 4.067 1.00 0.00 20 HIS A O 11
ATOM 23635 N N . TYR A 1 21 ? -8.996 1.979 3.179 1.00 0.00 21 TYR A N 11
ATOM 23636 C CA . TYR A 1 21 ? -8.323 2.765 2.151 1.00 0.00 21 TYR A CA 11
ATOM 23637 C C . TYR A 1 21 ? -7.859 4.108 2.710 1.00 0.00 21 TYR A C 11
ATOM 23638 O O . TYR A 1 21 ? -8.568 4.747 3.486 1.00 0.00 21 TYR A O 11
ATOM 23656 N N . PHE A 1 22 ? -6.664 4.530 2.306 1.00 0.00 22 PHE A N 11
ATOM 23657 C CA . PHE A 1 22 ? -6.107 5.798 2.764 1.00 0.00 22 PHE A CA 11
ATOM 23658 C C . PHE A 1 22 ? -5.535 6.595 1.596 1.00 0.00 22 PHE A C 11
ATOM 23659 O O . PHE A 1 22 ? -4.683 6.102 0.855 1.00 0.00 22 PHE A O 11
ATOM 23676 N N . VAL A 1 23 ? -6.004 7.828 1.442 1.00 0.00 23 VAL A N 11
ATOM 23677 C CA . VAL A 1 23 ? -5.534 8.698 0.370 1.00 0.00 23 VAL A CA 11
ATOM 23678 C C . VAL A 1 23 ? -4.733 9.866 0.932 1.00 0.00 23 VAL A C 11
ATOM 23679 O O . VAL A 1 23 ? -5.298 10.820 1.467 1.00 0.00 23 VAL A O 11
ATOM 23692 N N . LEU A 1 24 ? -3.410 9.783 0.811 1.00 0.00 24 LEU A N 11
ATOM 23693 C CA . LEU A 1 24 ? -2.530 10.832 1.314 1.00 0.00 24 LEU A CA 11
ATOM 23694 C C . LEU A 1 24 ? -2.417 11.977 0.314 1.00 0.00 24 LEU A C 11
ATOM 23695 O O . LEU A 1 24 ? -1.802 11.832 -0.744 1.00 0.00 24 LEU A O 11
ATOM 23711 N N . THR A 1 25 ? -3.011 13.116 0.659 1.00 0.00 25 THR A N 11
ATOM 23712 C CA . THR A 1 25 ? -2.973 14.289 -0.206 1.00 0.00 25 THR A CA 11
ATOM 23713 C C . THR A 1 25 ? -1.897 15.266 0.254 1.00 0.00 25 THR A C 11
ATOM 23714 O O . THR A 1 25 ? -1.505 15.270 1.421 1.00 0.00 25 THR A O 11
ATOM 23725 N N . SER A 1 26 ? -1.423 16.090 -0.673 1.00 0.00 26 SER A N 11
ATOM 23726 C CA . SER A 1 26 ? -0.385 17.068 -0.371 1.00 0.00 26 SER A CA 11
ATOM 23727 C C . SER A 1 26 ? -0.869 18.125 0.622 1.00 0.00 26 SER A C 11
ATOM 23728 O O . SER A 1 26 ? -0.066 18.895 1.151 1.00 0.00 26 SER A O 11
ATOM 23736 N N . SER A 1 27 ? -2.174 18.170 0.870 1.00 0.00 27 SER A N 11
ATOM 23737 C CA . SER A 1 27 ? -2.732 19.149 1.797 1.00 0.00 27 SER A CA 11
ATOM 23738 C C . SER A 1 27 ? -3.478 18.483 2.955 1.00 0.00 27 SER A C 11
ATOM 23739 O O . SER A 1 27 ? -4.053 19.169 3.799 1.00 0.00 27 SER A O 11
ATOM 23747 N N . LYS A 1 28 ? -3.471 17.149 2.997 1.00 0.00 28 LYS A N 11
ATOM 23748 C CA . LYS A 1 28 ? -4.156 16.423 4.066 1.00 0.00 28 LYS A CA 11
ATOM 23749 C C . LYS A 1 28 ? -4.147 14.918 3.809 1.00 0.00 28 LYS A C 11
ATOM 23750 O O . LYS A 1 28 ? -3.474 14.435 2.899 1.00 0.00 28 LYS A O 11
ATOM 23769 N N . ILE A 1 29 ? -4.903 14.185 4.621 1.00 0.00 29 ILE A N 11
ATOM 23770 C CA . ILE A 1 29 ? -4.995 12.737 4.491 1.00 0.00 29 ILE A CA 11
ATOM 23771 C C . ILE A 1 29 ? -6.439 12.270 4.637 1.00 0.00 29 ILE A C 11
ATOM 23772 O O . ILE A 1 29 ? -7.071 12.493 5.669 1.00 0.00 29 ILE A O 11
ATOM 23788 N N . TYR A 1 30 ? -6.957 11.628 3.597 1.00 0.00 30 TYR A N 11
ATOM 23789 C CA . TYR A 1 30 ? -8.330 11.136 3.612 1.00 0.00 30 TYR A CA 11
ATOM 23790 C C . TYR A 1 30 ? -8.369 9.630 3.847 1.00 0.00 30 TYR A C 11
ATOM 23791 O O . TYR A 1 30 ? -7.421 8.915 3.518 1.00 0.00 30 TYR A O 11
ATOM 23809 N N . TYR A 1 31 ? -9.470 9.153 4.419 1.00 0.00 31 TYR A N 11
ATOM 23810 C CA . TYR A 1 31 ? -9.633 7.732 4.699 1.00 0.00 31 TYR A CA 11
ATOM 23811 C C . TYR A 1 31 ? -11.080 7.409 5.056 1.00 0.00 31 TYR A C 11
ATOM 23812 O O . TYR A 1 31 ? -11.784 8.234 5.637 1.00 0.00 31 TYR A O 11
ATOM 23830 N N . SER A 1 32 ? -11.517 6.204 4.706 1.00 0.00 32 SER A N 11
ATOM 23831 C CA . SER A 1 32 ? -12.881 5.773 4.989 1.00 0.00 32 SER A CA 11
ATOM 23832 C C . SER A 1 32 ? -13.028 4.267 4.795 1.00 0.00 32 SER A C 11
ATOM 23833 O O . SER A 1 32 ? -12.055 3.569 4.517 1.00 0.00 32 SER A O 11
ATOM 23841 N N . GLU A 1 33 ? -14.254 3.774 4.943 1.00 0.00 33 GLU A N 11
ATOM 23842 C CA . GLU A 1 33 ? -14.529 2.351 4.785 1.00 0.00 33 GLU A CA 11
ATOM 23843 C C . GLU A 1 33 ? -14.358 1.921 3.331 1.00 0.00 33 GLU A C 11
ATOM 23844 O O . GLU A 1 33 ? -14.913 2.537 2.421 1.00 0.00 33 GLU A O 11
ATOM 23856 N N . GLU A 1 34 ? -13.584 0.861 3.121 1.00 0.00 34 GLU A N 11
ATOM 23857 C CA . GLU A 1 34 ? -13.340 0.349 1.777 1.00 0.00 34 GLU A CA 11
ATOM 23858 C C . GLU A 1 34 ? -12.695 -1.033 1.833 1.00 0.00 34 GLU A C 11
ATOM 23859 O O . GLU A 1 34 ? -12.287 -1.496 2.898 1.00 0.00 34 GLU A O 11
ATOM 23871 N N . THR A 1 35 ? -12.606 -1.685 0.678 1.00 0.00 35 THR A N 11
ATOM 23872 C CA . THR A 1 35 ? -12.010 -3.014 0.596 1.00 0.00 35 THR A CA 11
ATOM 23873 C C . THR A 1 35 ? -10.563 -2.932 0.122 1.00 0.00 35 THR A C 11
ATOM 23874 O O . THR A 1 35 ? -10.072 -1.858 -0.226 1.00 0.00 35 THR A O 11
ATOM 23885 N N . SER A 1 36 ? -9.885 -4.075 0.110 1.00 0.00 36 SER A N 11
ATOM 23886 C CA . SER A 1 36 ? -8.493 -4.132 -0.322 1.00 0.00 36 SER A CA 11
ATOM 23887 C C . SER A 1 36 ? -8.397 -4.422 -1.816 1.00 0.00 36 SER A C 11
ATOM 23888 O O . SER A 1 36 ? -8.683 -5.534 -2.261 1.00 0.00 36 SER A O 11
ATOM 23896 N N . SER A 1 37 ? -7.993 -3.416 -2.584 1.00 0.00 37 SER A N 11
ATOM 23897 C CA . SER A 1 37 ? -7.859 -3.564 -4.029 1.00 0.00 37 SER A CA 11
ATOM 23898 C C . SER A 1 37 ? -6.390 -3.633 -4.433 1.00 0.00 37 SER A C 11
ATOM 23899 O O . SER A 1 37 ? -5.589 -2.781 -4.045 1.00 0.00 37 SER A O 11
ATOM 23907 N N . ASP A 1 38 ? -6.043 -4.651 -5.212 1.00 0.00 38 ASP A N 11
ATOM 23908 C CA . ASP A 1 38 ? -4.669 -4.832 -5.670 1.00 0.00 38 ASP A CA 11
ATOM 23909 C C . ASP A 1 38 ? -4.555 -4.583 -7.169 1.00 0.00 38 ASP A C 11
ATOM 23910 O O . ASP A 1 38 ? -3.517 -4.135 -7.658 1.00 0.00 38 ASP A O 11
ATOM 23919 N N . GLN A 1 39 ? -5.628 -4.873 -7.898 1.00 0.00 39 GLN A N 11
ATOM 23920 C CA . GLN A 1 39 ? -5.649 -4.680 -9.341 1.00 0.00 39 GLN A CA 11
ATOM 23921 C C . GLN A 1 39 ? -6.949 -4.010 -9.781 1.00 0.00 39 GLN A C 11
ATOM 23922 O O . GLN A 1 39 ? -7.656 -4.513 -10.653 1.00 0.00 39 GLN A O 11
ATOM 23936 N N . GLY A 1 40 ? -7.255 -2.870 -9.169 1.00 0.00 40 GLY A N 11
ATOM 23937 C CA . GLY A 1 40 ? -8.468 -2.149 -9.507 1.00 0.00 40 GLY A CA 11
ATOM 23938 C C . GLY A 1 40 ? -8.232 -1.066 -10.542 1.00 0.00 40 GLY A C 11
ATOM 23939 O O . GLY A 1 40 ? -8.815 0.016 -10.460 1.00 0.00 40 GLY A O 11
ATOM 23943 N N . ASN A 1 41 ? -7.376 -1.355 -11.516 1.00 0.00 41 ASN A N 11
ATOM 23944 C CA . ASN A 1 41 ? -7.065 -0.396 -12.571 1.00 0.00 41 ASN A CA 11
ATOM 23945 C C . ASN A 1 41 ? -6.471 0.882 -11.986 1.00 0.00 41 ASN A C 11
ATOM 23946 O O . ASN A 1 41 ? -6.664 1.972 -12.525 1.00 0.00 41 ASN A O 11
ATOM 23957 N N . GLU A 1 42 ? -5.749 0.741 -10.879 1.00 0.00 42 GLU A N 11
ATOM 23958 C CA . GLU A 1 42 ? -5.127 1.881 -10.222 1.00 0.00 42 GLU A CA 11
ATOM 23959 C C . GLU A 1 42 ? -3.605 1.783 -10.278 1.00 0.00 42 GLU A C 11
ATOM 23960 O O . GLU A 1 42 ? -2.917 2.074 -9.301 1.00 0.00 42 GLU A O 11
ATOM 23972 N N . ASP A 1 43 ? -3.086 1.368 -11.431 1.00 0.00 43 ASP A N 11
ATOM 23973 C CA . ASP A 1 43 ? -1.649 1.232 -11.616 1.00 0.00 43 ASP A CA 11
ATOM 23974 C C . ASP A 1 43 ? -1.123 2.273 -12.599 1.00 0.00 43 ASP A C 11
ATOM 23975 O O . ASP A 1 43 ? -1.883 3.091 -13.119 1.00 0.00 43 ASP A O 11
ATOM 23984 N N . GLU A 1 44 ? 0.181 2.237 -12.850 1.00 0.00 44 GLU A N 11
ATOM 23985 C CA . GLU A 1 44 ? 0.809 3.176 -13.772 1.00 0.00 44 GLU A CA 11
ATOM 23986 C C . GLU A 1 44 ? 0.648 2.712 -15.216 1.00 0.00 44 GLU A C 11
ATOM 23987 O O . GLU A 1 44 ? 1.377 1.838 -15.683 1.00 0.00 44 GLU A O 11
ATOM 23999 N N . GLU A 1 45 ? -0.314 3.303 -15.919 1.00 0.00 45 GLU A N 11
ATOM 24000 C CA . GLU A 1 45 ? -0.571 2.951 -17.311 1.00 0.00 45 GLU A CA 11
ATOM 24001 C C . GLU A 1 45 ? 0.534 3.481 -18.218 1.00 0.00 45 GLU A C 11
ATOM 24002 O O . GLU A 1 45 ? 1.274 4.393 -17.846 1.00 0.00 45 GLU A O 11
ATOM 24014 N N . GLU A 1 46 ? 0.643 2.903 -19.410 1.00 0.00 46 GLU A N 11
ATOM 24015 C CA . GLU A 1 46 ? 1.659 3.317 -20.371 1.00 0.00 46 GLU A CA 11
ATOM 24016 C C . GLU A 1 46 ? 1.241 4.603 -21.084 1.00 0.00 46 GLU A C 11
ATOM 24017 O O . GLU A 1 46 ? 0.084 4.754 -21.474 1.00 0.00 46 GLU A O 11
ATOM 24029 N N . PRO A 1 47 ? 2.181 5.549 -21.265 1.00 0.00 47 PRO A N 11
ATOM 24030 C CA . PRO A 1 47 ? 1.895 6.822 -21.938 1.00 0.00 47 PRO A CA 11
ATOM 24031 C C . PRO A 1 47 ? 1.272 6.622 -23.315 1.00 0.00 47 PRO A C 11
ATOM 24032 O O . PRO A 1 47 ? 1.283 5.517 -23.858 1.00 0.00 47 PRO A O 11
ATOM 24043 N N . LYS A 1 48 ? 0.728 7.698 -23.875 1.00 0.00 48 LYS A N 11
ATOM 24044 C CA . LYS A 1 48 ? 0.101 7.641 -25.189 1.00 0.00 48 LYS A CA 11
ATOM 24045 C C . LYS A 1 48 ? 1.093 8.023 -26.283 1.00 0.00 48 LYS A C 11
ATOM 24046 O O . LYS A 1 48 ? 1.856 8.979 -26.136 1.00 0.00 48 LYS A O 11
ATOM 24065 N N . GLU A 1 49 ? 1.078 7.272 -27.378 1.00 0.00 49 GLU A N 11
ATOM 24066 C CA . GLU A 1 49 ? 1.977 7.533 -28.497 1.00 0.00 49 GLU A CA 11
ATOM 24067 C C . GLU A 1 49 ? 1.224 8.154 -29.669 1.00 0.00 49 GLU A C 11
ATOM 24068 O O . GLU A 1 49 ? 1.570 7.936 -30.829 1.00 0.00 49 GLU A O 11
ATOM 24080 N N . ALA A 1 50 ? 0.192 8.931 -29.356 1.00 0.00 50 ALA A N 11
ATOM 24081 C CA . ALA A 1 50 ? -0.610 9.584 -30.383 1.00 0.00 50 ALA A CA 11
ATOM 24082 C C . ALA A 1 50 ? -0.230 11.054 -30.522 1.00 0.00 50 ALA A C 11
ATOM 24083 O O . ALA A 1 50 ? 0.146 11.704 -29.545 1.00 0.00 50 ALA A O 11
ATOM 24090 N N . SER A 1 51 ? -0.333 11.574 -31.741 1.00 0.00 51 SER A N 11
ATOM 24091 C CA . SER A 1 51 ? 0.001 12.969 -32.007 1.00 0.00 51 SER A CA 11
ATOM 24092 C C . SER A 1 51 ? -1.018 13.603 -32.948 1.00 0.00 51 SER A C 11
ATOM 24093 O O . SER A 1 51 ? -1.531 14.691 -32.682 1.00 0.00 51 SER A O 11
ATOM 24101 N N . GLY A 1 52 ? -1.308 12.916 -34.047 1.00 0.00 52 GLY A N 11
ATOM 24102 C CA . GLY A 1 52 ? -2.266 13.428 -35.011 1.00 0.00 52 GLY A CA 11
ATOM 24103 C C . GLY A 1 52 ? -1.824 13.204 -36.444 1.00 0.00 52 GLY A C 11
ATOM 24104 O O . GLY A 1 52 ? -2.652 12.959 -37.322 1.00 0.00 52 GLY A O 11
ATOM 24108 N N . SER A 1 53 ? -0.520 13.286 -36.680 1.00 0.00 53 SER A N 11
ATOM 24109 C CA . SER A 1 53 ? 0.029 13.091 -38.015 1.00 0.00 53 SER A CA 11
ATOM 24110 C C . SER A 1 53 ? -0.528 14.125 -38.990 1.00 0.00 53 SER A C 11
ATOM 24111 O O . SER A 1 53 ? -1.643 13.982 -39.493 1.00 0.00 53 SER A O 11
ATOM 24119 N N . THR A 1 54 ? 0.255 15.168 -39.247 1.00 0.00 54 THR A N 11
ATOM 24120 C CA . THR A 1 54 ? -0.161 16.226 -40.160 1.00 0.00 54 THR A CA 11
ATOM 24121 C C . THR A 1 54 ? 1.024 17.103 -40.554 1.00 0.00 54 THR A C 11
ATOM 24122 O O . THR A 1 54 ? 1.149 18.239 -40.094 1.00 0.00 54 THR A O 11
ATOM 24133 N N . GLU A 1 55 ? 1.894 16.568 -41.403 1.00 0.00 55 GLU A N 11
ATOM 24134 C CA . GLU A 1 55 ? 3.069 17.300 -41.857 1.00 0.00 55 GLU A CA 11
ATOM 24135 C C . GLU A 1 55 ? 3.823 16.513 -42.924 1.00 0.00 55 GLU A C 11
ATOM 24136 O O . GLU A 1 55 ? 3.369 15.457 -43.367 1.00 0.00 55 GLU A O 11
ATOM 24148 N N . LEU A 1 56 ? 4.977 17.033 -43.332 1.00 0.00 56 LEU A N 11
ATOM 24149 C CA . LEU A 1 56 ? 5.794 16.378 -44.346 1.00 0.00 56 LEU A CA 11
ATOM 24150 C C . LEU A 1 56 ? 7.278 16.585 -44.065 1.00 0.00 56 LEU A C 11
ATOM 24151 O O . LEU A 1 56 ? 8.063 15.637 -44.089 1.00 0.00 56 LEU A O 11
ATOM 24167 N N . HIS A 1 57 ? 7.657 17.831 -43.799 1.00 0.00 57 HIS A N 11
ATOM 24168 C CA . HIS A 1 57 ? 9.048 18.162 -43.511 1.00 0.00 57 HIS A CA 11
ATOM 24169 C C . HIS A 1 57 ? 9.250 18.418 -42.022 1.00 0.00 57 HIS A C 11
ATOM 24170 O O . HIS A 1 57 ? 8.304 18.742 -41.303 1.00 0.00 57 HIS A O 11
ATOM 24185 N N . SER A 1 58 ? 10.488 18.270 -41.564 1.00 0.00 58 SER A N 11
ATOM 24186 C CA . SER A 1 58 ? 10.814 18.486 -40.159 1.00 0.00 58 SER A CA 11
ATOM 24187 C C . SER A 1 58 ? 12.192 19.121 -40.009 1.00 0.00 58 SER A C 11
ATOM 24188 O O . SER A 1 58 ? 13.173 18.641 -40.578 1.00 0.00 58 SER A O 11
ATOM 24196 N N . SER A 1 59 ? 12.259 20.202 -39.240 1.00 0.00 59 SER A N 11
ATOM 24197 C CA . SER A 1 59 ? 13.517 20.904 -39.017 1.00 0.00 59 SER A CA 11
ATOM 24198 C C . SER A 1 59 ? 14.049 20.631 -37.613 1.00 0.00 59 SER A C 11
ATOM 24199 O O . SER A 1 59 ? 13.381 20.914 -36.619 1.00 0.00 59 SER A O 11
ATOM 24207 N N . LEU A 1 60 ? 15.257 20.080 -37.539 1.00 0.00 60 LEU A N 11
ATOM 24208 C CA . LEU A 1 60 ? 15.878 19.770 -36.257 1.00 0.00 60 LEU A CA 11
ATOM 24209 C C . LEU A 1 60 ? 16.554 21.002 -35.668 1.00 0.00 60 LEU A C 11
ATOM 24210 O O . LEU A 1 60 ? 16.423 21.287 -34.478 1.00 0.00 60 LEU A O 11
ATOM 24226 N N . GLU A 1 61 ? 17.275 21.730 -36.512 1.00 0.00 61 GLU A N 11
ATOM 24227 C CA . GLU A 1 61 ? 17.970 22.936 -36.078 1.00 0.00 61 GLU A CA 11
ATOM 24228 C C . GLU A 1 61 ? 16.975 24.036 -35.732 1.00 0.00 61 GLU A C 11
ATOM 24229 O O . GLU A 1 61 ? 17.168 24.783 -34.772 1.00 0.00 61 GLU A O 11
ATOM 24241 N N . VAL A 1 62 ? 15.905 24.127 -36.516 1.00 0.00 62 VAL A N 11
ATOM 24242 C CA . VAL A 1 62 ? 14.876 25.130 -36.287 1.00 0.00 62 VAL A CA 11
ATOM 24243 C C . VAL A 1 62 ? 14.114 24.833 -35.000 1.00 0.00 62 VAL A C 11
ATOM 24244 O O . VAL A 1 62 ? 13.623 25.742 -34.332 1.00 0.00 62 VAL A O 11
ATOM 24257 N N . LEU A 1 63 ? 14.025 23.550 -34.655 1.00 0.00 63 LEU A N 11
ATOM 24258 C CA . LEU A 1 63 ? 13.329 23.132 -33.445 1.00 0.00 63 LEU A CA 11
ATOM 24259 C C . LEU A 1 63 ? 14.225 23.282 -32.216 1.00 0.00 63 LEU A C 11
ATOM 24260 O O . LEU A 1 63 ? 13.783 23.057 -31.089 1.00 0.00 63 LEU A O 11
ATOM 24276 N N . PHE A 1 64 ? 15.481 23.679 -32.433 1.00 0.00 64 PHE A N 11
ATOM 24277 C CA . PHE A 1 64 ? 16.416 23.873 -31.329 1.00 0.00 64 PHE A CA 11
ATOM 24278 C C . PHE A 1 64 ? 16.298 25.289 -30.772 1.00 0.00 64 PHE A C 11
ATOM 24279 O O . PHE A 1 64 ? 17.245 25.831 -30.202 1.00 0.00 64 PHE A O 11
ATOM 24296 N N . GLN A 1 65 ? 15.121 25.876 -30.949 1.00 0.00 65 GLN A N 11
ATOM 24297 C CA . GLN A 1 65 ? 14.839 27.225 -30.480 1.00 0.00 65 GLN A CA 11
ATOM 24298 C C . GLN A 1 65 ? 13.393 27.595 -30.799 1.00 0.00 65 GLN A C 11
ATOM 24299 O O . GLN A 1 65 ? 13.080 28.757 -31.060 1.00 0.00 65 GLN A O 11
ATOM 24313 N N . GLY A 1 66 ? 12.518 26.591 -30.784 1.00 0.00 66 GLY A N 11
ATOM 24314 C CA . GLY A 1 66 ? 11.117 26.816 -31.079 1.00 0.00 66 GLY A CA 11
ATOM 24315 C C . GLY A 1 66 ? 10.236 25.665 -30.624 1.00 0.00 66 GLY A C 11
ATOM 24316 O O . GLY A 1 66 ? 9.426 25.160 -31.401 1.00 0.00 66 GLY A O 11
ATOM 24320 N N . PRO A 1 67 ? 10.373 25.224 -29.363 1.00 0.00 67 PRO A N 11
ATOM 24321 C CA . PRO A 1 67 ? 9.577 24.120 -28.821 1.00 0.00 67 PRO A CA 11
ATOM 24322 C C . PRO A 1 67 ? 8.146 24.537 -28.495 1.00 0.00 67 PRO A C 11
ATOM 24323 O O . PRO A 1 67 ? 7.731 25.656 -28.796 1.00 0.00 67 PRO A O 11
ATOM 24334 N N . ASN A 1 68 ? 7.399 23.629 -27.874 1.00 0.00 68 ASN A N 11
ATOM 24335 C CA . ASN A 1 68 ? 6.015 23.901 -27.503 1.00 0.00 68 ASN A CA 11
ATOM 24336 C C . ASN A 1 68 ? 5.943 24.991 -26.434 1.00 0.00 68 ASN A C 11
ATOM 24337 O O . ASN A 1 68 ? 6.379 24.786 -25.301 1.00 0.00 68 ASN A O 11
ATOM 24348 N N . PRO A 1 69 ? 5.394 26.171 -26.779 1.00 0.00 69 PRO A N 11
ATOM 24349 C CA . PRO A 1 69 ? 5.275 27.288 -25.837 1.00 0.00 69 PRO A CA 11
ATOM 24350 C C . PRO A 1 69 ? 4.127 27.112 -24.845 1.00 0.00 69 PRO A C 11
ATOM 24351 O O . PRO A 1 69 ? 3.896 27.972 -23.995 1.00 0.00 69 PRO A O 11
ATOM 24362 N N . ALA A 1 70 ? 3.407 25.997 -24.953 1.00 0.00 70 ALA A N 11
ATOM 24363 C CA . ALA A 1 70 ? 2.288 25.726 -24.058 1.00 0.00 70 ALA A CA 11
ATOM 24364 C C . ALA A 1 70 ? 2.708 24.818 -22.908 1.00 0.00 70 ALA A C 11
ATOM 24365 O O . ALA A 1 70 ? 1.899 24.052 -22.381 1.00 0.00 70 ALA A O 11
ATOM 24372 N N . ILE A 1 71 ? 3.975 24.910 -22.522 1.00 0.00 71 ILE A N 11
ATOM 24373 C CA . ILE A 1 71 ? 4.504 24.098 -21.433 1.00 0.00 71 ILE A CA 11
ATOM 24374 C C . ILE A 1 71 ? 4.979 24.956 -20.264 1.00 0.00 71 ILE A C 11
ATOM 24375 O O . ILE A 1 71 ? 5.248 24.440 -19.180 1.00 0.00 71 ILE A O 11
ATOM 24391 N N . LEU A 1 72 ? 5.088 26.262 -20.484 1.00 0.00 72 LEU A N 11
ATOM 24392 C CA . LEU A 1 72 ? 5.543 27.164 -19.433 1.00 0.00 72 LEU A CA 11
ATOM 24393 C C . LEU A 1 72 ? 4.388 27.659 -18.573 1.00 0.00 72 LEU A C 11
ATOM 24394 O O . LEU A 1 72 ? 4.510 28.647 -17.849 1.00 0.00 72 LEU A O 11
ATOM 24410 N N . GLU A 1 73 ? 3.281 26.955 -18.657 1.00 0.00 73 GLU A N 11
ATOM 24411 C CA . GLU A 1 73 ? 2.089 27.291 -17.891 1.00 0.00 73 GLU A CA 11
ATOM 24412 C C . GLU A 1 73 ? 1.381 26.024 -17.414 1.00 0.00 73 GLU A C 11
ATOM 24413 O O . GLU A 1 73 ? 0.244 25.754 -17.804 1.00 0.00 73 GLU A O 11
ATOM 24425 N N . PRO A 1 74 ? 2.047 25.220 -16.565 1.00 0.00 74 PRO A N 11
ATOM 24426 C CA . PRO A 1 74 ? 1.485 23.975 -16.040 1.00 0.00 74 PRO A CA 11
ATOM 24427 C C . PRO A 1 74 ? 0.487 24.221 -14.909 1.00 0.00 74 PRO A C 11
ATOM 24428 O O . PRO A 1 74 ? 0.615 23.660 -13.821 1.00 0.00 74 PRO A O 11
ATOM 24439 N N . GLU A 1 75 ? -0.508 25.062 -15.172 1.00 0.00 75 GLU A N 11
ATOM 24440 C CA . GLU A 1 75 ? -1.524 25.378 -14.176 1.00 0.00 75 GLU A CA 11
ATOM 24441 C C . GLU A 1 75 ? -2.863 24.751 -14.547 1.00 0.00 75 GLU A C 11
ATOM 24442 O O . GLU A 1 75 ? -3.629 24.338 -13.678 1.00 0.00 75 GLU A O 11
ATOM 24454 N N . ARG A 1 76 ? -3.135 24.680 -15.846 1.00 0.00 76 ARG A N 11
ATOM 24455 C CA . ARG A 1 76 ? -4.378 24.102 -16.337 1.00 0.00 76 ARG A CA 11
ATOM 24456 C C . ARG A 1 76 ? -4.124 23.235 -17.565 1.00 0.00 76 ARG A C 11
ATOM 24457 O O . ARG A 1 76 ? -2.976 22.984 -17.932 1.00 0.00 76 ARG A O 11
ATOM 24478 N N . GLU A 1 77 ? -5.199 22.781 -18.199 1.00 0.00 77 GLU A N 11
ATOM 24479 C CA . GLU A 1 77 ? -5.091 21.943 -19.387 1.00 0.00 77 GLU A CA 11
ATOM 24480 C C . GLU A 1 77 ? -4.407 20.620 -19.057 1.00 0.00 77 GLU A C 11
ATOM 24481 O O . GLU A 1 77 ? -3.211 20.583 -18.772 1.00 0.00 77 GLU A O 11
ATOM 24493 N N . HIS A 1 78 ? -5.175 19.535 -19.103 1.00 0.00 78 HIS A N 11
ATOM 24494 C CA . HIS A 1 78 ? -4.642 18.208 -18.811 1.00 0.00 78 HIS A CA 11
ATOM 24495 C C . HIS A 1 78 ? -4.125 18.132 -17.379 1.00 0.00 78 HIS A C 11
ATOM 24496 O O . HIS A 1 78 ? -2.964 18.441 -17.109 1.00 0.00 78 HIS A O 11
ATOM 24511 N N . LEU A 1 79 ? -4.994 17.717 -16.462 1.00 0.00 79 LEU A N 11
ATOM 24512 C CA . LEU A 1 79 ? -4.626 17.596 -15.056 1.00 0.00 79 LEU A CA 11
ATOM 24513 C C . LEU A 1 79 ? -5.021 16.229 -14.507 1.00 0.00 79 LEU A C 11
ATOM 24514 O O . LEU A 1 79 ? -5.559 15.390 -15.231 1.00 0.00 79 LEU A O 11
ATOM 24530 N N . ASP A 1 80 ? -4.756 16.012 -13.224 1.00 0.00 80 ASP A N 11
ATOM 24531 C CA . ASP A 1 80 ? -5.087 14.747 -12.578 1.00 0.00 80 ASP A CA 11
ATOM 24532 C C . ASP A 1 80 ? -6.556 14.720 -12.165 1.00 0.00 80 ASP A C 11
ATOM 24533 O O . ASP A 1 80 ? -6.880 14.573 -10.987 1.00 0.00 80 ASP A O 11
ATOM 24542 N N . GLU A 1 81 ? -7.442 14.865 -13.146 1.00 0.00 81 GLU A N 11
ATOM 24543 C CA . GLU A 1 81 ? -8.877 14.859 -12.887 1.00 0.00 81 GLU A CA 11
ATOM 24544 C C . GLU A 1 81 ? -9.435 13.441 -12.932 1.00 0.00 81 GLU A C 11
ATOM 24545 O O . GLU A 1 81 ? -8.719 12.489 -13.245 1.00 0.00 81 GLU A O 11
ATOM 24557 N N . ASN A 1 82 ? -10.718 13.307 -12.617 1.00 0.00 82 ASN A N 11
ATOM 24558 C CA . ASN A 1 82 ? -11.379 12.008 -12.620 1.00 0.00 82 ASN A CA 11
ATOM 24559 C C . ASN A 1 82 ? -10.695 11.037 -11.663 1.00 0.00 82 ASN A C 11
ATOM 24560 O O . ASN A 1 82 ? -10.858 9.822 -11.778 1.00 0.00 82 ASN A O 11
ATOM 24571 N N . SER A 1 83 ? -9.944 11.578 -10.709 1.00 0.00 83 SER A N 11
ATOM 24572 C CA . SER A 1 83 ? -9.257 10.751 -9.725 1.00 0.00 83 SER A CA 11
ATOM 24573 C C . SER A 1 83 ? -10.279 9.970 -8.904 1.00 0.00 83 SER A C 11
ATOM 24574 O O . SER A 1 83 ? -11.483 10.157 -9.075 1.00 0.00 83 SER A O 11
ATOM 24582 N N . PRO A 1 84 ? -9.826 9.080 -8.006 1.00 0.00 84 PRO A N 11
ATOM 24583 C CA . PRO A 1 84 ? -10.735 8.285 -7.174 1.00 0.00 84 PRO A CA 11
ATOM 24584 C C . PRO A 1 84 ? -11.492 9.142 -6.164 1.00 0.00 84 PRO A C 11
ATOM 24585 O O . PRO A 1 84 ? -11.357 8.959 -4.954 1.00 0.00 84 PRO A O 11
ATOM 24596 N N . LEU A 1 85 ? -12.290 10.081 -6.668 1.00 0.00 85 LEU A N 11
ATOM 24597 C CA . LEU A 1 85 ? -13.065 10.965 -5.807 1.00 0.00 85 LEU A CA 11
ATOM 24598 C C . LEU A 1 85 ? -14.531 10.544 -5.771 1.00 0.00 85 LEU A C 11
ATOM 24599 O O . LEU A 1 85 ? -15.422 11.377 -5.607 1.00 0.00 85 LEU A O 11
ATOM 24615 N N . GLY A 1 86 ? -14.773 9.246 -5.924 1.00 0.00 86 GLY A N 11
ATOM 24616 C CA . GLY A 1 86 ? -16.133 8.739 -5.904 1.00 0.00 86 GLY A CA 11
ATOM 24617 C C . GLY A 1 86 ? -16.711 8.685 -4.504 1.00 0.00 86 GLY A C 11
ATOM 24618 O O . GLY A 1 86 ? -17.547 9.512 -4.138 1.00 0.00 86 GLY A O 11
ATOM 24622 N N . ASP A 1 87 ? -16.265 7.711 -3.720 1.00 0.00 87 ASP A N 11
ATOM 24623 C CA . ASP A 1 87 ? -16.743 7.552 -2.351 1.00 0.00 87 ASP A CA 11
ATOM 24624 C C . ASP A 1 87 ? -15.592 7.210 -1.410 1.00 0.00 87 ASP A C 11
ATOM 24625 O O . ASP A 1 87 ? -15.445 6.066 -0.981 1.00 0.00 87 ASP A O 11
ATOM 24634 N N . LEU A 1 88 ? -14.776 8.211 -1.093 1.00 0.00 88 LEU A N 11
ATOM 24635 C CA . LEU A 1 88 ? -13.637 8.016 -0.204 1.00 0.00 88 LEU A CA 11
ATOM 24636 C C . LEU A 1 88 ? -13.403 9.253 0.658 1.00 0.00 88 LEU A C 11
ATOM 24637 O O . LEU A 1 88 ? -12.261 9.636 0.915 1.00 0.00 88 LEU A O 11
ATOM 24653 N N . LEU A 1 89 ? -14.491 9.874 1.104 1.00 0.00 89 LEU A N 11
ATOM 24654 C CA . LEU A 1 89 ? -14.403 11.066 1.939 1.00 0.00 89 LEU A CA 11
ATOM 24655 C C . LEU A 1 89 ? -15.181 10.877 3.238 1.00 0.00 89 LEU A C 11
ATOM 24656 O O . LEU A 1 89 ? -16.384 10.616 3.221 1.00 0.00 89 LEU A O 11
ATOM 24672 N N . ARG A 1 90 ? -14.485 11.009 4.363 1.00 0.00 90 ARG A N 11
ATOM 24673 C CA . ARG A 1 90 ? -15.111 10.852 5.670 1.00 0.00 90 ARG A CA 11
ATOM 24674 C C . ARG A 1 90 ? -14.108 11.119 6.789 1.00 0.00 90 ARG A C 11
ATOM 24675 O O . ARG A 1 90 ? -14.445 11.727 7.806 1.00 0.00 90 ARG A O 11
ATOM 24696 N N . GLY A 1 91 ? -12.878 10.659 6.595 1.00 0.00 91 GLY A N 11
ATOM 24697 C CA . GLY A 1 91 ? -11.845 10.856 7.593 1.00 0.00 91 GLY A CA 11
ATOM 24698 C C . GLY A 1 91 ? -10.668 11.652 7.061 1.00 0.00 91 GLY A C 11
ATOM 24699 O O . GLY A 1 91 ? -9.806 11.108 6.370 1.00 0.00 91 GLY A O 11
ATOM 24703 N N . VAL A 1 92 ? -10.634 12.940 7.383 1.00 0.00 92 VAL A N 11
ATOM 24704 C CA . VAL A 1 92 ? -9.560 13.813 6.934 1.00 0.00 92 VAL A CA 11
ATOM 24705 C C . VAL A 1 92 ? -8.501 13.982 8.019 1.00 0.00 92 VAL A C 11
ATOM 24706 O O . VAL A 1 92 ? -8.777 13.801 9.204 1.00 0.00 92 VAL A O 11
ATOM 24719 N N . LEU A 1 93 ? -7.287 14.333 7.605 1.00 0.00 93 LEU A N 11
ATOM 24720 C CA . LEU A 1 93 ? -6.186 14.528 8.541 1.00 0.00 93 LEU A CA 11
ATOM 24721 C C . LEU A 1 93 ? -5.187 15.550 8.006 1.00 0.00 93 LEU A C 11
ATOM 24722 O O . LEU A 1 93 ? -4.735 15.453 6.865 1.00 0.00 93 LEU A O 11
ATOM 24738 N N . ASP A 1 94 ? -4.846 16.528 8.838 1.00 0.00 94 ASP A N 11
ATOM 24739 C CA . ASP A 1 94 ? -3.899 17.567 8.450 1.00 0.00 94 ASP A CA 11
ATOM 24740 C C . ASP A 1 94 ? -2.484 17.006 8.365 1.00 0.00 94 ASP A C 11
ATOM 24741 O O . ASP A 1 94 ? -2.069 16.207 9.206 1.00 0.00 94 ASP A O 11
ATOM 24750 N N . VAL A 1 95 ? -1.749 17.425 7.341 1.00 0.00 95 VAL A N 11
ATOM 24751 C CA . VAL A 1 95 ? -0.381 16.963 7.144 1.00 0.00 95 VAL A CA 11
ATOM 24752 C C . VAL A 1 95 ? 0.604 17.704 8.051 1.00 0.00 95 VAL A C 11
ATOM 24753 O O . VAL A 1 95 ? 1.441 17.078 8.702 1.00 0.00 95 VAL A O 11
ATOM 24766 N N . PRO A 1 96 ? 0.528 19.049 8.107 1.00 0.00 96 PRO A N 11
ATOM 24767 C CA . PRO A 1 96 ? 1.428 19.848 8.941 1.00 0.00 96 PRO A CA 11
ATOM 24768 C C . PRO A 1 96 ? 1.016 19.849 10.409 1.00 0.00 96 PRO A C 11
ATOM 24769 O O . PRO A 1 96 ? 0.821 20.906 11.009 1.00 0.00 96 PRO A O 11
ATOM 24780 N N . ALA A 1 97 ? 0.887 18.656 10.985 1.00 0.00 97 ALA A N 11
ATOM 24781 C CA . ALA A 1 97 ? 0.500 18.517 12.387 1.00 0.00 97 ALA A CA 11
ATOM 24782 C C . ALA A 1 97 ? 0.319 17.050 12.762 1.00 0.00 97 ALA A C 11
ATOM 24783 O O . ALA A 1 97 ? -0.598 16.697 13.502 1.00 0.00 97 ALA A O 11
ATOM 24790 N N . CYS A 1 98 ? 1.200 16.198 12.246 1.00 0.00 98 CYS A N 11
ATOM 24791 C CA . CYS A 1 98 ? 1.134 14.769 12.528 1.00 0.00 98 CYS A CA 11
ATOM 24792 C C . CYS A 1 98 ? 2.496 14.110 12.328 1.00 0.00 98 CYS A C 11
ATOM 24793 O O . CYS A 1 98 ? 2.923 13.880 11.196 1.00 0.00 98 CYS A O 11
ATOM 24801 N N . GLN A 1 99 ? 3.169 13.805 13.431 1.00 0.00 99 GLN A N 11
ATOM 24802 C CA . GLN A 1 99 ? 4.479 13.168 13.374 1.00 0.00 99 GLN A CA 11
ATOM 24803 C C . GLN A 1 99 ? 4.342 11.649 13.372 1.00 0.00 99 GLN A C 11
ATOM 24804 O O . GLN A 1 99 ? 3.623 11.080 14.191 1.00 0.00 99 GLN A O 11
ATOM 24818 N N . ILE A 1 100 ? 5.036 10.998 12.444 1.00 0.00 100 ILE A N 11
ATOM 24819 C CA . ILE A 1 100 ? 4.990 9.545 12.333 1.00 0.00 100 ILE A CA 11
ATOM 24820 C C . ILE A 1 100 ? 5.942 8.887 13.326 1.00 0.00 100 ILE A C 11
ATOM 24821 O O . ILE A 1 100 ? 6.863 9.526 13.835 1.00 0.00 100 ILE A O 11
ATOM 24837 N N . ALA A 1 101 ? 5.712 7.606 13.597 1.00 0.00 101 ALA A N 11
ATOM 24838 C CA . ALA A 1 101 ? 6.550 6.859 14.528 1.00 0.00 101 ALA A CA 11
ATOM 24839 C C . ALA A 1 101 ? 6.507 5.366 14.223 1.00 0.00 101 ALA A C 11
ATOM 24840 O O . ALA A 1 101 ? 5.622 4.652 14.692 1.00 0.00 101 ALA A O 11
ATOM 24847 N N . ILE A 1 102 ? 7.470 4.901 13.432 1.00 0.00 102 ILE A N 11
ATOM 24848 C CA . ILE A 1 102 ? 7.540 3.491 13.062 1.00 0.00 102 ILE A CA 11
ATOM 24849 C C . ILE A 1 102 ? 7.648 2.604 14.298 1.00 0.00 102 ILE A C 11
ATOM 24850 O O . ILE A 1 102 ? 8.178 3.018 15.329 1.00 0.00 102 ILE A O 11
ATOM 24866 N N . ARG A 1 103 ? 7.142 1.382 14.183 1.00 0.00 103 ARG A N 11
ATOM 24867 C CA . ARG A 1 103 ? 7.180 0.430 15.284 1.00 0.00 103 ARG A CA 11
ATOM 24868 C C . ARG A 1 103 ? 7.482 -0.979 14.768 1.00 0.00 103 ARG A C 11
ATOM 24869 O O . ARG A 1 103 ? 6.680 -1.561 14.038 1.00 0.00 103 ARG A O 11
ATOM 24890 N N . PRO A 1 104 ? 8.647 -1.550 15.134 1.00 0.00 104 PRO A N 11
ATOM 24891 C CA . PRO A 1 104 ? 9.043 -2.893 14.696 1.00 0.00 104 PRO A CA 11
ATOM 24892 C C . PRO A 1 104 ? 8.270 -4.006 15.410 1.00 0.00 104 PRO A C 11
ATOM 24893 O O . PRO A 1 104 ? 8.628 -5.179 15.311 1.00 0.00 104 PRO A O 11
ATOM 24904 N N . GLU A 1 105 ? 7.211 -3.636 16.127 1.00 0.00 105 GLU A N 11
ATOM 24905 C CA . GLU A 1 105 ? 6.398 -4.607 16.851 1.00 0.00 105 GLU A CA 11
ATOM 24906 C C . GLU A 1 105 ? 4.989 -4.065 17.068 1.00 0.00 105 GLU A C 11
ATOM 24907 O O . GLU A 1 105 ? 4.574 -3.817 18.200 1.00 0.00 105 GLU A O 11
ATOM 24919 N N . GLY A 1 106 ? 4.261 -3.878 15.972 1.00 0.00 106 GLY A N 11
ATOM 24920 C CA . GLY A 1 106 ? 2.907 -3.360 16.052 1.00 0.00 106 GLY A CA 11
ATOM 24921 C C . GLY A 1 106 ? 2.057 -4.084 17.078 1.00 0.00 106 GLY A C 11
ATOM 24922 O O . GLY A 1 106 ? 2.014 -3.694 18.244 1.00 0.00 106 GLY A O 11
ATOM 24926 N N . LYS A 1 107 ? 1.376 -5.139 16.642 1.00 0.00 107 LYS A N 11
ATOM 24927 C CA . LYS A 1 107 ? 0.521 -5.913 17.534 1.00 0.00 107 LYS A CA 11
ATOM 24928 C C . LYS A 1 107 ? 0.015 -7.180 16.849 1.00 0.00 107 LYS A C 11
ATOM 24929 O O . LYS A 1 107 ? 0.202 -7.366 15.648 1.00 0.00 107 LYS A O 11
ATOM 24948 N N . ASN A 1 108 ? -0.630 -8.043 17.627 1.00 0.00 108 ASN A N 11
ATOM 24949 C CA . ASN A 1 108 ? -1.174 -9.293 17.104 1.00 0.00 108 ASN A CA 11
ATOM 24950 C C . ASN A 1 108 ? -0.072 -10.176 16.525 1.00 0.00 108 ASN A C 11
ATOM 24951 O O . ASN A 1 108 ? 0.424 -11.083 17.193 1.00 0.00 108 ASN A O 11
ATOM 24962 N N . ASN A 1 109 ? 0.304 -9.911 15.278 1.00 0.00 109 ASN A N 11
ATOM 24963 C CA . ASN A 1 109 ? 1.341 -10.687 14.611 1.00 0.00 109 ASN A CA 11
ATOM 24964 C C . ASN A 1 109 ? 2.011 -9.873 13.507 1.00 0.00 109 ASN A C 11
ATOM 24965 O O . ASN A 1 109 ? 2.440 -10.421 12.494 1.00 0.00 109 ASN A O 11
ATOM 24976 N N . ARG A 1 110 ? 2.097 -8.563 13.713 1.00 0.00 110 ARG A N 11
ATOM 24977 C CA . ARG A 1 110 ? 2.716 -7.676 12.735 1.00 0.00 110 ARG A CA 11
ATOM 24978 C C . ARG A 1 110 ? 3.877 -6.909 13.358 1.00 0.00 110 ARG A C 11
ATOM 24979 O O . ARG A 1 110 ? 3.675 -6.030 14.194 1.00 0.00 110 ARG A O 11
ATOM 25000 N N . LEU A 1 111 ? 5.094 -7.248 12.942 1.00 0.00 111 LEU A N 11
ATOM 25001 C CA . LEU A 1 111 ? 6.289 -6.592 13.462 1.00 0.00 111 LEU A CA 11
ATOM 25002 C C . LEU A 1 111 ? 6.749 -5.471 12.534 1.00 0.00 111 LEU A C 11
ATOM 25003 O O . LEU A 1 111 ? 7.921 -5.090 12.540 1.00 0.00 111 LEU A O 11
ATOM 25019 N N . PHE A 1 112 ? 5.825 -4.945 11.738 1.00 0.00 112 PHE A N 11
ATOM 25020 C CA . PHE A 1 112 ? 6.143 -3.867 10.807 1.00 0.00 112 PHE A CA 11
ATOM 25021 C C . PHE A 1 112 ? 4.977 -2.889 10.693 1.00 0.00 112 PHE A C 11
ATOM 25022 O O . PHE A 1 112 ? 4.323 -2.803 9.654 1.00 0.00 112 PHE A O 11
ATOM 25039 N N . VAL A 1 113 ? 4.725 -2.155 11.769 1.00 0.00 113 VAL A N 11
ATOM 25040 C CA . VAL A 1 113 ? 3.640 -1.184 11.795 1.00 0.00 113 VAL A CA 11
ATOM 25041 C C . VAL A 1 113 ? 4.128 0.169 12.301 1.00 0.00 113 VAL A C 11
ATOM 25042 O O . VAL A 1 113 ? 4.940 0.240 13.224 1.00 0.00 113 VAL A O 11
ATOM 25055 N N . PHE A 1 114 ? 3.629 1.239 11.693 1.00 0.00 114 PHE A N 11
ATOM 25056 C CA . PHE A 1 114 ? 4.014 2.591 12.084 1.00 0.00 114 PHE A CA 11
ATOM 25057 C C . PHE A 1 114 ? 2.805 3.366 12.595 1.00 0.00 114 PHE A C 11
ATOM 25058 O O . PHE A 1 114 ? 1.742 3.359 11.973 1.00 0.00 114 PHE A O 11
ATOM 25075 N N . SER A 1 115 ? 2.971 4.029 13.735 1.00 0.00 115 SER A N 11
ATOM 25076 C CA . SER A 1 115 ? 1.890 4.806 14.330 1.00 0.00 115 SER A CA 11
ATOM 25077 C C . SER A 1 115 ? 2.180 6.300 14.250 1.00 0.00 115 SER A C 11
ATOM 25078 O O . SER A 1 115 ? 3.302 6.740 14.503 1.00 0.00 115 SER A O 11
ATOM 25086 N N . ILE A 1 116 ? 1.159 7.075 13.901 1.00 0.00 116 ILE A N 11
ATOM 25087 C CA . ILE A 1 116 ? 1.300 8.521 13.791 1.00 0.00 116 ILE A CA 11
ATOM 25088 C C . ILE A 1 116 ? 0.760 9.215 15.036 1.00 0.00 116 ILE A C 11
ATOM 25089 O O . ILE A 1 116 ? -0.039 8.642 15.779 1.00 0.00 116 ILE A O 11
ATOM 25105 N N . SER A 1 117 ? 1.200 10.448 15.263 1.00 0.00 117 SER A N 11
ATOM 25106 C CA . SER A 1 117 ? 0.757 11.211 16.423 1.00 0.00 117 SER A CA 11
ATOM 25107 C C . SER A 1 117 ? 0.707 12.703 16.108 1.00 0.00 117 SER A C 11
ATOM 25108 O O . SER A 1 117 ? 1.347 13.172 15.168 1.00 0.00 117 SER A O 11
ATOM 25116 N N . MET A 1 118 ? -0.057 13.443 16.906 1.00 0.00 118 MET A N 11
ATOM 25117 C CA . MET A 1 118 ? -0.191 14.882 16.718 1.00 0.00 118 MET A CA 11
ATOM 25118 C C . MET A 1 118 ? 0.438 15.644 17.882 1.00 0.00 118 MET A C 11
ATOM 25119 O O . MET A 1 118 ? 0.555 15.114 18.988 1.00 0.00 118 MET A O 11
ATOM 25133 N N . PRO A 1 119 ? 0.852 16.901 17.650 1.00 0.00 119 PRO A N 11
ATOM 25134 C CA . PRO A 1 119 ? 1.470 17.733 18.689 1.00 0.00 119 PRO A CA 11
ATOM 25135 C C . PRO A 1 119 ? 0.494 18.075 19.811 1.00 0.00 119 PRO A C 11
ATOM 25136 O O . PRO A 1 119 ? 0.012 19.205 19.904 1.00 0.00 119 PRO A O 11
ATOM 25147 N N . SER A 1 120 ? 0.209 17.094 20.659 1.00 0.00 120 SER A N 11
ATOM 25148 C CA . SER A 1 120 ? -0.708 17.287 21.775 1.00 0.00 120 SER A CA 11
ATOM 25149 C C . SER A 1 120 ? -2.085 17.719 21.282 1.00 0.00 120 SER A C 11
ATOM 25150 O O . SER A 1 120 ? -2.269 18.853 20.836 1.00 0.00 120 SER A O 11
ATOM 25158 N N . VAL A 1 121 ? -3.049 16.809 21.362 1.00 0.00 121 VAL A N 11
ATOM 25159 C CA . VAL A 1 121 ? -4.410 17.097 20.923 1.00 0.00 121 VAL A CA 11
ATOM 25160 C C . VAL A 1 121 ? -5.434 16.483 21.871 1.00 0.00 121 VAL A C 11
ATOM 25161 O O . VAL A 1 121 ? -6.168 17.197 22.556 1.00 0.00 121 VAL A O 11
ATOM 25174 N N . ALA A 1 122 ? -5.481 15.154 21.906 1.00 0.00 122 ALA A N 11
ATOM 25175 C CA . ALA A 1 122 ? -6.415 14.444 22.770 1.00 0.00 122 ALA A CA 11
ATOM 25176 C C . ALA A 1 122 ? -6.095 12.955 22.820 1.00 0.00 122 ALA A C 11
ATOM 25177 O O . ALA A 1 122 ? -6.989 12.113 22.728 1.00 0.00 122 ALA A O 11
ATOM 25184 N N . GLN A 1 123 ? -4.813 12.635 22.968 1.00 0.00 123 GLN A N 11
ATOM 25185 C CA . GLN A 1 123 ? -4.375 11.245 23.030 1.00 0.00 123 GLN A CA 11
ATOM 25186 C C . GLN A 1 123 ? -4.719 10.506 21.741 1.00 0.00 123 GLN A C 11
ATOM 25187 O O . GLN A 1 123 ? -5.088 9.332 21.766 1.00 0.00 123 GLN A O 11
ATOM 25201 N N . TRP A 1 124 ? -4.595 11.202 20.614 1.00 0.00 124 TRP A N 11
ATOM 25202 C CA . TRP A 1 124 ? -4.892 10.611 19.314 1.00 0.00 124 TRP A CA 11
ATOM 25203 C C . TRP A 1 124 ? -3.646 9.967 18.712 1.00 0.00 124 TRP A C 11
ATOM 25204 O O . TRP A 1 124 ? -2.674 10.652 18.395 1.00 0.00 124 TRP A O 11
ATOM 25225 N N . SER A 1 125 ? -3.683 8.648 18.557 1.00 0.00 125 SER A N 11
ATOM 25226 C CA . SER A 1 125 ? -2.558 7.913 17.992 1.00 0.00 125 SER A CA 11
ATOM 25227 C C . SER A 1 125 ? -3.019 6.997 16.862 1.00 0.00 125 SER A C 11
ATOM 25228 O O . SER A 1 125 ? -3.820 6.087 17.075 1.00 0.00 125 SER A O 11
ATOM 25236 N N . LEU A 1 126 ? -2.509 7.245 15.660 1.00 0.00 126 LEU A N 11
ATOM 25237 C CA . LEU A 1 126 ? -2.870 6.443 14.497 1.00 0.00 126 LEU A CA 11
ATOM 25238 C C . LEU A 1 126 ? -2.008 5.186 14.413 1.00 0.00 126 LEU A C 11
ATOM 25239 O O . LEU A 1 126 ? -0.864 5.175 14.865 1.00 0.00 126 LEU A O 11
ATOM 25255 N N . ASP A 1 127 ? -2.566 4.130 13.827 1.00 0.00 127 ASP A N 11
ATOM 25256 C CA . ASP A 1 127 ? -1.850 2.868 13.683 1.00 0.00 127 ASP A CA 11
ATOM 25257 C C . ASP A 1 127 ? -2.094 2.260 12.303 1.00 0.00 127 ASP A C 11
ATOM 25258 O O . ASP A 1 127 ? -3.226 1.932 11.950 1.00 0.00 127 ASP A O 11
ATOM 25267 N N . VAL A 1 128 ? -1.022 2.112 11.531 1.00 0.00 128 VAL A N 11
ATOM 25268 C CA . VAL A 1 128 ? -1.119 1.541 10.192 1.00 0.00 128 VAL A CA 11
ATOM 25269 C C . VAL A 1 128 ? 0.112 0.707 9.858 1.00 0.00 128 VAL A C 11
ATOM 25270 O O . VAL A 1 128 ? 1.192 0.927 10.405 1.00 0.00 128 VAL A O 11
ATOM 25283 N N . ALA A 1 129 ? -0.059 -0.255 8.956 1.00 0.00 129 ALA A N 11
ATOM 25284 C CA . ALA A 1 129 ? 1.038 -1.126 8.550 1.00 0.00 129 ALA A CA 11
ATOM 25285 C C . ALA A 1 129 ? 0.882 -1.567 7.099 1.00 0.00 129 ALA A C 11
ATOM 25286 O O . ALA A 1 129 ? -0.127 -2.167 6.727 1.00 0.00 129 ALA A O 11
ATOM 25293 N N . ALA A 1 130 ? 1.888 -1.270 6.283 1.00 0.00 130 ALA A N 11
ATOM 25294 C CA . ALA A 1 130 ? 1.865 -1.639 4.873 1.00 0.00 130 ALA A CA 11
ATOM 25295 C C . ALA A 1 130 ? 2.481 -3.017 4.659 1.00 0.00 130 ALA A C 11
ATOM 25296 O O . ALA A 1 130 ? 3.573 -3.301 5.151 1.00 0.00 130 ALA A O 11
ATOM 25303 N N . ASP A 1 131 ? 1.776 -3.870 3.921 1.00 0.00 131 ASP A N 11
ATOM 25304 C CA . ASP A 1 131 ? 2.256 -5.220 3.642 1.00 0.00 131 ASP A CA 11
ATOM 25305 C C . ASP A 1 131 ? 3.643 -5.185 3.012 1.00 0.00 131 ASP A C 11
ATOM 25306 O O . ASP A 1 131 ? 4.480 -6.049 3.276 1.00 0.00 131 ASP A O 11
ATOM 25315 N N . SER A 1 132 ? 3.880 -4.178 2.179 1.00 0.00 132 SER A N 11
ATOM 25316 C CA . SER A 1 132 ? 5.166 -4.023 1.510 1.00 0.00 132 SER A CA 11
ATOM 25317 C C . SER A 1 132 ? 6.106 -3.159 2.338 1.00 0.00 132 SER A C 11
ATOM 25318 O O . SER A 1 132 ? 5.893 -1.955 2.483 1.00 0.00 132 SER A O 11
ATOM 25326 N N . GLN A 1 133 ? 7.155 -3.778 2.875 1.00 0.00 133 GLN A N 11
ATOM 25327 C CA . GLN A 1 133 ? 8.132 -3.059 3.685 1.00 0.00 133 GLN A CA 11
ATOM 25328 C C . GLN A 1 133 ? 8.584 -1.787 2.974 1.00 0.00 133 GLN A C 11
ATOM 25329 O O . GLN A 1 133 ? 8.950 -0.800 3.613 1.00 0.00 133 GLN A O 11
ATOM 25343 N N . GLU A 1 134 ? 8.542 -1.818 1.645 1.00 0.00 134 GLU A N 11
ATOM 25344 C CA . GLU A 1 134 ? 8.936 -0.666 0.845 1.00 0.00 134 GLU A CA 11
ATOM 25345 C C . GLU A 1 134 ? 7.858 0.407 0.894 1.00 0.00 134 GLU A C 11
ATOM 25346 O O . GLU A 1 134 ? 8.152 1.597 0.992 1.00 0.00 134 GLU A O 11
ATOM 25358 N N . GLU A 1 135 ? 6.604 -0.028 0.837 1.00 0.00 135 GLU A N 11
ATOM 25359 C CA . GLU A 1 135 ? 5.476 0.891 0.890 1.00 0.00 135 GLU A CA 11
ATOM 25360 C C . GLU A 1 135 ? 5.382 1.530 2.269 1.00 0.00 135 GLU A C 11
ATOM 25361 O O . GLU A 1 135 ? 4.982 2.686 2.405 1.00 0.00 135 GLU A O 11
ATOM 25373 N N . LEU A 1 136 ? 5.763 0.769 3.290 1.00 0.00 136 LEU A N 11
ATOM 25374 C CA . LEU A 1 136 ? 5.732 1.260 4.662 1.00 0.00 136 LEU A CA 11
ATOM 25375 C C . LEU A 1 136 ? 6.764 2.361 4.856 1.00 0.00 136 LEU A C 11
ATOM 25376 O O . LEU A 1 136 ? 6.463 3.421 5.404 1.00 0.00 136 LEU A O 11
ATOM 25392 N N . GLN A 1 137 ? 7.982 2.104 4.395 1.00 0.00 137 GLN A N 11
ATOM 25393 C CA . GLN A 1 137 ? 9.059 3.080 4.509 1.00 0.00 137 GLN A CA 11
ATOM 25394 C C . GLN A 1 137 ? 8.781 4.279 3.616 1.00 0.00 137 GLN A C 11
ATOM 25395 O O . GLN A 1 137 ? 9.000 5.425 4.008 1.00 0.00 137 GLN A O 11
ATOM 25409 N N . ASP A 1 138 ? 8.282 4.006 2.416 1.00 0.00 138 ASP A N 11
ATOM 25410 C CA . ASP A 1 138 ? 7.954 5.062 1.469 1.00 0.00 138 ASP A CA 11
ATOM 25411 C C . ASP A 1 138 ? 6.791 5.897 1.993 1.00 0.00 138 ASP A C 11
ATOM 25412 O O . ASP A 1 138 ? 6.693 7.092 1.716 1.00 0.00 138 ASP A O 11
ATOM 25421 N N . TRP A 1 139 ? 5.915 5.254 2.763 1.00 0.00 139 TRP A N 11
ATOM 25422 C CA . TRP A 1 139 ? 4.761 5.932 3.337 1.00 0.00 139 TRP A CA 11
ATOM 25423 C C . TRP A 1 139 ? 5.205 6.974 4.353 1.00 0.00 139 TRP A C 11
ATOM 25424 O O . TRP A 1 139 ? 4.782 8.129 4.304 1.00 0.00 139 TRP A O 11
ATOM 25445 N N . VAL A 1 140 ? 6.064 6.556 5.274 1.00 0.00 140 VAL A N 11
ATOM 25446 C CA . VAL A 1 140 ? 6.572 7.447 6.307 1.00 0.00 140 VAL A CA 11
ATOM 25447 C C . VAL A 1 140 ? 7.348 8.607 5.696 1.00 0.00 140 VAL A C 11
ATOM 25448 O O . VAL A 1 140 ? 7.267 9.742 6.168 1.00 0.00 140 VAL A O 11
ATOM 25461 N N . LYS A 1 141 ? 8.098 8.315 4.642 1.00 0.00 141 LYS A N 11
ATOM 25462 C CA . LYS A 1 141 ? 8.891 9.332 3.963 1.00 0.00 141 LYS A CA 11
ATOM 25463 C C . LYS A 1 141 ? 7.996 10.338 3.250 1.00 0.00 141 LYS A C 11
ATOM 25464 O O . LYS A 1 141 ? 8.277 11.535 3.242 1.00 0.00 141 LYS A O 11
ATOM 25483 N N . LYS A 1 142 ? 6.915 9.848 2.655 1.00 0.00 142 LYS A N 11
ATOM 25484 C CA . LYS A 1 142 ? 5.984 10.716 1.946 1.00 0.00 142 LYS A CA 11
ATOM 25485 C C . LYS A 1 142 ? 5.274 11.639 2.924 1.00 0.00 142 LYS A C 11
ATOM 25486 O O . LYS A 1 142 ? 5.287 12.857 2.758 1.00 0.00 142 LYS A O 11
ATOM 25505 N N . ILE A 1 143 ? 4.678 11.060 3.961 1.00 0.00 143 ILE A N 11
ATOM 25506 C CA . ILE A 1 143 ? 3.994 11.853 4.971 1.00 0.00 143 ILE A CA 11
ATOM 25507 C C . ILE A 1 143 ? 4.952 12.899 5.528 1.00 0.00 143 ILE A C 11
ATOM 25508 O O . ILE A 1 143 ? 4.554 14.015 5.864 1.00 0.00 143 ILE A O 11
ATOM 25524 N N . ARG A 1 144 ? 6.226 12.525 5.602 1.00 0.00 144 ARG A N 11
ATOM 25525 C CA . ARG A 1 144 ? 7.260 13.421 6.094 1.00 0.00 144 ARG A CA 11
ATOM 25526 C C . ARG A 1 144 ? 7.657 14.423 5.016 1.00 0.00 144 ARG A C 11
ATOM 25527 O O . ARG A 1 144 ? 8.080 15.538 5.322 1.00 0.00 144 ARG A O 11
ATOM 25548 N N . GLU A 1 145 ? 7.518 14.026 3.748 1.00 0.00 145 GLU A N 11
ATOM 25549 C CA . GLU A 1 145 ? 7.864 14.908 2.641 1.00 0.00 145 GLU A CA 11
ATOM 25550 C C . GLU A 1 145 ? 6.799 15.980 2.458 1.00 0.00 145 GLU A C 11
ATOM 25551 O O . GLU A 1 145 ? 7.111 17.142 2.197 1.00 0.00 145 GLU A O 11
ATOM 25563 N N . VAL A 1 146 ? 5.541 15.586 2.614 1.00 0.00 146 VAL A N 11
ATOM 25564 C CA . VAL A 1 146 ? 4.431 16.518 2.483 1.00 0.00 146 VAL A CA 11
ATOM 25565 C C . VAL A 1 146 ? 4.309 17.369 3.741 1.00 0.00 146 VAL A C 11
ATOM 25566 O O . VAL A 1 146 ? 3.841 18.506 3.695 1.00 0.00 146 VAL A O 11
ATOM 25579 N N . ALA A 1 147 ? 4.747 16.809 4.865 1.00 0.00 147 ALA A N 11
ATOM 25580 C CA . ALA A 1 147 ? 4.703 17.511 6.138 1.00 0.00 147 ALA A CA 11
ATOM 25581 C C . ALA A 1 147 ? 5.786 18.579 6.199 1.00 0.00 147 ALA A C 11
ATOM 25582 O O . ALA A 1 147 ? 5.566 19.674 6.717 1.00 0.00 147 ALA A O 11
ATOM 25589 N N . GLN A 1 148 ? 6.957 18.253 5.662 1.00 0.00 148 GLN A N 11
ATOM 25590 C CA . GLN A 1 148 ? 8.075 19.188 5.648 1.00 0.00 148 GLN A CA 11
ATOM 25591 C C . GLN A 1 148 ? 7.835 20.308 4.643 1.00 0.00 148 GLN A C 11
ATOM 25592 O O . GLN A 1 148 ? 8.486 21.351 4.694 1.00 0.00 148 GLN A O 11
ATOM 25606 N N . THR A 1 149 ? 6.890 20.088 3.734 1.00 0.00 149 THR A N 11
ATOM 25607 C CA . THR A 1 149 ? 6.558 21.084 2.723 1.00 0.00 149 THR A CA 11
ATOM 25608 C C . THR A 1 149 ? 5.152 21.636 2.947 1.00 0.00 149 THR A C 11
ATOM 25609 O O . THR A 1 149 ? 4.552 22.218 2.043 1.00 0.00 149 THR A O 11
ATOM 25620 N N . ALA A 1 150 ? 4.633 21.449 4.159 1.00 0.00 150 ALA A N 11
ATOM 25621 C CA . ALA A 1 150 ? 3.299 21.930 4.499 1.00 0.00 150 ALA A CA 11
ATOM 25622 C C . ALA A 1 150 ? 3.358 22.975 5.608 1.00 0.00 150 ALA A C 11
ATOM 25623 O O . ALA A 1 150 ? 3.721 22.609 6.746 1.00 0.00 150 ALA A O 11
ATOM 25631 N N . SER A 1 1 ? -3.430 14.172 -3.985 1.00 0.00 1 SER A N 12
ATOM 25632 C CA . SER A 1 1 ? -3.350 12.687 -3.957 1.00 0.00 1 SER A CA 12
ATOM 25633 C C . SER A 1 1 ? -1.944 12.202 -4.296 1.00 0.00 1 SER A C 12
ATOM 25634 O O . SER A 1 1 ? -1.693 11.713 -5.398 1.00 0.00 1 SER A O 12
ATOM 25644 N N . ILE A 1 2 ? -1.031 12.341 -3.342 1.00 0.00 2 ILE A N 12
ATOM 25645 C CA . ILE A 1 2 ? 0.350 11.915 -3.537 1.00 0.00 2 ILE A CA 12
ATOM 25646 C C . ILE A 1 2 ? 0.466 10.398 -3.487 1.00 0.00 2 ILE A C 12
ATOM 25647 O O . ILE A 1 2 ? 1.242 9.799 -4.232 1.00 0.00 2 ILE A O 12
ATOM 25663 N N . LYS A 1 3 ? -0.309 9.782 -2.602 1.00 0.00 3 LYS A N 12
ATOM 25664 C CA . LYS A 1 3 ? -0.288 8.330 -2.454 1.00 0.00 3 LYS A CA 12
ATOM 25665 C C . LYS A 1 3 ? -1.598 7.823 -1.859 1.00 0.00 3 LYS A C 12
ATOM 25666 O O . LYS A 1 3 ? -2.205 8.484 -1.017 1.00 0.00 3 LYS A O 12
ATOM 25685 N N . ASN A 1 4 ? -2.023 6.644 -2.298 1.00 0.00 4 ASN A N 12
ATOM 25686 C CA . ASN A 1 4 ? -3.257 6.044 -1.806 1.00 0.00 4 ASN A CA 12
ATOM 25687 C C . ASN A 1 4 ? -3.292 4.550 -2.109 1.00 0.00 4 ASN A C 12
ATOM 25688 O O . ASN A 1 4 ? -2.965 4.124 -3.217 1.00 0.00 4 ASN A O 12
ATOM 25699 N N . GLY A 1 5 ? -3.690 3.760 -1.118 1.00 0.00 5 GLY A N 12
ATOM 25700 C CA . GLY A 1 5 ? -3.759 2.322 -1.300 1.00 0.00 5 GLY A CA 12
ATOM 25701 C C . GLY A 1 5 ? -4.630 1.647 -0.260 1.00 0.00 5 GLY A C 12
ATOM 25702 O O . GLY A 1 5 ? -5.416 2.304 0.424 1.00 0.00 5 GLY A O 12
ATOM 25706 N N . ILE A 1 6 ? -4.491 0.331 -0.140 1.00 0.00 6 ILE A N 12
ATOM 25707 C CA . ILE A 1 6 ? -5.272 -0.434 0.823 1.00 0.00 6 ILE A CA 12
ATOM 25708 C C . ILE A 1 6 ? -4.458 -0.729 2.079 1.00 0.00 6 ILE A C 12
ATOM 25709 O O . ILE A 1 6 ? -4.025 -1.861 2.302 1.00 0.00 6 ILE A O 12
ATOM 25725 N N . LEU A 1 7 ? -4.253 0.296 2.901 1.00 0.00 7 LEU A N 12
ATOM 25726 C CA . LEU A 1 7 ? -3.492 0.146 4.135 1.00 0.00 7 LEU A CA 12
ATOM 25727 C C . LEU A 1 7 ? -4.356 -0.473 5.231 1.00 0.00 7 LEU A C 12
ATOM 25728 O O . LEU A 1 7 ? -5.571 -0.291 5.255 1.00 0.00 7 LEU A O 12
ATOM 25744 N N . TYR A 1 8 ? -3.715 -1.208 6.134 1.00 0.00 8 TYR A N 12
ATOM 25745 C CA . TYR A 1 8 ? -4.424 -1.857 7.232 1.00 0.00 8 TYR A CA 12
ATOM 25746 C C . TYR A 1 8 ? -4.553 -0.920 8.428 1.00 0.00 8 TYR A C 12
ATOM 25747 O O . TYR A 1 8 ? -3.611 -0.208 8.779 1.00 0.00 8 TYR A O 12
ATOM 25765 N N . LEU A 1 9 ? -5.726 -0.925 9.054 1.00 0.00 9 LEU A N 12
ATOM 25766 C CA . LEU A 1 9 ? -5.979 -0.080 10.214 1.00 0.00 9 LEU A CA 12
ATOM 25767 C C . LEU A 1 9 ? -6.495 -0.907 11.385 1.00 0.00 9 LEU A C 12
ATOM 25768 O O . LEU A 1 9 ? -6.734 -2.108 11.251 1.00 0.00 9 LEU A O 12
ATOM 25784 N N . GLU A 1 10 ? -6.665 -0.261 12.533 1.00 0.00 10 GLU A N 12
ATOM 25785 C CA . GLU A 1 10 ? -7.153 -0.943 13.726 1.00 0.00 10 GLU A CA 12
ATOM 25786 C C . GLU A 1 10 ? -8.478 -0.350 14.194 1.00 0.00 10 GLU A C 12
ATOM 25787 O O . GLU A 1 10 ? -8.522 0.760 14.724 1.00 0.00 10 GLU A O 12
ATOM 25799 N N . ASP A 1 11 ? -9.557 -1.101 13.998 1.00 0.00 11 ASP A N 12
ATOM 25800 C CA . ASP A 1 11 ? -10.884 -0.653 14.404 1.00 0.00 11 ASP A CA 12
ATOM 25801 C C . ASP A 1 11 ? -11.090 -0.879 15.900 1.00 0.00 11 ASP A C 12
ATOM 25802 O O . ASP A 1 11 ? -10.572 -1.841 16.466 1.00 0.00 11 ASP A O 12
ATOM 25811 N N . PRO A 1 12 ? -11.851 0.008 16.564 1.00 0.00 12 PRO A N 12
ATOM 25812 C CA . PRO A 1 12 ? -12.117 -0.103 18.002 1.00 0.00 12 PRO A CA 12
ATOM 25813 C C . PRO A 1 12 ? -13.129 -1.197 18.332 1.00 0.00 12 PRO A C 12
ATOM 25814 O O . PRO A 1 12 ? -13.231 -1.635 19.478 1.00 0.00 12 PRO A O 12
ATOM 25825 N N . VAL A 1 13 ? -13.878 -1.635 17.325 1.00 0.00 13 VAL A N 12
ATOM 25826 C CA . VAL A 1 13 ? -14.881 -2.676 17.517 1.00 0.00 13 VAL A CA 12
ATOM 25827 C C . VAL A 1 13 ? -14.229 -4.022 17.807 1.00 0.00 13 VAL A C 12
ATOM 25828 O O . VAL A 1 13 ? -14.663 -4.759 18.692 1.00 0.00 13 VAL A O 12
ATOM 25841 N N . ASN A 1 14 ? -13.185 -4.335 17.051 1.00 0.00 14 ASN A N 12
ATOM 25842 C CA . ASN A 1 14 ? -12.465 -5.593 17.220 1.00 0.00 14 ASN A CA 12
ATOM 25843 C C . ASN A 1 14 ? -11.053 -5.354 17.751 1.00 0.00 14 ASN A C 12
ATOM 25844 O O . ASN A 1 14 ? -10.416 -6.270 18.272 1.00 0.00 14 ASN A O 12
ATOM 25855 N N . HIS A 1 15 ? -10.568 -4.123 17.616 1.00 0.00 15 HIS A N 12
ATOM 25856 C CA . HIS A 1 15 ? -9.232 -3.768 18.081 1.00 0.00 15 HIS A CA 12
ATOM 25857 C C . HIS A 1 15 ? -8.167 -4.571 17.339 1.00 0.00 15 HIS A C 12
ATOM 25858 O O . HIS A 1 15 ? -7.094 -4.845 17.878 1.00 0.00 15 HIS A O 12
ATOM 25873 N N . GLU A 1 16 ? -8.469 -4.944 16.098 1.00 0.00 16 GLU A N 12
ATOM 25874 C CA . GLU A 1 16 ? -7.538 -5.715 15.281 1.00 0.00 16 GLU A CA 12
ATOM 25875 C C . GLU A 1 16 ? -7.383 -5.085 13.900 1.00 0.00 16 GLU A C 12
ATOM 25876 O O . GLU A 1 16 ? -8.054 -4.105 13.575 1.00 0.00 16 GLU A O 12
ATOM 25888 N N . TRP A 1 17 ? -6.497 -5.654 13.087 1.00 0.00 17 TRP A N 12
ATOM 25889 C CA . TRP A 1 17 ? -6.258 -5.145 11.741 1.00 0.00 17 TRP A CA 12
ATOM 25890 C C . TRP A 1 17 ? -7.527 -5.233 10.898 1.00 0.00 17 TRP A C 12
ATOM 25891 O O . TRP A 1 17 ? -8.249 -6.228 10.948 1.00 0.00 17 TRP A O 12
ATOM 25912 N N . TYR A 1 18 ? -7.792 -4.184 10.125 1.00 0.00 18 TYR A N 12
ATOM 25913 C CA . TYR A 1 18 ? -8.975 -4.145 9.273 1.00 0.00 18 TYR A CA 12
ATOM 25914 C C . TYR A 1 18 ? -8.646 -3.531 7.913 1.00 0.00 18 TYR A C 12
ATOM 25915 O O . TYR A 1 18 ? -7.873 -2.578 7.825 1.00 0.00 18 TYR A O 12
ATOM 25933 N N . PRO A 1 19 ? -9.235 -4.069 6.828 1.00 0.00 19 PRO A N 12
ATOM 25934 C CA . PRO A 1 19 ? -9.000 -3.565 5.472 1.00 0.00 19 PRO A CA 12
ATOM 25935 C C . PRO A 1 19 ? -9.721 -2.246 5.213 1.00 0.00 19 PRO A C 12
ATOM 25936 O O . PRO A 1 19 ? -10.930 -2.140 5.412 1.00 0.00 19 PRO A O 12
ATOM 25947 N N . HIS A 1 20 ? -8.969 -1.244 4.767 1.00 0.00 20 HIS A N 12
ATOM 25948 C CA . HIS A 1 20 ? -9.540 0.068 4.480 1.00 0.00 20 HIS A CA 12
ATOM 25949 C C . HIS A 1 20 ? -8.732 0.791 3.408 1.00 0.00 20 HIS A C 12
ATOM 25950 O O . HIS A 1 20 ? -7.627 0.374 3.062 1.00 0.00 20 HIS A O 12
ATOM 25965 N N . TYR A 1 21 ? -9.292 1.877 2.886 1.00 0.00 21 TYR A N 12
ATOM 25966 C CA . TYR A 1 21 ? -8.624 2.659 1.851 1.00 0.00 21 TYR A CA 12
ATOM 25967 C C . TYR A 1 21 ? -8.135 3.993 2.405 1.00 0.00 21 TYR A C 12
ATOM 25968 O O . TYR A 1 21 ? -8.934 4.841 2.805 1.00 0.00 21 TYR A O 12
ATOM 25986 N N . PHE A 1 22 ? -6.818 4.174 2.426 1.00 0.00 22 PHE A N 12
ATOM 25987 C CA . PHE A 1 22 ? -6.223 5.406 2.930 1.00 0.00 22 PHE A CA 12
ATOM 25988 C C . PHE A 1 22 ? -5.641 6.236 1.790 1.00 0.00 22 PHE A C 12
ATOM 25989 O O . PHE A 1 22 ? -5.063 5.694 0.847 1.00 0.00 22 PHE A O 12
ATOM 26006 N N . VAL A 1 23 ? -5.798 7.553 1.884 1.00 0.00 23 VAL A N 12
ATOM 26007 C CA . VAL A 1 23 ? -5.286 8.458 0.864 1.00 0.00 23 VAL A CA 12
ATOM 26008 C C . VAL A 1 23 ? -4.406 9.539 1.479 1.00 0.00 23 VAL A C 12
ATOM 26009 O O . VAL A 1 23 ? -4.619 9.955 2.618 1.00 0.00 23 VAL A O 12
ATOM 26022 N N . LEU A 1 24 ? -3.417 9.991 0.717 1.00 0.00 24 LEU A N 12
ATOM 26023 C CA . LEU A 1 24 ? -2.500 11.025 1.181 1.00 0.00 24 LEU A CA 12
ATOM 26024 C C . LEU A 1 24 ? -2.412 12.165 0.173 1.00 0.00 24 LEU A C 12
ATOM 26025 O O . LEU A 1 24 ? -1.871 11.998 -0.922 1.00 0.00 24 LEU A O 12
ATOM 26041 N N . THR A 1 25 ? -2.947 13.324 0.552 1.00 0.00 25 THR A N 12
ATOM 26042 C CA . THR A 1 25 ? -2.930 14.494 -0.317 1.00 0.00 25 THR A CA 12
ATOM 26043 C C . THR A 1 25 ? -1.792 15.438 0.059 1.00 0.00 25 THR A C 12
ATOM 26044 O O . THR A 1 25 ? -1.320 15.438 1.196 1.00 0.00 25 THR A O 12
ATOM 26055 N N . SER A 1 26 ? -1.353 16.235 -0.909 1.00 0.00 26 SER A N 12
ATOM 26056 C CA . SER A 1 26 ? -0.262 17.180 -0.698 1.00 0.00 26 SER A CA 12
ATOM 26057 C C . SER A 1 26 ? -0.591 18.204 0.387 1.00 0.00 26 SER A C 12
ATOM 26058 O O . SER A 1 26 ? 0.304 18.879 0.895 1.00 0.00 26 SER A O 12
ATOM 26066 N N . SER A 1 27 ? -1.868 18.329 0.737 1.00 0.00 27 SER A N 12
ATOM 26067 C CA . SER A 1 27 ? -2.273 19.291 1.757 1.00 0.00 27 SER A CA 12
ATOM 26068 C C . SER A 1 27 ? -3.239 18.680 2.768 1.00 0.00 27 SER A C 12
ATOM 26069 O O . SER A 1 27 ? -4.007 19.399 3.406 1.00 0.00 27 SER A O 12
ATOM 26077 N N . LYS A 1 28 ? -3.200 17.357 2.923 1.00 0.00 28 LYS A N 12
ATOM 26078 C CA . LYS A 1 28 ? -4.082 16.683 3.875 1.00 0.00 28 LYS A CA 12
ATOM 26079 C C . LYS A 1 28 ? -4.007 15.165 3.736 1.00 0.00 28 LYS A C 12
ATOM 26080 O O . LYS A 1 28 ? -3.223 14.637 2.947 1.00 0.00 28 LYS A O 12
ATOM 26099 N N . ILE A 1 29 ? -4.835 14.475 4.514 1.00 0.00 29 ILE A N 12
ATOM 26100 C CA . ILE A 1 29 ? -4.885 13.018 4.495 1.00 0.00 29 ILE A CA 12
ATOM 26101 C C . ILE A 1 29 ? -6.312 12.526 4.716 1.00 0.00 29 ILE A C 12
ATOM 26102 O O . ILE A 1 29 ? -6.967 12.914 5.684 1.00 0.00 29 ILE A O 12
ATOM 26118 N N . TYR A 1 30 ? -6.791 11.675 3.816 1.00 0.00 30 TYR A N 12
ATOM 26119 C CA . TYR A 1 30 ? -8.144 11.138 3.920 1.00 0.00 30 TYR A CA 12
ATOM 26120 C C . TYR A 1 30 ? -8.124 9.695 4.416 1.00 0.00 30 TYR A C 12
ATOM 26121 O O . TYR A 1 30 ? -7.248 8.914 4.049 1.00 0.00 30 TYR A O 12
ATOM 26139 N N . TYR A 1 31 ? -9.096 9.350 5.254 1.00 0.00 31 TYR A N 12
ATOM 26140 C CA . TYR A 1 31 ? -9.191 8.001 5.802 1.00 0.00 31 TYR A CA 12
ATOM 26141 C C . TYR A 1 31 ? -10.620 7.688 6.236 1.00 0.00 31 TYR A C 12
ATOM 26142 O O . TYR A 1 31 ? -11.061 8.112 7.305 1.00 0.00 31 TYR A O 12
ATOM 26160 N N . SER A 1 32 ? -11.338 6.944 5.403 1.00 0.00 32 SER A N 12
ATOM 26161 C CA . SER A 1 32 ? -12.716 6.572 5.701 1.00 0.00 32 SER A CA 12
ATOM 26162 C C . SER A 1 32 ? -13.222 5.520 4.720 1.00 0.00 32 SER A C 12
ATOM 26163 O O . SER A 1 32 ? -12.687 5.376 3.621 1.00 0.00 32 SER A O 12
ATOM 26171 N N . GLU A 1 33 ? -14.257 4.791 5.124 1.00 0.00 33 GLU A N 12
ATOM 26172 C CA . GLU A 1 33 ? -14.837 3.753 4.280 1.00 0.00 33 GLU A CA 12
ATOM 26173 C C . GLU A 1 33 ? -15.701 4.365 3.182 1.00 0.00 33 GLU A C 12
ATOM 26174 O O . GLU A 1 33 ? -16.171 5.496 3.305 1.00 0.00 33 GLU A O 12
ATOM 26186 N N . GLU A 1 34 ? -15.906 3.610 2.107 1.00 0.00 34 GLU A N 12
ATOM 26187 C CA . GLU A 1 34 ? -16.713 4.078 0.987 1.00 0.00 34 GLU A CA 12
ATOM 26188 C C . GLU A 1 34 ? -17.045 2.931 0.040 1.00 0.00 34 GLU A C 12
ATOM 26189 O O . GLU A 1 34 ? -16.319 1.940 -0.029 1.00 0.00 34 GLU A O 12
ATOM 26201 N N . THR A 1 35 ? -18.146 3.073 -0.693 1.00 0.00 35 THR A N 12
ATOM 26202 C CA . THR A 1 35 ? -18.573 2.048 -1.638 1.00 0.00 35 THR A CA 12
ATOM 26203 C C . THR A 1 35 ? -18.781 2.642 -3.027 1.00 0.00 35 THR A C 12
ATOM 26204 O O . THR A 1 35 ? -18.448 3.802 -3.273 1.00 0.00 35 THR A O 12
ATOM 26215 N N . SER A 1 36 ? -19.334 1.841 -3.930 1.00 0.00 36 SER A N 12
ATOM 26216 C CA . SER A 1 36 ? -19.586 2.287 -5.296 1.00 0.00 36 SER A CA 12
ATOM 26217 C C . SER A 1 36 ? -20.851 1.643 -5.853 1.00 0.00 36 SER A C 12
ATOM 26218 O O . SER A 1 36 ? -20.816 0.525 -6.367 1.00 0.00 36 SER A O 12
ATOM 26226 N N . SER A 1 37 ? -21.967 2.357 -5.748 1.00 0.00 37 SER A N 12
ATOM 26227 C CA . SER A 1 37 ? -23.244 1.855 -6.241 1.00 0.00 37 SER A CA 12
ATOM 26228 C C . SER A 1 37 ? -24.100 2.992 -6.790 1.00 0.00 37 SER A C 12
ATOM 26229 O O . SER A 1 37 ? -24.503 3.891 -6.052 1.00 0.00 37 SER A O 12
ATOM 26237 N N . ASP A 1 38 ? -24.374 2.943 -8.090 1.00 0.00 38 ASP A N 12
ATOM 26238 C CA . ASP A 1 38 ? -25.183 3.969 -8.739 1.00 0.00 38 ASP A CA 12
ATOM 26239 C C . ASP A 1 38 ? -26.318 3.340 -9.541 1.00 0.00 38 ASP A C 12
ATOM 26240 O O . ASP A 1 38 ? -26.182 3.094 -10.739 1.00 0.00 38 ASP A O 12
ATOM 26249 N N . GLN A 1 39 ? -27.436 3.081 -8.871 1.00 0.00 39 GLN A N 12
ATOM 26250 C CA . GLN A 1 39 ? -28.594 2.480 -9.520 1.00 0.00 39 GLN A CA 12
ATOM 26251 C C . GLN A 1 39 ? -29.891 3.056 -8.962 1.00 0.00 39 GLN A C 12
ATOM 26252 O O . GLN A 1 39 ? -30.881 2.343 -8.802 1.00 0.00 39 GLN A O 12
ATOM 26266 N N . GLY A 1 40 ? -29.878 4.353 -8.667 1.00 0.00 40 GLY A N 12
ATOM 26267 C CA . GLY A 1 40 ? -31.058 5.002 -8.130 1.00 0.00 40 GLY A CA 12
ATOM 26268 C C . GLY A 1 40 ? -31.259 6.398 -8.689 1.00 0.00 40 GLY A C 12
ATOM 26269 O O . GLY A 1 40 ? -31.252 7.378 -7.946 1.00 0.00 40 GLY A O 12
ATOM 26273 N N . ASN A 1 41 ? -31.435 6.486 -10.002 1.00 0.00 41 ASN A N 12
ATOM 26274 C CA . ASN A 1 41 ? -31.637 7.770 -10.661 1.00 0.00 41 ASN A CA 12
ATOM 26275 C C . ASN A 1 41 ? -33.111 7.985 -10.993 1.00 0.00 41 ASN A C 12
ATOM 26276 O O . ASN A 1 41 ? -33.448 8.564 -12.027 1.00 0.00 41 ASN A O 12
ATOM 26287 N N . GLU A 1 42 ? -33.985 7.515 -10.110 1.00 0.00 42 GLU A N 12
ATOM 26288 C CA . GLU A 1 42 ? -35.421 7.655 -10.308 1.00 0.00 42 GLU A CA 12
ATOM 26289 C C . GLU A 1 42 ? -36.102 8.153 -9.038 1.00 0.00 42 GLU A C 12
ATOM 26290 O O . GLU A 1 42 ? -37.239 7.784 -8.745 1.00 0.00 42 GLU A O 12
ATOM 26302 N N . ASP A 1 43 ? -35.397 8.991 -8.285 1.00 0.00 43 ASP A N 12
ATOM 26303 C CA . ASP A 1 43 ? -35.932 9.540 -7.045 1.00 0.00 43 ASP A CA 12
ATOM 26304 C C . ASP A 1 43 ? -36.276 8.427 -6.061 1.00 0.00 43 ASP A C 12
ATOM 26305 O O . ASP A 1 43 ? -37.379 7.879 -6.088 1.00 0.00 43 ASP A O 12
ATOM 26314 N N . GLU A 1 44 ? -35.326 8.097 -5.192 1.00 0.00 44 GLU A N 12
ATOM 26315 C CA . GLU A 1 44 ? -35.527 7.050 -4.200 1.00 0.00 44 GLU A CA 12
ATOM 26316 C C . GLU A 1 44 ? -35.236 7.567 -2.795 1.00 0.00 44 GLU A C 12
ATOM 26317 O O . GLU A 1 44 ? -34.489 8.530 -2.619 1.00 0.00 44 GLU A O 12
ATOM 26329 N N . GLU A 1 45 ? -35.830 6.920 -1.798 1.00 0.00 45 GLU A N 12
ATOM 26330 C CA . GLU A 1 45 ? -35.637 7.313 -0.407 1.00 0.00 45 GLU A CA 12
ATOM 26331 C C . GLU A 1 45 ? -35.229 6.115 0.445 1.00 0.00 45 GLU A C 12
ATOM 26332 O O . GLU A 1 45 ? -35.022 5.017 -0.070 1.00 0.00 45 GLU A O 12
ATOM 26344 N N . GLU A 1 46 ? -35.115 6.336 1.750 1.00 0.00 46 GLU A N 12
ATOM 26345 C CA . GLU A 1 46 ? -34.732 5.276 2.674 1.00 0.00 46 GLU A CA 12
ATOM 26346 C C . GLU A 1 46 ? -35.877 4.943 3.628 1.00 0.00 46 GLU A C 12
ATOM 26347 O O . GLU A 1 46 ? -35.966 5.499 4.722 1.00 0.00 46 GLU A O 12
ATOM 26359 N N . PRO A 1 47 ? -36.773 4.025 3.222 1.00 0.00 47 PRO A N 12
ATOM 26360 C CA . PRO A 1 47 ? -37.916 3.618 4.046 1.00 0.00 47 PRO A CA 12
ATOM 26361 C C . PRO A 1 47 ? -37.496 3.200 5.452 1.00 0.00 47 PRO A C 12
ATOM 26362 O O . PRO A 1 47 ? -36.306 3.133 5.761 1.00 0.00 47 PRO A O 12
ATOM 26373 N N . LYS A 1 48 ? -38.481 2.922 6.299 1.00 0.00 48 LYS A N 12
ATOM 26374 C CA . LYS A 1 48 ? -38.216 2.510 7.672 1.00 0.00 48 LYS A CA 12
ATOM 26375 C C . LYS A 1 48 ? -38.078 0.993 7.768 1.00 0.00 48 LYS A C 12
ATOM 26376 O O . LYS A 1 48 ? -39.073 0.269 7.759 1.00 0.00 48 LYS A O 12
ATOM 26395 N N . GLU A 1 49 ? -36.839 0.521 7.859 1.00 0.00 49 GLU A N 12
ATOM 26396 C CA . GLU A 1 49 ? -36.571 -0.910 7.956 1.00 0.00 49 GLU A CA 12
ATOM 26397 C C . GLU A 1 49 ? -35.975 -1.260 9.315 1.00 0.00 49 GLU A C 12
ATOM 26398 O O . GLU A 1 49 ? -35.183 -0.498 9.871 1.00 0.00 49 GLU A O 12
ATOM 26410 N N . ALA A 1 50 ? -36.359 -2.417 9.843 1.00 0.00 50 ALA A N 12
ATOM 26411 C CA . ALA A 1 50 ? -35.862 -2.868 11.138 1.00 0.00 50 ALA A CA 12
ATOM 26412 C C . ALA A 1 50 ? -36.218 -1.876 12.240 1.00 0.00 50 ALA A C 12
ATOM 26413 O O . ALA A 1 50 ? -35.435 -1.649 13.161 1.00 0.00 50 ALA A O 12
ATOM 26420 N N . SER A 1 51 ? -37.406 -1.288 12.137 1.00 0.00 51 SER A N 12
ATOM 26421 C CA . SER A 1 51 ? -37.865 -0.320 13.125 1.00 0.00 51 SER A CA 12
ATOM 26422 C C . SER A 1 51 ? -37.995 -0.966 14.501 1.00 0.00 51 SER A C 12
ATOM 26423 O O . SER A 1 51 ? -37.966 -2.189 14.628 1.00 0.00 51 SER A O 12
ATOM 26431 N N . GLY A 1 52 ? -38.138 -0.135 15.529 1.00 0.00 52 GLY A N 12
ATOM 26432 C CA . GLY A 1 52 ? -38.269 -0.645 16.880 1.00 0.00 52 GLY A CA 12
ATOM 26433 C C . GLY A 1 52 ? -39.618 -1.292 17.127 1.00 0.00 52 GLY A C 12
ATOM 26434 O O . GLY A 1 52 ? -40.652 -0.626 17.082 1.00 0.00 52 GLY A O 12
ATOM 26438 N N . SER A 1 53 ? -39.606 -2.595 17.389 1.00 0.00 53 SER A N 12
ATOM 26439 C CA . SER A 1 53 ? -40.838 -3.335 17.645 1.00 0.00 53 SER A CA 12
ATOM 26440 C C . SER A 1 53 ? -41.390 -3.010 19.029 1.00 0.00 53 SER A C 12
ATOM 26441 O O . SER A 1 53 ? -40.723 -2.367 19.839 1.00 0.00 53 SER A O 12
ATOM 26449 N N . THR A 1 54 ? -42.612 -3.459 19.292 1.00 0.00 54 THR A N 12
ATOM 26450 C CA . THR A 1 54 ? -43.256 -3.218 20.578 1.00 0.00 54 THR A CA 12
ATOM 26451 C C . THR A 1 54 ? -43.276 -4.487 21.423 1.00 0.00 54 THR A C 12
ATOM 26452 O O . THR A 1 54 ? -44.198 -4.707 22.209 1.00 0.00 54 THR A O 12
ATOM 26463 N N . GLU A 1 55 ? -42.255 -5.321 21.255 1.00 0.00 55 GLU A N 12
ATOM 26464 C CA . GLU A 1 55 ? -42.155 -6.569 22.003 1.00 0.00 55 GLU A CA 12
ATOM 26465 C C . GLU A 1 55 ? -40.699 -6.997 22.156 1.00 0.00 55 GLU A C 12
ATOM 26466 O O . GLU A 1 55 ? -39.897 -6.846 21.235 1.00 0.00 55 GLU A O 12
ATOM 26478 N N . LEU A 1 56 ? -40.365 -7.528 23.327 1.00 0.00 56 LEU A N 12
ATOM 26479 C CA . LEU A 1 56 ? -39.005 -7.977 23.603 1.00 0.00 56 LEU A CA 12
ATOM 26480 C C . LEU A 1 56 ? -38.764 -9.370 23.026 1.00 0.00 56 LEU A C 12
ATOM 26481 O O . LEU A 1 56 ? -39.541 -10.294 23.270 1.00 0.00 56 LEU A O 12
ATOM 26497 N N . HIS A 1 57 ? -37.687 -9.510 22.264 1.00 0.00 57 HIS A N 12
ATOM 26498 C CA . HIS A 1 57 ? -37.344 -10.790 21.653 1.00 0.00 57 HIS A CA 12
ATOM 26499 C C . HIS A 1 57 ? -35.836 -11.017 21.672 1.00 0.00 57 HIS A C 12
ATOM 26500 O O . HIS A 1 57 ? -35.071 -10.142 22.079 1.00 0.00 57 HIS A O 12
ATOM 26515 N N . SER A 1 58 ? -35.415 -12.198 21.230 1.00 0.00 58 SER A N 12
ATOM 26516 C CA . SER A 1 58 ? -33.997 -12.540 21.194 1.00 0.00 58 SER A CA 12
ATOM 26517 C C . SER A 1 58 ? -33.395 -12.507 22.596 1.00 0.00 58 SER A C 12
ATOM 26518 O O . SER A 1 58 ? -34.023 -12.033 23.541 1.00 0.00 58 SER A O 12
ATOM 26526 N N . SER A 1 59 ? -32.172 -13.016 22.719 1.00 0.00 59 SER A N 12
ATOM 26527 C CA . SER A 1 59 ? -31.483 -13.045 24.003 1.00 0.00 59 SER A CA 12
ATOM 26528 C C . SER A 1 59 ? -30.100 -12.411 23.893 1.00 0.00 59 SER A C 12
ATOM 26529 O O . SER A 1 59 ? -29.627 -12.118 22.794 1.00 0.00 59 SER A O 12
ATOM 26537 N N . LEU A 1 60 ? -29.459 -12.199 25.039 1.00 0.00 60 LEU A N 12
ATOM 26538 C CA . LEU A 1 60 ? -28.127 -11.595 25.087 1.00 0.00 60 LEU A CA 12
ATOM 26539 C C . LEU A 1 60 ? -28.191 -10.081 24.882 1.00 0.00 60 LEU A C 12
ATOM 26540 O O . LEU A 1 60 ? -27.170 -9.396 24.955 1.00 0.00 60 LEU A O 12
ATOM 26556 N N . GLU A 1 61 ? -29.390 -9.558 24.641 1.00 0.00 61 GLU A N 12
ATOM 26557 C CA . GLU A 1 61 ? -29.573 -8.127 24.442 1.00 0.00 61 GLU A CA 12
ATOM 26558 C C . GLU A 1 61 ? -29.996 -7.466 25.749 1.00 0.00 61 GLU A C 12
ATOM 26559 O O . GLU A 1 61 ? -29.720 -6.290 25.983 1.00 0.00 61 GLU A O 12
ATOM 26571 N N . VAL A 1 62 ? -30.665 -8.240 26.601 1.00 0.00 62 VAL A N 12
ATOM 26572 C CA . VAL A 1 62 ? -31.124 -7.743 27.890 1.00 0.00 62 VAL A CA 12
ATOM 26573 C C . VAL A 1 62 ? -29.958 -7.604 28.864 1.00 0.00 62 VAL A C 12
ATOM 26574 O O . VAL A 1 62 ? -29.974 -6.747 29.749 1.00 0.00 62 VAL A O 12
ATOM 26587 N N . LEU A 1 63 ? -28.946 -8.450 28.693 1.00 0.00 63 LEU A N 12
ATOM 26588 C CA . LEU A 1 63 ? -27.771 -8.418 29.557 1.00 0.00 63 LEU A CA 12
ATOM 26589 C C . LEU A 1 63 ? -26.809 -7.307 29.139 1.00 0.00 63 LEU A C 12
ATOM 26590 O O . LEU A 1 63 ? -25.852 -7.006 29.854 1.00 0.00 63 LEU A O 12
ATOM 26606 N N . PHE A 1 64 ? -27.070 -6.689 27.987 1.00 0.00 64 PHE A N 12
ATOM 26607 C CA . PHE A 1 64 ? -26.224 -5.607 27.496 1.00 0.00 64 PHE A CA 12
ATOM 26608 C C . PHE A 1 64 ? -26.773 -4.253 27.938 1.00 0.00 64 PHE A C 12
ATOM 26609 O O . PHE A 1 64 ? -26.534 -3.230 27.295 1.00 0.00 64 PHE A O 12
ATOM 26626 N N . GLN A 1 65 ? -27.504 -4.263 29.045 1.00 0.00 65 GLN A N 12
ATOM 26627 C CA . GLN A 1 65 ? -28.091 -3.051 29.600 1.00 0.00 65 GLN A CA 12
ATOM 26628 C C . GLN A 1 65 ? -28.559 -3.300 31.030 1.00 0.00 65 GLN A C 12
ATOM 26629 O O . GLN A 1 65 ? -29.513 -2.685 31.501 1.00 0.00 65 GLN A O 12
ATOM 26643 N N . GLY A 1 66 ? -27.871 -4.213 31.711 1.00 0.00 66 GLY A N 12
ATOM 26644 C CA . GLY A 1 66 ? -28.217 -4.545 33.079 1.00 0.00 66 GLY A CA 12
ATOM 26645 C C . GLY A 1 66 ? -27.199 -4.015 34.071 1.00 0.00 66 GLY A C 12
ATOM 26646 O O . GLY A 1 66 ? -27.531 -3.187 34.921 1.00 0.00 66 GLY A O 12
ATOM 26650 N N . PRO A 1 67 ? -25.939 -4.475 33.985 1.00 0.00 67 PRO A N 12
ATOM 26651 C CA . PRO A 1 67 ? -24.873 -4.031 34.889 1.00 0.00 67 PRO A CA 12
ATOM 26652 C C . PRO A 1 67 ? -24.751 -2.512 34.930 1.00 0.00 67 PRO A C 12
ATOM 26653 O O . PRO A 1 67 ? -24.880 -1.842 33.905 1.00 0.00 67 PRO A O 12
ATOM 26664 N N . ASN A 1 68 ? -24.505 -1.973 36.119 1.00 0.00 68 ASN A N 12
ATOM 26665 C CA . ASN A 1 68 ? -24.371 -0.530 36.290 1.00 0.00 68 ASN A CA 12
ATOM 26666 C C . ASN A 1 68 ? -25.654 0.186 35.868 1.00 0.00 68 ASN A C 12
ATOM 26667 O O . ASN A 1 68 ? -25.895 0.392 34.677 1.00 0.00 68 ASN A O 12
ATOM 26678 N N . PRO A 1 69 ? -26.501 0.572 36.840 1.00 0.00 69 PRO A N 12
ATOM 26679 C CA . PRO A 1 69 ? -27.765 1.262 36.558 1.00 0.00 69 PRO A CA 12
ATOM 26680 C C . PRO A 1 69 ? -27.568 2.712 36.117 1.00 0.00 69 PRO A C 12
ATOM 26681 O O . PRO A 1 69 ? -28.529 3.397 35.771 1.00 0.00 69 PRO A O 12
ATOM 26692 N N . ALA A 1 70 ? -26.321 3.176 36.130 1.00 0.00 70 ALA A N 12
ATOM 26693 C CA . ALA A 1 70 ? -26.015 4.544 35.730 1.00 0.00 70 ALA A CA 12
ATOM 26694 C C . ALA A 1 70 ? -25.613 4.617 34.261 1.00 0.00 70 ALA A C 12
ATOM 26695 O O . ALA A 1 70 ? -24.842 5.489 33.860 1.00 0.00 70 ALA A O 12
ATOM 26702 N N . ILE A 1 71 ? -26.139 3.694 33.464 1.00 0.00 71 ILE A N 12
ATOM 26703 C CA . ILE A 1 71 ? -25.839 3.650 32.039 1.00 0.00 71 ILE A CA 12
ATOM 26704 C C . ILE A 1 71 ? -27.088 3.869 31.191 1.00 0.00 71 ILE A C 12
ATOM 26705 O O . ILE A 1 71 ? -26.993 4.100 29.985 1.00 0.00 71 ILE A O 12
ATOM 26721 N N . LEU A 1 72 ? -28.258 3.791 31.816 1.00 0.00 72 LEU A N 12
ATOM 26722 C CA . LEU A 1 72 ? -29.512 3.978 31.095 1.00 0.00 72 LEU A CA 12
ATOM 26723 C C . LEU A 1 72 ? -29.922 5.444 31.049 1.00 0.00 72 LEU A C 12
ATOM 26724 O O . LEU A 1 72 ? -31.082 5.773 30.799 1.00 0.00 72 LEU A O 12
ATOM 26740 N N . GLU A 1 73 ? -28.961 6.310 31.291 1.00 0.00 73 GLU A N 12
ATOM 26741 C CA . GLU A 1 73 ? -29.189 7.749 31.279 1.00 0.00 73 GLU A CA 12
ATOM 26742 C C . GLU A 1 73 ? -27.978 8.475 30.700 1.00 0.00 73 GLU A C 12
ATOM 26743 O O . GLU A 1 73 ? -27.195 9.078 31.434 1.00 0.00 73 GLU A O 12
ATOM 26755 N N . PRO A 1 74 ? -27.804 8.418 29.369 1.00 0.00 74 PRO A N 12
ATOM 26756 C CA . PRO A 1 74 ? -26.678 9.063 28.682 1.00 0.00 74 PRO A CA 12
ATOM 26757 C C . PRO A 1 74 ? -26.762 10.588 28.734 1.00 0.00 74 PRO A C 12
ATOM 26758 O O . PRO A 1 74 ? -26.810 11.253 27.700 1.00 0.00 74 PRO A O 12
ATOM 26769 N N . GLU A 1 75 ? -26.778 11.135 29.945 1.00 0.00 75 GLU A N 12
ATOM 26770 C CA . GLU A 1 75 ? -26.854 12.578 30.129 1.00 0.00 75 GLU A CA 12
ATOM 26771 C C . GLU A 1 75 ? -25.462 13.175 30.314 1.00 0.00 75 GLU A C 12
ATOM 26772 O O . GLU A 1 75 ? -25.183 14.281 29.850 1.00 0.00 75 GLU A O 12
ATOM 26784 N N . ARG A 1 76 ? -24.594 12.433 30.992 1.00 0.00 76 ARG A N 12
ATOM 26785 C CA . ARG A 1 76 ? -23.231 12.884 31.238 1.00 0.00 76 ARG A CA 12
ATOM 26786 C C . ARG A 1 76 ? -22.244 12.146 30.341 1.00 0.00 76 ARG A C 12
ATOM 26787 O O . ARG A 1 76 ? -22.625 11.244 29.593 1.00 0.00 76 ARG A O 12
ATOM 26808 N N . GLU A 1 77 ? -20.976 12.533 30.420 1.00 0.00 77 GLU A N 12
ATOM 26809 C CA . GLU A 1 77 ? -19.934 11.905 29.614 1.00 0.00 77 GLU A CA 12
ATOM 26810 C C . GLU A 1 77 ? -20.233 12.056 28.126 1.00 0.00 77 GLU A C 12
ATOM 26811 O O . GLU A 1 77 ? -21.086 11.359 27.580 1.00 0.00 77 GLU A O 12
ATOM 26823 N N . HIS A 1 78 ? -19.522 12.972 27.475 1.00 0.00 78 HIS A N 12
ATOM 26824 C CA . HIS A 1 78 ? -19.710 13.213 26.048 1.00 0.00 78 HIS A CA 12
ATOM 26825 C C . HIS A 1 78 ? -21.136 13.672 25.759 1.00 0.00 78 HIS A C 12
ATOM 26826 O O . HIS A 1 78 ? -22.007 12.862 25.443 1.00 0.00 78 HIS A O 12
ATOM 26841 N N . LEU A 1 79 ? -21.366 14.977 25.869 1.00 0.00 79 LEU A N 12
ATOM 26842 C CA . LEU A 1 79 ? -22.686 15.545 25.617 1.00 0.00 79 LEU A CA 12
ATOM 26843 C C . LEU A 1 79 ? -22.732 16.233 24.257 1.00 0.00 79 LEU A C 12
ATOM 26844 O O . LEU A 1 79 ? -21.721 16.743 23.774 1.00 0.00 79 LEU A O 12
ATOM 26860 N N . ASP A 1 80 ? -23.912 16.247 23.646 1.00 0.00 80 ASP A N 12
ATOM 26861 C CA . ASP A 1 80 ? -24.091 16.875 22.342 1.00 0.00 80 ASP A CA 12
ATOM 26862 C C . ASP A 1 80 ? -23.211 16.206 21.289 1.00 0.00 80 ASP A C 12
ATOM 26863 O O . ASP A 1 80 ? -22.611 16.877 20.450 1.00 0.00 80 ASP A O 12
ATOM 26872 N N . GLU A 1 81 ? -23.142 14.880 21.342 1.00 0.00 81 GLU A N 12
ATOM 26873 C CA . GLU A 1 81 ? -22.337 14.119 20.393 1.00 0.00 81 GLU A CA 12
ATOM 26874 C C . GLU A 1 81 ? -23.156 13.001 19.758 1.00 0.00 81 GLU A C 12
ATOM 26875 O O . GLU A 1 81 ? -22.626 11.940 19.426 1.00 0.00 81 GLU A O 12
ATOM 26887 N N . ASN A 1 82 ? -24.453 13.245 19.590 1.00 0.00 82 ASN A N 12
ATOM 26888 C CA . ASN A 1 82 ? -25.346 12.260 18.996 1.00 0.00 82 ASN A CA 12
ATOM 26889 C C . ASN A 1 82 ? -25.685 12.628 17.555 1.00 0.00 82 ASN A C 12
ATOM 26890 O O . ASN A 1 82 ? -25.983 11.761 16.734 1.00 0.00 82 ASN A O 12
ATOM 26901 N N . SER A 1 83 ? -25.640 13.923 17.251 1.00 0.00 83 SER A N 12
ATOM 26902 C CA . SER A 1 83 ? -25.944 14.408 15.909 1.00 0.00 83 SER A CA 12
ATOM 26903 C C . SER A 1 83 ? -25.051 13.738 14.865 1.00 0.00 83 SER A C 12
ATOM 26904 O O . SER A 1 83 ? -25.537 13.084 13.943 1.00 0.00 83 SER A O 12
ATOM 26912 N N . PRO A 1 84 ? -23.728 13.902 15.003 1.00 0.00 84 PRO A N 12
ATOM 26913 C CA . PRO A 1 84 ? -22.754 13.321 14.075 1.00 0.00 84 PRO A CA 12
ATOM 26914 C C . PRO A 1 84 ? -22.598 11.816 14.263 1.00 0.00 84 PRO A C 12
ATOM 26915 O O . PRO A 1 84 ? -22.232 11.099 13.332 1.00 0.00 84 PRO A O 12
ATOM 26926 N N . LEU A 1 85 ? -22.880 11.342 15.473 1.00 0.00 85 LEU A N 12
ATOM 26927 C CA . LEU A 1 85 ? -22.774 9.918 15.790 1.00 0.00 85 LEU A CA 12
ATOM 26928 C C . LEU A 1 85 ? -21.314 9.477 15.910 1.00 0.00 85 LEU A C 12
ATOM 26929 O O . LEU A 1 85 ? -21.032 8.289 16.060 1.00 0.00 85 LEU A O 12
ATOM 26945 N N . GLY A 1 86 ? -20.391 10.435 15.847 1.00 0.00 86 GLY A N 12
ATOM 26946 C CA . GLY A 1 86 ? -18.979 10.114 15.955 1.00 0.00 86 GLY A CA 12
ATOM 26947 C C . GLY A 1 86 ? -18.520 9.123 14.901 1.00 0.00 86 GLY A C 12
ATOM 26948 O O . GLY A 1 86 ? -18.856 7.941 14.964 1.00 0.00 86 GLY A O 12
ATOM 26952 N N . ASP A 1 87 ? -17.746 9.605 13.934 1.00 0.00 87 ASP A N 12
ATOM 26953 C CA . ASP A 1 87 ? -17.239 8.751 12.866 1.00 0.00 87 ASP A CA 12
ATOM 26954 C C . ASP A 1 87 ? -16.183 7.788 13.400 1.00 0.00 87 ASP A C 12
ATOM 26955 O O . ASP A 1 87 ? -16.085 6.645 12.952 1.00 0.00 87 ASP A O 12
ATOM 26964 N N . LEU A 1 88 ? -15.397 8.257 14.364 1.00 0.00 88 LEU A N 12
ATOM 26965 C CA . LEU A 1 88 ? -14.349 7.441 14.969 1.00 0.00 88 LEU A CA 12
ATOM 26966 C C . LEU A 1 88 ? -13.277 7.070 13.947 1.00 0.00 88 LEU A C 12
ATOM 26967 O O . LEU A 1 88 ? -13.445 6.131 13.169 1.00 0.00 88 LEU A O 12
ATOM 26983 N N . LEU A 1 89 ? -12.172 7.810 13.961 1.00 0.00 89 LEU A N 12
ATOM 26984 C CA . LEU A 1 89 ? -11.063 7.561 13.044 1.00 0.00 89 LEU A CA 12
ATOM 26985 C C . LEU A 1 89 ? -11.545 7.490 11.596 1.00 0.00 89 LEU A C 12
ATOM 26986 O O . LEU A 1 89 ? -11.057 6.679 10.809 1.00 0.00 89 LEU A O 12
ATOM 27002 N N . ARG A 1 90 ? -12.502 8.344 11.253 1.00 0.00 90 ARG A N 12
ATOM 27003 C CA . ARG A 1 90 ? -13.046 8.378 9.900 1.00 0.00 90 ARG A CA 12
ATOM 27004 C C . ARG A 1 90 ? -13.308 9.812 9.454 1.00 0.00 90 ARG A C 12
ATOM 27005 O O . ARG A 1 90 ? -14.355 10.385 9.755 1.00 0.00 90 ARG A O 12
ATOM 27026 N N . GLY A 1 91 ? -12.349 10.387 8.734 1.00 0.00 91 GLY A N 12
ATOM 27027 C CA . GLY A 1 91 ? -12.497 11.751 8.259 1.00 0.00 91 GLY A CA 12
ATOM 27028 C C . GLY A 1 91 ? -11.241 12.272 7.588 1.00 0.00 91 GLY A C 12
ATOM 27029 O O . GLY A 1 91 ? -10.516 11.516 6.942 1.00 0.00 91 GLY A O 12
ATOM 27033 N N . VAL A 1 92 ? -10.984 13.567 7.740 1.00 0.00 92 VAL A N 12
ATOM 27034 C CA . VAL A 1 92 ? -9.808 14.190 7.142 1.00 0.00 92 VAL A CA 12
ATOM 27035 C C . VAL A 1 92 ? -8.764 14.528 8.203 1.00 0.00 92 VAL A C 12
ATOM 27036 O O . VAL A 1 92 ? -9.098 14.755 9.367 1.00 0.00 92 VAL A O 12
ATOM 27049 N N . LEU A 1 93 ? -7.500 14.562 7.793 1.00 0.00 93 LEU A N 12
ATOM 27050 C CA . LEU A 1 93 ? -6.408 14.873 8.709 1.00 0.00 93 LEU A CA 12
ATOM 27051 C C . LEU A 1 93 ? -5.372 15.770 8.038 1.00 0.00 93 LEU A C 12
ATOM 27052 O O . LEU A 1 93 ? -4.903 15.478 6.937 1.00 0.00 93 LEU A O 12
ATOM 27068 N N . ASP A 1 94 ? -5.018 16.860 8.709 1.00 0.00 94 ASP A N 12
ATOM 27069 C CA . ASP A 1 94 ? -4.036 17.800 8.179 1.00 0.00 94 ASP A CA 12
ATOM 27070 C C . ASP A 1 94 ? -2.644 17.176 8.158 1.00 0.00 94 ASP A C 12
ATOM 27071 O O . ASP A 1 94 ? -2.268 16.442 9.071 1.00 0.00 94 ASP A O 12
ATOM 27080 N N . VAL A 1 95 ? -1.884 17.471 7.108 1.00 0.00 95 VAL A N 12
ATOM 27081 C CA . VAL A 1 95 ? -0.535 16.937 6.966 1.00 0.00 95 VAL A CA 12
ATOM 27082 C C . VAL A 1 95 ? 0.499 17.742 7.766 1.00 0.00 95 VAL A C 12
ATOM 27083 O O . VAL A 1 95 ? 1.510 17.189 8.197 1.00 0.00 95 VAL A O 12
ATOM 27096 N N . PRO A 1 96 ? 0.276 19.058 7.981 1.00 0.00 96 PRO A N 12
ATOM 27097 C CA . PRO A 1 96 ? 1.212 19.893 8.731 1.00 0.00 96 PRO A CA 12
ATOM 27098 C C . PRO A 1 96 ? 0.966 19.845 10.236 1.00 0.00 96 PRO A C 12
ATOM 27099 O O . PRO A 1 96 ? 0.927 20.881 10.901 1.00 0.00 96 PRO A O 12
ATOM 27110 N N . ALA A 1 97 ? 0.803 18.638 10.767 1.00 0.00 97 ALA A N 12
ATOM 27111 C CA . ALA A 1 97 ? 0.562 18.454 12.193 1.00 0.00 97 ALA A CA 12
ATOM 27112 C C . ALA A 1 97 ? 0.462 16.973 12.544 1.00 0.00 97 ALA A C 12
ATOM 27113 O O . ALA A 1 97 ? -0.347 16.576 13.383 1.00 0.00 97 ALA A O 12
ATOM 27120 N N . CYS A 1 98 ? 1.289 16.160 11.894 1.00 0.00 98 CYS A N 12
ATOM 27121 C CA . CYS A 1 98 ? 1.292 14.722 12.136 1.00 0.00 98 CYS A CA 12
ATOM 27122 C C . CYS A 1 98 ? 2.711 14.208 12.351 1.00 0.00 98 CYS A C 12
ATOM 27123 O O . CYS A 1 98 ? 3.568 14.332 11.477 1.00 0.00 98 CYS A O 12
ATOM 27131 N N . GLN A 1 99 ? 2.952 13.625 13.523 1.00 0.00 99 GLN A N 12
ATOM 27132 C CA . GLN A 1 99 ? 4.264 13.087 13.855 1.00 0.00 99 GLN A CA 12
ATOM 27133 C C . GLN A 1 99 ? 4.251 11.561 13.805 1.00 0.00 99 GLN A C 12
ATOM 27134 O O . GLN A 1 99 ? 3.653 10.908 14.661 1.00 0.00 99 GLN A O 12
ATOM 27148 N N . ILE A 1 100 ? 4.912 11.001 12.797 1.00 0.00 100 ILE A N 12
ATOM 27149 C CA . ILE A 1 100 ? 4.974 9.553 12.636 1.00 0.00 100 ILE A CA 12
ATOM 27150 C C . ILE A 1 100 ? 5.937 8.931 13.639 1.00 0.00 100 ILE A C 12
ATOM 27151 O O . ILE A 1 100 ? 6.835 9.599 14.151 1.00 0.00 100 ILE A O 12
ATOM 27167 N N . ALA A 1 101 ? 5.749 7.643 13.911 1.00 0.00 101 ALA A N 12
ATOM 27168 C CA . ALA A 1 101 ? 6.602 6.927 14.851 1.00 0.00 101 ALA A CA 12
ATOM 27169 C C . ALA A 1 101 ? 6.634 5.436 14.533 1.00 0.00 101 ALA A C 12
ATOM 27170 O O . ALA A 1 101 ? 5.844 4.660 15.070 1.00 0.00 101 ALA A O 12
ATOM 27177 N N . ILE A 1 102 ? 7.551 5.043 13.655 1.00 0.00 102 ILE A N 12
ATOM 27178 C CA . ILE A 1 102 ? 7.684 3.644 13.264 1.00 0.00 102 ILE A CA 12
ATOM 27179 C C . ILE A 1 102 ? 7.965 2.758 14.473 1.00 0.00 102 ILE A C 12
ATOM 27180 O O . ILE A 1 102 ? 8.639 3.170 15.418 1.00 0.00 102 ILE A O 12
ATOM 27196 N N . ARG A 1 103 ? 7.446 1.537 14.431 1.00 0.00 103 ARG A N 12
ATOM 27197 C CA . ARG A 1 103 ? 7.635 0.582 15.515 1.00 0.00 103 ARG A CA 12
ATOM 27198 C C . ARG A 1 103 ? 7.830 -0.827 14.962 1.00 0.00 103 ARG A C 12
ATOM 27199 O O . ARG A 1 103 ? 6.873 -1.463 14.522 1.00 0.00 103 ARG A O 12
ATOM 27220 N N . PRO A 1 104 ? 9.074 -1.341 14.973 1.00 0.00 104 PRO A N 12
ATOM 27221 C CA . PRO A 1 104 ? 9.373 -2.684 14.465 1.00 0.00 104 PRO A CA 12
ATOM 27222 C C . PRO A 1 104 ? 8.884 -3.785 15.405 1.00 0.00 104 PRO A C 12
ATOM 27223 O O . PRO A 1 104 ? 9.650 -4.666 15.796 1.00 0.00 104 PRO A O 12
ATOM 27234 N N . GLU A 1 105 ? 7.602 -3.725 15.766 1.00 0.00 105 GLU A N 12
ATOM 27235 C CA . GLU A 1 105 ? 7.000 -4.711 16.663 1.00 0.00 105 GLU A CA 12
ATOM 27236 C C . GLU A 1 105 ? 5.626 -4.235 17.133 1.00 0.00 105 GLU A C 12
ATOM 27237 O O . GLU A 1 105 ? 5.373 -4.116 18.332 1.00 0.00 105 GLU A O 12
ATOM 27249 N N . GLY A 1 106 ? 4.743 -3.956 16.179 1.00 0.00 106 GLY A N 12
ATOM 27250 C CA . GLY A 1 106 ? 3.414 -3.492 16.515 1.00 0.00 106 GLY A CA 12
ATOM 27251 C C . GLY A 1 106 ? 2.593 -4.539 17.236 1.00 0.00 106 GLY A C 12
ATOM 27252 O O . GLY A 1 106 ? 2.780 -4.771 18.430 1.00 0.00 106 GLY A O 12
ATOM 27256 N N . LYS A 1 107 ? 1.679 -5.173 16.509 1.00 0.00 107 LYS A N 12
ATOM 27257 C CA . LYS A 1 107 ? 0.817 -6.203 17.085 1.00 0.00 107 LYS A CA 12
ATOM 27258 C C . LYS A 1 107 ? 0.338 -7.182 16.017 1.00 0.00 107 LYS A C 12
ATOM 27259 O O . LYS A 1 107 ? 0.716 -7.082 14.851 1.00 0.00 107 LYS A O 12
ATOM 27278 N N . ASN A 1 108 ? -0.505 -8.125 16.428 1.00 0.00 108 ASN A N 12
ATOM 27279 C CA . ASN A 1 108 ? -1.055 -9.125 15.516 1.00 0.00 108 ASN A CA 12
ATOM 27280 C C . ASN A 1 108 ? 0.035 -9.759 14.652 1.00 0.00 108 ASN A C 12
ATOM 27281 O O . ASN A 1 108 ? -0.155 -9.983 13.457 1.00 0.00 108 ASN A O 12
ATOM 27292 N N . ASN A 1 109 ? 1.174 -10.053 15.269 1.00 0.00 109 ASN A N 12
ATOM 27293 C CA . ASN A 1 109 ? 2.292 -10.668 14.563 1.00 0.00 109 ASN A CA 12
ATOM 27294 C C . ASN A 1 109 ? 2.806 -9.766 13.444 1.00 0.00 109 ASN A C 12
ATOM 27295 O O . ASN A 1 109 ? 3.298 -10.247 12.423 1.00 0.00 109 ASN A O 12
ATOM 27306 N N . ARG A 1 110 ? 2.696 -8.457 13.645 1.00 0.00 110 ARG A N 12
ATOM 27307 C CA . ARG A 1 110 ? 3.160 -7.493 12.654 1.00 0.00 110 ARG A CA 12
ATOM 27308 C C . ARG A 1 110 ? 4.266 -6.620 13.235 1.00 0.00 110 ARG A C 12
ATOM 27309 O O . ARG A 1 110 ? 4.011 -5.740 14.058 1.00 0.00 110 ARG A O 12
ATOM 27330 N N . LEU A 1 111 ? 5.498 -6.870 12.805 1.00 0.00 111 LEU A N 12
ATOM 27331 C CA . LEU A 1 111 ? 6.644 -6.110 13.287 1.00 0.00 111 LEU A CA 12
ATOM 27332 C C . LEU A 1 111 ? 6.997 -4.980 12.326 1.00 0.00 111 LEU A C 12
ATOM 27333 O O . LEU A 1 111 ? 8.158 -4.587 12.214 1.00 0.00 111 LEU A O 12
ATOM 27349 N N . PHE A 1 112 ? 5.988 -4.460 11.641 1.00 0.00 112 PHE A N 12
ATOM 27350 C CA . PHE A 1 112 ? 6.186 -3.372 10.692 1.00 0.00 112 PHE A CA 12
ATOM 27351 C C . PHE A 1 112 ? 4.981 -2.441 10.688 1.00 0.00 112 PHE A C 12
ATOM 27352 O O . PHE A 1 112 ? 4.302 -2.284 9.673 1.00 0.00 112 PHE A O 12
ATOM 27369 N N . VAL A 1 113 ? 4.717 -1.828 11.838 1.00 0.00 113 VAL A N 12
ATOM 27370 C CA . VAL A 1 113 ? 3.591 -0.915 11.981 1.00 0.00 113 VAL A CA 12
ATOM 27371 C C . VAL A 1 113 ? 4.050 0.441 12.505 1.00 0.00 113 VAL A C 12
ATOM 27372 O O . VAL A 1 113 ? 4.708 0.527 13.541 1.00 0.00 113 VAL A O 12
ATOM 27385 N N . PHE A 1 114 ? 3.691 1.501 11.786 1.00 0.00 114 PHE A N 12
ATOM 27386 C CA . PHE A 1 114 ? 4.063 2.852 12.186 1.00 0.00 114 PHE A CA 12
ATOM 27387 C C . PHE A 1 114 ? 2.871 3.576 12.801 1.00 0.00 114 PHE A C 12
ATOM 27388 O O . PHE A 1 114 ? 1.773 3.570 12.243 1.00 0.00 114 PHE A O 12
ATOM 27405 N N . SER A 1 115 ? 3.093 4.193 13.956 1.00 0.00 115 SER A N 12
ATOM 27406 C CA . SER A 1 115 ? 2.033 4.915 14.649 1.00 0.00 115 SER A CA 12
ATOM 27407 C C . SER A 1 115 ? 2.214 6.423 14.510 1.00 0.00 115 SER A C 12
ATOM 27408 O O . SER A 1 115 ? 3.278 6.963 14.813 1.00 0.00 115 SER A O 12
ATOM 27416 N N . ILE A 1 116 ? 1.163 7.096 14.055 1.00 0.00 116 ILE A N 12
ATOM 27417 C CA . ILE A 1 116 ? 1.197 8.542 13.882 1.00 0.00 116 ILE A CA 12
ATOM 27418 C C . ILE A 1 116 ? 0.625 9.240 15.110 1.00 0.00 116 ILE A C 12
ATOM 27419 O O . ILE A 1 116 ? -0.132 8.643 15.875 1.00 0.00 116 ILE A O 12
ATOM 27435 N N . SER A 1 117 ? 0.987 10.502 15.297 1.00 0.00 117 SER A N 12
ATOM 27436 C CA . SER A 1 117 ? 0.503 11.269 16.439 1.00 0.00 117 SER A CA 12
ATOM 27437 C C . SER A 1 117 ? 0.512 12.764 16.141 1.00 0.00 117 SER A C 12
ATOM 27438 O O . SER A 1 117 ? 1.502 13.302 15.646 1.00 0.00 117 SER A O 12
ATOM 27446 N N . MET A 1 118 ? -0.597 13.429 16.448 1.00 0.00 118 MET A N 12
ATOM 27447 C CA . MET A 1 118 ? -0.716 14.865 16.215 1.00 0.00 118 MET A CA 12
ATOM 27448 C C . MET A 1 118 ? -0.296 15.654 17.455 1.00 0.00 118 MET A C 12
ATOM 27449 O O . MET A 1 118 ? -0.937 15.562 18.502 1.00 0.00 118 MET A O 12
ATOM 27463 N N . PRO A 1 119 ? 0.791 16.444 17.358 1.00 0.00 119 PRO A N 12
ATOM 27464 C CA . PRO A 1 119 ? 1.285 17.245 18.482 1.00 0.00 119 PRO A CA 12
ATOM 27465 C C . PRO A 1 119 ? 0.491 18.533 18.675 1.00 0.00 119 PRO A C 12
ATOM 27466 O O . PRO A 1 119 ? 1.061 19.624 18.718 1.00 0.00 119 PRO A O 12
ATOM 27477 N N . SER A 1 120 ? -0.827 18.401 18.792 1.00 0.00 120 SER A N 12
ATOM 27478 C CA . SER A 1 120 ? -1.702 19.555 18.982 1.00 0.00 120 SER A CA 12
ATOM 27479 C C . SER A 1 120 ? -3.164 19.120 19.025 1.00 0.00 120 SER A C 12
ATOM 27480 O O . SER A 1 120 ? -4.038 19.787 18.472 1.00 0.00 120 SER A O 12
ATOM 27488 N N . VAL A 1 121 ? -3.422 17.995 19.683 1.00 0.00 121 VAL A N 12
ATOM 27489 C CA . VAL A 1 121 ? -4.776 17.467 19.796 1.00 0.00 121 VAL A CA 12
ATOM 27490 C C . VAL A 1 121 ? -4.987 16.782 21.141 1.00 0.00 121 VAL A C 12
ATOM 27491 O O . VAL A 1 121 ? -5.725 17.276 21.994 1.00 0.00 121 VAL A O 12
ATOM 27504 N N . ALA A 1 122 ? -4.340 15.637 21.317 1.00 0.00 122 ALA A N 12
ATOM 27505 C CA . ALA A 1 122 ? -4.453 14.867 22.550 1.00 0.00 122 ALA A CA 12
ATOM 27506 C C . ALA A 1 122 ? -3.589 13.613 22.475 1.00 0.00 122 ALA A C 12
ATOM 27507 O O . ALA A 1 122 ? -2.609 13.571 21.730 1.00 0.00 122 ALA A O 12
ATOM 27514 N N . GLN A 1 123 ? -3.950 12.591 23.243 1.00 0.00 123 GLN A N 12
ATOM 27515 C CA . GLN A 1 123 ? -3.198 11.340 23.248 1.00 0.00 123 GLN A CA 12
ATOM 27516 C C . GLN A 1 123 ? -3.636 10.431 22.100 1.00 0.00 123 GLN A C 12
ATOM 27517 O O . GLN A 1 123 ? -3.908 9.248 22.303 1.00 0.00 123 GLN A O 12
ATOM 27531 N N . TRP A 1 124 ? -3.696 10.989 20.892 1.00 0.00 124 TRP A N 12
ATOM 27532 C CA . TRP A 1 124 ? -4.096 10.222 19.718 1.00 0.00 124 TRP A CA 12
ATOM 27533 C C . TRP A 1 124 ? -2.976 9.285 19.278 1.00 0.00 124 TRP A C 12
ATOM 27534 O O . TRP A 1 124 ? -1.849 9.376 19.767 1.00 0.00 124 TRP A O 12
ATOM 27555 N N . SER A 1 125 ? -3.290 8.386 18.351 1.00 0.00 125 SER A N 12
ATOM 27556 C CA . SER A 1 125 ? -2.308 7.435 17.846 1.00 0.00 125 SER A CA 12
ATOM 27557 C C . SER A 1 125 ? -2.839 6.703 16.618 1.00 0.00 125 SER A C 12
ATOM 27558 O O . SER A 1 125 ? -3.599 5.742 16.736 1.00 0.00 125 SER A O 12
ATOM 27566 N N . LEU A 1 126 ? -2.437 7.167 15.439 1.00 0.00 126 LEU A N 12
ATOM 27567 C CA . LEU A 1 126 ? -2.873 6.555 14.188 1.00 0.00 126 LEU A CA 12
ATOM 27568 C C . LEU A 1 126 ? -2.002 5.354 13.832 1.00 0.00 126 LEU A C 12
ATOM 27569 O O . LEU A 1 126 ? -0.935 5.503 13.237 1.00 0.00 126 LEU A O 12
ATOM 27585 N N . ASP A 1 127 ? -2.465 4.163 14.200 1.00 0.00 127 ASP A N 12
ATOM 27586 C CA . ASP A 1 127 ? -1.726 2.936 13.919 1.00 0.00 127 ASP A CA 12
ATOM 27587 C C . ASP A 1 127 ? -1.968 2.469 12.487 1.00 0.00 127 ASP A C 12
ATOM 27588 O O . ASP A 1 127 ? -3.110 2.379 12.037 1.00 0.00 127 ASP A O 12
ATOM 27597 N N . VAL A 1 128 ? -0.884 2.173 11.776 1.00 0.00 128 VAL A N 12
ATOM 27598 C CA . VAL A 1 128 ? -0.978 1.715 10.394 1.00 0.00 128 VAL A CA 12
ATOM 27599 C C . VAL A 1 128 ? 0.208 0.829 10.026 1.00 0.00 128 VAL A C 12
ATOM 27600 O O . VAL A 1 128 ? 1.256 0.878 10.671 1.00 0.00 128 VAL A O 12
ATOM 27613 N N . ALA A 1 129 ? 0.036 0.019 8.986 1.00 0.00 129 ALA A N 12
ATOM 27614 C CA . ALA A 1 129 ? 1.094 -0.878 8.535 1.00 0.00 129 ALA A CA 12
ATOM 27615 C C . ALA A 1 129 ? 0.804 -1.416 7.136 1.00 0.00 129 ALA A C 12
ATOM 27616 O O . ALA A 1 129 ? -0.295 -1.898 6.862 1.00 0.00 129 ALA A O 12
ATOM 27623 N N . ALA A 1 130 ? 1.798 -1.334 6.259 1.00 0.00 130 ALA A N 12
ATOM 27624 C CA . ALA A 1 130 ? 1.654 -1.817 4.891 1.00 0.00 130 ALA A CA 12
ATOM 27625 C C . ALA A 1 130 ? 2.235 -3.219 4.743 1.00 0.00 130 ALA A C 12
ATOM 27626 O O . ALA A 1 130 ? 3.267 -3.537 5.330 1.00 0.00 130 ALA A O 12
ATOM 27633 N N . ASP A 1 131 ? 1.564 -4.054 3.955 1.00 0.00 131 ASP A N 12
ATOM 27634 C CA . ASP A 1 131 ? 2.015 -5.425 3.730 1.00 0.00 131 ASP A CA 12
ATOM 27635 C C . ASP A 1 131 ? 3.447 -5.449 3.207 1.00 0.00 131 ASP A C 12
ATOM 27636 O O . ASP A 1 131 ? 4.219 -6.356 3.520 1.00 0.00 131 ASP A O 12
ATOM 27645 N N . SER A 1 132 ? 3.795 -4.446 2.407 1.00 0.00 132 SER A N 12
ATOM 27646 C CA . SER A 1 132 ? 5.133 -4.348 1.837 1.00 0.00 132 SER A CA 12
ATOM 27647 C C . SER A 1 132 ? 6.027 -3.472 2.703 1.00 0.00 132 SER A C 12
ATOM 27648 O O . SER A 1 132 ? 5.801 -2.270 2.831 1.00 0.00 132 SER A O 12
ATOM 27656 N N . GLN A 1 133 ? 7.054 -4.083 3.291 1.00 0.00 133 GLN A N 12
ATOM 27657 C CA . GLN A 1 133 ? 7.992 -3.356 4.140 1.00 0.00 133 GLN A CA 12
ATOM 27658 C C . GLN A 1 133 ? 8.486 -2.097 3.432 1.00 0.00 133 GLN A C 12
ATOM 27659 O O . GLN A 1 133 ? 8.849 -1.111 4.076 1.00 0.00 133 GLN A O 12
ATOM 27673 N N . GLU A 1 134 ? 8.488 -2.136 2.103 1.00 0.00 134 GLU A N 12
ATOM 27674 C CA . GLU A 1 134 ? 8.927 -0.997 1.308 1.00 0.00 134 GLU A CA 12
ATOM 27675 C C . GLU A 1 134 ? 7.868 0.096 1.316 1.00 0.00 134 GLU A C 12
ATOM 27676 O O . GLU A 1 134 ? 8.173 1.272 1.507 1.00 0.00 134 GLU A O 12
ATOM 27688 N N . GLU A 1 135 ? 6.619 -0.306 1.118 1.00 0.00 135 GLU A N 12
ATOM 27689 C CA . GLU A 1 135 ? 5.507 0.634 1.115 1.00 0.00 135 GLU A CA 12
ATOM 27690 C C . GLU A 1 135 ? 5.348 1.265 2.492 1.00 0.00 135 GLU A C 12
ATOM 27691 O O . GLU A 1 135 ? 4.932 2.417 2.617 1.00 0.00 135 GLU A O 12
ATOM 27703 N N . LEU A 1 136 ? 5.691 0.501 3.526 1.00 0.00 136 LEU A N 12
ATOM 27704 C CA . LEU A 1 136 ? 5.597 0.982 4.898 1.00 0.00 136 LEU A CA 12
ATOM 27705 C C . LEU A 1 136 ? 6.619 2.081 5.147 1.00 0.00 136 LEU A C 12
ATOM 27706 O O . LEU A 1 136 ? 6.288 3.153 5.654 1.00 0.00 136 LEU A O 12
ATOM 27722 N N . GLN A 1 137 ? 7.864 1.808 4.781 1.00 0.00 137 GLN A N 12
ATOM 27723 C CA . GLN A 1 137 ? 8.939 2.776 4.955 1.00 0.00 137 GLN A CA 12
ATOM 27724 C C . GLN A 1 137 ? 8.738 3.963 4.023 1.00 0.00 137 GLN A C 12
ATOM 27725 O O . GLN A 1 137 ? 9.008 5.107 4.389 1.00 0.00 137 GLN A O 12
ATOM 27739 N N . ASP A 1 138 ? 8.246 3.683 2.821 1.00 0.00 138 ASP A N 12
ATOM 27740 C CA . ASP A 1 138 ? 7.990 4.728 1.842 1.00 0.00 138 ASP A CA 12
ATOM 27741 C C . ASP A 1 138 ? 6.823 5.595 2.293 1.00 0.00 138 ASP A C 12
ATOM 27742 O O . ASP A 1 138 ? 6.801 6.803 2.054 1.00 0.00 138 ASP A O 12
ATOM 27751 N N . TRP A 1 139 ? 5.855 4.969 2.956 1.00 0.00 139 TRP A N 12
ATOM 27752 C CA . TRP A 1 139 ? 4.684 5.678 3.452 1.00 0.00 139 TRP A CA 12
ATOM 27753 C C . TRP A 1 139 ? 5.086 6.707 4.501 1.00 0.00 139 TRP A C 12
ATOM 27754 O O . TRP A 1 139 ? 4.659 7.860 4.451 1.00 0.00 139 TRP A O 12
ATOM 27775 N N . VAL A 1 140 ? 5.910 6.280 5.450 1.00 0.00 140 VAL A N 12
ATOM 27776 C CA . VAL A 1 140 ? 6.373 7.164 6.510 1.00 0.00 140 VAL A CA 12
ATOM 27777 C C . VAL A 1 140 ? 7.191 8.313 5.937 1.00 0.00 140 VAL A C 12
ATOM 27778 O O . VAL A 1 140 ? 7.015 9.471 6.320 1.00 0.00 140 VAL A O 12
ATOM 27791 N N . LYS A 1 141 ? 8.082 7.984 5.012 1.00 0.00 141 LYS A N 12
ATOM 27792 C CA . LYS A 1 141 ? 8.929 8.984 4.377 1.00 0.00 141 LYS A CA 12
ATOM 27793 C C . LYS A 1 141 ? 8.085 10.011 3.634 1.00 0.00 141 LYS A C 12
ATOM 27794 O O . LYS A 1 141 ? 8.448 11.186 3.556 1.00 0.00 141 LYS A O 12
ATOM 27813 N N . LYS A 1 142 ? 6.956 9.569 3.090 1.00 0.00 142 LYS A N 12
ATOM 27814 C CA . LYS A 1 142 ? 6.069 10.464 2.362 1.00 0.00 142 LYS A CA 12
ATOM 27815 C C . LYS A 1 142 ? 5.395 11.434 3.318 1.00 0.00 142 LYS A C 12
ATOM 27816 O O . LYS A 1 142 ? 5.431 12.645 3.112 1.00 0.00 142 LYS A O 12
ATOM 27835 N N . ILE A 1 143 ? 4.801 10.904 4.381 1.00 0.00 143 ILE A N 12
ATOM 27836 C CA . ILE A 1 143 ? 4.150 11.751 5.372 1.00 0.00 143 ILE A CA 12
ATOM 27837 C C . ILE A 1 143 ? 5.132 12.809 5.866 1.00 0.00 143 ILE A C 12
ATOM 27838 O O . ILE A 1 143 ? 4.745 13.925 6.214 1.00 0.00 143 ILE A O 12
ATOM 27854 N N . ARG A 1 144 ? 6.412 12.442 5.882 1.00 0.00 144 ARG A N 12
ATOM 27855 C CA . ARG A 1 144 ? 7.463 13.347 6.319 1.00 0.00 144 ARG A CA 12
ATOM 27856 C C . ARG A 1 144 ? 7.845 14.323 5.211 1.00 0.00 144 ARG A C 12
ATOM 27857 O O . ARG A 1 144 ? 8.217 15.465 5.485 1.00 0.00 144 ARG A O 12
ATOM 27878 N N . GLU A 1 145 ? 7.755 13.878 3.958 1.00 0.00 145 GLU A N 12
ATOM 27879 C CA . GLU A 1 145 ? 8.101 14.736 2.830 1.00 0.00 145 GLU A CA 12
ATOM 27880 C C . GLU A 1 145 ? 6.977 15.724 2.533 1.00 0.00 145 GLU A C 12
ATOM 27881 O O . GLU A 1 145 ? 7.225 16.844 2.089 1.00 0.00 145 GLU A O 12
ATOM 27893 N N . VAL A 1 146 ? 5.743 15.307 2.796 1.00 0.00 146 VAL A N 12
ATOM 27894 C CA . VAL A 1 146 ? 4.590 16.164 2.571 1.00 0.00 146 VAL A CA 12
ATOM 27895 C C . VAL A 1 146 ? 4.380 17.091 3.762 1.00 0.00 146 VAL A C 12
ATOM 27896 O O . VAL A 1 146 ? 3.881 18.206 3.617 1.00 0.00 146 VAL A O 12
ATOM 27909 N N . ALA A 1 147 ? 4.783 16.626 4.942 1.00 0.00 147 ALA A N 12
ATOM 27910 C CA . ALA A 1 147 ? 4.657 17.416 6.156 1.00 0.00 147 ALA A CA 12
ATOM 27911 C C . ALA A 1 147 ? 5.715 18.510 6.195 1.00 0.00 147 ALA A C 12
ATOM 27912 O O . ALA A 1 147 ? 5.468 19.609 6.692 1.00 0.00 147 ALA A O 12
ATOM 27919 N N . GLN A 1 148 ? 6.894 18.204 5.662 1.00 0.00 148 GLN A N 12
ATOM 27920 C CA . GLN A 1 148 ? 7.987 19.166 5.629 1.00 0.00 148 GLN A CA 12
ATOM 27921 C C . GLN A 1 148 ? 7.741 20.236 4.567 1.00 0.00 148 GLN A C 12
ATOM 27922 O O . GLN A 1 148 ? 8.436 21.251 4.524 1.00 0.00 148 GLN A O 12
ATOM 27936 N N . THR A 1 149 ? 6.746 20.003 3.711 1.00 0.00 149 THR A N 12
ATOM 27937 C CA . THR A 1 149 ? 6.411 20.951 2.654 1.00 0.00 149 THR A CA 12
ATOM 27938 C C . THR A 1 149 ? 4.998 21.502 2.831 1.00 0.00 149 THR A C 12
ATOM 27939 O O . THR A 1 149 ? 4.448 22.125 1.922 1.00 0.00 149 THR A O 12
ATOM 27950 N N . ALA A 1 150 ? 4.412 21.272 4.004 1.00 0.00 150 ALA A N 12
ATOM 27951 C CA . ALA A 1 150 ? 3.064 21.748 4.290 1.00 0.00 150 ALA A CA 12
ATOM 27952 C C . ALA A 1 150 ? 2.058 21.188 3.291 1.00 0.00 150 ALA A C 12
ATOM 27953 O O . ALA A 1 150 ? 2.483 20.456 2.373 1.00 0.00 150 ALA A O 12
ATOM 27961 N N . SER A 1 1 ? -3.283 14.178 -4.258 1.00 0.00 1 SER A N 13
ATOM 27962 C CA . SER A 1 1 ? -3.201 12.731 -3.922 1.00 0.00 1 SER A CA 13
ATOM 27963 C C . SER A 1 1 ? -1.859 12.144 -4.343 1.00 0.00 1 SER A C 13
ATOM 27964 O O . SER A 1 1 ? -1.697 11.688 -5.476 1.00 0.00 1 SER A O 13
ATOM 27974 N N . ILE A 1 2 ? -0.899 12.156 -3.425 1.00 0.00 2 ILE A N 13
ATOM 27975 C CA . ILE A 1 2 ? 0.429 11.624 -3.699 1.00 0.00 2 ILE A CA 13
ATOM 27976 C C . ILE A 1 2 ? 0.501 10.137 -3.373 1.00 0.00 2 ILE A C 13
ATOM 27977 O O . ILE A 1 2 ? 1.221 9.380 -4.023 1.00 0.00 2 ILE A O 13
ATOM 27993 N N . LYS A 1 3 ? -0.251 9.726 -2.358 1.00 0.00 3 LYS A N 13
ATOM 27994 C CA . LYS A 1 3 ? -0.276 8.328 -1.939 1.00 0.00 3 LYS A CA 13
ATOM 27995 C C . LYS A 1 3 ? -1.705 7.798 -1.909 1.00 0.00 3 LYS A C 13
ATOM 27996 O O . LYS A 1 3 ? -2.613 8.462 -1.411 1.00 0.00 3 LYS A O 13
ATOM 28015 N N . ASN A 1 4 ? -1.899 6.599 -2.447 1.00 0.00 4 ASN A N 13
ATOM 28016 C CA . ASN A 1 4 ? -3.220 5.983 -2.480 1.00 0.00 4 ASN A CA 13
ATOM 28017 C C . ASN A 1 4 ? -3.113 4.463 -2.542 1.00 0.00 4 ASN A C 13
ATOM 28018 O O . ASN A 1 4 ? -2.509 3.910 -3.461 1.00 0.00 4 ASN A O 13
ATOM 28029 N N . GLY A 1 5 ? -3.705 3.794 -1.558 1.00 0.00 5 GLY A N 13
ATOM 28030 C CA . GLY A 1 5 ? -3.667 2.345 -1.518 1.00 0.00 5 GLY A CA 13
ATOM 28031 C C . GLY A 1 5 ? -4.593 1.770 -0.466 1.00 0.00 5 GLY A C 13
ATOM 28032 O O . GLY A 1 5 ? -5.664 2.319 -0.205 1.00 0.00 5 GLY A O 13
ATOM 28036 N N . ILE A 1 6 ? -4.182 0.663 0.142 1.00 0.00 6 ILE A N 13
ATOM 28037 C CA . ILE A 1 6 ? -4.981 0.013 1.173 1.00 0.00 6 ILE A CA 13
ATOM 28038 C C . ILE A 1 6 ? -4.155 -0.227 2.433 1.00 0.00 6 ILE A C 13
ATOM 28039 O O . ILE A 1 6 ? -3.546 -1.284 2.596 1.00 0.00 6 ILE A O 13
ATOM 28055 N N . LEU A 1 7 ? -4.141 0.763 3.321 1.00 0.00 7 LEU A N 13
ATOM 28056 C CA . LEU A 1 7 ? -3.391 0.661 4.567 1.00 0.00 7 LEU A CA 13
ATOM 28057 C C . LEU A 1 7 ? -4.237 0.013 5.658 1.00 0.00 7 LEU A C 13
ATOM 28058 O O . LEU A 1 7 ? -5.448 0.226 5.727 1.00 0.00 7 LEU A O 13
ATOM 28074 N N . TYR A 1 8 ? -3.592 -0.780 6.507 1.00 0.00 8 TYR A N 13
ATOM 28075 C CA . TYR A 1 8 ? -4.285 -1.460 7.595 1.00 0.00 8 TYR A CA 13
ATOM 28076 C C . TYR A 1 8 ? -4.596 -0.494 8.734 1.00 0.00 8 TYR A C 13
ATOM 28077 O O . TYR A 1 8 ? -4.056 0.610 8.789 1.00 0.00 8 TYR A O 13
ATOM 28095 N N . LEU A 1 9 ? -5.470 -0.920 9.639 1.00 0.00 9 LEU A N 13
ATOM 28096 C CA . LEU A 1 9 ? -5.856 -0.095 10.780 1.00 0.00 9 LEU A CA 13
ATOM 28097 C C . LEU A 1 9 ? -6.694 -0.897 11.770 1.00 0.00 9 LEU A C 13
ATOM 28098 O O . LEU A 1 9 ? -7.887 -1.113 11.557 1.00 0.00 9 LEU A O 13
ATOM 28114 N N . GLU A 1 10 ? -6.061 -1.340 12.852 1.00 0.00 10 GLU A N 13
ATOM 28115 C CA . GLU A 1 10 ? -6.751 -2.121 13.872 1.00 0.00 10 GLU A CA 13
ATOM 28116 C C . GLU A 1 10 ? -7.582 -1.222 14.782 1.00 0.00 10 GLU A C 13
ATOM 28117 O O . GLU A 1 10 ? -7.395 -0.006 14.808 1.00 0.00 10 GLU A O 13
ATOM 28129 N N . ASP A 1 11 ? -8.497 -1.831 15.530 1.00 0.00 11 ASP A N 13
ATOM 28130 C CA . ASP A 1 11 ? -9.355 -1.090 16.446 1.00 0.00 11 ASP A CA 13
ATOM 28131 C C . ASP A 1 11 ? -9.275 -1.676 17.855 1.00 0.00 11 ASP A C 13
ATOM 28132 O O . ASP A 1 11 ? -9.372 -2.889 18.031 1.00 0.00 11 ASP A O 13
ATOM 28141 N N . PRO A 1 12 ? -9.090 -0.826 18.882 1.00 0.00 12 PRO A N 13
ATOM 28142 C CA . PRO A 1 12 ? -8.994 -1.280 20.276 1.00 0.00 12 PRO A CA 13
ATOM 28143 C C . PRO A 1 12 ? -10.238 -2.035 20.743 1.00 0.00 12 PRO A C 13
ATOM 28144 O O . PRO A 1 12 ? -10.210 -2.714 21.769 1.00 0.00 12 PRO A O 13
ATOM 28155 N N . VAL A 1 13 ? -11.329 -1.910 19.992 1.00 0.00 13 VAL A N 13
ATOM 28156 C CA . VAL A 1 13 ? -12.575 -2.580 20.342 1.00 0.00 13 VAL A CA 13
ATOM 28157 C C . VAL A 1 13 ? -12.459 -4.090 20.182 1.00 0.00 13 VAL A C 13
ATOM 28158 O O . VAL A 1 13 ? -12.924 -4.854 21.027 1.00 0.00 13 VAL A O 13
ATOM 28171 N N . ASN A 1 14 ? -11.835 -4.513 19.090 1.00 0.00 14 ASN A N 13
ATOM 28172 C CA . ASN A 1 14 ? -11.657 -5.934 18.812 1.00 0.00 14 ASN A CA 13
ATOM 28173 C C . ASN A 1 14 ? -10.180 -6.323 18.820 1.00 0.00 14 ASN A C 13
ATOM 28174 O O . ASN A 1 14 ? -9.842 -7.504 18.894 1.00 0.00 14 ASN A O 13
ATOM 28185 N N . HIS A 1 15 ? -9.302 -5.326 18.742 1.00 0.00 15 HIS A N 13
ATOM 28186 C CA . HIS A 1 15 ? -7.865 -5.571 18.740 1.00 0.00 15 HIS A CA 13
ATOM 28187 C C . HIS A 1 15 ? -7.456 -6.389 17.517 1.00 0.00 15 HIS A C 13
ATOM 28188 O O . HIS A 1 15 ? -6.649 -7.313 17.615 1.00 0.00 15 HIS A O 13
ATOM 28203 N N . GLU A 1 16 ? -8.019 -6.040 16.365 1.00 0.00 16 GLU A N 13
ATOM 28204 C CA . GLU A 1 16 ? -7.714 -6.741 15.122 1.00 0.00 16 GLU A CA 13
ATOM 28205 C C . GLU A 1 16 ? -7.516 -5.753 13.977 1.00 0.00 16 GLU A C 13
ATOM 28206 O O . GLU A 1 16 ? -8.297 -4.815 13.810 1.00 0.00 16 GLU A O 13
ATOM 28218 N N . TRP A 1 17 ? -6.468 -5.970 13.190 1.00 0.00 17 TRP A N 13
ATOM 28219 C CA . TRP A 1 17 ? -6.167 -5.098 12.061 1.00 0.00 17 TRP A CA 13
ATOM 28220 C C . TRP A 1 17 ? -7.258 -5.187 10.998 1.00 0.00 17 TRP A C 13
ATOM 28221 O O . TRP A 1 17 ? -7.709 -6.277 10.646 1.00 0.00 17 TRP A O 13
ATOM 28242 N N . TYR A 1 18 ? -7.677 -4.033 10.489 1.00 0.00 18 TYR A N 13
ATOM 28243 C CA . TYR A 1 18 ? -8.714 -3.977 9.467 1.00 0.00 18 TYR A CA 13
ATOM 28244 C C . TYR A 1 18 ? -8.191 -3.312 8.194 1.00 0.00 18 TYR A C 13
ATOM 28245 O O . TYR A 1 18 ? -8.037 -2.091 8.144 1.00 0.00 18 TYR A O 13
ATOM 28263 N N . PRO A 1 19 ? -7.907 -4.105 7.143 1.00 0.00 19 PRO A N 13
ATOM 28264 C CA . PRO A 1 19 ? -7.395 -3.577 5.873 1.00 0.00 19 PRO A CA 13
ATOM 28265 C C . PRO A 1 19 ? -8.426 -2.720 5.144 1.00 0.00 19 PRO A C 13
ATOM 28266 O O . PRO A 1 19 ? -9.404 -3.233 4.601 1.00 0.00 19 PRO A O 13
ATOM 28277 N N . HIS A 1 20 ? -8.195 -1.410 5.134 1.00 0.00 20 HIS A N 13
ATOM 28278 C CA . HIS A 1 20 ? -9.100 -0.479 4.469 1.00 0.00 20 HIS A CA 13
ATOM 28279 C C . HIS A 1 20 ? -8.326 0.495 3.588 1.00 0.00 20 HIS A C 13
ATOM 28280 O O . HIS A 1 20 ? -7.133 0.718 3.792 1.00 0.00 20 HIS A O 13
ATOM 28295 N N . TYR A 1 21 ? -9.012 1.076 2.609 1.00 0.00 21 TYR A N 13
ATOM 28296 C CA . TYR A 1 21 ? -8.388 2.028 1.700 1.00 0.00 21 TYR A CA 13
ATOM 28297 C C . TYR A 1 21 ? -7.834 3.227 2.463 1.00 0.00 21 TYR A C 13
ATOM 28298 O O . TYR A 1 21 ? -8.343 3.591 3.522 1.00 0.00 21 TYR A O 13
ATOM 28316 N N . PHE A 1 22 ? -6.785 3.837 1.917 1.00 0.00 22 PHE A N 13
ATOM 28317 C CA . PHE A 1 22 ? -6.161 4.994 2.547 1.00 0.00 22 PHE A CA 13
ATOM 28318 C C . PHE A 1 22 ? -5.446 5.855 1.511 1.00 0.00 22 PHE A C 13
ATOM 28319 O O . PHE A 1 22 ? -4.855 5.339 0.562 1.00 0.00 22 PHE A O 13
ATOM 28336 N N . VAL A 1 23 ? -5.506 7.171 1.695 1.00 0.00 23 VAL A N 13
ATOM 28337 C CA . VAL A 1 23 ? -4.867 8.102 0.773 1.00 0.00 23 VAL A CA 13
ATOM 28338 C C . VAL A 1 23 ? -4.196 9.247 1.524 1.00 0.00 23 VAL A C 13
ATOM 28339 O O . VAL A 1 23 ? -4.686 9.692 2.562 1.00 0.00 23 VAL A O 13
ATOM 28352 N N . LEU A 1 24 ? -3.075 9.722 0.991 1.00 0.00 24 LEU A N 13
ATOM 28353 C CA . LEU A 1 24 ? -2.338 10.818 1.610 1.00 0.00 24 LEU A CA 13
ATOM 28354 C C . LEU A 1 24 ? -2.110 11.949 0.612 1.00 0.00 24 LEU A C 13
ATOM 28355 O O . LEU A 1 24 ? -1.420 11.776 -0.394 1.00 0.00 24 LEU A O 13
ATOM 28371 N N . THR A 1 25 ? -2.696 13.108 0.895 1.00 0.00 25 THR A N 13
ATOM 28372 C CA . THR A 1 25 ? -2.556 14.267 0.020 1.00 0.00 25 THR A CA 13
ATOM 28373 C C . THR A 1 25 ? -1.356 15.115 0.427 1.00 0.00 25 THR A C 13
ATOM 28374 O O . THR A 1 25 ? -0.888 15.047 1.564 1.00 0.00 25 THR A O 13
ATOM 28385 N N . SER A 1 26 ? -0.861 15.911 -0.516 1.00 0.00 26 SER A N 13
ATOM 28386 C CA . SER A 1 26 ? 0.293 16.773 -0.272 1.00 0.00 26 SER A CA 13
ATOM 28387 C C . SER A 1 26 ? 0.095 17.644 0.966 1.00 0.00 26 SER A C 13
ATOM 28388 O O . SER A 1 26 ? 1.066 18.093 1.577 1.00 0.00 26 SER A O 13
ATOM 28396 N N . SER A 1 27 ? -1.159 17.889 1.335 1.00 0.00 27 SER A N 13
ATOM 28397 C CA . SER A 1 27 ? -1.456 18.716 2.500 1.00 0.00 27 SER A CA 13
ATOM 28398 C C . SER A 1 27 ? -2.675 18.196 3.257 1.00 0.00 27 SER A C 13
ATOM 28399 O O . SER A 1 27 ? -3.457 18.979 3.798 1.00 0.00 27 SER A O 13
ATOM 28407 N N . LYS A 1 28 ? -2.834 16.877 3.299 1.00 0.00 28 LYS A N 13
ATOM 28408 C CA . LYS A 1 28 ? -3.963 16.269 4.000 1.00 0.00 28 LYS A CA 13
ATOM 28409 C C . LYS A 1 28 ? -3.952 14.750 3.856 1.00 0.00 28 LYS A C 13
ATOM 28410 O O . LYS A 1 28 ? -3.079 14.184 3.199 1.00 0.00 28 LYS A O 13
ATOM 28429 N N . ILE A 1 29 ? -4.933 14.100 4.474 1.00 0.00 29 ILE A N 13
ATOM 28430 C CA . ILE A 1 29 ? -5.049 12.647 4.418 1.00 0.00 29 ILE A CA 13
ATOM 28431 C C . ILE A 1 29 ? -6.509 12.227 4.301 1.00 0.00 29 ILE A C 13
ATOM 28432 O O . ILE A 1 29 ? -7.359 12.687 5.064 1.00 0.00 29 ILE A O 13
ATOM 28448 N N . TYR A 1 30 ? -6.798 11.354 3.340 1.00 0.00 30 TYR A N 13
ATOM 28449 C CA . TYR A 1 30 ? -8.161 10.881 3.127 1.00 0.00 30 TYR A CA 13
ATOM 28450 C C . TYR A 1 30 ? -8.228 9.360 3.182 1.00 0.00 30 TYR A C 13
ATOM 28451 O O . TYR A 1 30 ? -7.407 8.670 2.578 1.00 0.00 30 TYR A O 13
ATOM 28469 N N . TYR A 1 31 ? -9.210 8.843 3.914 1.00 0.00 31 TYR A N 13
ATOM 28470 C CA . TYR A 1 31 ? -9.384 7.401 4.048 1.00 0.00 31 TYR A CA 13
ATOM 28471 C C . TYR A 1 31 ? -10.825 7.058 4.411 1.00 0.00 31 TYR A C 13
ATOM 28472 O O . TYR A 1 31 ? -11.535 7.868 5.009 1.00 0.00 31 TYR A O 13
ATOM 28490 N N . SER A 1 32 ? -11.251 5.855 4.043 1.00 0.00 32 SER A N 13
ATOM 28491 C CA . SER A 1 32 ? -12.608 5.405 4.329 1.00 0.00 32 SER A CA 13
ATOM 28492 C C . SER A 1 32 ? -12.680 3.881 4.358 1.00 0.00 32 SER A C 13
ATOM 28493 O O . SER A 1 32 ? -11.656 3.200 4.319 1.00 0.00 32 SER A O 13
ATOM 28501 N N . GLU A 1 33 ? -13.897 3.353 4.426 1.00 0.00 33 GLU A N 13
ATOM 28502 C CA . GLU A 1 33 ? -14.104 1.911 4.459 1.00 0.00 33 GLU A CA 13
ATOM 28503 C C . GLU A 1 33 ? -15.338 1.522 3.651 1.00 0.00 33 GLU A C 13
ATOM 28504 O O . GLU A 1 33 ? -16.042 0.572 3.993 1.00 0.00 33 GLU A O 13
ATOM 28516 N N . GLU A 1 34 ? -15.594 2.263 2.578 1.00 0.00 34 GLU A N 13
ATOM 28517 C CA . GLU A 1 34 ? -16.743 1.998 1.720 1.00 0.00 34 GLU A CA 13
ATOM 28518 C C . GLU A 1 34 ? -16.293 1.627 0.310 1.00 0.00 34 GLU A C 13
ATOM 28519 O O . GLU A 1 34 ? -16.052 2.497 -0.525 1.00 0.00 34 GLU A O 13
ATOM 28531 N N . THR A 1 35 ? -16.181 0.327 0.053 1.00 0.00 35 THR A N 13
ATOM 28532 C CA . THR A 1 35 ? -15.760 -0.160 -1.255 1.00 0.00 35 THR A CA 13
ATOM 28533 C C . THR A 1 35 ? -16.958 -0.341 -2.181 1.00 0.00 35 THR A C 13
ATOM 28534 O O . THR A 1 35 ? -18.084 0.020 -1.835 1.00 0.00 35 THR A O 13
ATOM 28545 N N . SER A 1 36 ? -16.710 -0.903 -3.360 1.00 0.00 36 SER A N 13
ATOM 28546 C CA . SER A 1 36 ? -17.767 -1.133 -4.337 1.00 0.00 36 SER A CA 13
ATOM 28547 C C . SER A 1 36 ? -18.425 0.180 -4.748 1.00 0.00 36 SER A C 13
ATOM 28548 O O . SER A 1 36 ? -19.641 0.245 -4.937 1.00 0.00 36 SER A O 13
ATOM 28556 N N . SER A 1 37 ? -17.616 1.226 -4.882 1.00 0.00 37 SER A N 13
ATOM 28557 C CA . SER A 1 37 ? -18.120 2.538 -5.272 1.00 0.00 37 SER A CA 13
ATOM 28558 C C . SER A 1 37 ? -17.639 2.913 -6.669 1.00 0.00 37 SER A C 13
ATOM 28559 O O . SER A 1 37 ? -17.319 4.072 -6.937 1.00 0.00 37 SER A O 13
ATOM 28567 N N . ASP A 1 38 ? -17.585 1.925 -7.557 1.00 0.00 38 ASP A N 13
ATOM 28568 C CA . ASP A 1 38 ? -17.141 2.151 -8.927 1.00 0.00 38 ASP A CA 13
ATOM 28569 C C . ASP A 1 38 ? -18.187 1.666 -9.926 1.00 0.00 38 ASP A C 13
ATOM 28570 O O . ASP A 1 38 ? -18.252 0.480 -10.246 1.00 0.00 38 ASP A O 13
ATOM 28579 N N . GLN A 1 39 ? -19.003 2.594 -10.417 1.00 0.00 39 GLN A N 13
ATOM 28580 C CA . GLN A 1 39 ? -20.044 2.264 -11.381 1.00 0.00 39 GLN A CA 13
ATOM 28581 C C . GLN A 1 39 ? -21.026 1.250 -10.797 1.00 0.00 39 GLN A C 13
ATOM 28582 O O . GLN A 1 39 ? -21.574 0.415 -11.515 1.00 0.00 39 GLN A O 13
ATOM 28596 N N . GLY A 1 40 ? -21.241 1.331 -9.489 1.00 0.00 40 GLY A N 13
ATOM 28597 C CA . GLY A 1 40 ? -22.155 0.415 -8.830 1.00 0.00 40 GLY A CA 13
ATOM 28598 C C . GLY A 1 40 ? -23.608 0.777 -9.062 1.00 0.00 40 GLY A C 13
ATOM 28599 O O . GLY A 1 40 ? -24.238 1.421 -8.222 1.00 0.00 40 GLY A O 13
ATOM 28603 N N . ASN A 1 41 ? -24.144 0.362 -10.204 1.00 0.00 41 ASN A N 13
ATOM 28604 C CA . ASN A 1 41 ? -25.534 0.645 -10.546 1.00 0.00 41 ASN A CA 13
ATOM 28605 C C . ASN A 1 41 ? -25.791 2.149 -10.592 1.00 0.00 41 ASN A C 13
ATOM 28606 O O . ASN A 1 41 ? -26.739 2.646 -9.985 1.00 0.00 41 ASN A O 13
ATOM 28617 N N . GLU A 1 42 ? -24.940 2.867 -11.318 1.00 0.00 42 GLU A N 13
ATOM 28618 C CA . GLU A 1 42 ? -25.076 4.312 -11.444 1.00 0.00 42 GLU A CA 13
ATOM 28619 C C . GLU A 1 42 ? -25.773 4.681 -12.750 1.00 0.00 42 GLU A C 13
ATOM 28620 O O . GLU A 1 42 ? -25.468 5.705 -13.360 1.00 0.00 42 GLU A O 13
ATOM 28632 N N . ASP A 1 43 ? -26.709 3.838 -13.172 1.00 0.00 43 ASP A N 13
ATOM 28633 C CA . ASP A 1 43 ? -27.450 4.073 -14.407 1.00 0.00 43 ASP A CA 13
ATOM 28634 C C . ASP A 1 43 ? -26.511 4.090 -15.608 1.00 0.00 43 ASP A C 13
ATOM 28635 O O . ASP A 1 43 ? -26.017 5.143 -16.009 1.00 0.00 43 ASP A O 13
ATOM 28644 N N . GLU A 1 44 ? -26.269 2.914 -16.179 1.00 0.00 44 GLU A N 13
ATOM 28645 C CA . GLU A 1 44 ? -25.389 2.793 -17.336 1.00 0.00 44 GLU A CA 13
ATOM 28646 C C . GLU A 1 44 ? -26.164 2.995 -18.634 1.00 0.00 44 GLU A C 13
ATOM 28647 O O . GLU A 1 44 ? -27.133 2.286 -18.907 1.00 0.00 44 GLU A O 13
ATOM 28659 N N . GLU A 1 45 ? -25.728 3.964 -19.432 1.00 0.00 45 GLU A N 13
ATOM 28660 C CA . GLU A 1 45 ? -26.380 4.259 -20.703 1.00 0.00 45 GLU A CA 13
ATOM 28661 C C . GLU A 1 45 ? -25.592 5.304 -21.488 1.00 0.00 45 GLU A C 13
ATOM 28662 O O . GLU A 1 45 ? -24.565 5.799 -21.024 1.00 0.00 45 GLU A O 13
ATOM 28674 N N . GLU A 1 46 ? -26.080 5.634 -22.679 1.00 0.00 46 GLU A N 13
ATOM 28675 C CA . GLU A 1 46 ? -25.422 6.621 -23.528 1.00 0.00 46 GLU A CA 13
ATOM 28676 C C . GLU A 1 46 ? -26.411 7.234 -24.518 1.00 0.00 46 GLU A C 13
ATOM 28677 O O . GLU A 1 46 ? -26.508 6.795 -25.664 1.00 0.00 46 GLU A O 13
ATOM 28689 N N . PRO A 1 47 ? -27.160 8.261 -24.086 1.00 0.00 47 PRO A N 13
ATOM 28690 C CA . PRO A 1 47 ? -28.144 8.936 -24.939 1.00 0.00 47 PRO A CA 13
ATOM 28691 C C . PRO A 1 47 ? -27.486 9.768 -26.036 1.00 0.00 47 PRO A C 13
ATOM 28692 O O . PRO A 1 47 ? -26.419 10.347 -25.832 1.00 0.00 47 PRO A O 13
ATOM 28703 N N . LYS A 1 48 ? -28.130 9.823 -27.197 1.00 0.00 48 LYS A N 13
ATOM 28704 C CA . LYS A 1 48 ? -27.608 10.585 -28.324 1.00 0.00 48 LYS A CA 13
ATOM 28705 C C . LYS A 1 48 ? -27.555 12.073 -27.999 1.00 0.00 48 LYS A C 13
ATOM 28706 O O . LYS A 1 48 ? -28.184 12.533 -27.043 1.00 0.00 48 LYS A O 13
ATOM 28725 N N . GLU A 1 49 ? -26.804 12.823 -28.797 1.00 0.00 49 GLU A N 13
ATOM 28726 C CA . GLU A 1 49 ? -26.670 14.261 -28.594 1.00 0.00 49 GLU A CA 13
ATOM 28727 C C . GLU A 1 49 ? -28.021 14.958 -28.718 1.00 0.00 49 GLU A C 13
ATOM 28728 O O . GLU A 1 49 ? -29.028 14.327 -29.039 1.00 0.00 49 GLU A O 13
ATOM 28740 N N . ALA A 1 50 ? -28.034 16.263 -28.462 1.00 0.00 50 ALA A N 13
ATOM 28741 C CA . ALA A 1 50 ? -29.260 17.046 -28.546 1.00 0.00 50 ALA A CA 13
ATOM 28742 C C . ALA A 1 50 ? -28.962 18.498 -28.901 1.00 0.00 50 ALA A C 13
ATOM 28743 O O . ALA A 1 50 ? -28.374 19.231 -28.107 1.00 0.00 50 ALA A O 13
ATOM 28750 N N . SER A 1 51 ? -29.372 18.905 -30.099 1.00 0.00 51 SER A N 13
ATOM 28751 C CA . SER A 1 51 ? -29.153 20.271 -30.564 1.00 0.00 51 SER A CA 13
ATOM 28752 C C . SER A 1 51 ? -27.660 20.576 -30.679 1.00 0.00 51 SER A C 13
ATOM 28753 O O . SER A 1 51 ? -27.093 20.540 -31.771 1.00 0.00 51 SER A O 13
ATOM 28761 N N . GLY A 1 52 ? -27.030 20.877 -29.548 1.00 0.00 52 GLY A N 13
ATOM 28762 C CA . GLY A 1 52 ? -25.611 21.186 -29.549 1.00 0.00 52 GLY A CA 13
ATOM 28763 C C . GLY A 1 52 ? -25.236 22.189 -28.477 1.00 0.00 52 GLY A C 13
ATOM 28764 O O . GLY A 1 52 ? -25.858 23.245 -28.361 1.00 0.00 52 GLY A O 13
ATOM 28768 N N . SER A 1 53 ? -24.217 21.860 -27.690 1.00 0.00 53 SER A N 13
ATOM 28769 C CA . SER A 1 53 ? -23.760 22.742 -26.622 1.00 0.00 53 SER A CA 13
ATOM 28770 C C . SER A 1 53 ? -22.254 22.618 -26.420 1.00 0.00 53 SER A C 13
ATOM 28771 O O . SER A 1 53 ? -21.665 21.572 -26.691 1.00 0.00 53 SER A O 13
ATOM 28779 N N . THR A 1 54 ? -21.636 23.694 -25.941 1.00 0.00 54 THR A N 13
ATOM 28780 C CA . THR A 1 54 ? -20.198 23.706 -25.702 1.00 0.00 54 THR A CA 13
ATOM 28781 C C . THR A 1 54 ? -19.857 24.542 -24.472 1.00 0.00 54 THR A C 13
ATOM 28782 O O . THR A 1 54 ? -20.730 25.173 -23.876 1.00 0.00 54 THR A O 13
ATOM 28793 N N . GLU A 1 55 ? -18.581 24.542 -24.098 1.00 0.00 55 GLU A N 13
ATOM 28794 C CA . GLU A 1 55 ? -18.123 25.299 -22.941 1.00 0.00 55 GLU A CA 13
ATOM 28795 C C . GLU A 1 55 ? -17.029 26.285 -23.337 1.00 0.00 55 GLU A C 13
ATOM 28796 O O . GLU A 1 55 ? -16.171 25.976 -24.164 1.00 0.00 55 GLU A O 13
ATOM 28808 N N . LEU A 1 56 ? -17.066 27.472 -22.742 1.00 0.00 56 LEU A N 13
ATOM 28809 C CA . LEU A 1 56 ? -16.077 28.505 -23.034 1.00 0.00 56 LEU A CA 13
ATOM 28810 C C . LEU A 1 56 ? -14.735 28.173 -22.390 1.00 0.00 56 LEU A C 13
ATOM 28811 O O . LEU A 1 56 ? -13.718 28.058 -23.074 1.00 0.00 56 LEU A O 13
ATOM 28827 N N . HIS A 1 57 ? -14.740 28.024 -21.070 1.00 0.00 57 HIS A N 13
ATOM 28828 C CA . HIS A 1 57 ? -13.522 27.707 -20.332 1.00 0.00 57 HIS A CA 13
ATOM 28829 C C . HIS A 1 57 ? -13.848 26.971 -19.037 1.00 0.00 57 HIS A C 13
ATOM 28830 O O . HIS A 1 57 ? -13.237 25.952 -18.718 1.00 0.00 57 HIS A O 13
ATOM 28845 N N . SER A 1 58 ? -14.816 27.497 -18.294 1.00 0.00 58 SER A N 13
ATOM 28846 C CA . SER A 1 58 ? -15.226 26.892 -17.032 1.00 0.00 58 SER A CA 13
ATOM 28847 C C . SER A 1 58 ? -16.735 26.675 -16.997 1.00 0.00 58 SER A C 13
ATOM 28848 O O . SER A 1 58 ? -17.489 27.382 -17.666 1.00 0.00 58 SER A O 13
ATOM 28856 N N . SER A 1 59 ? -17.171 25.692 -16.216 1.00 0.00 59 SER A N 13
ATOM 28857 C CA . SER A 1 59 ? -18.590 25.382 -16.094 1.00 0.00 59 SER A CA 13
ATOM 28858 C C . SER A 1 59 ? -19.344 26.532 -15.435 1.00 0.00 59 SER A C 13
ATOM 28859 O O . SER A 1 59 ? -19.077 26.886 -14.288 1.00 0.00 59 SER A O 13
ATOM 28867 N N . LEU A 1 60 ? -20.289 27.111 -16.170 1.00 0.00 60 LEU A N 13
ATOM 28868 C CA . LEU A 1 60 ? -21.082 28.222 -15.656 1.00 0.00 60 LEU A CA 13
ATOM 28869 C C . LEU A 1 60 ? -22.476 28.227 -16.274 1.00 0.00 60 LEU A C 13
ATOM 28870 O O . LEU A 1 60 ? -23.478 28.380 -15.574 1.00 0.00 60 LEU A O 13
ATOM 28886 N N . GLU A 1 61 ? -22.529 28.060 -17.589 1.00 0.00 61 GLU A N 13
ATOM 28887 C CA . GLU A 1 61 ? -23.800 28.044 -18.307 1.00 0.00 61 GLU A CA 13
ATOM 28888 C C . GLU A 1 61 ? -24.703 26.929 -17.790 1.00 0.00 61 GLU A C 13
ATOM 28889 O O . GLU A 1 61 ? -25.926 27.057 -17.792 1.00 0.00 61 GLU A O 13
ATOM 28901 N N . VAL A 1 62 ? -24.089 25.837 -17.347 1.00 0.00 62 VAL A N 13
ATOM 28902 C CA . VAL A 1 62 ? -24.837 24.701 -16.824 1.00 0.00 62 VAL A CA 13
ATOM 28903 C C . VAL A 1 62 ? -25.405 25.005 -15.443 1.00 0.00 62 VAL A C 13
ATOM 28904 O O . VAL A 1 62 ? -26.463 24.500 -15.069 1.00 0.00 62 VAL A O 13
ATOM 28917 N N . LEU A 1 63 ? -24.694 25.836 -14.687 1.00 0.00 63 LEU A N 13
ATOM 28918 C CA . LEU A 1 63 ? -25.130 26.208 -13.345 1.00 0.00 63 LEU A CA 13
ATOM 28919 C C . LEU A 1 63 ? -26.114 27.376 -13.385 1.00 0.00 63 LEU A C 13
ATOM 28920 O O . LEU A 1 63 ? -26.665 27.764 -12.354 1.00 0.00 63 LEU A O 13
ATOM 28936 N N . PHE A 1 64 ? -26.350 27.924 -14.578 1.00 0.00 64 PHE A N 13
ATOM 28937 C CA . PHE A 1 64 ? -27.288 29.031 -14.732 1.00 0.00 64 PHE A CA 13
ATOM 28938 C C . PHE A 1 64 ? -28.693 28.504 -15.006 1.00 0.00 64 PHE A C 13
ATOM 28939 O O . PHE A 1 64 ? -29.527 29.188 -15.601 1.00 0.00 64 PHE A O 13
ATOM 28956 N N . GLN A 1 65 ? -28.938 27.279 -14.562 1.00 0.00 65 GLN A N 13
ATOM 28957 C CA . GLN A 1 65 ? -30.224 26.621 -14.736 1.00 0.00 65 GLN A CA 13
ATOM 28958 C C . GLN A 1 65 ? -30.173 25.222 -14.131 1.00 0.00 65 GLN A C 13
ATOM 28959 O O . GLN A 1 65 ? -30.812 24.293 -14.624 1.00 0.00 65 GLN A O 13
ATOM 28973 N N . GLY A 1 66 ? -29.397 25.084 -13.056 1.00 0.00 66 GLY A N 13
ATOM 28974 C CA . GLY A 1 66 ? -29.257 23.803 -12.394 1.00 0.00 66 GLY A CA 13
ATOM 28975 C C . GLY A 1 66 ? -28.621 23.930 -11.022 1.00 0.00 66 GLY A C 13
ATOM 28976 O O . GLY A 1 66 ? -27.665 23.220 -10.711 1.00 0.00 66 GLY A O 13
ATOM 28980 N N . PRO A 1 67 ? -29.134 24.835 -10.169 1.00 0.00 67 PRO A N 13
ATOM 28981 C CA . PRO A 1 67 ? -28.597 25.040 -8.820 1.00 0.00 67 PRO A CA 13
ATOM 28982 C C . PRO A 1 67 ? -28.816 23.826 -7.925 1.00 0.00 67 PRO A C 13
ATOM 28983 O O . PRO A 1 67 ? -29.932 23.320 -7.811 1.00 0.00 67 PRO A O 13
ATOM 28994 N N . ASN A 1 68 ? -27.741 23.358 -7.296 1.00 0.00 68 ASN A N 13
ATOM 28995 C CA . ASN A 1 68 ? -27.817 22.198 -6.417 1.00 0.00 68 ASN A CA 13
ATOM 28996 C C . ASN A 1 68 ? -28.231 20.955 -7.203 1.00 0.00 68 ASN A C 13
ATOM 28997 O O . ASN A 1 68 ? -29.326 20.906 -7.762 1.00 0.00 68 ASN A O 13
ATOM 29008 N N . PRO A 1 69 ? -27.361 19.930 -7.263 1.00 0.00 69 PRO A N 13
ATOM 29009 C CA . PRO A 1 69 ? -27.641 18.699 -7.982 1.00 0.00 69 PRO A CA 13
ATOM 29010 C C . PRO A 1 69 ? -28.307 17.654 -7.079 1.00 0.00 69 PRO A C 13
ATOM 29011 O O . PRO A 1 69 ? -29.206 17.983 -6.307 1.00 0.00 69 PRO A O 13
ATOM 29022 N N . ALA A 1 70 ? -27.871 16.404 -7.176 1.00 0.00 70 ALA A N 13
ATOM 29023 C CA . ALA A 1 70 ? -28.438 15.334 -6.366 1.00 0.00 70 ALA A CA 13
ATOM 29024 C C . ALA A 1 70 ? -29.938 15.198 -6.612 1.00 0.00 70 ALA A C 13
ATOM 29025 O O . ALA A 1 70 ? -30.684 14.756 -5.739 1.00 0.00 70 ALA A O 13
ATOM 29032 N N . ILE A 1 71 ? -30.368 15.581 -7.809 1.00 0.00 71 ILE A N 13
ATOM 29033 C CA . ILE A 1 71 ? -31.775 15.504 -8.179 1.00 0.00 71 ILE A CA 13
ATOM 29034 C C . ILE A 1 71 ? -32.003 14.521 -9.322 1.00 0.00 71 ILE A C 13
ATOM 29035 O O . ILE A 1 71 ? -33.133 14.099 -9.570 1.00 0.00 71 ILE A O 13
ATOM 29051 N N . LEU A 1 72 ? -30.932 14.159 -10.022 1.00 0.00 72 LEU A N 13
ATOM 29052 C CA . LEU A 1 72 ? -31.038 13.230 -11.140 1.00 0.00 72 LEU A CA 13
ATOM 29053 C C . LEU A 1 72 ? -30.961 11.780 -10.674 1.00 0.00 72 LEU A C 13
ATOM 29054 O O . LEU A 1 72 ? -30.693 10.873 -11.461 1.00 0.00 72 LEU A O 13
ATOM 29070 N N . GLU A 1 73 ? -31.205 11.583 -9.396 1.00 0.00 73 GLU A N 13
ATOM 29071 C CA . GLU A 1 73 ? -31.180 10.257 -8.791 1.00 0.00 73 GLU A CA 13
ATOM 29072 C C . GLU A 1 73 ? -32.171 10.189 -7.631 1.00 0.00 73 GLU A C 13
ATOM 29073 O O . GLU A 1 73 ? -31.793 10.356 -6.473 1.00 0.00 73 GLU A O 13
ATOM 29085 N N . PRO A 1 74 ? -33.460 9.956 -7.935 1.00 0.00 74 PRO A N 13
ATOM 29086 C CA . PRO A 1 74 ? -34.518 9.877 -6.920 1.00 0.00 74 PRO A CA 13
ATOM 29087 C C . PRO A 1 74 ? -34.358 8.669 -6.000 1.00 0.00 74 PRO A C 13
ATOM 29088 O O . PRO A 1 74 ? -35.243 7.818 -5.913 1.00 0.00 74 PRO A O 13
ATOM 29099 N N . GLU A 1 75 ? -33.224 8.603 -5.311 1.00 0.00 75 GLU A N 13
ATOM 29100 C CA . GLU A 1 75 ? -32.947 7.504 -4.396 1.00 0.00 75 GLU A CA 13
ATOM 29101 C C . GLU A 1 75 ? -33.295 7.895 -2.962 1.00 0.00 75 GLU A C 13
ATOM 29102 O O . GLU A 1 75 ? -32.508 7.678 -2.039 1.00 0.00 75 GLU A O 13
ATOM 29114 N N . ARG A 1 76 ? -34.478 8.474 -2.783 1.00 0.00 76 ARG A N 13
ATOM 29115 C CA . ARG A 1 76 ? -34.932 8.899 -1.464 1.00 0.00 76 ARG A CA 13
ATOM 29116 C C . ARG A 1 76 ? -34.021 9.987 -0.903 1.00 0.00 76 ARG A C 13
ATOM 29117 O O . ARG A 1 76 ? -32.800 9.834 -0.868 1.00 0.00 76 ARG A O 13
ATOM 29138 N N . GLU A 1 77 ? -34.624 11.086 -0.463 1.00 0.00 77 GLU A N 13
ATOM 29139 C CA . GLU A 1 77 ? -33.870 12.200 0.094 1.00 0.00 77 GLU A CA 13
ATOM 29140 C C . GLU A 1 77 ? -34.342 12.525 1.508 1.00 0.00 77 GLU A C 13
ATOM 29141 O O . GLU A 1 77 ? -35.500 12.888 1.719 1.00 0.00 77 GLU A O 13
ATOM 29153 N N . HIS A 1 78 ? -33.438 12.393 2.472 1.00 0.00 78 HIS A N 13
ATOM 29154 C CA . HIS A 1 78 ? -33.760 12.673 3.866 1.00 0.00 78 HIS A CA 13
ATOM 29155 C C . HIS A 1 78 ? -34.910 11.791 4.347 1.00 0.00 78 HIS A C 13
ATOM 29156 O O . HIS A 1 78 ? -36.069 12.206 4.340 1.00 0.00 78 HIS A O 13
ATOM 29171 N N . LEU A 1 79 ? -34.580 10.575 4.763 1.00 0.00 79 LEU A N 13
ATOM 29172 C CA . LEU A 1 79 ? -35.583 9.633 5.248 1.00 0.00 79 LEU A CA 13
ATOM 29173 C C . LEU A 1 79 ? -35.143 9.006 6.568 1.00 0.00 79 LEU A C 13
ATOM 29174 O O . LEU A 1 79 ? -34.241 9.512 7.236 1.00 0.00 79 LEU A O 13
ATOM 29190 N N . ASP A 1 80 ? -35.785 7.902 6.940 1.00 0.00 80 ASP A N 13
ATOM 29191 C CA . ASP A 1 80 ? -35.456 7.208 8.181 1.00 0.00 80 ASP A CA 13
ATOM 29192 C C . ASP A 1 80 ? -34.308 6.222 7.965 1.00 0.00 80 ASP A C 13
ATOM 29193 O O . ASP A 1 80 ? -34.413 5.045 8.307 1.00 0.00 80 ASP A O 13
ATOM 29202 N N . GLU A 1 81 ? -33.211 6.714 7.397 1.00 0.00 81 GLU A N 13
ATOM 29203 C CA . GLU A 1 81 ? -32.044 5.882 7.136 1.00 0.00 81 GLU A CA 13
ATOM 29204 C C . GLU A 1 81 ? -30.962 6.124 8.183 1.00 0.00 81 GLU A C 13
ATOM 29205 O O . GLU A 1 81 ? -30.497 7.249 8.360 1.00 0.00 81 GLU A O 13
ATOM 29217 N N . ASN A 1 82 ? -30.568 5.060 8.876 1.00 0.00 82 ASN A N 13
ATOM 29218 C CA . ASN A 1 82 ? -29.542 5.159 9.907 1.00 0.00 82 ASN A CA 13
ATOM 29219 C C . ASN A 1 82 ? -28.164 4.804 9.356 1.00 0.00 82 ASN A C 13
ATOM 29220 O O . ASN A 1 82 ? -27.247 4.487 10.113 1.00 0.00 82 ASN A O 13
ATOM 29231 N N . SER A 1 83 ? -28.020 4.859 8.034 1.00 0.00 83 SER A N 13
ATOM 29232 C CA . SER A 1 83 ? -26.748 4.543 7.394 1.00 0.00 83 SER A CA 13
ATOM 29233 C C . SER A 1 83 ? -25.797 5.737 7.456 1.00 0.00 83 SER A C 13
ATOM 29234 O O . SER A 1 83 ? -24.673 5.625 7.945 1.00 0.00 83 SER A O 13
ATOM 29242 N N . PRO A 1 84 ? -26.243 6.897 6.957 1.00 0.00 84 PRO A N 13
ATOM 29243 C CA . PRO A 1 84 ? -25.446 8.122 6.948 1.00 0.00 84 PRO A CA 13
ATOM 29244 C C . PRO A 1 84 ? -25.541 8.890 8.264 1.00 0.00 84 PRO A C 13
ATOM 29245 O O . PRO A 1 84 ? -25.779 10.098 8.272 1.00 0.00 84 PRO A O 13
ATOM 29256 N N . LEU A 1 85 ? -25.355 8.184 9.375 1.00 0.00 85 LEU A N 13
ATOM 29257 C CA . LEU A 1 85 ? -25.421 8.803 10.692 1.00 0.00 85 LEU A CA 13
ATOM 29258 C C . LEU A 1 85 ? -24.184 8.462 11.518 1.00 0.00 85 LEU A C 13
ATOM 29259 O O . LEU A 1 85 ? -24.250 8.382 12.745 1.00 0.00 85 LEU A O 13
ATOM 29275 N N . GLY A 1 86 ? -23.060 8.264 10.839 1.00 0.00 86 GLY A N 13
ATOM 29276 C CA . GLY A 1 86 ? -21.828 7.937 11.529 1.00 0.00 86 GLY A CA 13
ATOM 29277 C C . GLY A 1 86 ? -20.842 7.201 10.643 1.00 0.00 86 GLY A C 13
ATOM 29278 O O . GLY A 1 86 ? -20.775 7.449 9.438 1.00 0.00 86 GLY A O 13
ATOM 29282 N N . ASP A 1 87 ? -20.075 6.296 11.240 1.00 0.00 87 ASP A N 13
ATOM 29283 C CA . ASP A 1 87 ? -19.085 5.521 10.499 1.00 0.00 87 ASP A CA 13
ATOM 29284 C C . ASP A 1 87 ? -18.030 6.430 9.874 1.00 0.00 87 ASP A C 13
ATOM 29285 O O . ASP A 1 87 ? -17.322 6.029 8.950 1.00 0.00 87 ASP A O 13
ATOM 29294 N N . LEU A 1 88 ? -17.924 7.657 10.384 1.00 0.00 88 LEU A N 13
ATOM 29295 C CA . LEU A 1 88 ? -16.952 8.622 9.874 1.00 0.00 88 LEU A CA 13
ATOM 29296 C C . LEU A 1 88 ? -16.999 8.704 8.350 1.00 0.00 88 LEU A C 13
ATOM 29297 O O . LEU A 1 88 ? -16.216 8.054 7.658 1.00 0.00 88 LEU A O 13
ATOM 29313 N N . LEU A 1 89 ? -17.921 9.510 7.835 1.00 0.00 89 LEU A N 13
ATOM 29314 C CA . LEU A 1 89 ? -18.068 9.679 6.394 1.00 0.00 89 LEU A CA 13
ATOM 29315 C C . LEU A 1 89 ? -16.935 10.530 5.830 1.00 0.00 89 LEU A C 13
ATOM 29316 O O . LEU A 1 89 ? -16.785 11.699 6.189 1.00 0.00 89 LEU A O 13
ATOM 29332 N N . ARG A 1 90 ? -16.139 9.939 4.947 1.00 0.00 90 ARG A N 13
ATOM 29333 C CA . ARG A 1 90 ? -15.019 10.645 4.336 1.00 0.00 90 ARG A CA 13
ATOM 29334 C C . ARG A 1 90 ? -14.020 11.094 5.399 1.00 0.00 90 ARG A C 13
ATOM 29335 O O . ARG A 1 90 ? -14.044 12.243 5.843 1.00 0.00 90 ARG A O 13
ATOM 29356 N N . GLY A 1 91 ? -13.144 10.181 5.805 1.00 0.00 91 GLY A N 13
ATOM 29357 C CA . GLY A 1 91 ? -12.151 10.501 6.812 1.00 0.00 91 GLY A CA 13
ATOM 29358 C C . GLY A 1 91 ? -11.124 11.499 6.317 1.00 0.00 91 GLY A C 13
ATOM 29359 O O . GLY A 1 91 ? -10.564 11.339 5.234 1.00 0.00 91 GLY A O 13
ATOM 29363 N N . VAL A 1 92 ? -10.877 12.536 7.114 1.00 0.00 92 VAL A N 13
ATOM 29364 C CA . VAL A 1 92 ? -9.911 13.564 6.751 1.00 0.00 92 VAL A CA 13
ATOM 29365 C C . VAL A 1 92 ? -8.917 13.807 7.883 1.00 0.00 92 VAL A C 13
ATOM 29366 O O . VAL A 1 92 ? -9.278 13.770 9.059 1.00 0.00 92 VAL A O 13
ATOM 29379 N N . LEU A 1 93 ? -7.662 14.052 7.520 1.00 0.00 93 LEU A N 13
ATOM 29380 C CA . LEU A 1 93 ? -6.615 14.298 8.505 1.00 0.00 93 LEU A CA 13
ATOM 29381 C C . LEU A 1 93 ? -5.578 15.279 7.965 1.00 0.00 93 LEU A C 13
ATOM 29382 O O . LEU A 1 93 ? -5.270 15.277 6.774 1.00 0.00 93 LEU A O 13
ATOM 29398 N N . ASP A 1 94 ? -5.043 16.114 8.850 1.00 0.00 94 ASP A N 13
ATOM 29399 C CA . ASP A 1 94 ? -4.041 17.099 8.464 1.00 0.00 94 ASP A CA 13
ATOM 29400 C C . ASP A 1 94 ? -2.637 16.504 8.541 1.00 0.00 94 ASP A C 13
ATOM 29401 O O . ASP A 1 94 ? -2.280 15.858 9.527 1.00 0.00 94 ASP A O 13
ATOM 29410 N N . VAL A 1 95 ? -1.847 16.726 7.496 1.00 0.00 95 VAL A N 13
ATOM 29411 C CA . VAL A 1 95 ? -0.485 16.209 7.446 1.00 0.00 95 VAL A CA 13
ATOM 29412 C C . VAL A 1 95 ? 0.489 17.114 8.202 1.00 0.00 95 VAL A C 13
ATOM 29413 O O . VAL A 1 95 ? 1.322 16.631 8.968 1.00 0.00 95 VAL A O 13
ATOM 29426 N N . PRO A 1 96 ? 0.404 18.444 8.001 1.00 0.00 96 PRO A N 13
ATOM 29427 C CA . PRO A 1 96 ? 1.290 19.403 8.669 1.00 0.00 96 PRO A CA 13
ATOM 29428 C C . PRO A 1 96 ? 0.983 19.541 10.160 1.00 0.00 96 PRO A C 13
ATOM 29429 O O . PRO A 1 96 ? 0.744 20.644 10.655 1.00 0.00 96 PRO A O 13
ATOM 29440 N N . ALA A 1 97 ? 0.994 18.416 10.873 1.00 0.00 97 ALA A N 13
ATOM 29441 C CA . ALA A 1 97 ? 0.718 18.406 12.309 1.00 0.00 97 ALA A CA 13
ATOM 29442 C C . ALA A 1 97 ? 0.525 16.979 12.816 1.00 0.00 97 ALA A C 13
ATOM 29443 O O . ALA A 1 97 ? -0.353 16.714 13.637 1.00 0.00 97 ALA A O 13
ATOM 29450 N N . CYS A 1 98 ? 1.348 16.061 12.319 1.00 0.00 98 CYS A N 13
ATOM 29451 C CA . CYS A 1 98 ? 1.262 14.661 12.721 1.00 0.00 98 CYS A CA 13
ATOM 29452 C C . CYS A 1 98 ? 2.584 13.942 12.481 1.00 0.00 98 CYS A C 13
ATOM 29453 O O . CYS A 1 98 ? 2.876 13.512 11.364 1.00 0.00 98 CYS A O 13
ATOM 29461 N N . GLN A 1 99 ? 3.383 13.809 13.535 1.00 0.00 99 GLN A N 13
ATOM 29462 C CA . GLN A 1 99 ? 4.673 13.139 13.436 1.00 0.00 99 GLN A CA 13
ATOM 29463 C C . GLN A 1 99 ? 4.498 11.624 13.475 1.00 0.00 99 GLN A C 13
ATOM 29464 O O . GLN A 1 99 ? 3.827 11.088 14.356 1.00 0.00 99 GLN A O 13
ATOM 29478 N N . ILE A 1 100 ? 5.108 10.939 12.515 1.00 0.00 100 ILE A N 13
ATOM 29479 C CA . ILE A 1 100 ? 5.020 9.485 12.438 1.00 0.00 100 ILE A CA 13
ATOM 29480 C C . ILE A 1 100 ? 6.058 8.823 13.336 1.00 0.00 100 ILE A C 13
ATOM 29481 O O . ILE A 1 100 ? 7.073 9.427 13.681 1.00 0.00 100 ILE A O 13
ATOM 29497 N N . ALA A 1 101 ? 5.796 7.576 13.709 1.00 0.00 101 ALA A N 13
ATOM 29498 C CA . ALA A 1 101 ? 6.707 6.825 14.566 1.00 0.00 101 ALA A CA 13
ATOM 29499 C C . ALA A 1 101 ? 6.701 5.345 14.200 1.00 0.00 101 ALA A C 13
ATOM 29500 O O . ALA A 1 101 ? 5.931 4.562 14.755 1.00 0.00 101 ALA A O 13
ATOM 29507 N N . ILE A 1 102 ? 7.562 4.969 13.259 1.00 0.00 102 ILE A N 13
ATOM 29508 C CA . ILE A 1 102 ? 7.651 3.582 12.817 1.00 0.00 102 ILE A CA 13
ATOM 29509 C C . ILE A 1 102 ? 7.966 2.648 13.980 1.00 0.00 102 ILE A C 13
ATOM 29510 O O . ILE A 1 102 ? 8.732 2.991 14.882 1.00 0.00 102 ILE A O 13
ATOM 29526 N N . ARG A 1 103 ? 7.374 1.463 13.943 1.00 0.00 103 ARG A N 13
ATOM 29527 C CA . ARG A 1 103 ? 7.589 0.462 14.976 1.00 0.00 103 ARG A CA 13
ATOM 29528 C C . ARG A 1 103 ? 7.884 -0.895 14.338 1.00 0.00 103 ARG A C 13
ATOM 29529 O O . ARG A 1 103 ? 7.112 -1.374 13.508 1.00 0.00 103 ARG A O 13
ATOM 29550 N N . PRO A 1 104 ? 9.009 -1.532 14.706 1.00 0.00 104 PRO A N 13
ATOM 29551 C CA . PRO A 1 104 ? 9.393 -2.830 14.149 1.00 0.00 104 PRO A CA 13
ATOM 29552 C C . PRO A 1 104 ? 8.697 -4.004 14.838 1.00 0.00 104 PRO A C 13
ATOM 29553 O O . PRO A 1 104 ? 9.200 -5.126 14.824 1.00 0.00 104 PRO A O 13
ATOM 29564 N N . GLU A 1 105 ? 7.540 -3.739 15.438 1.00 0.00 105 GLU A N 13
ATOM 29565 C CA . GLU A 1 105 ? 6.780 -4.776 16.128 1.00 0.00 105 GLU A CA 13
ATOM 29566 C C . GLU A 1 105 ? 5.462 -4.214 16.653 1.00 0.00 105 GLU A C 13
ATOM 29567 O O . GLU A 1 105 ? 5.307 -3.978 17.851 1.00 0.00 105 GLU A O 13
ATOM 29579 N N . GLY A 1 106 ? 4.515 -4.001 15.744 1.00 0.00 106 GLY A N 13
ATOM 29580 C CA . GLY A 1 106 ? 3.222 -3.465 16.127 1.00 0.00 106 GLY A CA 13
ATOM 29581 C C . GLY A 1 106 ? 2.551 -4.279 17.218 1.00 0.00 106 GLY A C 13
ATOM 29582 O O . GLY A 1 106 ? 2.794 -4.057 18.405 1.00 0.00 106 GLY A O 13
ATOM 29586 N N . LYS A 1 107 ? 1.705 -5.221 16.817 1.00 0.00 107 LYS A N 13
ATOM 29587 C CA . LYS A 1 107 ? 0.997 -6.069 17.769 1.00 0.00 107 LYS A CA 13
ATOM 29588 C C . LYS A 1 107 ? 0.088 -7.060 17.050 1.00 0.00 107 LYS A C 13
ATOM 29589 O O . LYS A 1 107 ? -0.096 -6.982 15.836 1.00 0.00 107 LYS A O 13
ATOM 29608 N N . ASN A 1 108 ? -0.480 -7.991 17.812 1.00 0.00 108 ASN A N 13
ATOM 29609 C CA . ASN A 1 108 ? -1.374 -9.001 17.255 1.00 0.00 108 ASN A CA 13
ATOM 29610 C C . ASN A 1 108 ? -0.650 -9.875 16.236 1.00 0.00 108 ASN A C 13
ATOM 29611 O O . ASN A 1 108 ? -0.203 -10.976 16.555 1.00 0.00 108 ASN A O 13
ATOM 29622 N N . ASN A 1 109 ? -0.541 -9.378 15.008 1.00 0.00 109 ASN A N 13
ATOM 29623 C CA . ASN A 1 109 ? 0.127 -10.117 13.943 1.00 0.00 109 ASN A CA 13
ATOM 29624 C C . ASN A 1 109 ? 0.706 -9.166 12.899 1.00 0.00 109 ASN A C 13
ATOM 29625 O O . ASN A 1 109 ? 0.597 -9.405 11.696 1.00 0.00 109 ASN A O 13
ATOM 29636 N N . ARG A 1 110 ? 1.324 -8.086 13.367 1.00 0.00 110 ARG A N 13
ATOM 29637 C CA . ARG A 1 110 ? 1.922 -7.100 12.475 1.00 0.00 110 ARG A CA 13
ATOM 29638 C C . ARG A 1 110 ? 3.306 -6.689 12.967 1.00 0.00 110 ARG A C 13
ATOM 29639 O O . ARG A 1 110 ? 3.435 -5.993 13.974 1.00 0.00 110 ARG A O 13
ATOM 29660 N N . LEU A 1 111 ? 4.337 -7.125 12.252 1.00 0.00 111 LEU A N 13
ATOM 29661 C CA . LEU A 1 111 ? 5.712 -6.805 12.618 1.00 0.00 111 LEU A CA 13
ATOM 29662 C C . LEU A 1 111 ? 6.069 -5.383 12.195 1.00 0.00 111 LEU A C 13
ATOM 29663 O O . LEU A 1 111 ? 6.844 -4.702 12.869 1.00 0.00 111 LEU A O 13
ATOM 29679 N N . PHE A 1 112 ? 5.505 -4.943 11.077 1.00 0.00 112 PHE A N 13
ATOM 29680 C CA . PHE A 1 112 ? 5.767 -3.603 10.564 1.00 0.00 112 PHE A CA 13
ATOM 29681 C C . PHE A 1 112 ? 4.546 -2.706 10.732 1.00 0.00 112 PHE A C 13
ATOM 29682 O O . PHE A 1 112 ? 3.500 -2.944 10.127 1.00 0.00 112 PHE A O 13
ATOM 29699 N N . VAL A 1 113 ? 4.687 -1.673 11.556 1.00 0.00 113 VAL A N 13
ATOM 29700 C CA . VAL A 1 113 ? 3.597 -0.737 11.805 1.00 0.00 113 VAL A CA 13
ATOM 29701 C C . VAL A 1 113 ? 4.133 0.634 12.201 1.00 0.00 113 VAL A C 13
ATOM 29702 O O . VAL A 1 113 ? 5.107 0.737 12.949 1.00 0.00 113 VAL A O 13
ATOM 29715 N N . PHE A 1 114 ? 3.494 1.684 11.697 1.00 0.00 114 PHE A N 13
ATOM 29716 C CA . PHE A 1 114 ? 3.909 3.048 12.003 1.00 0.00 114 PHE A CA 13
ATOM 29717 C C . PHE A 1 114 ? 2.783 3.817 12.687 1.00 0.00 114 PHE A C 13
ATOM 29718 O O . PHE A 1 114 ? 1.730 4.056 12.095 1.00 0.00 114 PHE A O 13
ATOM 29735 N N . SER A 1 115 ? 3.012 4.198 13.938 1.00 0.00 115 SER A N 13
ATOM 29736 C CA . SER A 1 115 ? 2.017 4.937 14.706 1.00 0.00 115 SER A CA 13
ATOM 29737 C C . SER A 1 115 ? 2.242 6.440 14.588 1.00 0.00 115 SER A C 13
ATOM 29738 O O . SER A 1 115 ? 3.335 6.939 14.858 1.00 0.00 115 SER A O 13
ATOM 29746 N N . ILE A 1 116 ? 1.199 7.158 14.185 1.00 0.00 116 ILE A N 13
ATOM 29747 C CA . ILE A 1 116 ? 1.277 8.605 14.034 1.00 0.00 116 ILE A CA 13
ATOM 29748 C C . ILE A 1 116 ? 0.848 9.310 15.316 1.00 0.00 116 ILE A C 13
ATOM 29749 O O . ILE A 1 116 ? 0.165 8.725 16.157 1.00 0.00 116 ILE A O 13
ATOM 29765 N N . SER A 1 117 ? 1.252 10.567 15.460 1.00 0.00 117 SER A N 13
ATOM 29766 C CA . SER A 1 117 ? 0.906 11.346 16.644 1.00 0.00 117 SER A CA 13
ATOM 29767 C C . SER A 1 117 ? 1.005 12.842 16.361 1.00 0.00 117 SER A C 13
ATOM 29768 O O . SER A 1 117 ? 1.683 13.264 15.424 1.00 0.00 117 SER A O 13
ATOM 29776 N N . MET A 1 118 ? 0.322 13.638 17.177 1.00 0.00 118 MET A N 13
ATOM 29777 C CA . MET A 1 118 ? 0.331 15.088 17.017 1.00 0.00 118 MET A CA 13
ATOM 29778 C C . MET A 1 118 ? 1.101 15.753 18.157 1.00 0.00 118 MET A C 13
ATOM 29779 O O . MET A 1 118 ? 1.226 15.188 19.244 1.00 0.00 118 MET A O 13
ATOM 29793 N N . PRO A 1 119 ? 1.628 16.966 17.924 1.00 0.00 119 PRO A N 13
ATOM 29794 C CA . PRO A 1 119 ? 2.390 17.703 18.938 1.00 0.00 119 PRO A CA 13
ATOM 29795 C C . PRO A 1 119 ? 1.531 18.106 20.130 1.00 0.00 119 PRO A C 13
ATOM 29796 O O . PRO A 1 119 ? 2.020 18.199 21.257 1.00 0.00 119 PRO A O 13
ATOM 29807 N N . SER A 1 120 ? 0.247 18.345 19.879 1.00 0.00 120 SER A N 13
ATOM 29808 C CA . SER A 1 120 ? -0.679 18.738 20.936 1.00 0.00 120 SER A CA 13
ATOM 29809 C C . SER A 1 120 ? -2.091 18.921 20.389 1.00 0.00 120 SER A C 13
ATOM 29810 O O . SER A 1 120 ? -2.298 19.619 19.396 1.00 0.00 120 SER A O 13
ATOM 29818 N N . VAL A 1 121 ? -3.062 18.292 21.046 1.00 0.00 121 VAL A N 13
ATOM 29819 C CA . VAL A 1 121 ? -4.456 18.386 20.632 1.00 0.00 121 VAL A CA 13
ATOM 29820 C C . VAL A 1 121 ? -5.383 17.844 21.719 1.00 0.00 121 VAL A C 13
ATOM 29821 O O . VAL A 1 121 ? -5.959 18.608 22.494 1.00 0.00 121 VAL A O 13
ATOM 29834 N N . ALA A 1 122 ? -5.520 16.526 21.770 1.00 0.00 122 ALA A N 13
ATOM 29835 C CA . ALA A 1 122 ? -6.374 15.881 22.761 1.00 0.00 122 ALA A CA 13
ATOM 29836 C C . ALA A 1 122 ? -5.929 14.446 23.021 1.00 0.00 122 ALA A C 13
ATOM 29837 O O . ALA A 1 122 ? -6.755 13.556 23.218 1.00 0.00 122 ALA A O 13
ATOM 29844 N N . GLN A 1 123 ? -4.618 14.230 23.020 1.00 0.00 123 GLN A N 13
ATOM 29845 C CA . GLN A 1 123 ? -4.061 12.902 23.256 1.00 0.00 123 GLN A CA 13
ATOM 29846 C C . GLN A 1 123 ? -4.530 11.918 22.187 1.00 0.00 123 GLN A C 13
ATOM 29847 O O . GLN A 1 123 ? -4.912 10.788 22.493 1.00 0.00 123 GLN A O 13
ATOM 29861 N N . TRP A 1 124 ? -4.499 12.357 20.933 1.00 0.00 124 TRP A N 13
ATOM 29862 C CA . TRP A 1 124 ? -4.921 11.515 19.819 1.00 0.00 124 TRP A CA 13
ATOM 29863 C C . TRP A 1 124 ? -3.746 10.721 19.256 1.00 0.00 124 TRP A C 13
ATOM 29864 O O . TRP A 1 124 ? -2.672 11.273 19.012 1.00 0.00 124 TRP A O 13
ATOM 29885 N N . SER A 1 125 ? -3.957 9.425 19.053 1.00 0.00 125 SER A N 13
ATOM 29886 C CA . SER A 1 125 ? -2.917 8.554 18.518 1.00 0.00 125 SER A CA 13
ATOM 29887 C C . SER A 1 125 ? -3.435 7.762 17.321 1.00 0.00 125 SER A C 13
ATOM 29888 O O . SER A 1 125 ? -4.570 7.284 17.326 1.00 0.00 125 SER A O 13
ATOM 29896 N N . LEU A 1 126 ? -2.599 7.627 16.297 1.00 0.00 126 LEU A N 13
ATOM 29897 C CA . LEU A 1 126 ? -2.976 6.894 15.094 1.00 0.00 126 LEU A CA 13
ATOM 29898 C C . LEU A 1 126 ? -2.059 5.695 14.871 1.00 0.00 126 LEU A C 13
ATOM 29899 O O . LEU A 1 126 ? -0.858 5.759 15.134 1.00 0.00 126 LEU A O 13
ATOM 29915 N N . ASP A 1 127 ? -2.635 4.602 14.379 1.00 0.00 127 ASP A N 13
ATOM 29916 C CA . ASP A 1 127 ? -1.874 3.388 14.113 1.00 0.00 127 ASP A CA 13
ATOM 29917 C C . ASP A 1 127 ? -2.166 2.871 12.708 1.00 0.00 127 ASP A C 13
ATOM 29918 O O . ASP A 1 127 ? -3.307 2.545 12.381 1.00 0.00 127 ASP A O 13
ATOM 29927 N N . VAL A 1 128 ? -1.130 2.802 11.877 1.00 0.00 128 VAL A N 13
ATOM 29928 C CA . VAL A 1 128 ? -1.282 2.329 10.507 1.00 0.00 128 VAL A CA 13
ATOM 29929 C C . VAL A 1 128 ? -0.093 1.472 10.085 1.00 0.00 128 VAL A C 13
ATOM 29930 O O . VAL A 1 128 ? 0.981 1.548 10.682 1.00 0.00 128 VAL A O 13
ATOM 29943 N N . ALA A 1 129 ? -0.292 0.657 9.055 1.00 0.00 129 ALA A N 13
ATOM 29944 C CA . ALA A 1 129 ? 0.765 -0.213 8.556 1.00 0.00 129 ALA A CA 13
ATOM 29945 C C . ALA A 1 129 ? 0.484 -0.658 7.124 1.00 0.00 129 ALA A C 13
ATOM 29946 O O . ALA A 1 129 ? -0.658 -0.939 6.762 1.00 0.00 129 ALA A O 13
ATOM 29953 N N . ALA A 1 130 ? 1.538 -0.721 6.314 1.00 0.00 130 ALA A N 13
ATOM 29954 C CA . ALA A 1 130 ? 1.409 -1.135 4.922 1.00 0.00 130 ALA A CA 13
ATOM 29955 C C . ALA A 1 130 ? 1.953 -2.547 4.723 1.00 0.00 130 ALA A C 13
ATOM 29956 O O . ALA A 1 130 ? 2.918 -2.946 5.375 1.00 0.00 130 ALA A O 13
ATOM 29963 N N . ASP A 1 131 ? 1.331 -3.299 3.821 1.00 0.00 131 ASP A N 13
ATOM 29964 C CA . ASP A 1 131 ? 1.759 -4.665 3.540 1.00 0.00 131 ASP A CA 13
ATOM 29965 C C . ASP A 1 131 ? 3.213 -4.696 3.088 1.00 0.00 131 ASP A C 13
ATOM 29966 O O . ASP A 1 131 ? 4.064 -5.310 3.730 1.00 0.00 131 ASP A O 13
ATOM 29975 N N . SER A 1 132 ? 3.484 -4.023 1.980 1.00 0.00 132 SER A N 13
ATOM 29976 C CA . SER A 1 132 ? 4.833 -3.958 1.432 1.00 0.00 132 SER A CA 13
ATOM 29977 C C . SER A 1 132 ? 5.731 -3.100 2.312 1.00 0.00 132 SER A C 13
ATOM 29978 O O . SER A 1 132 ? 5.516 -1.897 2.452 1.00 0.00 132 SER A O 13
ATOM 29986 N N . GLN A 1 133 ? 6.746 -3.728 2.898 1.00 0.00 133 GLN A N 13
ATOM 29987 C CA . GLN A 1 133 ? 7.687 -3.020 3.760 1.00 0.00 133 GLN A CA 13
ATOM 29988 C C . GLN A 1 133 ? 8.183 -1.748 3.084 1.00 0.00 133 GLN A C 13
ATOM 29989 O O . GLN A 1 133 ? 8.561 -0.783 3.749 1.00 0.00 133 GLN A O 13
ATOM 30003 N N . GLU A 1 134 ? 8.170 -1.751 1.752 1.00 0.00 134 GLU A N 13
ATOM 30004 C CA . GLU A 1 134 ? 8.612 -0.593 0.985 1.00 0.00 134 GLU A CA 13
ATOM 30005 C C . GLU A 1 134 ? 7.550 0.499 1.009 1.00 0.00 134 GLU A C 13
ATOM 30006 O O . GLU A 1 134 ? 7.859 1.678 1.188 1.00 0.00 134 GLU A O 13
ATOM 30018 N N . GLU A 1 135 ? 6.298 0.096 0.836 1.00 0.00 135 GLU A N 13
ATOM 30019 C CA . GLU A 1 135 ? 5.187 1.037 0.850 1.00 0.00 135 GLU A CA 13
ATOM 30020 C C . GLU A 1 135 ? 5.034 1.654 2.236 1.00 0.00 135 GLU A C 13
ATOM 30021 O O . GLU A 1 135 ? 4.641 2.811 2.372 1.00 0.00 135 GLU A O 13
ATOM 30033 N N . LEU A 1 136 ? 5.359 0.871 3.260 1.00 0.00 136 LEU A N 13
ATOM 30034 C CA . LEU A 1 136 ? 5.269 1.337 4.637 1.00 0.00 136 LEU A CA 13
ATOM 30035 C C . LEU A 1 136 ? 6.319 2.405 4.907 1.00 0.00 136 LEU A C 13
ATOM 30036 O O . LEU A 1 136 ? 6.010 3.480 5.425 1.00 0.00 136 LEU A O 13
ATOM 30052 N N . GLN A 1 137 ? 7.560 2.104 4.546 1.00 0.00 137 GLN A N 13
ATOM 30053 C CA . GLN A 1 137 ? 8.656 3.042 4.741 1.00 0.00 137 GLN A CA 13
ATOM 30054 C C . GLN A 1 137 ? 8.492 4.247 3.823 1.00 0.00 137 GLN A C 13
ATOM 30055 O O . GLN A 1 137 ? 8.799 5.378 4.200 1.00 0.00 137 GLN A O 13
ATOM 30069 N N . ASP A 1 138 ? 7.995 3.993 2.618 1.00 0.00 138 ASP A N 13
ATOM 30070 C CA . ASP A 1 138 ? 7.776 5.055 1.646 1.00 0.00 138 ASP A CA 13
ATOM 30071 C C . ASP A 1 138 ? 6.616 5.943 2.080 1.00 0.00 138 ASP A C 13
ATOM 30072 O O . ASP A 1 138 ? 6.588 7.136 1.777 1.00 0.00 138 ASP A O 13
ATOM 30081 N N . TRP A 1 139 ? 5.663 5.356 2.800 1.00 0.00 139 TRP A N 13
ATOM 30082 C CA . TRP A 1 139 ? 4.507 6.100 3.281 1.00 0.00 139 TRP A CA 13
ATOM 30083 C C . TRP A 1 139 ? 4.919 7.093 4.358 1.00 0.00 139 TRP A C 13
ATOM 30084 O O . TRP A 1 139 ? 4.519 8.255 4.335 1.00 0.00 139 TRP A O 13
ATOM 30105 N N . VAL A 1 140 ? 5.727 6.624 5.301 1.00 0.00 140 VAL A N 13
ATOM 30106 C CA . VAL A 1 140 ? 6.200 7.470 6.389 1.00 0.00 140 VAL A CA 13
ATOM 30107 C C . VAL A 1 140 ? 7.056 8.612 5.856 1.00 0.00 140 VAL A C 13
ATOM 30108 O O . VAL A 1 140 ? 6.950 9.749 6.316 1.00 0.00 140 VAL A O 13
ATOM 30121 N N . LYS A 1 141 ? 7.902 8.300 4.882 1.00 0.00 141 LYS A N 13
ATOM 30122 C CA . LYS A 1 141 ? 8.777 9.300 4.283 1.00 0.00 141 LYS A CA 13
ATOM 30123 C C . LYS A 1 141 ? 7.964 10.371 3.569 1.00 0.00 141 LYS A C 13
ATOM 30124 O O . LYS A 1 141 ? 8.311 11.551 3.600 1.00 0.00 141 LYS A O 13
ATOM 30143 N N . LYS A 1 142 ? 6.876 9.956 2.930 1.00 0.00 142 LYS A N 13
ATOM 30144 C CA . LYS A 1 142 ? 6.015 10.889 2.216 1.00 0.00 142 LYS A CA 13
ATOM 30145 C C . LYS A 1 142 ? 5.350 11.848 3.191 1.00 0.00 142 LYS A C 13
ATOM 30146 O O . LYS A 1 142 ? 5.463 13.064 3.050 1.00 0.00 142 LYS A O 13
ATOM 30165 N N . ILE A 1 143 ? 4.674 11.297 4.195 1.00 0.00 143 ILE A N 13
ATOM 30166 C CA . ILE A 1 143 ? 4.020 12.122 5.202 1.00 0.00 143 ILE A CA 13
ATOM 30167 C C . ILE A 1 143 ? 5.020 13.111 5.783 1.00 0.00 143 ILE A C 13
ATOM 30168 O O . ILE A 1 143 ? 4.671 14.239 6.135 1.00 0.00 143 ILE A O 13
ATOM 30184 N N . ARG A 1 144 ? 6.276 12.680 5.862 1.00 0.00 144 ARG A N 13
ATOM 30185 C CA . ARG A 1 144 ? 7.344 13.518 6.380 1.00 0.00 144 ARG A CA 13
ATOM 30186 C C . ARG A 1 144 ? 7.821 14.495 5.308 1.00 0.00 144 ARG A C 13
ATOM 30187 O O . ARG A 1 144 ? 8.280 15.594 5.620 1.00 0.00 144 ARG A O 13
ATOM 30208 N N . GLU A 1 145 ? 7.706 14.092 4.042 1.00 0.00 145 GLU A N 13
ATOM 30209 C CA . GLU A 1 145 ? 8.125 14.944 2.937 1.00 0.00 145 GLU A CA 13
ATOM 30210 C C . GLU A 1 145 ? 7.124 16.072 2.719 1.00 0.00 145 GLU A C 13
ATOM 30211 O O . GLU A 1 145 ? 7.502 17.203 2.417 1.00 0.00 145 GLU A O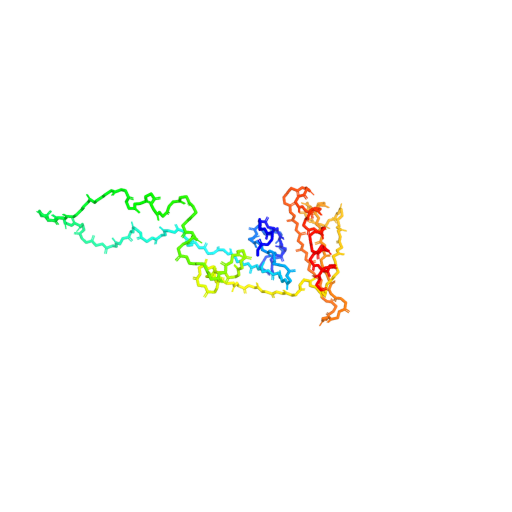 13
ATOM 30223 N N . VAL A 1 146 ? 5.847 15.759 2.890 1.00 0.00 146 VAL A N 13
ATOM 30224 C CA . VAL A 1 146 ? 4.793 16.749 2.728 1.00 0.00 146 VAL A CA 13
ATOM 30225 C C . VAL A 1 146 ? 4.671 17.599 3.986 1.00 0.00 146 VAL A C 13
ATOM 30226 O O . VAL A 1 146 ? 4.272 18.762 3.926 1.00 0.00 146 VAL A O 13
ATOM 30239 N N . ALA A 1 147 ? 5.028 17.011 5.122 1.00 0.00 147 ALA A N 13
ATOM 30240 C CA . ALA A 1 147 ? 4.971 17.713 6.395 1.00 0.00 147 ALA A CA 13
ATOM 30241 C C . ALA A 1 147 ? 6.171 18.637 6.556 1.00 0.00 147 ALA A C 13
ATOM 30242 O O . ALA A 1 147 ? 6.064 19.715 7.139 1.00 0.00 147 ALA A O 13
ATOM 30249 N N . GLN A 1 148 ? 7.313 18.210 6.026 1.00 0.00 148 GLN A N 13
ATOM 30250 C CA . GLN A 1 148 ? 8.531 19.005 6.106 1.00 0.00 148 GLN A CA 13
ATOM 30251 C C . GLN A 1 148 ? 8.519 20.130 5.070 1.00 0.00 148 GLN A C 13
ATOM 30252 O O . GLN A 1 148 ? 9.371 21.017 5.099 1.00 0.00 148 GLN A O 13
ATOM 30266 N N . THR A 1 149 ? 7.551 20.086 4.157 1.00 0.00 149 THR A N 13
ATOM 30267 C CA . THR A 1 149 ? 7.438 21.106 3.120 1.00 0.00 149 THR A CA 13
ATOM 30268 C C . THR A 1 149 ? 6.205 21.976 3.339 1.00 0.00 149 THR A C 13
ATOM 30269 O O . THR A 1 149 ? 6.189 23.152 2.976 1.00 0.00 149 THR A O 13
ATOM 30280 N N . ALA A 1 150 ? 5.172 21.392 3.937 1.00 0.00 150 ALA A N 13
ATOM 30281 C CA . ALA A 1 150 ? 3.934 22.114 4.206 1.00 0.00 150 ALA A CA 13
ATOM 30282 C C . ALA A 1 150 ? 4.135 23.162 5.295 1.00 0.00 150 ALA A C 13
ATOM 30283 O O . ALA A 1 150 ? 4.567 22.785 6.404 1.00 0.00 150 ALA A O 13
ATOM 30291 N N . SER A 1 1 ? -3.387 13.557 -3.612 1.00 0.00 1 SER A N 14
ATOM 30292 C CA . SER A 1 1 ? -3.338 12.075 -3.509 1.00 0.00 1 SER A CA 14
ATOM 30293 C C . SER A 1 1 ? -1.986 11.536 -3.967 1.00 0.00 1 SER A C 14
ATOM 30294 O O . SER A 1 1 ? -1.872 10.953 -5.045 1.00 0.00 1 SER A O 14
ATOM 30304 N N . ILE A 1 2 ? -0.964 11.735 -3.140 1.00 0.00 2 ILE A N 14
ATOM 30305 C CA . ILE A 1 2 ? 0.379 11.269 -3.461 1.00 0.00 2 ILE A CA 14
ATOM 30306 C C . ILE A 1 2 ? 0.515 9.772 -3.213 1.00 0.00 2 ILE A C 14
ATOM 30307 O O . ILE A 1 2 ? 1.206 9.070 -3.950 1.00 0.00 2 ILE A O 14
ATOM 30323 N N . LYS A 1 3 ? -0.149 9.289 -2.168 1.00 0.00 3 LYS A N 14
ATOM 30324 C CA . LYS A 1 3 ? -0.099 7.874 -1.823 1.00 0.00 3 LYS A CA 14
ATOM 30325 C C . LYS A 1 3 ? -1.479 7.359 -1.425 1.00 0.00 3 LYS A C 14
ATOM 30326 O O . LYS A 1 3 ? -1.947 7.602 -0.313 1.00 0.00 3 LYS A O 14
ATOM 30345 N N . ASN A 1 4 ? -2.124 6.647 -2.343 1.00 0.00 4 ASN A N 14
ATOM 30346 C CA . ASN A 1 4 ? -3.450 6.096 -2.089 1.00 0.00 4 ASN A CA 14
ATOM 30347 C C . ASN A 1 4 ? -3.506 4.621 -2.475 1.00 0.00 4 ASN A C 14
ATOM 30348 O O . ASN A 1 4 ? -3.199 4.253 -3.609 1.00 0.00 4 ASN A O 14
ATOM 30359 N N . GLY A 1 5 ? -3.900 3.780 -1.524 1.00 0.00 5 GLY A N 14
ATOM 30360 C CA . GLY A 1 5 ? -3.988 2.356 -1.784 1.00 0.00 5 GLY A CA 14
ATOM 30361 C C . GLY A 1 5 ? -4.757 1.615 -0.708 1.00 0.00 5 GLY A C 14
ATOM 30362 O O . GLY A 1 5 ? -5.693 2.158 -0.121 1.00 0.00 5 GLY A O 14
ATOM 30366 N N . ILE A 1 6 ? -4.365 0.373 -0.451 1.00 0.00 6 ILE A N 14
ATOM 30367 C CA . ILE A 1 6 ? -5.025 -0.445 0.559 1.00 0.00 6 ILE A CA 14
ATOM 30368 C C . ILE A 1 6 ? -4.141 -0.620 1.790 1.00 0.00 6 ILE A C 14
ATOM 30369 O O . ILE A 1 6 ? -3.405 -1.601 1.902 1.00 0.00 6 ILE A O 14
ATOM 30385 N N . LEU A 1 7 ? -4.218 0.336 2.711 1.00 0.00 7 LEU A N 14
ATOM 30386 C CA . LEU A 1 7 ? -3.425 0.282 3.933 1.00 0.00 7 LEU A CA 14
ATOM 30387 C C . LEU A 1 7 ? -4.160 -0.492 5.023 1.00 0.00 7 LEU A C 14
ATOM 30388 O O . LEU A 1 7 ? -5.365 -0.721 4.929 1.00 0.00 7 LEU A O 14
ATOM 30404 N N . TYR A 1 8 ? -3.426 -0.894 6.056 1.00 0.00 8 TYR A N 14
ATOM 30405 C CA . TYR A 1 8 ? -4.009 -1.646 7.161 1.00 0.00 8 TYR A CA 14
ATOM 30406 C C . TYR A 1 8 ? -4.049 -0.808 8.435 1.00 0.00 8 TYR A C 14
ATOM 30407 O O . TYR A 1 8 ? -3.207 0.065 8.643 1.00 0.00 8 TYR A O 14
ATOM 30425 N N . LEU A 1 9 ? -5.034 -1.082 9.285 1.00 0.00 9 LEU A N 14
ATOM 30426 C CA . LEU A 1 9 ? -5.188 -0.357 10.541 1.00 0.00 9 LEU A CA 14
ATOM 30427 C C . LEU A 1 9 ? -6.067 -1.138 11.512 1.00 0.00 9 LEU A C 14
ATOM 30428 O O . LEU A 1 9 ? -7.162 -1.578 11.155 1.00 0.00 9 LEU A O 14
ATOM 30444 N N . GLU A 1 10 ? -5.582 -1.311 12.736 1.00 0.00 10 GLU A N 14
ATOM 30445 C CA . GLU A 1 10 ? -6.325 -2.045 13.755 1.00 0.00 10 GLU A CA 14
ATOM 30446 C C . GLU A 1 10 ? -7.287 -1.127 14.502 1.00 0.00 10 GLU A C 14
ATOM 30447 O O . GLU A 1 10 ? -6.875 -0.139 15.110 1.00 0.00 10 GLU A O 14
ATOM 30459 N N . ASP A 1 11 ? -8.572 -1.465 14.457 1.00 0.00 11 ASP A N 14
ATOM 30460 C CA . ASP A 1 11 ? -9.594 -0.678 15.135 1.00 0.00 11 ASP A CA 14
ATOM 30461 C C . ASP A 1 11 ? -9.784 -1.166 16.571 1.00 0.00 11 ASP A C 14
ATOM 30462 O O . ASP A 1 11 ? -9.635 -2.354 16.854 1.00 0.00 11 ASP A O 14
ATOM 30471 N N . PRO A 1 12 ? -10.104 -0.250 17.501 1.00 0.00 12 PRO A N 14
ATOM 30472 C CA . PRO A 1 12 ? -10.299 -0.596 18.914 1.00 0.00 12 PRO A CA 14
ATOM 30473 C C . PRO A 1 12 ? -11.623 -1.307 19.187 1.00 0.00 12 PRO A C 14
ATOM 30474 O O . PRO A 1 12 ? -11.881 -1.732 20.313 1.00 0.00 12 PRO A O 14
ATOM 30485 N N . VAL A 1 13 ? -12.460 -1.440 18.161 1.00 0.00 13 VAL A N 14
ATOM 30486 C CA . VAL A 1 13 ? -13.747 -2.104 18.321 1.00 0.00 13 VAL A CA 14
ATOM 30487 C C . VAL A 1 13 ? -13.559 -3.591 18.591 1.00 0.00 13 VAL A C 14
ATOM 30488 O O . VAL A 1 13 ? -14.190 -4.159 19.483 1.00 0.00 13 VAL A O 14
ATOM 30501 N N . ASN A 1 14 ? -12.683 -4.212 17.815 1.00 0.00 14 ASN A N 14
ATOM 30502 C CA . ASN A 1 14 ? -12.397 -5.634 17.963 1.00 0.00 14 ASN A CA 14
ATOM 30503 C C . ASN A 1 14 ? -10.894 -5.886 18.075 1.00 0.00 14 ASN A C 14
ATOM 30504 O O . ASN A 1 14 ? -10.458 -7.024 18.244 1.00 0.00 14 ASN A O 14
ATOM 30515 N N . HIS A 1 15 ? -10.102 -4.817 17.980 1.00 0.00 15 HIS A N 14
ATOM 30516 C CA . HIS A 1 15 ? -8.651 -4.931 18.072 1.00 0.00 15 HIS A CA 14
ATOM 30517 C C . HIS A 1 15 ? -8.109 -5.882 17.007 1.00 0.00 15 HIS A C 14
ATOM 30518 O O . HIS A 1 15 ? -7.733 -7.016 17.308 1.00 0.00 15 HIS A O 14
ATOM 30533 N N . GLU A 1 16 ? -8.074 -5.416 15.763 1.00 0.00 16 GLU A N 14
ATOM 30534 C CA . GLU A 1 16 ? -7.578 -6.228 14.657 1.00 0.00 16 GLU A CA 14
ATOM 30535 C C . GLU A 1 16 ? -7.389 -5.383 13.401 1.00 0.00 16 GLU A C 14
ATOM 30536 O O . GLU A 1 16 ? -8.246 -4.574 13.049 1.00 0.00 16 GLU A O 14
ATOM 30548 N N . TRP A 1 17 ? -6.259 -5.580 12.727 1.00 0.00 17 TRP A N 14
ATOM 30549 C CA . TRP A 1 17 ? -5.956 -4.839 11.509 1.00 0.00 17 TRP A CA 14
ATOM 30550 C C . TRP A 1 17 ? -6.961 -5.166 10.409 1.00 0.00 17 TRP A C 14
ATOM 30551 O O . TRP A 1 17 ? -7.287 -6.331 10.179 1.00 0.00 17 TRP A O 14
ATOM 30572 N N . TYR A 1 18 ? -7.450 -4.132 9.735 1.00 0.00 18 TYR A N 14
ATOM 30573 C CA . TYR A 1 18 ? -8.420 -4.309 8.659 1.00 0.00 18 TYR A CA 14
ATOM 30574 C C . TYR A 1 18 ? -8.066 -3.437 7.457 1.00 0.00 18 TYR A C 14
ATOM 30575 O O . TYR A 1 18 ? -7.501 -2.354 7.611 1.00 0.00 18 TYR A O 14
ATOM 30593 N N . PRO A 1 19 ? -8.394 -3.900 6.238 1.00 0.00 19 PRO A N 14
ATOM 30594 C CA . PRO A 1 19 ? -8.106 -3.157 5.007 1.00 0.00 19 PRO A CA 14
ATOM 30595 C C . PRO A 1 19 ? -8.999 -1.931 4.847 1.00 0.00 19 PRO A C 14
ATOM 30596 O O . PRO A 1 19 ? -10.225 -2.036 4.870 1.00 0.00 19 PRO A O 14
ATOM 30607 N N . HIS A 1 20 ? -8.375 -0.769 4.683 1.00 0.00 20 HIS A N 14
ATOM 30608 C CA . HIS A 1 20 ? -9.112 0.479 4.516 1.00 0.00 20 HIS A CA 14
ATOM 30609 C C . HIS A 1 20 ? -8.436 1.376 3.485 1.00 0.00 20 HIS A C 14
ATOM 30610 O O . HIS A 1 20 ? -7.343 1.891 3.716 1.00 0.00 20 HIS A O 14
ATOM 30625 N N . TYR A 1 21 ? -9.095 1.555 2.344 1.00 0.00 21 TYR A N 14
ATOM 30626 C CA . TYR A 1 21 ? -8.563 2.389 1.271 1.00 0.00 21 TYR A CA 14
ATOM 30627 C C . TYR A 1 21 ? -8.222 3.788 1.779 1.00 0.00 21 TYR A C 14
ATOM 30628 O O . TYR A 1 21 ? -9.110 4.567 2.126 1.00 0.00 21 TYR A O 14
ATOM 30646 N N . PHE A 1 22 ? -6.931 4.097 1.821 1.00 0.00 22 PHE A N 14
ATOM 30647 C CA . PHE A 1 22 ? -6.469 5.400 2.287 1.00 0.00 22 PHE A CA 14
ATOM 30648 C C . PHE A 1 22 ? -5.925 6.228 1.129 1.00 0.00 22 PHE A C 14
ATOM 30649 O O . PHE A 1 22 ? -5.501 5.683 0.110 1.00 0.00 22 PHE A O 14
ATOM 30666 N N . VAL A 1 23 ? -5.940 7.548 1.290 1.00 0.00 23 VAL A N 14
ATOM 30667 C CA . VAL A 1 23 ? -5.446 8.449 0.256 1.00 0.00 23 VAL A CA 14
ATOM 30668 C C . VAL A 1 23 ? -4.708 9.634 0.867 1.00 0.00 23 VAL A C 14
ATOM 30669 O O . VAL A 1 23 ? -5.316 10.650 1.205 1.00 0.00 23 VAL A O 14
ATOM 30682 N N . LEU A 1 24 ? -3.394 9.496 1.008 1.00 0.00 24 LEU A N 14
ATOM 30683 C CA . LEU A 1 24 ? -2.569 10.556 1.581 1.00 0.00 24 LEU A CA 14
ATOM 30684 C C . LEU A 1 24 ? -2.350 11.679 0.575 1.00 0.00 24 LEU A C 14
ATOM 30685 O O . LEU A 1 24 ? -1.761 11.471 -0.487 1.00 0.00 24 LEU A O 14
ATOM 30701 N N . THR A 1 25 ? -2.827 12.873 0.917 1.00 0.00 25 THR A N 14
ATOM 30702 C CA . THR A 1 25 ? -2.686 14.035 0.046 1.00 0.00 25 THR A CA 14
ATOM 30703 C C . THR A 1 25 ? -1.498 14.894 0.469 1.00 0.00 25 THR A C 14
ATOM 30704 O O . THR A 1 25 ? -1.085 14.876 1.628 1.00 0.00 25 THR A O 14
ATOM 30715 N N . SER A 1 26 ? -0.952 15.641 -0.486 1.00 0.00 26 SER A N 14
ATOM 30716 C CA . SER A 1 26 ? 0.196 16.506 -0.232 1.00 0.00 26 SER A CA 14
ATOM 30717 C C . SER A 1 26 ? -0.041 17.437 0.954 1.00 0.00 26 SER A C 14
ATOM 30718 O O . SER A 1 26 ? 0.909 17.901 1.585 1.00 0.00 26 SER A O 14
ATOM 30726 N N . SER A 1 27 ? -1.305 17.721 1.252 1.00 0.00 27 SER A N 14
ATOM 30727 C CA . SER A 1 27 ? -1.634 18.610 2.362 1.00 0.00 27 SER A CA 14
ATOM 30728 C C . SER A 1 27 ? -2.858 18.123 3.132 1.00 0.00 27 SER A C 14
ATOM 30729 O O . SER A 1 27 ? -3.674 18.925 3.585 1.00 0.00 27 SER A O 14
ATOM 30737 N N . LYS A 1 28 ? -2.982 16.807 3.288 1.00 0.00 28 LYS A N 14
ATOM 30738 C CA . LYS A 1 28 ? -4.111 16.234 4.016 1.00 0.00 28 LYS A CA 14
ATOM 30739 C C . LYS A 1 28 ? -4.132 14.713 3.902 1.00 0.00 28 LYS A C 14
ATOM 30740 O O . LYS A 1 28 ? -3.363 14.125 3.142 1.00 0.00 28 LYS A O 14
ATOM 30759 N N . ILE A 1 29 ? -5.022 14.086 4.665 1.00 0.00 29 ILE A N 14
ATOM 30760 C CA . ILE A 1 29 ? -5.157 12.634 4.659 1.00 0.00 29 ILE A CA 14
ATOM 30761 C C . ILE A 1 29 ? -6.628 12.233 4.590 1.00 0.00 29 ILE A C 14
ATOM 30762 O O . ILE A 1 29 ? -7.404 12.530 5.497 1.00 0.00 29 ILE A O 14
ATOM 30778 N N . TYR A 1 30 ? -7.005 11.562 3.505 1.00 0.00 30 TYR A N 14
ATOM 30779 C CA . TYR A 1 30 ? -8.385 11.130 3.321 1.00 0.00 30 TYR A CA 14
ATOM 30780 C C . TYR A 1 30 ? -8.578 9.685 3.769 1.00 0.00 30 TYR A C 14
ATOM 30781 O O . TYR A 1 30 ? -7.715 8.834 3.552 1.00 0.00 30 TYR A O 14
ATOM 30799 N N . TYR A 1 31 ? -9.720 9.417 4.394 1.00 0.00 31 TYR A N 14
ATOM 30800 C CA . TYR A 1 31 ? -10.039 8.078 4.876 1.00 0.00 31 TYR A CA 14
ATOM 30801 C C . TYR A 1 31 ? -11.305 7.550 4.206 1.00 0.00 31 TYR A C 14
ATOM 30802 O O . TYR A 1 31 ? -12.358 8.186 4.262 1.00 0.00 31 TYR A O 14
ATOM 30820 N N . SER A 1 32 ? -11.197 6.386 3.574 1.00 0.00 32 SER A N 14
ATOM 30821 C CA . SER A 1 32 ? -12.337 5.777 2.895 1.00 0.00 32 SER A CA 14
ATOM 30822 C C . SER A 1 32 ? -12.475 4.307 3.279 1.00 0.00 32 SER A C 14
ATOM 30823 O O . SER A 1 32 ? -11.721 3.797 4.107 1.00 0.00 32 SER A O 14
ATOM 30831 N N . GLU A 1 33 ? -13.444 3.629 2.668 1.00 0.00 33 GLU A N 14
ATOM 30832 C CA . GLU A 1 33 ? -13.683 2.216 2.943 1.00 0.00 33 GLU A CA 14
ATOM 30833 C C . GLU A 1 33 ? -14.207 2.013 4.361 1.00 0.00 33 GLU A C 14
ATOM 30834 O O . GLU A 1 33 ? -13.510 2.289 5.338 1.00 0.00 33 GLU A O 14
ATOM 30846 N N . GLU A 1 34 ? -15.441 1.527 4.465 1.00 0.00 34 GLU A N 14
ATOM 30847 C CA . GLU A 1 34 ? -16.062 1.285 5.762 1.00 0.00 34 GLU A CA 14
ATOM 30848 C C . GLU A 1 34 ? -15.999 -0.198 6.122 1.00 0.00 34 GLU A C 14
ATOM 30849 O O . GLU A 1 34 ? -15.833 -1.051 5.250 1.00 0.00 34 GLU A O 14
ATOM 30861 N N . THR A 1 35 ? -16.130 -0.497 7.409 1.00 0.00 35 THR A N 14
ATOM 30862 C CA . THR A 1 35 ? -16.087 -1.878 7.882 1.00 0.00 35 THR A CA 14
ATOM 30863 C C . THR A 1 35 ? -17.445 -2.554 7.718 1.00 0.00 35 THR A C 14
ATOM 30864 O O . THR A 1 35 ? -18.422 -1.917 7.323 1.00 0.00 35 THR A O 14
ATOM 30875 N N . SER A 1 36 ? -17.497 -3.846 8.024 1.00 0.00 36 SER A N 14
ATOM 30876 C CA . SER A 1 36 ? -18.735 -4.610 7.910 1.00 0.00 36 SER A CA 14
ATOM 30877 C C . SER A 1 36 ? -19.232 -4.632 6.469 1.00 0.00 36 SER A C 14
ATOM 30878 O O . SER A 1 36 ? -19.596 -3.598 5.911 1.00 0.00 36 SER A O 14
ATOM 30886 N N . SER A 1 37 ? -19.244 -5.819 5.872 1.00 0.00 37 SER A N 14
ATOM 30887 C CA . SER A 1 37 ? -19.697 -5.977 4.495 1.00 0.00 37 SER A CA 14
ATOM 30888 C C . SER A 1 37 ? -18.829 -5.163 3.540 1.00 0.00 37 SER A C 14
ATOM 30889 O O . SER A 1 37 ? -17.782 -4.644 3.926 1.00 0.00 37 SER A O 14
ATOM 30897 N N . ASP A 1 38 ? -19.274 -5.056 2.291 1.00 0.00 38 ASP A N 14
ATOM 30898 C CA . ASP A 1 38 ? -18.537 -4.305 1.280 1.00 0.00 38 ASP A CA 14
ATOM 30899 C C . ASP A 1 38 ? -19.276 -4.324 -0.054 1.00 0.00 38 ASP A C 14
ATOM 30900 O O . ASP A 1 38 ? -19.296 -3.328 -0.779 1.00 0.00 38 ASP A O 14
ATOM 30909 N N . GLN A 1 39 ? -19.883 -5.462 -0.371 1.00 0.00 39 GLN A N 14
ATOM 30910 C CA . GLN A 1 39 ? -20.625 -5.614 -1.617 1.00 0.00 39 GLN A CA 14
ATOM 30911 C C . GLN A 1 39 ? -19.697 -5.473 -2.823 1.00 0.00 39 GLN A C 14
ATOM 30912 O O . GLN A 1 39 ? -19.847 -4.562 -3.637 1.00 0.00 39 GLN A O 14
ATOM 30926 N N . GLY A 1 40 ? -18.736 -6.386 -2.929 1.00 0.00 40 GLY A N 14
ATOM 30927 C CA . GLY A 1 40 ? -17.797 -6.349 -4.036 1.00 0.00 40 GLY A CA 14
ATOM 30928 C C . GLY A 1 40 ? -18.173 -7.313 -5.143 1.00 0.00 40 GLY A C 14
ATOM 30929 O O . GLY A 1 40 ? -17.748 -8.468 -5.142 1.00 0.00 40 GLY A O 14
ATOM 30933 N N . ASN A 1 41 ? -18.974 -6.839 -6.092 1.00 0.00 41 ASN A N 14
ATOM 30934 C CA . ASN A 1 41 ? -19.410 -7.666 -7.211 1.00 0.00 41 ASN A CA 14
ATOM 30935 C C . ASN A 1 41 ? -20.219 -8.862 -6.718 1.00 0.00 41 ASN A C 14
ATOM 30936 O O . ASN A 1 41 ? -20.096 -9.968 -7.244 1.00 0.00 41 ASN A O 14
ATOM 30947 N N . GLU A 1 42 ? -21.047 -8.630 -5.703 1.00 0.00 42 GLU A N 14
ATOM 30948 C CA . GLU A 1 42 ? -21.878 -9.686 -5.140 1.00 0.00 42 GLU A CA 14
ATOM 30949 C C . GLU A 1 42 ? -23.302 -9.191 -4.909 1.00 0.00 42 GLU A C 14
ATOM 30950 O O . GLU A 1 42 ? -23.952 -9.571 -3.935 1.00 0.00 42 GLU A O 14
ATOM 30962 N N . ASP A 1 43 ? -23.781 -8.341 -5.813 1.00 0.00 43 ASP A N 14
ATOM 30963 C CA . ASP A 1 43 ? -25.130 -7.795 -5.709 1.00 0.00 43 ASP A CA 14
ATOM 30964 C C . ASP A 1 43 ? -26.172 -8.908 -5.722 1.00 0.00 43 ASP A C 14
ATOM 30965 O O . ASP A 1 43 ? -25.955 -9.967 -6.310 1.00 0.00 43 ASP A O 14
ATOM 30974 N N . GLU A 1 44 ? -27.302 -8.660 -5.068 1.00 0.00 44 GLU A N 14
ATOM 30975 C CA . GLU A 1 44 ? -28.380 -9.642 -5.005 1.00 0.00 44 GLU A CA 14
ATOM 30976 C C . GLU A 1 44 ? -29.314 -9.505 -6.203 1.00 0.00 44 GLU A C 14
ATOM 30977 O O . GLU A 1 44 ? -29.875 -8.437 -6.446 1.00 0.00 44 GLU A O 14
ATOM 30989 N N . GLU A 1 45 ? -29.477 -10.594 -6.946 1.00 0.00 45 GLU A N 14
ATOM 30990 C CA . GLU A 1 45 ? -30.346 -10.595 -8.118 1.00 0.00 45 GLU A CA 14
ATOM 30991 C C . GLU A 1 45 ? -31.791 -10.313 -7.718 1.00 0.00 45 GLU A C 14
ATOM 30992 O O . GLU A 1 45 ? -32.260 -10.786 -6.683 1.00 0.00 45 GLU A O 14
ATOM 31004 N N . GLU A 1 46 ? -32.490 -9.540 -8.543 1.00 0.00 46 GLU A N 14
ATOM 31005 C CA . GLU A 1 46 ? -33.879 -9.195 -8.272 1.00 0.00 46 GLU A CA 14
ATOM 31006 C C . GLU A 1 46 ? -34.818 -9.874 -9.267 1.00 0.00 46 GLU A C 14
ATOM 31007 O O . GLU A 1 46 ? -34.991 -9.400 -10.390 1.00 0.00 46 GLU A O 14
ATOM 31019 N N . PRO A 1 47 ? -35.441 -11.000 -8.869 1.00 0.00 47 PRO A N 14
ATOM 31020 C CA . PRO A 1 47 ? -36.364 -11.742 -9.734 1.00 0.00 47 PRO A CA 14
ATOM 31021 C C . PRO A 1 47 ? -37.655 -10.969 -9.995 1.00 0.00 47 PRO A C 14
ATOM 31022 O O . PRO A 1 47 ? -38.743 -11.410 -9.623 1.00 0.00 47 PRO A O 14
ATOM 31033 N N . LYS A 1 48 ? -37.527 -9.812 -10.638 1.00 0.00 48 LYS A N 14
ATOM 31034 C CA . LYS A 1 48 ? -38.683 -8.978 -10.949 1.00 0.00 48 LYS A CA 14
ATOM 31035 C C . LYS A 1 48 ? -38.290 -7.825 -11.867 1.00 0.00 48 LYS A C 14
ATOM 31036 O O . LYS A 1 48 ? -37.170 -7.777 -12.376 1.00 0.00 48 LYS A O 14
ATOM 31055 N N . GLU A 1 49 ? -39.220 -6.898 -12.073 1.00 0.00 49 GLU A N 14
ATOM 31056 C CA . GLU A 1 49 ? -38.972 -5.744 -12.930 1.00 0.00 49 GLU A CA 14
ATOM 31057 C C . GLU A 1 49 ? -39.630 -4.492 -12.358 1.00 0.00 49 GLU A C 14
ATOM 31058 O O . GLU A 1 49 ? -40.848 -4.440 -12.189 1.00 0.00 49 GLU A O 14
ATOM 31070 N N . ALA A 1 50 ? -38.815 -3.483 -12.063 1.00 0.00 50 ALA A N 14
ATOM 31071 C CA . ALA A 1 50 ? -39.319 -2.231 -11.511 1.00 0.00 50 ALA A CA 14
ATOM 31072 C C . ALA A 1 50 ? -39.658 -1.241 -12.617 1.00 0.00 50 ALA A C 14
ATOM 31073 O O . ALA A 1 50 ? -40.825 -0.943 -12.864 1.00 0.00 50 ALA A O 14
ATOM 31080 N N . SER A 1 51 ? -38.626 -0.737 -13.279 1.00 0.00 51 SER A N 14
ATOM 31081 C CA . SER A 1 51 ? -38.802 0.224 -14.362 1.00 0.00 51 SER A CA 14
ATOM 31082 C C . SER A 1 51 ? -39.472 1.497 -13.860 1.00 0.00 51 SER A C 14
ATOM 31083 O O . SER A 1 51 ? -40.697 1.608 -13.857 1.00 0.00 51 SER A O 14
ATOM 31091 N N . GLY A 1 52 ? -38.659 2.457 -13.433 1.00 0.00 52 GLY A N 14
ATOM 31092 C CA . GLY A 1 52 ? -39.190 3.712 -12.932 1.00 0.00 52 GLY A CA 14
ATOM 31093 C C . GLY A 1 52 ? -39.645 4.634 -14.046 1.00 0.00 52 GLY A C 14
ATOM 31094 O O . GLY A 1 52 ? -39.173 4.531 -15.179 1.00 0.00 52 GLY A O 14
ATOM 31098 N N . SER A 1 53 ? -40.563 5.539 -13.723 1.00 0.00 53 SER A N 14
ATOM 31099 C CA . SER A 1 53 ? -41.083 6.484 -14.705 1.00 0.00 53 SER A CA 14
ATOM 31100 C C . SER A 1 53 ? -40.405 7.843 -14.565 1.00 0.00 53 SER A C 14
ATOM 31101 O O . SER A 1 53 ? -40.562 8.524 -13.552 1.00 0.00 53 SER A O 14
ATOM 31109 N N . THR A 1 54 ? -39.652 8.231 -15.589 1.00 0.00 54 THR A N 14
ATOM 31110 C CA . THR A 1 54 ? -38.949 9.509 -15.580 1.00 0.00 54 THR A CA 14
ATOM 31111 C C . THR A 1 54 ? -39.485 10.433 -16.669 1.00 0.00 54 THR A C 14
ATOM 31112 O O . THR A 1 54 ? -39.888 9.978 -17.740 1.00 0.00 54 THR A O 14
ATOM 31123 N N . GLU A 1 55 ? -39.489 11.731 -16.388 1.00 0.00 55 GLU A N 14
ATOM 31124 C CA . GLU A 1 55 ? -39.976 12.719 -17.342 1.00 0.00 55 GLU A CA 14
ATOM 31125 C C . GLU A 1 55 ? -38.984 12.905 -18.488 1.00 0.00 55 GLU A C 14
ATOM 31126 O O . GLU A 1 55 ? -37.796 12.622 -18.343 1.00 0.00 55 GLU A O 14
ATOM 31138 N N . LEU A 1 56 ? -39.482 13.383 -19.623 1.00 0.00 56 LEU A N 14
ATOM 31139 C CA . LEU A 1 56 ? -38.639 13.606 -20.791 1.00 0.00 56 LEU A CA 14
ATOM 31140 C C . LEU A 1 56 ? -37.603 14.692 -20.517 1.00 0.00 56 LEU A C 14
ATOM 31141 O O . LEU A 1 56 ? -36.401 14.462 -20.643 1.00 0.00 56 LEU A O 14
ATOM 31157 N N . HIS A 1 57 ? -38.079 15.873 -20.138 1.00 0.00 57 HIS A N 14
ATOM 31158 C CA . HIS A 1 57 ? -37.194 16.994 -19.844 1.00 0.00 57 HIS A CA 14
ATOM 31159 C C . HIS A 1 57 ? -36.788 16.994 -18.374 1.00 0.00 57 HIS A C 14
ATOM 31160 O O . HIS A 1 57 ? -37.629 17.142 -17.486 1.00 0.00 57 HIS A O 14
ATOM 31175 N N . SER A 1 58 ? -35.493 16.829 -18.123 1.00 0.00 58 SER A N 14
ATOM 31176 C CA . SER A 1 58 ? -34.974 16.811 -16.760 1.00 0.00 58 SER A CA 14
ATOM 31177 C C . SER A 1 58 ? -34.714 18.226 -16.257 1.00 0.00 58 SER A C 14
ATOM 31178 O O . SER A 1 58 ? -34.406 19.127 -17.040 1.00 0.00 58 SER A O 14
ATOM 31186 N N . SER A 1 59 ? -34.839 18.419 -14.948 1.00 0.00 59 SER A N 14
ATOM 31187 C CA . SER A 1 59 ? -34.617 19.726 -14.342 1.00 0.00 59 SER A CA 14
ATOM 31188 C C . SER A 1 59 ? -34.237 19.586 -12.871 1.00 0.00 59 SER A C 14
ATOM 31189 O O . SER A 1 59 ? -34.974 18.997 -12.082 1.00 0.00 59 SER A O 14
ATOM 31197 N N . LEU A 1 60 ? -33.080 20.134 -12.510 1.00 0.00 60 LEU A N 14
ATOM 31198 C CA . LEU A 1 60 ? -32.602 20.072 -11.134 1.00 0.00 60 LEU A CA 14
ATOM 31199 C C . LEU A 1 60 ? -31.375 20.955 -10.944 1.00 0.00 60 LEU A C 14
ATOM 31200 O O . LEU A 1 60 ? -31.251 21.658 -9.940 1.00 0.00 60 LEU A O 14
ATOM 31216 N N . GLU A 1 61 ? -30.472 20.917 -11.915 1.00 0.00 61 GLU A N 14
ATOM 31217 C CA . GLU A 1 61 ? -29.253 21.715 -11.860 1.00 0.00 61 GLU A CA 14
ATOM 31218 C C . GLU A 1 61 ? -29.579 23.205 -11.876 1.00 0.00 61 GLU A C 14
ATOM 31219 O O . GLU A 1 61 ? -28.855 24.016 -11.297 1.00 0.00 61 GLU A O 14
ATOM 31231 N N . VAL A 1 62 ? -30.672 23.558 -12.544 1.00 0.00 62 VAL A N 14
ATOM 31232 C CA . VAL A 1 62 ? -31.095 24.951 -12.635 1.00 0.00 62 VAL A CA 14
ATOM 31233 C C . VAL A 1 62 ? -31.604 25.458 -11.291 1.00 0.00 62 VAL A C 14
ATOM 31234 O O . VAL A 1 62 ? -31.369 26.607 -10.919 1.00 0.00 62 VAL A O 14
ATOM 31247 N N . LEU A 1 63 ? -32.303 24.591 -10.564 1.00 0.00 63 LEU A N 14
ATOM 31248 C CA . LEU A 1 63 ? -32.845 24.951 -9.258 1.00 0.00 63 LEU A CA 14
ATOM 31249 C C . LEU A 1 63 ? -31.741 25.046 -8.207 1.00 0.00 63 LEU A C 14
ATOM 31250 O O . LEU A 1 63 ? -31.960 25.570 -7.116 1.00 0.00 63 LEU A O 14
ATOM 31266 N N . PHE A 1 64 ? -30.550 24.551 -8.544 1.00 0.00 64 PHE A N 14
ATOM 31267 C CA . PHE A 1 64 ? -29.419 24.602 -7.622 1.00 0.00 64 PHE A CA 14
ATOM 31268 C C . PHE A 1 64 ? -28.607 25.876 -7.835 1.00 0.00 64 PHE A C 14
ATOM 31269 O O . PHE A 1 64 ? -27.418 25.933 -7.525 1.00 0.00 64 PHE A O 14
ATOM 31286 N N . GLN A 1 65 ? -29.273 26.896 -8.361 1.00 0.00 65 GLN A N 14
ATOM 31287 C CA . GLN A 1 65 ? -28.649 28.186 -8.621 1.00 0.00 65 GLN A CA 14
ATOM 31288 C C . GLN A 1 65 ? -29.724 29.244 -8.851 1.00 0.00 65 GLN A C 14
ATOM 31289 O O . GLN A 1 65 ? -29.520 30.207 -9.588 1.00 0.00 65 GLN A O 14
ATOM 31303 N N . GLY A 1 66 ? -30.873 29.043 -8.210 1.00 0.00 66 GLY A N 14
ATOM 31304 C CA . GLY A 1 66 ? -31.978 29.970 -8.343 1.00 0.00 66 GLY A CA 14
ATOM 31305 C C . GLY A 1 66 ? -32.386 30.566 -7.008 1.00 0.00 66 GLY A C 14
ATOM 31306 O O . GLY A 1 66 ? -32.092 31.729 -6.730 1.00 0.00 66 GLY A O 14
ATOM 31310 N N . PRO A 1 67 ? -33.063 29.783 -6.149 1.00 0.00 67 PRO A N 14
ATOM 31311 C CA . PRO A 1 67 ? -33.499 30.244 -4.830 1.00 0.00 67 PRO A CA 14
ATOM 31312 C C . PRO A 1 67 ? -32.364 30.903 -4.051 1.00 0.00 67 PRO A C 14
ATOM 31313 O O . PRO A 1 67 ? -31.223 30.444 -4.097 1.00 0.00 67 PRO A O 14
ATOM 31324 N N . ASN A 1 68 ? -32.683 31.983 -3.345 1.00 0.00 68 ASN A N 14
ATOM 31325 C CA . ASN A 1 68 ? -31.684 32.704 -2.565 1.00 0.00 68 ASN A CA 14
ATOM 31326 C C . ASN A 1 68 ? -30.575 33.238 -3.470 1.00 0.00 68 ASN A C 14
ATOM 31327 O O . ASN A 1 68 ? -29.794 32.465 -4.025 1.00 0.00 68 ASN A O 14
ATOM 31338 N N . PRO A 1 69 ? -30.495 34.571 -3.644 1.00 0.00 69 PRO A N 14
ATOM 31339 C CA . PRO A 1 69 ? -29.481 35.197 -4.495 1.00 0.00 69 PRO A CA 14
ATOM 31340 C C . PRO A 1 69 ? -28.151 35.419 -3.778 1.00 0.00 69 PRO A C 14
ATOM 31341 O O . PRO A 1 69 ? -27.399 36.331 -4.123 1.00 0.00 69 PRO A O 14
ATOM 31352 N N . ALA A 1 70 ? -27.859 34.584 -2.783 1.00 0.00 70 ALA A N 14
ATOM 31353 C CA . ALA A 1 70 ? -26.615 34.698 -2.034 1.00 0.00 70 ALA A CA 14
ATOM 31354 C C . ALA A 1 70 ? -25.582 33.700 -2.538 1.00 0.00 70 ALA A C 14
ATOM 31355 O O . ALA A 1 70 ? -24.723 33.242 -1.783 1.00 0.00 70 ALA A O 14
ATOM 31362 N N . ILE A 1 71 ? -25.674 33.366 -3.820 1.00 0.00 71 ILE A N 14
ATOM 31363 C CA . ILE A 1 71 ? -24.750 32.420 -4.434 1.00 0.00 71 ILE A CA 14
ATOM 31364 C C . ILE A 1 71 ? -23.567 33.132 -5.087 1.00 0.00 71 ILE A C 14
ATOM 31365 O O . ILE A 1 71 ? -22.647 32.485 -5.590 1.00 0.00 71 ILE A O 14
ATOM 31381 N N . LEU A 1 72 ? -23.590 34.461 -5.084 1.00 0.00 72 LEU A N 14
ATOM 31382 C CA . LEU A 1 72 ? -22.515 35.236 -5.687 1.00 0.00 72 LEU A CA 14
ATOM 31383 C C . LEU A 1 72 ? -21.455 35.614 -4.662 1.00 0.00 72 LEU A C 14
ATOM 31384 O O . LEU A 1 72 ? -20.679 36.548 -4.863 1.00 0.00 72 LEU A O 14
ATOM 31400 N N . GLU A 1 73 ? -21.437 34.883 -3.569 1.00 0.00 73 GLU A N 14
ATOM 31401 C CA . GLU A 1 73 ? -20.481 35.119 -2.494 1.00 0.00 73 GLU A CA 14
ATOM 31402 C C . GLU A 1 73 ? -19.963 33.796 -1.935 1.00 0.00 73 GLU A C 14
ATOM 31403 O O . GLU A 1 73 ? -20.263 33.431 -0.797 1.00 0.00 73 GLU A O 14
ATOM 31415 N N . PRO A 1 74 ? -19.178 33.053 -2.735 1.00 0.00 74 PRO A N 14
ATOM 31416 C CA . PRO A 1 74 ? -18.616 31.760 -2.326 1.00 0.00 74 PRO A CA 14
ATOM 31417 C C . PRO A 1 74 ? -17.564 31.907 -1.231 1.00 0.00 74 PRO A C 14
ATOM 31418 O O . PRO A 1 74 ? -16.408 31.523 -1.406 1.00 0.00 74 PRO A O 14
ATOM 31429 N N . GLU A 1 75 ? -17.973 32.463 -0.095 1.00 0.00 75 GLU A N 14
ATOM 31430 C CA . GLU A 1 75 ? -17.069 32.658 1.032 1.00 0.00 75 GLU A CA 14
ATOM 31431 C C . GLU A 1 75 ? -17.004 31.409 1.903 1.00 0.00 75 GLU A C 14
ATOM 31432 O O . GLU A 1 75 ? -15.980 31.128 2.526 1.00 0.00 75 GLU A O 14
ATOM 31444 N N . ARG A 1 76 ? -18.105 30.663 1.944 1.00 0.00 76 ARG A N 14
ATOM 31445 C CA . ARG A 1 76 ? -18.173 29.446 2.739 1.00 0.00 76 ARG A CA 14
ATOM 31446 C C . ARG A 1 76 ? -18.469 28.235 1.859 1.00 0.00 76 ARG A C 14
ATOM 31447 O O . ARG A 1 76 ? -19.428 28.235 1.087 1.00 0.00 76 ARG A O 14
ATOM 31468 N N . GLU A 1 77 ? -17.638 27.205 1.980 1.00 0.00 77 GLU A N 14
ATOM 31469 C CA . GLU A 1 77 ? -17.809 25.988 1.196 1.00 0.00 77 GLU A CA 14
ATOM 31470 C C . GLU A 1 77 ? -17.069 24.821 1.839 1.00 0.00 77 GLU A C 14
ATOM 31471 O O . GLU A 1 77 ? -15.913 24.952 2.243 1.00 0.00 77 GLU A O 14
ATOM 31483 N N . HIS A 1 78 ? -17.742 23.679 1.935 1.00 0.00 78 HIS A N 14
ATOM 31484 C CA . HIS A 1 78 ? -17.147 22.490 2.532 1.00 0.00 78 HIS A CA 14
ATOM 31485 C C . HIS A 1 78 ? -16.764 22.749 3.987 1.00 0.00 78 HIS A C 14
ATOM 31486 O O . HIS A 1 78 ? -15.796 22.184 4.497 1.00 0.00 78 HIS A O 14
ATOM 31501 N N . LEU A 1 79 ? -17.532 23.608 4.649 1.00 0.00 79 LEU A N 14
ATOM 31502 C CA . LEU A 1 79 ? -17.276 23.945 6.044 1.00 0.00 79 LEU A CA 14
ATOM 31503 C C . LEU A 1 79 ? -17.443 22.721 6.941 1.00 0.00 79 LEU A C 14
ATOM 31504 O O . LEU A 1 79 ? -17.539 21.593 6.456 1.00 0.00 79 LEU A O 14
ATOM 31520 N N . ASP A 1 80 ? -17.477 22.952 8.249 1.00 0.00 80 ASP A N 14
ATOM 31521 C CA . ASP A 1 80 ? -17.631 21.867 9.212 1.00 0.00 80 ASP A CA 14
ATOM 31522 C C . ASP A 1 80 ? -19.054 21.317 9.186 1.00 0.00 80 ASP A C 14
ATOM 31523 O O . ASP A 1 80 ? -19.817 21.485 10.139 1.00 0.00 80 ASP A O 14
ATOM 31532 N N . GLU A 1 81 ? -19.406 20.658 8.087 1.00 0.00 81 GLU A N 14
ATOM 31533 C CA . GLU A 1 81 ? -20.735 20.080 7.930 1.00 0.00 81 GLU A CA 14
ATOM 31534 C C . GLU A 1 81 ? -20.656 18.729 7.229 1.00 0.00 81 GLU A C 14
ATOM 31535 O O . GLU A 1 81 ? -19.566 18.231 6.947 1.00 0.00 81 GLU A O 14
ATOM 31547 N N . ASN A 1 82 ? -21.816 18.139 6.949 1.00 0.00 82 ASN A N 14
ATOM 31548 C CA . ASN A 1 82 ? -21.884 16.840 6.278 1.00 0.00 82 ASN A CA 14
ATOM 31549 C C . ASN A 1 82 ? -21.568 15.703 7.241 1.00 0.00 82 ASN A C 14
ATOM 31550 O O . ASN A 1 82 ? -22.345 14.757 7.367 1.00 0.00 82 ASN A O 14
ATOM 31561 N N . SER A 1 83 ? -20.427 15.790 7.914 1.00 0.00 83 SER A N 14
ATOM 31562 C CA . SER A 1 83 ? -20.029 14.751 8.854 1.00 0.00 83 SER A CA 14
ATOM 31563 C C . SER A 1 83 ? -19.925 13.410 8.129 1.00 0.00 83 SER A C 14
ATOM 31564 O O . SER A 1 83 ? -20.164 13.339 6.923 1.00 0.00 83 SER A O 14
ATOM 31572 N N . PRO A 1 84 ? -19.568 12.326 8.837 1.00 0.00 84 PRO A N 14
ATOM 31573 C CA . PRO A 1 84 ? -19.445 11.006 8.217 1.00 0.00 84 PRO A CA 14
ATOM 31574 C C . PRO A 1 84 ? -20.802 10.382 7.901 1.00 0.00 84 PRO A C 14
ATOM 31575 O O . PRO A 1 84 ? -21.102 9.271 8.337 1.00 0.00 84 PRO A O 14
ATOM 31586 N N . LEU A 1 85 ? -21.624 11.102 7.136 1.00 0.00 85 LEU A N 14
ATOM 31587 C CA . LEU A 1 85 ? -22.943 10.612 6.764 1.00 0.00 85 LEU A CA 14
ATOM 31588 C C . LEU A 1 85 ? -22.964 10.147 5.311 1.00 0.00 85 LEU A C 14
ATOM 31589 O O . LEU A 1 85 ? -24.000 10.194 4.648 1.00 0.00 85 LEU A O 14
ATOM 31605 N N . GLY A 1 86 ? -21.811 9.698 4.820 1.00 0.00 86 GLY A N 14
ATOM 31606 C CA . GLY A 1 86 ? -21.720 9.231 3.448 1.00 0.00 86 GLY A CA 14
ATOM 31607 C C . GLY A 1 86 ? -21.076 7.863 3.343 1.00 0.00 86 GLY A C 14
ATOM 31608 O O . GLY A 1 86 ? -20.986 7.134 4.330 1.00 0.00 86 GLY A O 14
ATOM 31612 N N . ASP A 1 87 ? -20.628 7.513 2.140 1.00 0.00 87 ASP A N 14
ATOM 31613 C CA . ASP A 1 87 ? -19.991 6.220 1.908 1.00 0.00 87 ASP A CA 14
ATOM 31614 C C . ASP A 1 87 ? -18.542 6.398 1.469 1.00 0.00 87 ASP A C 14
ATOM 31615 O O . ASP A 1 87 ? -17.669 5.615 1.846 1.00 0.00 87 ASP A O 14
ATOM 31624 N N . LEU A 1 88 ? -18.292 7.428 0.669 1.00 0.00 88 LEU A N 14
ATOM 31625 C CA . LEU A 1 88 ? -16.947 7.705 0.177 1.00 0.00 88 LEU A CA 14
ATOM 31626 C C . LEU A 1 88 ? -16.066 8.269 1.286 1.00 0.00 88 LEU A C 14
ATOM 31627 O O . LEU A 1 88 ? -15.238 7.558 1.856 1.00 0.00 88 LEU A O 14
ATOM 31643 N N . LEU A 1 89 ? -16.245 9.551 1.587 1.00 0.00 89 LEU A N 14
ATOM 31644 C CA . LEU A 1 89 ? -15.463 10.210 2.627 1.00 0.00 89 LEU A CA 14
ATOM 31645 C C . LEU A 1 89 ? -15.809 9.650 4.004 1.00 0.00 89 LEU A C 14
ATOM 31646 O O . LEU A 1 89 ? -16.951 9.742 4.453 1.00 0.00 89 LEU A O 14
ATOM 31662 N N . ARG A 1 90 ? -14.815 9.069 4.668 1.00 0.00 90 ARG A N 14
ATOM 31663 C CA . ARG A 1 90 ? -15.013 8.494 5.993 1.00 0.00 90 ARG A CA 14
ATOM 31664 C C . ARG A 1 90 ? -14.283 9.310 7.055 1.00 0.00 90 ARG A C 14
ATOM 31665 O O . ARG A 1 90 ? -14.751 9.434 8.187 1.00 0.00 90 ARG A O 14
ATOM 31686 N N . GLY A 1 91 ? -13.135 9.865 6.683 1.00 0.00 91 GLY A N 14
ATOM 31687 C CA . GLY A 1 91 ? -12.361 10.662 7.616 1.00 0.00 91 GLY A CA 14
ATOM 31688 C C . GLY A 1 91 ? -11.448 11.653 6.919 1.00 0.00 91 GLY A C 14
ATOM 31689 O O . GLY A 1 91 ? -11.252 11.579 5.705 1.00 0.00 91 GLY A O 14
ATOM 31693 N N . VAL A 1 92 ? -10.888 12.580 7.688 1.00 0.00 92 VAL A N 14
ATOM 31694 C CA . VAL A 1 92 ? -9.991 13.591 7.140 1.00 0.00 92 VAL A CA 14
ATOM 31695 C C . VAL A 1 92 ? -9.097 14.177 8.228 1.00 0.00 92 VAL A C 14
ATOM 31696 O O . VAL A 1 92 ? -9.566 14.520 9.313 1.00 0.00 92 VAL A O 14
ATOM 31709 N N . LEU A 1 93 ? -7.805 14.287 7.932 1.00 0.00 93 LEU A N 14
ATOM 31710 C CA . LEU A 1 93 ? -6.846 14.830 8.888 1.00 0.00 93 LEU A CA 14
ATOM 31711 C C . LEU A 1 93 ? -5.742 15.603 8.172 1.00 0.00 93 LEU A C 14
ATOM 31712 O O . LEU A 1 93 ? -5.435 15.334 7.011 1.00 0.00 93 LEU A O 14
ATOM 31728 N N . ASP A 1 94 ? -5.151 16.565 8.875 1.00 0.00 94 ASP A N 14
ATOM 31729 C CA . ASP A 1 94 ? -4.082 17.378 8.307 1.00 0.00 94 ASP A CA 14
ATOM 31730 C C . ASP A 1 94 ? -2.734 16.671 8.433 1.00 0.00 94 ASP A C 14
ATOM 31731 O O . ASP A 1 94 ? -2.422 16.090 9.473 1.00 0.00 94 ASP A O 14
ATOM 31740 N N . VAL A 1 95 ? -1.941 16.728 7.369 1.00 0.00 95 VAL A N 14
ATOM 31741 C CA . VAL A 1 95 ? -0.628 16.094 7.358 1.00 0.00 95 VAL A CA 14
ATOM 31742 C C . VAL A 1 95 ? 0.453 16.972 8.001 1.00 0.00 95 VAL A C 14
ATOM 31743 O O . VAL A 1 95 ? 1.435 16.449 8.529 1.00 0.00 95 VAL A O 14
ATOM 31756 N N . PRO A 1 96 ? 0.309 18.316 7.972 1.00 0.00 96 PRO A N 14
ATOM 31757 C CA . PRO A 1 96 ? 1.300 19.216 8.560 1.00 0.00 96 PRO A CA 14
ATOM 31758 C C . PRO A 1 96 ? 1.088 19.424 10.056 1.00 0.00 96 PRO A C 14
ATOM 31759 O O . PRO A 1 96 ? 1.057 20.557 10.538 1.00 0.00 96 PRO A O 14
ATOM 31770 N N . ALA A 1 97 ? 0.940 18.323 10.785 1.00 0.00 97 ALA A N 14
ATOM 31771 C CA . ALA A 1 97 ? 0.730 18.378 12.228 1.00 0.00 97 ALA A CA 14
ATOM 31772 C C . ALA A 1 97 ? 0.551 16.979 12.807 1.00 0.00 97 ALA A C 14
ATOM 31773 O O . ALA A 1 97 ? -0.272 16.765 13.697 1.00 0.00 97 ALA A O 14
ATOM 31780 N N . CYS A 1 98 ? 1.324 16.027 12.292 1.00 0.00 98 CYS A N 14
ATOM 31781 C CA . CYS A 1 98 ? 1.247 14.647 12.756 1.00 0.00 98 CYS A CA 14
ATOM 31782 C C . CYS A 1 98 ? 2.547 13.901 12.468 1.00 0.00 98 CYS A C 14
ATOM 31783 O O . CYS A 1 98 ? 2.760 13.412 11.359 1.00 0.00 98 CYS A O 14
ATOM 31791 N N . GLN A 1 99 ? 3.412 13.816 13.473 1.00 0.00 99 GLN A N 14
ATOM 31792 C CA . GLN A 1 99 ? 4.689 13.126 13.327 1.00 0.00 99 GLN A CA 14
ATOM 31793 C C . GLN A 1 99 ? 4.504 11.615 13.427 1.00 0.00 99 GLN A C 14
ATOM 31794 O O . GLN A 1 99 ? 3.778 11.125 14.292 1.00 0.00 99 GLN A O 14
ATOM 31808 N N . ILE A 1 100 ? 5.166 10.883 12.538 1.00 0.00 100 ILE A N 14
ATOM 31809 C CA . ILE A 1 100 ? 5.072 9.428 12.525 1.00 0.00 100 ILE A CA 14
ATOM 31810 C C . ILE A 1 100 ? 6.104 8.801 13.457 1.00 0.00 100 ILE A C 14
ATOM 31811 O O . ILE A 1 100 ? 7.087 9.439 13.829 1.00 0.00 100 ILE A O 14
ATOM 31827 N N . ALA A 1 101 ? 5.873 7.544 13.826 1.00 0.00 101 ALA A N 14
ATOM 31828 C CA . ALA A 1 101 ? 6.782 6.827 14.711 1.00 0.00 101 ALA A CA 14
ATOM 31829 C C . ALA A 1 101 ? 6.765 5.332 14.415 1.00 0.00 101 ALA A C 14
ATOM 31830 O O . ALA A 1 101 ? 5.900 4.603 14.901 1.00 0.00 101 ALA A O 14
ATOM 31837 N N . ILE A 1 102 ? 7.724 4.879 13.614 1.00 0.00 102 ILE A N 14
ATOM 31838 C CA . ILE A 1 102 ? 7.815 3.470 13.253 1.00 0.00 102 ILE A CA 14
ATOM 31839 C C . ILE A 1 102 ? 8.020 2.596 14.485 1.00 0.00 102 ILE A C 14
ATOM 31840 O O . ILE A 1 102 ? 8.624 3.019 15.471 1.00 0.00 102 ILE A O 14
ATOM 31856 N N . ARG A 1 103 ? 7.518 1.368 14.414 1.00 0.00 103 ARG A N 14
ATOM 31857 C CA . ARG A 1 103 ? 7.645 0.419 15.510 1.00 0.00 103 ARG A CA 14
ATOM 31858 C C . ARG A 1 103 ? 7.961 -0.975 14.970 1.00 0.00 103 ARG A C 14
ATOM 31859 O O . ARG A 1 103 ? 7.214 -1.508 14.151 1.00 0.00 103 ARG A O 14
ATOM 31880 N N . PRO A 1 104 ? 9.077 -1.589 15.411 1.00 0.00 104 PRO A N 14
ATOM 31881 C CA . PRO A 1 104 ? 9.478 -2.922 14.952 1.00 0.00 104 PRO A CA 14
ATOM 31882 C C . PRO A 1 104 ? 8.618 -4.042 15.543 1.00 0.00 104 PRO A C 14
ATOM 31883 O O . PRO A 1 104 ? 8.962 -5.219 15.431 1.00 0.00 104 PRO A O 14
ATOM 31894 N N . GLU A 1 105 ? 7.503 -3.678 16.172 1.00 0.00 105 GLU A N 14
ATOM 31895 C CA . GLU A 1 105 ? 6.607 -4.658 16.773 1.00 0.00 105 GLU A CA 14
ATOM 31896 C C . GLU A 1 105 ? 5.221 -4.058 16.986 1.00 0.00 105 GLU A C 14
ATOM 31897 O O . GLU A 1 105 ? 4.788 -3.845 18.117 1.00 0.00 105 GLU A O 14
ATOM 31909 N N . GLY A 1 106 ? 4.532 -3.780 15.883 1.00 0.00 106 GLY A N 14
ATOM 31910 C CA . GLY A 1 106 ? 3.203 -3.198 15.955 1.00 0.00 106 GLY A CA 14
ATOM 31911 C C . GLY A 1 106 ? 2.301 -3.895 16.954 1.00 0.00 106 GLY A C 14
ATOM 31912 O O . GLY A 1 106 ? 2.237 -3.505 18.120 1.00 0.00 106 GLY A O 14
ATOM 31916 N N . LYS A 1 107 ? 1.598 -4.927 16.497 1.00 0.00 107 LYS A N 14
ATOM 31917 C CA . LYS A 1 107 ? 0.691 -5.670 17.363 1.00 0.00 107 LYS A CA 14
ATOM 31918 C C . LYS A 1 107 ? 0.100 -6.876 16.639 1.00 0.00 107 LYS A C 14
ATOM 31919 O O . LYS A 1 107 ? 0.132 -6.953 15.410 1.00 0.00 107 LYS A O 14
ATOM 31938 N N . ASN A 1 108 ? -0.443 -7.813 17.410 1.00 0.00 108 ASN A N 14
ATOM 31939 C CA . ASN A 1 108 ? -1.050 -9.017 16.852 1.00 0.00 108 ASN A CA 14
ATOM 31940 C C . ASN A 1 108 ? -0.039 -9.813 16.027 1.00 0.00 108 ASN A C 14
ATOM 31941 O O . ASN A 1 108 ? 0.584 -10.747 16.528 1.00 0.00 108 ASN A O 14
ATOM 31952 N N . ASN A 1 109 ? 0.117 -9.438 14.761 1.00 0.00 109 ASN A N 14
ATOM 31953 C CA . ASN A 1 109 ? 1.050 -10.119 13.873 1.00 0.00 109 ASN A CA 14
ATOM 31954 C C . ASN A 1 109 ? 1.632 -9.152 12.847 1.00 0.00 109 ASN A C 14
ATOM 31955 O O . ASN A 1 109 ? 1.944 -9.539 11.721 1.00 0.00 109 ASN A O 14
ATOM 31966 N N . ARG A 1 110 ? 1.776 -7.893 13.245 1.00 0.00 110 ARG A N 14
ATOM 31967 C CA . ARG A 1 110 ? 2.323 -6.869 12.363 1.00 0.00 110 ARG A CA 14
ATOM 31968 C C . ARG A 1 110 ? 3.650 -6.343 12.901 1.00 0.00 110 ARG A C 14
ATOM 31969 O O . ARG A 1 110 ? 3.679 -5.440 13.735 1.00 0.00 110 ARG A O 14
ATOM 31990 N N . LEU A 1 111 ? 4.746 -6.920 12.418 1.00 0.00 111 LEU A N 14
ATOM 31991 C CA . LEU A 1 111 ? 6.078 -6.513 12.851 1.00 0.00 111 LEU A CA 14
ATOM 31992 C C . LEU A 1 111 ? 6.402 -5.101 12.376 1.00 0.00 111 LEU A C 14
ATOM 31993 O O . LEU A 1 111 ? 7.171 -4.382 13.016 1.00 0.00 111 LEU A O 14
ATOM 32009 N N . PHE A 1 112 ? 5.815 -4.707 11.251 1.00 0.00 112 PHE A N 14
ATOM 32010 C CA . PHE A 1 112 ? 6.047 -3.380 10.693 1.00 0.00 112 PHE A CA 14
ATOM 32011 C C . PHE A 1 112 ? 4.810 -2.499 10.839 1.00 0.00 112 PHE A C 14
ATOM 32012 O O . PHE A 1 112 ? 3.865 -2.601 10.058 1.00 0.00 112 PHE A O 14
ATOM 32029 N N . VAL A 1 113 ? 4.829 -1.631 11.845 1.00 0.00 113 VAL A N 14
ATOM 32030 C CA . VAL A 1 113 ? 3.714 -0.727 12.099 1.00 0.00 113 VAL A CA 14
ATOM 32031 C C . VAL A 1 113 ? 4.214 0.603 12.652 1.00 0.00 113 VAL A C 14
ATOM 32032 O O . VAL A 1 113 ? 4.961 0.638 13.629 1.00 0.00 113 VAL A O 14
ATOM 32045 N N . PHE A 1 114 ? 3.802 1.697 12.019 1.00 0.00 114 PHE A N 14
ATOM 32046 C CA . PHE A 1 114 ? 4.215 3.027 12.450 1.00 0.00 114 PHE A CA 14
ATOM 32047 C C . PHE A 1 114 ? 3.055 3.780 13.091 1.00 0.00 114 PHE A C 14
ATOM 32048 O O . PHE A 1 114 ? 1.998 3.947 12.484 1.00 0.00 114 PHE A O 14
ATOM 32065 N N . SER A 1 115 ? 3.263 4.235 14.323 1.00 0.00 115 SER A N 14
ATOM 32066 C CA . SER A 1 115 ? 2.238 4.974 15.047 1.00 0.00 115 SER A CA 14
ATOM 32067 C C . SER A 1 115 ? 2.429 6.476 14.867 1.00 0.00 115 SER A C 14
ATOM 32068 O O . SER A 1 115 ? 3.526 6.999 15.063 1.00 0.00 115 SER A O 14
ATOM 32076 N N . ILE A 1 116 ? 1.358 7.163 14.490 1.00 0.00 116 ILE A N 14
ATOM 32077 C CA . ILE A 1 116 ? 1.411 8.604 14.280 1.00 0.00 116 ILE A CA 14
ATOM 32078 C C . ILE A 1 116 ? 0.994 9.358 15.539 1.00 0.00 116 ILE A C 14
ATOM 32079 O O . ILE A 1 116 ? 0.333 8.805 16.416 1.00 0.00 116 ILE A O 14
ATOM 32095 N N . SER A 1 117 ? 1.385 10.625 15.615 1.00 0.00 117 SER A N 14
ATOM 32096 C CA . SER A 1 117 ? 1.053 11.462 16.762 1.00 0.00 117 SER A CA 14
ATOM 32097 C C . SER A 1 117 ? 1.139 12.940 16.390 1.00 0.00 117 SER A C 14
ATOM 32098 O O . SER A 1 117 ? 1.814 13.306 15.428 1.00 0.00 117 SER A O 14
ATOM 32106 N N . MET A 1 118 ? 0.455 13.786 17.153 1.00 0.00 118 MET A N 14
ATOM 32107 C CA . MET A 1 118 ? 0.458 15.224 16.897 1.00 0.00 118 MET A CA 14
ATOM 32108 C C . MET A 1 118 ? 1.460 15.944 17.797 1.00 0.00 118 MET A C 14
ATOM 32109 O O . MET A 1 118 ? 1.768 15.479 18.893 1.00 0.00 118 MET A O 14
ATOM 32123 N N . PRO A 1 119 ? 1.985 17.094 17.337 1.00 0.00 119 PRO A N 14
ATOM 32124 C CA . PRO A 1 119 ? 2.955 17.879 18.099 1.00 0.00 119 PRO A CA 14
ATOM 32125 C C . PRO A 1 119 ? 2.297 18.749 19.165 1.00 0.00 119 PRO A C 14
ATOM 32126 O O . PRO A 1 119 ? 2.135 19.958 18.984 1.00 0.00 119 PRO A O 14
ATOM 32137 N N . SER A 1 120 ? 1.918 18.129 20.279 1.00 0.00 120 SER A N 14
ATOM 32138 C CA . SER A 1 120 ? 1.276 18.845 21.381 1.00 0.00 120 SER A CA 14
ATOM 32139 C C . SER A 1 120 ? -0.129 19.293 20.994 1.00 0.00 120 SER A C 14
ATOM 32140 O O . SER A 1 120 ? -0.299 20.213 20.196 1.00 0.00 120 SER A O 14
ATOM 32148 N N . VAL A 1 121 ? -1.131 18.632 21.565 1.00 0.00 121 VAL A N 14
ATOM 32149 C CA . VAL A 1 121 ? -2.526 18.953 21.283 1.00 0.00 121 VAL A CA 14
ATOM 32150 C C . VAL A 1 121 ? -3.449 18.329 22.329 1.00 0.00 121 VAL A C 14
ATOM 32151 O O . VAL A 1 121 ? -3.961 19.009 23.217 1.00 0.00 121 VAL A O 14
ATOM 32164 N N . ALA A 1 122 ? -3.660 17.027 22.193 1.00 0.00 122 ALA A N 14
ATOM 32165 C CA . ALA A 1 122 ? -4.523 16.275 23.085 1.00 0.00 122 ALA A CA 14
ATOM 32166 C C . ALA A 1 122 ? -4.000 14.851 23.268 1.00 0.00 122 ALA A C 14
ATOM 32167 O O . ALA A 1 122 ? -2.795 14.611 23.206 1.00 0.00 122 ALA A O 14
ATOM 32174 N N . GLN A 1 123 ? -4.911 13.907 23.498 1.00 0.00 123 GLN A N 14
ATOM 32175 C CA . GLN A 1 123 ? -4.535 12.509 23.689 1.00 0.00 123 GLN A CA 14
ATOM 32176 C C . GLN A 1 123 ? -4.496 11.750 22.362 1.00 0.00 123 GLN A C 14
ATOM 32177 O O . GLN A 1 123 ? -4.735 10.544 22.320 1.00 0.00 123 GLN A O 14
ATOM 32191 N N . TRP A 1 124 ? -4.183 12.464 21.282 1.00 0.00 124 TRP A N 14
ATOM 32192 C CA . TRP A 1 124 ? -4.100 11.860 19.947 1.00 0.00 124 TRP A CA 14
ATOM 32193 C C . TRP A 1 124 ? -3.309 10.556 19.977 1.00 0.00 124 TRP A C 14
ATOM 32194 O O . TRP A 1 124 ? -2.646 10.244 20.967 1.00 0.00 124 TRP A O 14
ATOM 32215 N N . SER A 1 125 ? -3.372 9.807 18.877 1.00 0.00 125 SER A N 14
ATOM 32216 C CA . SER A 1 125 ? -2.658 8.537 18.756 1.00 0.00 125 SER A CA 14
ATOM 32217 C C . SER A 1 125 ? -3.206 7.716 17.593 1.00 0.00 125 SER A C 14
ATOM 32218 O O . SER A 1 125 ? -4.270 7.108 17.700 1.00 0.00 125 SER A O 14
ATOM 32226 N N . LEU A 1 126 ? -2.474 7.701 16.484 1.00 0.00 126 LEU A N 14
ATOM 32227 C CA . LEU A 1 126 ? -2.892 6.951 15.305 1.00 0.00 126 LEU A CA 14
ATOM 32228 C C . LEU A 1 126 ? -1.900 5.837 14.986 1.00 0.00 126 LEU A C 14
ATOM 32229 O O . LEU A 1 126 ? -0.736 5.895 15.385 1.00 0.00 126 LEU A O 14
ATOM 32245 N N . ASP A 1 127 ? -2.368 4.823 14.266 1.00 0.00 127 ASP A N 14
ATOM 32246 C CA . ASP A 1 127 ? -1.524 3.693 13.894 1.00 0.00 127 ASP A CA 14
ATOM 32247 C C . ASP A 1 127 ? -1.858 3.204 12.488 1.00 0.00 127 ASP A C 14
ATOM 32248 O O . ASP A 1 127 ? -3.027 3.135 12.107 1.00 0.00 127 ASP A O 14
ATOM 32257 N N . VAL A 1 128 ? -0.827 2.867 11.720 1.00 0.00 128 VAL A N 14
ATOM 32258 C CA . VAL A 1 128 ? -1.015 2.387 10.357 1.00 0.00 128 VAL A CA 14
ATOM 32259 C C . VAL A 1 128 ? 0.119 1.453 9.941 1.00 0.00 128 VAL A C 14
ATOM 32260 O O . VAL A 1 128 ? 1.234 1.549 10.453 1.00 0.00 128 VAL A O 14
ATOM 32273 N N . ALA A 1 129 ? -0.174 0.553 9.008 1.00 0.00 129 ALA A N 14
ATOM 32274 C CA . ALA A 1 129 ? 0.822 -0.397 8.525 1.00 0.00 129 ALA A CA 14
ATOM 32275 C C . ALA A 1 129 ? 0.476 -0.895 7.123 1.00 0.00 129 ALA A C 14
ATOM 32276 O O . ALA A 1 129 ? -0.680 -1.204 6.833 1.00 0.00 129 ALA A O 14
ATOM 32283 N N . ALA A 1 130 ? 1.485 -0.973 6.262 1.00 0.00 130 ALA A N 14
ATOM 32284 C CA . ALA A 1 130 ? 1.290 -1.434 4.893 1.00 0.00 130 ALA A CA 14
ATOM 32285 C C . ALA A 1 130 ? 1.819 -2.854 4.714 1.00 0.00 130 ALA A C 14
ATOM 32286 O O . ALA A 1 130 ? 2.871 -3.207 5.245 1.00 0.00 130 ALA A O 14
ATOM 32293 N N . ASP A 1 131 ? 1.079 -3.666 3.963 1.00 0.00 131 ASP A N 14
ATOM 32294 C CA . ASP A 1 131 ? 1.472 -5.051 3.713 1.00 0.00 131 ASP A CA 14
ATOM 32295 C C . ASP A 1 131 ? 2.889 -5.122 3.153 1.00 0.00 131 ASP A C 14
ATOM 32296 O O . ASP A 1 131 ? 3.645 -6.044 3.462 1.00 0.00 131 ASP A O 14
ATOM 32305 N N . SER A 1 132 ? 3.242 -4.142 2.332 1.00 0.00 132 SER A N 14
ATOM 32306 C CA . SER A 1 132 ? 4.568 -4.086 1.729 1.00 0.00 132 SER A CA 14
ATOM 32307 C C . SER A 1 132 ? 5.511 -3.238 2.573 1.00 0.00 132 SER A C 14
ATOM 32308 O O . SER A 1 132 ? 5.353 -2.021 2.665 1.00 0.00 132 SER A O 14
ATOM 32316 N N . GLN A 1 133 ? 6.496 -3.889 3.185 1.00 0.00 133 GLN A N 14
ATOM 32317 C CA . GLN A 1 133 ? 7.471 -3.193 4.019 1.00 0.00 133 GLN A CA 14
ATOM 32318 C C . GLN A 1 133 ? 8.019 -1.968 3.293 1.00 0.00 133 GLN A C 14
ATOM 32319 O O . GLN A 1 133 ? 8.404 -0.981 3.920 1.00 0.00 133 GLN A O 14
ATOM 32333 N N . GLU A 1 134 ? 8.037 -2.039 1.966 1.00 0.00 134 GLU A N 14
ATOM 32334 C CA . GLU A 1 134 ? 8.527 -0.933 1.153 1.00 0.00 134 GLU A CA 14
ATOM 32335 C C . GLU A 1 134 ? 7.513 0.202 1.143 1.00 0.00 134 GLU A C 14
ATOM 32336 O O . GLU A 1 134 ? 7.871 1.371 1.280 1.00 0.00 134 GLU A O 14
ATOM 32348 N N . GLU A 1 135 ? 6.244 -0.155 0.993 1.00 0.00 135 GLU A N 14
ATOM 32349 C CA . GLU A 1 135 ? 5.171 0.828 0.979 1.00 0.00 135 GLU A CA 14
ATOM 32350 C C . GLU A 1 135 ? 5.033 1.476 2.352 1.00 0.00 135 GLU A C 14
ATOM 32351 O O . GLU A 1 135 ? 4.662 2.644 2.466 1.00 0.00 135 GLU A O 14
ATOM 32363 N N . LEU A 1 136 ? 5.342 0.708 3.394 1.00 0.00 136 LEU A N 14
ATOM 32364 C CA . LEU A 1 136 ? 5.263 1.207 4.760 1.00 0.00 136 LEU A CA 14
ATOM 32365 C C . LEU A 1 136 ? 6.324 2.271 5.001 1.00 0.00 136 LEU A C 14
ATOM 32366 O O . LEU A 1 136 ? 6.039 3.338 5.545 1.00 0.00 136 LEU A O 14
ATOM 32382 N N . GLN A 1 137 ? 7.548 1.976 4.583 1.00 0.00 137 GLN A N 14
ATOM 32383 C CA . GLN A 1 137 ? 8.654 2.912 4.745 1.00 0.00 137 GLN A CA 14
ATOM 32384 C C . GLN A 1 137 ? 8.463 4.120 3.839 1.00 0.00 137 GLN A C 14
ATOM 32385 O O . GLN A 1 137 ? 8.718 5.256 4.238 1.00 0.00 137 GLN A O 14
ATOM 32399 N N . ASP A 1 138 ? 8.001 3.866 2.621 1.00 0.00 138 ASP A N 14
ATOM 32400 C CA . ASP A 1 138 ? 7.759 4.934 1.661 1.00 0.00 138 ASP A CA 14
ATOM 32401 C C . ASP A 1 138 ? 6.593 5.802 2.119 1.00 0.00 138 ASP A C 14
ATOM 32402 O O . ASP A 1 138 ? 6.534 6.993 1.816 1.00 0.00 138 ASP A O 14
ATOM 32411 N N . TRP A 1 139 ? 5.666 5.194 2.856 1.00 0.00 139 TRP A N 14
ATOM 32412 C CA . TRP A 1 139 ? 4.504 5.910 3.363 1.00 0.00 139 TRP A CA 14
ATOM 32413 C C . TRP A 1 139 ? 4.916 6.922 4.423 1.00 0.00 139 TRP A C 14
ATOM 32414 O O . TRP A 1 139 ? 4.514 8.083 4.379 1.00 0.00 139 TRP A O 14
ATOM 32435 N N . VAL A 1 140 ? 5.726 6.470 5.372 1.00 0.00 140 VAL A N 14
ATOM 32436 C CA . VAL A 1 140 ? 6.198 7.335 6.446 1.00 0.00 140 VAL A CA 14
ATOM 32437 C C . VAL A 1 140 ? 7.055 8.466 5.889 1.00 0.00 140 VAL A C 14
ATOM 32438 O O . VAL A 1 140 ? 6.964 9.609 6.337 1.00 0.00 140 VAL A O 14
ATOM 32451 N N . LYS A 1 141 ? 7.883 8.136 4.905 1.00 0.00 141 LYS A N 14
ATOM 32452 C CA . LYS A 1 141 ? 8.757 9.120 4.280 1.00 0.00 141 LYS A CA 14
ATOM 32453 C C . LYS A 1 141 ? 7.942 10.194 3.575 1.00 0.00 141 LYS A C 14
ATOM 32454 O O . LYS A 1 141 ? 8.310 11.369 3.581 1.00 0.00 141 LYS A O 14
ATOM 32473 N N . LYS A 1 142 ? 6.829 9.790 2.974 1.00 0.00 142 LYS A N 14
ATOM 32474 C CA . LYS A 1 142 ? 5.965 10.733 2.273 1.00 0.00 142 LYS A CA 14
ATOM 32475 C C . LYS A 1 142 ? 5.321 11.692 3.261 1.00 0.00 142 LYS A C 14
ATOM 32476 O O . LYS A 1 142 ? 5.411 12.908 3.103 1.00 0.00 142 LYS A O 14
ATOM 32495 N N . ILE A 1 143 ? 4.689 11.143 4.294 1.00 0.00 143 ILE A N 14
ATOM 32496 C CA .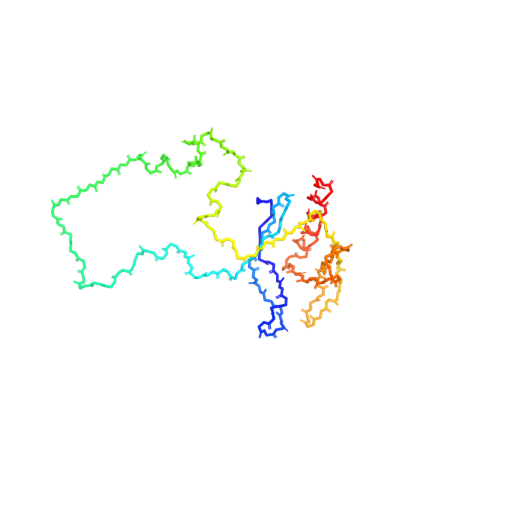 ILE A 1 143 ? 4.058 11.969 5.314 1.00 0.00 143 ILE A CA 14
ATOM 32497 C C . ILE A 1 143 ? 5.063 12.981 5.852 1.00 0.00 143 ILE A C 14
ATOM 32498 O O . ILE A 1 143 ? 4.709 14.109 6.197 1.00 0.00 143 ILE A O 14
ATOM 32514 N N . ARG A 1 144 ? 6.326 12.567 5.902 1.00 0.00 144 ARG A N 14
ATOM 32515 C CA . ARG A 1 144 ? 7.397 13.429 6.378 1.00 0.00 144 ARG A CA 14
ATOM 32516 C C . ARG A 1 144 ? 7.827 14.404 5.287 1.00 0.00 144 ARG A C 14
ATOM 32517 O O . ARG A 1 144 ? 8.300 15.504 5.578 1.00 0.00 144 ARG A O 14
ATOM 32538 N N . GLU A 1 145 ? 7.659 14.000 4.027 1.00 0.00 145 GLU A N 14
ATOM 32539 C CA . GLU A 1 145 ? 8.033 14.852 2.903 1.00 0.00 145 GLU A CA 14
ATOM 32540 C C . GLU A 1 145 ? 7.003 15.953 2.691 1.00 0.00 145 GLU A C 14
ATOM 32541 O O . GLU A 1 145 ? 7.351 17.091 2.378 1.00 0.00 145 GLU A O 14
ATOM 32553 N N . VAL A 1 146 ? 5.733 15.611 2.872 1.00 0.00 146 VAL A N 14
ATOM 32554 C CA . VAL A 1 146 ? 4.655 16.576 2.711 1.00 0.00 146 VAL A CA 14
ATOM 32555 C C . VAL A 1 146 ? 4.537 17.448 3.953 1.00 0.00 146 VAL A C 14
ATOM 32556 O O . VAL A 1 146 ? 4.129 18.607 3.877 1.00 0.00 146 VAL A O 14
ATOM 32569 N N . ALA A 1 147 ? 4.908 16.884 5.096 1.00 0.00 147 ALA A N 14
ATOM 32570 C CA . ALA A 1 147 ? 4.860 17.607 6.355 1.00 0.00 147 ALA A CA 14
ATOM 32571 C C . ALA A 1 147 ? 6.043 18.559 6.470 1.00 0.00 147 ALA A C 14
ATOM 32572 O O . ALA A 1 147 ? 5.927 19.649 7.029 1.00 0.00 147 ALA A O 14
ATOM 32579 N N . GLN A 1 148 ? 7.182 18.137 5.930 1.00 0.00 148 GLN A N 14
ATOM 32580 C CA . GLN A 1 148 ? 8.388 18.953 5.962 1.00 0.00 148 GLN A CA 14
ATOM 32581 C C . GLN A 1 148 ? 8.292 20.110 4.970 1.00 0.00 148 GLN A C 14
ATOM 32582 O O . GLN A 1 148 ? 9.086 21.049 5.023 1.00 0.00 148 GLN A O 14
ATOM 32596 N N . THR A 1 149 ? 7.317 20.039 4.068 1.00 0.00 149 THR A N 14
ATOM 32597 C CA . THR A 1 149 ? 7.128 21.087 3.069 1.00 0.00 149 THR A CA 14
ATOM 32598 C C . THR A 1 149 ? 5.891 21.925 3.379 1.00 0.00 149 THR A C 14
ATOM 32599 O O . THR A 1 149 ? 5.773 23.063 2.928 1.00 0.00 149 THR A O 14
ATOM 32610 N N . ALA A 1 150 ? 4.969 21.354 4.150 1.00 0.00 150 ALA A N 14
ATOM 32611 C CA . ALA A 1 150 ? 3.744 22.053 4.516 1.00 0.00 150 ALA A CA 14
ATOM 32612 C C . ALA A 1 150 ? 3.926 22.838 5.811 1.00 0.00 150 ALA A C 14
ATOM 32613 O O . ALA A 1 150 ? 3.578 24.038 5.827 1.00 0.00 150 ALA A O 14
ATOM 32621 N N . SER A 1 1 ? -3.076 13.653 -4.466 1.00 0.00 1 SER A N 15
ATOM 32622 C CA . SER A 1 1 ? -2.906 12.320 -3.832 1.00 0.00 1 SER A CA 15
ATOM 32623 C C . SER A 1 1 ? -1.547 11.718 -4.172 1.00 0.00 1 SER A C 15
ATOM 32624 O O . SER A 1 1 ? -1.369 11.120 -5.233 1.00 0.00 1 SER A O 15
ATOM 32634 N N . ILE A 1 2 ? -0.590 11.878 -3.262 1.00 0.00 2 ILE A N 15
ATOM 32635 C CA . ILE A 1 2 ? 0.753 11.349 -3.466 1.00 0.00 2 ILE A CA 15
ATOM 32636 C C . ILE A 1 2 ? 0.764 9.830 -3.348 1.00 0.00 2 ILE A C 15
ATOM 32637 O O . ILE A 1 2 ? 1.538 9.149 -4.022 1.00 0.00 2 ILE A O 15
ATOM 32653 N N . LYS A 1 3 ? -0.100 9.303 -2.487 1.00 0.00 3 LYS A N 15
ATOM 32654 C CA . LYS A 1 3 ? -0.191 7.862 -2.280 1.00 0.00 3 LYS A CA 15
ATOM 32655 C C . LYS A 1 3 ? -1.551 7.480 -1.703 1.00 0.00 3 LYS A C 15
ATOM 32656 O O . LYS A 1 3 ? -1.953 7.983 -0.654 1.00 0.00 3 LYS A O 15
ATOM 32675 N N . ASN A 1 4 ? -2.250 6.587 -2.394 1.00 0.00 4 ASN A N 15
ATOM 32676 C CA . ASN A 1 4 ? -3.565 6.138 -1.951 1.00 0.00 4 ASN A CA 15
ATOM 32677 C C . ASN A 1 4 ? -3.771 4.660 -2.268 1.00 0.00 4 ASN A C 15
ATOM 32678 O O . ASN A 1 4 ? -3.460 4.202 -3.367 1.00 0.00 4 ASN A O 15
ATOM 32689 N N . GLY A 1 5 ? -4.298 3.920 -1.298 1.00 0.00 5 GLY A N 15
ATOM 32690 C CA . GLY A 1 5 ? -4.538 2.502 -1.494 1.00 0.00 5 GLY A CA 15
ATOM 32691 C C . GLY A 1 5 ? -5.358 1.893 -0.372 1.00 0.00 5 GLY A C 15
ATOM 32692 O O . GLY A 1 5 ? -6.354 2.472 0.061 1.00 0.00 5 GLY A O 15
ATOM 32696 N N . ILE A 1 6 ? -4.937 0.724 0.097 1.00 0.00 6 ILE A N 15
ATOM 32697 C CA . ILE A 1 6 ? -5.637 0.036 1.176 1.00 0.00 6 ILE A CA 15
ATOM 32698 C C . ILE A 1 6 ? -4.680 -0.322 2.306 1.00 0.00 6 ILE A C 15
ATOM 32699 O O . ILE A 1 6 ? -4.172 -1.441 2.375 1.00 0.00 6 ILE A O 15
ATOM 32715 N N . LEU A 1 7 ? -4.436 0.638 3.193 1.00 0.00 7 LEU A N 15
ATOM 32716 C CA . LEU A 1 7 ? -3.539 0.427 4.322 1.00 0.00 7 LEU A CA 15
ATOM 32717 C C . LEU A 1 7 ? -4.251 -0.308 5.453 1.00 0.00 7 LEU A C 15
ATOM 32718 O O . LEU A 1 7 ? -5.444 -0.108 5.684 1.00 0.00 7 LEU A O 15
ATOM 32734 N N . TYR A 1 8 ? -3.512 -1.160 6.157 1.00 0.00 8 TYR A N 15
ATOM 32735 C CA . TYR A 1 8 ? -4.071 -1.926 7.263 1.00 0.00 8 TYR A CA 15
ATOM 32736 C C . TYR A 1 8 ? -3.912 -1.177 8.581 1.00 0.00 8 TYR A C 15
ATOM 32737 O O . TYR A 1 8 ? -2.795 -0.888 9.012 1.00 0.00 8 TYR A O 15
ATOM 32755 N N . LEU A 1 9 ? -5.036 -0.865 9.219 1.00 0.00 9 LEU A N 15
ATOM 32756 C CA . LEU A 1 9 ? -5.022 -0.151 10.490 1.00 0.00 9 LEU A CA 15
ATOM 32757 C C . LEU A 1 9 ? -5.829 -0.899 11.544 1.00 0.00 9 LEU A C 15
ATOM 32758 O O . LEU A 1 9 ? -6.854 -1.509 11.238 1.00 0.00 9 LEU A O 15
ATOM 32774 N N . GLU A 1 10 ? -5.362 -0.848 12.787 1.00 0.00 10 GLU A N 15
ATOM 32775 C CA . GLU A 1 10 ? -6.042 -1.523 13.888 1.00 0.00 10 GLU A CA 15
ATOM 32776 C C . GLU A 1 10 ? -7.111 -0.623 14.501 1.00 0.00 10 GLU A C 15
ATOM 32777 O O . GLU A 1 10 ? -6.819 0.483 14.953 1.00 0.00 10 GLU A O 15
ATOM 32789 N N . ASP A 1 11 ? -8.347 -1.108 14.517 1.00 0.00 11 ASP A N 15
ATOM 32790 C CA . ASP A 1 11 ? -9.458 -0.349 15.078 1.00 0.00 11 ASP A CA 15
ATOM 32791 C C . ASP A 1 11 ? -9.672 -0.712 16.548 1.00 0.00 11 ASP A C 15
ATOM 32792 O O . ASP A 1 11 ? -9.811 -1.887 16.886 1.00 0.00 11 ASP A O 15
ATOM 32801 N N . PRO A 1 12 ? -9.698 0.289 17.446 1.00 0.00 12 PRO A N 15
ATOM 32802 C CA . PRO A 1 12 ? -9.892 0.055 18.885 1.00 0.00 12 PRO A CA 15
ATOM 32803 C C . PRO A 1 12 ? -11.202 -0.668 19.198 1.00 0.00 12 PRO A C 15
ATOM 32804 O O . PRO A 1 12 ? -11.385 -1.179 20.302 1.00 0.00 12 PRO A O 15
ATOM 32815 N N . VAL A 1 13 ? -12.112 -0.704 18.229 1.00 0.00 13 VAL A N 15
ATOM 32816 C CA . VAL A 1 13 ? -13.400 -1.361 18.417 1.00 0.00 13 VAL A CA 15
ATOM 32817 C C . VAL A 1 13 ? -13.239 -2.872 18.527 1.00 0.00 13 VAL A C 15
ATOM 32818 O O . VAL A 1 13 ? -13.866 -3.515 19.370 1.00 0.00 13 VAL A O 15
ATOM 32831 N N . ASN A 1 14 ? -12.396 -3.432 17.670 1.00 0.00 14 ASN A N 15
ATOM 32832 C CA . ASN A 1 14 ? -12.151 -4.871 17.666 1.00 0.00 14 ASN A CA 15
ATOM 32833 C C . ASN A 1 14 ? -10.703 -5.193 18.031 1.00 0.00 14 ASN A C 15
ATOM 32834 O O . ASN A 1 14 ? -10.377 -6.333 18.360 1.00 0.00 14 ASN A O 15
ATOM 32845 N N . HIS A 1 15 ? -9.835 -4.186 17.971 1.00 0.00 15 HIS A N 15
ATOM 32846 C CA . HIS A 1 15 ? -8.425 -4.370 18.295 1.00 0.00 15 HIS A CA 15
ATOM 32847 C C . HIS A 1 15 ? -7.764 -5.343 17.320 1.00 0.00 15 HIS A C 15
ATOM 32848 O O . HIS A 1 15 ? -7.103 -6.296 17.729 1.00 0.00 15 HIS A O 15
ATOM 32863 N N . GLU A 1 16 ? -7.947 -5.091 16.026 1.00 0.00 16 GLU A N 15
ATOM 32864 C CA . GLU A 1 16 ? -7.368 -5.944 14.994 1.00 0.00 16 GLU A CA 15
ATOM 32865 C C . GLU A 1 16 ? -7.231 -5.187 13.676 1.00 0.00 16 GLU A C 15
ATOM 32866 O O . GLU A 1 16 ? -7.930 -4.204 13.438 1.00 0.00 16 GLU A O 15
ATOM 32878 N N . TRP A 1 17 ? -6.325 -5.656 12.822 1.00 0.00 17 TRP A N 15
ATOM 32879 C CA . TRP A 1 17 ? -6.098 -5.024 11.526 1.00 0.00 17 TRP A CA 15
ATOM 32880 C C . TRP A 1 17 ? -7.259 -5.306 10.577 1.00 0.00 17 TRP A C 15
ATOM 32881 O O . TRP A 1 17 ? -7.780 -6.420 10.533 1.00 0.00 17 TRP A O 15
ATOM 32902 N N . TYR A 1 18 ? -7.660 -4.290 9.819 1.00 0.00 18 TYR A N 15
ATOM 32903 C CA . TYR A 1 18 ? -8.759 -4.432 8.871 1.00 0.00 18 TYR A CA 15
ATOM 32904 C C . TYR A 1 18 ? -8.445 -3.714 7.558 1.00 0.00 18 TYR A C 15
ATOM 32905 O O . TYR A 1 18 ? -8.198 -2.508 7.548 1.00 0.00 18 TYR A O 15
ATOM 32923 N N . PRO A 1 19 ? -8.450 -4.444 6.427 1.00 0.00 19 PRO A N 15
ATOM 32924 C CA . PRO A 1 19 ? -8.163 -3.860 5.113 1.00 0.00 19 PRO A CA 15
ATOM 32925 C C . PRO A 1 19 ? -9.076 -2.681 4.793 1.00 0.00 19 PRO A C 15
ATOM 32926 O O . PRO A 1 19 ? -10.172 -2.859 4.261 1.00 0.00 19 PRO A O 15
ATOM 32937 N N . HIS A 1 20 ? -8.618 -1.478 5.118 1.00 0.00 20 HIS A N 15
ATOM 32938 C CA . HIS A 1 20 ? -9.394 -0.270 4.866 1.00 0.00 20 HIS A CA 15
ATOM 32939 C C . HIS A 1 20 ? -8.670 0.648 3.886 1.00 0.00 20 HIS A C 15
ATOM 32940 O O . HIS A 1 20 ? -7.441 0.662 3.827 1.00 0.00 20 HIS A O 15
ATOM 32955 N N . TYR A 1 21 ? -9.440 1.414 3.119 1.00 0.00 21 TYR A N 15
ATOM 32956 C CA . TYR A 1 21 ? -8.871 2.336 2.144 1.00 0.00 21 TYR A CA 15
ATOM 32957 C C . TYR A 1 21 ? -8.345 3.593 2.826 1.00 0.00 21 TYR A C 15
ATOM 32958 O O . TYR A 1 21 ? -8.887 4.034 3.839 1.00 0.00 21 TYR A O 15
ATOM 32976 N N . PHE A 1 22 ? -7.284 4.165 2.266 1.00 0.00 22 PHE A N 15
ATOM 32977 C CA . PHE A 1 22 ? -6.683 5.371 2.823 1.00 0.00 22 PHE A CA 15
ATOM 32978 C C . PHE A 1 22 ? -5.948 6.158 1.742 1.00 0.00 22 PHE A C 15
ATOM 32979 O O . PHE A 1 22 ? -5.194 5.589 0.953 1.00 0.00 22 PHE A O 15
ATOM 32996 N N . VAL A 1 23 ? -6.171 7.467 1.712 1.00 0.00 23 VAL A N 15
ATOM 32997 C CA . VAL A 1 23 ? -5.528 8.328 0.726 1.00 0.00 23 VAL A CA 15
ATOM 32998 C C . VAL A 1 23 ? -4.620 9.350 1.399 1.00 0.00 23 VAL A C 15
ATOM 32999 O O . VAL A 1 23 ? -4.974 9.929 2.426 1.00 0.00 23 VAL A O 15
ATOM 33012 N N . LEU A 1 24 ? -3.448 9.568 0.813 1.00 0.00 24 LEU A N 15
ATOM 33013 C CA . LEU A 1 24 ? -2.488 10.522 1.355 1.00 0.00 24 LEU A CA 15
ATOM 33014 C C . LEU A 1 24 ? -2.212 11.642 0.357 1.00 0.00 24 LEU A C 15
ATOM 33015 O O . LEU A 1 24 ? -1.489 11.452 -0.621 1.00 0.00 24 LEU A O 15
ATOM 33031 N N . THR A 1 25 ? -2.790 12.811 0.614 1.00 0.00 25 THR A N 15
ATOM 33032 C CA . THR A 1 25 ? -2.607 13.963 -0.260 1.00 0.00 25 THR A CA 15
ATOM 33033 C C . THR A 1 25 ? -1.573 14.923 0.320 1.00 0.00 25 THR A C 15
ATOM 33034 O O . THR A 1 25 ? -1.423 15.032 1.537 1.00 0.00 25 THR A O 15
ATOM 33045 N N . SER A 1 26 ? -0.861 15.617 -0.563 1.00 0.00 26 SER A N 15
ATOM 33046 C CA . SER A 1 26 ? 0.162 16.569 -0.145 1.00 0.00 26 SER A CA 15
ATOM 33047 C C . SER A 1 26 ? -0.437 17.723 0.658 1.00 0.00 26 SER A C 15
ATOM 33048 O O . SER A 1 26 ? 0.289 18.474 1.309 1.00 0.00 26 SER A O 15
ATOM 33056 N N . SER A 1 27 ? -1.758 17.868 0.605 1.00 0.00 27 SER A N 15
ATOM 33057 C CA . SER A 1 27 ? -2.430 18.941 1.329 1.00 0.00 27 SER A CA 15
ATOM 33058 C C . SER A 1 27 ? -3.166 18.417 2.560 1.00 0.00 27 SER A C 15
ATOM 33059 O O . SER A 1 27 ? -3.567 19.195 3.425 1.00 0.00 27 SER A O 15
ATOM 33067 N N . LYS A 1 28 ? -3.346 17.099 2.641 1.00 0.00 28 LYS A N 15
ATOM 33068 C CA . LYS A 1 28 ? -4.041 16.495 3.774 1.00 0.00 28 LYS A CA 15
ATOM 33069 C C . LYS A 1 28 ? -4.111 14.976 3.631 1.00 0.00 28 LYS A C 15
ATOM 33070 O O . LYS A 1 28 ? -3.521 14.399 2.718 1.00 0.00 28 LYS A O 15
ATOM 33089 N N . ILE A 1 29 ? -4.843 14.340 4.539 1.00 0.00 29 ILE A N 15
ATOM 33090 C CA . ILE A 1 29 ? -5.004 12.889 4.522 1.00 0.00 29 ILE A CA 15
ATOM 33091 C C . ILE A 1 29 ? -6.479 12.516 4.617 1.00 0.00 29 ILE A C 15
ATOM 33092 O O . ILE A 1 29 ? -7.198 13.015 5.482 1.00 0.00 29 ILE A O 15
ATOM 33108 N N . TYR A 1 30 ? -6.929 11.645 3.719 1.00 0.00 30 TYR A N 15
ATOM 33109 C CA . TYR A 1 30 ? -8.326 11.222 3.708 1.00 0.00 30 TYR A CA 15
ATOM 33110 C C . TYR A 1 30 ? -8.478 9.795 4.222 1.00 0.00 30 TYR A C 15
ATOM 33111 O O . TYR A 1 30 ? -7.638 8.934 3.961 1.00 0.00 30 TYR A O 15
ATOM 33129 N N . TYR A 1 31 ? -9.560 9.555 4.957 1.00 0.00 31 TYR A N 15
ATOM 33130 C CA . TYR A 1 31 ? -9.835 8.235 5.510 1.00 0.00 31 TYR A CA 15
ATOM 33131 C C . TYR A 1 31 ? -11.305 7.869 5.333 1.00 0.00 31 TYR A C 15
ATOM 33132 O O . TYR A 1 31 ? -12.193 8.583 5.799 1.00 0.00 31 TYR A O 15
ATOM 33150 N N . SER A 1 32 ? -11.556 6.754 4.655 1.00 0.00 32 SER A N 15
ATOM 33151 C CA . SER A 1 32 ? -12.920 6.297 4.417 1.00 0.00 32 SER A CA 15
ATOM 33152 C C . SER A 1 32 ? -12.929 4.901 3.802 1.00 0.00 32 SER A C 15
ATOM 33153 O O . SER A 1 32 ? -11.879 4.292 3.604 1.00 0.00 32 SER A O 15
ATOM 33161 N N . GLU A 1 33 ? -14.125 4.403 3.501 1.00 0.00 33 GLU A N 15
ATOM 33162 C CA . GLU A 1 33 ? -14.275 3.078 2.909 1.00 0.00 33 GLU A CA 15
ATOM 33163 C C . GLU A 1 33 ? -14.738 3.179 1.460 1.00 0.00 33 GLU A C 15
ATOM 33164 O O . GLU A 1 33 ? -15.546 4.043 1.116 1.00 0.00 33 GLU A O 15
ATOM 33176 N N . GLU A 1 34 ? -14.223 2.293 0.615 1.00 0.00 34 GLU A N 15
ATOM 33177 C CA . GLU A 1 34 ? -14.586 2.282 -0.797 1.00 0.00 34 GLU A CA 15
ATOM 33178 C C . GLU A 1 34 ? -15.492 1.097 -1.117 1.00 0.00 34 GLU A C 15
ATOM 33179 O O . GLU A 1 34 ? -15.348 0.019 -0.538 1.00 0.00 34 GLU A O 15
ATOM 33191 N N . THR A 1 35 ? -16.425 1.302 -2.041 1.00 0.00 35 THR A N 15
ATOM 33192 C CA . THR A 1 35 ? -17.352 0.249 -2.436 1.00 0.00 35 THR A CA 15
ATOM 33193 C C . THR A 1 35 ? -16.602 -0.951 -3.008 1.00 0.00 35 THR A C 15
ATOM 33194 O O . THR A 1 35 ? -15.381 -0.914 -3.162 1.00 0.00 35 THR A O 15
ATOM 33205 N N . SER A 1 36 ? -17.340 -2.011 -3.319 1.00 0.00 36 SER A N 15
ATOM 33206 C CA . SER A 1 36 ? -16.740 -3.221 -3.872 1.00 0.00 36 SER A CA 15
ATOM 33207 C C . SER A 1 36 ? -15.716 -3.809 -2.909 1.00 0.00 36 SER A C 15
ATOM 33208 O O . SER A 1 36 ? -14.602 -3.302 -2.785 1.00 0.00 36 SER A O 15
ATOM 33216 N N . SER A 1 37 ? -16.103 -4.882 -2.225 1.00 0.00 37 SER A N 15
ATOM 33217 C CA . SER A 1 37 ? -15.220 -5.541 -1.270 1.00 0.00 37 SER A CA 15
ATOM 33218 C C . SER A 1 37 ? -14.839 -4.594 -0.137 1.00 0.00 37 SER A C 15
ATOM 33219 O O . SER A 1 37 ? -14.180 -3.578 -0.358 1.00 0.00 37 SER A O 15
ATOM 33227 N N . ASP A 1 38 ? -15.261 -4.935 1.075 1.00 0.00 38 ASP A N 15
ATOM 33228 C CA . ASP A 1 38 ? -14.969 -4.120 2.250 1.00 0.00 38 ASP A CA 15
ATOM 33229 C C . ASP A 1 38 ? -15.634 -4.703 3.493 1.00 0.00 38 ASP A C 15
ATOM 33230 O O . ASP A 1 38 ? -15.101 -4.604 4.599 1.00 0.00 38 ASP A O 15
ATOM 33239 N N . GLN A 1 39 ? -16.802 -5.310 3.302 1.00 0.00 39 GLN A N 15
ATOM 33240 C CA . GLN A 1 39 ? -17.541 -5.910 4.406 1.00 0.00 39 GLN A CA 15
ATOM 33241 C C . GLN A 1 39 ? -17.967 -4.847 5.413 1.00 0.00 39 GLN A C 15
ATOM 33242 O O . GLN A 1 39 ? -18.087 -5.118 6.608 1.00 0.00 39 GLN A O 15
ATOM 33256 N N . GLY A 1 40 ? -18.191 -3.634 4.919 1.00 0.00 40 GLY A N 15
ATOM 33257 C CA . GLY A 1 40 ? -18.601 -2.542 5.784 1.00 0.00 40 GLY A CA 15
ATOM 33258 C C . GLY A 1 40 ? -19.878 -1.875 5.312 1.00 0.00 40 GLY A C 15
ATOM 33259 O O . GLY A 1 40 ? -20.683 -1.417 6.122 1.00 0.00 40 GLY A O 15
ATOM 33263 N N . ASN A 1 41 ? -20.064 -1.818 3.996 1.00 0.00 41 ASN A N 15
ATOM 33264 C CA . ASN A 1 41 ? -21.250 -1.201 3.419 1.00 0.00 41 ASN A CA 15
ATOM 33265 C C . ASN A 1 41 ? -22.271 -2.257 3.008 1.00 0.00 41 ASN A C 15
ATOM 33266 O O . ASN A 1 41 ? -22.975 -2.100 2.011 1.00 0.00 41 ASN A O 15
ATOM 33277 N N . GLU A 1 42 ? -22.346 -3.333 3.784 1.00 0.00 42 GLU A N 15
ATOM 33278 C CA . GLU A 1 42 ? -23.281 -4.413 3.504 1.00 0.00 42 GLU A CA 15
ATOM 33279 C C . GLU A 1 42 ? -23.945 -4.906 4.786 1.00 0.00 42 GLU A C 15
ATOM 33280 O O . GLU A 1 42 ? -24.176 -6.102 4.959 1.00 0.00 42 GLU A O 15
ATOM 33292 N N . ASP A 1 43 ? -24.248 -3.973 5.684 1.00 0.00 43 ASP A N 15
ATOM 33293 C CA . ASP A 1 43 ? -24.884 -4.310 6.951 1.00 0.00 43 ASP A CA 15
ATOM 33294 C C . ASP A 1 43 ? -26.404 -4.282 6.820 1.00 0.00 43 ASP A C 15
ATOM 33295 O O . ASP A 1 43 ? -27.030 -3.231 6.957 1.00 0.00 43 ASP A O 15
ATOM 33304 N N . GLU A 1 44 ? -26.991 -5.445 6.554 1.00 0.00 44 GLU A N 15
ATOM 33305 C CA . GLU A 1 44 ? -28.438 -5.554 6.406 1.00 0.00 44 GLU A CA 15
ATOM 33306 C C . GLU A 1 44 ? -29.110 -5.773 7.756 1.00 0.00 44 GLU A C 15
ATOM 33307 O O . GLU A 1 44 ? -28.539 -6.399 8.650 1.00 0.00 44 GLU A O 15
ATOM 33319 N N . GLU A 1 45 ? -30.325 -5.255 7.898 1.00 0.00 45 GLU A N 15
ATOM 33320 C CA . GLU A 1 45 ? -31.076 -5.393 9.140 1.00 0.00 45 GLU A CA 15
ATOM 33321 C C . GLU A 1 45 ? -31.848 -6.708 9.165 1.00 0.00 45 GLU A C 15
ATOM 33322 O O . GLU A 1 45 ? -31.913 -7.421 8.163 1.00 0.00 45 GLU A O 15
ATOM 33334 N N . GLU A 1 46 ? -32.433 -7.023 10.317 1.00 0.00 46 GLU A N 15
ATOM 33335 C CA . GLU A 1 46 ? -33.201 -8.250 10.473 1.00 0.00 46 GLU A CA 15
ATOM 33336 C C . GLU A 1 46 ? -34.701 -7.975 10.359 1.00 0.00 46 GLU A C 15
ATOM 33337 O O . GLU A 1 46 ? -35.337 -7.563 11.329 1.00 0.00 46 GLU A O 15
ATOM 33349 N N . PRO A 1 47 ? -35.287 -8.197 9.169 1.00 0.00 47 PRO A N 15
ATOM 33350 C CA . PRO A 1 47 ? -36.718 -7.968 8.942 1.00 0.00 47 PRO A CA 15
ATOM 33351 C C . PRO A 1 47 ? -37.591 -8.958 9.706 1.00 0.00 47 PRO A C 15
ATOM 33352 O O . PRO A 1 47 ? -37.233 -10.125 9.862 1.00 0.00 47 PRO A O 15
ATOM 33363 N N . LYS A 1 48 ? -38.737 -8.483 10.180 1.00 0.00 48 LYS A N 15
ATOM 33364 C CA . LYS A 1 48 ? -39.663 -9.327 10.928 1.00 0.00 48 LYS A CA 15
ATOM 33365 C C . LYS A 1 48 ? -40.305 -10.370 10.019 1.00 0.00 48 LYS A C 15
ATOM 33366 O O . LYS A 1 48 ? -40.785 -10.049 8.932 1.00 0.00 48 LYS A O 15
ATOM 33385 N N . GLU A 1 49 ? -40.310 -11.619 10.472 1.00 0.00 49 GLU A N 15
ATOM 33386 C CA . GLU A 1 49 ? -40.893 -12.710 9.699 1.00 0.00 49 GLU A CA 15
ATOM 33387 C C . GLU A 1 49 ? -42.415 -12.633 9.712 1.00 0.00 49 GLU A C 15
ATOM 33388 O O . GLU A 1 49 ? -43.012 -12.081 10.638 1.00 0.00 49 GLU A O 15
ATOM 33400 N N . ALA A 1 50 ? -43.041 -13.190 8.680 1.00 0.00 50 ALA A N 15
ATOM 33401 C CA . ALA A 1 50 ? -44.495 -13.184 8.573 1.00 0.00 50 ALA A CA 15
ATOM 33402 C C . ALA A 1 50 ? -45.035 -14.593 8.357 1.00 0.00 50 ALA A C 15
ATOM 33403 O O . ALA A 1 50 ? -44.421 -15.405 7.665 1.00 0.00 50 ALA A O 15
ATOM 33410 N N . SER A 1 51 ? -46.188 -14.878 8.955 1.00 0.00 51 SER A N 15
ATOM 33411 C CA . SER A 1 51 ? -46.811 -16.190 8.827 1.00 0.00 51 SER A CA 15
ATOM 33412 C C . SER A 1 51 ? -47.845 -16.194 7.704 1.00 0.00 51 SER A C 15
ATOM 33413 O O . SER A 1 51 ? -49.050 -16.181 7.956 1.00 0.00 51 SER A O 15
ATOM 33421 N N . GLY A 1 52 ? -47.365 -16.211 6.466 1.00 0.00 52 GLY A N 15
ATOM 33422 C CA . GLY A 1 52 ? -48.260 -16.216 5.324 1.00 0.00 52 GLY A CA 15
ATOM 33423 C C . GLY A 1 52 ? -49.023 -17.521 5.191 1.00 0.00 52 GLY A C 15
ATOM 33424 O O . GLY A 1 52 ? -48.634 -18.536 5.766 1.00 0.00 52 GLY A O 15
ATOM 33428 N N . SER A 1 53 ? -50.113 -17.491 4.431 1.00 0.00 53 SER A N 15
ATOM 33429 C CA . SER A 1 53 ? -50.933 -18.679 4.225 1.00 0.00 53 SER A CA 15
ATOM 33430 C C . SER A 1 53 ? -50.364 -19.544 3.106 1.00 0.00 53 SER A C 15
ATOM 33431 O O . SER A 1 53 ? -51.007 -19.749 2.075 1.00 0.00 53 SER A O 15
ATOM 33439 N N . THR A 1 54 ? -49.156 -20.054 3.316 1.00 0.00 54 THR A N 15
ATOM 33440 C CA . THR A 1 54 ? -48.499 -20.898 2.325 1.00 0.00 54 THR A CA 15
ATOM 33441 C C . THR A 1 54 ? -48.545 -22.364 2.745 1.00 0.00 54 THR A C 15
ATOM 33442 O O . THR A 1 54 ? -48.831 -22.682 3.898 1.00 0.00 54 THR A O 15
ATOM 33453 N N . GLU A 1 55 ? -48.261 -23.252 1.798 1.00 0.00 55 GLU A N 15
ATOM 33454 C CA . GLU A 1 55 ? -48.270 -24.685 2.068 1.00 0.00 55 GLU A CA 15
ATOM 33455 C C . GLU A 1 55 ? -47.280 -25.416 1.166 1.00 0.00 55 GLU A C 15
ATOM 33456 O O . GLU A 1 55 ? -46.808 -24.864 0.173 1.00 0.00 55 GLU A O 15
ATOM 33468 N N . LEU A 1 56 ? -46.972 -26.659 1.519 1.00 0.00 56 LEU A N 15
ATOM 33469 C CA . LEU A 1 56 ? -46.038 -27.465 0.741 1.00 0.00 56 LEU A CA 15
ATOM 33470 C C . LEU A 1 56 ? -46.544 -27.656 -0.685 1.00 0.00 56 LEU A C 15
ATOM 33471 O O . LEU A 1 56 ? -47.590 -27.128 -1.059 1.00 0.00 56 LEU A O 15
ATOM 33487 N N . HIS A 1 57 ? -45.794 -28.415 -1.478 1.00 0.00 57 HIS A N 15
ATOM 33488 C CA . HIS A 1 57 ? -46.166 -28.677 -2.864 1.00 0.00 57 HIS A CA 15
ATOM 33489 C C . HIS A 1 57 ? -46.200 -27.383 -3.670 1.00 0.00 57 HIS A C 15
ATOM 33490 O O . HIS A 1 57 ? -46.484 -26.311 -3.133 1.00 0.00 57 HIS A O 15
ATOM 33505 N N . SER A 1 58 ? -45.908 -27.489 -4.962 1.00 0.00 58 SER A N 15
ATOM 33506 C CA . SER A 1 58 ? -45.905 -26.327 -5.843 1.00 0.00 58 SER A CA 15
ATOM 33507 C C . SER A 1 58 ? -46.767 -26.578 -7.077 1.00 0.00 58 SER A C 15
ATOM 33508 O O . SER A 1 58 ? -47.146 -27.714 -7.362 1.00 0.00 58 SER A O 15
ATOM 33516 N N . SER A 1 59 ? -47.075 -25.509 -7.805 1.00 0.00 59 SER A N 15
ATOM 33517 C CA . SER A 1 59 ? -47.891 -25.613 -9.009 1.00 0.00 59 SER A CA 15
ATOM 33518 C C . SER A 1 59 ? -47.257 -24.846 -10.164 1.00 0.00 59 SER A C 15
ATOM 33519 O O . SER A 1 59 ? -46.359 -24.031 -9.961 1.00 0.00 59 SER A O 15
ATOM 33527 N N . LEU A 1 60 ? -47.731 -25.112 -11.377 1.00 0.00 60 LEU A N 15
ATOM 33528 C CA . LEU A 1 60 ? -47.207 -24.443 -12.563 1.00 0.00 60 LEU A CA 15
ATOM 33529 C C . LEU A 1 60 ? -47.388 -22.935 -12.458 1.00 0.00 60 LEU A C 15
ATOM 33530 O O . LEU A 1 60 ? -46.501 -22.163 -12.824 1.00 0.00 60 LEU A O 15
ATOM 33546 N N . GLU A 1 61 ? -48.543 -22.520 -11.949 1.00 0.00 61 GLU A N 15
ATOM 33547 C CA . GLU A 1 61 ? -48.841 -21.102 -11.789 1.00 0.00 61 GLU A CA 15
ATOM 33548 C C . GLU A 1 61 ? -47.946 -20.484 -10.719 1.00 0.00 61 GLU A C 15
ATOM 33549 O O . GLU A 1 61 ? -47.592 -19.306 -10.796 1.00 0.00 61 GLU A O 15
ATOM 33561 N N . VAL A 1 62 ? -47.581 -21.287 -9.726 1.00 0.00 62 VAL A N 15
ATOM 33562 C CA . VAL A 1 62 ? -46.724 -20.825 -8.644 1.00 0.00 62 VAL A CA 15
ATOM 33563 C C . VAL A 1 62 ? -45.307 -20.570 -9.146 1.00 0.00 62 VAL A C 15
ATOM 33564 O O . VAL A 1 62 ? -44.693 -19.556 -8.812 1.00 0.00 62 VAL A O 15
ATOM 33577 N N . LEU A 1 63 ? -44.793 -21.491 -9.959 1.00 0.00 63 LEU A N 15
ATOM 33578 C CA . LEU A 1 63 ? -43.450 -21.352 -10.511 1.00 0.00 63 LEU A CA 15
ATOM 33579 C C . LEU A 1 63 ? -43.351 -20.073 -11.334 1.00 0.00 63 LEU A C 15
ATOM 33580 O O . LEU A 1 63 ? -42.310 -19.414 -11.355 1.00 0.00 63 LEU A O 15
ATOM 33596 N N . PHE A 1 64 ? -44.454 -19.708 -11.984 1.00 0.00 64 PHE A N 15
ATOM 33597 C CA . PHE A 1 64 ? -44.500 -18.487 -12.776 1.00 0.00 64 PHE A CA 15
ATOM 33598 C C . PHE A 1 64 ? -45.005 -17.332 -11.917 1.00 0.00 64 PHE A C 15
ATOM 33599 O O . PHE A 1 64 ? -45.493 -16.320 -12.422 1.00 0.00 64 PHE A O 15
ATOM 33616 N N . GLN A 1 65 ? -44.870 -17.509 -10.610 1.00 0.00 65 GLN A N 15
ATOM 33617 C CA . GLN A 1 65 ? -45.285 -16.522 -9.628 1.00 0.00 65 GLN A CA 15
ATOM 33618 C C . GLN A 1 65 ? -44.472 -16.715 -8.350 1.00 0.00 65 GLN A C 15
ATOM 33619 O O . GLN A 1 65 ? -44.933 -16.419 -7.248 1.00 0.00 65 GLN A O 15
ATOM 33633 N N . GLY A 1 66 ? -43.256 -17.227 -8.520 1.00 0.00 66 GLY A N 15
ATOM 33634 C CA . GLY A 1 66 ? -42.377 -17.472 -7.394 1.00 0.00 66 GLY A CA 15
ATOM 33635 C C . GLY A 1 66 ? -41.152 -16.577 -7.419 1.00 0.00 66 GLY A C 15
ATOM 33636 O O . GLY A 1 66 ? -41.064 -15.620 -6.649 1.00 0.00 66 GLY A O 15
ATOM 33640 N N . PRO A 1 67 ? -40.181 -16.865 -8.304 1.00 0.00 67 PRO A N 15
ATOM 33641 C CA . PRO A 1 67 ? -38.954 -16.070 -8.423 1.00 0.00 67 PRO A CA 15
ATOM 33642 C C . PRO A 1 67 ? -39.247 -14.588 -8.641 1.00 0.00 67 PRO A C 15
ATOM 33643 O O . PRO A 1 67 ? -40.405 -14.174 -8.678 1.00 0.00 67 PRO A O 15
ATOM 33654 N N . ASN A 1 68 ? -38.189 -13.797 -8.784 1.00 0.00 68 ASN A N 15
ATOM 33655 C CA . ASN A 1 68 ? -38.328 -12.359 -8.998 1.00 0.00 68 ASN A CA 15
ATOM 33656 C C . ASN A 1 68 ? -39.193 -12.066 -10.225 1.00 0.00 68 ASN A C 15
ATOM 33657 O O . ASN A 1 68 ? -38.770 -12.289 -11.358 1.00 0.00 68 ASN A O 15
ATOM 33668 N N . PRO A 1 69 ? -40.423 -11.560 -10.014 1.00 0.00 69 PRO A N 15
ATOM 33669 C CA . PRO A 1 69 ? -41.344 -11.242 -11.102 1.00 0.00 69 PRO A CA 15
ATOM 33670 C C . PRO A 1 69 ? -41.173 -9.817 -11.624 1.00 0.00 69 PRO A C 15
ATOM 33671 O O . PRO A 1 69 ? -42.081 -9.263 -12.243 1.00 0.00 69 PRO A O 15
ATOM 33682 N N . ALA A 1 70 ? -40.008 -9.226 -11.372 1.00 0.00 70 ALA A N 15
ATOM 33683 C CA . ALA A 1 70 ? -39.733 -7.867 -11.822 1.00 0.00 70 ALA A CA 15
ATOM 33684 C C . ALA A 1 70 ? -38.927 -7.865 -13.116 1.00 0.00 70 ALA A C 15
ATOM 33685 O O . ALA A 1 70 ? -38.147 -6.948 -13.372 1.00 0.00 70 ALA A O 15
ATOM 33692 N N . ILE A 1 71 ? -39.121 -8.899 -13.925 1.00 0.00 71 ILE A N 15
ATOM 33693 C CA . ILE A 1 71 ? -38.413 -9.020 -15.193 1.00 0.00 71 ILE A CA 15
ATOM 33694 C C . ILE A 1 71 ? -39.289 -8.595 -16.370 1.00 0.00 71 ILE A C 15
ATOM 33695 O O . ILE A 1 71 ? -38.805 -8.463 -17.493 1.00 0.00 71 ILE A O 15
ATOM 33711 N N . LEU A 1 72 ? -40.577 -8.387 -16.113 1.00 0.00 72 LEU A N 15
ATOM 33712 C CA . LEU A 1 72 ? -41.499 -7.984 -17.169 1.00 0.00 72 LEU A CA 15
ATOM 33713 C C . LEU A 1 72 ? -41.593 -6.468 -17.283 1.00 0.00 72 LEU A C 15
ATOM 33714 O O . LEU A 1 72 ? -42.553 -5.930 -17.833 1.00 0.00 72 LEU A O 15
ATOM 33730 N N . GLU A 1 73 ? -40.585 -5.794 -16.765 1.00 0.00 73 GLU A N 15
ATOM 33731 C CA . GLU A 1 73 ? -40.524 -4.339 -16.798 1.00 0.00 73 GLU A CA 15
ATOM 33732 C C . GLU A 1 73 ? -39.082 -3.867 -16.964 1.00 0.00 73 GLU A C 15
ATOM 33733 O O . GLU A 1 73 ? -38.483 -3.328 -16.033 1.00 0.00 73 GLU A O 15
ATOM 33745 N N . PRO A 1 74 ? -38.498 -4.072 -18.160 1.00 0.00 74 PRO A N 15
ATOM 33746 C CA . PRO A 1 74 ? -37.117 -3.676 -18.453 1.00 0.00 74 PRO A CA 15
ATOM 33747 C C . PRO A 1 74 ? -36.939 -2.159 -18.479 1.00 0.00 74 PRO A C 15
ATOM 33748 O O . PRO A 1 74 ? -36.536 -1.586 -19.491 1.00 0.00 74 PRO A O 15
ATOM 33759 N N . GLU A 1 75 ? -37.239 -1.514 -17.357 1.00 0.00 75 GLU A N 15
ATOM 33760 C CA . GLU A 1 75 ? -37.109 -0.065 -17.250 1.00 0.00 75 GLU A CA 15
ATOM 33761 C C . GLU A 1 75 ? -35.645 0.341 -17.119 1.00 0.00 75 GLU A C 15
ATOM 33762 O O . GLU A 1 75 ? -35.023 0.782 -18.085 1.00 0.00 75 GLU A O 15
ATOM 33774 N N . ARG A 1 76 ? -35.103 0.187 -15.918 1.00 0.00 76 ARG A N 15
ATOM 33775 C CA . ARG A 1 76 ? -33.712 0.534 -15.655 1.00 0.00 76 ARG A CA 15
ATOM 33776 C C . ARG A 1 76 ? -32.808 -0.682 -15.820 1.00 0.00 76 ARG A C 15
ATOM 33777 O O . ARG A 1 76 ? -33.148 -1.783 -15.388 1.00 0.00 76 ARG A O 15
ATOM 33798 N N . GLU A 1 77 ? -31.656 -0.475 -16.449 1.00 0.00 77 GLU A N 15
ATOM 33799 C CA . GLU A 1 77 ? -30.702 -1.557 -16.672 1.00 0.00 77 GLU A CA 15
ATOM 33800 C C . GLU A 1 77 ? -29.275 -1.023 -16.724 1.00 0.00 77 GLU A C 15
ATOM 33801 O O . GLU A 1 77 ? -28.840 -0.484 -17.741 1.00 0.00 77 GLU A O 15
ATOM 33813 N N . HIS A 1 78 ? -28.552 -1.178 -15.619 1.00 0.00 78 HIS A N 15
ATOM 33814 C CA . HIS A 1 78 ? -27.172 -0.711 -15.538 1.00 0.00 78 HIS A CA 15
ATOM 33815 C C . HIS A 1 78 ? -27.094 0.799 -15.744 1.00 0.00 78 HIS A C 15
ATOM 33816 O O . HIS A 1 78 ? -26.225 1.294 -16.461 1.00 0.00 78 HIS A O 15
ATOM 33831 N N . LEU A 1 79 ? -28.008 1.524 -15.108 1.00 0.00 79 LEU A N 15
ATOM 33832 C CA . LEU A 1 79 ? -28.042 2.978 -15.219 1.00 0.00 79 LEU A CA 15
ATOM 33833 C C . LEU A 1 79 ? -27.130 3.623 -14.179 1.00 0.00 79 LEU A C 15
ATOM 33834 O O . LEU A 1 79 ? -26.449 2.932 -13.422 1.00 0.00 79 LEU A O 15
ATOM 33850 N N . ASP A 1 80 ? -27.122 4.952 -14.151 1.00 0.00 80 ASP A N 15
ATOM 33851 C CA . ASP A 1 80 ? -26.294 5.689 -13.205 1.00 0.00 80 ASP A CA 15
ATOM 33852 C C . ASP A 1 80 ? -26.818 5.527 -11.782 1.00 0.00 80 ASP A C 15
ATOM 33853 O O . ASP A 1 80 ? -27.333 6.475 -11.186 1.00 0.00 80 ASP A O 15
ATOM 33862 N N . GLU A 1 81 ? -26.686 4.320 -11.242 1.00 0.00 81 GLU A N 15
ATOM 33863 C CA . GLU A 1 81 ? -27.146 4.034 -9.889 1.00 0.00 81 GLU A CA 15
ATOM 33864 C C . GLU A 1 81 ? -26.330 4.809 -8.861 1.00 0.00 81 GLU A C 15
ATOM 33865 O O . GLU A 1 81 ? -25.206 4.432 -8.534 1.00 0.00 81 GLU A O 15
ATOM 33877 N N . ASN A 1 82 ? -26.905 5.895 -8.354 1.00 0.00 82 ASN A N 15
ATOM 33878 C CA . ASN A 1 82 ? -26.231 6.723 -7.363 1.00 0.00 82 ASN A CA 15
ATOM 33879 C C . ASN A 1 82 ? -27.151 7.026 -6.183 1.00 0.00 82 ASN A C 15
ATOM 33880 O O . ASN A 1 82 ? -26.973 8.025 -5.486 1.00 0.00 82 ASN A O 15
ATOM 33891 N N . SER A 1 83 ? -28.134 6.157 -5.964 1.00 0.00 83 SER A N 15
ATOM 33892 C CA . SER A 1 83 ? -29.078 6.334 -4.868 1.00 0.00 83 SER A CA 15
ATOM 33893 C C . SER A 1 83 ? -28.443 5.956 -3.533 1.00 0.00 83 SER A C 15
ATOM 33894 O O . SER A 1 83 ? -28.392 6.765 -2.604 1.00 0.00 83 SER A O 15
ATOM 33902 N N . PRO A 1 84 ? -27.950 4.714 -3.423 1.00 0.00 84 PRO A N 15
ATOM 33903 C CA . PRO A 1 84 ? -27.316 4.214 -2.203 1.00 0.00 84 PRO A CA 15
ATOM 33904 C C . PRO A 1 84 ? -25.875 4.697 -2.058 1.00 0.00 84 PRO A C 15
ATOM 33905 O O . PRO A 1 84 ? -24.947 3.895 -1.951 1.00 0.00 84 PRO A O 15
ATOM 33916 N N . LEU A 1 85 ? -25.695 6.014 -2.056 1.00 0.00 85 LEU A N 15
ATOM 33917 C CA . LEU A 1 85 ? -24.369 6.603 -1.925 1.00 0.00 85 LEU A CA 15
ATOM 33918 C C . LEU A 1 85 ? -24.418 7.869 -1.074 1.00 0.00 85 LEU A C 15
ATOM 33919 O O . LEU A 1 85 ? -23.674 8.819 -1.315 1.00 0.00 85 LEU A O 15
ATOM 33935 N N . GLY A 1 86 ? -25.296 7.872 -0.076 1.00 0.00 86 GLY A N 15
ATOM 33936 C CA . GLY A 1 86 ? -25.425 9.024 0.797 1.00 0.00 86 GLY A CA 15
ATOM 33937 C C . GLY A 1 86 ? -24.949 8.739 2.208 1.00 0.00 86 GLY A C 15
ATOM 33938 O O . GLY A 1 86 ? -25.689 8.181 3.018 1.00 0.00 86 GLY A O 15
ATOM 33942 N N . ASP A 1 87 ? -23.711 9.122 2.501 1.00 0.00 87 ASP A N 15
ATOM 33943 C CA . ASP A 1 87 ? -23.139 8.905 3.824 1.00 0.00 87 ASP A CA 15
ATOM 33944 C C . ASP A 1 87 ? -22.219 10.055 4.216 1.00 0.00 87 ASP A C 15
ATOM 33945 O O . ASP A 1 87 ? -22.305 10.584 5.324 1.00 0.00 87 ASP A O 15
ATOM 33954 N N . LEU A 1 88 ? -21.342 10.437 3.297 1.00 0.00 88 LEU A N 15
ATOM 33955 C CA . LEU A 1 88 ? -20.403 11.527 3.538 1.00 0.00 88 LEU A CA 15
ATOM 33956 C C . LEU A 1 88 ? -19.527 11.232 4.754 1.00 0.00 88 LEU A C 15
ATOM 33957 O O . LEU A 1 88 ? -19.797 11.711 5.855 1.00 0.00 88 LEU A O 15
ATOM 33973 N N . LEU A 1 89 ? -18.479 10.443 4.545 1.00 0.00 89 LEU A N 15
ATOM 33974 C CA . LEU A 1 89 ? -17.566 10.084 5.622 1.00 0.00 89 LEU A CA 15
ATOM 33975 C C . LEU A 1 89 ? -16.114 10.262 5.189 1.00 0.00 89 LEU A C 15
ATOM 33976 O O . LEU A 1 89 ? -15.311 9.332 5.270 1.00 0.00 89 LEU A O 15
ATOM 33992 N N . ARG A 1 90 ? -15.783 11.463 4.725 1.00 0.00 90 ARG A N 15
ATOM 33993 C CA . ARG A 1 90 ? -14.428 11.763 4.279 1.00 0.00 90 ARG A CA 15
ATOM 33994 C C . ARG A 1 90 ? -13.624 12.432 5.389 1.00 0.00 90 ARG A C 15
ATOM 33995 O O . ARG A 1 90 ? -13.666 13.653 5.550 1.00 0.00 90 ARG A O 15
ATOM 34016 N N . GLY A 1 91 ? -12.893 11.626 6.152 1.00 0.00 91 GLY A N 15
ATOM 34017 C CA . GLY A 1 91 ? -12.091 12.160 7.238 1.00 0.00 91 GLY A CA 15
ATOM 34018 C C . GLY A 1 91 ? -10.804 12.795 6.749 1.00 0.00 91 GLY A C 15
ATOM 34019 O O . GLY A 1 91 ? -9.875 12.096 6.345 1.00 0.00 91 GLY A O 15
ATOM 34023 N N . VAL A 1 92 ? -10.750 14.122 6.785 1.00 0.00 92 VAL A N 15
ATOM 34024 C CA . VAL A 1 92 ? -9.568 14.852 6.343 1.00 0.00 92 VAL A CA 15
ATOM 34025 C C . VAL A 1 92 ? -8.630 15.137 7.512 1.00 0.00 92 VAL A C 15
ATOM 34026 O O . VAL A 1 92 ? -9.075 15.336 8.643 1.00 0.00 92 VAL A O 15
ATOM 34039 N N . LEU A 1 93 ? -7.330 15.153 7.232 1.00 0.00 93 LEU A N 15
ATOM 34040 C CA . LEU A 1 93 ? -6.331 15.412 8.263 1.00 0.00 93 LEU A CA 15
ATOM 34041 C C . LEU A 1 93 ? -5.186 16.256 7.713 1.00 0.00 93 LEU A C 15
ATOM 34042 O O . LEU A 1 93 ? -4.657 15.978 6.635 1.00 0.00 93 LEU A O 15
ATOM 34058 N N . ASP A 1 94 ? -4.806 17.286 8.461 1.00 0.00 94 ASP A N 15
ATOM 34059 C CA . ASP A 1 94 ? -3.722 18.172 8.054 1.00 0.00 94 ASP A CA 15
ATOM 34060 C C . ASP A 1 94 ? -2.376 17.461 8.142 1.00 0.00 94 ASP A C 15
ATOM 34061 O O . ASP A 1 94 ? -2.028 16.893 9.179 1.00 0.00 94 ASP A O 15
ATOM 34070 N N . VAL A 1 95 ? -1.622 17.494 7.049 1.00 0.00 95 VAL A N 15
ATOM 34071 C CA . VAL A 1 95 ? -0.313 16.852 7.002 1.00 0.00 95 VAL A CA 15
ATOM 34072 C C . VAL A 1 95 ? 0.696 17.580 7.890 1.00 0.00 95 VAL A C 15
ATOM 34073 O O . VAL A 1 95 ? 1.434 16.946 8.645 1.00 0.00 95 VAL A O 15
ATOM 34086 N N . PRO A 1 96 ? 0.750 18.924 7.814 1.00 0.00 96 PRO A N 15
ATOM 34087 C CA . PRO A 1 96 ? 1.679 19.727 8.614 1.00 0.00 96 PRO A CA 15
ATOM 34088 C C . PRO A 1 96 ? 1.261 19.812 10.081 1.00 0.00 96 PRO A C 15
ATOM 34089 O O . PRO A 1 96 ? 1.085 20.903 10.625 1.00 0.00 96 PRO A O 15
ATOM 34100 N N . ALA A 1 97 ? 1.104 18.654 10.720 1.00 0.00 97 ALA A N 15
ATOM 34101 C CA . ALA A 1 97 ? 0.710 18.600 12.125 1.00 0.00 97 ALA A CA 15
ATOM 34102 C C . ALA A 1 97 ? 0.488 17.160 12.576 1.00 0.00 97 ALA A C 15
ATOM 34103 O O . ALA A 1 97 ? -0.435 16.874 13.339 1.00 0.00 97 ALA A O 15
ATOM 34110 N N . CYS A 1 98 ? 1.339 16.255 12.100 1.00 0.00 98 CYS A N 15
ATOM 34111 C CA . CYS A 1 98 ? 1.234 14.846 12.457 1.00 0.00 98 CYS A CA 15
ATOM 34112 C C . CYS A 1 98 ? 2.609 14.186 12.478 1.00 0.00 98 CYS A C 15
ATOM 34113 O O . CYS A 1 98 ? 3.220 13.969 11.432 1.00 0.00 98 CYS A O 15
ATOM 34121 N N . GLN A 1 99 ? 3.090 13.868 13.675 1.00 0.00 99 GLN A N 15
ATOM 34122 C CA . GLN A 1 99 ? 4.391 13.230 13.827 1.00 0.00 99 GLN A CA 15
ATOM 34123 C C . GLN A 1 99 ? 4.253 11.710 13.827 1.00 0.00 99 GLN A C 15
ATOM 34124 O O . GLN A 1 99 ? 3.480 11.148 14.603 1.00 0.00 99 GLN A O 15
ATOM 34138 N N . ILE A 1 100 ? 5.003 11.053 12.952 1.00 0.00 100 ILE A N 15
ATOM 34139 C CA . ILE A 1 100 ? 4.961 9.600 12.849 1.00 0.00 100 ILE A CA 15
ATOM 34140 C C . ILE A 1 100 ? 5.986 8.954 13.775 1.00 0.00 100 ILE A C 15
ATOM 34141 O O . ILE A 1 100 ? 6.932 9.603 14.219 1.00 0.00 100 ILE A O 15
ATOM 34157 N N . ALA A 1 101 ? 5.791 7.671 14.058 1.00 0.00 101 ALA A N 15
ATOM 34158 C CA . ALA A 1 101 ? 6.698 6.934 14.929 1.00 0.00 101 ALA A CA 15
ATOM 34159 C C . ALA A 1 101 ? 6.696 5.449 14.583 1.00 0.00 101 ALA A C 15
ATOM 34160 O O . ALA A 1 101 ? 5.922 4.673 15.143 1.00 0.00 101 ALA A O 15
ATOM 34167 N N . ILE A 1 102 ? 7.566 5.061 13.655 1.00 0.00 102 ILE A N 15
ATOM 34168 C CA . ILE A 1 102 ? 7.661 3.669 13.235 1.00 0.00 102 ILE A CA 15
ATOM 34169 C C . ILE A 1 102 ? 7.949 2.752 14.419 1.00 0.00 102 ILE A C 15
ATOM 34170 O O . ILE A 1 102 ? 8.557 3.164 15.406 1.00 0.00 102 ILE A O 15
ATOM 34186 N N . ARG A 1 103 ? 7.513 1.504 14.302 1.00 0.00 103 ARG A N 15
ATOM 34187 C CA . ARG A 1 103 ? 7.724 0.517 15.349 1.00 0.00 103 ARG A CA 15
ATOM 34188 C C . ARG A 1 103 ? 7.986 -0.857 14.735 1.00 0.00 103 ARG A C 15
ATOM 34189 O O . ARG A 1 103 ? 7.131 -1.402 14.037 1.00 0.00 103 ARG A O 15
ATOM 34210 N N . PRO A 1 104 ? 9.175 -1.439 14.979 1.00 0.00 104 PRO A N 15
ATOM 34211 C CA . PRO A 1 104 ? 9.532 -2.750 14.434 1.00 0.00 104 PRO A CA 15
ATOM 34212 C C . PRO A 1 104 ? 8.947 -3.907 15.245 1.00 0.00 104 PRO A C 15
ATOM 34213 O O . PRO A 1 104 ? 9.590 -4.941 15.418 1.00 0.00 104 PRO A O 15
ATOM 34224 N N . GLU A 1 105 ? 7.723 -3.724 15.737 1.00 0.00 105 GLU A N 15
ATOM 34225 C CA . GLU A 1 105 ? 7.050 -4.750 16.528 1.00 0.00 105 GLU A CA 15
ATOM 34226 C C . GLU A 1 105 ? 5.651 -4.287 16.926 1.00 0.00 105 GLU A C 15
ATOM 34227 O O . GLU A 1 105 ? 5.354 -4.114 18.108 1.00 0.00 105 GLU A O 15
ATOM 34239 N N . GLY A 1 106 ? 4.796 -4.080 15.928 1.00 0.00 106 GLY A N 15
ATOM 34240 C CA . GLY A 1 106 ? 3.440 -3.633 16.190 1.00 0.00 106 GLY A CA 15
ATOM 34241 C C . GLY A 1 106 ? 2.690 -4.557 17.126 1.00 0.00 106 GLY A C 15
ATOM 34242 O O . GLY A 1 106 ? 2.808 -4.446 18.346 1.00 0.00 106 GLY A O 15
ATOM 34246 N N . LYS A 1 107 ? 1.913 -5.472 16.554 1.00 0.00 107 LYS A N 15
ATOM 34247 C CA . LYS A 1 107 ? 1.136 -6.419 17.347 1.00 0.00 107 LYS A CA 15
ATOM 34248 C C . LYS A 1 107 ? 0.306 -7.335 16.452 1.00 0.00 107 LYS A C 15
ATOM 34249 O O . LYS A 1 107 ? 0.129 -7.065 15.264 1.00 0.00 107 LYS A O 15
ATOM 34268 N N . ASN A 1 108 ? -0.201 -8.419 17.031 1.00 0.00 108 ASN A N 15
ATOM 34269 C CA . ASN A 1 108 ? -1.013 -9.379 16.292 1.00 0.00 108 ASN A CA 15
ATOM 34270 C C . ASN A 1 108 ? -0.262 -9.910 15.073 1.00 0.00 108 ASN A C 15
ATOM 34271 O O . ASN A 1 108 ? -0.805 -9.968 13.972 1.00 0.00 108 ASN A O 15
ATOM 34282 N N . ASN A 1 109 ? 0.991 -10.299 15.285 1.00 0.00 109 ASN A N 15
ATOM 34283 C CA . ASN A 1 109 ? 1.821 -10.828 14.209 1.00 0.00 109 ASN A CA 15
ATOM 34284 C C . ASN A 1 109 ? 2.056 -9.776 13.129 1.00 0.00 109 ASN A C 15
ATOM 34285 O O . ASN A 1 109 ? 1.723 -9.983 11.962 1.00 0.00 109 ASN A O 15
ATOM 34296 N N . ARG A 1 110 ? 2.633 -8.647 13.527 1.00 0.00 110 ARG A N 15
ATOM 34297 C CA . ARG A 1 110 ? 2.914 -7.560 12.595 1.00 0.00 110 ARG A CA 15
ATOM 34298 C C . ARG A 1 110 ? 4.109 -6.739 13.066 1.00 0.00 110 ARG A C 15
ATOM 34299 O O . ARG A 1 110 ? 3.953 -5.752 13.785 1.00 0.00 110 ARG A O 15
ATOM 34320 N N . LEU A 1 111 ? 5.303 -7.153 12.656 1.00 0.00 111 LEU A N 15
ATOM 34321 C CA . LEU A 1 111 ? 6.526 -6.457 13.038 1.00 0.00 111 LEU A CA 15
ATOM 34322 C C . LEU A 1 111 ? 6.593 -5.076 12.395 1.00 0.00 111 LEU A C 15
ATOM 34323 O O . LEU A 1 111 ? 7.133 -4.134 12.976 1.00 0.00 111 LEU A O 15
ATOM 34339 N N . PHE A 1 112 ? 6.042 -4.962 11.190 1.00 0.00 112 PHE A N 15
ATOM 34340 C CA . PHE A 1 112 ? 6.042 -3.694 10.469 1.00 0.00 112 PHE A CA 15
ATOM 34341 C C . PHE A 1 112 ? 4.778 -2.895 10.770 1.00 0.00 112 PHE A C 15
ATOM 34342 O O . PHE A 1 112 ? 3.732 -3.117 10.159 1.00 0.00 112 PHE A O 15
ATOM 34359 N N . VAL A 1 113 ? 4.885 -1.966 11.713 1.00 0.00 113 VAL A N 15
ATOM 34360 C CA . VAL A 1 113 ? 3.751 -1.133 12.094 1.00 0.00 113 VAL A CA 15
ATOM 34361 C C . VAL A 1 113 ? 4.219 0.214 12.637 1.00 0.00 113 VAL A C 15
ATOM 34362 O O . VAL A 1 113 ? 5.047 0.274 13.544 1.00 0.00 113 VAL A O 15
ATOM 34375 N N . PHE A 1 114 ? 3.679 1.291 12.076 1.00 0.00 114 PHE A N 15
ATOM 34376 C CA . PHE A 1 114 ? 4.041 2.636 12.505 1.00 0.00 114 PHE A CA 15
ATOM 34377 C C . PHE A 1 114 ? 2.848 3.341 13.138 1.00 0.00 114 PHE A C 15
ATOM 34378 O O . PHE A 1 114 ? 1.722 3.238 12.650 1.00 0.00 114 PHE A O 15
ATOM 34395 N N . SER A 1 115 ? 3.099 4.056 14.229 1.00 0.00 115 SER A N 15
ATOM 34396 C CA . SER A 1 115 ? 2.044 4.776 14.929 1.00 0.00 115 SER A CA 15
ATOM 34397 C C . SER A 1 115 ? 2.169 6.281 14.711 1.00 0.00 115 SER A C 15
ATOM 34398 O O . SER A 1 115 ? 3.235 6.861 14.916 1.00 0.00 115 SER A O 15
ATOM 34406 N N . ILE A 1 116 ? 1.073 6.905 14.293 1.00 0.00 116 ILE A N 15
ATOM 34407 C CA . ILE A 1 116 ? 1.056 8.341 14.049 1.00 0.00 116 ILE A CA 15
ATOM 34408 C C . ILE A 1 116 ? 0.451 9.087 15.232 1.00 0.00 116 ILE A C 15
ATOM 34409 O O . ILE A 1 116 ? -0.271 8.503 16.041 1.00 0.00 116 ILE A O 15
ATOM 34425 N N . SER A 1 117 ? 0.748 10.380 15.332 1.00 0.00 117 SER A N 15
ATOM 34426 C CA . SER A 1 117 ? 0.229 11.198 16.422 1.00 0.00 117 SER A CA 15
ATOM 34427 C C . SER A 1 117 ? 0.114 12.659 16.000 1.00 0.00 117 SER A C 15
ATOM 34428 O O . SER A 1 117 ? 0.770 13.097 15.054 1.00 0.00 117 SER A O 15
ATOM 34436 N N . MET A 1 118 ? -0.725 13.409 16.709 1.00 0.00 118 MET A N 15
ATOM 34437 C CA . MET A 1 118 ? -0.929 14.822 16.409 1.00 0.00 118 MET A CA 15
ATOM 34438 C C . MET A 1 118 ? -0.809 15.669 17.675 1.00 0.00 118 MET A C 15
ATOM 34439 O O . MET A 1 118 ? -1.783 15.845 18.407 1.00 0.00 118 MET A O 15
ATOM 34453 N N . PRO A 1 119 ? 0.392 16.209 17.951 1.00 0.00 119 PRO A N 15
ATOM 34454 C CA . PRO A 1 119 ? 0.628 17.041 19.136 1.00 0.00 119 PRO A CA 15
ATOM 34455 C C . PRO A 1 119 ? -0.059 18.399 19.036 1.00 0.00 119 PRO A C 15
ATOM 34456 O O . PRO A 1 119 ? 0.599 19.441 19.042 1.00 0.00 119 PRO A O 15
ATOM 34467 N N . SER A 1 120 ? -1.385 18.382 18.945 1.00 0.00 120 SER A N 15
ATOM 34468 C CA . SER A 1 120 ? -2.161 19.612 18.843 1.00 0.00 120 SER A CA 15
ATOM 34469 C C . SER A 1 120 ? -3.638 19.350 19.117 1.00 0.00 120 SER A C 15
ATOM 34470 O O . SER A 1 120 ? -4.288 20.097 19.847 1.00 0.00 120 SER A O 15
A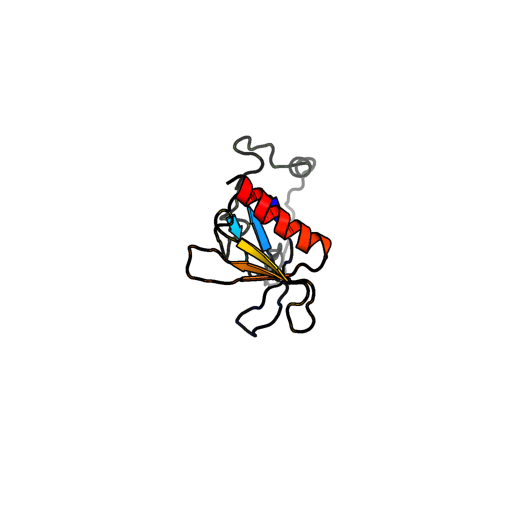TOM 34478 N N . VAL A 1 121 ? -4.162 18.282 18.524 1.00 0.00 121 VAL A N 15
ATOM 34479 C CA . VAL A 1 121 ? -5.564 17.920 18.703 1.00 0.00 121 VAL A CA 15
ATOM 34480 C C . VAL A 1 121 ? -5.794 17.293 20.074 1.00 0.00 121 VAL A C 15
ATOM 34481 O O . VAL A 1 121 ? -6.725 17.660 20.792 1.00 0.00 121 VAL A O 15
ATOM 34494 N N . ALA A 1 122 ? -4.936 16.343 20.423 1.00 0.00 122 ALA A N 15
ATOM 34495 C CA . ALA A 1 122 ? -5.030 15.649 21.704 1.00 0.00 122 ALA A CA 15
ATOM 34496 C C . ALA A 1 122 ? -4.004 14.523 21.785 1.00 0.00 122 ALA A C 15
ATOM 34497 O O . ALA A 1 122 ? -3.052 14.482 21.006 1.00 0.00 122 ALA A O 15
ATOM 34504 N N . GLN A 1 123 ? -4.203 13.608 22.730 1.00 0.00 123 GLN A N 15
ATOM 34505 C CA . GLN A 1 123 ? -3.292 12.483 22.905 1.00 0.00 123 GLN A CA 15
ATOM 34506 C C . GLN A 1 123 ? -3.782 11.264 22.127 1.00 0.00 123 GLN A C 15
ATOM 34507 O O . GLN A 1 123 ? -3.783 10.144 22.641 1.00 0.00 123 GLN A O 15
ATOM 34521 N N . TRP A 1 124 ? -4.197 11.489 20.884 1.00 0.00 124 TRP A N 15
ATOM 34522 C CA . TRP A 1 124 ? -4.689 10.411 20.034 1.00 0.00 124 TRP A CA 15
ATOM 34523 C C . TRP A 1 124 ? -3.598 9.924 19.087 1.00 0.00 124 TRP A C 15
ATOM 34524 O O . TRP A 1 124 ? -2.951 10.722 18.408 1.00 0.00 124 TRP A O 15
ATOM 34545 N N . SER A 1 125 ? -3.400 8.612 19.046 1.00 0.00 125 SER A N 15
ATOM 34546 C CA . SER A 1 125 ? -2.387 8.018 18.181 1.00 0.00 125 SER A CA 15
ATOM 34547 C C . SER A 1 125 ? -3.018 7.042 17.193 1.00 0.00 125 SER A C 15
ATOM 34548 O O . SER A 1 125 ? -3.848 6.215 17.567 1.00 0.00 125 SER A O 15
ATOM 34556 N N . LEU A 1 126 ? -2.619 7.148 15.930 1.00 0.00 126 LEU A N 15
ATOM 34557 C CA . LEU A 1 126 ? -3.145 6.276 14.887 1.00 0.00 126 LEU A CA 15
ATOM 34558 C C . LEU A 1 126 ? -2.184 5.125 14.603 1.00 0.00 126 LEU A C 15
ATOM 34559 O O . LEU A 1 126 ? -0.976 5.250 14.801 1.00 0.00 126 LEU A O 15
ATOM 34575 N N . ASP A 1 127 ? -2.730 4.007 14.138 1.00 0.00 127 ASP A N 15
ATOM 34576 C CA . ASP A 1 127 ? -1.920 2.834 13.825 1.00 0.00 127 ASP A CA 15
ATOM 34577 C C . ASP A 1 127 ? -2.168 2.372 12.394 1.00 0.00 127 ASP A C 15
ATOM 34578 O O . ASP A 1 127 ? -3.311 2.169 11.985 1.00 0.00 127 ASP A O 15
ATOM 34587 N N . VAL A 1 128 ? -1.089 2.203 11.636 1.00 0.00 128 VAL A N 15
ATOM 34588 C CA . VAL A 1 128 ? -1.192 1.764 10.250 1.00 0.00 128 VAL A CA 15
ATOM 34589 C C . VAL A 1 128 ? 0.039 0.968 9.832 1.00 0.00 128 VAL A C 15
ATOM 34590 O O . VAL A 1 128 ? 1.162 1.300 10.209 1.00 0.00 128 VAL A O 15
ATOM 34603 N N . ALA A 1 129 ? -0.181 -0.083 9.048 1.00 0.00 129 ALA A N 15
ATOM 34604 C CA . ALA A 1 129 ? 0.911 -0.926 8.579 1.00 0.00 129 ALA A CA 15
ATOM 34605 C C . ALA A 1 129 ? 0.661 -1.409 7.154 1.00 0.00 129 ALA A C 15
ATOM 34606 O O . ALA A 1 129 ? -0.348 -2.058 6.877 1.00 0.00 129 ALA A O 15
ATOM 34613 N N . ALA A 1 130 ? 1.586 -1.091 6.255 1.00 0.00 130 ALA A N 15
ATOM 34614 C CA . ALA A 1 130 ? 1.468 -1.495 4.859 1.00 0.00 130 ALA A CA 15
ATOM 34615 C C . ALA A 1 130 ? 1.952 -2.929 4.665 1.00 0.00 130 ALA A C 15
ATOM 34616 O O . ALA A 1 130 ? 2.925 -3.355 5.286 1.00 0.00 130 ALA A O 15
ATOM 34623 N N . ASP A 1 131 ? 1.268 -3.671 3.799 1.00 0.00 131 ASP A N 15
ATOM 34624 C CA . ASP A 1 131 ? 1.632 -5.058 3.524 1.00 0.00 131 ASP A CA 15
ATOM 34625 C C . ASP A 1 131 ? 3.094 -5.166 3.114 1.00 0.00 131 ASP A C 15
ATOM 34626 O O . ASP A 1 131 ? 3.820 -6.047 3.575 1.00 0.00 131 ASP A O 15
ATOM 34635 N N . SER A 1 132 ? 3.521 -4.258 2.246 1.00 0.00 132 SER A N 15
ATOM 34636 C CA . SER A 1 132 ? 4.899 -4.238 1.771 1.00 0.00 132 SER A CA 15
ATOM 34637 C C . SER A 1 132 ? 5.752 -3.320 2.633 1.00 0.00 132 SER A C 15
ATOM 34638 O O . SER A 1 132 ? 5.485 -2.122 2.738 1.00 0.00 132 SER A O 15
ATOM 34646 N N . GLN A 1 133 ? 6.788 -3.889 3.244 1.00 0.00 133 GLN A N 15
ATOM 34647 C CA . GLN A 1 133 ? 7.691 -3.119 4.092 1.00 0.00 133 GLN A CA 15
ATOM 34648 C C . GLN A 1 133 ? 8.162 -1.859 3.372 1.00 0.00 133 GLN A C 15
ATOM 34649 O O . GLN A 1 133 ? 8.542 -0.873 4.005 1.00 0.00 133 GLN A O 15
ATOM 34663 N N . GLU A 1 134 ? 8.129 -1.897 2.042 1.00 0.00 134 GLU A N 15
ATOM 34664 C CA . GLU A 1 134 ? 8.546 -0.755 1.238 1.00 0.00 134 GLU A CA 15
ATOM 34665 C C . GLU A 1 134 ? 7.498 0.347 1.288 1.00 0.00 134 GLU A C 15
ATOM 34666 O O . GLU A 1 134 ? 7.817 1.513 1.520 1.00 0.00 134 GLU A O 15
ATOM 34678 N N . GLU A 1 135 ? 6.244 -0.032 1.077 1.00 0.00 135 GLU A N 15
ATOM 34679 C CA . GLU A 1 135 ? 5.145 0.924 1.107 1.00 0.00 135 GLU A CA 15
ATOM 34680 C C . GLU A 1 135 ? 5.022 1.545 2.492 1.00 0.00 135 GLU A C 15
ATOM 34681 O O . GLU A 1 135 ? 4.653 2.710 2.634 1.00 0.00 135 GLU A O 15
ATOM 34693 N N . LEU A 1 136 ? 5.341 0.756 3.515 1.00 0.00 136 LEU A N 15
ATOM 34694 C CA . LEU A 1 136 ? 5.273 1.225 4.891 1.00 0.00 136 LEU A CA 15
ATOM 34695 C C . LEU A 1 136 ? 6.319 2.302 5.143 1.00 0.00 136 LEU A C 15
ATOM 34696 O O . LEU A 1 136 ? 6.013 3.369 5.678 1.00 0.00 136 LEU A O 15
ATOM 34712 N N . GLN A 1 137 ? 7.554 2.018 4.748 1.00 0.00 137 GLN A N 15
ATOM 34713 C CA . GLN A 1 137 ? 8.644 2.968 4.925 1.00 0.00 137 GLN A CA 15
ATOM 34714 C C . GLN A 1 137 ? 8.464 4.162 3.997 1.00 0.00 137 GLN A C 15
ATOM 34715 O O . GLN A 1 137 ? 8.764 5.298 4.362 1.00 0.00 137 GLN A O 15
ATOM 34729 N N . ASP A 1 138 ? 7.959 3.893 2.799 1.00 0.00 138 ASP A N 15
ATOM 34730 C CA . ASP A 1 138 ? 7.724 4.943 1.818 1.00 0.00 138 ASP A CA 15
ATOM 34731 C C . ASP A 1 138 ? 6.551 5.819 2.248 1.00 0.00 138 ASP A C 15
ATOM 34732 O O . ASP A 1 138 ? 6.499 7.005 1.924 1.00 0.00 138 ASP A O 15
ATOM 34741 N N . TRP A 1 139 ? 5.614 5.226 2.984 1.00 0.00 139 TRP A N 15
ATOM 34742 C CA . TRP A 1 139 ? 4.448 5.957 3.461 1.00 0.00 139 TRP A CA 15
ATOM 34743 C C . TRP A 1 139 ? 4.842 6.955 4.541 1.00 0.00 139 TRP A C 15
ATOM 34744 O O . TRP A 1 139 ? 4.425 8.112 4.515 1.00 0.00 139 TRP A O 15
ATOM 34765 N N . VAL A 1 140 ? 5.653 6.498 5.488 1.00 0.00 140 VAL A N 15
ATOM 34766 C CA . VAL A 1 140 ? 6.109 7.351 6.576 1.00 0.00 140 VAL A CA 15
ATOM 34767 C C . VAL A 1 140 ? 6.976 8.487 6.048 1.00 0.00 140 VAL A C 15
ATOM 34768 O O . VAL A 1 140 ? 6.893 9.620 6.523 1.00 0.00 140 VAL A O 15
ATOM 34781 N N . LYS A 1 141 ? 7.803 8.175 5.058 1.00 0.00 141 LYS A N 15
ATOM 34782 C CA . LYS A 1 141 ? 8.684 9.169 4.459 1.00 0.00 141 LYS A CA 15
ATOM 34783 C C . LYS A 1 141 ? 7.879 10.242 3.738 1.00 0.00 141 LYS A C 15
ATOM 34784 O O . LYS A 1 141 ? 8.224 11.423 3.778 1.00 0.00 141 LYS A O 15
ATOM 34803 N N . LYS A 1 142 ? 6.799 9.826 3.086 1.00 0.00 142 LYS A N 15
ATOM 34804 C CA . LYS A 1 142 ? 5.944 10.759 2.363 1.00 0.00 142 LYS A CA 15
ATOM 34805 C C . LYS A 1 142 ? 5.262 11.713 3.333 1.00 0.00 142 LYS A C 15
ATOM 34806 O O . LYS A 1 142 ? 5.293 12.929 3.145 1.00 0.00 142 LYS A O 15
ATOM 34825 N N . ILE A 1 143 ? 4.664 11.159 4.383 1.00 0.00 143 ILE A N 15
ATOM 34826 C CA . ILE A 1 143 ? 4.002 11.977 5.389 1.00 0.00 143 ILE A CA 15
ATOM 34827 C C . ILE A 1 143 ? 4.974 13.023 5.916 1.00 0.00 143 ILE A C 15
ATOM 34828 O O . ILE A 1 143 ? 4.607 14.175 6.154 1.00 0.00 143 ILE A O 15
ATOM 34844 N N . ARG A 1 144 ? 6.225 12.604 6.071 1.00 0.00 144 ARG A N 15
ATOM 34845 C CA . ARG A 1 144 ? 7.275 13.491 6.546 1.00 0.00 144 ARG A CA 15
ATOM 34846 C C . ARG A 1 144 ? 7.748 14.406 5.420 1.00 0.00 144 ARG A C 15
ATOM 34847 O O . ARG A 1 144 ? 8.211 15.520 5.669 1.00 0.00 144 ARG A O 15
ATOM 34868 N N . GLU A 1 145 ? 7.624 13.934 4.179 1.00 0.00 145 GLU A N 15
ATOM 34869 C CA . GLU A 1 145 ? 8.038 14.723 3.026 1.00 0.00 145 GLU A CA 15
ATOM 34870 C C . GLU A 1 145 ? 7.053 15.856 2.771 1.00 0.00 145 GLU A C 15
ATOM 34871 O O . GLU A 1 145 ? 7.445 16.954 2.376 1.00 0.00 145 GLU A O 15
ATOM 34883 N N . VAL A 1 146 ? 5.775 15.587 3.014 1.00 0.00 146 VAL A N 15
ATOM 34884 C CA . VAL A 1 146 ? 4.739 16.592 2.827 1.00 0.00 146 VAL A CA 15
ATOM 34885 C C . VAL A 1 146 ? 4.738 17.563 3.997 1.00 0.00 146 VAL A C 15
ATOM 34886 O O . VAL A 1 146 ? 4.474 18.754 3.834 1.00 0.00 146 VAL A O 15
ATOM 34899 N N . ALA A 1 147 ? 5.052 17.042 5.179 1.00 0.00 147 ALA A N 15
ATOM 34900 C CA . ALA A 1 147 ? 5.105 17.856 6.382 1.00 0.00 147 ALA A CA 15
ATOM 34901 C C . ALA A 1 147 ? 6.303 18.791 6.340 1.00 0.00 147 ALA A C 15
ATOM 34902 O O . ALA A 1 147 ? 6.222 19.946 6.760 1.00 0.00 147 ALA A O 15
ATOM 34909 N N . GLN A 1 148 ? 7.417 18.286 5.820 1.00 0.00 148 GLN A N 15
ATOM 34910 C CA . GLN A 1 148 ? 8.634 19.078 5.710 1.00 0.00 148 GLN A CA 15
ATOM 34911 C C . GLN A 1 148 ? 8.431 20.244 4.746 1.00 0.00 148 GLN A C 15
ATOM 34912 O O . GLN A 1 148 ? 9.168 21.229 4.784 1.00 0.00 148 GLN A O 15
ATOM 34926 N N . THR A 1 149 ? 7.425 20.126 3.885 1.00 0.00 149 THR A N 15
ATOM 34927 C CA . THR A 1 149 ? 7.125 21.171 2.913 1.00 0.00 149 THR A CA 15
ATOM 34928 C C . THR A 1 149 ? 5.946 22.013 3.382 1.00 0.00 149 THR A C 15
ATOM 34929 O O . THR A 1 149 ? 5.880 23.215 3.124 1.00 0.00 149 THR A O 15
ATOM 34940 N N . ALA A 1 150 ? 5.014 21.367 4.074 1.00 0.00 150 ALA A N 15
ATOM 34941 C CA . ALA A 1 150 ? 3.831 22.042 4.585 1.00 0.00 150 ALA A CA 15
ATOM 34942 C C . ALA A 1 150 ? 3.077 22.759 3.469 1.00 0.00 150 ALA A C 15
ATOM 34943 O O . ALA A 1 150 ? 3.489 22.625 2.298 1.00 0.00 150 ALA A O 15
#

Nearest PDB structures (foldseek):
  2fjl-assembly1_A  TM=6.354E-01  e=5.996E-23  Rattus norvegicus
  7z3j-assembly1_A  TM=6.972E-01  e=9.436E-10  Rattus norvegicus
  6pbc-assembly1_A  TM=6.877E-01  e=1.579E-09  Rattus norvegicus
  7t8t-assembly1_A  TM=6.099E-01  e=1.058E-09  Rattus norvegicus
  8t7c-assembly1_A  TM=7.766E-01  e=4.378E-04  Homo sapiens

Radius of gyration: 21.18 Å; Cα contacts (8 Å, |Δi|>4): 199; chains: 1; bounding box: 49×35×58 Å

Organism: Rattus norvegicus (NCBI:txid10116)

Sequence (150 aa):
SIKNGILYLEDPVNHEWYPHYFVLTSSKIYYSEETSSDQGNEDEEEPKEASGSTELHSSLEVLFQGPNPAILEPEREHLDENSPLGDLLRGVLDVPACQIAIRPEGKNNRLFVFSISMPSVAQWSLDVAADSQEELQDWVKKIREVAQTASIKNGILYLEDPVNHEWYPHYFVLTSSKIYYSEETSSDQGNEDEEEPKEASGSTELHSSLEVLFQGPNPAILEPEREHLDENSPLGDLLRGVLDVPACQIAIRPEGKNNRLFVFSISMPSVAQWSLDVAADSQEELQDWVKKIREVAQTASIKNGILYLEDPVNHEWYPHYFVLTSSKIYYSEETSSDQGNEDEEEPKEASGSTELHSSLEVLFQGPNPAILEPEREHLDENSPLGDLLRGVLDVPACQIAIRPEGKNNRLFVFSISMPSVAQWSLDVAADSQEELQDWVKKIREVAQTASIKNGILYLEDPVNHEWYPHYFVLTSSKIYYSEETSSDQGNEDEEEPKEASGSTELHSSLEVLFQGPNPAILEPEREHLDENSPLGDLLRGVLDVPACQIAIRPEGKNNRLFVFSISMPSVAQWSLDVAADSQEELQDWVKKIREVAQTASIKNGILYLEDPVNHEWYPHYFVLTSSKIYYSEETSSDQGNEDEEEPKEASGSTELHSSLEVLFQGPNPAILEPEREHLDENSPLGDLLRGVLDVPACQIAIRPEGKNNRLFVFSISMPSVAQWSLDVAADSQEELQDWVKKIREVAQTASIKNGILYLEDPVNHEWYPHYFVLTSSKIYYSEETSSDQGNEDEEEPKEASGSTELHSSLEVLFQGPNPAILEPEREHLDENSPLGDLLRGVLDVPACQIAIRPEGKNNRLFVFSISMPSVAQWSLDVAADSQEELQDWVKKIREVAQTASIKNGILYLEDPVNHEWYPHYFVLTSSKIYYSEETSSDQGNEDEEEPKEASGSTELHSSLEVLFQGPNPAILEPEREHLDENSPLGDLLRGVLDVPACQIAIRPEGKNNRLFVFSISMPSVAQWSLDVAADSQEELQDWVKKIREVAQTASIKNGILYLEDPVNHEWYPHYFVLTSSKIYYSEETSSDQGNEDEEEPKEASGSTELHSSLEVLFQGPNPAILEPEREHLDENSPLGDLLRGVLDVPACQIAIRPEGKNNRLFVFSISMPSVAQWSLDVAADSQEELQDWVKKIREVAQTASIKNGILYLEDPVNHEWYPHYFVLTSSKIYYSEETSSDQGNEDEEEPKEASGSTELHSSLEVLFQGPNPAILEPEREHLDENSPLGDLLRGVLDVPACQIAIRPEGKNNRLFVFSISMPSVAQWSLDVAADSQEELQDWVKKIREVAQTASIKNGILYLEDPVNHEWYPHYFVLTSSKIYYSEETSSDQGNEDEEEPKEASGSTELHSSLEVLFQGPNPAILEPEREHLDENSPLGDLLRGVLDVPACQIAIRPEGKNNRLFVFSISMPSVAQWSLDVAADSQEELQDWVKKIREVAQTASIKNGILYLEDPVNHEWYPHYFVLTSSKIYYSEETSSDQGNEDEEEPKEASGSTELHSSLEVLFQGPNPAILEPEREHLDENSPLGDLLRGVLDVPACQIAIRPEGKNNRLFVFSISMPSVAQWSLDVAADSQEELQDWVKKIREVAQTASIKNGILYLEDPVNHEWYPHYFVLTSSKIYYSEETSSDQGNEDEEEPKEASGSTELHSSLEVLFQGPNPAILEPEREHLDENSPLGDLLRGVLDVPACQIAIRPEGKNNRLFVFSISMPSVAQWSLDVAADSQEELQDWVKKIREVAQTASIKNGILYLEDPVNHEWYPHYFVLTSSKIYYSEETSSDQGNEDEEEPKEASGSTELHSSLEVLFQGPNPAILEPEREHLDENSPLGDLLRGVLDVPACQIAIRPEGKNNRLFVFSISMPSVAQWSLDVAADSQEELQDWVKKIREVAQTASIKNGILYLEDPVNHEWYPHYFVLTSSKIYYSEETSSDQGNEDEEEPKEASGSTELHSSLEVLFQGPNPAILEPEREHLDENSPLGDLLRGVLDVPACQIAIRPEGKNNRLFVFSISMPSVAQWSLDVAADSQEELQDWVKKIREVAQTASIKNGILYLEDPVNHEWYPHYFVLTSSKIYYSEETSSDQGNEDEEEPKEASGSTELHSSLEVLFQGPNPAILEPEREHLDENSPLGDLLRGVLDVPACQIAIRPEGKNNRLFVFSISMPSVAQWSLDVAADSQEELQDWVKKIREVAQTA

Secondary structure (DSSP, 8-state):
--EEEEEEEEETTTTEEEEEEEEEETTEEEE----S-SS--S----S-----S------SSSGGGSS-STTS-TT-SSS-TTTTTTT---EEE-STT-EEEEETT-SSS-S-EEEEE-TTTSS--EEEEESSHHHHHHHHHHHHHHHTT-

InterPro domains:
  IPR000008 C2 domain [PF00168] (1090-1186)
  IPR000008 C2 domain [PS50004] (1071-1194)
  IPR000008 C2 domain [SM00239] (1089-1192)
  IPR000909 Phosphatidylinositol-specific phospholipase C, X domain [PF00388] (322-465)
  IPR000909 Phosphatidylinositol-specific phospholipase C, X domain [SM00148] (320-464)
  IPR000980 SH2 domain [PF00017] (550-639)
  IPR000980 SH2 domain [PF00017] (668-741)
  IPR000980 SH2 domain [PS50001] (550-657)
  IPR000980 SH2 domain [PS50001] (668-756)
  IPR000980 SH2 domain [SM00252] (548-645)
  IPR000980 SH2 domain [SM00252] (666-747)
  IPR001192 Phosphoinositide phospholipase C family [PR00390] (325-343)
  IPR001192 Phosphoinositide phospholipase C family [PR00390] (351-371)
  IPR001192 Phosphoinositide phospholipase C family [PR00390] (448-465)
  IPR001192 Phosphoinositide phospholipase C family [PR00390] (1008-1029)
  IPR001192 Phosphoinositide phospholipase C family [PR00390] (1029-1047)
  IPR001192 Phosphoinositide phospholipase C family [PR00390] (1178-1188)
  IPR001192 Phosphoinositide phospholipase C family [PTHR10336] (29-1211)
  IPR001452 SH3 domain [PF00018] (797-843)
  IPR001452 SH3 domain [PR00452] (794-804)

CATH classification: 2.30.29.30

Solvent-accessible surface area: 12453 Å² total; per-residue (Å²): 106,89,33,67,11,79,1,51,40,33,28,121,115,89,140,80,26,67,70,46,68,5,20,0,19,64,47,77,12,40,102,28,112,117,92,118,97,130,163,68,142,154,134,144,163,114,122,177,136,104,115,62,127,116,153,165,188,95,92,148,110,104,130,151,112,45,105,94,68,66,117,126,118,132,159,161,145,187,95,102,104,102,32,96,134,56,110,117,86,171,7,72,60,78,0,43,59,22,104,12,52,79,97,100,135,13,67,112,151,60,85,65,0,0,16,12,40,28,103,111,72,67,173,167,72,66,23,0,0,2,85,48,106,122,70,2,94,47,6,10,132,51,3,128,97,5,32,153,101,81

Foldseek 3Di:
DVDWDFWWWADPVVRGTARATWDDDLFWIKGDHDPDDRVPLPDDDDDDDDDDPDDDDDDPVVVCVPPPPCPVPPDDDPDPPPPSPPDDDIDIGGLLFKQKAWACCDDPPPSGKIKMAGPPPDGDIIITGHPDSCCSVVVNVVSVVSNVVD